Protein 7BSX (pdb70)

InterPro domains:
  IPR002347 Short-chain dehydrogenase/reductase SDR [PF00106] (15-219)
  IPR002347 Short-chain dehydrogenase/reductase SDR [PR00081] (16-33)
  IPR002347 Short-chain dehydrogenase/reductase SDR [PR00081] (100-111)
  IPR002347 Short-chain dehydrogenase/reductase SDR [PR00081] (152-168)
  IPR002347 Short-chain dehydrogenase/reductase SDR [PR00081] (181-200)
  IPR002347 Short-chain dehydrogenase/reductase SDR [PR00081] (202-219)
  IPR036291 NAD(P)-binding domain superfamily [SSF51735] (10-268)

Structure (mmCIF, N/CA/C/O backbone):
data_7BSX
#
_entry.id   7BSX
#
_cell.length_a   116.420
_cell.length_b   116.040
_cell.length_c   134.760
_cell.angle_alpha   90.000
_cell.angle_beta   90.040
_cell.angle_gamma   90.000
#
_symmetry.space_group_name_H-M   'P 1 21 1'
#
loop_
_entity.id
_entity.type
_entity.pdbx_description
1 polymer 'Short chain dehydrogenase'
2 non-polymer 'NADP NICOTINAMIDE-ADENINE-DINUC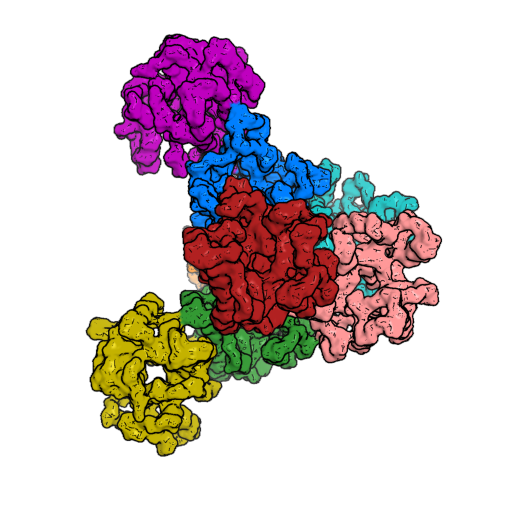LEOTIDE PHOSPHATE'
3 water water
#
loop_
_atom_site.group_PDB
_atom_site.id
_atom_site.type_symbol
_atom_site.label_atom_id
_atom_site.label_alt_id
_atom_site.label_comp_id
_atom_site.label_asym_id
_atom_site.label_entity_id
_atom_site.label_seq_id
_atom_site.pdbx_PDB_ins_code
_atom_site.Cartn_x
_atom_site.Cartn_y
_atom_site.Cartn_z
_atom_site.occupancy
_atom_site.B_iso_or_equiv
_atom_site.auth_seq_id
_atom_site.auth_comp_id
_atom_site.auth_asym_id
_atom_site.auth_atom_id
_atom_site.pdbx_PDB_model_num
ATOM 1 N N . THR A 1 27 ? 19.09926 -122.00971 38.62422 1.000 62.77858 7 THR A N 1
ATOM 2 C CA . THR A 1 27 ? 19.87381 -121.72400 37.42170 1.000 59.29395 7 THR A CA 1
ATOM 3 C C . THR A 1 27 ? 20.42815 -123.02847 36.81847 1.000 52.39312 7 THR A C 1
ATOM 4 O O . THR A 1 27 ? 20.86496 -123.92238 37.55020 1.000 46.98458 7 THR A O 1
ATOM 8 N N . PRO A 1 28 ? 20.38178 -123.15257 35.48885 1.000 56.96736 8 PRO A N 1
ATOM 9 C CA . PRO A 1 28 ? 20.87241 -124.38155 34.84819 1.000 54.35125 8 PRO A CA 1
ATOM 10 C C . PRO A 1 28 ? 22.39390 -124.47877 34.88401 1.000 54.14333 8 PRO A C 1
ATOM 11 O O . PRO A 1 28 ? 23.11425 -123.47662 34.90702 1.000 52.95635 8 PRO A O 1
ATOM 15 N N . ALA A 1 29 ? 22.87148 -125.71595 34.87096 1.000 44.18951 9 ALA A N 1
ATOM 16 C CA . ALA A 1 29 ? 24.29304 -125.98211 35.00734 1.000 45.93972 9 ALA A CA 1
ATOM 17 C C . ALA A 1 29 ? 25.05132 -125.56806 33.74585 1.000 43.83420 9 ALA A C 1
ATOM 18 O O . ALA A 1 29 ? 24.54023 -125.72640 32.64081 1.000 39.37841 9 ALA A O 1
ATOM 20 N N . PRO A 1 30 ? 26.25870 -125.01477 33.88428 1.000 37.49923 10 PRO A N 1
ATOM 21 C CA . PRO A 1 30 ? 27.05492 -124.66345 32.70252 1.000 34.17778 10 PRO A CA 1
ATOM 22 C C . PRO A 1 30 ? 27.34615 -125.90392 31.87138 1.000 28.66396 10 PRO A C 1
ATOM 23 O O . PRO A 1 30 ? 27.45076 -127.02282 32.38441 1.000 27.67437 10 PRO A O 1
ATOM 27 N N . ASP A 1 31 ? 27.43987 -125.70918 30.56634 1.000 30.36154 11 ASP A N 1
ATOM 28 C CA . ASP A 1 31 ? 27.77467 -126.78751 29.64468 1.000 29.07717 11 ASP A CA 1
ATOM 29 C C . ASP A 1 31 ? 29.20519 -126.57935 29.16114 1.000 34.47782 11 ASP A C 1
ATOM 30 O O . ASP A 1 31 ? 29.47040 -125.69191 28.34581 1.000 32.62760 11 ASP A O 1
ATOM 35 N N . LEU A 1 32 ? 30.12211 -127.41155 29.66161 1.000 31.61695 12 LEU A N 1
ATOM 36 C CA . LEU A 1 32 ? 31.53683 -127.30450 29.34463 1.000 31.19321 12 LEU A CA 1
ATOM 37 C C . LEU A 1 32 ? 32.00756 -128.45747 28.46946 1.000 28.80082 12 LEU A C 1
ATOM 38 O O . LEU A 1 32 ? 33.20686 -128.73377 28.39888 1.000 27.97967 12 LEU A O 1
ATOM 43 N N . ARG A 1 33 ? 31.08244 -129.12582 27.78232 1.000 27.09009 13 ARG A N 1
ATOM 44 C CA . ARG A 1 33 ? 31.47319 -130.15365 26.83450 1.000 28.10600 13 ARG A CA 1
ATOM 45 C C . ARG A 1 33 ? 32.43010 -129.53904 25.82732 1.000 25.63728 13 ARG A C 1
ATOM 46 O O . ARG A 1 33 ? 32.20118 -128.43032 25.34507 1.000 27.63226 13 ARG A O 1
ATOM 54 N N . GLY A 1 34 ? 33.50005 -130.26331 25.50586 1.000 26.62688 14 GLY A N 1
ATOM 55 C CA . GLY A 1 34 ? 34.52024 -129.76676 24.59275 1.000 30.70105 14 GLY A CA 1
ATOM 56 C C . GLY A 1 34 ? 35.59247 -128.88476 25.21137 1.000 33.41453 14 GLY A C 1
ATOM 57 O O . GLY A 1 34 ? 36.59481 -128.60352 24.54504 1.000 33.90933 14 GLY A O 1
ATOM 58 N N . LYS A 1 35 ? 35.42975 -128.44425 26.45625 1.000 26.80058 15 LYS A N 1
ATOM 59 C CA . LYS A 1 35 ? 36.44071 -127.61011 27.08967 1.000 27.13746 15 LYS A CA 1
ATOM 60 C C . LYS A 1 35 ? 37.55160 -128.46769 27.68500 1.000 29.84042 15 LYS A C 1
ATOM 61 O O . LYS A 1 35 ? 37.31910 -129.58288 28.16978 1.000 26.90586 15 LYS A O 1
ATOM 67 N N . ILE A 1 36 ? 38.77139 -127.93080 27.65185 1.000 28.60606 16 ILE A N 1
ATOM 68 C CA . ILE A 1 36 ? 39.93107 -128.55637 28.28279 1.000 26.68478 16 ILE A CA 1
ATOM 69 C C . ILE A 1 36 ? 40.30318 -127.71155 29.49182 1.000 26.24525 16 ILE A C 1
ATOM 70 O O . ILE A 1 36 ? 40.54968 -126.50714 29.36451 1.000 26.24525 16 ILE A O 1
ATOM 75 N N . ALA A 1 37 ? 40.32880 -128.32955 30.66099 1.000 26.69531 17 ALA A N 1
ATOM 76 C CA . ALA A 1 37 ? 40.69674 -127.63151 31.87942 1.000 26.43212 17 ALA A CA 1
ATOM 77 C C . ALA A 1 37 ? 41.82963 -128.38662 32.55222 1.000 27.63752 17 ALA A C 1
ATOM 78 O O . ALA A 1 37 ? 42.02671 -129.58201 32.31572 1.000 22.74746 17 ALA A O 1
ATOM 80 N N . LEU A 1 38 ? 42.58987 -127.66269 33.37582 1.000 26.42948 18 LEU A N 1
ATOM 81 C CA . LEU A 1 38 ? 43.62394 -128.24440 34.21994 1.000 23.43965 18 LEU A CA 1
ATOM 82 C C . LEU A 1 38 ? 43.51515 -127.63111 35.60719 1.000 26.26894 18 LEU A C 1
ATOM 83 O O . LEU A 1 38 ? 43.52442 -126.40392 35.74785 1.000 22.47901 18 LEU A O 1
ATOM 88 N N . VAL A 1 39 ? 43.40605 -128.47301 36.62638 1.000 23.82917 19 VAL A N 1
ATOM 89 C CA . VAL A 1 39 ? 43.41927 -128.01800 38.01054 1.000 21.26571 19 VAL A CA 1
ATOM 90 C C . VAL A 1 39 ? 44.75311 -128.46000 38.59795 1.000 24.34502 19 VAL A C 1
ATOM 91 O O . VAL A 1 39 ? 44.98960 -129.65930 38.77666 1.000 24.82403 19 VAL A O 1
ATOM 95 N N . ALA A 1 40 ? 45.64331 -127.49404 38.83027 1.000 25.85310 20 ALA A N 1
ATOM 96 C CA . ALA A 1 40 ? 46.94109 -127.74461 39.44452 1.000 25.15565 20 ALA A CA 1
ATOM 97 C C . ALA A 1 40 ? 46.73874 -127.84943 40.93995 1.000 26.60582 20 ALA A C 1
ATOM 98 O O . ALA A 1 40 ? 46.32120 -126.87342 41.57634 1.000 26.43738 20 ALA A O 1
ATOM 100 N N . GLY A 1 41 ? 47.01934 -129.02831 41.49382 1.000 28.24023 21 GLY A N 1
ATOM 101 C CA . GLY A 1 41 ? 46.78188 -129.30858 42.90262 1.000 30.19046 21 GLY A CA 1
ATOM 102 C C . GLY A 1 41 ? 45.34909 -129.74840 43.15320 1.000 30.67473 21 GLY A C 1
ATOM 103 O O . GLY A 1 41 ? 44.55263 -128.99252 43.72368 1.000 28.89031 21 GLY A O 1
ATOM 104 N N . ALA A 1 42 ? 44.99860 -130.96263 42.72351 1.000 25.25829 22 ALA A N 1
ATOM 105 C CA . ALA A 1 42 ? 43.60239 -131.40341 42.71813 1.000 25.67939 22 ALA A CA 1
ATOM 106 C C . ALA A 1 42 ? 43.39153 -132.71072 43.47593 1.000 25.56886 22 ALA A C 1
ATOM 107 O O . ALA A 1 42 ? 42.39343 -133.39754 43.26111 1.000 26.64793 22 ALA A O 1
ATOM 109 N N . THR A 1 43 ? 44.30996 -133.07045 44.35747 1.000 22.40269 23 THR A N 1
ATOM 110 C CA . THR A 1 43 ? 44.19758 -134.33376 45.08139 1.000 28.48499 23 THR A CA 1
ATOM 111 C C . THR A 1 43 ? 43.01845 -134.34103 46.04845 1.000 27.86650 23 THR A C 1
ATOM 112 O O . THR A 1 43 ? 42.37162 -135.37836 46.25085 1.000 27.00850 23 THR A O 1
ATOM 116 N N . ARG A 1 44 ? 42.73422 -133.20589 46.66600 1.000 23.27911 24 ARG A N 1
ATOM 117 C CA . ARG A 1 44 ? 41.72589 -133.14724 47.71735 1.000 31.86698 24 ARG A CA 1
ATOM 118 C C . ARG A 1 44 ? 41.27243 -131.69949 47.84144 1.000 31.79329 24 ARG A C 1
ATOM 119 O O . ARG A 1 44 ? 41.72060 -130.83149 47.08840 1.000 28.01125 24 ARG A O 1
ATOM 127 N N . GLY A 1 45 ? 40.40339 -131.44331 48.82257 1.000 31.30639 25 GLY A N 1
ATOM 128 C CA . GLY A 1 45 ? 39.98195 -130.08800 49.13800 1.000 27.41381 25 GLY A CA 1
ATOM 129 C C . GLY A 1 45 ? 39.30926 -129.39764 47.96778 1.000 23.94234 25 GLY A C 1
ATOM 130 O O . GLY A 1 45 ? 38.60173 -130.01959 47.16946 1.000 27.41908 25 GLY A O 1
ATOM 131 N N . ALA A 1 46 ? 39.53717 -128.08293 47.86223 1.000 25.29514 26 ALA A N 1
ATOM 132 C CA . ALA A 1 46 ? 38.93805 -127.31356 46.77524 1.000 28.15864 26 ALA A CA 1
ATOM 133 C C . ALA A 1 46 ? 39.41279 -127.82753 45.42742 1.000 23.53966 26 ALA A C 1
ATOM 134 O O . ALA A 1 46 ? 38.62924 -127.90579 44.47362 1.000 25.41621 26 ALA A O 1
ATOM 136 N N . GLY A 1 47 ? 40.69312 -128.19998 45.33654 1.000 27.88229 27 GLY A N 1
ATOM 137 C CA . GLY A 1 47 ? 41.23258 -128.64532 44.06020 1.000 26.47159 27 GLY A CA 1
ATOM 138 C C . GLY A 1 47 ? 40.46489 -129.82495 43.49935 1.000 22.72115 27 GLY A C 1
ATOM 139 O O . GLY A 1 47 ? 40.00720 -129.79711 42.35179 1.000 23.42123 27 GLY A O 1
ATOM 140 N N . ARG A 1 48 ? 40.26870 -130.86272 44.31887 1.000 21.99474 28 ARG A N 1
ATOM 141 C CA . ARG A 1 48 ? 39.47344 -132.00416 43.86742 1.000 22.66324 28 ARG A CA 1
ATOM 142 C C . ARG A 1 48 ? 38.06706 -131.57373 43.47751 1.000 25.36883 28 ARG A C 1
ATOM 143 O O . ARG A 1 48 ? 37.57584 -131.91568 42.39325 1.000 28.89031 28 ARG A O 1
ATOM 151 N N . ALA A 1 49 ? 37.40889 -130.79493 44.34136 1.000 24.32660 29 ALA A N 1
ATOM 152 C CA . ALA A 1 49 ? 36.01208 -130.46508 44.09490 1.000 23.50282 29 ALA A CA 1
ATOM 153 C C . ALA A 1 49 ? 35.86188 -129.57064 42.87188 1.000 25.82415 29 ALA A C 1
ATOM 154 O O . ALA A 1 49 ? 34.87366 -129.68784 42.14210 1.000 25.48727 29 ALA A O 1
ATOM 156 N N . ILE A 1 50 ? 36.82853 -128.67901 42.63179 1.000 22.43427 30 ILE A N 1
ATOM 157 C CA . ILE A 1 50 ? 36.80452 -127.87228 41.41308 1.000 25.02142 30 ILE A CA 1
ATOM 158 C C . ILE A 1 50 ? 36.89915 -128.77086 40.18893 1.000 24.15026 30 ILE A C 1
ATOM 159 O O . ILE A 1 50 ? 36.13179 -128.62862 39.23396 1.000 24.26870 30 ILE A O 1
ATOM 164 N N . ALA A 1 51 ? 37.81421 -129.73704 40.22012 1.000 23.64757 31 ALA A N 1
ATOM 165 C CA . ALA A 1 51 ? 37.96129 -130.66409 39.10664 1.000 25.33988 31 ALA A CA 1
ATOM 166 C C . ALA A 1 51 ? 36.67339 -131.44568 38.86731 1.000 27.24800 31 ALA A C 1
ATOM 167 O O . ALA A 1 51 ? 36.20740 -131.56349 37.72620 1.000 22.96854 31 ALA A O 1
ATOM 169 N N . VAL A 1 52 ? 36.05845 -131.95009 39.94068 1.000 23.93182 32 VAL A N 1
ATOM 170 C CA . VAL A 1 52 ? 34.84808 -132.75751 39.79173 1.000 26.28210 32 VAL A CA 1
ATOM 171 C C . VAL A 1 52 ? 33.68936 -131.91614 39.25846 1.000 28.49815 32 VAL A C 1
ATOM 172 O O . VAL A 1 52 ? 32.92228 -132.37405 38.39546 1.000 28.00336 32 VAL A O 1
ATOM 176 N N . GLN A 1 53 ? 33.53289 -130.67826 39.75284 1.000 25.99522 33 GLN A N 1
ATOM 177 C CA . GLN A 1 53 ? 32.43781 -129.84100 39.25592 1.000 22.33162 33 GLN A CA 1
ATOM 178 C C . GLN A 1 53 ? 32.64729 -129.43411 37.80200 1.000 24.44504 33 GLN A C 1
ATOM 179 O O . GLN A 1 53 ? 31.66124 -129.28345 37.06209 1.000 26.29789 33 GLN A O 1
ATOM 185 N N . LEU A 1 54 ? 33.90384 -129.24570 37.37352 1.000 23.87918 34 LEU A N 1
ATOM 186 C CA . LEU A 1 54 ? 34.17829 -129.05627 35.94996 1.000 24.11079 34 LEU A CA 1
ATOM 187 C C . LEU A 1 54 ? 33.84142 -130.31976 35.16276 1.000 28.15601 34 LEU A C 1
ATOM 188 O O . LEU A 1 54 ? 33.25274 -130.25007 34.07281 1.000 28.52974 34 LEU A O 1
ATOM 193 N N . GLY A 1 55 ? 34.17639 -131.48630 35.71305 1.000 24.84508 35 GLY A N 1
ATOM 194 C CA . GLY A 1 55 ? 33.76991 -132.72903 35.07790 1.000 24.73981 35 GLY A CA 1
ATOM 195 C C . GLY A 1 55 ? 32.26287 -132.90171 35.01448 1.000 29.76409 35 GLY A C 1
ATOM 196 O O . GLY A 1 55 ? 31.72917 -133.41944 34.02472 1.000 27.14273 35 GLY A O 1
ATOM 197 N N . ALA A 1 56 ? 31.55316 -132.49778 36.07919 1.000 28.77977 36 ALA A N 1
ATOM 198 C CA . ALA A 1 56 ? 30.09821 -132.61751 36.06611 1.000 30.13519 36 ALA A CA 1
ATOM 199 C C . ALA A 1 56 ? 29.47975 -131.75288 34.97462 1.000 34.96209 36 ALA A C 1
ATOM 200 O O . ALA A 1 56 ? 28.42209 -132.09558 34.43845 1.000 31.44851 36 ALA A O 1
ATOM 202 N N . ALA A 1 57 ? 30.13598 -130.65163 34.60898 1.000 29.36142 37 ALA A N 1
ATOM 203 C CA . ALA A 1 57 ? 29.68025 -129.82078 33.50210 1.000 26.25052 37 ALA A CA 1
ATOM 204 C C . ALA A 1 57 ? 30.13914 -130.34686 32.14034 1.000 29.22456 37 ALA A C 1
ATOM 205 O O . ALA A 1 57 ? 29.81295 -129.73841 31.10823 1.000 32.08279 37 ALA A O 1
ATOM 207 N N . GLY A 1 58 ? 30.86959 -131.45972 32.11424 1.000 28.01652 38 GLY A N 1
ATOM 208 C CA . GLY A 1 58 ? 31.24291 -132.12742 30.88430 1.000 25.11354 38 GLY A CA 1
ATOM 209 C C . GLY A 1 58 ? 32.65976 -131.90530 30.41336 1.000 31.05372 38 GLY A C 1
ATOM 210 O O . GLY A 1 58 ? 33.00950 -132.38545 29.33296 1.000 24.73981 38 GLY A O 1
ATOM 211 N N . ALA A 1 59 ? 33.49821 -131.22629 31.19155 1.000 28.98505 39 ALA A N 1
ATOM 212 C CA . ALA A 1 59 ? 34.81682 -130.86972 30.68649 1.000 23.99235 39 ALA A CA 1
ATOM 213 C C . ALA A 1 59 ? 35.77035 -132.06287 30.76380 1.000 25.01616 39 ALA A C 1
ATOM 214 O O . ALA A 1 59 ? 35.56588 -133.01537 31.51464 1.000 28.11916 39 ALA A O 1
ATOM 216 N N . THR A 1 60 ? 36.80826 -132.01824 29.94007 1.000 24.96089 40 THR A N 1
ATOM 217 C CA . THR A 1 60 ? 37.99221 -132.83269 30.17579 1.000 26.44264 40 THR A CA 1
ATOM 218 C C . THR A 1 60 ? 38.89794 -132.09130 31.15879 1.000 28.47710 40 THR A C 1
ATOM 219 O O . THR A 1 60 ? 39.17821 -130.91267 30.95646 1.000 24.68980 40 THR A O 1
ATOM 223 N N . VAL A 1 61 ? 39.33013 -132.75199 32.23684 1.000 24.22659 41 VAL A N 1
ATOM 224 C CA . VAL A 1 61 ? 40.07413 -132.07124 33.30674 1.000 27.84018 41 VAL A CA 1
ATOM 225 C C . VAL A 1 61 ? 41.36386 -132.82589 33.59151 1.000 29.90359 41 VAL A C 1
ATOM 226 O O . VAL A 1 61 ? 41.33092 -133.95724 34.09897 1.000 23.57914 41 VAL A O 1
ATOM 230 N N . TYR A 1 62 ? 42.49683 -132.18831 33.29880 1.000 24.75823 42 TYR A N 1
ATOM 231 C CA . TYR A 1 62 ? 43.77611 -132.64990 33.80688 1.000 24.14237 42 TYR A CA 1
ATOM 232 C C . TYR A 1 62 ? 43.87657 -132.28338 35.28058 1.000 25.74782 42 TYR A C 1
ATOM 233 O O . TYR A 1 62 ? 43.65413 -131.12757 35.65690 1.000 26.40317 42 TYR A O 1
ATOM 242 N N . VAL A 1 63 ? 44.22589 -133.25315 36.11553 1.000 23.75285 43 VAL A N 1
ATOM 243 C CA . VAL A 1 63 ? 44.29752 -133.04248 37.55603 1.000 23.98709 43 VAL A CA 1
ATOM 244 C C . VAL A 1 63 ? 45.68595 -133.45310 38.02861 1.000 23.68705 43 VAL A C 1
ATOM 245 O O . VAL A 1 63 ? 46.16886 -134.54083 37.68850 1.000 27.21379 43 VAL A O 1
ATOM 249 N N . THR A 1 64 ? 46.35276 -132.56934 38.77191 1.000 22.60534 44 THR A N 1
ATOM 250 C CA . THR A 1 64 ? 47.72649 -132.82473 39.17904 1.000 22.85274 44 THR A CA 1
ATOM 251 C C . THR A 1 64 ? 47.85684 -132.77303 40.69510 1.000 28.27181 44 THR A C 1
ATOM 252 O O . THR A 1 64 ? 47.06198 -132.12999 41.38856 1.000 25.52674 44 THR A O 1
ATOM 256 N N . GLY A 1 65 ? 48.86040 -133.48214 41.19626 1.000 27.08483 45 GLY A N 1
ATOM 257 C CA . GLY A 1 65 ? 49.12342 -133.54678 42.62042 1.000 27.90335 45 GLY A CA 1
ATOM 258 C C . GLY A 1 65 ? 50.25160 -134.53103 42.83174 1.000 28.09547 45 GLY A C 1
ATOM 259 O O . GLY A 1 65 ? 50.64051 -135.26979 41.92011 1.000 30.17204 45 GLY A O 1
ATOM 260 N N . ARG A 1 66 ? 50.76279 -134.55010 44.05856 1.000 25.99259 46 ARG A N 1
ATOM 261 C CA . ARG A 1 66 ? 51.88299 -135.42696 44.36792 1.000 29.44564 46 ARG A CA 1
ATOM 262 C C . ARG A 1 66 ? 51.44069 -136.79407 44.88711 1.000 32.36704 46 ARG A C 1
ATOM 263 O O . ARG A 1 66 ? 52.14224 -137.78612 44.66552 1.000 31.71959 46 ARG A O 1
ATOM 271 N N . THR A 1 67 ? 50.29836 -136.88256 45.56560 1.000 33.75142 47 THR A N 1
ATOM 272 C CA . THR A 1 67 ? 49.88885 -138.13986 46.18812 1.000 35.87009 47 THR A CA 1
ATOM 273 C C . THR A 1 67 ? 49.35724 -139.09277 45.12993 1.000 38.20195 47 THR A C 1
ATOM 274 O O . THR A 1 67 ? 48.35716 -138.78744 44.47389 1.000 32.06963 47 THR A O 1
ATOM 278 N N . THR A 1 68 ? 50.02712 -140.23405 44.95716 1.000 42.67091 48 THR A N 1
ATOM 279 C CA . THR A 1 68 ? 49.57475 -141.31863 44.09058 1.000 48.31106 48 THR A CA 1
ATOM 280 C C . THR A 1 68 ? 49.23192 -142.54930 44.92563 1.000 51.97202 48 THR A C 1
ATOM 281 O O . THR A 1 68 ? 49.45589 -142.60015 46.14421 1.000 42.89988 48 THR A O 1
ATOM 285 N N . ARG A 1 69 ? 48.74551 -143.58384 44.23623 1.000 54.65129 49 ARG A N 1
ATOM 286 C CA . ARG A 1 69 ? 48.39801 -144.81929 44.92777 1.000 61.52843 49 ARG A CA 1
ATOM 287 C C . ARG A 1 69 ? 49.62091 -145.54588 45.48404 1.000 64.07874 49 ARG A C 1
ATOM 288 O O . ARG A 1 69 ? 49.48163 -146.34947 46.40862 1.000 62.28642 49 ARG A O 1
ATOM 296 N N . GLU A 1 70 ? 50.81863 -145.25622 44.98081 1.000 67.04488 50 GLU A N 1
ATOM 297 C CA . GLU A 1 70 ? 52.04495 -145.87291 45.49443 1.000 68.64770 50 GLU A CA 1
ATOM 298 C C . GLU A 1 70 ? 52.76828 -145.03386 46.54912 1.000 63.31812 50 GLU A C 1
ATOM 299 O O . GLU A 1 70 ? 53.36550 -145.59679 47.47409 1.000 63.70501 50 GLU A O 1
ATOM 305 N N . ARG A 1 71 ? 52.74669 -143.70363 46.44931 1.000 54.36704 51 ARG A N 1
ATOM 306 C CA . ARG A 1 71 ? 53.52928 -142.88719 47.36731 1.000 53.81698 51 ARG A CA 1
ATOM 307 C C . ARG A 1 71 ? 52.68761 -141.74873 47.92377 1.000 51.28246 51 ARG A C 1
ATOM 308 O O . ARG A 1 71 ? 52.02087 -141.02390 47.17312 1.000 44.36058 51 ARG A O 1
ATOM 316 N N . ARG A 1 72 ? 52.74783 -141.57950 49.24042 1.000 48.39791 52 ARG A N 1
ATOM 317 C CA . ARG A 1 72 ? 52.11865 -140.43371 49.87538 1.000 57.06737 52 ARG A CA 1
ATOM 318 C C . ARG A 1 72 ? 52.98261 -139.18791 49.71707 1.000 54.59076 52 ARG A C 1
ATOM 319 O O . ARG A 1 72 ? 54.18528 -139.25587 49.45090 1.000 51.14297 52 ARG A O 1
ATOM 327 N N . SER A 1 73 ? 52.33920 -138.03778 49.86636 1.000 48.85849 53 SER A N 1
ATOM 328 C CA . SER A 1 73 ? 53.00345 -136.76044 49.70975 1.000 45.08698 53 SER A CA 1
ATOM 329 C C . SER A 1 73 ? 53.36055 -136.18395 51.07431 1.000 45.95025 53 SER A C 1
ATOM 330 O O . SER A 1 73 ? 53.03153 -136.73984 52.12875 1.000 42.95252 53 SER A O 1
ATOM 333 N N . GLU A 1 74 ? 54.01830 -135.01949 51.02546 1.000 47.67940 54 GLU A N 1
ATOM 334 C CA . GLU A 1 74 ? 54.32896 -134.21874 52.21150 1.000 51.06139 54 GLU A CA 1
ATOM 335 C C . GLU A 1 74 ? 53.11802 -134.03051 53.12762 1.000 50.05863 54 GLU A C 1
ATOM 336 O O . GLU A 1 74 ? 53.27399 -133.90193 54.34703 1.000 55.60140 54 GLU A O 1
ATOM 342 N N . TYR A 1 75 ? 51.90678 -134.01418 52.56541 1.000 44.38953 55 TYR A N 1
ATOM 343 C CA . TYR A 1 75 ? 50.70490 -133.88630 53.38396 1.000 47.37673 55 TYR A CA 1
ATOM 344 C C . TYR A 1 75 ? 50.43369 -135.13035 54.22405 1.000 47.70046 55 TYR A C 1
ATOM 345 O O . TYR A 1 75 ? 49.76165 -135.03497 55.25703 1.000 49.63227 55 TYR A O 1
ATOM 354 N N . ASN A 1 76 ? 50.90554 -136.29918 53.78158 1.000 50.52448 56 ASN A N 1
ATOM 355 C CA . ASN A 1 76 ? 50.67880 -137.57966 54.46215 1.000 53.91962 56 ASN A CA 1
ATOM 356 C C . ASN A 1 76 ? 49.18360 -137.85802 54.67219 1.000 50.91137 56 ASN A C 1
ATOM 357 O O . ASN A 1 76 ? 48.71679 -138.09918 55.78789 1.000 51.42985 56 ASN A O 1
ATOM 362 N N . ARG A 1 77 ? 48.43289 -137.82716 53.56954 1.000 49.53489 57 ARG A N 1
ATOM 363 C CA . ARG A 1 77 ? 47.00462 -138.12690 53.56676 1.000 42.87619 57 ARG A CA 1
ATOM 364 C C . ARG A 1 77 ? 46.71768 -139.19204 52.51878 1.000 44.08160 57 ARG A C 1
ATOM 365 O O . ARG A 1 77 ? 47.55286 -139.48430 51.65846 1.000 41.87081 57 ARG A O 1
ATOM 373 N N . SER A 1 78 ? 45.50877 -139.76318 52.58940 1.000 45.48177 58 SER A N 1
ATOM 374 C CA . SER A 1 78 ? 45.15854 -140.93628 51.79636 1.000 46.66086 58 SER A CA 1
ATOM 375 C C . SER A 1 78 ? 44.44144 -140.62859 50.48119 1.000 47.49254 58 SER A C 1
ATOM 376 O O . SER A 1 78 ? 44.39747 -141.50828 49.61355 1.000 46.15817 58 SER A O 1
ATOM 379 N N . GLU A 1 79 ? 43.87336 -139.43176 50.29665 1.000 38.81781 59 GLU A N 1
ATOM 380 C CA . GLU A 1 79 ? 43.31763 -139.09096 48.98419 1.000 34.10672 59 GLU A CA 1
ATOM 381 C C . GLU A 1 79 ? 44.42506 -139.07087 47.92811 1.000 30.52734 59 GLU A C 1
ATOM 382 O O . GLU A 1 79 ? 45.51928 -138.55322 48.16840 1.000 32.12754 59 GLU A O 1
ATOM 388 N N . THR A 1 80 ? 44.13471 -139.61833 46.74243 1.000 29.85621 60 THR A N 1
ATOM 389 C CA . THR A 1 80 ? 45.12157 -139.71749 45.67616 1.000 28.66396 60 THR A CA 1
ATOM 390 C C . THR A 1 80 ? 44.65282 -138.95837 44.43843 1.000 26.91639 60 THR A C 1
ATOM 391 O O . THR A 1 80 ? 43.45561 -138.75900 44.21896 1.000 29.45880 60 THR A O 1
ATOM 395 N N . ILE A 1 81 ? 45.62033 -138.56671 43.60201 1.000 28.35603 61 ILE A N 1
ATOM 396 C CA . ILE A 1 81 ? 45.28159 -137.82337 42.39290 1.000 29.79305 61 ILE A CA 1
ATOM 397 C C . ILE A 1 81 ? 44.57933 -138.72818 41.38552 1.000 30.98003 61 ILE A C 1
ATOM 398 O O . ILE A 1 81 ? 43.73187 -138.26056 40.61292 1.000 27.68753 61 ILE A O 1
ATOM 403 N N . GLU A 1 82 ? 44.87442 -140.03531 41.39256 1.000 28.56658 62 GLU A N 1
ATOM 404 C CA . GLU A 1 82 ? 44.14175 -140.94292 40.50839 1.000 26.82690 62 GLU A CA 1
ATOM 405 C C . GLU A 1 82 ? 42.67483 -141.00034 40.90013 1.000 33.10923 62 GLU A C 1
ATOM 406 O O . GLU A 1 82 ? 41.79027 -141.08556 40.03765 1.000 31.47219 62 GLU A O 1
ATOM 412 N N . GLU A 1 83 ? 42.40224 -140.97044 42.20688 1.000 34.48571 63 GLU A N 1
ATOM 413 C CA . GLU A 1 83 ? 41.02582 -140.99114 42.68236 1.000 32.49600 63 GLU A CA 1
ATOM 414 C C . GLU A 1 83 ? 40.27317 -139.75448 42.20815 1.000 33.17240 63 GLU A C 1
ATOM 415 O O . GLU A 1 83 ? 39.13330 -139.85590 41.74549 1.000 31.26164 63 GLU A O 1
ATOM 421 N N . THR A 1 84 ? 40.92562 -138.58578 42.23384 1.000 29.02980 64 THR A N 1
ATOM 422 C CA . THR A 1 84 ? 40.27577 -137.39102 41.70840 1.000 25.71361 64 THR A CA 1
ATOM 423 C C . THR A 1 84 ? 39.90987 -137.57349 40.23735 1.000 23.73706 64 THR A C 1
ATOM 424 O O . THR A 1 84 ? 38.79617 -137.24782 39.82254 1.000 24.68454 64 THR A O 1
ATOM 428 N N . ALA A 1 85 ? 40.84977 -138.07510 39.43178 1.000 24.84245 65 ALA A N 1
ATOM 429 C CA . ALA A 1 85 ? 40.58111 -138.24238 38.00877 1.000 26.49528 65 ALA A CA 1
ATOM 430 C C . ALA A 1 85 ? 39.38979 -139.16242 37.78995 1.000 28.67975 65 ALA A C 1
ATOM 431 O O . ALA A 1 85 ? 38.54317 -138.90458 36.92466 1.000 30.30890 65 ALA A O 1
ATOM 433 N N . GLU A 1 86 ? 39.30942 -140.24385 38.56456 1.000 27.38486 66 GLU A N 1
ATOM 434 C CA . GLU A 1 86 ? 38.16749 -141.14301 38.43385 1.000 34.57783 66 GLU A CA 1
ATOM 435 C C . GLU A 1 86 ? 36.86728 -140.44778 38.81917 1.000 29.02980 66 GLU A C 1
ATOM 436 O O . GLU A 1 86 ? 35.83563 -140.64545 38.16709 1.000 31.09320 66 GLU A O 1
ATOM 442 N N . LEU A 1 87 ? 36.89959 -139.60060 39.85265 1.000 29.61145 67 LEU A N 1
ATOM 443 C CA . LEU A 1 87 ? 35.68992 -138.87319 40.23793 1.000 25.93732 67 LEU A CA 1
ATOM 444 C C . LEU A 1 87 ? 35.27322 -137.87321 39.16640 1.000 29.78252 67 LEU A C 1
ATOM 445 O O . LEU A 1 87 ? 34.07563 -137.64312 38.96496 1.000 30.51418 67 LEU A O 1
ATOM 450 N N . VAL A 1 88 ? 36.24052 -137.27170 38.47260 1.000 27.67700 68 VAL A N 1
ATOM 451 C CA . VAL A 1 88 ? 35.90685 -136.36885 37.38037 1.000 26.91375 68 VAL A CA 1
ATOM 452 C C . VAL A 1 88 ? 35.17363 -137.13128 36.28721 1.000 27.89545 68 VAL A C 1
ATOM 453 O O . VAL A 1 88 ? 34.15235 -136.67018 35.75613 1.000 25.33988 68 VAL A O 1
ATOM 457 N N . THR A 1 89 ? 35.67253 -138.32130 35.95052 1.000 26.58740 69 THR A N 1
ATOM 458 C CA . THR A 1 89 ? 35.02644 -139.13804 34.92594 1.000 28.30603 69 THR A CA 1
ATOM 459 C C . THR A 1 89 ? 33.64250 -139.60267 35.37034 1.000 25.41094 69 THR A C 1
ATOM 460 O O . THR A 1 89 ? 32.67866 -139.52313 34.59902 1.000 31.09320 69 THR A O 1
ATOM 464 N N . GLU A 1 90 ? 33.52356 -140.11215 36.60303 1.000 32.84341 70 GLU A N 1
ATOM 465 C CA . GLU A 1 90 ? 32.20980 -140.50990 37.11709 1.000 30.22468 70 GLU A CA 1
ATOM 466 C C . GLU A 1 90 ? 31.20692 -139.36573 37.05617 1.000 34.50940 70 GLU A C 1
ATOM 467 O O . GLU A 1 90 ? 30.01505 -139.59053 36.81561 1.000 34.31990 70 GLU A O 1
ATOM 473 N N . ALA A 1 91 ? 31.65588 -138.13508 37.32691 1.000 31.85645 71 ALA A N 1
ATOM 474 C CA . ALA A 1 91 ? 30.72979 -137.00870 37.36829 1.000 29.66145 71 ALA A CA 1
ATOM 475 C C . ALA A 1 91 ? 30.19959 -136.63573 35.98989 1.000 26.74794 71 ALA A C 1
ATOM 476 O O . ALA A 1 91 ? 29.24414 -135.85392 35.89654 1.000 30.01412 71 ALA A O 1
ATOM 478 N N . GLY A 1 92 ? 30.80016 -137.15617 34.92218 1.000 28.96400 72 GLY A N 1
ATOM 479 C CA . GLY A 1 92 ? 30.31155 -136.88533 33.58196 1.000 30.43786 72 GLY A CA 1
ATOM 480 C C . GLY A 1 92 ? 31.33435 -136.23202 32.67231 1.000 35.70428 72 GLY A C 1
ATOM 481 O O . GLY A 1 92 ? 31.00622 -135.84361 31.55220 1.000 32.01173 72 GLY A O 1
ATOM 482 N N . GLY A 1 93 ? 32.58222 -136.13325 33.11874 1.000 29.36142 73 GLY A N 1
ATOM 483 C CA . GLY A 1 93 ? 33.60459 -135.54577 32.27534 1.000 27.66911 73 GLY A CA 1
ATOM 484 C C . GLY A 1 93 ? 34.66971 -136.57116 31.96644 1.000 31.12215 73 GLY A C 1
ATOM 485 O O . GLY A 1 93 ? 34.37737 -137.76578 31.94446 1.000 28.58501 73 GLY A O 1
ATOM 486 N N . THR A 1 94 ? 35.89863 -136.12761 31.71378 1.000 28.85872 74 THR A N 1
ATOM 487 C CA . THR A 1 94 ? 37.04036 -137.01905 31.57376 1.000 30.85633 74 THR A CA 1
ATOM 488 C C . THR A 1 94 ? 38.16389 -136.47737 32.44162 1.000 30.84844 74 THR A C 1
ATOM 489 O O . THR A 1 94 ? 38.67742 -135.38874 32.16170 1.000 30.45628 74 THR A O 1
ATOM 493 N N . GLY A 1 95 ? 38.55469 -137.22671 33.45786 1.000 24.19501 75 GLY A N 1
ATOM 494 C CA . GLY A 1 95 ? 39.68757 -136.85778 34.30126 1.000 26.47949 75 GLY A CA 1
ATOM 495 C C . GLY A 1 95 ? 40.94506 -137.57875 33.86556 1.000 28.72713 75 GLY A C 1
ATOM 496 O O . GLY A 1 95 ? 40.93852 -138.79573 33.66700 1.000 29.10349 75 GLY A O 1
ATOM 497 N N . ILE A 1 96 ? 42.02638 -136.81362 33.69981 1.000 29.10612 76 ILE A N 1
ATOM 498 C CA . ILE A 1 96 ? 43.34548 -137.34634 33.34786 1.000 25.82415 76 ILE A CA 1
ATOM 499 C C . ILE A 1 96 ? 44.30639 -136.95468 34.46525 1.000 26.52423 76 ILE A C 1
ATOM 500 O O . ILE A 1 96 ? 44.64018 -135.77178 34.61946 1.000 28.65344 76 ILE A O 1
ATOM 505 N N . ALA A 1 97 ? 44.74029 -137.93559 35.25105 1.000 23.42912 77 ALA A N 1
ATOM 506 C CA . ALA A 1 97 ? 45.65651 -137.68242 36.35865 1.000 25.26356 77 ALA A CA 1
ATOM 507 C C . ALA A 1 97 ? 47.08470 -137.59354 35.85302 1.000 32.04858 77 ALA A C 1
ATOM 508 O O . ALA A 1 97 ? 47.54602 -138.48714 35.13654 1.000 29.10612 77 ALA A O 1
ATOM 510 N N . VAL A 1 98 ? 47.78689 -136.52358 36.22400 1.000 27.83492 78 VAL A N 1
ATOM 511 C CA . VAL A 1 98 ? 49.20943 -136.40957 35.90081 1.000 25.49779 78 VAL A CA 1
ATOM 512 C C . VAL A 1 98 ? 49.95342 -136.11759 37.19662 1.000 27.78228 78 VAL A C 1
ATOM 513 O O . VAL A 1 98 ? 50.04396 -134.94805 37.60624 1.000 29.01927 78 VAL A O 1
ATOM 517 N N . PRO A 1 99 ? 50.47045 -137.13452 37.88501 1.000 31.81434 79 PRO A N 1
ATOM 518 C CA . PRO A 1 99 ? 51.25379 -136.86893 39.09456 1.000 28.88241 79 PRO A CA 1
ATOM 519 C C . PRO A 1 99 ? 52.37296 -135.89009 38.77191 1.000 31.22743 79 PRO A C 1
ATOM 520 O O . PRO A 1 99 ? 53.13416 -136.08097 37.82277 1.000 32.06700 79 PRO A O 1
ATOM 524 N N . THR A 1 100 ? 52.45517 -134.82419 39.56272 1.000 31.71433 80 THR A N 1
ATOM 525 C CA . THR A 1 100 ? 53.32465 -133.68906 39.27110 1.000 34.04619 80 THR A CA 1
ATOM 526 C C . THR A 1 100 ? 53.71359 -133.05220 40.59238 1.000 32.88026 80 THR A C 1
ATOM 527 O O . THR A 1 100 ? 52.85191 -132.84753 41.45185 1.000 34.13304 80 THR A O 1
ATOM 531 N N . ASP A 1 101 ? 54.99441 -132.74584 40.75893 1.000 28.12179 81 ASP A N 1
ATOM 532 C CA . ASP A 1 101 ? 55.43693 -131.83946 41.81335 1.000 30.37996 81 ASP A CA 1
ATOM 533 C C . ASP A 1 101 ? 55.54706 -130.44784 41.20424 1.000 29.22719 81 ASP A C 1
ATOM 534 O O . ASP A 1 101 ? 56.46929 -130.17543 40.42545 1.000 26.84796 81 ASP A O 1
ATOM 539 N N . HIS A 1 102 ? 54.63154 -129.55471 41.58541 1.000 25.21881 82 HIS A N 1
ATOM 540 C CA . HIS A 1 102 ? 54.60716 -128.23130 40.96693 1.000 26.06628 82 HIS A CA 1
ATOM 541 C C . HIS A 1 102 ? 55.74834 -127.31910 41.40028 1.000 25.75309 82 HIS A C 1
ATOM 542 O O . HIS A 1 102 ? 55.87071 -126.21263 40.85336 1.000 26.66899 82 HIS A O 1
ATOM 549 N N . LEU A 1 103 ? 56.62169 -127.76101 42.29410 1.000 24.77402 83 LEU A N 1
ATOM 550 C CA . LEU A 1 103 ? 57.86251 -127.04329 42.54027 1.000 28.12969 83 LEU A CA 1
ATOM 551 C C . LEU A 1 103 ? 58.98188 -127.46225 41.59198 1.000 31.87487 83 LEU A C 1
ATOM 552 O O . LEU A 1 103 ? 60.07101 -126.88840 41.65849 1.000 27.43750 83 LEU A O 1
ATOM 557 N N . VAL A 1 104 ? 58.75028 -128.44026 40.71919 1.000 27.60331 84 VAL A N 1
ATOM 558 C CA . VAL A 1 104 ? 59.81434 -128.94063 39.84850 1.000 29.38510 84 VAL A CA 1
ATOM 559 C C . VAL A 1 104 ? 59.54035 -128.49800 38.41888 1.000 26.58740 84 VAL A C 1
ATOM 560 O O . VAL A 1 104 ? 58.69184 -129.10411 37.73491 1.000 26.90849 84 VAL A O 1
ATOM 564 N N . PRO A 1 105 ? 60.26944 -127.48093 37.91886 1.000 28.97979 85 PRO A N 1
ATOM 565 C CA . PRO A 1 105 ? 59.95243 -126.90948 36.59712 1.000 31.11689 85 PRO A CA 1
ATOM 566 C C . PRO A 1 105 ? 59.89648 -127.93913 35.48457 1.000 33.37242 85 PRO A C 1
ATOM 567 O O . PRO A 1 105 ? 58.97908 -127.89562 34.65298 1.000 26.94534 85 PRO A O 1
ATOM 571 N N . GLU A 1 106 ? 60.83653 -128.89142 35.48061 1.000 30.97213 86 GLU A N 1
ATOM 572 C CA . GLU A 1 106 ? 60.89213 -129.90158 34.42710 1.000 32.84078 86 GLU A CA 1
ATOM 573 C C . GLU A 1 106 ? 59.60038 -130.71561 34.37193 1.000 30.37733 86 GLU A C 1
ATOM 574 O O . GLU A 1 106 ? 59.09628 -131.01545 33.28381 1.000 33.46980 86 GLU A O 1
ATOM 580 N N . GLN A 1 107 ? 59.03007 -131.05568 35.53405 1.000 28.98242 87 GLN A N 1
ATOM 581 C CA . GLN A 1 107 ? 57.75978 -131.78211 35.54705 1.000 27.70069 87 GLN A CA 1
ATOM 582 C C . GLN A 1 107 ? 56.60659 -130.91024 35.07282 1.000 31.25638 87 GLN A C 1
ATOM 583 O O . GLN A 1 107 ? 55.66952 -131.40835 34.43985 1.000 32.16175 87 GLN A O 1
ATOM 589 N N . VAL A 1 108 ? 56.64962 -129.61280 35.36803 1.000 30.47734 88 VAL A N 1
ATOM 590 C CA . VAL A 1 108 ? 55.55835 -128.74712 34.93325 1.000 28.77977 88 VAL A CA 1
ATOM 591 C C . VAL A 1 108 ? 55.68334 -128.44081 33.44452 1.000 27.22432 88 VAL A C 1
ATOM 592 O O . VAL A 1 108 ? 54.67103 -128.31964 32.74604 1.000 28.60080 88 VAL A O 1
ATOM 596 N N . ARG A 1 109 ? 56.91105 -128.34182 32.93007 1.000 31.94067 89 ARG A N 1
ATOM 597 C CA . ARG A 1 109 ? 57.10393 -128.21927 31.48887 1.000 31.99594 89 ARG A CA 1
ATOM 598 C C . ARG A 1 109 ? 56.51729 -129.42675 30.75586 1.000 25.07406 89 ARG A C 1
ATOM 599 O O . ARG A 1 109 ? 55.83987 -129.28180 29.73190 1.000 28.28497 89 ARG A O 1
ATOM 607 N N . ALA A 1 110 ? 56.79365 -130.62944 31.26093 1.000 29.47195 90 ALA A N 1
ATOM 608 C CA . ALA A 1 110 ? 56.28835 -131.84873 30.64199 1.000 31.01161 90 ALA A CA 1
ATOM 609 C C . ALA A 1 110 ? 54.77473 -131.88766 30.68864 1.000 31.86961 90 ALA A C 1
ATOM 610 O O . ALA A 1 110 ? 54.12292 -132.34247 29.74139 1.000 31.34060 90 ALA A O 1
ATOM 612 N N . LEU A 1 111 ? 54.20066 -131.44356 31.80484 1.000 27.59278 91 LEU A N 1
ATOM 613 C CA . LEU A 1 111 ? 52.75310 -131.38215 31.91537 1.000 28.40341 91 LEU A CA 1
ATOM 614 C C . LEU A 1 111 ? 52.16757 -130.50422 30.81562 1.000 26.85322 91 LEU A C 1
ATOM 615 O O . LEU A 1 111 ? 51.22553 -130.90225 30.12870 1.000 25.38989 91 LEU A O 1
ATOM 620 N N . ALA A 1 112 ? 52.74844 -129.32086 30.60581 1.000 25.73466 92 ALA A N 1
ATOM 621 C CA . ALA A 1 112 ? 52.25671 -128.43660 29.55385 1.000 27.42434 92 ALA A CA 1
ATOM 622 C C . ALA A 1 112 ? 52.41470 -129.07307 28.17700 1.000 31.64327 92 ALA A C 1
ATOM 623 O O . ALA A 1 112 ? 51.53719 -128.93090 27.31931 1.000 29.70356 92 ALA A O 1
ATOM 625 N N . ASP A 1 113 ? 53.55249 -129.72687 27.93115 1.000 27.86124 93 ASP A N 1
ATOM 626 C CA . ASP A 1 113 ? 53.74995 -130.41864 26.65776 1.000 32.54074 93 ASP A CA 1
ATOM 627 C C . ASP A 1 113 ? 52.70371 -131.50157 26.46140 1.000 28.87188 93 ASP A C 1
ATOM 628 O O . ASP A 1 113 ? 52.19296 -131.68739 25.35158 1.000 31.77749 93 ASP A O 1
ATOM 633 N N . ARG A 1 114 ? 52.37457 -132.23071 27.52550 1.000 27.51646 94 ARG A N 1
ATOM 634 C CA . ARG A 1 114 ? 51.38631 -133.29559 27.39182 1.000 30.23257 94 ARG A CA 1
ATOM 635 C C . ARG A 1 114 ? 50.02639 -132.74149 26.97300 1.000 37.72558 94 ARG A C 1
ATOM 636 O O . ARG A 1 114 ? 49.37126 -133.28929 26.07135 1.000 31.81697 94 ARG A O 1
ATOM 644 N N . VAL A 1 115 ? 49.57877 -131.65442 27.61609 1.000 29.24561 95 VAL A N 1
ATOM 645 C CA . VAL A 1 115 ? 48.26955 -131.10257 27.26685 1.000 27.43750 95 VAL A CA 1
ATOM 646 C C . VAL A 1 115 ? 48.26740 -130.63091 25.82085 1.000 27.20589 95 VAL A C 1
ATOM 647 O O . VAL A 1 115 ? 47.28967 -130.82807 25.08967 1.000 28.45078 95 VAL A O 1
ATOM 651 N N . ASP A 1 116 ? 49.35487 -129.99701 25.38729 1.000 28.34287 96 ASP A N 1
ATOM 652 C CA . ASP A 1 116 ? 49.45945 -129.59904 23.98404 1.000 30.20099 96 ASP A CA 1
ATOM 653 C C . ASP A 1 116 ? 49.40258 -130.81871 23.07089 1.000 31.47219 96 ASP A C 1
ATOM 654 O O . ASP A 1 116 ? 48.68668 -130.81387 22.06547 1.000 30.05097 96 ASP A O 1
ATOM 659 N N . THR A 1 117 ? 50.13308 -131.87715 23.42320 1.000 30.52998 97 THR A N 1
ATOM 660 C CA . THR A 1 117 ? 50.15661 -133.09131 22.61406 1.000 33.39611 97 THR A CA 1
ATOM 661 C C . THR A 1 117 ? 48.77580 -133.72443 22.50283 1.000 33.51191 97 THR A C 1
ATOM 662 O O . THR A 1 117 ? 48.35632 -134.13390 21.41795 1.000 33.29347 97 THR A O 1
ATOM 666 N N . GLU A 1 118 ? 48.07259 -133.85699 23.62376 1.000 31.57484 98 GLU A N 1
ATOM 667 C CA . GLU A 1 118 ? 46.82610 -134.60837 23.61451 1.000 27.44013 98 GLU A CA 1
ATOM 668 C C . GLU A 1 118 ? 45.64433 -133.77530 23.14973 1.000 35.74376 98 GLU A C 1
ATOM 669 O O . GLU A 1 118 ? 44.70538 -134.32627 22.56236 1.000 31.71696 98 GLU A O 1
ATOM 675 N N . GLN A 1 119 ? 45.65930 -132.46291 23.39008 1.000 26.97692 99 GLN A N 1
ATOM 676 C CA . GLN A 1 119 ? 44.45677 -131.67443 23.14922 1.000 28.72713 99 GLN A CA 1
ATOM 677 C C . GLN A 1 119 ? 44.69490 -130.48602 22.23407 1.000 31.63274 99 GLN A C 1
ATOM 678 O O . GLN A 1 119 ? 43.74842 -129.99828 21.61376 1.000 29.98781 99 GLN A O 1
ATOM 684 N N . GLY A 1 120 ? 45.92605 -129.97234 22.18725 1.000 31.07215 100 GLY A N 1
ATOM 685 C CA . GLY A 1 120 ? 46.20227 -128.79416 21.38259 1.000 30.46418 100 GLY A CA 1
ATOM 686 C C . GLY A 1 120 ? 45.56394 -127.51313 21.86236 1.000 34.20673 100 GLY A C 1
ATOM 687 O O . GLY A 1 120 ? 45.56816 -126.52186 21.12706 1.000 30.08255 100 GLY A O 1
ATOM 688 N N . ARG A 1 121 ? 45.01851 -127.49775 23.07556 1.000 30.49313 101 ARG A N 1
ATOM 689 C CA . ARG A 1 121 ? 44.33162 -126.32972 23.59883 1.000 26.30315 101 ARG A CA 1
ATOM 690 C C . ARG A 1 121 ? 44.23453 -126.45847 25.10920 1.000 24.80034 101 ARG A C 1
ATOM 691 O O . ARG A 1 121 ? 44.28950 -127.55952 25.66387 1.000 26.23736 101 ARG A O 1
ATOM 699 N N . LEU A 1 122 ? 44.02276 -125.31723 25.75481 1.000 25.83204 102 LEU A N 1
ATOM 700 C CA . LEU A 1 122 ? 43.76109 -125.27666 27.18997 1.000 27.84544 102 LEU A CA 1
ATOM 701 C C . LEU A 1 122 ? 42.82235 -124.10401 27.43390 1.000 26.36632 102 LEU A C 1
ATOM 702 O O . LEU A 1 122 ? 43.17594 -122.95471 27.16144 1.000 27.42960 102 LEU A O 1
ATOM 707 N N . ASP A 1 123 ? 41.61229 -124.38464 27.90798 1.000 26.76374 103 ASP A N 1
ATOM 708 C CA . ASP A 1 123 ? 40.61989 -123.32455 28.05275 1.000 24.49241 103 ASP A CA 1
ATOM 709 C C . ASP A 1 123 ? 40.60556 -122.70302 29.43346 1.000 26.90849 103 ASP A C 1
ATOM 710 O O . ASP A 1 123 ? 40.31937 -121.50498 29.55722 1.000 23.69495 103 ASP A O 1
ATOM 715 N N . VAL A 1 124 ? 40.87622 -123.49912 30.46806 1.000 28.42183 104 VAL A N 1
ATOM 716 C CA . VAL A 1 124 ? 40.71196 -123.08792 31.85896 1.000 26.33210 104 VAL A CA 1
ATOM 717 C C . VAL A 1 124 ? 41.89461 -123.62748 32.65445 1.000 23.58967 104 VAL A C 1
ATOM 718 O O . VAL A 1 124 ? 42.15919 -124.83314 32.63239 1.000 23.71863 104 VAL A O 1
ATOM 722 N N . LEU A 1 125 ? 42.60896 -122.74690 33.34917 1.000 23.10014 105 LEU A N 1
ATOM 723 C CA . LEU A 1 125 ? 43.69545 -123.14867 34.23745 1.000 20.57352 105 LEU A CA 1
ATOM 724 C C . LEU A 1 125 ? 43.32462 -122.71878 35.65484 1.000 22.71588 105 LEU A C 1
ATOM 725 O O . LEU A 1 125 ? 43.02862 -121.53764 35.89188 1.000 26.93481 105 LEU A O 1
ATOM 730 N N . VAL A 1 126 ? 43.31066 -123.66810 36.58686 1.000 22.61587 106 VAL A N 1
ATOM 731 C CA . VAL A 1 126 ? 42.98843 -123.36717 37.97846 1.000 24.11079 106 VAL A CA 1
ATOM 732 C C . VAL A 1 126 ? 44.25478 -123.62260 38.78994 1.000 22.88432 106 VAL A C 1
ATOM 733 O O . VAL A 1 126 ? 44.68874 -124.77180 38.91755 1.000 22.45796 106 VAL A O 1
ATOM 737 N N . ASN A 1 127 ? 44.85428 -122.55398 39.32330 1.000 26.61635 107 ASN A N 1
ATOM 738 C CA . ASN A 1 127 ? 46.05512 -122.66625 40.15426 1.000 23.80812 107 ASN A CA 1
ATOM 739 C C . ASN A 1 127 ? 45.57266 -122.80745 41.58566 1.000 27.31117 107 ASN A C 1
ATOM 740 O O . ASN A 1 127 ? 45.33783 -121.82779 42.29610 1.000 24.75034 107 ASN A O 1
ATOM 745 N N . ASP A 1 128 ? 45.39015 -124.04962 41.99830 1.000 24.72665 108 ASP A N 1
ATOM 746 C CA . ASP A 1 128 ? 44.82778 -124.31537 43.30301 1.000 22.67377 108 ASP A CA 1
ATOM 747 C C . ASP A 1 128 ? 45.87231 -124.64840 44.35463 1.000 27.40592 108 ASP A 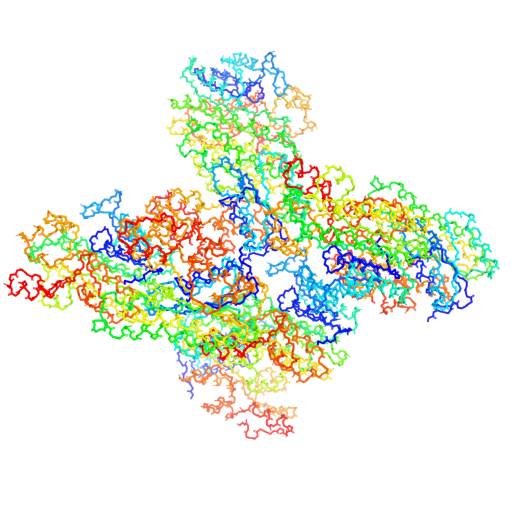C 1
ATOM 748 O O . ASP A 1 128 ? 45.60305 -124.44617 45.54127 1.000 30.98529 108 ASP A O 1
ATOM 753 N N . VAL A 1 129 ? 47.05678 -125.11156 43.94102 1.000 28.63238 109 VAL A N 1
ATOM 754 C CA . VAL A 1 129 ? 48.11470 -125.60263 44.82014 1.000 27.86650 109 VAL A CA 1
ATOM 755 C C . VAL A 1 129 ? 48.30039 -124.73125 46.05532 1.000 31.02477 109 VAL A C 1
ATOM 756 O O . VAL A 1 129 ? 48.57334 -123.53008 45.95072 1.000 28.13232 109 VAL A O 1
ATOM 760 N N . TRP A 1 130 ? 48.14844 -125.33877 47.23138 1.000 32.27229 110 TRP A N 1
ATOM 761 C CA . TRP A 1 130 ? 48.39475 -124.65393 48.49372 1.000 32.21702 110 TRP A CA 1
ATOM 762 C C . TRP A 1 130 ? 49.35393 -125.50242 49.31999 1.000 33.61456 110 TRP A C 1
ATOM 763 O O . TRP A 1 130 ? 50.54806 -125.19698 49.40579 1.000 32.73550 110 TRP A O 1
ATOM 774 N N . GLY A 1 131 ? 48.86423 -126.60990 49.86916 1.000 28.76924 111 GLY A N 1
ATOM 775 C CA . GLY A 1 131 ? 49.74351 -127.50204 50.59044 1.000 32.95132 111 GLY A CA 1
ATOM 776 C C . GLY A 1 131 ? 50.23600 -126.98960 51.92415 1.000 30.92739 111 GLY A C 1
ATOM 777 O O . GLY A 1 131 ? 51.08564 -127.63053 52.53491 1.000 29.29035 111 GLY A O 1
ATOM 778 N N . GLY A 1 132 ? 49.71661 -125.87159 52.41495 1.000 29.52722 112 GLY A N 1
ATOM 779 C CA . GLY A 1 132 ? 50.24817 -125.26141 53.61150 1.000 25.56359 112 GLY A CA 1
ATOM 780 C C . GLY A 1 132 ? 49.42716 -125.45305 54.86982 1.000 33.37769 112 GLY A C 1
ATOM 781 O O . GLY A 1 132 ? 49.79657 -124.89493 55.90866 1.000 30.58261 112 GLY A O 1
ATOM 782 N N . GLU A 1 133 ? 48.36536 -126.27038 54.82903 1.000 36.45700 113 GLU A N 1
ATOM 783 C CA . GLU A 1 133 ? 47.42029 -126.34494 55.94319 1.000 35.85430 113 GLU A CA 1
ATOM 784 C C . GLU A 1 133 ? 48.07790 -126.79176 57.24133 1.000 36.09643 113 GLU A C 1
ATOM 785 O O . GLU A 1 133 ? 47.64893 -126.37850 58.32348 1.000 40.79436 113 GLU A O 1
ATOM 791 N N . ARG A 1 134 ? 49.11506 -127.61749 57.16433 1.000 31.78802 114 ARG A N 1
ATOM 792 C CA . ARG A 1 134 ? 49.76668 -128.14335 58.35410 1.000 36.06485 114 ARG A CA 1
ATOM 793 C C . ARG A 1 134 ? 50.98545 -127.33120 58.75889 1.000 42.49983 114 ARG A C 1
ATOM 794 O O . ARG A 1 134 ? 51.61771 -127.64287 59.77245 1.000 38.96520 114 ARG A O 1
ATOM 802 N N . LEU A 1 135 ? 51.34070 -126.31461 57.97959 1.000 39.02836 115 LEU A N 1
ATOM 803 C CA . LEU A 1 135 ? 52.57165 -125.58245 58.20633 1.000 36.04380 115 LEU A CA 1
ATOM 804 C C . LEU A 1 135 ? 52.34999 -124.22572 58.85758 1.000 32.71182 115 LEU A C 1
ATOM 805 O O . LEU A 1 135 ? 53.22074 -123.77388 59.59937 1.000 36.14907 115 LEU A O 1
ATOM 810 N N . PHE A 1 136 ? 51.21333 -123.56589 58.63970 1.000 32.06963 116 PHE A N 1
ATOM 811 C CA . PHE A 1 136 ? 51.04558 -122.26412 59.26753 1.000 35.34108 116 PHE A CA 1
ATOM 812 C C . PHE A 1 136 ? 50.66048 -122.45597 60.72093 1.000 37.34921 116 PHE A C 1
ATOM 813 O O . PHE A 1 136 ? 50.17460 -123.51803 61.11742 1.000 36.08064 116 PHE A O 1
ATOM 821 N N . GLU A 1 137 ? 50.95725 -121.44587 61.53356 1.000 34.73838 117 GLU A N 1
ATOM 822 C CA . GLU A 1 137 ? 50.65178 -121.49074 62.95601 1.000 38.29143 117 GLU A CA 1
ATOM 823 C C . GLU A 1 137 ? 49.73280 -120.33134 63.28468 1.000 39.06258 117 GLU A C 1
ATOM 824 O O . GLU A 1 137 ? 50.08815 -119.16858 63.06729 1.000 45.59494 117 GLU A O 1
ATOM 830 N N . PHE A 1 138 ? 48.56242 -120.64771 63.81044 1.000 31.13794 118 PHE A N 1
ATOM 831 C CA . PHE A 1 138 ? 47.56727 -119.62549 64.08484 1.000 39.15996 118 PHE A CA 1
ATOM 832 C C . PHE A 1 138 ? 47.99630 -118.80378 65.29836 1.000 43.96053 118 PHE A C 1
ATOM 833 O O . PHE A 1 138 ? 48.42436 -119.36548 66.30997 1.000 42.70249 118 PHE A O 1
ATOM 841 N N . ASP A 1 139 ? 48.11003 -117.49172 65.11362 1.000 52.41155 119 ASP A N 1
ATOM 842 C CA . ASP A 1 139 ? 48.23961 -116.54517 66.22114 1.000 55.98040 119 ASP A CA 1
ATOM 843 C C . ASP A 1 139 ? 49.63732 -116.62212 66.84795 1.000 49.79808 119 ASP A C 1
ATOM 844 O O . ASP A 1 139 ? 49.80262 -116.53959 68.06430 1.000 55.93565 119 ASP A O 1
ATOM 849 N N . LYS A 1 140 ? 50.64468 -116.79464 66.00619 1.000 36.07275 120 LYS A N 1
ATOM 850 C CA . LYS A 1 140 ? 52.04454 -116.67973 66.38212 1.000 36.82284 120 LYS A CA 1
ATOM 851 C C . LYS A 1 140 ? 52.60742 -115.49424 65.62123 1.000 33.11976 120 LYS A C 1
ATOM 852 O O . LYS A 1 140 ? 52.31576 -115.33811 64.43273 1.000 31.25375 120 LYS A O 1
ATOM 858 N N . LYS A 1 141 ? 53.38185 -114.65028 66.30334 1.000 30.64578 121 LYS A N 1
ATOM 859 C CA . LYS A 1 141 ? 54.06597 -113.55701 65.62199 1.000 33.27241 121 LYS A CA 1
ATOM 860 C C . LYS A 1 141 ? 55.16500 -114.12771 64.72934 1.000 26.68215 121 LYS A C 1
ATOM 861 O O . LYS A 1 141 ? 55.52108 -115.30273 64.83146 1.000 29.21929 121 LYS A O 1
ATOM 867 N N . VAL A 1 142 ? 55.71091 -113.28236 63.84098 1.000 26.25315 122 VAL A N 1
ATOM 868 C CA . VAL A 1 142 ? 56.65551 -113.80703 62.85198 1.000 26.27157 122 VAL A CA 1
ATOM 869 C C . VAL A 1 142 ? 57.90011 -114.35864 63.54025 1.000 26.49791 122 VAL A C 1
ATOM 870 O O . VAL A 1 142 ? 58.51864 -115.31201 63.05072 1.000 29.84568 122 VAL A O 1
ATOM 874 N N . TRP A 1 143 ? 58.26832 -113.80543 64.69682 1.000 26.59529 123 TRP A N 1
ATOM 875 C CA . TRP A 1 143 ? 59.43224 -114.30951 65.41942 1.000 26.99008 123 TRP A CA 1
ATOM 876 C C . TRP A 1 143 ? 59.12761 -115.53587 66.28176 1.000 30.17467 123 TRP A C 1
ATOM 877 O O . TRP A 1 143 ? 60.06997 -116.18107 66.75458 1.000 31.95383 123 TRP A O 1
ATOM 888 N N . GLU A 1 144 ? 57.84908 -115.86779 66.50728 1.000 29.11402 124 GLU A N 1
ATOM 889 C CA . GLU A 1 144 ? 57.46911 -117.08558 67.22307 1.000 29.76673 124 GLU A CA 1
ATOM 890 C C . GLU A 1 144 ? 57.19720 -118.24752 66.28095 1.000 32.88552 124 GLU A C 1
ATOM 891 O O . GLU A 1 144 ? 57.48310 -119.40132 66.61605 1.000 32.75130 124 GLU A O 1
ATOM 897 N N . HIS A 1 145 ? 56.65188 -117.94870 65.10954 1.000 31.10110 125 HIS A N 1
ATOM 898 C CA . HIS A 1 145 ? 56.37134 -118.95293 64.09716 1.000 27.29275 125 HIS A CA 1
ATOM 899 C C . HIS A 1 145 ? 57.64155 -119.71831 63.75157 1.000 29.35089 125 HIS A C 1
ATOM 900 O O . HIS A 1 145 ? 58.72863 -119.13777 63.65620 1.000 32.55917 125 HIS A O 1
ATOM 907 N N . ASP A 1 146 ? 57.51253 -121.03192 63.56699 1.000 28.64291 126 ASP A N 1
ATOM 908 C CA . ASP A 1 146 ? 58.64049 -121.79883 63.05131 1.000 29.82463 126 ASP A CA 1
ATOM 909 C C . ASP A 1 146 ? 59.04585 -121.26290 61.68503 1.000 28.97189 126 ASP A C 1
ATOM 910 O O . ASP A 1 146 ? 58.20464 -121.11782 60.78207 1.000 30.42996 126 ASP A O 1
ATOM 915 N N . LEU A 1 147 ? 60.33880 -120.96652 61.53319 1.000 28.34287 127 LEU A N 1
ATOM 916 C CA . LEU A 1 147 ? 60.80248 -120.26914 60.33480 1.000 30.42733 127 LEU A CA 1
ATOM 917 C C . LEU A 1 147 ? 60.83272 -121.19543 59.12642 1.000 30.14572 127 LEU A C 1
ATOM 918 O O . LEU A 1 147 ? 60.37333 -120.82352 58.03944 1.000 32.35388 127 LEU A O 1
ATOM 923 N N . ASP A 1 148 ? 61.39451 -122.39808 59.28834 1.000 28.18496 128 ASP A N 1
ATOM 924 C CA . ASP A 1 148 ? 61.45966 -123.33292 58.16915 1.000 32.29335 128 ASP A CA 1
ATOM 925 C C . ASP A 1 148 ? 60.06656 -123.61597 57.61575 1.000 33.19082 128 ASP A C 1
ATOM 926 O O . ASP A 1 148 ? 59.85775 -123.61011 56.39778 1.000 32.94869 128 ASP A O 1
ATOM 931 N N . ALA A 1 149 ? 59.09665 -123.85519 58.50400 1.000 30.91686 129 ALA A N 1
ATOM 932 C CA . ALA A 1 149 ? 57.72694 -124.09431 58.05840 1.000 31.02214 129 ALA A CA 1
ATOM 933 C C . ALA A 1 149 ? 57.16503 -122.87050 57.34521 1.000 29.91938 129 ALA A C 1
ATOM 934 O O . ALA A 1 149 ? 56.46820 -123.00049 56.33114 1.000 29.31667 129 ALA A O 1
ATOM 936 N N . GLY A 1 150 ? 57.45284 -121.67402 57.86879 1.000 30.36417 130 GLY A N 1
ATOM 937 C CA . GLY A 1 150 ? 56.97597 -120.45854 57.23025 1.000 28.85609 130 GLY A CA 1
ATOM 938 C C . GLY A 1 150 ? 57.55333 -120.27730 55.83935 1.000 30.46418 130 GLY A C 1
ATOM 939 O O . GLY A 1 150 ? 56.82733 -119.99068 54.87780 1.000 29.50617 130 GLY A O 1
ATOM 940 N N . LEU A 1 151 ? 58.86328 -120.49409 55.70032 1.000 28.48499 131 LEU A N 1
ATOM 941 C CA . LEU A 1 151 ? 59.48168 -120.38950 54.38137 1.000 32.59338 131 LEU A CA 1
ATOM 942 C C . LEU A 1 151 ? 58.94649 -121.46565 53.44051 1.000 30.24573 131 LEU A C 1
ATOM 943 O O . LEU A 1 151 ? 58.76321 -121.21910 52.23966 1.000 29.07191 131 LEU A O 1
ATOM 948 N N . ARG A 1 152 ? 58.70525 -122.67042 53.96599 1.000 31.10373 132 ARG A N 1
ATOM 949 C CA . ARG A 1 152 ? 58.20337 -123.76309 53.13562 1.000 30.33258 132 ARG A CA 1
ATOM 950 C C . ARG A 1 152 ? 56.80608 -123.46768 52.59785 1.000 27.94546 132 ARG A C 1
ATOM 951 O O . ARG A 1 152 ? 56.52772 -123.68797 51.41492 1.000 26.44264 132 ARG A O 1
ATOM 959 N N . LEU A 1 153 ? 55.90048 -122.97721 53.45320 1.000 23.95550 133 LEU A N 1
ATOM 960 C CA . LEU A 1 153 ? 54.54856 -122.73578 52.96531 1.000 28.80609 133 LEU A CA 1
ATOM 961 C C . LEU A 1 153 ? 54.51704 -121.59092 51.95810 1.000 31.25901 133 LEU A C 1
ATOM 962 O O . LEU A 1 153 ? 53.68302 -121.59732 51.04317 1.000 27.75333 133 LEU A O 1
ATOM 967 N N . MET A 1 154 ? 55.40811 -120.60513 52.08786 1.000 24.72665 134 MET A N 1
ATOM 968 C CA . MET A 1 154 ? 55.43123 -119.56157 51.06884 1.000 25.39778 134 MET A CA 1
ATOM 969 C C . MET A 1 154 ? 55.93863 -120.11571 49.74623 1.000 27.28222 134 MET A C 1
ATOM 970 O O . MET A 1 154 ? 55.44578 -119.74209 48.67523 1.000 26.98745 134 MET A O 1
ATOM 975 N N . ARG A 1 155 ? 56.91377 -121.01900 49.79705 1.000 27.71385 135 ARG A N 1
ATOM 976 C CA . ARG A 1 155 ? 57.39744 -121.61437 48.56430 1.000 25.63728 135 ARG A CA 1
ATOM 977 C C . ARG A 1 155 ? 56.30194 -122.43898 47.89937 1.000 29.51670 135 ARG A C 1
ATOM 978 O O . ARG A 1 155 ? 56.05705 -122.31187 46.69391 1.000 28.88241 135 ARG A O 1
ATOM 986 N N . LEU A 1 156 ? 55.59489 -123.25627 48.69190 1.000 24.46609 136 LEU A N 1
ATOM 987 C CA . LEU A 1 156 ? 54.50887 -124.08244 48.16519 1.000 24.78192 136 LEU A CA 1
ATOM 988 C C . LEU A 1 156 ? 53.34197 -123.24341 47.66791 1.000 29.04822 136 LEU A C 1
ATOM 989 O O . LEU A 1 156 ? 52.68872 -123.60353 46.67751 1.000 32.54338 136 LEU A O 1
ATOM 994 N N . GLY A 1 157 ? 53.02903 -122.15129 48.37478 1.000 26.94007 137 GLY A N 1
ATOM 995 C CA . GLY A 1 157 ? 51.84556 -121.36749 48.05947 1.000 26.60845 137 GLY A CA 1
ATOM 996 C C . GLY A 1 157 ? 52.01508 -120.36249 46.93899 1.000 24.90825 137 GLY A C 1
ATOM 997 O O . GLY A 1 157 ? 51.01907 -119.98720 46.31634 1.000 28.24023 137 GLY A O 1
ATOM 998 N N . VAL A 1 158 ? 53.24530 -119.92970 46.65415 1.000 23.55282 138 VAL A N 1
ATOM 999 C CA . VAL A 1 158 ? 53.51570 -118.88432 45.66684 1.000 24.95826 138 VAL A CA 1
ATOM 1000 C C . VAL A 1 158 ? 54.25527 -119.43573 44.45459 1.000 28.55606 138 VAL A C 1
ATOM 1001 O O . VAL A 1 158 ? 53.81584 -119.26451 43.31301 1.000 26.68741 138 VAL A O 1
ATOM 1005 N N . ASP A 1 159 ? 55.39561 -120.08796 44.68434 1.000 23.96340 139 ASP A N 1
ATOM 1006 C CA . ASP A 1 159 ? 56.23044 -120.51511 43.56635 1.000 27.42697 139 ASP A CA 1
ATOM 1007 C C . ASP A 1 159 ? 55.52195 -121.51983 42.67536 1.000 27.92966 139 ASP A C 1
ATOM 1008 O O . ASP A 1 159 ? 55.74450 -121.53078 41.46189 1.000 31.10110 139 ASP A O 1
ATOM 1013 N N . THR A 1 160 ? 54.68438 -122.38326 43.25288 1.000 24.90299 140 THR A N 1
ATOM 1014 C CA . THR A 1 160 ? 53.97507 -123.35152 42.42818 1.000 23.47387 140 THR A CA 1
ATOM 1015 C C . THR A 1 160 ? 53.06930 -122.64874 41.42292 1.000 26.76637 140 THR A C 1
ATOM 1016 O O . THR A 1 160 ? 52.92889 -123.10516 40.28507 1.000 26.92691 140 THR A O 1
ATOM 1020 N N . HIS A 1 161 ? 52.44374 -121.53951 41.82595 1.000 25.09511 141 HIS A N 1
ATOM 1021 C CA . HIS A 1 161 ? 51.58182 -120.80903 40.90273 1.000 22.30004 141 HIS A CA 1
ATOM 1022 C C . HIS A 1 161 ? 52.40383 -120.11732 39.82114 1.000 26.07155 141 HIS A C 1
ATOM 1023 O O . HIS A 1 161 ? 52.02076 -120.13131 38.64787 1.000 25.26619 141 HIS A O 1
ATOM 1030 N N . ALA A 1 162 ? 53.55180 -119.53821 40.19540 1.000 23.86865 142 ALA A N 1
ATOM 1031 C CA . ALA A 1 162 ? 54.42190 -118.88585 39.21737 1.000 24.31607 142 ALA A CA 1
ATOM 1032 C C . ALA A 1 162 ? 54.91658 -119.87975 38.17071 1.000 25.28198 142 ALA A C 1
ATOM 1033 O O . ALA A 1 162 ? 54.90776 -119.59697 36.97027 1.000 26.81374 142 ALA A O 1
ATOM 1035 N N . ILE A 1 163 ? 55.37638 -121.04376 38.61984 1.000 24.77929 143 ILE A N 1
ATOM 1036 C CA . ILE A 1 163 ? 55.86965 -122.06867 37.70884 1.000 23.47650 143 ILE A CA 1
ATOM 1037 C C . ILE A 1 163 ? 54.75112 -122.55295 36.78894 1.000 28.07179 143 ILE A C 1
ATOM 1038 O O . ILE A 1 163 ? 54.94572 -122.70731 35.57830 1.000 24.15290 143 ILE A O 1
ATOM 1043 N N . SER A 1 164 ? 53.56126 -122.78104 37.35089 1.000 26.84269 144 SER A N 1
ATOM 1044 C CA . SER A 1 164 ? 52.41802 -123.23975 36.56740 1.000 26.39790 144 SER A CA 1
ATOM 1045 C C . SER A 1 164 ? 52.03675 -122.23551 35.48376 1.000 27.59278 144 SER A C 1
ATOM 1046 O O . SER A 1 164 ? 51.84229 -122.60163 34.31502 1.000 27.67174 144 SER A O 1
ATOM 1049 N N . SER A 1 165 ? 51.90202 -120.95973 35.85226 1.000 27.19010 145 SER A N 1
ATOM 1050 C CA . SER A 1 165 ? 51.57527 -119.94952 34.85691 1.000 26.03733 145 SER A CA 1
ATOM 1051 C C . SER A 1 165 ? 52.67125 -119.84055 33.80580 1.000 31.72749 145 SER A C 1
ATOM 1052 O O . SER A 1 165 ? 52.38332 -119.69739 32.60968 1.000 27.19800 145 SER A O 1
ATOM 1055 N N . HIS A 1 166 ? 53.93634 -119.90077 34.23874 1.000 25.12933 146 HIS A N 1
ATOM 1056 C CA . HIS A 1 166 ? 55.05711 -119.78111 33.30389 1.000 23.60283 146 HIS A CA 1
ATOM 1057 C C . HIS A 1 166 ? 54.97411 -120.81468 32.18232 1.000 30.59314 146 HIS A C 1
ATOM 1058 O O . HIS A 1 166 ? 55.24434 -120.49613 31.01585 1.000 30.10887 146 HIS A O 1
ATOM 1065 N N . PHE A 1 167 ? 54.59613 -122.05247 32.50508 1.000 28.17969 147 PHE A N 1
ATOM 1066 C CA . PHE A 1 167 ? 54.64202 -123.12166 31.51252 1.000 31.55905 147 PHE A CA 1
ATOM 1067 C C . PHE A 1 167 ? 53.32308 -123.37100 30.80794 1.000 29.52722 147 PHE A C 1
ATOM 1068 O O . PHE A 1 167 ? 53.33031 -123.79709 29.64519 1.000 23.75811 147 PHE A O 1
ATOM 1076 N N . LEU A 1 168 ? 52.19243 -123.08719 31.46165 1.000 25.92153 148 LEU A N 1
ATOM 1077 C CA . LEU A 1 168 ? 50.88865 -123.43423 30.91703 1.000 24.73454 148 LEU A CA 1
ATOM 1078 C C . LEU A 1 168 ? 50.18610 -122.28555 30.21793 1.000 26.21893 148 LEU A C 1
ATOM 1079 O O . LEU A 1 168 ? 49.31685 -122.53897 29.37380 1.000 27.24011 148 LEU A O 1
ATOM 1084 N N . LEU A 1 169 ? 50.53967 -121.03914 30.52309 1.000 23.42649 149 LEU A N 1
ATOM 1085 C CA . LEU A 1 169 ? 49.82796 -119.94831 29.87229 1.000 23.13962 149 LEU A CA 1
ATOM 1086 C C . LEU A 1 169 ? 50.06436 -119.84589 28.36007 1.000 25.29777 149 LEU A C 1
ATOM 1087 O O . LEU A 1 169 ? 49.14186 -119.42449 27.65096 1.000 27.49014 149 LEU A O 1
ATOM 1092 N N . PRO A 1 170 ? 51.24003 -120.20242 27.81277 1.000 29.35878 150 PRO A N 1
ATOM 1093 C CA . PRO A 1 170 ? 51.39413 -120.10695 26.34136 1.000 28.44025 150 PRO A CA 1
ATOM 1094 C C . PRO A 1 170 ? 50.31469 -120.85796 25.58397 1.000 27.89808 150 PRO A C 1
ATOM 1095 O O . PRO A 1 170 ? 49.71358 -120.30519 24.65816 1.000 32.83815 150 PRO A O 1
ATOM 1099 N N . LEU A 1 171 ? 50.01369 -122.09338 25.99271 1.000 26.35579 151 LEU A N 1
ATOM 1100 C CA . LEU A 1 171 ? 48.91783 -122.82205 25.36810 1.000 29.80357 151 LEU A CA 1
ATOM 1101 C C . LEU A 1 171 ? 47.59808 -122.08875 25.58260 1.000 33.67246 151 LEU A C 1
ATOM 1102 O O . LEU A 1 171 ? 46.77160 -121.97696 24.67094 1.000 29.05875 151 LEU A O 1
ATOM 1107 N N . LEU A 1 172 ? 47.41130 -121.52002 26.76322 1.000 32.85920 152 LEU A N 1
ATOM 1108 C CA . LEU A 1 172 ? 46.13317 -120.90274 27.06173 1.000 25.69255 152 LEU A CA 1
ATOM 1109 C C . LEU A 1 172 ? 45.90289 -119.63218 26.24320 1.000 26.99271 152 LEU A C 1
ATOM 1110 O O . LEU A 1 172 ? 44.75198 -119.31690 25.92117 1.000 30.63262 152 LEU A O 1
ATOM 1115 N N . VAL A 1 173 ? 46.95631 -118.87932 25.92242 1.000 26.40053 153 VAL A N 1
ATOM 1116 C CA . VAL A 1 173 ? 46.78434 -117.62972 25.18165 1.000 29.09823 153 VAL A CA 1
ATOM 1117 C C . VAL A 1 173 ? 46.87964 -117.85281 23.67356 1.000 35.23580 153 VAL A C 1
ATOM 1118 O O . VAL A 1 173 ? 46.88216 -116.89164 22.89545 1.000 37.74400 153 VAL A O 1
ATOM 1122 N N . ARG A 1 174 ? 46.97652 -119.11437 23.25247 1.000 35.59901 154 ARG A N 1
ATOM 1123 C CA . ARG A 1 174 ? 47.06207 -119.41157 21.82519 1.000 35.07263 154 ARG A CA 1
ATOM 1124 C C . ARG A 1 174 ? 45.83244 -118.91740 21.07404 1.000 35.96484 154 ARG A C 1
ATOM 1125 O O . ARG A 1 174 ? 45.93994 -118.51357 19.91430 1.000 34.68047 154 ARG A O 1
ATOM 1133 N N . ARG A 1 175 ? 44.67437 -118.89231 21.71693 1.000 32.70655 155 ARG A N 1
ATOM 1134 C CA . ARG A 1 175 ? 43.47535 -118.31798 21.12894 1.000 37.16235 155 ARG A CA 1
ATOM 1135 C C . ARG A 1 175 ? 42.73847 -117.54486 22.20745 1.000 34.04619 155 ARG A C 1
ATOM 1136 O O . ARG A 1 175 ? 42.92486 -117.80533 23.40256 1.000 33.90670 155 ARG A O 1
ATOM 1144 N N . PRO A 1 176 ? 41.90419 -116.58178 21.82254 1.000 36.15433 156 PRO A N 1
ATOM 1145 C CA . PRO A 1 176 ? 41.15084 -115.82403 22.82413 1.000 30.14309 156 PRO A CA 1
ATOM 1146 C C . PRO A 1 176 ? 40.15005 -116.69931 23.56386 1.000 32.93816 156 PRO A C 1
ATOM 1147 O O . PRO A 1 176 ? 39.75929 -117.78438 23.11388 1.000 32.39073 156 PRO A O 1
ATOM 1151 N N . GLY A 1 177 ? 39.75210 -116.21128 24.74220 1.000 28.22444 157 GLY A N 1
ATOM 1152 C CA . GLY A 1 177 ? 38.77314 -116.88557 25.56755 1.000 32.46442 157 GLY A CA 1
ATOM 1153 C C . GLY A 1 177 ? 39.32688 -117.72117 26.71027 1.000 33.90407 157 GLY A C 1
ATOM 1154 O O . GLY A 1 177 ? 38.53598 -118.34215 27.43045 1.000 33.27504 157 GLY A O 1
ATOM 1155 N N . GLY A 1 178 ? 40.64647 -117.75830 26.91015 1.000 27.34275 158 GLY A N 1
ATOM 1156 C CA . GLY A 1 178 ? 41.18741 -118.53139 28.01434 1.000 27.59541 158 GLY A CA 1
ATOM 1157 C C . GLY A 1 178 ? 40.81409 -117.93324 29.36273 1.000 27.20063 158 GLY A C 1
ATOM 1158 O O . GLY A 1 178 ? 40.50791 -116.74473 29.48239 1.000 24.79508 158 GLY A O 1
ATOM 1159 N N . LEU A 1 179 ? 40.81514 -118.78168 30.39782 1.000 26.86638 159 LEU A N 1
ATOM 1160 C CA . LEU A 1 179 ? 40.46780 -118.35110 31.74872 1.000 25.61886 159 LEU A CA 1
ATOM 1161 C C . LEU A 1 179 ? 41.46452 -118.93878 32.73853 1.000 26.51107 159 LEU A C 1
ATOM 1162 O O . LEU A 1 179 ? 41.68677 -120.15352 32.74059 1.000 23.67389 159 LEU A O 1
ATOM 1167 N N . VAL A 1 180 ? 42.04474 -118.09486 33.58967 1.000 23.98709 160 VAL A N 1
ATOM 1168 C CA . VAL A 1 180 ? 42.89966 -118.55022 34.68805 1.000 23.13172 160 VAL A CA 1
ATOM 1169 C C . VAL A 1 180 ? 42.22013 -118.19010 35.99729 1.000 21.92631 160 VAL A C 1
ATOM 1170 O O . VAL A 1 180 ? 41.77108 -117.04670 36.16939 1.000 25.76362 160 VAL A O 1
ATOM 1174 N N . VAL A 1 181 ? 42.13234 -119.15605 36.91482 1.000 23.70284 161 VAL A N 1
ATOM 1175 C CA . VAL A 1 181 ? 41.59134 -118.90754 38.24848 1.000 25.54780 161 VAL A CA 1
ATOM 1176 C C . VAL A 1 181 ? 42.68758 -119.14582 39.28878 1.000 24.43977 161 VAL A C 1
ATOM 1177 O O . VAL A 1 181 ? 43.14029 -120.28361 39.47836 1.000 23.35806 161 VAL A O 1
ATOM 1181 N N . GLU A 1 182 ? 43.06949 -118.08328 39.99634 1.000 24.07394 162 GLU A N 1
ATOM 1182 C CA . GLU A 1 182 ? 44.01172 -118.17072 41.10786 1.000 24.55821 162 GLU A CA 1
ATOM 1183 C C . GLU A 1 182 ? 43.23271 -118.37272 42.40313 1.000 25.80309 162 GLU A C 1
ATOM 1184 O O . GLU A 1 182 ? 42.37055 -117.55494 42.73901 1.000 24.26607 162 GLU A O 1
ATOM 1190 N N . MET A 1 183 ? 43.55372 -119.43288 43.14410 1.000 24.41609 163 MET A N 1
ATOM 1191 C CA . MET A 1 183 ? 42.80478 -119.79538 44.34625 1.000 26.03733 163 MET A CA 1
ATOM 1192 C C . MET A 1 183 ? 43.50315 -119.24202 45.58622 1.000 27.39802 163 MET A C 1
ATOM 1193 O O . MET A 1 183 ? 44.67232 -119.54627 45.83565 1.000 24.37924 163 MET A O 1
ATOM 1198 N N . THR A 1 184 ? 42.77757 -118.46751 46.38726 1.000 24.50294 164 THR A N 1
ATOM 1199 C CA . THR A 1 184 ? 43.35949 -117.90431 47.59654 1.000 28.45341 164 THR A CA 1
ATOM 1200 C C . THR A 1 184 ? 42.35028 -118.02573 48.73211 1.000 27.37170 164 THR A C 1
ATOM 1201 O O . THR A 1 184 ? 41.31778 -118.68501 48.61159 1.000 25.21881 164 THR A O 1
ATOM 1205 N N . ASP A 1 185 ? 42.67169 -117.40232 49.85795 1.000 24.88456 165 ASP A N 1
ATOM 1206 C CA . ASP A 1 185 ? 41.79811 -117.34948 51.02021 1.000 26.11103 165 ASP A CA 1
ATOM 1207 C C . ASP A 1 185 ? 41.53372 -115.87972 51.31121 1.000 24.76350 165 ASP A C 1
ATOM 1208 O O . ASP A 1 185 ? 42.46391 -115.13694 51.63567 1.000 26.70583 165 ASP A O 1
ATOM 1213 N N . GLY A 1 186 ? 40.28004 -115.46556 51.17030 1.000 26.92691 166 GLY A N 1
ATOM 1214 C CA . GLY A 1 186 ? 39.85159 -114.10249 51.39910 1.000 24.77139 166 GLY A CA 1
ATOM 1215 C C . GLY A 1 186 ? 39.64513 -113.32063 50.10485 1.000 25.91363 166 GLY A C 1
ATOM 1216 O O . GLY A 1 186 ? 40.14831 -113.66825 49.03667 1.000 27.38223 166 GLY A O 1
ATOM 1217 N N . THR A 1 187 ? 38.85750 -112.26223 50.20622 1.000 26.46107 167 THR A N 1
ATOM 1218 C CA . THR A 1 187 ? 38.71123 -111.31162 49.11971 1.000 27.93493 167 THR A CA 1
ATOM 1219 C C . THR A 1 187 ? 39.69726 -110.17497 49.32764 1.000 26.13734 167 THR A C 1
ATOM 1220 O O . THR A 1 187 ? 40.25707 -109.99897 50.41828 1.000 28.11127 167 THR A O 1
ATOM 1224 N N . ALA A 1 188 ? 39.91690 -109.40674 48.26220 1.000 28.55606 168 ALA A N 1
ATOM 1225 C CA . ALA A 1 188 ? 40.74378 -108.21257 48.39649 1.000 32.69603 168 ALA A CA 1
ATOM 1226 C C . ALA A 1 188 ? 40.15999 -107.27203 49.44431 1.000 29.41668 168 ALA A C 1
ATOM 1227 O O . ALA A 1 188 ? 40.89493 -106.71777 50.26650 1.000 27.96651 168 ALA A O 1
ATOM 1229 N N . ALA A 1 189 ? 38.83188 -107.13218 49.47222 1.000 30.35364 169 ALA A N 1
ATOM 1230 C CA . ALA A 1 189 ? 38.19401 -106.23465 50.43557 1.000 34.17252 169 ALA A CA 1
ATOM 1231 C C . ALA A 1 189 ? 38.40318 -106.71937 51.86470 1.000 32.55390 169 ALA A C 1
ATOM 1232 O O . ALA A 1 189 ? 38.75074 -105.93407 52.75580 1.000 33.13818 169 ALA A O 1
ATOM 1234 N N . TYR A 1 190 ? 38.18709 -108.01031 52.10919 1.000 30.50366 170 TYR A N 1
ATOM 1235 C CA . TYR A 1 190 ? 38.38315 -108.53065 53.45604 1.000 32.05648 170 TYR A CA 1
ATOM 1236 C C . TYR A 1 190 ? 39.85859 -108.48970 53.85342 1.000 29.35352 170 TYR A C 1
ATOM 1237 O O . TYR A 1 190 ? 40.20434 -108.00481 54.93731 1.000 31.04846 170 TYR A O 1
ATOM 1246 N N . ASN A 1 191 ? 40.74613 -109.01912 53.00062 1.000 31.89067 171 ASN A N 1
ATOM 1247 C CA . ASN A 1 191 ? 42.15342 -109.09637 53.38540 1.000 29.19824 171 ASN A CA 1
ATOM 1248 C C . ASN A 1 191 ? 42.76292 -107.70851 53.51388 1.000 25.41621 171 ASN A C 1
ATOM 1249 O O . ASN A 1 191 ? 43.63164 -107.49912 54.36520 1.000 27.30854 171 ASN A O 1
ATOM 1254 N N . GLY A 1 192 ? 42.28396 -106.73835 52.73302 1.000 30.69579 172 GLY A N 1
ATOM 1255 C CA . GLY A 1 192 ? 42.79457 -105.38216 52.85914 1.000 30.76158 172 GLY A CA 1
ATOM 1256 C C . GLY A 1 192 ? 42.60764 -104.78621 54.24468 1.000 34.91998 172 GLY A C 1
ATOM 1257 O O . GLY A 1 192 ? 43.31833 -103.84614 54.60911 1.000 29.46406 172 GLY A O 1
ATOM 1258 N N . SER A 1 193 ? 41.66453 -105.30311 55.02961 1.000 32.26966 173 SER A N 1
ATOM 1259 C CA . SER A 1 193 ? 41.43401 -104.76163 56.36493 1.000 31.64853 173 SER A CA 1
ATOM 1260 C C . SER A 1 193 ? 41.58064 -105.81206 57.45813 1.000 30.71421 173 SER A C 1
ATOM 1261 O O . SER A 1 193 ? 41.19255 -105.55407 58.59927 1.000 32.99343 173 SER A O 1
ATOM 1264 N N . HIS A 1 194 ? 42.11372 -106.99379 57.14827 1.000 26.90849 174 HIS A N 1
ATOM 1265 C CA . HIS A 1 194 ? 42.26724 -108.04311 58.15049 1.000 26.73478 174 HIS A CA 1
ATOM 1266 C C . HIS A 1 194 ? 43.63617 -108.68868 58.03078 1.000 32.49600 174 HIS A C 1
ATOM 1267 O O . HIS A 1 194 ? 44.00530 -109.17352 56.96106 1.000 27.18221 174 HIS A O 1
ATOM 1274 N N . TYR A 1 195 ? 44.36202 -108.72899 59.13762 1.000 30.51418 175 TYR A N 1
ATOM 1275 C CA . TYR A 1 195 ? 45.50131 -109.62280 59.26639 1.000 28.94294 175 TYR A CA 1
ATOM 1276 C C . TYR A 1 195 ? 45.02093 -111.06957 59.19915 1.000 30.29311 175 TYR A C 1
ATOM 1277 O O . TYR A 1 195 ? 44.08084 -111.44803 59.90006 1.000 31.17216 175 TYR A O 1
ATOM 1286 N N . ARG A 1 196 ? 45.63930 -111.88656 58.34501 1.000 29.58776 176 ARG A N 1
ATOM 1287 C CA . ARG A 1 196 ? 45.13591 -113.24139 58.09257 1.000 30.41154 176 ARG A CA 1
ATOM 1288 C C . ARG A 1 196 ? 46.03423 -114.29496 58.75090 1.000 28.88504 176 ARG A C 1
ATOM 1289 O O . ARG A 1 196 ? 47.02619 -114.74153 58.15989 1.000 27.25853 176 ARG A O 1
ATOM 1297 N N . ASN A 1 197 ? 45.64763 -114.71955 59.96405 1.000 27.41645 177 ASN A N 1
ATOM 1298 C CA . ASN A 1 197 ? 46.22778 -115.85875 60.68540 1.000 27.44276 177 ASN A CA 1
ATOM 1299 C C . ASN A 1 197 ? 47.63221 -115.62748 61.22791 1.000 30.48523 177 ASN A C 1
ATOM 1300 O O . ASN A 1 197 ? 47.84643 -115.70455 62.43735 1.000 30.21415 177 ASN A O 1
ATOM 1305 N N . SER A 1 198 ? 48.60361 -115.41161 60.35011 1.000 30.81422 178 SER A N 1
ATOM 1306 C CA . SER A 1 198 ? 49.99308 -115.21050 60.74770 1.000 28.77977 178 SER A CA 1
ATOM 1307 C C . SER A 1 198 ? 50.76183 -114.74601 59.51694 1.000 28.23496 178 SER A C 1
ATOM 1308 O O . SER A 1 198 ? 50.24734 -114.76810 58.39681 1.000 26.65320 178 SER A O 1
ATOM 1311 N N . TYR A 1 199 ? 52.01513 -114.35483 59.74204 1.000 24.40556 179 TYR A N 1
ATOM 1312 C CA . TYR A 1 199 ? 52.77549 -113.60620 58.74233 1.000 20.67880 179 TYR A CA 1
ATOM 1313 C C . TYR A 1 199 ? 52.85705 -114.35065 57.40939 1.000 23.12646 179 TYR A C 1
ATOM 1314 O O . TYR A 1 199 ? 52.54324 -113.79107 56.34816 1.000 26.07418 179 TYR A O 1
ATOM 1323 N N . PHE A 1 200 ? 53.28964 -115.60865 57.44084 1.000 21.53942 180 PHE A N 1
ATOM 1324 C CA . PHE A 1 200 ? 53.57606 -116.32079 56.19864 1.000 25.36620 180 PHE A CA 1
ATOM 1325 C C . PHE A 1 200 ? 52.29803 -116.64423 55.44389 1.000 27.80333 180 PHE A C 1
ATOM 1326 O O . PHE A 1 200 ? 52.21693 -116.44726 54.23117 1.000 26.46633 180 PHE A O 1
ATOM 1334 N N . TYR A 1 201 ? 51.29859 -117.15882 56.15616 1.000 30.76948 181 TYR A N 1
ATOM 1335 C CA . TYR A 1 201 ? 49.98391 -117.39877 55.58020 1.000 26.28210 181 TYR A CA 1
ATOM 1336 C C . TYR A 1 201 ? 49.45984 -116.14195 54.90514 1.000 27.85597 181 TYR A C 1
ATOM 1337 O O . TYR A 1 201 ? 49.01071 -116.16639 53.74924 1.000 24.66612 181 TYR A O 1
ATOM 1346 N N . ASP A 1 202 ? 49.52261 -115.02164 55.62780 1.000 26.34000 182 ASP A N 1
ATOM 1347 C CA . ASP A 1 202 ? 48.97651 -113.77567 55.11653 1.000 29.80357 182 ASP A CA 1
ATOM 1348 C C . ASP A 1 202 ? 49.68137 -113.35441 53.83182 1.000 28.49552 182 ASP A C 1
ATOM 1349 O O . ASP A 1 202 ? 49.02643 -112.94864 52.85743 1.000 25.79520 182 ASP A O 1
ATOM 1354 N N . LEU A 1 203 ? 51.00845 -113.48009 53.79320 1.000 27.07430 183 LEU A N 1
ATOM 1355 C CA . LEU A 1 203 ? 51.72882 -113.06715 52.59611 1.000 28.55079 183 LEU A CA 1
ATOM 1356 C C . LEU A 1 203 ? 51.30975 -113.89552 51.38540 1.000 25.00300 183 LEU A C 1
ATOM 1357 O O . LEU A 1 203 ? 51.12961 -113.34348 50.29483 1.000 23.14751 183 LEU A O 1
ATOM 1362 N N . VAL A 1 204 ? 51.11620 -115.21064 51.55966 1.000 20.33402 184 VAL A N 1
ATOM 1363 C CA . VAL A 1 204 ? 50.70990 -116.04157 50.42959 1.000 23.42123 184 VAL A CA 1
ATOM 1364 C C . VAL A 1 204 ? 49.36131 -115.59275 49.89791 1.000 25.36094 184 VAL A C 1
ATOM 1365 O O . VAL A 1 204 ? 49.19748 -115.34511 48.69453 1.000 27.01640 184 VAL A O 1
ATOM 1369 N N . LYS A 1 205 ? 48.36211 -115.50259 50.78366 1.000 24.67138 185 LYS A N 1
ATOM 1370 C CA . LYS A 1 205 ? 47.01125 -115.22536 50.31362 1.000 26.00838 185 LYS A CA 1
ATOM 1371 C C . LYS A 1 205 ? 46.95707 -113.87789 49.61796 1.000 29.83779 185 LYS A C 1
ATOM 1372 O O . LYS A 1 205 ? 46.22298 -113.69650 48.64099 1.000 28.38761 185 LYS A O 1
ATOM 1378 N N . ASN A 1 206 ? 47.75904 -112.93652 50.07729 1.000 24.60032 186 ASN A N 1
ATOM 1379 C CA . ASN A 1 206 ? 47.72716 -111.62773 49.46624 1.000 26.52423 186 ASN A CA 1
ATOM 1380 C C . ASN A 1 206 ? 48.56316 -111.58005 48.19389 1.000 25.82415 186 ASN A C 1
ATOM 1381 O O . ASN A 1 206 ? 48.24847 -110.79136 47.29603 1.000 26.40317 186 ASN A O 1
ATOM 1386 N N . SER A 1 207 ? 49.60071 -112.42513 48.07839 1.000 24.58453 187 SER A N 1
ATOM 1387 C CA . SER A 1 207 ? 50.30117 -112.54246 46.79646 1.000 25.48200 187 SER A CA 1
ATOM 1388 C C . SER A 1 207 ? 49.41429 -113.15946 45.72817 1.000 24.82666 187 SER A C 1
ATOM 1389 O O . SER A 1 207 ? 49.46549 -112.74896 44.56420 1.000 26.28210 187 SER A O 1
ATOM 1392 N N . VAL A 1 208 ? 48.61631 -114.16621 46.09152 1.000 22.58955 188 VAL A N 1
ATOM 1393 C CA . VAL A 1 208 ? 47.75657 -114.78881 45.09252 1.000 23.53703 188 VAL A CA 1
ATOM 1394 C C . VAL A 1 208 ? 46.68172 -113.80396 44.62952 1.000 23.60809 188 VAL A C 1
ATOM 1395 O O . VAL A 1 208 ? 46.31187 -113.78337 43.44650 1.000 26.28473 188 VAL A O 1
ATOM 1399 N N . LEU A 1 209 ? 46.18292 -112.95019 45.53468 1.000 24.05552 189 LEU A N 1
ATOM 1400 C CA . LEU A 1 209 ? 45.30870 -111.86280 45.09700 1.000 25.22671 189 LEU A CA 1
ATOM 1401 C C . LEU A 1 209 ? 46.00531 -110.99884 44.04434 1.000 25.68466 189 LEU A C 1
ATOM 1402 O O . LEU A 1 209 ? 45.42513 -110.66728 43.00291 1.000 25.04511 189 LEU A O 1
ATOM 1407 N N . ARG A 1 210 ? 47.26422 -110.64291 44.29290 1.000 24.86614 190 ARG A N 1
ATOM 1408 C CA . ARG A 1 210 ? 47.99797 -109.80955 43.33689 1.000 28.00073 190 ARG A CA 1
ATOM 1409 C C . ARG A 1 210 ? 48.24098 -110.54413 42.01798 1.000 24.35292 190 ARG A C 1
ATOM 1410 O O . ARG A 1 210 ? 48.21955 -109.91796 40.94888 1.000 26.44001 190 ARG A O 1
ATOM 1418 N N . MET A 1 211 ? 48.43732 -111.86687 42.06490 1.000 20.64984 191 MET A N 1
ATOM 1419 C CA . MET A 1 211 ? 48.60239 -112.63935 40.83026 1.000 23.57651 191 MET A CA 1
ATOM 1420 C C . MET A 1 211 ? 47.41738 -112.46433 39.89125 1.000 32.19597 191 MET A C 1
ATOM 1421 O O . MET A 1 211 ? 47.59498 -112.35765 38.67478 1.000 29.92727 191 MET A O 1
ATOM 1426 N N . GLY A 1 212 ? 46.19657 -112.44516 40.42719 1.000 27.25064 192 GLY A N 1
ATOM 1427 C CA . GLY A 1 212 ? 45.05140 -112.24969 39.55472 1.000 24.47662 192 GLY A CA 1
ATOM 1428 C C . GLY A 1 212 ? 45.11870 -110.91906 38.83542 1.000 23.89234 192 GLY A C 1
ATOM 1429 O O . GLY A 1 212 ? 44.86724 -110.84283 37.63173 1.000 25.59781 192 GLY A O 1
ATOM 1430 N N . TYR A 1 213 ? 45.51565 -109.86309 39.55591 1.000 25.62676 193 TYR A N 1
ATOM 1431 C CA . TYR A 1 213 ? 45.65325 -108.53821 38.95453 1.000 29.49827 193 TYR A CA 1
ATOM 1432 C C . TYR A 1 213 ? 46.76162 -108.51555 37.90101 1.000 28.80609 193 TYR A C 1
ATOM 1433 O O . TYR A 1 213 ? 46.57672 -107.96629 36.80431 1.000 30.05624 193 TYR A O 1
ATOM 1442 N N . VAL A 1 214 ? 47.90655 -109.11666 38.21294 1.000 23.86602 194 VAL A N 1
ATOM 1443 C CA . VAL A 1 214 ? 49.05401 -109.11531 37.30601 1.000 27.24011 194 VAL A CA 1
ATOM 1444 C C . VAL A 1 214 ? 48.74660 -109.93344 36.05380 1.000 29.66671 194 VAL A C 1
ATOM 1445 O O . VAL A 1 214 ? 49.01007 -109.49984 34.92570 1.000 29.79041 194 VAL A O 1
ATOM 1449 N N . LEU A 1 215 ? 48.17313 -111.12720 36.23133 1.000 24.11605 195 LEU A N 1
ATOM 1450 C CA . LEU A 1 215 ? 47.89619 -111.97943 35.07973 1.000 26.90586 195 LEU A CA 1
ATOM 1451 C C . LEU A 1 215 ? 46.79838 -111.39336 34.20757 1.000 25.05564 195 LEU A C 1
ATOM 1452 O O . LEU A 1 215 ? 46.82204 -111.56820 32.98573 1.000 28.25602 195 LEU A O 1
ATOM 1457 N N . ALA A 1 216 ? 45.83970 -110.68438 34.80352 1.000 23.10540 196 ALA A N 1
ATOM 1458 C CA . ALA A 1 216 ? 44.82186 -110.02247 33.99455 1.000 25.81099 196 ALA A CA 1
ATOM 1459 C C . ALA A 1 216 ? 45.45254 -109.02090 33.03592 1.000 32.52758 196 ALA A C 1
ATOM 1460 O O . ALA A 1 216 ? 45.02409 -108.89087 31.88034 1.000 30.94582 196 ALA A O 1
ATOM 1462 N N . HIS A 1 217 ? 46.46791 -108.29424 33.50725 1.000 29.01401 197 HIS A N 1
ATOM 1463 C CA . HIS A 1 217 ? 47.18469 -107.35987 32.64322 1.000 29.62460 197 HIS A CA 1
ATOM 1464 C C . HIS A 1 217 ? 47.88991 -108.09312 31.50152 1.000 29.19034 197 HIS A C 1
ATOM 1465 O O . HIS A 1 217 ? 47.82407 -107.66436 30.34352 1.000 28.60606 197 HIS A O 1
ATOM 1472 N N . GLU A 1 218 ? 48.52738 -109.22866 31.79821 1.000 28.81924 198 GLU A N 1
ATOM 1473 C CA . GLU A 1 218 ? 49.30762 -109.92888 30.77914 1.000 28.00073 198 GLU A CA 1
ATOM 1474 C C . GLU A 1 218 ? 48.42358 -110.66165 29.77425 1.000 35.68586 198 GLU A C 1
ATOM 1475 O O . GLU A 1 218 ? 48.83252 -110.85751 28.62196 1.000 28.59553 198 GLU A O 1
ATOM 1481 N N . LEU A 1 219 ? 47.22762 -111.09026 30.19544 1.000 27.07956 199 LEU A N 1
ATOM 1482 C CA . LEU A 1 219 ? 46.36411 -111.93101 29.37728 1.000 28.62712 199 LEU A CA 1
ATOM 1483 C C . LEU A 1 219 ? 45.40080 -111.13302 28.51316 1.000 29.56144 199 LEU A C 1
ATOM 1484 O O . LEU A 1 219 ? 44.95340 -111.63170 27.47314 1.000 31.13531 199 LEU A O 1
ATOM 1489 N N . GLU A 1 220 ? 45.04804 -109.92443 28.93312 1.000 30.16677 200 GLU A N 1
ATOM 1490 C CA . GLU A 1 220 ? 44.01913 -109.18020 28.21583 1.000 31.45377 200 GLU A CA 1
ATOM 1491 C C . GLU A 1 220 ? 44.35931 -108.97760 26.74333 1.000 30.12730 200 GLU A C 1
ATOM 1492 O O . GLU A 1 220 ? 43.45419 -109.14610 25.90663 1.000 31.42482 200 GLU A O 1
ATOM 1498 N N . PRO A 1 221 ? 45.60287 -108.67158 26.35098 1.000 31.47746 201 PRO A N 1
ATOM 1499 C CA . PRO A 1 221 ? 45.89460 -108.53956 24.91315 1.000 35.07789 201 PRO A CA 1
ATOM 1500 C C . PRO A 1 221 ? 45.63272 -109.81164 24.12257 1.000 35.71744 201 PRO A C 1
ATOM 1501 O O . PRO A 1 221 ? 45.48087 -109.74068 22.89787 1.000 34.62520 201 PRO A O 1
ATOM 1505 N N . TYR A 1 222 ? 45.55876 -110.96643 24.77931 1.000 31.23532 202 TYR A N 1
ATOM 1506 C CA . TYR A 1 222 ? 45.30267 -112.23446 24.11455 1.000 31.60905 202 TYR A CA 1
ATOM 1507 C C . TYR A 1 222 ? 43.84655 -112.66349 24.20585 1.000 28.95347 202 TYR A C 1
ATOM 1508 O O . TYR A 1 222 ? 43.50984 -113.76395 23.75760 1.000 38.85729 202 TYR A O 1
ATOM 1517 N N . GLY A 1 223 ? 42.97662 -111.82328 24.76554 1.000 29.89569 203 GLY A N 1
ATOM 1518 C CA . GLY A 1 223 ? 41.61570 -112.25482 25.02939 1.000 29.98517 203 GLY A CA 1
ATOM 1519 C C . GLY A 1 223 ? 41.49525 -113.24079 26.17714 1.000 30.25100 203 GLY A C 1
ATOM 1520 O O . GLY A 1 223 ? 40.51126 -113.98390 26.25324 1.000 31.56957 203 GLY A O 1
ATOM 1521 N N . GLY A 1 224 ? 42.49217 -113.30742 27.04873 1.000 28.54290 204 GLY A N 1
ATOM 1522 C CA . GLY A 1 224 ? 42.42892 -114.15991 28.21444 1.000 22.47638 204 GLY A CA 1
ATOM 1523 C C . GLY A 1 224 ? 41.94774 -113.36679 29.41721 1.000 29.26667 204 GLY A C 1
ATOM 1524 O O . GLY A 1 224 ? 42.04140 -112.13808 29.44469 1.000 26.75584 204 GLY A O 1
ATOM 1525 N N . THR A 1 225 ? 41.42867 -114.09083 30.41649 1.000 28.80872 205 THR A N 1
ATOM 1526 C CA . THR A 1 225 ? 40.88962 -113.50940 31.64006 1.000 26.35053 205 THR A CA 1
ATOM 1527 C C . THR A 1 225 ? 41.54509 -114.16580 32.85369 1.000 24.48978 205 THR A C 1
ATOM 1528 O O . THR A 1 225 ? 41.72813 -115.38238 32.88136 1.000 24.82666 205 THR A O 1
ATOM 1532 N N . ALA A 1 226 ? 41.88534 -113.37058 33.86527 1.000 24.56610 206 ALA A N 1
ATOM 1533 C CA . ALA A 1 226 ? 42.35925 -113.92844 35.12918 1.000 23.42386 206 ALA A CA 1
ATOM 1534 C C . ALA A 1 226 ? 41.50524 -113.38296 36.26700 1.000 23.32648 206 ALA A C 1
ATOM 1535 O O . ALA A 1 226 ? 41.16962 -112.19746 36.29088 1.000 26.90586 206 ALA A O 1
ATOM 1537 N N . VAL A 1 227 ? 41.13368 -114.25319 37.19705 1.000 25.90574 207 VAL A N 1
ATOM 1538 C CA . VAL A 1 227 ? 40.46475 -113.82714 38.41760 1.000 23.11856 207 VAL A CA 1
ATOM 1539 C C . VAL A 1 227 ? 41.13182 -114.54297 39.58731 1.000 28.31655 207 VAL A C 1
ATOM 1540 O O . VAL A 1 227 ? 41.71469 -115.62468 39.43911 1.000 27.62963 207 VAL A O 1
ATOM 1544 N N . THR A 1 228 ? 41.04549 -113.93639 40.76036 1.000 21.76314 208 THR A N 1
ATOM 1545 C CA . THR A 1 228 ? 41.41592 -114.61663 41.98608 1.000 23.49755 208 THR A CA 1
ATOM 1546 C C . THR A 1 228 ? 40.13001 -114.93950 42.74307 1.000 22.52112 208 THR A C 1
ATOM 1547 O O . THR A 1 228 ? 39.27140 -114.06893 42.92352 1.000 28.45341 208 THR A O 1
ATOM 1551 N N . LEU A 1 229 ? 39.99391 -116.19168 43.15800 1.000 23.09751 209 LEU A N 1
ATOM 1552 C CA . LEU A 1 229 ? 38.77205 -116.72225 43.75390 1.000 20.24980 209 LEU A CA 1
ATOM 1553 C C . LEU A 1 229 ? 39.06803 -117.30020 45.13174 1.000 23.95550 209 LEU A C 1
ATOM 1554 O O . LEU A 1 229 ? 40.05826 -118.00565 45.30761 1.000 23.86602 209 LEU A O 1
ATOM 1559 N N . THR A 1 230 ? 38.20499 -117.00416 46.11241 1.000 23.91076 210 THR A N 1
ATOM 1560 C CA . THR A 1 230 ? 38.31446 -117.66470 47.40363 1.000 25.28987 210 THR A CA 1
ATOM 1561 C C . THR A 1 230 ? 37.05025 -118.46446 47.69273 1.000 24.37134 210 THR A C 1
ATOM 1562 O O . THR A 1 230 ? 35.94436 -118.01200 47.37888 1.000 25.78204 210 THR A O 1
ATOM 1566 N N . PRO A 1 231 ? 37.17054 -119.63363 48.30303 1.000 24.55821 211 PRO A N 1
ATOM 1567 C CA . PRO A 1 231 ? 35.99797 -120.29391 48.87191 1.000 24.53189 211 PRO A CA 1
ATOM 1568 C C . PRO A 1 231 ? 35.61911 -119.58135 50.16368 1.000 27.46645 211 PRO A C 1
ATOM 1569 O O . PRO A 1 231 ? 36.25490 -118.60591 50.56711 1.000 23.63178 211 PRO A O 1
ATOM 1573 N N . GLY A 1 232 ? 34.53309 -120.04954 50.77761 1.000 27.06114 212 GLY A N 1
ATOM 1574 C CA . GLY A 1 232 ? 34.18694 -119.60970 52.11180 1.000 30.58525 212 GLY A CA 1
ATOM 1575 C C . GLY A 1 232 ? 34.79322 -120.55950 53.12540 1.000 30.64841 212 GLY A C 1
ATOM 1576 O O . GLY A 1 232 ? 35.90959 -121.04869 52.93193 1.000 30.19309 212 GLY A O 1
ATOM 1577 N N . TRP A 1 233 ? 34.06234 -120.88621 54.18172 1.000 25.95838 213 TRP A N 1
ATOM 1578 C CA . TRP A 1 233 ? 34.55985 -121.85172 55.16517 1.000 30.34574 213 TRP A CA 1
ATOM 1579 C C . TRP A 1 233 ? 34.22386 -123.24833 54.65876 1.000 30.60367 213 TRP A C 1
ATOM 1580 O O . TRP A 1 233 ? 33.08012 -123.70061 54.76725 1.000 32.66707 213 TRP A O 1
ATOM 1591 N N . MET A 1 234 ? 35.22850 -123.94718 54.11789 1.000 26.20314 214 MET A N 1
ATOM 1592 C CA . MET A 1 234 ? 35.01162 -125.18630 53.37713 1.000 30.93002 214 MET A CA 1
ATOM 1593 C C . MET A 1 234 ? 34.96740 -126.40828 54.27934 1.000 30.66157 214 MET A C 1
ATOM 1594 O O . MET A 1 234 ? 35.83225 -126.59472 55.13584 1.000 32.86973 214 MET A O 1
ATOM 1599 N N . ARG A 1 235 ? 33.98678 -127.27807 54.03437 1.000 26.45844 215 ARG A N 1
ATOM 1600 C CA . ARG A 1 235 ? 33.94660 -128.57691 54.69451 1.000 29.79041 215 ARG A CA 1
ATOM 1601 C C . ARG A 1 235 ? 34.83322 -129.55841 53.92149 1.000 28.39025 215 ARG A C 1
ATOM 1602 O O . ARG A 1 235 ? 34.38717 -130.56318 53.36577 1.000 26.70057 215 ARG A O 1
ATOM 1610 N N . SER A 1 236 ? 36.12831 -129.25217 53.92464 1.000 32.19070 216 SER A N 1
ATOM 1611 C CA . SER A 1 236 ? 37.11764 -130.12478 53.30548 1.000 36.56228 216 SER A CA 1
ATOM 1612 C C . SER A 1 236 ? 37.24626 -131.40890 54.10895 1.000 38.30196 216 SER A C 1
ATOM 1613 O O . SER A 1 236 ? 36.76721 -131.51379 55.24248 1.000 33.51191 216 SER A O 1
ATOM 1616 N N . GLU A 1 237 ? 37.91014 -132.39644 53.50302 1.000 37.08339 217 GLU A N 1
ATOM 1617 C CA . GLU A 1 237 ? 38.17783 -133.64919 54.20130 1.000 32.89079 217 GLU A CA 1
ATOM 1618 C C . GLU A 1 237 ? 38.94932 -133.39548 55.49377 1.000 29.90885 217 GLU A C 1
ATOM 1619 O O . GLU A 1 237 ? 38.59839 -133.92486 56.55455 1.000 30.17204 217 GLU A O 1
ATOM 1625 N N . MET A 1 238 ? 39.99604 -132.56735 55.42571 1.000 27.40592 218 MET A N 1
ATOM 1626 C CA . MET A 1 238 ? 40.77361 -132.24155 56.62589 1.000 31.86961 218 MET A CA 1
ATOM 1627 C C . MET A 1 238 ? 39.93337 -131.51388 57.66851 1.000 38.52041 218 MET A C 1
ATOM 1628 O O . MET A 1 238 ? 40.07927 -131.75560 58.87299 1.000 31.62221 218 MET A O 1
ATOM 1633 N N . MET A 1 239 ? 39.08596 -130.58103 57.22977 1.000 35.14632 219 MET A N 1
ATOM 1634 C CA . MET A 1 239 ? 38.28014 -129.81476 58.1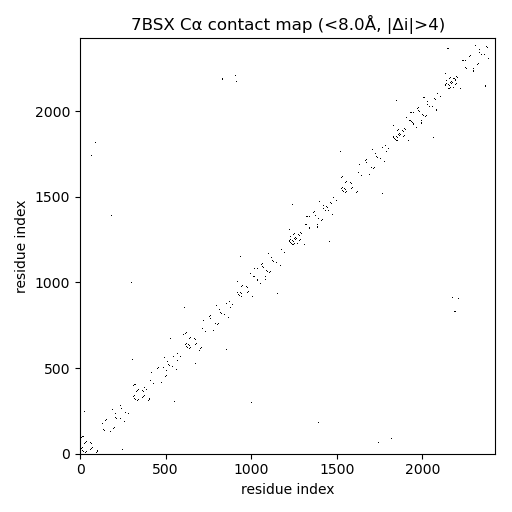7481 1.000 36.36489 219 MET A CA 1
ATOM 1635 C C . MET A 1 239 ? 37.27825 -130.71578 58.88808 1.000 37.08603 219 MET A C 1
ATOM 1636 O O . MET A 1 239 ? 37.12012 -130.63537 60.11201 1.000 39.32840 219 MET A O 1
ATOM 1641 N N . LEU A 1 240 ? 36.57575 -131.56762 58.13293 1.000 34.28832 220 LEU A N 1
ATOM 1642 C CA . LEU A 1 240 ? 35.61299 -132.49094 58.73479 1.000 35.24896 220 LEU A CA 1
ATOM 1643 C C . LEU A 1 240 ? 36.28584 -133.46665 59.70340 1.000 44.58429 220 LEU A C 1
ATOM 1644 O O . LEU A 1 240 ? 35.69023 -133.86116 60.71691 1.000 38.62832 220 LEU A O 1
ATOM 1649 N N . GLU A 1 241 ? 37.50884 -133.90168 59.39321 1.000 43.90790 221 GLU A N 1
ATOM 1650 C CA . GLU A 1 241 ? 38.21814 -134.78094 60.31932 1.000 40.78647 221 GLU A CA 1
ATOM 1651 C C . GLU A 1 241 ? 38.58056 -134.04601 61.60014 1.000 41.73658 221 GLU A C 1
ATOM 1652 O O . GLU A 1 241 ? 38.41258 -134.58702 62.69524 1.000 43.41573 221 GLU A O 1
ATOM 1658 N N . THR A 1 242 ? 39.08399 -132.81280 61.47535 1.000 36.28330 222 THR A N 1
ATOM 1659 C CA . THR A 1 242 ? 39.38293 -131.98785 62.63938 1.000 38.50198 222 THR A CA 1
ATOM 1660 C C . THR A 1 242 ? 38.17355 -131.84602 63.56165 1.000 47.86890 222 THR A C 1
ATOM 1661 O O . THR A 1 242 ? 38.31594 -131.84678 64.78874 1.000 51.47459 222 THR A O 1
ATOM 1665 N N . LEU A 1 243 ? 36.97576 -131.72255 62.99474 1.000 45.68179 223 LEU A N 1
ATOM 1666 C CA . LEU A 1 243 ? 35.76162 -131.55327 63.78625 1.000 45.23174 223 LEU A CA 1
ATOM 1667 C C . LEU A 1 243 ? 35.12220 -132.87211 64.18288 1.000 47.20829 223 LEU A C 1
ATOM 1668 O O . LEU A 1 243 ? 34.12546 -132.86284 64.91011 1.000 50.88768 223 LEU A O 1
ATOM 1673 N N . GLY A 1 244 ? 35.66264 -133.99580 63.72229 1.000 45.35017 224 GLY A N 1
ATOM 1674 C CA . GLY A 1 244 ? 35.13414 -135.29215 64.09517 1.000 42.34981 224 GLY A CA 1
ATOM 1675 C C . GLY A 1 244 ? 33.77578 -135.61836 63.52690 1.000 46.90036 224 GLY A C 1
ATOM 1676 O O . GLY A 1 244 ? 33.02925 -136.39135 64.13646 1.000 47.61624 224 GLY A O 1
ATOM 1677 N N . VAL A 1 245 ? 33.43000 -135.06945 62.36020 1.000 38.16510 225 VAL A N 1
ATOM 1678 C CA . VAL A 1 245 ? 32.13955 -135.34994 61.74797 1.000 39.02310 225 VAL A CA 1
ATOM 1679 C C . VAL A 1 245 ? 32.34727 -135.69639 60.28099 1.000 43.39731 225 VAL A C 1
ATOM 1680 O O . VAL A 1 245 ? 33.39513 -135.42407 59.69491 1.000 41.41023 225 VAL A O 1
ATOM 1684 N N . THR A 1 246 ? 31.33608 -136.32458 59.69766 1.000 41.96819 226 THR A N 1
ATOM 1685 C CA . THR A 1 246 ? 31.27077 -136.53537 58.26157 1.000 42.28665 226 THR A CA 1
ATOM 1686 C C . THR A 1 246 ? 30.40108 -135.45568 57.62845 1.000 44.53166 226 THR A C 1
ATOM 1687 O O . THR A 1 246 ? 29.70364 -134.70197 58.31550 1.000 35.58058 226 THR A O 1
ATOM 1691 N N . GLU A 1 247 ? 30.43662 -135.39663 56.29231 1.000 38.23880 227 GLU A N 1
ATOM 1692 C CA . GLU A 1 247 ? 29.59236 -134.44006 55.58552 1.000 35.80429 227 GLU A CA 1
ATOM 1693 C C . GLU A 1 247 ? 28.11781 -134.67027 55.89055 1.000 39.60738 227 GLU A C 1
ATOM 1694 O O . GLU A 1 247 ? 27.35058 -133.71173 56.02245 1.000 41.97082 227 GLU A O 1
ATOM 1700 N N . GLU A 1 248 ? 27.70738 -135.92995 56.04585 1.000 37.33342 228 GLU A N 1
ATOM 1701 C CA . GLU A 1 248 ? 26.28321 -136.20369 56.21939 1.000 44.38427 228 GLU A CA 1
ATOM 1702 C C . GLU A 1 248 ? 25.76844 -135.70734 57.56794 1.000 41.83923 228 GLU A C 1
ATOM 1703 O O . GLU A 1 248 ? 24.58891 -135.35520 57.68646 1.000 47.68993 228 GLU A O 1
ATOM 1709 N N . ASN A 1 249 ? 26.62193 -135.64676 58.58735 1.000 33.92775 229 ASN A N 1
ATOM 1710 C CA . ASN A 1 249 ? 26.15433 -135.06965 59.84257 1.000 33.23030 229 ASN A CA 1
ATOM 1711 C C . ASN A 1 249 ? 27.02848 -133.90558 60.29358 1.000 35.08842 229 ASN A C 1
ATOM 1712 O O . ASN A 1 249 ? 27.38234 -133.81198 61.47593 1.000 35.00946 229 ASN A O 1
ATOM 1717 N N . TRP A 1 250 ? 27.35021 -132.98181 59.37278 1.000 31.51167 230 TRP A N 1
ATOM 1718 C CA . TRP A 1 250 ? 28.28773 -131.91622 59.72740 1.000 33.15134 230 TRP A CA 1
ATOM 1719 C C . TRP A 1 250 ? 27.71313 -130.95774 60.76034 1.000 30.52471 230 TRP A C 1
ATOM 1720 O O . TRP A 1 250 ? 28.46933 -130.39745 61.56116 1.000 31.50641 230 TRP A O 1
ATOM 1731 N N . ARG A 1 251 ? 26.39466 -130.74676 60.77156 1.000 28.70607 231 ARG A N 1
ATOM 1732 C CA . ARG A 1 251 ? 25.88315 -129.82979 61.78990 1.000 33.83300 231 ARG A CA 1
ATOM 1733 C C . ARG A 1 251 ? 26.01247 -130.39125 63.20866 1.000 34.00408 231 ARG A C 1
ATOM 1734 O O . ARG A 1 251 ? 25.77371 -129.65308 64.17275 1.000 36.38331 231 ARG A O 1
ATOM 1742 N N . ASP A 1 252 ? 26.43168 -131.65159 63.37086 1.000 34.60678 232 ASP A N 1
ATOM 1743 C CA . ASP A 1 252 ? 26.79903 -132.12375 64.70708 1.000 36.63334 232 ASP A CA 1
ATOM 1744 C C . ASP A 1 252 ? 27.94781 -131.32257 65.30311 1.000 38.33354 232 ASP A C 1
ATOM 1745 O O . ASP A 1 252 ? 28.06827 -131.25809 66.53086 1.000 36.92811 232 ASP A O 1
ATOM 1750 N N . ALA A 1 253 ? 28.76924 -130.67070 64.47518 1.000 34.36201 233 ALA A N 1
ATOM 1751 C CA . ALA A 1 253 ? 29.89225 -129.91833 65.02017 1.000 34.49624 233 ALA A CA 1
ATOM 1752 C C . ALA A 1 253 ? 29.49396 -128.55678 65.56967 1.000 35.51215 233 ALA A C 1
ATOM 1753 O O . ALA A 1 253 ? 30.33908 -127.89073 66.17624 1.000 35.67270 233 ALA A O 1
ATOM 1755 N N . LEU A 1 254 ? 28.24407 -128.12223 65.37418 1.000 31.82224 234 LEU A N 1
ATOM 1756 C CA . LEU A 1 254 ? 27.90028 -126.74600 65.71456 1.000 33.04607 234 LEU A CA 1
ATOM 1757 C C . LEU A 1 254 ? 27.97108 -126.49032 67.20971 1.000 36.48332 234 LEU A C 1
ATOM 1758 O O . LEU A 1 254 ? 28.19965 -125.34908 67.62170 1.000 37.66767 234 LEU A O 1
ATOM 1763 N N . THR A 1 255 ? 27.79150 -127.51923 68.04289 1.000 35.42267 235 THR A N 1
ATOM 1764 C CA . THR A 1 255 ? 27.90653 -127.27421 69.47694 1.000 43.16570 235 THR A CA 1
ATOM 1765 C C . THR A 1 255 ? 29.32346 -126.86068 69.84227 1.000 41.24968 235 THR A C 1
ATOM 1766 O O . THR A 1 255 ? 29.52140 -125.97528 70.67875 1.000 43.13938 235 THR A O 1
ATOM 1770 N N . GLU A 1 256 ? 30.32153 -127.44699 69.18181 1.000 36.90442 236 GLU A N 1
ATOM 1771 C CA . GLU A 1 256 ? 31.70920 -127.10212 69.47055 1.000 38.57831 236 GLU A CA 1
ATOM 1772 C C . GLU A 1 256 ? 32.13522 -125.83536 68.74179 1.000 36.14644 236 GLU A C 1
ATOM 1773 O O . GLU A 1 256 ? 32.89027 -125.02552 69.28693 1.000 37.80453 236 GLU A O 1
ATOM 1779 N N . VAL A 1 257 ? 31.67661 -125.65350 67.50626 1.000 34.93314 237 VAL A N 1
ATOM 1780 C CA . VAL A 1 257 ? 32.07491 -124.51430 66.68749 1.000 30.41154 237 VAL A CA 1
ATOM 1781 C C . VAL A 1 257 ? 30.80684 -123.87072 66.13769 1.000 34.97525 237 VAL A C 1
ATOM 1782 O O . VAL A 1 257 ? 30.38321 -124.18942 65.01845 1.000 34.46729 237 VAL A O 1
ATOM 1786 N N . PRO A 1 258 ? 30.15852 -122.98244 66.88931 1.000 36.13328 238 PRO A N 1
ATOM 1787 C CA . PRO A 1 258 ? 28.85256 -122.46699 66.43793 1.000 30.68263 238 PRO A CA 1
ATOM 1788 C C . PRO A 1 258 ? 28.90835 -121.70953 65.12206 1.000 31.48009 238 PRO A C 1
ATOM 1789 O O . PRO A 1 258 ? 27.98290 -121.82669 64.30370 1.000 31.05372 238 PRO A O 1
ATOM 1793 N N . HIS A 1 259 ? 29.96759 -120.93838 64.88572 1.000 30.93002 239 HIS A N 1
ATOM 1794 C CA . HIS A 1 259 ? 30.03407 -120.16057 63.65370 1.000 28.80345 239 HIS A CA 1
ATOM 1795 C C . HIS A 1 259 ? 30.30251 -121.01348 62.42484 1.000 33.31189 239 HIS A C 1
ATOM 1796 O O . HIS A 1 259 ? 30.25900 -120.48087 61.31029 1.000 34.04882 239 HIS A O 1
ATOM 1803 N N . PHE A 1 260 ? 30.54402 -122.31807 62.59324 1.000 30.56945 240 PHE A N 1
ATOM 1804 C CA . PHE A 1 260 ? 30.59342 -123.24441 61.46281 1.000 25.95311 240 PHE A CA 1
ATOM 1805 C C . PHE A 1 260 ? 29.25104 -123.33073 60.74766 1.000 26.73478 240 PHE A C 1
ATOM 1806 O O . PHE A 1 260 ? 29.16021 -123.97293 59.69591 1.000 28.92978 240 PHE A O 1
ATOM 1814 N N . CYS A 1 261 ? 28.20374 -122.68823 61.28763 1.000 29.76409 241 CYS A N 1
ATOM 1815 C CA . CYS A 1 261 ? 26.90424 -122.65857 60.62643 1.000 26.42422 241 CYS A CA 1
ATOM 1816 C C . CYS A 1 261 ? 26.93212 -121.92721 59.28780 1.000 28.31918 241 CYS A C 1
ATOM 1817 O O . CYS A 1 261 ? 25.94282 -122.00483 58.54695 1.000 29.92464 241 CYS A O 1
ATOM 1820 N N . ILE A 1 262 ? 28.01472 -121.19331 58.97914 1.000 27.96388 242 ILE A N 1
ATOM 1821 C CA . ILE A 1 262 ? 28.17207 -120.51302 57.69118 1.000 27.50593 242 ILE A CA 1
ATOM 1822 C C . ILE A 1 262 ? 28.88886 -121.38080 56.64605 1.000 30.54840 242 ILE A C 1
ATOM 1823 O O . ILE A 1 262 ? 29.06414 -120.93776 55.50447 1.000 27.41645 242 ILE A O 1
ATOM 1828 N N . SER A 1 263 ? 29.28441 -122.60516 56.98875 1.000 25.87679 243 SER A N 1
ATOM 1829 C CA . SER A 1 263 ? 30.17997 -123.37905 56.13293 1.000 23.78180 243 SER A CA 1
ATOM 1830 C C . SER A 1 263 ? 29.49264 -123.84692 54.84819 1.000 30.41680 243 SER A C 1
ATOM 1831 O O . SER A 1 263 ? 28.26224 -123.83457 54.71592 1.000 28.53237 243 SER A O 1
ATOM 1834 N N . GLU A 1 264 ? 30.32387 -124.24979 53.88206 1.000 28.14811 244 GLU A N 1
ATOM 1835 C CA . GLU A 1 264 ? 29.89246 -124.70849 52.56733 1.000 24.83192 244 GLU A CA 1
ATOM 1836 C C . GLU A 1 264 ? 30.68838 -125.96165 52.21284 1.000 28.54553 244 GLU A C 1
ATOM 1837 O O . GLU A 1 264 ? 31.77696 -126.19142 52.74426 1.000 26.65583 244 GLU A O 1
ATOM 1843 N N . SER A 1 265 ? 30.14892 -126.78452 51.31833 1.000 27.06640 245 SER A N 1
ATOM 1844 C CA . SER A 1 265 ? 30.95902 -127.90712 50.85540 1.000 26.88480 245 SER A CA 1
ATOM 1845 C C . SER A 1 265 ? 32.00012 -127.42415 49.84025 1.000 28.57974 245 SER A C 1
ATOM 1846 O O . SER A 1 265 ? 31.85711 -126.34709 49.25227 1.000 24.03446 245 SER A O 1
ATOM 1849 N N . PRO A 1 266 ? 33.07878 -128.19049 49.63745 1.000 27.76122 246 PRO A N 1
ATOM 1850 C CA . PRO A 1 266 ? 34.04472 -127.81716 48.58939 1.000 24.35555 246 PRO A CA 1
ATOM 1851 C C . PRO A 1 266 ? 33.42863 -127.71718 47.20605 1.000 25.41621 246 PRO A C 1
ATOM 1852 O O . PRO A 1 266 ? 33.95987 -126.97665 46.36946 1.000 24.85298 246 PRO A O 1
ATOM 1856 N N . SER A 1 267 ? 32.32881 -128.43473 46.93468 1.000 27.58225 247 SER A N 1
ATOM 1857 C CA . SER A 1 267 ? 31.69989 -128.36054 45.61732 1.000 26.47159 247 SER A CA 1
ATOM 1858 C C . SER A 1 267 ? 31.12934 -126.98218 45.31699 1.000 27.24274 247 SER A C 1
ATOM 1859 O O . SER A 1 267 ? 30.94194 -126.64362 44.13933 1.000 25.69519 247 SER A O 1
ATOM 1862 N N . TYR A 1 268 ? 30.85213 -126.18034 46.34831 1.000 23.17383 248 TYR A N 1
ATOM 1863 C CA . TYR A 1 268 ? 30.32876 -124.83778 46.12254 1.000 24.45820 248 TYR A CA 1
ATOM 1864 C C . TYR A 1 268 ? 31.32311 -123.98935 45.33878 1.000 27.16378 248 TYR A C 1
ATOM 1865 O O . TYR A 1 268 ? 30.96209 -123.36739 44.33385 1.000 24.92404 248 TYR A O 1
ATOM 1874 N N . VAL A 1 269 ? 32.58075 -123.93456 45.79880 1.000 25.18986 249 VAL A N 1
ATOM 1875 C CA . VAL A 1 269 ? 33.57425 -123.17113 45.04706 1.000 26.33737 249 VAL A CA 1
ATOM 1876 C C . VAL A 1 269 ? 33.84735 -123.85809 43.70953 1.000 26.15577 249 VAL A C 1
ATOM 1877 O O . VAL A 1 269 ? 34.16037 -123.19172 42.71532 1.000 25.44516 249 VAL A O 1
ATOM 1881 N N . GLY A 1 270 ? 33.67789 -125.18390 43.64023 1.000 25.22145 250 GLY A N 1
ATOM 1882 C CA . GLY A 1 270 ? 33.77138 -125.85382 42.34399 1.000 25.42936 250 GLY A CA 1
ATOM 1883 C C . GLY A 1 270 ? 32.73528 -125.34944 41.35435 1.000 30.44839 250 GLY A C 1
ATOM 1884 O O . GLY A 1 270 ? 33.04279 -125.09157 40.18577 1.000 28.37445 250 GLY A O 1
ATOM 1885 N N . ARG A 1 271 ? 31.49511 -125.17794 41.81150 1.000 27.16115 251 ARG A N 1
ATOM 1886 C CA . ARG A 1 271 ? 30.47076 -124.62362 40.93284 1.000 25.03984 251 ARG A CA 1
ATOM 1887 C C . ARG A 1 271 ? 30.76570 -123.17653 40.57039 1.000 28.46394 251 ARG A C 1
ATOM 1888 O O . ARG A 1 271 ? 30.38123 -122.71935 39.48665 1.000 25.97943 251 ARG A O 1
ATOM 1896 N N . ALA A 1 272 ? 31.43312 -122.43516 41.45822 1.000 21.70787 252 ALA A N 1
ATOM 1897 C CA . ALA A 1 272 ? 31.82496 -121.06681 41.11082 1.000 22.55270 252 ALA A CA 1
ATOM 1898 C C . ALA A 1 272 ? 32.79782 -121.05593 39.93431 1.000 22.77905 252 ALA A C 1
ATOM 1899 O O . ALA A 1 272 ? 32.66122 -120.24070 39.01481 1.000 27.63752 252 ALA A O 1
ATOM 1901 N N . VAL A 1 273 ? 33.78679 -121.95328 39.94264 1.000 19.30758 253 VAL A N 1
ATOM 1902 C CA . VAL A 1 273 ? 34.70575 -122.04390 38.80407 1.000 22.11844 253 VAL A CA 1
ATOM 1903 C C . VAL A 1 273 ? 33.95483 -122.46611 37.54282 1.000 25.36620 253 VAL A C 1
ATOM 1904 O O . VAL A 1 273 ? 34.20783 -121.94834 36.45170 1.000 23.57914 253 VAL A O 1
ATOM 1908 N N . ALA A 1 274 ? 33.06705 -123.45748 37.65676 1.000 24.93457 254 ALA A N 1
ATOM 1909 C CA . ALA A 1 274 ? 32.31172 -123.90177 36.48125 1.000 25.00826 254 ALA A CA 1
ATOM 1910 C C . ALA A 1 274 ? 31.47047 -122.77135 35.89629 1.000 28.02968 254 ALA A C 1
ATOM 1911 O O . ALA A 1 274 ? 31.32286 -122.66720 34.67215 1.000 27.79807 254 ALA A O 1
ATOM 1913 N N . ALA A 1 275 ? 30.90492 -121.91455 36.75517 1.000 22.77905 255 ALA A N 1
ATOM 1914 C CA . ALA A 1 275 ? 30.10230 -120.79671 36.26378 1.000 27.41908 255 ALA A CA 1
ATOM 1915 C C . ALA A 1 275 ? 30.95796 -119.77456 35.52552 1.000 32.44336 255 ALA A C 1
ATOM 1916 O O . ALA A 1 275 ? 30.52648 -119.21349 34.50681 1.000 23.20541 255 ALA A O 1
ATOM 1918 N N . LEU A 1 276 ? 32.15263 -119.48487 36.04995 1.000 22.32110 256 LEU A N 1
ATOM 1919 C CA . LEU A 1 276 ? 33.08422 -118.61133 35.33996 1.000 24.60295 256 LEU A CA 1
ATOM 1920 C C . LEU A 1 276 ? 33.47165 -119.22367 34.00278 1.000 25.36883 256 LEU A C 1
ATOM 1921 O O . LEU A 1 276 ? 33.47333 -118.54493 32.97223 1.000 28.98505 256 LEU A O 1
ATOM 1926 N N . ALA A 1 277 ? 33.80116 -120.51363 34.00611 1.000 25.10038 257 ALA A N 1
ATOM 1927 C CA . ALA A 1 277 ? 34.19356 -121.17774 32.77078 1.000 26.79532 257 ALA A CA 1
ATOM 1928 C C . ALA A 1 277 ? 33.06547 -121.16413 31.73365 1.000 27.55330 257 ALA A C 1
ATOM 1929 O O . ALA A 1 277 ? 33.33411 -121.18960 30.53280 1.000 26.39264 257 ALA A O 1
ATOM 1931 N N . GLY A 1 278 ? 31.80733 -121.13320 32.16639 1.000 27.15589 258 GLY A N 1
ATOM 1932 C CA . GLY A 1 278 ? 30.68567 -121.12488 31.24366 1.000 25.97417 258 GLY A CA 1
ATOM 1933 C C . GLY A 1 278 ? 30.16817 -119.76219 30.83904 1.000 31.39850 258 GLY A C 1
ATOM 1934 O O . GLY A 1 278 ? 29.22179 -119.67317 30.04147 1.000 32.86710 258 GLY A O 1
ATOM 1935 N N . ASP A 1 279 ? 30.75673 -118.69173 31.37702 1.000 29.47722 259 ASP A N 1
ATOM 1936 C CA . ASP A 1 279 ? 30.28352 -117.32619 31.17285 1.000 25.74519 259 ASP A CA 1
ATOM 1937 C C . ASP A 1 279 ? 30.91244 -116.79161 29.88622 1.000 32.59338 259 ASP A C 1
ATOM 1938 O O . ASP A 1 279 ? 32.12661 -116.58187 29.81895 1.000 28.62448 259 ASP A O 1
ATOM 1943 N N . ALA A 1 280 ? 30.08444 -116.58825 28.85428 1.000 34.52519 260 ALA A N 1
ATOM 1944 C CA . ALA A 1 280 ? 30.58587 -116.04091 27.59473 1.000 33.65667 260 ALA A CA 1
ATOM 1945 C C . ALA A 1 280 ? 31.23886 -114.67675 27.79943 1.000 30.46681 260 ALA A C 1
ATOM 1946 O O . ALA A 1 280 ? 32.18367 -114.31965 27.08558 1.000 36.53333 260 ALA A O 1
ATOM 1948 N N . ASP A 1 281 ? 30.78336 -113.92699 28.79694 1.000 28.66133 261 ASP A N 1
ATOM 1949 C CA . ASP A 1 281 ? 31.30974 -112.60840 29.11941 1.000 29.41932 261 ASP A CA 1
ATOM 1950 C C . ASP A 1 281 ? 32.17559 -112.64343 30.38436 1.000 33.57245 261 ASP A C 1
ATOM 1951 O O . ASP A 1 281 ? 32.18550 -111.68851 31.16320 1.000 32.30124 261 ASP A O 1
ATOM 1956 N N . VAL A 1 282 ? 32.93848 -113.72757 30.59562 1.000 29.30878 262 VAL A N 1
ATOM 1957 C CA . VAL A 1 282 ? 33.74271 -113.84360 31.82040 1.000 27.94282 262 VAL A CA 1
ATOM 1958 C C . VAL A 1 282 ? 34.78372 -112.73222 31.91253 1.000 30.50629 262 VAL A C 1
ATOM 1959 O O . VAL A 1 282 ? 35.24423 -112.39618 33.01534 1.000 28.21917 262 VAL A O 1
ATOM 1963 N N . ALA A 1 283 ? 35.13531 -112.11216 30.78038 1.000 27.97177 263 ALA A N 1
ATOM 1964 C CA . ALA A 1 283 ? 36.09537 -111.01380 30.79576 1.000 27.42960 263 ALA A CA 1
ATOM 1965 C C . ALA A 1 283 ? 35.63363 -109.85065 31.66472 1.000 31.99857 263 ALA A C 1
ATOM 1966 O O . ALA A 1 283 ? 36.46772 -109.03421 32.08379 1.000 26.22683 263 ALA A O 1
ATOM 1968 N N . ARG A 1 284 ? 34.33092 -109.76300 31.97186 1.000 27.15589 264 ARG A N 1
ATOM 1969 C CA . ARG A 1 284 ? 33.86070 -108.71075 32.86830 1.000 26.45844 264 ARG A CA 1
ATOM 1970 C C . ARG A 1 284 ? 34.49155 -108.80150 34.25790 1.000 29.06664 264 ARG A C 1
ATOM 1971 O O . ARG A 1 284 ? 34.41060 -107.83412 35.02504 1.000 30.15625 264 ARG A O 1
ATOM 1979 N N . TRP A 1 285 ? 35.06207 -109.95278 34.61980 1.000 27.09799 265 TRP A N 1
ATOM 1980 C CA . TRP A 1 285 ? 35.69250 -110.14197 35.91983 1.000 28.84030 265 TRP A CA 1
ATOM 1981 C C . TRP A 1 285 ? 37.20195 -109.92414 35.90774 1.000 27.82176 265 TRP A C 1
ATOM 1982 O O . TRP A 1 285 ? 37.83729 -110.06799 36.95963 1.000 27.50330 265 TRP A O 1
ATOM 1993 N N . ASN A 1 286 ? 37.78957 -109.60629 34.75379 1.000 23.48966 266 ASN A N 1
ATOM 1994 C CA . ASN A 1 286 ? 39.23930 -109.67144 34.59426 1.000 26.86901 266 ASN A CA 1
ATOM 1995 C C . ASN A 1 286 ? 39.94831 -108.86709 35.67909 1.000 30.33785 266 ASN A C 1
ATOM 1996 O O . ASN A 1 286 ? 39.63738 -107.69524 35.90203 1.000 27.54804 266 ASN A O 1
ATOM 2001 N N . GLY A 1 287 ? 40.89053 -109.50861 36.37520 1.000 27.82702 267 GLY A N 1
ATOM 2002 C CA . GLY A 1 287 ? 41.66493 -108.81138 37.38079 1.000 24.27133 267 GLY A CA 1
ATOM 2003 C C . GLY A 1 287 ? 41.02353 -108.72417 38.74237 1.000 34.55414 267 GLY A C 1
ATOM 2004 O O . GLY A 1 287 ? 41.67671 -108.26311 39.68334 1.000 35.26739 267 GLY A O 1
ATOM 2005 N N . GLN A 1 288 ? 39.78112 -109.16420 38.88980 1.000 27.28748 268 GLN A N 1
ATOM 2006 C CA . GLN A 1 288 ? 39.08599 -108.97350 40.14860 1.000 28.86925 268 GLN A CA 1
ATOM 2007 C C . GLN A 1 288 ? 39.28741 -110.13853 41.11331 1.000 33.06186 268 GLN A C 1
ATOM 2008 O O . GLN A 1 288 ? 39.58684 -111.27782 40.73881 1.000 24.74770 268 GLN A O 1
ATOM 2014 N N . SER A 1 289 ? 39.07146 -109.82258 42.37436 1.000 28.07705 269 SER A N 1
ATOM 2015 C CA . SER A 1 289 ? 38.97525 -110.78898 43.44588 1.000 28.24023 269 SER A CA 1
ATOM 2016 C C . SER A 1 289 ? 37.49987 -111.11224 43.65832 1.000 28.07705 269 SER A C 1
ATOM 2017 O O . SER A 1 289 ? 36.66786 -110.20296 43.77203 1.000 25.57675 269 SER A O 1
ATOM 2020 N N . VAL A 1 290 ? 37.17414 -112.39996 43.69194 1.000 24.93194 270 VAL A N 1
ATOM 2021 C CA . VAL A 1 290 ? 35.79787 -112.84204 43.84986 1.000 29.19824 270 VAL A CA 1
ATOM 2022 C C . VAL A 1 290 ? 35.75979 -113.93422 44.91229 1.000 27.04272 270 VAL A C 1
ATOM 2023 O O . VAL A 1 290 ? 36.78491 -114.52168 45.27009 1.000 26.81637 270 VAL A O 1
ATOM 2027 N N . SER A 1 291 ? 34.55515 -114.20422 45.41698 1.000 27.65068 271 SER A N 1
ATOM 2028 C CA . SER A 1 291 ? 34.32720 -115.26018 46.39808 1.000 23.20541 271 SER A CA 1
ATOM 2029 C C . SER A 1 291 ? 33.27275 -116.22372 45.86741 1.000 22.64219 271 SER A C 1
ATOM 2030 O O . SER A 1 291 ? 32.49239 -115.88408 44.97293 1.000 25.59517 271 SER A O 1
ATOM 2033 N N . SER A 1 292 ? 33.26802 -117.44616 46.40758 1.000 23.39228 272 SER A N 1
ATOM 2034 C CA . SER A 1 292 ? 32.25454 -118.41435 45.99871 1.000 26.11366 272 SER A CA 1
ATOM 2035 C C . SER A 1 292 ? 30.85205 -117.91257 46.32943 1.000 30.05624 272 SER A C 1
ATOM 2036 O O . SER A 1 292 ? 29.90886 -118.12867 45.55766 1.000 25.72151 272 SER A O 1
ATOM 2039 N N . GLY A 1 293 ? 30.70029 -117.23298 47.46847 1.000 26.11629 273 GLY A N 1
ATOM 2040 C CA . GLY A 1 293 ? 29.38670 -116.75027 47.86479 1.000 29.78252 273 GLY A CA 1
ATOM 2041 C C . GLY A 1 293 ? 28.89455 -115.60899 46.99745 1.000 31.99331 273 GLY A C 1
ATOM 2042 O O . GLY A 1 293 ? 27.70004 -115.52153 46.68842 1.000 31.21164 273 GLY A O 1
ATOM 2043 N N . GLN A 1 294 ? 29.80476 -114.70635 46.61588 1.000 21.93684 274 GLN A N 1
ATOM 2044 C CA . GLN A 1 294 ? 29.46620 -113.63206 45.68768 1.000 24.99510 274 GLN A CA 1
ATOM 2045 C C . GLN A 1 294 ? 29.03803 -114.18774 44.33401 1.000 27.40329 274 GLN A C 1
ATOM 2046 O O . GLN A 1 294 ? 28.09629 -113.67791 43.70556 1.000 27.80860 274 GLN A O 1
ATOM 2052 N N . LEU A 1 295 ? 29.74421 -115.21175 43.84560 1.000 26.15577 275 LEU A N 1
ATOM 2053 C CA . LEU A 1 295 ? 29.43371 -115.73552 42.52256 1.000 22.20793 275 LEU A CA 1
ATOM 2054 C C . LEU A 1 295 ? 28.14505 -116.54467 42.52570 1.000 26.49002 275 LEU A C 1
ATOM 2055 O O . LEU A 1 295 ? 27.42172 -116.56753 41.51537 1.000 25.98996 275 LEU A O 1
ATOM 2060 N N . ALA A 1 296 ? 27.81490 -117.18346 43.65011 1.000 24.79245 276 ALA A N 1
ATOM 2061 C CA . ALA A 1 296 ? 26.52916 -117.87053 43.73246 1.000 28.22707 276 ALA A CA 1
ATOM 2062 C C . ALA A 1 296 ? 25.36822 -116.88929 43.56149 1.000 31.15900 276 ALA A C 1
ATOM 2063 O O . ALA A 1 296 ? 24.38115 -117.19619 42.87956 1.000 30.91160 276 ALA A O 1
ATOM 2065 N N . GLN A 1 297 ? 25.46934 -115.70481 44.16757 1.000 30.65894 277 GLN A N 1
ATOM 2066 C CA . GLN A 1 297 ? 24.44912 -114.67809 43.96225 1.000 30.21941 277 GLN A CA 1
ATOM 2067 C C . GLN A 1 297 ? 24.45505 -114.19893 42.52320 1.000 35.05683 277 GLN A C 1
ATOM 2068 O O . GLN A 1 297 ? 23.39515 -113.95340 41.93980 1.000 32.85920 277 GLN A O 1
ATOM 2074 N N . GLU A 1 298 ? 25.64191 -114.10576 41.92183 1.000 34.53309 278 GLU A N 1
ATOM 2075 C CA . GLU A 1 298 ? 25.74889 -113.57802 40.56856 1.000 35.05157 278 GLU A CA 1
ATOM 2076 C C . GLU A 1 298 ? 25.19153 -114.55140 39.53754 1.000 35.30950 278 GLU A C 1
ATOM 2077 O O . GLU A 1 298 ? 24.45085 -114.14647 38.63416 1.000 35.29107 278 GLU A O 1
ATOM 2083 N N . TYR A 1 299 ? 25.52822 -115.83793 39.65444 1.000 29.08770 279 TYR A N 1
ATOM 2084 C CA . TYR A 1 299 ? 25.17914 -116.82311 38.64027 1.000 25.58728 279 TYR A CA 1
ATOM 2085 C C . TYR A 1 299 ? 23.97998 -117.67213 39.01437 1.000 30.97213 279 TYR A C 1
ATOM 2086 O O . TYR A 1 299 ? 23.36331 -118.26108 38.12504 1.000 32.39599 279 TYR A O 1
ATOM 2095 N N . GLY A 1 300 ? 23.66676 -117.78667 40.30118 1.000 36.93338 280 GLY A N 1
ATOM 2096 C CA . GLY A 1 300 ? 22.48240 -118.49904 40.71878 1.000 38.34670 280 GLY A CA 1
ATOM 2097 C C . GLY A 1 300 ? 22.68216 -119.95075 41.06965 1.000 35.24107 280 GLY A C 1
ATOM 2098 O O . GLY A 1 300 ? 21.69871 -120.62059 41.41027 1.000 33.72246 280 GLY A O 1
ATOM 2099 N N . PHE A 1 301 ? 23.90287 -120.47911 40.96882 1.000 33.38295 281 PHE A N 1
ATOM 2100 C CA . PHE A 1 301 ? 24.10638 -121.83997 41.44173 1.000 31.86698 281 PHE A CA 1
ATOM 2101 C C . PHE A 1 301 ? 23.97099 -121.88744 42.96737 1.000 29.98517 281 PHE A C 1
ATOM 2102 O O . PHE A 1 301 ? 23.98742 -120.86335 43.65964 1.000 29.52459 281 PHE A O 1
ATOM 2110 N N . THR A 1 302 ? 23.85436 -123.10300 43.49486 1.000 26.47949 282 THR A N 1
ATOM 2111 C CA . THR A 1 302 ? 23.78962 -123.32748 44.93257 1.000 26.96639 282 THR A CA 1
ATOM 2112 C C . THR A 1 302 ? 24.84145 -124.35533 45.32002 1.000 25.31093 282 THR A C 1
ATOM 2113 O O . THR A 1 302 ? 25.48672 -124.96506 44.46754 1.000 27.79017 282 THR A O 1
ATOM 2117 N N . ASP A 1 303 ? 25.02948 -124.51953 46.62597 1.000 26.57424 283 ASP A N 1
ATOM 2118 C CA . ASP A 1 303 ? 25.75967 -125.66245 47.14521 1.000 25.72151 283 ASP A CA 1
ATOM 2119 C C . ASP A 1 303 ? 24.92732 -126.93702 46.92884 1.000 28.92452 283 ASP A C 1
ATOM 2120 O O . ASP A 1 303 ? 23.76298 -126.88790 46.51456 1.000 32.26176 283 ASP A O 1
ATOM 2125 N N . LEU A 1 304 ? 25.53713 -128.08879 47.21999 1.000 27.85334 284 LEU A N 1
ATOM 2126 C CA . LEU A 1 304 ? 24.86184 -129.36682 47.02461 1.000 31.98805 284 LEU A CA 1
ATOM 2127 C C . LEU A 1 304 ? 23.55258 -129.44206 47.80746 1.000 35.63059 284 LEU A C 1
ATOM 2128 O O . LEU A 1 304 ? 22.58390 -130.04232 47.33264 1.000 35.23054 284 LEU A O 1
ATOM 2133 N N . ASP A 1 305 ? 23.48106 -128.80661 48.97380 1.000 30.71947 285 ASP A N 1
ATOM 2134 C CA . ASP A 1 305 ? 22.27016 -128.83095 49.78888 1.000 30.04308 285 ASP A CA 1
ATOM 2135 C C . ASP A 1 305 ? 21.27647 -127.73921 49.41908 1.000 35.56216 285 ASP A C 1
ATOM 2136 O O . ASP A 1 305 ? 20.29285 -127.55275 50.14185 1.000 34.06198 285 ASP A O 1
ATOM 2141 N N . GLY A 1 306 ? 21.51388 -127.00353 48.32733 1.000 32.15649 286 GLY A N 1
ATOM 2142 C CA . GLY A 1 306 ? 20.59812 -125.96435 47.88827 1.000 28.41393 286 GLY A CA 1
ATOM 2143 C C . GLY A 1 306 ? 20.77640 -124.58684 48.50172 1.000 30.68263 286 GLY A C 1
ATOM 2144 O O . GLY A 1 306 ? 20.01692 -123.67390 48.15582 1.000 29.90622 286 GLY A O 1
ATOM 2145 N N . SER A 1 307 ? 21.72390 -124.40131 49.40988 1.000 26.17156 287 SER A N 1
ATOM 2146 C CA . SER A 1 307 ? 21.91640 -123.10475 50.04614 1.000 28.18233 287 SER A CA 1
ATOM 2147 C C . SER A 1 307 ? 22.97909 -122.28749 49.30226 1.000 29.57197 287 SER A C 1
ATOM 2148 O O . SER A 1 307 ? 23.64709 -122.78059 48.39658 1.000 29.94306 287 SER A O 1
ATOM 2151 N N . ARG A 1 308 ? 23.14085 -121.02158 49.69577 1.000 24.48451 288 ARG A N 1
ATOM 2152 C CA . ARG A 1 308 ? 24.14853 -120.13118 49.09928 1.000 24.73454 288 ARG A CA 1
ATOM 2153 C C . ARG A 1 308 ? 24.89585 -119.37710 50.19778 1.000 23.59757 288 ARG A C 1
ATOM 2154 O O . ARG A 1 308 ? 24.71826 -118.16292 50.36546 1.000 25.59517 288 ARG A O 1
ATOM 2162 N N . PRO A 1 309 ? 25.77265 -120.06253 50.93862 1.000 24.06078 289 PRO A N 1
ATOM 2163 C CA . PRO A 1 309 ? 26.50984 -119.39935 52.02688 1.000 24.08710 289 PRO A CA 1
ATOM 2164 C C . PRO A 1 309 ? 27.29990 -118.18539 51.55057 1.000 28.03494 289 PRO A C 1
ATOM 2165 O O . PRO A 1 309 ? 27.88447 -118.18576 50.46555 1.000 25.83204 289 PRO A O 1
ATOM 2169 N N . ASP A 1 310 ? 27.34766 -117.15668 52.39696 1.000 27.31906 290 ASP A N 1
ATOM 2170 C CA . ASP A 1 310 ? 28.03842 -115.90029 52.09914 1.000 25.18460 290 ASP A CA 1
ATOM 2171 C C . ASP A 1 310 ? 29.02972 -115.65450 53.22799 1.000 32.22492 290 ASP A C 1
ATOM 2172 O O . ASP A 1 310 ? 28.81227 -114.80762 54.09681 1.000 28.07442 290 ASP A O 1
ATOM 2177 N N . CYS A 1 311 ? 30.13901 -116.39608 53.19155 1.000 26.60845 291 CYS A N 1
ATOM 2178 C CA . CYS A 1 311 ? 31.04661 -116.45848 54.33266 1.000 24.45556 291 CYS A CA 1
ATOM 2179 C C . CYS A 1 311 ? 31.62436 -115.09189 54.68589 1.000 27.45592 291 CYS A C 1
ATOM 2180 O O . CYS A 1 311 ? 31.65249 -114.70198 55.86015 1.000 31.25112 291 CYS A O 1
ATOM 2183 N N . TRP A 1 312 ? 32.11154 -114.34810 53.69061 1.000 28.13232 292 TRP A N 1
ATOM 2184 C CA . TRP A 1 312 ? 32.90104 -113.16123 54.01894 1.000 28.50868 292 TRP A CA 1
ATOM 2185 C C . TRP A 1 312 ? 32.01999 -112.00490 54.50639 1.000 30.00097 292 TRP A C 1
ATOM 2186 O O . TRP A 1 312 ? 32.47226 -111.17390 55.30472 1.000 31.29323 292 TRP A O 1
ATOM 2197 N N . ARG A 1 313 ? 30.77355 -111.92866 54.05188 1.000 28.87188 293 ARG A N 1
ATOM 2198 C CA . ARG A 1 313 ? 29.86151 -110.95603 54.64858 1.000 30.79580 293 ARG A CA 1
ATOM 2199 C C . ARG A 1 313 ? 29.46270 -111.38628 56.05744 1.000 30.80896 293 ARG A C 1
ATOM 2200 O O . ARG A 1 313 ? 29.38401 -110.55259 56.96674 1.000 31.31691 293 ARG A O 1
ATOM 2208 N N . TYR A 1 314 ? 29.22531 -112.69229 56.25620 1.000 30.14572 294 TYR A N 1
ATOM 2209 C CA . TYR A 1 314 ? 28.90153 -113.21538 57.58371 1.000 30.91686 294 TYR A CA 1
ATOM 2210 C C . TYR A 1 314 ? 30.01532 -112.93825 58.59378 1.000 34.43571 294 TYR A C 1
ATOM 2211 O O . TYR A 1 314 ? 29.74362 -112.59724 59.75937 1.000 30.51155 294 TYR A O 1
ATOM 2220 N N . LEU A 1 315 ? 31.27178 -113.14128 58.19216 1.000 28.65080 295 LEU A N 1
ATOM 2221 C CA . LEU A 1 315 ? 32.37084 -112.95070 59.13568 1.000 30.03255 295 LEU A CA 1
ATOM 2222 C C . LEU A 1 315 ? 32.39754 -111.52424 59.66281 1.000 31.96699 295 LEU A C 1
ATOM 2223 O O . LEU A 1 315 ? 32.65133 -111.29843 60.85199 1.000 36.43858 295 LEU A O 1
ATOM 2228 N N . VAL A 1 316 ? 32.12533 -110.54928 58.79669 1.000 29.70883 296 VAL A N 1
ATOM 2229 C CA . VAL A 1 316 ? 32.18685 -109.15305 59.20511 1.000 30.35364 296 VAL A CA 1
ATOM 2230 C C . VAL A 1 316 ? 30.93157 -108.76677 59.97917 1.000 35.25686 296 VAL A C 1
ATOM 2231 O O . VAL A 1 316 ? 31.00701 -108.15228 61.04866 1.000 38.68095 296 VAL A O 1
ATOM 2235 N N . GLU A 1 317 ? 29.76011 -109.13888 59.46065 1.000 30.67210 297 GLU A N 1
ATOM 2236 C CA . GLU A 1 317 ? 28.50824 -108.61771 59.99866 1.000 37.34132 297 GLU A CA 1
ATOM 2237 C C . GLU A 1 317 ? 27.99103 -109.39940 61.19983 1.000 39.02047 297 GLU A C 1
ATOM 2238 O O . GLU A 1 317 ? 27.19617 -108.85357 61.97222 1.000 37.94402 297 GLU A O 1
ATOM 2244 N N . VAL A 1 318 ? 28.42383 -110.64302 61.39161 1.000 36.11222 298 VAL A N 1
ATOM 2245 C CA . VAL A 1 318 ? 27.92784 -111.43674 62.51051 1.000 35.78061 298 VAL A CA 1
ATOM 2246 C C . VAL A 1 318 ? 29.05984 -111.72016 63.48826 1.000 38.33618 298 VAL A C 1
ATOM 2247 O O . VAL A 1 318 ? 29.05346 -111.22333 64.62413 1.000 36.64387 298 VAL A O 1
ATOM 2251 N N . GLN A 1 319 ? 30.04257 -112.51624 63.05481 1.000 30.75632 299 GLN A N 1
ATOM 2252 C CA . GLN A 1 319 ? 31.02212 -113.04869 63.99615 1.000 36.53333 299 GLN A CA 1
ATOM 2253 C C . GLN A 1 319 ? 31.91938 -111.94708 64.56128 1.000 36.84126 299 GLN A C 1
ATOM 2254 O O . GLN A 1 319 ? 32.11613 -111.85567 65.77608 1.000 39.66265 299 GLN A O 1
ATOM 2260 N N . GLU A 1 320 ? 32.49626 -111.11435 63.69543 1.000 35.38056 300 GLU A N 1
ATOM 2261 C CA . GLU A 1 320 ? 33.40011 -110.07984 64.18150 1.000 35.40951 300 GLU A CA 1
ATOM 2262 C C . GLU A 1 320 ? 32.66928 -108.94398 64.87414 1.000 39.82320 300 GLU A C 1
ATOM 2263 O O . GLU A 1 320 ? 33.28774 -108.21360 65.65373 1.000 40.49433 300 GLU A O 1
ATOM 2269 N N . ALA A 1 321 ? 31.37841 -108.77239 64.60196 1.000 41.52340 301 ALA A N 1
ATOM 2270 C CA . ALA A 1 321 ? 30.56362 -107.79750 65.31019 1.000 41.59183 301 ALA A CA 1
ATOM 2271 C C . ALA A 1 321 ? 30.16895 -108.26895 66.70245 1.000 42.20243 301 ALA A C 1
ATOM 2272 O O . ALA A 1 321 ? 29.50078 -107.52562 67.42464 1.000 47.98996 301 ALA A O 1
ATOM 2274 N N . GLY A 1 322 ? 30.57497 -109.46923 67.09890 1.000 39.42841 302 GLY A N 1
ATOM 2275 C CA . GLY A 1 322 ? 30.23202 -109.99753 68.40156 1.000 45.03435 302 GLY A CA 1
ATOM 2276 C C . GLY A 1 322 ? 28.84495 -110.58931 68.53080 1.000 45.07646 302 GLY A C 1
ATOM 2277 O O . GLY A 1 322 ? 28.43295 -110.90883 69.64861 1.000 48.00576 302 GLY A O 1
ATOM 2278 N N . LYS A 1 323 ? 28.11558 -110.75183 67.43795 1.000 37.79927 303 LYS A N 1
ATOM 2279 C CA . LYS A 1 323 ? 26.78659 -111.33203 67.50386 1.000 35.73850 303 LYS A CA 1
ATOM 2280 C C . LYS A 1 323 ? 26.85551 -112.85356 67.65543 1.000 40.83384 303 LYS A C 1
ATOM 2281 O O . LYS A 1 323 ? 27.85453 -113.48059 67.28327 1.000 41.89450 303 LYS A O 1
ATOM 2287 N N . PRO A 1 324 ? 25.81781 -113.47017 68.22275 1.000 44.26057 304 PRO A N 1
ATOM 2288 C CA . PRO A 1 324 ? 25.81031 -114.93337 68.32761 1.000 40.15481 304 PRO A CA 1
ATOM 2289 C C . PRO A 1 324 ? 25.73956 -115.56131 66.94585 1.000 30.44049 304 PRO A C 1
ATOM 2290 O O . PRO A 1 324 ? 25.20699 -114.98025 65.99203 1.000 30.54050 304 PRO A O 1
ATOM 2294 N N . ALA A 1 325 ? 26.30224 -116.75232 66.84068 1.000 28.51131 305 ALA A N 1
ATOM 2295 C CA . ALA A 1 325 ? 26.26040 -117.46843 65.57741 1.000 34.33306 305 ALA A CA 1
ATOM 2296 C C . ALA A 1 325 ? 24.81526 -117.65119 65.14650 1.000 42.41298 305 ALA A C 1
ATOM 2297 O O . ALA A 1 325 ? 23.97560 -118.12254 65.92534 1.000 42.57879 305 ALA A O 1
ATOM 2299 N N . ASP A 1 326 ? 24.52920 -117.26084 63.91195 1.000 33.29610 306 ASP A N 1
ATOM 2300 C CA . ASP A 1 326 ? 23.18713 -117.29114 63.35090 1.000 34.53309 306 ASP A CA 1
ATOM 2301 C C . ASP A 1 326 ? 23.31293 -117.11341 61.84491 1.000 30.77737 306 ASP A C 1
ATOM 2302 O O . ASP A 1 326 ? 23.66787 -116.02695 61.37965 1.000 35.43583 306 ASP A O 1
ATOM 2307 N N . PRO A 1 327 ? 23.01889 -118.14780 61.05523 1.000 28.07179 307 PRO A N 1
ATOM 2308 C CA . PRO A 1 327 ? 23.22996 -118.06506 59.60415 1.000 31.89330 307 PRO A CA 1
ATOM 2309 C C . PRO A 1 327 ? 22.11993 -117.35643 58.85411 1.000 36.47279 307 PRO A C 1
ATOM 2310 O O . PRO A 1 327 ? 22.23923 -117.18737 57.63387 1.000 35.43583 307 PRO A O 1
ATOM 2314 N N . SER A 1 328 ? 21.07290 -116.91008 59.55225 1.000 29.56670 308 SER A N 1
ATOM 2315 C CA . SER A 1 328 ? 19.91657 -116.30316 58.89664 1.000 29.39300 308 SER A CA 1
ATOM 2316 C C . SER A 1 328 ? 20.33444 -115.12304 58.03468 1.000 29.65092 308 SER A C 1
ATOM 2317 O O . SER A 1 328 ? 20.99923 -114.19635 58.51175 1.000 32.07753 308 SER A O 1
ATOM 2320 N N . GLY A 1 329 ? 19.92001 -115.14699 56.76782 1.000 30.70895 309 GLY A N 1
ATOM 2321 C CA . GLY A 1 329 ? 20.26855 -114.09941 55.83499 1.000 33.51454 309 GLY A CA 1
ATOM 2322 C C . GLY A 1 329 ? 21.61784 -114.25340 55.16345 1.000 34.93840 309 GLY A C 1
ATOM 2323 O O . GLY A 1 329 ? 21.96267 -113.43290 54.30429 1.000 32.36177 309 GLY A O 1
ATOM 2324 N N . TYR A 1 330 ? 22.38331 -115.28387 55.50445 1.000 31.90909 310 TYR A N 1
ATOM 2325 C CA . TYR A 1 330 ? 23.73594 -115.45466 54.98095 1.000 33.36716 310 TYR A CA 1
ATOM 2326 C C . TYR A 1 330 ? 23.92968 -116.78170 54.26644 1.000 34.46466 310 TYR A C 1
ATOM 2327 O O . TYR A 1 330 ? 25.06354 -117.10849 53.88945 1.000 32.98027 310 TYR A O 1
ATOM 2336 N N . ARG A 1 331 ? 22.87184 -117.56702 54.09613 1.000 29.94570 311 ARG A N 1
ATOM 2337 C CA . ARG A 1 331 ? 22.97299 -118.79420 53.32478 1.000 30.83264 311 ARG A CA 1
ATOM 2338 C C . ARG A 1 331 ? 21.59311 -119.19756 52.82655 1.000 35.03052 311 ARG A C 1
ATOM 2339 O O . ARG A 1 331 ? 21.46346 -119.97571 51.87421 1.000 30.32995 311 ARG A O 1
ATOM 2348 N N . ALA B 1 29 ? 26.09480 -124.51934 -28.09625 1.000 57.94116 9 ALA B N 1
ATOM 2349 C CA . ALA B 1 29 ? 27.34735 -125.20681 -27.79530 1.000 59.02023 9 ALA B CA 1
ATOM 2350 C C . ALA B 1 29 ? 28.33222 -125.07338 -28.95162 1.000 56.78839 9 ALA B C 1
ATOM 2351 O O . ALA B 1 29 ? 27.94653 -125.18274 -30.11342 1.000 57.46742 9 ALA B O 1
ATOM 2353 N N . PRO B 1 30 ? 29.60175 -124.82893 -28.62804 1.000 47.55833 10 PRO B N 1
ATOM 2354 C CA . PRO B 1 30 ? 30.60307 -124.62210 -29.68096 1.000 41.77606 10 PRO B CA 1
ATOM 2355 C C . PRO B 1 30 ? 30.81641 -125.87501 -30.51464 1.000 39.59159 10 PRO B C 1
ATOM 2356 O O . PRO B 1 30 ? 30.86843 -126.99450 -29.99650 1.000 34.08567 10 PRO B O 1
ATOM 2360 N N . ASP B 1 31 ? 30.99024 -125.67016 -31.81376 1.000 39.48631 11 ASP B N 1
ATOM 2361 C CA . ASP B 1 31 ? 31.30028 -126.74296 -32.75188 1.000 42.79724 11 ASP B CA 1
ATOM 2362 C C . ASP B 1 31 ? 32.75403 -126.56359 -33.18146 1.000 38.11510 11 ASP B C 1
ATOM 2363 O O . ASP B 1 31 ? 33.07644 -125.62539 -33.91904 1.000 34.94630 11 ASP B O 1
ATOM 2368 N N . LEU B 1 32 ? 33.63751 -127.43472 -32.68308 1.000 38.23616 12 LEU B N 1
ATOM 2369 C CA . LEU B 1 32 ? 35.06552 -127.34755 -32.97689 1.000 39.76003 12 LEU B CA 1
ATOM 2370 C C . LEU B 1 32 ? 35.54759 -128.50503 -33.84402 1.000 40.54960 12 LEU B C 1
ATOM 2371 O O . LEU B 1 32 ? 36.75435 -128.75858 -33.92409 1.000 33.11186 12 LEU B O 1
ATOM 2376 N N . ARG B 1 33 ? 34.63306 -129.20308 -34.51464 1.000 39.23365 13 ARG B N 1
ATOM 2377 C CA . ARG B 1 33 ? 35.05392 -130.26232 -35.41548 1.000 38.19668 13 ARG B CA 1
ATOM 2378 C C . ARG B 1 33 ? 35.98786 -129.69274 -36.47065 1.000 33.56455 13 ARG B C 1
ATOM 2379 O O . ARG B 1 33 ? 35.77111 -128.59544 -36.99528 1.000 35.89115 13 ARG B O 1
ATOM 2387 N N . GLY B 1 34 ? 37.05231 -130.43150 -36.76355 1.000 33.56455 14 GLY B N 1
ATOM 2388 C CA . GLY B 1 34 ? 38.06765 -129.95355 -37.68680 1.000 42.41824 14 GLY B CA 1
ATOM 2389 C C . GLY B 1 34 ? 39.12203 -129.03866 -37.08596 1.000 39.49947 14 GLY B C 1
ATOM 2390 O O . GLY B 1 34 ? 40.12546 -128.76676 -37.74989 1.000 38.76781 14 GLY B O 1
ATOM 2391 N N . LYS B 1 35 ? 38.93700 -128.56610 -35.85488 1.000 34.93840 15 LYS B N 1
ATOM 2392 C CA . LYS B 1 35 ? 39.91414 -127.71678 -35.18889 1.000 36.24908 15 LYS B CA 1
ATOM 2393 C C . LYS B 1 35 ? 41.01318 -128.56081 -34.55452 1.000 34.35412 15 LYS B C 1
ATOM 2394 O O . LYS B 1 35 ? 40.76497 -129.66108 -34.04665 1.000 29.92727 15 LYS B O 1
ATOM 2400 N N . ILE B 1 36 ? 42.23144 -128.01855 -34.55750 1.000 32.26966 16 ILE B N 1
ATOM 2401 C CA . ILE B 1 36 ? 43.38301 -128.63355 -33.89968 1.000 31.29849 16 ILE B CA 1
ATOM 2402 C C . ILE B 1 36 ? 43.72877 -127.78823 -32.68150 1.000 28.54816 16 ILE B C 1
ATOM 2403 O O . ILE B 1 36 ? 43.98672 -126.58651 -32.80802 1.000 30.42207 16 ILE B O 1
ATOM 2408 N N . ALA B 1 37 ? 43.74108 -128.41170 -31.51057 1.000 27.30591 17 ALA B N 1
ATOM 2409 C CA . ALA B 1 37 ? 44.09201 -127.73768 -30.27541 1.000 30.62472 17 ALA B CA 1
ATOM 2410 C C . ALA B 1 37 ? 45.24382 -128.47159 -29.61276 1.000 29.25614 17 ALA B C 1
ATOM 2411 O O . ALA B 1 37 ? 45.42276 -129.67841 -29.80934 1.000 28.61396 17 ALA B O 1
ATOM 2413 N N . LEU B 1 38 ? 46.00298 -127.73179 -28.80240 1.000 27.35065 18 LEU B N 1
ATOM 2414 C CA . LEU B 1 38 ? 47.05080 -128.29418 -27.96263 1.000 24.37398 18 LEU B CA 1
ATOM 2415 C C . LEU B 1 38 ? 46.90440 -127.67332 -26.58776 1.000 27.60594 18 LEU B C 1
ATOM 2416 O O . LEU B 1 38 ? 46.90417 -126.44514 -26.45843 1.000 29.29825 18 LEU B O 1
ATOM 2421 N N . VAL B 1 39 ? 46.76830 -128.51155 -25.56727 1.000 28.36130 19 VAL B N 1
ATOM 2422 C CA . VAL B 1 39 ? 46.75150 -128.04852 -24.18594 1.000 27.49277 19 VAL B CA 1
ATOM 2423 C C . VAL B 1 39 ? 48.07711 -128.47803 -23.57565 1.000 29.86937 19 VAL B C 1
ATOM 2424 O O . VAL B 1 39 ? 48.33070 -129.67818 -23.40268 1.000 27.95598 19 VAL B O 1
ATOM 2428 N N . ALA B 1 40 ? 48.95309 -127.50230 -23.33110 1.000 30.39838 20 ALA B N 1
ATOM 2429 C CA . ALA B 1 40 ? 50.24500 -127.75580 -22.70504 1.000 30.51945 20 ALA B CA 1
ATOM 2430 C C . ALA B 1 40 ? 50.03832 -127.86189 -21.20626 1.000 31.57221 20 ALA B C 1
ATOM 2431 O O . ALA B 1 40 ? 49.63852 -126.88396 -20.55892 1.000 29.14560 20 ALA B O 1
ATOM 2433 N N . GLY B 1 41 ? 50.31550 -129.04128 -20.66076 1.000 27.27169 21 GLY B N 1
ATOM 2434 C CA . GLY B 1 41 ? 50.06862 -129.32564 -19.26025 1.000 26.72689 21 GLY B CA 1
ATOM 2435 C C . GLY B 1 41 ? 48.64713 -129.78574 -18.99974 1.000 30.43260 21 GLY B C 1
ATOM 2436 O O . GLY B 1 41 ? 47.84475 -129.05892 -18.39390 1.000 31.66169 21 GLY B O 1
ATOM 2437 N N . ALA B 1 42 ? 48.32550 -131.00664 -19.42970 1.000 26.32158 22 ALA B N 1
ATOM 2438 C CA . ALA B 1 42 ? 46.93868 -131.46163 -19.43971 1.000 26.96639 22 ALA B CA 1
ATOM 2439 C C . ALA B 1 42 ? 46.72638 -132.75734 -18.66265 1.000 26.94797 22 ALA B C 1
ATOM 2440 O O . ALA B 1 42 ? 45.73368 -133.44751 -18.88818 1.000 28.53237 22 ALA B O 1
ATOM 2442 N N . THR B 1 43 ? 47.62924 -133.10370 -17.74782 1.000 28.18233 23 THR B N 1
ATOM 2443 C CA . THR B 1 43 ? 47.49538 -134.36675 -17.02512 1.000 31.08004 23 THR B CA 1
ATOM 2444 C C . THR B 1 43 ? 46.29781 -134.36906 -16.07485 1.000 32.84078 23 THR B C 1
ATOM 2445 O O . THR B 1 43 ? 45.61657 -135.39430 -15.91071 1.000 29.49038 23 THR B O 1
ATOM 2449 N N . ARG B 1 44 ? 46.02413 -133.24031 -15.44004 1.000 31.21690 24 ARG B N 1
ATOM 2450 C CA . ARG B 1 44 ? 45.00923 -133.17501 -14.39690 1.000 33.96197 24 ARG B CA 1
ATOM 2451 C C . ARG B 1 44 ? 44.57044 -131.71839 -14.28135 1.000 32.90921 24 ARG B C 1
ATOM 2452 O O . ARG B 1 44 ? 44.97130 -130.87033 -15.08533 1.000 31.44324 24 ARG B O 1
ATOM 2460 N N . GLY B 1 45 ? 43.73337 -131.43165 -13.28581 1.000 29.48248 25 GLY B N 1
ATOM 2461 C CA . GLY B 1 45 ? 43.32622 -130.07409 -13.00349 1.000 27.30591 25 GLY B CA 1
ATOM 2462 C C . GLY B 1 45 ? 42.62618 -129.41842 -14.18047 1.000 26.13471 25 GLY B C 1
ATOM 2463 O O . GLY B 1 45 ? 41.88663 -130.05094 -14.95039 1.000 26.35316 25 GLY B O 1
ATOM 2464 N N . ALA B 1 46 ? 42.85638 -128.10849 -14.30911 1.000 25.95311 26 ALA B N 1
ATOM 2465 C CA . ALA B 1 46 ? 42.24515 -127.34026 -15.39168 1.000 28.51131 26 ALA B CA 1
ATOM 2466 C C . ALA B 1 46 ? 42.72793 -127.83523 -16.74268 1.000 25.01616 26 ALA B C 1
ATOM 2467 O O . ALA B 1 46 ? 41.97394 -127.83255 -17.72330 1.000 27.40329 26 ALA B O 1
ATOM 2469 N N . GLY B 1 47 ? 44.00141 -128.22529 -16.82374 1.000 26.89533 27 GLY B N 1
ATOM 2470 C CA . GLY B 1 47 ? 44.54007 -128.67811 -18.09662 1.000 27.35591 27 GLY B CA 1
ATOM 2471 C C . GLY B 1 47 ? 43.76744 -129.85268 -18.67187 1.000 29.07454 27 GLY B C 1
ATOM 2472 O O . GLY B 1 47 ? 43.36367 -129.83252 -19.83789 1.000 25.96627 27 GLY B O 1
ATOM 2473 N N . ARG B 1 48 ? 43.55303 -130.89473 -17.86044 1.000 28.72186 28 ARG B N 1
ATOM 2474 C CA . ARG B 1 48 ? 42.75922 -132.03925 -18.31487 1.000 24.72139 28 ARG B CA 1
ATOM 2475 C C . ARG B 1 48 ? 41.34851 -131.61126 -18.70252 1.000 26.45580 28 ARG B C 1
ATOM 2476 O O . ARG B 1 48 ? 40.84622 -131.97068 -19.77413 1.000 29.71409 28 ARG B O 1
ATOM 2484 N N . ALA B 1 49 ? 40.68887 -130.83733 -17.83870 1.000 24.05288 29 ALA B N 1
ATOM 2485 C CA . ALA B 1 49 ? 39.29701 -130.50156 -18.10807 1.000 27.53225 29 ALA B CA 1
ATOM 2486 C C . ALA B 1 49 ? 39.17686 -129.60020 -19.32985 1.000 30.34574 29 ALA B C 1
ATOM 2487 O O . ALA B 1 49 ? 38.20589 -129.70671 -20.08354 1.000 30.11940 29 ALA B O 1
ATOM 2489 N N . ILE B 1 50 ? 40.15164 -128.71327 -19.55009 1.000 25.34778 30 ILE B N 1
ATOM 2490 C CA . ILE B 1 50 ? 40.12810 -127.90692 -20.76374 1.000 23.83970 30 ILE B CA 1
ATOM 2491 C C . ILE B 1 50 ? 40.25238 -128.80070 -21.99077 1.000 25.44252 30 ILE B C 1
ATOM 2492 O O . ILE B 1 50 ? 39.52511 -128.63639 -22.97359 1.000 29.04822 30 ILE B O 1
ATOM 2497 N N . ALA B 1 51 ? 41.17281 -129.76113 -21.95103 1.000 23.60283 31 ALA B N 1
ATOM 2498 C CA . ALA B 1 51 ? 41.32118 -130.68130 -23.07035 1.000 28.40077 31 ALA B CA 1
ATOM 2499 C C . ALA B 1 51 ? 40.03547 -131.46391 -23.31297 1.000 27.63489 31 ALA B C 1
ATOM 2500 O O . ALA B 1 51 ? 39.59559 -131.60497 -24.45921 1.000 27.84281 31 ALA B O 1
ATOM 2502 N N . VAL B 1 52 ? 39.40012 -131.95168 -22.24460 1.000 26.23736 32 VAL B N 1
ATOM 2503 C CA . VAL B 1 52 ? 38.19042 -132.76102 -22.40754 1.000 29.60881 32 VAL B CA 1
ATOM 2504 C C . VAL B 1 52 ? 37.05106 -131.92542 -22.98308 1.000 33.33294 32 VAL B C 1
ATOM 2505 O O . VAL B 1 52 ? 36.32039 -132.38021 -23.87778 1.000 30.47471 32 VAL B O 1
ATOM 2509 N N . GLN B 1 53 ? 36.87717 -130.68956 -22.49783 1.000 31.22216 33 GLN B N 1
ATOM 2510 C CA . GLN B 1 53 ? 35.78234 -129.87130 -23.02369 1.000 26.77163 33 GLN B CA 1
ATOM 2511 C C . GLN B 1 53 ? 36.01993 -129.47113 -24.47372 1.000 29.72725 33 GLN B C 1
ATOM 2512 O O . GLN B 1 53 ? 35.05605 -129.30066 -25.23549 1.000 28.53237 33 GLN B O 1
ATOM 2518 N N . LEU B 1 54 ? 37.28029 -129.28938 -24.87090 1.000 33.53034 34 LEU B N 1
ATOM 2519 C CA . LEU B 1 54 ? 37.57258 -129.11026 -26.28928 1.000 33.55139 34 LEU B CA 1
ATOM 2520 C C . LEU B 1 54 ? 37.24457 -130.37844 -27.07192 1.000 34.76469 34 LEU B C 1
ATOM 2521 O O . LEU B 1 54 ? 36.72240 -130.30818 -28.19049 1.000 30.59314 34 LEU B O 1
ATOM 2526 N N . GLY B 1 55 ? 37.54669 -131.54683 -26.50068 1.000 35.12790 35 GLY B N 1
ATOM 2527 C CA . GLY B 1 55 ? 37.14851 -132.79302 -27.13725 1.000 32.21176 35 GLY B CA 1
ATOM 2528 C C . GLY B 1 55 ? 35.64089 -132.95032 -27.23707 1.000 35.51742 35 GLY B C 1
ATOM 2529 O O . GLY B 1 55 ? 35.12377 -133.38188 -28.26631 1.000 34.66205 35 GLY B O 1
ATOM 2530 N N . ALA B 1 56 ? 34.91129 -132.55941 -26.18630 1.000 37.33606 36 ALA B N 1
ATOM 2531 C CA . ALA B 1 56 ? 33.45509 -132.66537 -26.22469 1.000 38.03877 36 ALA B CA 1
ATOM 2532 C C . ALA B 1 56 ? 32.86639 -131.79404 -27.32406 1.000 41.46023 36 ALA B C 1
ATOM 2533 O O . ALA B 1 56 ? 31.79986 -132.11527 -27.86642 1.000 39.13890 36 ALA B O 1
ATOM 2535 N N . ALA B 1 57 ? 33.54978 -130.70471 -27.68403 1.000 29.64040 37 ALA B N 1
ATOM 2536 C CA . ALA B 1 57 ? 33.12558 -129.89570 -28.81955 1.000 29.39563 37 ALA B CA 1
ATOM 2537 C C . ALA B 1 57 ? 33.62044 -130.44628 -30.15333 1.000 32.74603 37 ALA B C 1
ATOM 2538 O O . ALA B 1 57 ? 33.34722 -129.84278 -31.19564 1.000 37.87823 37 ALA B O 1
ATOM 2540 N N . GLY B 1 58 ? 34.34361 -131.56232 -30.14933 1.000 31.90383 38 GLY B N 1
ATOM 2541 C CA . GLY B 1 58 ? 34.71889 -132.23001 -31.37933 1.000 28.76398 38 GLY B CA 1
ATOM 2542 C C . GLY B 1 58 ? 36.13656 -132.00218 -31.84102 1.000 34.67521 38 GLY B C 1
ATOM 2543 O O . GLY B 1 58 ? 36.47817 -132.42771 -32.94360 1.000 34.00934 38 GLY B O 1
ATOM 2544 N N . ALA B 1 59 ? 36.97039 -131.33976 -31.04156 1.000 32.95658 39 ALA B N 1
ATOM 2545 C CA . ALA B 1 59 ? 38.29473 -130.97847 -31.50989 1.000 30.91160 39 ALA B CA 1
ATOM 2546 C C . ALA B 1 59 ? 39.25408 -132.16150 -31.42729 1.000 26.32158 39 ALA B C 1
ATOM 2547 O O . ALA B 1 59 ? 39.07222 -133.10458 -30.65988 1.000 28.47710 39 ALA B O 1
ATOM 2549 N N . THR B 1 60 ? 40.28476 -132.10486 -32.25329 1.000 27.61647 40 THR B N 1
ATOM 2550 C CA . THR B 1 60 ? 41.47940 -132.89455 -32.01165 1.000 29.46932 40 THR B CA 1
ATOM 2551 C C . THR B 1 60 ? 42.36347 -132.12106 -31.04282 1.000 28.92452 40 THR B C 1
ATOM 2552 O O . THR B 1 60 ? 42.63755 -130.93690 -31.26155 1.000 30.79843 40 THR B O 1
ATOM 2556 N N . VAL B 1 61 ? 42.77940 -132.76778 -29.95873 1.000 27.68227 41 VAL B N 1
ATOM 2557 C CA . VAL B 1 61 ? 43.49267 -132.08559 -28.88010 1.000 29.75357 41 VAL B CA 1
ATOM 2558 C C . VAL B 1 61 ? 44.77868 -132.84069 -28.60075 1.000 27.64805 41 VAL B C 1
ATOM 2559 O O . VAL B 1 61 ? 44.74009 -133.97887 -28.12156 1.000 28.27444 41 VAL B O 1
ATOM 2563 N N . TYR B 1 62 ? 45.91160 -132.20473 -28.87260 1.000 27.72701 42 TYR B N 1
ATOM 2564 C CA . TYR B 1 62 ? 47.18299 -132.67434 -28.35540 1.000 29.39563 42 TYR B CA 1
ATOM 2565 C C . TYR B 1 62 ? 47.26425 -132.31011 -26.87617 1.000 30.88791 42 TYR B C 1
ATOM 2566 O O . TYR B 1 62 ? 47.01132 -131.16384 -26.49877 1.000 34.63836 42 TYR B O 1
ATOM 2575 N N . VAL B 1 63 ? 47.60021 -133.28261 -26.03629 1.000 26.17156 43 VAL B N 1
ATOM 2576 C CA . VAL B 1 63 ? 47.66881 -133.08758 -24.59324 1.000 29.72725 43 VAL B CA 1
ATOM 2577 C C . VAL B 1 63 ? 49.05120 -133.50517 -24.11140 1.000 31.39850 43 VAL B C 1
ATOM 2578 O O . VAL B 1 63 ? 49.52615 -134.59750 -24.44031 1.000 32.02489 43 VAL B O 1
ATOM 2582 N N . THR B 1 64 ? 49.70971 -132.62408 -23.35631 1.000 27.94546 44 THR B N 1
ATOM 2583 C CA . THR B 1 64 ? 51.08552 -132.85160 -22.93104 1.000 24.31871 44 THR B CA 1
ATOM 2584 C C . THR B 1 64 ? 51.19168 -132.79697 -21.41533 1.000 27.78491 44 THR B C 1
ATOM 2585 O O . THR B 1 64 ? 50.40601 -132.12155 -20.74056 1.000 31.28796 44 THR B O 1
ATOM 2589 N N . GLY B 1 65 ? 52.18780 -133.50622 -20.90136 1.000 27.27695 45 GLY B N 1
ATOM 2590 C CA . GLY B 1 65 ? 52.42549 -133.60517 -19.47508 1.000 25.56359 45 GLY B CA 1
ATOM 2591 C C . GLY B 1 65 ? 53.55035 -134.58562 -19.25267 1.000 30.20625 45 GLY B C 1
ATOM 2592 O O . GLY B 1 65 ? 54.00414 -135.26055 -20.18219 1.000 32.11701 45 GLY B O 1
ATOM 2593 N N . ARG B 1 66 ? 54.00965 -134.64449 -18.00004 1.000 34.75680 46 ARG B N 1
ATOM 2594 C CA . ARG B 1 66 ? 55.13049 -135.51148 -17.64660 1.000 37.52292 46 ARG B CA 1
ATOM 2595 C C . ARG B 1 66 ? 54.70714 -136.88324 -17.11306 1.000 36.25698 46 ARG B C 1
ATOM 2596 O O . ARG B 1 66 ? 55.42728 -137.86490 -17.32675 1.000 35.15685 46 ARG B O 1
ATOM 2604 N N . THR B 1 67 ? 53.56652 -136.98409 -16.42695 1.000 35.24370 47 THR B N 1
ATOM 2605 C CA . THR B 1 67 ? 53.14354 -138.23866 -15.80391 1.000 35.38845 47 THR B CA 1
ATOM 2606 C C . THR B 1 67 ? 52.61684 -139.19796 -16.86141 1.000 42.27349 47 THR B C 1
ATOM 2607 O O . THR B 1 67 ? 51.62386 -138.89483 -17.52771 1.000 34.71469 47 THR B O 1
ATOM 2611 N N . THR B 1 68 ? 53.27718 -140.34470 -17.02159 1.000 44.92907 48 THR B N 1
ATOM 2612 C CA . THR B 1 68 ? 52.81931 -141.41773 -17.89857 1.000 47.50306 48 THR B CA 1
ATOM 2613 C C . THR B 1 68 ? 52.45407 -142.65517 -17.08200 1.000 48.96377 48 THR B C 1
ATOM 2614 O O . THR B 1 68 ? 52.62214 -142.70837 -15.85771 1.000 46.39504 48 THR B O 1
ATOM 2618 N N . ARG B 1 69 ? 51.96106 -143.67543 -17.78657 1.000 49.84282 49 ARG B N 1
ATOM 2619 C CA . ARG B 1 69 ? 51.65518 -144.94102 -17.13167 1.000 52.55630 49 ARG B CA 1
ATOM 2620 C C . ARG B 1 69 ? 52.92144 -145.64053 -16.65413 1.000 51.68778 49 ARG B C 1
ATOM 2621 O O . ARG B 1 69 ? 52.85098 -146.47932 -15.74961 1.000 55.37506 49 ARG B O 1
ATOM 2629 N N . GLU B 1 70 ? 54.07616 -145.25410 -17.19854 1.000 51.13508 50 GLU B N 1
ATOM 2630 C CA . GLU B 1 70 ? 55.38608 -145.77830 -16.84225 1.000 58.19119 50 GLU B CA 1
ATOM 2631 C C . GLU B 1 70 ? 56.06608 -144.98442 -15.72019 1.000 61.05995 50 GLU B C 1
ATOM 2632 O O . GLU B 1 70 ? 56.73074 -145.57510 -14.86221 1.000 59.04919 50 GLU B O 1
ATOM 2638 N N . ARG B 1 71 ? 55.93495 -143.65708 -15.68957 1.000 55.52245 51 ARG B N 1
ATOM 2639 C CA . ARG B 1 71 ? 56.70556 -142.85532 -14.74382 1.000 51.20614 51 ARG B CA 1
ATOM 2640 C C . ARG B 1 71 ? 55.86284 -141.78263 -14.06767 1.000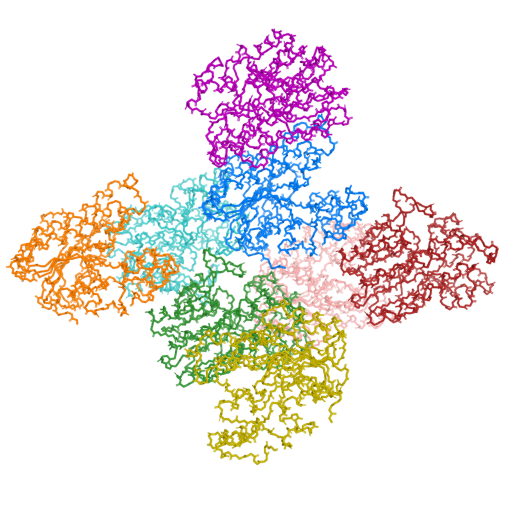 47.61887 51 ARG B C 1
ATOM 2641 O O . ARG B 1 71 ? 55.13120 -141.03750 -14.73163 1.000 46.01604 51 ARG B O 1
ATOM 2649 N N . ARG B 1 72 ? 56.05327 -141.65080 -12.75499 1.000 45.45282 52 ARG B N 1
ATOM 2650 C CA . ARG B 1 72 ? 55.42749 -140.58141 -12.00106 1.000 46.85562 52 ARG B CA 1
ATOM 2651 C C . ARG B 1 72 ? 56.18786 -139.27261 -12.23758 1.000 48.11893 52 ARG B C 1
ATOM 2652 O O . ARG B 1 72 ? 57.35703 -139.26360 -12.63657 1.000 43.59733 52 ARG B O 1
ATOM 2660 N N . SER B 1 73 ? 55.50897 -138.15032 -12.01755 1.000 49.80334 53 SER B N 1
ATOM 2661 C CA . SER B 1 73 ? 56.14096 -136.85564 -12.21740 1.000 47.85837 53 SER B CA 1
ATOM 2662 C C . SER B 1 73 ? 56.50529 -136.24828 -10.86827 1.000 45.06330 53 SER B C 1
ATOM 2663 O O . SER B 1 73 ? 56.18923 -136.78908 -9.80515 1.000 40.54697 53 SER B O 1
ATOM 2666 N N . GLU B 1 74 ? 57.13447 -135.07314 -10.93627 1.000 47.41884 54 GLU B N 1
ATOM 2667 C CA . GLU B 1 74 ? 57.44207 -134.26619 -9.75608 1.000 48.61636 54 GLU B CA 1
ATOM 2668 C C . GLU B 1 74 ? 56.23657 -134.11070 -8.83059 1.000 48.65847 54 GLU B C 1
ATOM 2669 O O . GLU B 1 74 ? 56.40082 -134.02272 -7.60939 1.000 51.76936 54 GLU B O 1
ATOM 2675 N N . TYR B 1 75 ? 55.01728 -134.11521 -9.38304 1.000 46.10816 55 TYR B N 1
ATOM 2676 C CA . TYR B 1 75 ? 53.81126 -134.04018 -8.55596 1.000 46.94247 55 TYR B CA 1
ATOM 2677 C C . TYR B 1 75 ? 53.55138 -135.32403 -7.76804 1.000 49.09010 55 TYR B C 1
ATOM 2678 O O . TYR B 1 75 ? 52.85654 -135.28840 -6.74367 1.000 44.57640 55 TYR B O 1
ATOM 2687 N N . ASN B 1 76 ? 54.03544 -136.46909 -8.25585 1.000 51.97465 56 ASN B N 1
ATOM 2688 C CA . ASN B 1 76 ? 53.80895 -137.77044 -7.60896 1.000 54.51706 56 ASN B CA 1
ATOM 2689 C C . ASN B 1 76 ? 52.31626 -138.05805 -7.39836 1.000 50.10074 56 ASN B C 1
ATOM 2690 O O . ASN B 1 76 ? 51.87403 -138.39468 -6.29765 1.000 52.76159 56 ASN B O 1
ATOM 2695 N N . ARG B 1 77 ? 51.54373 -137.97474 -8.48054 1.000 46.12132 57 ARG B N 1
ATOM 2696 C CA . ARG B 1 77 ? 50.11089 -138.25442 -8.47491 1.000 40.78647 57 ARG B CA 1
ATOM 2697 C C . ARG B 1 77 ? 49.79714 -139.30386 -9.53283 1.000 41.20494 57 ARG B C 1
ATOM 2698 O O . ARG B 1 77 ? 50.61496 -139.59106 -10.40691 1.000 43.51574 57 ARG B O 1
ATOM 2706 N N . SER B 1 78 ? 48.58288 -139.86099 -9.46922 1.000 41.54445 58 SER B N 1
ATOM 2707 C CA . SER B 1 78 ? 48.24385 -141.01834 -10.28910 1.000 43.17886 58 SER B CA 1
ATOM 2708 C C . SER B 1 78 ? 47.55586 -140.68897 -11.61245 1.000 43.15781 58 SER B C 1
ATOM 2709 O O . SER B 1 78 ? 47.51812 -141.55657 -12.48793 1.000 51.12981 58 SER B O 1
ATOM 2712 N N . GLU B 1 79 ? 46.99709 -139.49200 -11.79714 1.000 37.27026 59 GLU B N 1
ATOM 2713 C CA . GLU B 1 79 ? 46.47632 -139.14510 -13.11760 1.000 33.71457 59 GLU B CA 1
ATOM 2714 C C . GLU B 1 79 ? 47.61304 -139.11593 -14.13774 1.000 29.70356 59 GLU B C 1
ATOM 2715 O O . GLU B 1 79 ? 48.70300 -138.61548 -13.85470 1.000 31.59589 59 GLU B O 1
ATOM 2721 N N . THR B 1 80 ? 47.35935 -139.65445 -15.33418 1.000 29.21403 60 THR B N 1
ATOM 2722 C CA . THR B 1 80 ? 48.37334 -139.74004 -16.37619 1.000 30.90634 60 THR B CA 1
ATOM 2723 C C . THR B 1 80 ? 47.92109 -139.00423 -17.62797 1.000 27.39802 60 THR B C 1
ATOM 2724 O O . THR B 1 80 ? 46.72752 -138.81189 -17.86827 1.000 33.06186 60 THR B O 1
ATOM 2728 N N . ILE B 1 81 ? 48.90367 -138.62847 -18.45214 1.000 33.39085 61 ILE B N 1
ATOM 2729 C CA . ILE B 1 81 ? 48.59147 -137.89865 -19.67302 1.000 33.35137 61 ILE B CA 1
ATOM 2730 C C . ILE B 1 81 ? 47.89121 -138.79480 -20.69509 1.000 33.44875 61 ILE B C 1
ATOM 2731 O O . ILE B 1 81 ? 47.06591 -138.30965 -21.48575 1.000 30.99845 61 ILE B O 1
ATOM 2736 N N . GLU B 1 82 ? 48.17180 -140.10487 -20.69180 1.000 35.23580 62 GLU B N 1
ATOM 2737 C CA . GLU B 1 82 ? 47.44881 -141.00298 -21.59333 1.000 37.72558 62 GLU B CA 1
ATOM 2738 C C . GLU B 1 82 ? 45.97160 -141.04729 -21.22923 1.000 36.40700 62 GLU B C 1
ATOM 2739 O O . GLU B 1 82 ? 45.09611 -141.09380 -22.10159 1.000 34.41465 62 GLU B O 1
ATOM 2745 N N . GLU B 1 83 ? 45.68416 -141.04166 -19.93373 1.000 37.43607 63 GLU B N 1
ATOM 2746 C CA . GLU B 1 83 ? 44.30929 -141.04170 -19.46674 1.000 37.07287 63 GLU B CA 1
ATOM 2747 C C . GLU B 1 83 ? 43.58421 -139.77315 -19.91085 1.000 34.49887 63 GLU B C 1
ATOM 2748 O O . GLU B 1 83 ? 42.41142 -139.82752 -20.29314 1.000 33.74352 63 GLU B O 1
ATOM 2754 N N . THR B 1 84 ? 44.27156 -138.62277 -19.91581 1.000 33.94091 64 THR B N 1
ATOM 2755 C CA . THR B 1 84 ? 43.63619 -137.41928 -20.45417 1.000 32.20912 64 THR B CA 1
ATOM 2756 C C . THR B 1 84 ? 43.27097 -137.60369 -21.92354 1.000 27.86650 64 THR B C 1
ATOM 2757 O O . THR B 1 84 ? 42.17237 -137.24200 -22.34981 1.000 31.96436 64 THR B O 1
ATOM 2761 N N . ALA B 1 85 ? 44.19503 -138.13761 -22.72288 1.000 29.61934 65 ALA B N 1
ATOM 2762 C CA . ALA B 1 85 ? 43.90211 -138.30948 -24.14223 1.000 32.97764 65 ALA B CA 1
ATOM 2763 C C . ALA B 1 85 ? 42.68463 -139.20167 -24.34350 1.000 31.25112 65 ALA B C 1
ATOM 2764 O O . ALA B 1 85 ? 41.82320 -138.91504 -25.18500 1.000 32.65918 65 ALA B O 1
ATOM 2766 N N . GLU B 1 86 ? 42.59142 -140.28280 -23.56532 1.000 33.37242 66 GLU B N 1
ATOM 2767 C CA . GLU B 1 86 ? 41.45492 -141.18849 -23.68826 1.000 34.23305 66 GLU B CA 1
ATOM 2768 C C . GLU B 1 86 ? 40.14925 -140.49979 -23.30766 1.000 34.84365 66 GLU B C 1
ATOM 2769 O O . GLU B 1 86 ? 39.12026 -140.70693 -23.96358 1.000 37.42291 66 GLU B O 1
ATOM 2775 N N . LEU B 1 87 ? 40.17512 -139.64147 -22.27672 1.000 34.02513 67 LEU B N 1
ATOM 2776 C CA . LEU B 1 87 ? 38.96587 -138.90437 -21.90699 1.000 31.04846 67 LEU B CA 1
ATOM 2777 C C . LEU B 1 87 ? 38.56184 -137.90729 -22.99231 1.000 32.09332 67 LEU B C 1
ATOM 2778 O O . LEU B 1 87 ? 37.36621 -137.67858 -23.21419 1.000 33.59877 67 LEU B O 1
ATOM 2783 N N . VAL B 1 88 ? 39.53573 -137.31753 -23.68684 1.000 31.79592 68 VAL B N 1
ATOM 2784 C CA . VAL B 1 88 ? 39.21694 -136.41669 -24.78858 1.000 30.71158 68 VAL B CA 1
ATOM 2785 C C . VAL B 1 88 ? 38.50082 -137.17429 -25.89938 1.000 29.23245 68 VAL B C 1
ATOM 2786 O O . VAL B 1 88 ? 37.50591 -136.69800 -26.46522 1.000 28.21391 68 VAL B O 1
ATOM 2790 N N . THR B 1 89 ? 38.99749 -138.36400 -26.23025 1.000 29.52722 69 THR B N 1
ATOM 2791 C CA . THR B 1 89 ? 38.34394 -139.17172 -27.25420 1.000 35.07263 69 THR B CA 1
ATOM 2792 C C . THR B 1 89 ? 36.95676 -139.61838 -26.80246 1.000 34.97261 69 THR B C 1
ATOM 2793 O O . THR B 1 89 ? 35.98650 -139.50510 -27.55756 1.000 35.59901 69 THR B O 1
ATOM 2797 N N . GLU B 1 90 ? 36.84676 -140.14123 -25.57442 1.000 37.38343 70 GLU B N 1
ATOM 2798 C CA . GLU B 1 90 ? 35.53919 -140.56218 -25.06848 1.000 37.79664 70 GLU B CA 1
ATOM 2799 C C . GLU B 1 90 ? 34.53165 -139.42609 -25.13452 1.000 40.53644 70 GLU B C 1
ATOM 2800 O O . GLU B 1 90 ? 33.35806 -139.64973 -25.45139 1.000 39.67055 70 GLU B O 1
ATOM 2806 N N . ALA B 1 91 ? 34.97462 -138.19142 -24.87188 1.000 37.49923 71 ALA B N 1
ATOM 2807 C CA . ALA B 1 91 ? 34.04793 -137.06641 -24.86608 1.000 29.24824 71 ALA B CA 1
ATOM 2808 C C . ALA B 1 91 ? 33.53697 -136.72593 -26.25540 1.000 32.68813 71 ALA B C 1
ATOM 2809 O O . ALA B 1 91 ? 32.57042 -135.96551 -26.37383 1.000 37.13603 71 ALA B O 1
ATOM 2811 N N . GLY B 1 92 ? 34.15256 -137.26138 -27.30296 1.000 36.93601 72 GLY B N 1
ATOM 2812 C CA . GLY B 1 92 ? 33.67983 -136.99739 -28.64439 1.000 37.42291 72 GLY B CA 1
ATOM 2813 C C . GLY B 1 92 ? 34.72135 -136.35072 -29.53111 1.000 38.05719 72 GLY B C 1
ATOM 2814 O O . GLY B 1 92 ? 34.41283 -135.92703 -30.64382 1.000 34.74627 72 GLY B O 1
ATOM 2815 N N . GLY B 1 93 ? 35.96019 -136.27568 -29.06376 1.000 35.13316 73 GLY B N 1
ATOM 2816 C CA . GLY B 1 93 ? 36.99926 -135.69080 -29.88909 1.000 37.72031 73 GLY B CA 1
ATOM 2817 C C . GLY B 1 93 ? 38.06942 -136.71032 -30.20456 1.000 35.17790 73 GLY B C 1
ATOM 2818 O O . GLY B 1 93 ? 37.78271 -137.90725 -30.26163 1.000 34.51730 73 GLY B O 1
ATOM 2819 N N . THR B 1 94 ? 39.29755 -136.25088 -30.43302 1.000 36.45700 74 THR B N 1
ATOM 2820 C CA . THR B 1 94 ? 40.45907 -137.12287 -30.56706 1.000 31.73538 74 THR B CA 1
ATOM 2821 C C . THR B 1 94 ? 41.55967 -136.57622 -29.67972 1.000 33.84616 74 THR B C 1
ATOM 2822 O O . THR B 1 94 ? 42.06388 -135.47898 -29.92850 1.000 34.48045 74 THR B O 1
ATOM 2826 N N . GLY B 1 95 ? 41.94775 -137.34488 -28.65948 1.000 30.58261 75 GLY B N 1
ATOM 2827 C CA . GLY B 1 95 ? 43.05733 -136.97264 -27.80100 1.000 33.29347 75 GLY B CA 1
ATOM 2828 C C . GLY B 1 95 ? 44.33492 -137.68326 -28.24666 1.000 36.90442 75 GLY B C 1
ATOM 2829 O O . GLY B 1 95 ? 44.33242 -138.89374 -28.45206 1.000 32.98553 75 GLY B O 1
ATOM 2830 N N . ILE B 1 96 ? 45.40102 -136.90409 -28.39313 1.000 31.88014 76 ILE B N 1
ATOM 2831 C CA . ILE B 1 96 ? 46.72089 -137.42602 -28.74543 1.000 29.73778 76 ILE B CA 1
ATOM 2832 C C . ILE B 1 96 ? 47.66890 -137.03544 -27.61751 1.000 31.12478 76 ILE B C 1
ATOM 2833 O O . ILE B 1 96 ? 47.98991 -135.85256 -27.45128 1.000 33.23293 76 ILE B O 1
ATOM 2838 N N . ALA B 1 97 ? 48.09990 -138.01939 -26.83166 1.000 32.72234 77 ALA B N 1
ATOM 2839 C CA . ALA B 1 97 ? 49.00915 -137.77918 -25.71788 1.000 28.08231 77 ALA B CA 1
ATOM 2840 C C . ALA B 1 97 ? 50.44621 -137.71336 -26.21346 1.000 34.75417 77 ALA B C 1
ATOM 2841 O O . ALA B 1 97 ? 50.91495 -138.63438 -26.88654 1.000 32.64339 77 ALA B O 1
ATOM 2843 N N . VAL B 1 98 ? 51.15142 -136.64007 -25.86140 1.000 33.49086 78 VAL B N 1
ATOM 2844 C CA . VAL B 1 98 ? 52.56999 -136.50578 -26.18962 1.000 32.52232 78 VAL B CA 1
ATOM 2845 C C . VAL B 1 98 ? 53.31250 -136.19503 -24.89605 1.000 36.42016 78 VAL B C 1
ATOM 2846 O O . VAL B 1 98 ? 53.39179 -135.02212 -24.50245 1.000 37.20446 78 VAL B O 1
ATOM 2850 N N . PRO B 1 99 ? 53.84089 -137.19883 -24.19175 1.000 37.83085 79 PRO B N 1
ATOM 2851 C CA . PRO B 1 99 ? 54.62623 -136.91592 -22.98281 1.000 37.68873 79 PRO B CA 1
ATOM 2852 C C . PRO B 1 99 ? 55.75038 -135.94031 -23.29981 1.000 35.69902 79 PRO B C 1
ATOM 2853 O O . PRO B 1 99 ? 56.51191 -136.13211 -24.24969 1.000 33.45927 79 PRO B O 1
ATOM 2857 N N . THR B 1 100 ? 55.83385 -134.87476 -22.50256 1.000 37.70452 80 THR B N 1
ATOM 2858 C CA . THR B 1 100 ? 56.69737 -133.72758 -22.77734 1.000 37.82032 80 THR B CA 1
ATOM 2859 C C . THR B 1 100 ? 57.06855 -133.07815 -21.45230 1.000 34.98841 80 THR B C 1
ATOM 2860 O O . THR B 1 100 ? 56.19347 -132.85880 -20.60976 1.000 28.07705 80 THR B O 1
ATOM 2864 N N . ASP B 1 101 ? 58.34595 -132.76028 -21.26416 1.000 31.91698 81 ASP B N 1
ATOM 2865 C CA . ASP B 1 101 ? 58.74993 -131.84175 -20.20417 1.000 32.88815 81 ASP B CA 1
ATOM 2866 C C . ASP B 1 101 ? 58.87143 -130.46214 -20.83721 1.000 31.35376 81 ASP B C 1
ATOM 2867 O O . ASP B 1 101 ? 59.78867 -130.21480 -21.62876 1.000 27.67700 81 ASP B O 1
ATOM 2872 N N . HIS B 1 102 ? 57.94348 -129.56449 -20.49211 1.000 30.82738 82 HIS B N 1
ATOM 2873 C CA . HIS B 1 102 ? 57.93497 -128.25443 -21.13521 1.000 28.53500 82 HIS B CA 1
ATOM 2874 C C . HIS B 1 102 ? 59.07736 -127.35461 -20.68521 1.000 28.24286 82 HIS B C 1
ATOM 2875 O O . HIS B 1 102 ? 59.20268 -126.23940 -21.20675 1.000 29.56670 82 HIS B O 1
ATOM 2882 N N . LEU B 1 103 ? 59.93775 -127.81417 -19.78210 1.000 27.24274 83 LEU B N 1
ATOM 2883 C CA . LEU B 1 103 ? 61.17894 -127.10972 -19.49783 1.000 29.54565 83 LEU B CA 1
ATOM 2884 C C . LEU B 1 103 ? 62.31984 -127.50759 -20.43356 1.000 33.99881 83 LEU B C 1
ATOM 2885 O O . LEU B 1 103 ? 63.39861 -126.92161 -20.34643 1.000 32.42757 83 LEU B O 1
ATOM 2890 N N . VAL B 1 104 ? 62.11458 -128.46040 -21.33652 1.000 33.67772 84 VAL B N 1
ATOM 2891 C CA . VAL B 1 104 ? 63.18790 -128.94941 -22.19904 1.000 31.83276 84 VAL B CA 1
ATOM 2892 C C . VAL B 1 104 ? 62.90761 -128.48431 -23.62535 1.000 28.34814 84 VAL B C 1
ATOM 2893 O O . VAL B 1 104 ? 62.04956 -129.06825 -24.30670 1.000 30.69842 84 VAL B O 1
ATOM 2897 N N . PRO B 1 105 ? 63.62821 -127.47373 -24.13946 1.000 30.67736 85 PRO B N 1
ATOM 2898 C CA . PRO B 1 105 ? 63.30512 -126.92627 -25.46837 1.000 33.03291 85 PRO B CA 1
ATOM 2899 C C . PRO B 1 105 ? 63.25804 -127.97668 -26.56458 1.000 40.99439 85 PRO B C 1
ATOM 2900 O O . PRO B 1 105 ? 62.38483 -127.92449 -27.44723 1.000 31.01161 85 PRO B O 1
ATOM 2904 N N . GLU B 1 106 ? 64.18137 -128.94188 -26.51290 1.000 38.73622 86 GLU B N 1
ATOM 2905 C CA . GLU B 1 106 ? 64.25613 -129.98151 -27.53469 1.000 39.03889 86 GLU B CA 1
ATOM 2906 C C . GLU B 1 106 ? 62.96217 -130.77579 -27.61588 1.000 34.27253 86 GLU B C 1
ATOM 2907 O O . GLU B 1 106 ? 62.47109 -131.06293 -28.71270 1.000 33.31978 86 GLU B O 1
ATOM 2913 N N . GLN B 1 107 ? 62.37589 -131.11155 -26.46782 1.000 31.21427 87 GLN B N 1
ATOM 2914 C CA . GLN B 1 107 ? 61.11205 -131.83789 -26.47389 1.000 31.26691 87 GLN B CA 1
ATOM 2915 C C . GLN B 1 107 ? 59.96964 -130.96984 -26.98076 1.000 35.60164 87 GLN B C 1
ATOM 2916 O O . GLN B 1 107 ? 59.05680 -131.47384 -27.64287 1.000 35.29897 87 GLN B O 1
ATOM 2922 N N . VAL B 1 108 ? 59.99869 -129.66895 -26.68990 1.000 38.61516 88 VAL B N 1
ATOM 2923 C CA . VAL B 1 108 ? 58.90544 -128.81513 -27.14405 1.000 29.70883 88 VAL B CA 1
ATOM 2924 C C . VAL B 1 108 ? 59.05122 -128.50757 -28.62497 1.000 28.42709 88 VAL B C 1
ATOM 2925 O O . VAL B 1 108 ? 58.04743 -128.40440 -29.33689 1.000 31.77223 88 VAL B O 1
ATOM 2929 N N . ARG B 1 109 ? 60.28732 -128.37879 -29.12060 1.000 32.41441 89 ARG B N 1
ATOM 2930 C CA . ARG B 1 109 ? 60.48801 -128.28164 -30.56216 1.000 34.68837 89 ARG B CA 1
ATOM 2931 C C . ARG B 1 109 ? 59.92404 -129.50447 -31.28288 1.000 35.83588 89 ARG B C 1
ATOM 2932 O O . ARG B 1 109 ? 59.24489 -129.37144 -32.30703 1.000 32.24597 89 ARG B O 1
ATOM 2940 N N . ALA B 1 110 ? 60.20052 -130.70732 -30.76423 1.000 36.17802 90 ALA B N 1
ATOM 2941 C CA . ALA B 1 110 ? 59.68427 -131.91940 -31.39984 1.000 37.23868 90 ALA B CA 1
ATOM 2942 C C . ALA B 1 110 ? 58.16242 -131.94232 -31.37576 1.000 35.62269 90 ALA B C 1
ATOM 2943 O O . ALA B 1 110 ? 57.51747 -132.33702 -32.35363 1.000 30.86949 90 ALA B O 1
ATOM 2945 N N . LEU B 1 111 ? 57.57099 -131.52143 -30.26107 1.000 33.06186 91 LEU B N 1
ATOM 2946 C CA . LEU B 1 111 ? 56.11886 -131.45871 -30.17372 1.000 29.44564 91 LEU B CA 1
ATOM 2947 C C . LEU B 1 111 ? 55.55386 -130.57957 -31.28219 1.000 30.10361 91 LEU B C 1
ATOM 2948 O O . LEU B 1 111 ? 54.58961 -130.95170 -31.96544 1.000 29.23245 91 LEU B O 1
ATOM 2953 N N . ALA B 1 112 ? 56.16401 -129.41421 -31.49311 1.000 32.15386 92 ALA B N 1
ATOM 2954 C CA . ALA B 1 112 ? 55.70211 -128.52884 -32.55352 1.000 34.55941 92 ALA B CA 1
ATOM 2955 C C . ALA B 1 112 ? 55.86287 -129.17616 -33.92523 1.000 32.21965 92 ALA B C 1
ATOM 2956 O O . ALA B 1 112 ? 54.96846 -129.07561 -34.77330 1.000 31.72749 92 ALA B O 1
ATOM 2958 N N . ASP B 1 113 ? 56.99614 -129.83847 -34.16210 1.000 33.59613 93 ASP B N 1
ATOM 2959 C CA . ASP B 1 113 ? 57.19871 -130.52518 -35.43631 1.000 37.17551 93 ASP B CA 1
ATOM 2960 C C . ASP B 1 113 ? 56.13210 -131.58403 -35.66061 1.000 32.82236 93 ASP B C 1
ATOM 2961 O O . ASP B 1 113 ? 55.62469 -131.74242 -36.77817 1.000 34.29885 93 ASP B O 1
ATOM 2966 N N . ARG B 1 114 ? 55.77701 -132.31472 -34.60298 1.000 31.77223 94 ARG B N 1
ATOM 2967 C CA . ARG B 1 114 ? 54.79311 -133.38068 -34.73583 1.000 32.37757 94 ARG B CA 1
ATOM 2968 C C . ARG B 1 114 ? 53.42784 -132.83778 -35.15162 1.000 38.30722 94 ARG B C 1
ATOM 2969 O O . ARG B 1 114 ? 52.77820 -133.39291 -36.05066 1.000 34.04356 94 ARG B O 1
ATOM 2977 N N . VAL B 1 115 ? 52.97040 -131.75178 -34.50944 1.000 30.99319 95 VAL B N 1
ATOM 2978 C CA . VAL B 1 115 ? 51.66610 -131.19647 -34.86655 1.000 29.36142 95 VAL B CA 1
ATOM 2979 C C . VAL B 1 115 ? 51.66713 -130.74060 -36.31918 1.000 33.53823 95 VAL B C 1
ATOM 2980 O O . VAL B 1 115 ? 50.70390 -130.96928 -37.06219 1.000 33.33031 95 VAL B O 1
ATOM 2984 N N . ASP B 1 116 ? 52.75416 -130.10377 -36.75213 1.000 31.15900 96 ASP B N 1
ATOM 2985 C CA . ASP B 1 116 ? 52.86838 -129.71988 -38.15231 1.000 34.95945 96 ASP B CA 1
ATOM 2986 C C . ASP B 1 116 ? 52.82419 -130.95352 -39.04522 1.000 34.12251 96 ASP B C 1
ATOM 2987 O O . ASP B 1 116 ? 52.08626 -130.99232 -40.03802 1.000 34.04356 96 ASP B O 1
ATOM 2992 N N . THR B 1 117 ? 53.57561 -131.99199 -38.67003 1.000 31.50378 97 THR B N 1
ATOM 2993 C CA . THR B 1 117 ? 53.62149 -133.21143 -39.46944 1.000 36.71493 97 THR B CA 1
ATOM 2994 C C . THR B 1 117 ? 52.24706 -133.85284 -39.57697 1.000 37.23341 97 THR B C 1
ATOM 2995 O O . THR B 1 117 ? 51.82123 -134.24969 -40.66681 1.000 33.95933 97 THR B O 1
ATOM 2999 N N . GLU B 1 118 ? 51.54176 -133.97898 -38.45008 1.000 35.23580 98 GLU B N 1
ATOM 3000 C CA . GLU B 1 118 ? 50.29906 -134.73884 -38.46597 1.000 34.25674 98 GLU B CA 1
ATOM 3001 C C . GLU B 1 118 ? 49.11581 -133.92053 -38.95865 1.000 38.72043 98 GLU B C 1
ATOM 3002 O O . GLU B 1 118 ? 48.22723 -134.47362 -39.61882 1.000 38.11773 98 GLU B O 1
ATOM 3008 N N . GLN B 1 119 ? 49.10627 -132.61221 -38.71408 1.000 34.39623 99 GLN B N 1
ATOM 3009 C CA . GLN B 1 119 ? 47.92532 -131.79981 -38.96923 1.000 33.19609 99 GLN B CA 1
ATOM 3010 C C . GLN B 1 119 ? 48.15980 -130.61836 -39.89696 1.000 33.88301 99 GLN B C 1
ATOM 3011 O O . GLN B 1 119 ? 47.20512 -130.15853 -40.52525 1.000 34.24358 99 GLN B O 1
ATOM 3017 N N . GLY B 1 120 ? 49.38039 -130.09616 -39.98556 1.000 33.44085 100 GLY B N 1
ATOM 3018 C CA . GLY B 1 120 ? 49.62522 -128.92001 -40.80511 1.000 33.97513 100 GLY B CA 1
ATOM 3019 C C . GLY B 1 120 ? 49.00853 -127.62551 -40.31638 1.000 36.07538 100 GLY B C 1
ATOM 3020 O O . GLY B 1 120 ? 49.02467 -126.63479 -41.05210 1.000 33.71194 100 GLY B O 1
ATOM 3021 N N . ARG B 1 121 ? 48.47211 -127.59352 -39.09837 1.000 38.60989 101 ARG B N 1
ATOM 3022 C CA . ARG B 1 121 ? 47.85497 -126.38806 -38.55715 1.000 34.29359 101 ARG B CA 1
ATOM 3023 C C . ARG B 1 121 ? 47.71033 -126.53169 -37.05318 1.000 34.96472 101 ARG B C 1
ATOM 3024 O O . ARG B 1 121 ? 47.72451 -127.63771 -36.50430 1.000 32.45915 101 ARG B O 1
ATOM 3032 N N . LEU B 1 122 ? 47.51490 -125.39262 -36.40350 1.000 34.00934 102 LEU B N 1
ATOM 3033 C CA . LEU B 1 122 ? 47.21315 -125.36565 -34.98340 1.000 32.92237 102 LEU B CA 1
ATOM 3034 C C . LEU B 1 122 ? 46.28090 -124.18570 -34.76182 1.000 34.85681 102 LEU B C 1
ATOM 3035 O O . LEU B 1 122 ? 46.65929 -123.03753 -35.01740 1.000 33.23030 102 LEU B O 1
ATOM 3040 N N . ASP B 1 123 ? 45.06093 -124.47210 -34.31410 1.000 30.20362 103 ASP B N 1
ATOM 3041 C CA . ASP B 1 123 ? 44.03941 -123.44455 -34.16167 1.000 30.29311 103 ASP B CA 1
ATOM 3042 C C . ASP B 1 123 ? 44.00787 -122.84172 -32.77055 1.000 30.33785 103 ASP B C 1
ATOM 3043 O O . ASP B 1 123 ? 43.69369 -121.65347 -32.62984 1.000 27.39276 103 ASP B O 1
ATOM 3048 N N . VAL B 1 124 ? 44.29053 -123.64119 -31.73913 1.000 28.71660 104 VAL B N 1
ATOM 3049 C CA . VAL B 1 124 ? 44.12724 -123.22688 -30.35346 1.000 26.97692 104 VAL B CA 1
ATOM 3050 C C . VAL B 1 124 ? 45.30877 -123.74784 -29.55158 1.000 29.86674 104 VAL B C 1
ATOM 3051 O O . VAL B 1 124 ? 45.60639 -124.94753 -29.58447 1.000 31.22743 104 VAL B O 1
ATOM 3055 N N . LEU B 1 125 ? 45.99674 -122.84524 -28.85495 1.000 26.62951 105 LEU B N 1
ATOM 3056 C CA . LEU B 1 125 ? 47.08452 -123.21363 -27.95668 1.000 25.68992 105 LEU B CA 1
ATOM 3057 C C . LEU B 1 125 ? 46.69895 -122.76846 -26.55502 1.000 25.49253 105 LEU B C 1
ATOM 3058 O O . LEU B 1 125 ? 46.41353 -121.58664 -26.32903 1.000 30.78001 105 LEU B O 1
ATOM 3063 N N . VAL B 1 126 ? 46.67433 -123.70578 -25.62109 1.000 25.06353 106 VAL B N 1
ATOM 3064 C CA . VAL B 1 126 ? 46.36046 -123.39835 -24.23123 1.000 26.32158 106 VAL B CA 1
ATOM 3065 C C . VAL B 1 126 ? 47.61907 -123.66902 -23.42087 1.000 26.74005 106 VAL B C 1
ATOM 3066 O O . VAL B 1 126 ? 48.02462 -124.82982 -23.27428 1.000 28.39814 106 VAL B O 1
ATOM 3070 N N . ASN B 1 127 ? 48.22598 -122.59977 -22.88804 1.000 29.04559 107 ASN B N 1
ATOM 3071 C CA . ASN B 1 127 ? 49.41346 -122.69614 -22.03193 1.000 25.00300 107 ASN B CA 1
ATOM 3072 C C . ASN B 1 127 ? 48.90582 -122.83240 -20.60999 1.000 26.30579 107 ASN B C 1
ATOM 3073 O O . ASN B 1 127 ? 48.67719 -121.85210 -19.89822 1.000 27.17168 107 ASN B O 1
ATOM 3078 N N . ASP B 1 128 ? 48.70362 -124.07161 -20.19764 1.000 24.08447 108 ASP B N 1
ATOM 3079 C CA . ASP B 1 128 ? 48.13657 -124.31634 -18.88954 1.000 27.21905 108 ASP B CA 1
ATOM 3080 C C . ASP B 1 128 ? 49.17695 -124.67451 -17.83486 1.000 29.14297 108 ASP B C 1
ATOM 3081 O O . ASP B 1 128 ? 48.90721 -124.48234 -16.64675 1.000 33.19082 108 ASP B O 1
ATOM 3086 N N . VAL B 1 129 ? 50.35220 -125.16176 -18.24250 1.000 29.06138 109 VAL B N 1
ATOM 3087 C CA . VAL B 1 129 ? 51.39591 -125.64690 -17.33790 1.000 28.36393 109 VAL B CA 1
ATOM 3088 C C . VAL B 1 129 ? 51.56714 -124.75422 -16.11504 1.000 29.76936 109 VAL B C 1
ATOM 3089 O O . VAL B 1 129 ? 51.88707 -123.56716 -16.23524 1.000 28.79029 109 VAL B O 1
ATOM 3093 N N . TRP B 1 130 ? 51.38081 -125.33266 -14.92883 1.000 27.96388 110 TRP B N 1
ATOM 3094 C CA . TRP B 1 130 ? 51.61181 -124.62192 -13.67682 1.000 30.52208 110 TRP B CA 1
ATOM 3095 C C . TRP B 1 130 ? 52.58784 -125.43939 -12.84123 1.000 31.89856 110 TRP B C 1
ATOM 3096 O O . TRP B 1 130 ? 53.76914 -125.09068 -12.76131 1.000 30.47997 110 TRP B O 1
ATOM 3107 N N . GLY B 1 131 ? 52.13238 -126.55710 -12.27741 1.000 29.11928 111 GLY B N 1
ATOM 3108 C CA . GLY B 1 131 ? 53.01904 -127.44474 -11.54696 1.000 29.22192 111 GLY B CA 1
ATOM 3109 C C . GLY B 1 131 ? 53.50361 -126.94221 -10.21081 1.000 30.90107 111 GLY B C 1
ATOM 3110 O O . GLY B 1 131 ? 54.36158 -127.58681 -9.60516 1.000 31.26427 111 GLY B O 1
ATOM 3111 N N . GLY B 1 132 ? 52.97743 -125.82793 -9.70973 1.000 31.75907 112 GLY B N 1
ATOM 3112 C CA . GLY B 1 132 ? 53.50138 -125.24423 -8.49444 1.000 25.30830 112 GLY B CA 1
ATOM 3113 C C . GLY B 1 132 ? 52.66327 -125.44280 -7.24972 1.000 28.85083 112 GLY B C 1
ATOM 3114 O O . GLY B 1 132 ? 53.04208 -124.93044 -6.19301 1.000 33.07502 112 GLY B O 1
ATOM 3115 N N . GLU B 1 133 ? 51.58744 -126.23874 -7.32292 1.000 27.42960 113 GLU B N 1
ATOM 3116 C CA . GLU B 1 133 ? 50.62766 -126.32055 -6.22288 1.000 28.06652 113 GLU B CA 1
ATOM 3117 C C . GLU B 1 133 ? 51.26815 -126.78355 -4.92432 1.000 30.01939 113 GLU B C 1
ATOM 3118 O O . GLU B 1 133 ? 50.77880 -126.44416 -3.83936 1.000 35.87272 113 GLU B O 1
ATOM 3124 N N . ARG B 1 134 ? 52.31367 -127.59569 -4.99716 1.000 30.73790 114 ARG B N 1
ATOM 3125 C CA . ARG B 1 134 ? 52.94471 -128.07289 -3.77816 1.000 38.73096 114 ARG B CA 1
ATOM 3126 C C . ARG B 1 134 ? 54.16152 -127.25398 -3.38125 1.000 42.31560 114 ARG B C 1
ATOM 3127 O O . ARG B 1 134 ? 54.77311 -127.54507 -2.35163 1.000 36.87547 114 ARG B O 1
ATOM 3135 N N . LEU B 1 135 ? 54.53948 -126.25307 -4.17190 1.000 37.66767 115 LEU B N 1
ATOM 3136 C CA . LEU B 1 135 ? 55.77343 -125.52311 -3.92014 1.000 32.41178 115 LEU B CA 1
ATOM 3137 C C . LEU B 1 135 ? 55.55572 -124.16623 -3.26853 1.000 33.76721 115 LEU B C 1
ATOM 3138 O O . LEU B 1 135 ? 56.43228 -123.70630 -2.53423 1.000 34.58836 115 LEU B O 1
ATOM 3143 N N . PHE B 1 136 ? 54.42340 -123.50583 -3.50101 1.000 35.83851 116 PHE B N 1
ATOM 3144 C CA . PHE B 1 136 ? 54.24062 -122.19808 -2.89416 1.000 34.77785 116 PHE B CA 1
ATOM 3145 C C . PHE B 1 136 ? 53.81282 -122.37664 -1.44717 1.000 36.73598 116 PHE B C 1
ATOM 3146 O O . PHE B 1 136 ? 53.23821 -123.40126 -1.07261 1.000 37.34395 116 PHE B O 1
ATOM 3154 N N . GLU B 1 137 ? 54.10388 -121.37320 -0.62555 1.000 34.13567 117 GLU B N 1
ATOM 3155 C CA . GLU B 1 137 ? 53.76881 -121.41707 0.79430 1.000 35.95957 117 GLU B CA 1
ATOM 3156 C C . GLU B 1 137 ? 52.87383 -120.23888 1.12218 1.000 38.48093 117 GLU B C 1
ATOM 3157 O O . GLU B 1 137 ? 53.25734 -119.08646 0.90100 1.000 47.91364 117 GLU B O 1
ATOM 3163 N N . PHE B 1 138 ? 51.69551 -120.52182 1.65259 1.000 32.75656 118 PHE B N 1
ATOM 3164 C CA . PHE B 1 138 ? 50.74881 -119.45865 1.93696 1.000 37.15445 118 PHE B CA 1
ATOM 3165 C C . PHE B 1 138 ? 51.24416 -118.65288 3.14205 1.000 41.48392 118 PHE B C 1
ATOM 3166 O O . PHE B 1 138 ? 51.81655 -119.21440 4.08117 1.000 34.90945 118 PHE B O 1
ATOM 3174 N N . ASP B 1 139 ? 51.08569 -117.32597 3.09013 1.000 49.59805 119 ASP B N 1
ATOM 3175 C CA . ASP B 1 139 ? 51.36716 -116.45240 4.23910 1.000 54.81447 119 ASP B CA 1
ATOM 3176 C C . ASP B 1 139 ? 52.80530 -116.60164 4.76012 1.000 46.35293 119 ASP B C 1
ATOM 3177 O O . ASP B 1 139 ? 53.05409 -116.62222 5.96627 1.000 48.62162 119 ASP B O 1
ATOM 3182 N N . LYS B 1 140 ? 53.76487 -116.73239 3.85108 1.000 35.06473 120 LYS B N 1
ATOM 3183 C CA . LYS B 1 140 ? 55.17774 -116.60562 4.18383 1.000 32.43547 120 LYS B CA 1
ATOM 3184 C C . LYS B 1 140 ? 55.73282 -115.41172 3.42283 1.000 31.59326 120 LYS B C 1
ATOM 3185 O O . LYS B 1 140 ? 55.45752 -115.25693 2.23122 1.000 30.21152 120 LYS B O 1
ATOM 3191 N N . LYS B 1 141 ? 56.50301 -114.57224 4.10862 1.000 31.14058 121 LYS B N 1
ATOM 3192 C CA . LYS B 1 141 ? 57.19911 -113.49111 3.43303 1.000 26.93218 121 LYS B CA 1
ATOM 3193 C C . LYS B 1 141 ? 58.30947 -114.06568 2.55723 1.000 28.06652 121 LYS B C 1
ATOM 3194 O O . LYS B 1 141 ? 58.68120 -115.23442 2.67855 1.000 30.16414 121 LYS B O 1
ATOM 3200 N N . VAL B 1 142 ? 58.86324 -113.22592 1.67254 1.000 29.00611 122 VAL B N 1
ATOM 3201 C CA . VAL B 1 142 ? 59.81966 -113.75768 0.70100 1.000 25.98469 122 VAL B CA 1
ATOM 3202 C C . VAL B 1 142 ? 61.07281 -114.28093 1.40363 1.000 24.22659 122 VAL B C 1
ATOM 3203 O O . VAL B 1 142 ? 61.71277 -115.22603 0.92350 1.000 26.88480 122 VAL B O 1
ATOM 3207 N N . TRP B 1 143 ? 61.43470 -113.70236 2.54956 1.000 26.90323 123 TRP B N 1
ATOM 3208 C CA . TRP B 1 143 ? 62.60101 -114.19881 3.27365 1.000 29.80621 123 TRP B CA 1
ATOM 3209 C C . TRP B 1 143 ? 62.27875 -115.40973 4.14057 1.000 30.01676 123 TRP B C 1
ATOM 3210 O O . TRP B 1 143 ? 63.20698 -116.06747 4.61650 1.000 34.38570 123 TRP B O 1
ATOM 3221 N N . GLU B 1 144 ? 60.99843 -115.71235 4.36416 1.000 28.31918 124 GLU B N 1
ATOM 3222 C CA . GLU B 1 144 ? 60.60192 -116.91709 5.09495 1.000 29.48775 124 GLU B CA 1
ATOM 3223 C C . GLU B 1 144 ? 60.32494 -118.09369 4.17002 1.000 37.23604 124 GLU B C 1
ATOM 3224 O O . GLU B 1 144 ? 60.55616 -119.24757 4.54666 1.000 33.95933 124 GLU B O 1
ATOM 3230 N N . HIS B 1 145 ? 59.80913 -117.81574 2.98075 1.000 34.54625 125 HIS B N 1
ATOM 3231 C CA . HIS B 1 145 ? 59.53049 -118.84266 1.98814 1.000 31.33007 125 HIS B CA 1
ATOM 3232 C C . HIS B 1 145 ? 60.79122 -119.63255 1.65254 1.000 34.91471 125 HIS B C 1
ATOM 3233 O O . HIS B 1 145 ? 61.88498 -119.06744 1.52642 1.000 33.71720 125 HIS B O 1
ATOM 3240 N N . ASP B 1 146 ? 60.64359 -120.94721 1.47933 1.000 29.24298 126 ASP B N 1
ATOM 3241 C CA . ASP B 1 146 ? 61.77372 -121.71941 0.98040 1.000 31.87224 126 ASP B CA 1
ATOM 3242 C C . ASP B 1 146 ? 62.19602 -121.18767 -0.38211 1.000 32.75656 126 ASP B C 1
ATOM 3243 O O . ASP B 1 146 ? 61.37399 -121.05404 -1.29487 1.000 31.10899 126 ASP B O 1
ATOM 3248 N N . LEU B 1 147 ? 63.48673 -120.89474 -0.52169 1.000 30.44049 127 LEU B N 1
ATOM 3249 C CA . LEU B 1 147 ? 63.96212 -120.20339 -1.71485 1.000 29.91938 127 LEU B CA 1
ATOM 3250 C C . LEU B 1 147 ? 63.97969 -121.12709 -2.92407 1.000 31.32744 127 LEU B C 1
ATOM 3251 O O . LEU B 1 147 ? 63.51564 -120.75317 -4.00904 1.000 30.26415 127 LEU B O 1
ATOM 3256 N N . ASP B 1 148 ? 64.52882 -122.33389 -2.76195 1.000 26.84269 128 ASP B N 1
ATOM 3257 C CA . ASP B 1 148 ? 64.59450 -123.27494 -3.87741 1.000 31.50115 128 ASP B CA 1
ATOM 3258 C C . ASP B 1 148 ? 63.20688 -123.56418 -4.42965 1.000 28.34550 128 ASP B C 1
ATOM 3259 O O . ASP B 1 148 ? 63.01982 -123.61841 -5.64641 1.000 30.19309 128 ASP B O 1
ATOM 3264 N N . ALA B 1 149 ? 62.22658 -123.78491 -3.54612 1.000 27.39539 129 ALA B N 1
ATOM 3265 C CA . ALA B 1 149 ? 60.86356 -124.01397 -4.01188 1.000 27.90598 129 ALA B CA 1
ATOM 3266 C C . ALA B 1 149 ? 60.32595 -122.78840 -4.74645 1.000 30.23520 129 ALA B C 1
ATOM 3267 O O . ALA B 1 149 ? 59.62946 -122.92004 -5.75881 1.000 30.74579 129 ALA B O 1
ATOM 3269 N N . GLY B 1 150 ? 60.62191 -121.58806 -4.23297 1.000 30.29311 130 GLY B N 1
ATOM 3270 C CA . GLY B 1 150 ? 60.14785 -120.37881 -4.88375 1.000 26.82953 130 GLY B CA 1
ATOM 3271 C C . GLY B 1 150 ? 60.72710 -120.21275 -6.27258 1.000 27.62700 130 GLY B C 1
ATOM 3272 O O . GLY B 1 150 ? 60.00242 -119.94113 -7.23472 1.000 27.32959 130 GLY B O 1
ATOM 3273 N N . LEU B 1 151 ? 62.03712 -120.42733 -6.40741 1.000 25.82678 131 LEU B N 1
ATOM 3274 C CA . LEU B 1 151 ? 62.66074 -120.32750 -7.72322 1.000 29.98254 131 LEU B CA 1
ATOM 3275 C C . LEU B 1 151 ? 62.13593 -121.40424 -8.66461 1.000 34.09619 131 LEU B C 1
ATOM 3276 O O . LEU B 1 151 ? 61.95870 -121.15658 -9.86978 1.000 27.22168 131 LEU B O 1
ATOM 3281 N N . ARG B 1 152 ? 61.89198 -122.60807 -8.13516 1.000 32.65655 132 ARG B N 1
ATOM 3282 C CA . ARG B 1 152 ? 61.40338 -123.70691 -8.96678 1.000 31.47746 132 ARG B CA 1
ATOM 3283 C C . ARG B 1 152 ? 60.01049 -123.41512 -9.52490 1.000 26.29526 132 ARG B C 1
ATOM 3284 O O . ARG B 1 152 ? 59.75487 -123.61690 -10.71319 1.000 25.87152 132 ARG B O 1
ATOM 3292 N N . LEU B 1 153 ? 59.08968 -122.94356 -8.67980 1.000 25.48727 133 LEU B N 1
ATOM 3293 C CA . LEU B 1 153 ? 57.74011 -122.70508 -9.18411 1.000 30.30100 133 LEU B CA 1
ATOM 3294 C C . LEU B 1 153 ? 57.71644 -121.56339 -10.19351 1.000 29.38247 133 LEU B C 1
ATOM 3295 O O . LEU B 1 153 ? 56.86786 -121.55303 -11.09092 1.000 28.49289 133 LEU B O 1
ATOM 3300 N N . MET B 1 154 ? 58.62254 -120.58989 -10.07002 1.000 25.26356 134 MET B N 1
ATOM 3301 C CA . MET B 1 154 ? 58.65125 -119.53479 -11.07692 1.000 28.10074 134 MET B CA 1
ATOM 3302 C C . MET B 1 154 ? 59.17633 -120.06621 -12.39188 1.000 29.01401 134 MET B C 1
ATOM 3303 O O . MET B 1 154 ? 58.65593 -119.72710 -13.46172 1.000 28.22444 134 MET B O 1
ATOM 3308 N N . ARG B 1 155 ? 60.18576 -120.93069 -12.33313 1.000 27.06114 135 ARG B N 1
ATOM 3309 C CA . ARG B 1 155 ? 60.66031 -121.55043 -13.55344 1.000 24.49241 135 ARG B CA 1
ATOM 3310 C C . ARG B 1 155 ? 59.56284 -122.40398 -14.18735 1.000 24.20027 135 ARG B C 1
ATOM 3311 O O . ARG B 1 155 ? 59.34706 -122.34351 -15.39956 1.000 28.35603 135 ARG B O 1
ATOM 3319 N N . LEU B 1 156 ? 58.84286 -123.19102 -13.37954 1.000 23.47650 136 LEU B N 1
ATOM 3320 C CA . LEU B 1 156 ? 57.76623 -124.01781 -13.93040 1.000 22.81063 136 LEU B CA 1
ATOM 3321 C C . LEU B 1 156 ? 56.60827 -123.16875 -14.45339 1.000 30.17993 136 LEU B C 1
ATOM 3322 O O . LEU B 1 156 ? 56.02580 -123.47457 -15.50298 1.000 31.42482 136 LEU B O 1
ATOM 3327 N N . GLY B 1 157 ? 56.25994 -122.09678 -13.73371 1.000 26.04260 137 GLY B N 1
ATOM 3328 C CA . GLY B 1 157 ? 55.07218 -121.33780 -14.07694 1.000 26.12682 137 GLY B CA 1
ATOM 3329 C C . GLY B 1 157 ? 55.26856 -120.35210 -15.20774 1.000 30.93792 137 GLY B C 1
ATOM 3330 O O . GLY B 1 157 ? 54.29501 -119.98739 -15.87278 1.000 30.70368 137 GLY B O 1
ATOM 3331 N N . VAL B 1 158 ? 56.50369 -119.93735 -15.46431 1.000 30.48260 138 VAL B N 1
ATOM 3332 C CA . VAL B 1 158 ? 56.79329 -118.90120 -16.44709 1.000 25.02932 138 VAL B CA 1
ATOM 3333 C C . VAL B 1 158 ? 57.53457 -119.46652 -17.65069 1.000 31.52483 138 VAL B C 1
ATOM 3334 O O . VAL B 1 158 ? 57.06743 -119.34890 -18.78694 1.000 28.60343 138 VAL B O 1
ATOM 3338 N N . ASP B 1 159 ? 58.68452 -120.11483 -17.42017 1.000 29.11402 139 ASP B N 1
ATOM 3339 C CA . ASP B 1 159 ? 59.52149 -120.52381 -18.54715 1.000 28.95084 139 ASP B CA 1
ATOM 3340 C C . ASP B 1 159 ? 58.81250 -121.51657 -19.45177 1.000 23.32911 139 ASP B C 1
ATOM 3341 O O . ASP B 1 159 ? 59.05449 -121.52502 -20.66210 1.000 27.96125 139 ASP B O 1
ATOM 3346 N N . THR B 1 160 ? 57.96487 -122.38176 -18.88890 1.000 27.68753 140 THR B N 1
ATOM 3347 C CA . THR B 1 160 ? 57.27304 -123.35689 -19.72789 1.000 30.32469 140 THR B CA 1
ATOM 3348 C C . THR B 1 160 ? 56.36792 -122.66113 -20.73766 1.000 33.15398 140 THR B C 1
ATOM 3349 O O . THR B 1 160 ? 56.22488 -123.12636 -21.87181 1.000 31.63011 140 THR B O 1
ATOM 3353 N N . HIS B 1 161 ? 55.73665 -121.55045 -20.33678 1.000 28.06126 141 HIS B N 1
ATOM 3354 C CA . HIS B 1 161 ? 54.87962 -120.82582 -21.27067 1.000 22.90275 141 HIS B CA 1
ATOM 3355 C C . HIS B 1 161 ? 55.71693 -120.13515 -22.33290 1.000 22.19477 141 HIS B C 1
ATOM 3356 O O . HIS B 1 161 ? 55.34386 -120.11794 -23.50910 1.000 25.29251 141 HIS B O 1
ATOM 3363 N N . ALA B 1 162 ? 56.86167 -119.57195 -21.93401 1.000 22.80010 142 ALA B N 1
ATOM 3364 C CA . ALA B 1 162 ? 57.74543 -118.92848 -22.89967 1.000 24.42398 142 ALA B CA 1
ATOM 3365 C C . ALA B 1 162 ? 58.23025 -119.92662 -23.94010 1.000 26.51107 142 ALA B C 1
ATOM 3366 O O . ALA B 1 162 ? 58.24565 -119.63933 -25.14181 1.000 28.27181 142 ALA B O 1
ATOM 3368 N N . ILE B 1 163 ? 58.67121 -121.09574 -23.48301 1.000 30.09308 143 ILE B N 1
ATOM 3369 C CA . ILE B 1 163 ? 59.19635 -122.10830 -24.39212 1.000 29.97728 143 ILE B CA 1
ATOM 3370 C C . ILE B 1 163 ? 58.09988 -122.59526 -25.32911 1.000 26.56108 143 ILE B C 1
ATOM 3371 O O . ILE B 1 163 ? 58.31828 -122.74967 -26.53456 1.000 27.88229 143 ILE B O 1
ATOM 3376 N N . SER B 1 164 ? 56.90131 -122.82497 -24.78276 1.000 27.14273 144 SER B N 1
ATOM 3377 C CA . SER B 1 164 ? 55.77108 -123.28530 -25.58360 1.000 25.03195 144 SER B CA 1
ATOM 3378 C C . SER B 1 164 ? 55.41246 -122.26880 -26.66106 1.000 25.87679 144 SER B C 1
ATOM 3379 O O . SER B 1 164 ? 55.25256 -122.61800 -27.83549 1.000 32.47495 144 SER B O 1
ATOM 3382 N N . SER B 1 165 ? 55.28714 -120.99532 -26.28113 1.000 26.35316 145 SER B N 1
ATOM 3383 C CA . SER B 1 165 ? 54.97488 -119.97019 -27.27298 1.000 29.73251 145 SER B CA 1
ATOM 3384 C C . SER B 1 165 ? 56.08033 -119.86689 -28.31279 1.000 31.71696 145 SER B C 1
ATOM 3385 O O . SER B 1 165 ? 55.80830 -119.73650 -29.51423 1.000 29.79831 145 SER B O 1
ATOM 3388 N N . HIS B 1 166 ? 57.33556 -119.94868 -27.87010 1.000 31.12742 146 HIS B N 1
ATOM 3389 C CA . HIS B 1 166 ? 58.46107 -119.82676 -28.79728 1.000 26.46370 146 HIS B CA 1
ATOM 3390 C C . HIS B 1 166 ? 58.38122 -120.85827 -29.92378 1.000 32.30124 146 HIS B C 1
ATOM 3391 O O . HIS B 1 166 ? 58.68354 -120.54458 -31.08178 1.000 31.64064 146 HIS B O 1
ATOM 3398 N N . PHE B 1 167 ? 57.99670 -122.09860 -29.60597 1.000 29.70619 147 PHE B N 1
ATOM 3399 C CA . PHE B 1 167 ? 58.03447 -123.16518 -30.60363 1.000 32.48021 147 PHE B CA 1
ATOM 3400 C C . PHE B 1 167 ? 56.70536 -123.41133 -31.30145 1.000 26.88480 147 PHE B C 1
ATOM 3401 O O . PHE B 1 167 ? 56.69812 -123.86380 -32.45003 1.000 26.81374 147 PHE B O 1
ATOM 3409 N N . LEU B 1 168 ? 55.58254 -123.11737 -30.65116 1.000 27.14273 148 LEU B N 1
ATOM 3410 C CA . LEU B 1 168 ? 54.28267 -123.47954 -31.20094 1.000 32.74603 148 LEU B CA 1
ATOM 3411 C C . LEU B 1 168 ? 53.58492 -122.33791 -31.93126 1.000 32.31703 148 LEU B C 1
ATOM 3412 O O . LEU B 1 168 ? 52.74872 -122.60623 -32.80166 1.000 34.15146 148 LEU B O 1
ATOM 3417 N N . LEU B 1 169 ? 53.93302 -121.08123 -31.64358 1.000 30.54577 149 LEU B N 1
ATOM 3418 C CA . LEU B 1 169 ? 53.26072 -119.97826 -32.32408 1.000 29.11139 149 LEU B CA 1
ATOM 3419 C C . LEU B 1 169 ? 53.55353 -119.91191 -33.82840 1.000 29.96412 149 LEU B C 1
ATOM 3420 O O . LEU B 1 169 ? 52.68094 -119.46129 -34.57833 1.000 33.37769 149 LEU B O 1
ATOM 3425 N N . PRO B 1 170 ? 54.72971 -120.32193 -34.33130 1.000 34.40412 150 PRO B N 1
ATOM 3426 C CA . PRO B 1 170 ? 54.91386 -120.27325 -35.79317 1.000 30.78527 150 PRO B CA 1
ATOM 3427 C C . PRO B 1 170 ? 53.82475 -121.02572 -36.54154 1.000 32.06174 150 PRO B C 1
ATOM 3428 O O . PRO B 1 170 ? 53.26614 -120.49678 -37.50958 1.000 34.39360 150 PRO B O 1
ATOM 3432 N N . LEU B 1 171 ? 53.47913 -122.23507 -36.09548 1.000 32.51706 151 LEU B N 1
ATOM 3433 C CA . LEU B 1 171 ? 52.39156 -122.96732 -36.74122 1.000 36.48859 151 LEU B CA 1
ATOM 3434 C C . LEU B 1 171 ? 51.06106 -122.23974 -36.58128 1.000 37.54134 151 LEU B C 1
ATOM 3435 O O . LEU B 1 171 ? 50.25242 -122.19210 -37.51353 1.000 39.74687 151 LEU B O 1
ATOM 3440 N N . LEU B 1 172 ? 50.82030 -121.65301 -35.41031 1.000 40.06796 152 LEU B N 1
ATOM 3441 C CA . LEU B 1 172 ? 49.52754 -121.02762 -35.15538 1.000 32.84078 152 LEU B CA 1
ATOM 3442 C C . LEU B 1 172 ? 49.32751 -119.76016 -35.98369 1.000 37.15709 152 LEU B C 1
ATOM 3443 O O . LEU B 1 172 ? 48.19426 -119.46291 -36.37520 1.000 37.30184 152 LEU B O 1
ATOM 3448 N N . VAL B 1 173 ? 50.39579 -119.00649 -36.27153 1.000 31.38797 153 VAL B N 1
ATOM 3449 C CA . VAL B 1 173 ? 50.23771 -117.75497 -37.01192 1.000 32.24860 153 VAL B CA 1
ATOM 3450 C C . VAL B 1 173 ? 50.36649 -117.97864 -38.51497 1.000 40.78384 153 VAL B C 1
ATOM 3451 O O . VAL B 1 173 ? 50.35788 -117.01679 -39.29156 1.000 47.54781 153 VAL B O 1
ATOM 3455 N N . ARG B 1 174 ? 50.48597 -119.24264 -38.93582 1.000 42.45772 154 ARG B N 1
ATOM 3456 C CA . ARG B 1 174 ? 50.62081 -119.53780 -40.36177 1.000 42.98410 154 ARG B CA 1
ATOM 3457 C C . ARG B 1 174 ? 49.41201 -119.04107 -41.15473 1.000 41.34706 154 ARG B C 1
ATOM 3458 O O . ARG B 1 174 ? 49.53957 -118.67891 -42.32850 1.000 40.14955 154 ARG B O 1
ATOM 3466 N N . ARG B 1 175 ? 48.24256 -119.00535 -40.53860 1.000 42.82619 155 ARG B N 1
ATOM 3467 C CA . ARG B 1 175 ? 47.04728 -118.43145 -41.13472 1.000 46.72666 155 ARG B CA 1
ATOM 3468 C C . ARG B 1 175 ? 46.26554 -117.70870 -40.05129 1.000 45.56073 155 ARG B C 1
ATOM 3469 O O . ARG B 1 175 ? 46.43435 -117.99450 -38.85945 1.000 46.05815 155 ARG B O 1
ATOM 3477 N N . PRO B 1 176 ? 45.42327 -116.75279 -40.42727 1.000 43.63944 156 PRO B N 1
ATOM 3478 C CA . PRO B 1 176 ? 44.67310 -116.00039 -39.41814 1.000 43.29203 156 PRO B CA 1
ATOM 3479 C C . PRO B 1 176 ? 43.67729 -116.87053 -38.66983 1.000 37.85717 156 PRO B C 1
ATOM 3480 O O . PRO B 1 176 ? 43.30090 -117.96495 -39.09926 1.000 35.06473 156 PRO B O 1
ATOM 3484 N N . GLY B 1 177 ? 43.28418 -116.37091 -37.50065 1.000 32.77235 157 GLY B N 1
ATOM 3485 C CA . GLY B 1 177 ? 42.26603 -116.99904 -36.68565 1.000 37.44923 157 GLY B CA 1
ATOM 3486 C C . GLY B 1 177 ? 42.76071 -117.84290 -35.53281 1.000 36.56754 157 GLY B C 1
ATOM 3487 O O . GLY B 1 177 ? 41.93242 -118.41602 -34.81572 1.000 34.30148 157 GLY B O 1
ATOM 3488 N N . GLY B 1 178 ? 44.07056 -117.93590 -35.32073 1.000 34.88313 158 GLY B N 1
ATOM 3489 C CA . GLY B 1 178 ? 44.56978 -118.71229 -34.20529 1.000 36.14118 158 GLY B CA 1
ATOM 3490 C C . GLY B 1 178 ? 44.25189 -118.06881 -32.86779 1.000 31.63011 158 GLY B C 1
ATOM 3491 O O . GLY B 1 178 ? 44.07637 -116.85194 -32.74868 1.000 31.40640 158 GLY B O 1
ATOM 3492 N N . LEU B 1 179 ? 44.20997 -118.90641 -31.82979 1.000 29.52722 159 LEU B N 1
ATOM 3493 C CA . LEU B 1 179 ? 43.87374 -118.45376 -30.48629 1.000 24.47925 159 LEU B CA 1
ATOM 3494 C C . LEU B 1 179 ? 44.86095 -119.04182 -29.48535 1.000 27.09535 159 LEU B C 1
ATOM 3495 O O . LEU B 1 179 ? 45.10158 -120.25580 -29.48866 1.000 28.42709 159 LEU B O 1
ATOM 3500 N N . VAL B 1 180 ? 45.42724 -118.18190 -28.63829 1.000 27.72438 160 VAL B N 1
ATOM 3501 C CA . VAL B 1 180 ? 46.27002 -118.59583 -27.52019 1.000 29.50091 160 VAL B CA 1
ATOM 3502 C C . VAL B 1 180 ? 45.56612 -118.22665 -26.22565 1.000 26.15314 160 VAL B C 1
ATOM 3503 O O . VAL B 1 180 ? 45.10705 -117.08811 -26.07060 1.000 30.37469 160 VAL B O 1
ATOM 3507 N N . VAL B 1 181 ? 45.47536 -119.18375 -25.30125 1.000 23.50808 161 VAL B N 1
ATOM 3508 C CA . VAL B 1 181 ? 44.91996 -118.94212 -23.97510 1.000 25.36883 161 VAL B CA 1
ATOM 3509 C C . VAL B 1 181 ? 46.01938 -119.16451 -22.93947 1.000 25.36094 161 VAL B C 1
ATOM 3510 O O . VAL B 1 181 ? 46.48652 -120.29561 -22.75826 1.000 28.77977 161 VAL B O 1
ATOM 3514 N N . GLU B 1 182 ? 46.39352 -118.10012 -22.23771 1.000 25.81889 162 GLU B N 1
ATOM 3515 C CA . GLU B 1 182 ? 47.32841 -118.16952 -21.11753 1.000 22.33426 162 GLU B CA 1
ATOM 3516 C C . GLU B 1 182 ? 46.54629 -118.37837 -19.82621 1.000 27.15326 162 GLU B C 1
ATOM 3517 O O . GLU B 1 182 ? 45.63958 -117.59632 -19.51722 1.000 27.26116 162 GLU B O 1
ATOM 3523 N N . MET B 1 183 ? 46.88682 -119.42598 -19.07077 1.000 27.05061 163 MET B N 1
ATOM 3524 C CA . MET B 1 183 ? 46.13266 -119.77355 -17.85974 1.000 23.50282 163 MET B CA 1
ATOM 3525 C C . MET B 1 183 ? 46.81194 -119.19977 -16.61568 1.000 25.23724 163 MET B C 1
ATOM 3526 O O . MET B 1 183 ? 47.98882 -119.47125 -16.35884 1.000 28.96926 163 MET B O 1
ATOM 3531 N N . THR B 1 184 ? 46.05952 -118.44292 -15.82007 1.000 23.36070 164 THR B N 1
ATOM 3532 C CA . THR B 1 184 ? 46.62847 -117.85068 -14.61813 1.000 26.50318 164 THR B CA 1
ATOM 3533 C C . THR B 1 184 ? 45.62671 -117.99920 -13.47944 1.000 25.96101 164 THR B C 1
ATOM 3534 O O . THR B 1 184 ? 44.60500 -118.67680 -13.60452 1.000 26.75321 164 THR B O 1
ATOM 3538 N N . ASP B 1 185 ? 45.93264 -117.36696 -12.34955 1.000 23.51335 165 ASP B N 1
ATOM 3539 C CA . ASP B 1 185 ? 45.04208 -117.32077 -11.19382 1.000 25.93995 165 ASP B CA 1
ATOM 3540 C C . ASP B 1 185 ? 44.74426 -115.85458 -10.91832 1.000 24.73191 165 ASP B C 1
ATOM 3541 O O . ASP B 1 185 ? 45.65480 -115.08681 -10.60920 1.000 27.52962 165 ASP B O 1
ATOM 3546 N N . GLY B 1 186 ? 43.48693 -115.46265 -11.06424 1.000 27.28748 166 GLY B N 1
ATOM 3547 C CA . GLY B 1 186 ? 43.07158 -114.09328 -10.83396 1.000 25.71887 166 GLY B CA 1
ATOM 3548 C C . GLY B 1 186 ? 42.86307 -113.32704 -12.13393 1.000 28.45078 166 GLY B C 1
ATOM 3549 O O . GLY B 1 186 ? 43.35232 -113.69977 -13.20089 1.000 26.85848 166 GLY B O 1
ATOM 3550 N N . THR B 1 187 ? 42.07133 -112.26036 -12.04685 1.000 29.02190 167 THR B N 1
ATOM 3551 C CA . THR B 1 187 ? 41.93789 -111.30958 -13.14011 1.000 25.18197 167 THR B CA 1
ATOM 3552 C C . THR B 1 187 ? 42.92114 -110.16424 -12.93904 1.000 28.19549 167 THR B C 1
ATOM 3553 O O . THR B 1 187 ? 43.47892 -109.97827 -11.85259 1.000 28.72186 167 THR B O 1
ATOM 3557 N N . ALA B 1 188 ? 43.14156 -109.39804 -14.00928 1.000 28.48763 168 ALA B N 1
ATOM 3558 C CA . ALA B 1 188 ? 43.96150 -108.19589 -13.88691 1.000 30.46418 168 ALA B CA 1
ATOM 3559 C C . ALA B 1 188 ? 43.36805 -107.22812 -12.86665 1.000 32.32493 168 ALA B C 1
ATOM 3560 O O . ALA B 1 188 ? 44.09932 -106.63186 -12.06970 1.000 28.65870 168 ALA B O 1
ATOM 3562 N N . ALA B 1 189 ? 42.03869 -107.09149 -12.84419 1.000 31.94594 169 ALA B N 1
ATOM 3563 C CA . ALA B 1 189 ? 41.40685 -106.18696 -11.88451 1.000 31.58800 169 ALA B CA 1
ATOM 3564 C C . ALA B 1 189 ? 41.63117 -106.65972 -10.45390 1.000 31.06951 169 ALA B C 1
ATOM 3565 O O . ALA B 1 189 ? 42.01242 -105.87461 -9.58065 1.000 33.95670 169 ALA B O 1
ATOM 3567 N N . TYR B 1 190 ? 41.40517 -107.94810 -10.19247 1.000 28.50342 170 TYR B N 1
ATOM 3568 C CA . TYR B 1 190 ? 41.58971 -108.46416 -8.84239 1.000 27.27959 170 TYR B CA 1
ATOM 3569 C C . TYR B 1 190 ? 43.06473 -108.43898 -8.42403 1.000 26.46370 170 TYR B C 1
ATOM 3570 O O . TYR B 1 190 ? 43.40619 -107.93579 -7.34836 1.000 27.94809 170 TYR B O 1
ATOM 3579 N N . ASN B 1 191 ? 43.95331 -108.99440 -9.24985 1.000 29.78778 171 ASN B N 1
ATOM 3580 C CA . ASN B 1 191 ? 45.36170 -109.07576 -8.85698 1.000 27.39013 171 ASN B CA 1
ATOM 3581 C C . ASN B 1 191 ? 45.98058 -107.69103 -8.75316 1.000 25.73203 171 ASN B C 1
ATOM 3582 O O . ASN B 1 191 ? 46.83298 -107.45655 -7.88707 1.000 31.93541 171 ASN B O 1
ATOM 3587 N N . GLY B 1 192 ? 45.51219 -106.74631 -9.57113 1.000 27.11641 172 GLY B N 1
ATOM 3588 C CA . GLY B 1 192 ? 46.00452 -105.38656 -9.46720 1.000 28.54553 172 GLY B CA 1
ATOM 3589 C C . GLY B 1 192 ? 45.78085 -104.77235 -8.10135 1.000 33.15924 172 GLY B C 1
ATOM 3590 O O . GLY B 1 192 ? 46.50639 -103.84875 -7.72060 1.000 28.27707 172 GLY B O 1
ATOM 3591 N N . SER B 1 193 ? 44.81807 -105.28708 -7.32814 1.000 28.14811 173 SER B N 1
ATOM 3592 C CA . SER B 1 193 ? 44.56677 -104.73807 -5.99901 1.000 29.39300 173 SER B CA 1
ATOM 3593 C C . SER B 1 193 ? 44.74015 -105.76346 -4.88826 1.000 30.54840 173 SER B C 1
ATOM 3594 O O . SER B 1 193 ? 44.39709 -105.47046 -3.73831 1.000 30.98529 173 SER B O 1
ATOM 3597 N N . HIS B 1 194 ? 45.27035 -106.95134 -5.18436 1.000 29.49038 174 HIS B N 1
ATOM 3598 C CA . HIS B 1 194 ? 45.44017 -107.97332 -4.15976 1.000 26.84532 174 HIS B CA 1
ATOM 3599 C C . HIS B 1 194 ? 46.81007 -108.62850 -4.27712 1.000 29.56407 174 HIS B C 1
ATOM 3600 O O . HIS B 1 194 ? 47.17725 -109.11929 -5.34521 1.000 27.90598 174 HIS B O 1
ATOM 3607 N N . TYR B 1 195 ? 47.54420 -108.65082 -3.16956 1.000 27.54541 175 TYR B N 1
ATOM 3608 C CA . TYR B 1 195 ? 48.68106 -109.55188 -3.01011 1.000 28.76134 175 TYR B CA 1
ATOM 3609 C C . TYR B 1 195 ? 48.19377 -110.99503 -3.04189 1.000 29.55881 175 TYR B C 1
ATOM 3610 O O . TYR B 1 195 ? 47.24714 -111.35040 -2.33553 1.000 29.25614 175 TYR B O 1
ATOM 3619 N N . ARG B 1 196 ? 48.82090 -111.82852 -3.87264 1.000 27.44013 176 ARG B N 1
ATOM 3620 C CA . ARG B 1 196 ? 48.33478 -113.19026 -4.12644 1.000 27.80333 176 ARG B CA 1
ATOM 3621 C C . ARG B 1 196 ? 49.23811 -114.23366 -3.46131 1.000 28.64291 176 ARG B C 1
ATOM 3622 O O . ARG B 1 196 ? 50.25050 -114.64832 -4.03926 1.000 26.92165 176 ARG B O 1
ATOM 3630 N N . ASN B 1 197 ? 48.83949 -114.67351 -2.25912 1.000 26.25841 177 ASN B N 1
ATOM 3631 C CA . ASN B 1 197 ? 49.41817 -115.80068 -1.51924 1.000 27.64805 177 ASN B CA 1
ATOM 3632 C C . ASN B 1 197 ? 50.80621 -115.54438 -0.94498 1.000 28.03231 177 ASN B C 1
ATOM 3633 O O . ASN B 1 197 ? 50.99547 -115.58827 0.26809 1.000 30.51682 177 ASN B O 1
ATOM 3638 N N . SER B 1 198 ? 51.78742 -115.33028 -1.81094 1.000 26.38474 178 SER B N 1
ATOM 3639 C CA . SER B 1 198 ? 53.17092 -115.14318 -1.40244 1.000 27.07167 178 SER B CA 1
ATOM 3640 C C . SER B 1 198 ? 53.94126 -114.69965 -2.63842 1.000 24.72665 178 SER B C 1
ATOM 3641 O O . SER B 1 198 ? 53.42447 -114.72392 -3.76047 1.000 25.66887 178 SER B O 1
ATOM 3644 N N . TYR B 1 199 ? 55.19796 -114.31898 -2.41702 1.000 23.0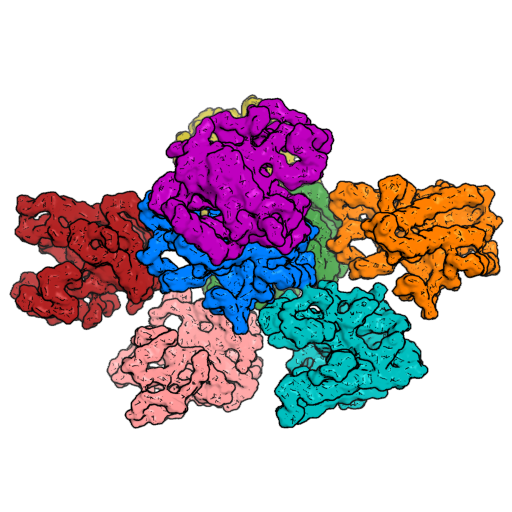3434 179 TYR B N 1
ATOM 3645 C CA . TYR B 1 199 ? 55.95410 -113.57974 -3.42671 1.000 23.07382 179 TYR B CA 1
ATOM 3646 C C . TYR B 1 199 ? 56.04433 -114.33888 -4.74557 1.000 24.35818 179 TYR B C 1
ATOM 3647 O O . TYR B 1 199 ? 55.77452 -113.78226 -5.81829 1.000 29.73778 179 TYR B O 1
ATOM 3656 N N . PHE B 1 200 ? 56.47286 -115.59859 -4.70076 1.000 26.30842 180 PHE B N 1
ATOM 3657 C CA . PHE B 1 200 ? 56.76768 -116.29302 -5.94964 1.000 22.63956 180 PHE B CA 1
ATOM 3658 C C . PHE B 1 200 ? 55.48518 -116.60863 -6.71393 1.000 25.29777 180 PHE B C 1
ATOM 3659 O O . PHE B 1 200 ? 55.40450 -116.40427 -7.92972 1.000 25.95574 180 PHE B O 1
ATOM 3667 N N . TYR B 1 201 ? 54.48240 -117.12831 -6.00817 1.000 25.56622 181 TYR B N 1
ATOM 3668 C CA . TYR B 1 201 ? 53.16718 -117.35908 -6.58933 1.000 29.11402 181 TYR B CA 1
ATOM 3669 C C . TYR B 1 201 ? 52.64540 -116.09189 -7.26178 1.000 25.09775 181 TYR B C 1
ATOM 3670 O O . TYR B 1 201 ? 52.20555 -116.11082 -8.41862 1.000 23.68968 181 TYR B O 1
ATOM 3679 N N . ASP B 1 202 ? 52.69867 -114.97461 -6.53717 1.000 25.97680 182 ASP B N 1
ATOM 3680 C CA . ASP B 1 202 ? 52.16877 -113.72267 -7.05832 1.000 29.39826 182 ASP B CA 1
ATOM 3681 C C . ASP B 1 202 ? 52.89712 -113.30294 -8.32783 1.000 27.69016 182 ASP B C 1
ATOM 3682 O O . ASP B 1 202 ? 52.25876 -112.89673 -9.31563 1.000 25.53727 182 ASP B O 1
ATOM 3687 N N . LEU B 1 203 ? 54.22925 -113.42435 -8.34333 1.000 23.79233 183 LEU B N 1
ATOM 3688 C CA . LEU B 1 203 ? 54.95593 -113.00850 -9.53948 1.000 24.43977 183 LEU B CA 1
ATOM 3689 C C . LEU B 1 203 ? 54.54875 -113.84580 -10.74432 1.000 27.13220 183 LEU B C 1
ATOM 3690 O O . LEU B 1 203 ? 54.38840 -113.30460 -11.84476 1.000 22.88432 183 LEU B O 1
ATOM 3695 N N . VAL B 1 204 ? 54.35252 -115.16086 -10.55776 1.000 23.80812 184 VAL B N 1
ATOM 3696 C CA . VAL B 1 204 ? 53.95105 -116.00116 -11.68607 1.000 24.00551 184 VAL B CA 1
ATOM 3697 C C . VAL B 1 204 ? 52.59827 -115.55621 -12.22757 1.000 22.84748 184 VAL B C 1
ATOM 3698 O O . VAL B 1 204 ? 52.43573 -115.34139 -13.43162 1.000 28.37972 184 VAL B O 1
ATOM 3702 N N . LYS B 1 205 ? 51.59359 -115.43934 -11.35185 1.000 23.38175 185 LYS B N 1
ATOM 3703 C CA . LYS B 1 205 ? 50.25319 -115.15607 -11.85222 1.000 26.00312 185 LYS B CA 1
ATOM 3704 C C . LYS B 1 205 ? 50.20544 -113.81968 -12.58096 1.000 28.17180 185 LYS B C 1
ATOM 3705 O O . LYS B 1 205 ? 49.49564 -113.67524 -13.58379 1.000 25.99259 185 LYS B O 1
ATOM 3711 N N . ASN B 1 206 ? 51.00206 -112.85808 -12.13419 1.000 25.40305 186 ASN B N 1
ATOM 3712 C CA . ASN B 1 206 ? 50.98385 -111.55047 -12.76006 1.000 26.85585 186 ASN B CA 1
ATOM 3713 C C . ASN B 1 206 ? 51.83208 -111.50645 -14.02208 1.000 25.58728 186 ASN B C 1
ATOM 3714 O O . ASN B 1 206 ? 51.50839 -110.73989 -14.93955 1.000 29.41405 186 ASN B O 1
ATOM 3719 N N . SER B 1 207 ? 52.87852 -112.34098 -14.12203 1.000 25.83994 187 SER B N 1
ATOM 3720 C CA . SER B 1 207 ? 53.57508 -112.48158 -15.40531 1.000 25.92942 187 SER B CA 1
ATOM 3721 C C . SER B 1 207 ? 52.69211 -113.14188 -16.45444 1.000 25.26882 187 SER B C 1
ATOM 3722 O O . SER B 1 207 ? 52.74578 -112.77715 -17.63627 1.000 27.07956 187 SER B O 1
ATOM 3725 N N . VAL B 1 208 ? 51.90407 -114.14244 -16.06536 1.000 22.05001 188 VAL B N 1
ATOM 3726 C CA . VAL B 1 208 ? 51.05867 -114.77960 -17.06626 1.000 20.27348 188 VAL B CA 1
ATOM 3727 C C . VAL B 1 208 ? 49.98755 -113.80243 -17.55073 1.000 21.48942 188 VAL B C 1
ATOM 3728 O O . VAL B 1 208 ? 49.63470 -113.79322 -18.73609 1.000 28.17969 188 VAL B O 1
ATOM 3732 N N . LEU B 1 209 ? 49.46019 -112.95542 -16.65861 1.000 22.47638 189 LEU B N 1
ATOM 3733 C CA . LEU B 1 209 ? 48.58426 -111.87845 -17.11915 1.000 26.86375 189 LEU B CA 1
ATOM 3734 C C . LEU B 1 209 ? 49.28628 -111.01272 -18.16496 1.000 27.64279 189 LEU B C 1
ATOM 3735 O O . LEU B 1 209 ? 48.71081 -110.67765 -19.20697 1.000 28.02441 189 LEU B O 1
ATOM 3740 N N . ARG B 1 210 ? 50.53984 -110.64733 -17.90560 1.000 27.79017 190 ARG B N 1
ATOM 3741 C CA . ARG B 1 210 ? 51.27785 -109.82562 -18.86230 1.000 27.78491 190 ARG B CA 1
ATOM 3742 C C . ARG B 1 210 ? 51.53292 -110.56941 -20.17096 1.000 25.95574 190 ARG B C 1
ATOM 3743 O O . ARG B 1 210 ? 51.49486 -109.95369 -21.24308 1.000 27.29538 190 ARG B O 1
ATOM 3751 N N . MET B 1 211 ? 51.75684 -111.89110 -20.11801 1.000 24.15290 191 MET B N 1
ATOM 3752 C CA . MET B 1 211 ? 51.95864 -112.65073 -21.35314 1.000 24.61348 191 MET B CA 1
ATOM 3753 C C . MET B 1 211 ? 50.78053 -112.49467 -22.31146 1.000 27.87176 191 MET B C 1
ATOM 3754 O O . MET B 1 211 ? 50.97227 -112.38612 -23.52736 1.000 28.87978 191 MET B O 1
ATOM 3759 N N . GLY B 1 212 ? 49.55341 -112.50422 -21.79427 1.000 25.47148 192 GLY B N 1
ATOM 3760 C CA . GLY B 1 212 ? 48.40866 -112.32085 -22.68065 1.000 25.94522 192 GLY B CA 1
ATOM 3761 C C . GLY B 1 212 ? 48.45213 -110.98131 -23.39851 1.000 26.71899 192 GLY B C 1
ATOM 3762 O O . GLY B 1 212 ? 48.17979 -110.89990 -24.60238 1.000 30.40628 192 GLY B O 1
ATOM 3763 N N . TYR B 1 213 ? 48.81561 -109.91587 -22.67168 1.000 28.73239 193 TYR B N 1
ATOM 3764 C CA . TYR B 1 213 ? 48.94832 -108.59153 -23.28123 1.000 28.40867 193 TYR B CA 1
ATOM 3765 C C . TYR B 1 213 ? 50.08051 -108.56509 -24.30088 1.000 29.91674 193 TYR B C 1
ATOM 3766 O O . TYR B 1 213 ? 49.92054 -108.02934 -25.40894 1.000 28.57711 193 TYR B O 1
ATOM 3775 N N . VAL B 1 214 ? 51.22475 -109.15857 -23.95567 1.000 28.41656 194 VAL B N 1
ATOM 3776 C CA . VAL B 1 214 ? 52.37920 -109.15208 -24.85323 1.000 30.15888 194 VAL B CA 1
ATOM 3777 C C . VAL B 1 214 ? 52.07869 -109.95839 -26.10746 1.000 29.95622 194 VAL B C 1
ATOM 3778 O O . VAL B 1 214 ? 52.35946 -109.52465 -27.23425 1.000 28.11916 194 VAL B O 1
ATOM 3782 N N . LEU B 1 215 ? 51.50276 -111.15033 -25.93153 1.000 29.32983 195 LEU B N 1
ATOM 3783 C CA . LEU B 1 215 ? 51.22461 -111.99635 -27.08638 1.000 28.04020 195 LEU B CA 1
ATOM 3784 C C . LEU B 1 215 ? 50.13523 -111.39947 -27.96335 1.000 27.89545 195 LEU B C 1
ATOM 3785 O O . LEU B 1 215 ? 50.14492 -111.60788 -29.17974 1.000 29.51407 195 LEU B O 1
ATOM 3790 N N . ALA B 1 216 ? 49.19112 -110.65935 -27.38063 1.000 25.73993 196 ALA B N 1
ATOM 3791 C CA . ALA B 1 216 ? 48.19951 -109.98511 -28.21522 1.000 27.91651 196 ALA B CA 1
ATOM 3792 C C . ALA B 1 216 ? 48.86398 -109.01747 -29.18971 1.000 29.10349 196 ALA B C 1
ATOM 3793 O O . ALA B 1 216 ? 48.46075 -108.91936 -30.35906 1.000 34.18305 196 ALA B O 1
ATOM 3795 N N . HIS B 1 217 ? 49.89036 -108.30125 -28.72772 1.000 25.54254 197 HIS B N 1
ATOM 3796 C CA . HIS B 1 217 ? 50.60747 -107.37528 -29.59419 1.000 23.61073 197 HIS B CA 1
ATOM 3797 C C . HIS B 1 217 ? 51.28934 -108.11935 -30.73707 1.000 30.64052 197 HIS B C 1
ATOM 3798 O O . HIS B 1 217 ? 51.16799 -107.73009 -31.90483 1.000 33.79353 197 HIS B O 1
ATOM 3805 N N . GLU B 1 218 ? 51.93221 -109.24251 -30.43527 1.000 29.20613 198 GLU B N 1
ATOM 3806 C CA . GLU B 1 218 ? 52.70233 -109.95030 -31.45269 1.000 31.81960 198 GLU B CA 1
ATOM 3807 C C . GLU B 1 218 ? 51.82276 -110.70383 -32.43776 1.000 35.58058 198 GLU B C 1
ATOM 3808 O O . GLU B 1 218 ? 52.22579 -110.89793 -33.58905 1.000 39.31787 198 GLU B O 1
ATOM 3814 N N . LEU B 1 219 ? 50.64123 -111.15736 -32.00818 1.000 30.06413 199 LEU B N 1
ATOM 3815 C CA . LEU B 1 219 ? 49.80852 -112.01702 -32.84658 1.000 27.99809 199 LEU B CA 1
ATOM 3816 C C . LEU B 1 219 ? 48.84047 -111.23967 -33.72733 1.000 33.15661 199 LEU B C 1
ATOM 3817 O O . LEU B 1 219 ? 48.39141 -111.76935 -34.75302 1.000 34.56204 199 LEU B O 1
ATOM 3822 N N . GLU B 1 220 ? 48.47276 -110.02490 -33.32404 1.000 34.50414 200 GLU B N 1
ATOM 3823 C CA . GLU B 1 220 ? 47.45693 -109.27529 -34.05817 1.000 36.73335 200 GLU B CA 1
ATOM 3824 C C . GLU B 1 220 ? 47.80986 -109.06345 -35.52932 1.000 34.90418 200 GLU B C 1
ATOM 3825 O O . GLU B 1 220 ? 46.91504 -109.24283 -36.37293 1.000 37.92560 200 GLU B O 1
ATOM 3831 N N . PRO B 1 221 ? 49.05250 -108.73723 -35.91543 1.000 33.95407 201 PRO B N 1
ATOM 3832 C CA . PRO B 1 221 ? 49.35268 -108.62109 -37.35446 1.000 36.99654 201 PRO B CA 1
ATOM 3833 C C . PRO B 1 221 ? 49.10599 -109.90750 -38.13020 1.000 39.47579 201 PRO B C 1
ATOM 3834 O O . PRO B 1 221 ? 49.00244 -109.86024 -39.35940 1.000 40.99702 201 PRO B O 1
ATOM 3838 N N . TYR B 1 222 ? 49.01925 -111.05180 -37.45970 1.000 38.84939 202 TYR B N 1
ATOM 3839 C CA . TYR B 1 222 ? 48.77906 -112.33103 -38.11215 1.000 35.77534 202 TYR B CA 1
ATOM 3840 C C . TYR B 1 222 ? 47.33117 -112.77190 -38.02160 1.000 34.64626 202 TYR B C 1
ATOM 3841 O O . TYR B 1 222 ? 47.00961 -113.89159 -38.43601 1.000 36.75177 202 TYR B O 1
ATOM 3850 N N . GLY B 1 223 ? 46.45398 -111.92848 -37.48501 1.000 36.48332 203 GLY B N 1
ATOM 3851 C CA . GLY B 1 223 ? 45.10272 -112.37861 -37.22234 1.000 39.51526 203 GLY B CA 1
ATOM 3852 C C . GLY B 1 223 ? 44.99829 -113.34408 -36.06232 1.000 37.53608 203 GLY B C 1
ATOM 3853 O O . GLY B 1 223 ? 44.01321 -114.08218 -35.96284 1.000 35.20685 203 GLY B O 1
ATOM 3854 N N . GLY B 1 224 ? 46.00086 -113.37845 -35.18450 1.000 31.83013 204 GLY B N 1
ATOM 3855 C CA . GLY B 1 224 ? 45.92144 -114.21632 -34.01084 1.000 27.57699 204 GLY B CA 1
ATOM 3856 C C . GLY B 1 224 ? 45.40945 -113.43946 -32.81742 1.000 32.72498 204 GLY B C 1
ATOM 3857 O O . GLY B 1 224 ? 45.50379 -112.21071 -32.78100 1.000 31.28270 204 GLY B O 1
ATOM 3858 N N . THR B 1 225 ? 44.86525 -114.17473 -31.84379 1.000 29.60092 205 THR B N 1
ATOM 3859 C CA . THR B 1 225 ? 44.29584 -113.59779 -30.63384 1.000 28.10600 205 THR B CA 1
ATOM 3860 C C . THR B 1 225 ? 44.91810 -114.26581 -29.41877 1.000 26.53213 205 THR B C 1
ATOM 3861 O O . THR B 1 225 ? 45.11165 -115.48102 -29.40631 1.000 30.20625 205 THR B O 1
ATOM 3865 N N . ALA B 1 226 ? 45.23335 -113.47161 -28.40421 1.000 29.45353 206 ALA B N 1
ATOM 3866 C CA . ALA B 1 226 ? 45.68496 -113.99285 -27.12420 1.000 25.83468 206 ALA B CA 1
ATOM 3867 C C . ALA B 1 226 ? 44.83094 -113.40327 -26.01155 1.000 25.22671 206 ALA B C 1
ATOM 3868 O O . ALA B 1 226 ? 44.51706 -112.20927 -26.02419 1.000 29.84568 206 ALA B O 1
ATOM 3870 N N . VAL B 1 227 ? 44.45433 -114.25262 -25.05289 1.000 26.89533 207 VAL B N 1
ATOM 3871 C CA . VAL B 1 227 ? 43.77786 -113.84114 -23.83196 1.000 24.89246 207 VAL B CA 1
ATOM 3872 C C . VAL B 1 227 ? 44.46957 -114.53812 -22.66684 1.000 32.18807 207 VAL B C 1
ATOM 3873 O O . VAL B 1 227 ? 45.12278 -115.57284 -22.82755 1.000 32.96448 207 VAL B O 1
ATOM 3877 N N . THR B 1 228 ? 44.34743 -113.94240 -21.48564 1.000 26.78479 208 THR B N 1
ATOM 3878 C CA . THR B 1 228 ? 44.70951 -114.61032 -20.24832 1.000 24.75560 208 THR B CA 1
ATOM 3879 C C . THR B 1 228 ? 43.42616 -114.96049 -19.50112 1.000 22.84748 208 THR B C 1
ATOM 3880 O O . THR B 1 228 ? 42.54242 -114.11178 -19.33387 1.000 26.92165 208 THR B O 1
ATOM 3884 N N . LEU B 1 229 ? 43.31324 -116.21242 -19.07233 1.000 24.22659 209 LEU B N 1
ATOM 3885 C CA . LEU B 1 229 ? 42.08508 -116.73183 -18.47943 1.000 23.20278 209 LEU B CA 1
ATOM 3886 C C . LEU B 1 229 ? 42.36024 -117.29668 -17.09123 1.000 24.78455 209 LEU B C 1
ATOM 3887 O O . LEU B 1 229 ? 43.34814 -118.00355 -16.88694 1.000 27.25064 209 LEU B O 1
ATOM 3892 N N . THR B 1 230 ? 41.48771 -116.97777 -16.13073 1.000 21.57890 210 THR B N 1
ATOM 3893 C CA . THR B 1 230 ? 41.56885 -117.62845 -14.84054 1.000 22.72115 210 THR B CA 1
ATOM 3894 C C . THR B 1 230 ? 40.30038 -118.43249 -14.58696 1.000 26.47159 210 THR B C 1
ATOM 3895 O O . THR B 1 230 ? 39.20576 -118.00701 -14.97593 1.000 30.21678 210 THR B O 1
ATOM 3899 N N . PRO B 1 231 ? 40.40912 -119.58723 -13.95266 1.000 27.27432 211 PRO B N 1
ATOM 3900 C CA . PRO B 1 231 ? 39.22678 -120.25021 -13.39509 1.000 26.80058 211 PRO B CA 1
ATOM 3901 C C . PRO B 1 231 ? 38.84060 -119.53792 -12.10644 1.000 27.08746 211 PRO B C 1
ATOM 3902 O O . PRO B 1 231 ? 39.48720 -118.58555 -11.68565 1.000 24.96615 211 PRO B O 1
ATOM 3906 N N . GLY B 1 232 ? 37.75844 -120.00812 -11.49422 1.000 26.11629 212 GLY B N 1
ATOM 3907 C CA . GLY B 1 232 ? 37.40264 -119.56382 -10.16408 1.000 25.64255 212 GLY B CA 1
ATOM 3908 C C . GLY B 1 232 ? 38.01536 -120.49872 -9.13832 1.000 34.71995 212 GLY B C 1
ATOM 3909 O O . GLY B 1 232 ? 39.15278 -120.94323 -9.30553 1.000 32.39336 212 GLY B O 1
ATOM 3910 N N . TRP B 1 233 ? 37.28444 -120.83427 -8.08426 1.000 30.77737 213 TRP B N 1
ATOM 3911 C CA . TRP B 1 233 ? 37.78837 -121.78253 -7.08887 1.000 29.82200 213 TRP B CA 1
ATOM 3912 C C . TRP B 1 233 ? 37.46860 -123.18294 -7.59771 1.000 22.75536 213 TRP B C 1
ATOM 3913 O O . TRP B 1 233 ? 36.33862 -123.65478 -7.46194 1.000 28.25076 213 TRP B O 1
ATOM 3924 N N . MET B 1 234 ? 38.46878 -123.86514 -8.16791 1.000 22.43953 214 MET B N 1
ATOM 3925 C CA . MET B 1 234 ? 38.25559 -125.09849 -8.92404 1.000 25.97943 214 MET B CA 1
ATOM 3926 C C . MET B 1 234 ? 38.23461 -126.33338 -8.03830 1.000 29.06138 214 MET B C 1
ATOM 3927 O O . MET B 1 234 ? 39.12114 -126.52973 -7.20512 1.000 32.73287 214 MET B O 1
ATOM 3932 N N . ARG B 1 235 ? 37.26269 -127.21150 -8.28253 1.000 24.71349 215 ARG B N 1
ATOM 3933 C CA . ARG B 1 235 ? 37.23414 -128.51026 -7.60956 1.000 29.70093 215 ARG B CA 1
ATOM 3934 C C . ARG B 1 235 ? 38.11866 -129.51141 -8.36631 1.000 29.45880 215 ARG B C 1
ATOM 3935 O O . ARG B 1 235 ? 37.66770 -130.51944 -8.91471 1.000 27.21379 215 ARG B O 1
ATOM 3943 N N . SER B 1 236 ? 39.41420 -129.21904 -8.36759 1.000 27.70332 216 SER B N 1
ATOM 3944 C CA . SER B 1 236 ? 40.40209 -130.10820 -8.96854 1.000 32.42231 216 SER B CA 1
ATOM 3945 C C . SER B 1 236 ? 40.52642 -131.38086 -8.14337 1.000 34.70942 216 SER B C 1
ATOM 3946 O O . SER B 1 236 ? 40.03904 -131.47516 -7.01626 1.000 30.97740 216 SER B O 1
ATOM 3949 N N . GLU B 1 237 ? 41.19021 -132.37430 -8.72591 1.000 32.80393 217 GLU B N 1
ATOM 3950 C CA . GLU B 1 237 ? 41.46081 -133.60413 -7.99374 1.000 33.12239 217 GLU B CA 1
ATOM 3951 C C . GLU B 1 237 ? 42.22070 -133.30641 -6.70374 1.000 30.32206 217 GLU B C 1
ATOM 3952 O O . GLU B 1 237 ? 41.87805 -133.81664 -5.63073 1.000 28.85083 217 GLU B O 1
ATOM 3958 N N . MET B 1 238 ? 43.23287 -132.44786 -6.78613 1.000 24.84245 218 MET B N 1
ATOM 3959 C CA . MET B 1 238 ? 44.01895 -132.08887 -5.60831 1.000 28.20075 218 MET B CA 1
ATOM 3960 C C . MET B 1 238 ? 43.17614 -131.35103 -4.57239 1.000 33.21977 218 MET B C 1
ATOM 3961 O O . MET B 1 238 ? 43.31356 -131.58134 -3.36303 1.000 30.32206 218 MET B O 1
ATOM 3966 N N . MET B 1 239 ? 42.31487 -130.44180 -5.02635 1.000 28.57448 219 MET B N 1
ATOM 3967 C CA . MET B 1 239 ? 41.51589 -129.65011 -4.09305 1.000 30.98529 219 MET B CA 1
ATOM 3968 C C . MET B 1 239 ? 40.52879 -130.53874 -3.34235 1.000 31.97752 219 MET B C 1
ATOM 3969 O O . MET B 1 239 ? 40.40381 -130.44770 -2.11513 1.000 31.98805 219 MET B O 1
ATOM 3974 N N . LEU B 1 240 ? 39.82294 -131.40735 -4.07324 1.000 28.66923 220 LEU B N 1
ATOM 3975 C CA . LEU B 1 240 ? 38.86640 -132.32752 -3.46054 1.000 31.49062 220 LEU B CA 1
ATOM 3976 C C . LEU B 1 240 ? 39.54167 -133.27463 -2.47267 1.000 37.73874 220 LEU B C 1
ATOM 3977 O O . LEU B 1 240 ? 38.97317 -133.60105 -1.42350 1.000 36.75967 220 LEU B O 1
ATOM 3982 N N . GLU B 1 241 ? 40.74971 -133.73509 -2.79126 1.000 32.30914 221 GLU B N 1
ATOM 3983 C CA . GLU B 1 241 ? 41.47585 -134.58310 -1.85213 1.000 35.59637 221 GLU B CA 1
ATOM 3984 C C . GLU B 1 241 ? 41.89158 -133.80666 -0.61107 1.000 38.28354 221 GLU B C 1
ATOM 3985 O O . GLU B 1 241 ? 41.76577 -134.30909 0.50987 1.000 40.95491 221 GLU B O 1
ATOM 3991 N N . THR B 1 242 ? 42.39478 -132.58393 -0.78507 1.000 35.50952 222 THR B N 1
ATOM 3992 C CA . THR B 1 242 ? 42.71104 -131.74958 0.36842 1.000 35.57532 222 THR B CA 1
ATOM 3993 C C . THR B 1 242 ? 41.51098 -131.59720 1.29921 1.000 41.15493 222 THR B C 1
ATOM 3994 O O . THR B 1 242 ? 41.66866 -131.53508 2.52231 1.000 42.92357 222 THR B O 1
ATOM 3998 N N . LEU B 1 243 ? 40.30882 -131.49543 0.74141 1.000 36.98865 223 LEU B N 1
ATOM 3999 C CA . LEU B 1 243 ? 39.10791 -131.30799 1.54801 1.000 42.33402 223 LEU B CA 1
ATOM 4000 C C . LEU B 1 243 ? 38.45190 -132.62006 1.95591 1.000 47.17408 223 LEU B C 1
ATOM 4001 O O . LEU B 1 243 ? 37.45893 -132.59144 2.68826 1.000 49.20590 223 LEU B O 1
ATOM 4006 N N . GLY B 1 244 ? 38.97066 -133.75759 1.49722 1.000 41.82870 224 GLY B N 1
ATOM 4007 C CA . GLY B 1 244 ? 38.42015 -135.04300 1.88268 1.000 37.34921 224 GLY B CA 1
ATOM 4008 C C . GLY B 1 244 ? 37.06906 -135.37680 1.30343 1.000 43.03674 224 GLY B C 1
ATOM 4009 O O . GLY B 1 244 ? 36.27701 -136.05976 1.96020 1.000 48.79796 224 GLY B O 1
ATOM 4010 N N . VAL B 1 245 ? 36.76075 -134.89273 0.09977 1.000 36.02800 225 VAL B N 1
ATOM 4011 C CA . VAL B 1 245 ? 35.47946 -135.16895 -0.53290 1.000 32.51969 225 VAL B CA 1
ATOM 4012 C C . VAL B 1 245 ? 35.68863 -135.56710 -1.98873 1.000 35.34371 225 VAL B C 1
ATOM 4013 O O . VAL B 1 245 ? 36.72267 -135.28251 -2.59406 1.000 36.00432 225 VAL B O 1
ATOM 4017 N N . THR B 1 246 ? 34.67556 -136.21142 -2.55741 1.000 37.91507 226 THR B N 1
ATOM 4018 C CA . THR B 1 246 ? 34.61808 -136.45605 -3.99103 1.000 38.38881 226 THR B CA 1
ATOM 4019 C C . THR B 1 246 ? 33.74867 -135.39164 -4.64285 1.000 39.19944 226 THR B C 1
ATOM 4020 O O . THR B 1 246 ? 33.03571 -134.63573 -3.97456 1.000 36.52806 226 THR B O 1
ATOM 4024 N N . GLU B 1 247 ? 33.77928 -135.36591 -5.97468 1.000 35.07263 227 GLU B N 1
ATOM 4025 C CA . GLU B 1 247 ? 32.93576 -134.41893 -6.69626 1.000 33.49349 227 GLU B CA 1
ATOM 4026 C C . GLU B 1 247 ? 31.45947 -134.63263 -6.38189 1.000 38.93098 227 GLU B C 1
ATOM 4027 O O . GLU B 1 247 ? 30.69217 -133.66953 -6.28529 1.000 39.05731 227 GLU B O 1
ATOM 4033 N N . GLU B 1 248 ? 31.04722 -135.88478 -6.19774 1.000 40.87859 228 GLU B N 1
ATOM 4034 C CA . GLU B 1 248 ? 29.62931 -136.18026 -6.02030 1.000 46.56611 228 GLU B CA 1
ATOM 4035 C C . GLU B 1 248 ? 29.09885 -135.67030 -4.67907 1.000 42.62616 228 GLU B C 1
ATOM 4036 O O . GLU B 1 248 ? 27.90046 -135.39071 -4.55551 1.000 49.94020 228 GLU B O 1
ATOM 4042 N N A ASN B 1 249 ? 29.96077 -135.52890 -3.68055 0.500 38.06509 229 ASN B N 1
ATOM 4043 N N B ASN B 1 249 ? 29.96280 -135.53415 -3.67707 0.500 38.05719 229 ASN B N 1
ATOM 4044 C CA A ASN B 1 249 ? 29.56800 -135.03907 -2.36411 0.500 36.76493 229 ASN B CA 1
ATOM 4045 C CA B ASN B 1 249 ? 29.58373 -135.04547 -2.35402 0.500 36.74651 229 ASN B CA 1
ATOM 4046 C C A ASN B 1 249 ? 30.37254 -133.80335 -1.96956 0.500 35.29371 229 ASN B C 1
ATOM 4047 C C B ASN B 1 249 ? 30.37486 -133.79959 -1.96745 0.500 35.32529 229 ASN B C 1
ATOM 4048 O O A ASN B 1 249 ? 30.73304 -133.62635 -0.80329 0.500 32.80393 229 ASN B O 1
ATOM 4049 O O B ASN B 1 249 ? 30.73276 -133.61399 -0.80173 0.500 32.73814 229 ASN B O 1
ATOM 4058 N N . TRP B 1 250 ? 30.66176 -132.91832 -2.93105 1.000 33.16450 230 TRP B N 1
ATOM 4059 C CA . TRP B 1 250 ? 31.56083 -131.80510 -2.61984 1.000 33.34084 230 TRP B CA 1
ATOM 4060 C C . TRP B 1 250 ? 30.97358 -130.85926 -1.57856 1.000 31.59326 230 TRP B C 1
ATOM 4061 O O . TRP B 1 250 ? 31.72056 -130.31739 -0.75766 1.000 33.99881 230 TRP B O 1
ATOM 4072 N N . ARG B 1 251 ? 29.65030 -130.68621 -1.54310 1.000 31.64327 231 ARG B N 1
ATOM 4073 C CA . ARG B 1 251 ? 29.11391 -129.76598 -0.53696 1.000 33.91196 231 ARG B CA 1
ATOM 4074 C C . ARG B 1 251 ? 29.23140 -130.30930 0.88455 1.000 32.32756 231 ARG B C 1
ATOM 4075 O O . ARG B 1 251 ? 28.99848 -129.55408 1.83493 1.000 30.87475 231 ARG B O 1
ATOM 4083 N N . ASP B 1 252 ? 29.64109 -131.57205 1.06183 1.000 31.47746 232 ASP B N 1
ATOM 4084 C CA . ASP B 1 252 ? 29.97993 -132.05593 2.39999 1.000 34.50151 232 ASP B CA 1
ATOM 4085 C C . ASP B 1 252 ? 31.12313 -131.26923 3.01619 1.000 35.25423 232 ASP B C 1
ATOM 4086 O O . ASP B 1 252 ? 31.25896 -131.24223 4.24351 1.000 40.33378 232 ASP B O 1
ATOM 4091 N N . ALA B 1 253 ? 31.95043 -130.61933 2.19887 1.000 35.03315 233 ALA B N 1
ATOM 4092 C CA . ALA B 1 253 ? 33.06867 -129.87421 2.75394 1.000 31.06688 233 ALA B CA 1
ATOM 4093 C C . ALA B 1 253 ? 32.67512 -128.49915 3.28438 1.000 31.21953 233 ALA B C 1
ATOM 4094 O O . ALA B 1 253 ? 33.51336 -127.83456 3.90329 1.000 34.71206 233 ALA B O 1
ATOM 4096 N N . LEU B 1 254 ? 31.43479 -128.05783 3.06521 1.000 29.93254 234 LEU B N 1
ATOM 4097 C CA . LEU B 1 254 ? 31.07815 -126.67910 3.39745 1.000 33.75142 234 LEU B CA 1
ATOM 4098 C C . LEU B 1 254 ? 31.11167 -126.41568 4.90023 1.000 31.03267 234 LEU B C 1
ATOM 4099 O O . LEU B 1 254 ? 31.30092 -125.26572 5.30828 1.000 35.22791 234 LEU B O 1
ATOM 4104 N N . THR B 1 255 ? 30.92984 -127.44045 5.74871 1.000 30.84844 235 THR B N 1
ATOM 4105 C CA . THR B 1 255 ? 31.03629 -127.18185 7.18575 1.000 36.25435 235 THR B CA 1
ATOM 4106 C C . THR B 1 255 ? 32.44987 -126.76117 7.54626 1.000 38.75465 235 THR B C 1
ATOM 4107 O O . THR B 1 255 ? 32.65578 -125.90772 8.41691 1.000 46.46083 235 THR B O 1
ATOM 4111 N N . GLU B 1 256 ? 33.43536 -127.33677 6.86249 1.000 32.43547 236 GLU B N 1
ATOM 4112 C CA . GLU B 1 256 ? 34.83364 -127.02698 7.11758 1.000 32.43020 236 GLU B CA 1
ATOM 4113 C C . GLU B 1 256 ? 35.26267 -125.74443 6.41903 1.000 35.97537 236 GLU B C 1
ATOM 4114 O O . GLU B 1 256 ? 36.01744 -124.94826 6.98527 1.000 36.12012 236 GLU B O 1
ATOM 4120 N N . VAL B 1 257 ? 34.79846 -125.53293 5.18969 1.000 31.39850 237 VAL B N 1
ATOM 4121 C CA . VAL B 1 257 ? 35.19688 -124.39037 4.36678 1.000 31.14058 237 VAL B CA 1
ATOM 4122 C C . VAL B 1 257 ? 33.92912 -123.75862 3.79789 1.000 27.58752 237 VAL B C 1
ATOM 4123 O O . VAL B 1 257 ? 33.51724 -124.09050 2.67790 1.000 29.99833 237 VAL B O 1
ATOM 4127 N N . PRO B 1 258 ? 33.25820 -122.88380 4.54368 1.000 30.13519 238 PRO B N 1
ATOM 4128 C CA . PRO B 1 258 ? 31.94992 -122.38971 4.07813 1.000 30.27995 238 PRO B CA 1
ATOM 4129 C C . PRO B 1 258 ? 32.01398 -121.62175 2.76214 1.000 30.26679 238 PRO B C 1
ATOM 4130 O O . PRO B 1 258 ? 31.07167 -121.69527 1.95792 1.000 29.07454 238 PRO B O 1
ATOM 4134 N N . HIS B 1 259 ? 33.07965 -120.85228 2.52678 1.000 28.11916 239 HIS B N 1
ATOM 4135 C CA . HIS B 1 259 ? 33.12455 -120.08788 1.28126 1.000 30.79843 239 HIS B CA 1
ATOM 4136 C C . HIS B 1 259 ? 33.40055 -120.95163 0.06279 1.000 36.24908 239 HIS B C 1
ATOM 4137 O O . HIS B 1 259 ? 33.32223 -120.44253 -1.06145 1.000 35.12000 239 HIS B O 1
ATOM 4144 N N . PHE B 1 260 ? 33.67188 -122.24562 0.25154 1.000 29.04822 240 PHE B N 1
ATOM 4145 C CA . PHE B 1 260 ? 33.74284 -123.18025 -0.86800 1.000 27.51383 240 PHE B CA 1
ATOM 4146 C C . PHE B 1 260 ? 32.40782 -123.28063 -1.59604 1.000 27.98230 240 PHE B C 1
ATOM 4147 O O . PHE B 1 260 ? 32.33843 -123.90240 -2.66009 1.000 26.87427 240 PHE B O 1
ATOM 4155 N N . CYS B 1 261 ? 31.35000 -122.64205 -1.07126 1.000 29.61408 241 CYS B N 1
ATOM 4156 C CA . CYS B 1 261 ? 30.05747 -122.62654 -1.75070 1.000 28.90083 241 CYS B CA 1
ATOM 4157 C C . CYS B 1 261 ? 30.09985 -121.91357 -3.09883 1.000 28.54026 241 CYS B C 1
ATOM 4158 O O . CYS B 1 261 ? 29.14480 -122.03926 -3.87196 1.000 26.92428 241 CYS B O 1
ATOM 4161 N N . ILE B 1 262 ? 31.17097 -121.16614 -3.39815 1.000 28.24286 242 ILE B N 1
ATOM 4162 C CA . ILE B 1 262 ? 31.32289 -120.50226 -4.69151 1.000 26.22946 242 ILE B CA 1
ATOM 4163 C C . ILE B 1 262 ? 32.06508 -121.36476 -5.71473 1.000 28.87978 242 ILE B C 1
ATOM 4164 O O . ILE B 1 262 ? 32.23403 -120.94240 -6.86608 1.000 25.10301 242 ILE B O 1
ATOM 4169 N N . SER B 1 263 ? 32.49174 -122.56711 -5.34080 1.000 24.31607 243 SER B N 1
ATOM 4170 C CA . SER B 1 263 ? 33.41382 -123.33124 -6.17280 1.000 23.77653 243 SER B CA 1
ATOM 4171 C C . SER B 1 263 ? 32.74035 -123.82468 -7.44849 1.000 29.74304 243 SER B C 1
ATOM 4172 O O . SER B 1 263 ? 31.50967 -123.82221 -7.58348 1.000 28.32971 243 SER B O 1
ATOM 4175 N N . GLU B 1 264 ? 33.58344 -124.22225 -8.40603 1.000 25.72940 244 GLU B N 1
ATOM 4176 C CA . GLU B 1 264 ? 33.17965 -124.69309 -9.72200 1.000 25.87415 244 GLU B CA 1
ATOM 4177 C C . GLU B 1 264 ? 33.99680 -125.93627 -10.05776 1.000 30.39049 244 GLU B C 1
ATOM 4178 O O . GLU B 1 264 ? 35.11321 -126.12157 -9.56117 1.000 26.34790 244 GLU B O 1
ATOM 4184 N N . SER B 1 265 ? 33.45699 -126.77629 -10.92995 1.000 26.95323 245 SER B N 1
ATOM 4185 C CA . SER B 1 265 ? 34.25598 -127.90165 -11.38789 1.000 26.10839 245 SER B CA 1
ATOM 4186 C C . SER B 1 265 ? 35.25938 -127.41325 -12.42629 1.000 30.31942 245 SER B C 1
ATOM 4187 O O . SER B 1 265 ? 35.06736 -126.35291 -13.03605 1.000 26.32684 245 SER B O 1
ATOM 4190 N N . PRO B 1 266 ? 36.34454 -128.16183 -12.64251 1.000 28.10863 246 PRO B N 1
ATOM 4191 C CA . PRO B 1 266 ? 37.30231 -127.77541 -13.69399 1.000 25.76362 246 PRO B CA 1
ATOM 4192 C C . PRO B 1 266 ? 36.69635 -127.69750 -15.08581 1.000 27.10325 246 PRO B C 1
ATOM 4193 O O . PRO B 1 266 ? 37.25801 -126.99883 -15.93995 1.000 27.37697 246 PRO B O 1
ATOM 4197 N N . SER B 1 267 ? 35.59127 -128.40256 -15.35721 1.000 23.72916 247 SER B N 1
ATOM 4198 C CA . SER B 1 267 ? 34.97575 -128.34310 -16.68619 1.000 26.28999 247 SER B CA 1
ATOM 4199 C C . SER B 1 267 ? 34.40865 -126.96531 -17.00961 1.000 26.53739 247 SER B C 1
ATOM 4200 O O . SER B 1 267 ? 34.20633 -126.64043 -18.18926 1.000 29.41932 247 SER B O 1
ATOM 4203 N N . TYR B 1 268 ? 34.13966 -126.15620 -15.99139 1.000 23.87128 248 TYR B N 1
ATOM 4204 C CA . TYR B 1 268 ? 33.60607 -124.81653 -16.21589 1.000 25.97680 248 TYR B CA 1
ATOM 4205 C C . TYR B 1 268 ? 34.59934 -123.95278 -16.98416 1.000 30.39049 248 TYR B C 1
ATOM 4206 O O . TYR B 1 268 ? 34.24759 -123.33031 -17.99212 1.000 26.32947 248 TYR B O 1
ATOM 4215 N N . VAL B 1 269 ? 35.84532 -123.88298 -16.50838 1.000 28.18759 249 VAL B N 1
ATOM 4216 C CA . VAL B 1 269 ? 36.83930 -123.13260 -17.26607 1.000 25.32146 249 VAL B CA 1
ATOM 4217 C C . VAL B 1 269 ? 37.13580 -123.83681 -18.58909 1.000 26.24262 249 VAL B C 1
ATOM 4218 O O . VAL B 1 269 ? 37.46704 -123.18314 -19.58659 1.000 24.22133 249 VAL B O 1
ATOM 4222 N N . GLY B 1 270 ? 36.97991 -125.16239 -18.64047 1.000 25.56096 250 GLY B N 1
ATOM 4223 C CA . GLY B 1 270 ? 37.09143 -125.84816 -19.92139 1.000 26.85848 250 GLY B CA 1
ATOM 4224 C C . GLY B 1 270 ? 36.07229 -125.34457 -20.92842 1.000 29.86148 250 GLY B C 1
ATOM 4225 O O . GLY B 1 270 ? 36.39806 -125.10107 -22.09162 1.000 28.07179 250 GLY B O 1
ATOM 4226 N N . ARG B 1 271 ? 34.82561 -125.16299 -20.49266 1.000 28.75608 251 ARG B N 1
ATOM 4227 C CA . ARG B 1 271 ? 33.81530 -124.61541 -21.39418 1.000 26.24525 251 ARG B CA 1
ATOM 4228 C C . ARG B 1 271 ? 34.10310 -123.15871 -21.73708 1.000 26.02944 251 ARG B C 1
ATOM 4229 O O . ARG B 1 271 ? 33.73980 -122.69452 -22.82505 1.000 28.41656 251 ARG B O 1
ATOM 4237 N N . ALA B 1 272 ? 34.75340 -122.42114 -20.83276 1.000 23.92392 252 ALA B N 1
ATOM 4238 C CA . ALA B 1 272 ? 35.16804 -121.06159 -21.17466 1.000 22.99749 252 ALA B CA 1
ATOM 4239 C C . ALA B 1 272 ? 36.14395 -121.07132 -22.34750 1.000 28.38235 252 ALA B C 1
ATOM 4240 O O . ALA B 1 272 ? 35.99752 -120.29079 -23.29716 1.000 29.32983 252 ALA B O 1
ATOM 4242 N N . VAL B 1 273 ? 37.12555 -121.97563 -22.31927 1.000 26.05839 253 VAL B N 1
ATOM 4243 C CA . VAL B 1 273 ? 38.05771 -122.08072 -23.44140 1.000 26.57424 253 VAL B CA 1
ATOM 4244 C C . VAL B 1 273 ? 37.32630 -122.50943 -24.70603 1.000 25.73993 253 VAL B C 1
ATOM 4245 O O . VAL B 1 273 ? 37.57012 -121.97053 -25.79188 1.000 27.78754 253 VAL B O 1
ATOM 4249 N N . ALA B 1 274 ? 36.44801 -123.51205 -24.60062 1.000 24.82403 254 ALA B N 1
ATOM 4250 C CA . ALA B 1 274 ? 35.71383 -123.94775 -25.78751 1.000 25.64518 254 ALA B CA 1
ATOM 4251 C C . ALA B 1 274 ? 34.87395 -122.81333 -26.37569 1.000 25.36620 254 ALA B C 1
ATOM 4252 O O . ALA B 1 274 ? 34.74488 -122.69515 -27.60019 1.000 31.64590 254 ALA B O 1
ATOM 4254 N N . ALA B 1 275 ? 34.29482 -121.96703 -25.52316 1.000 27.92440 255 ALA B N 1
ATOM 4255 C CA . ALA B 1 275 ? 33.48444 -120.86344 -26.03186 1.000 31.93278 255 ALA B CA 1
ATOM 4256 C C . ALA B 1 275 ? 34.34070 -119.85431 -26.78683 1.000 31.45640 255 ALA B C 1
ATOM 4257 O O . ALA B 1 275 ? 33.95317 -119.37644 -27.86338 1.000 29.22982 255 ALA B O 1
ATOM 4259 N N . LEU B 1 276 ? 35.52058 -119.54120 -26.25124 1.000 28.00073 256 LEU B N 1
ATOM 4260 C CA . LEU B 1 276 ? 36.45153 -118.66967 -26.95672 1.000 28.56132 256 LEU B CA 1
ATOM 4261 C C . LEU B 1 276 ? 36.84105 -119.28489 -28.28673 1.000 28.32708 256 LEU B C 1
ATOM 4262 O O . LEU B 1 276 ? 36.81734 -118.61693 -29.32163 1.000 34.30938 256 LEU B O 1
ATOM 4267 N N . ALA B 1 277 ? 37.17984 -120.57404 -28.27709 1.000 31.51694 257 ALA B N 1
ATOM 4268 C CA . ALA B 1 277 ? 37.59410 -121.23760 -29.50691 1.000 29.81673 257 ALA B CA 1
ATOM 4269 C C . ALA B 1 277 ? 36.47487 -121.25112 -30.54512 1.000 35.42530 257 ALA B C 1
ATOM 4270 O O . ALA B 1 277 ? 36.74980 -121.24197 -31.74677 1.000 31.76433 257 ALA B O 1
ATOM 4272 N N . GLY B 1 278 ? 35.21506 -121.26020 -30.10830 1.000 30.06150 258 GLY B N 1
ATOM 4273 C CA . GLY B 1 278 ? 34.11213 -121.28081 -31.04593 1.000 33.03028 258 GLY B CA 1
ATOM 4274 C C . GLY B 1 278 ? 33.61773 -119.92457 -31.48416 1.000 36.82810 258 GLY B C 1
ATOM 4275 O O . GLY B 1 278 ? 32.70514 -119.84552 -32.31093 1.000 37.82296 258 GLY B O 1
ATOM 4276 N N . ASP B 1 279 ? 34.19983 -118.84629 -30.95857 1.000 36.87811 259 ASP B N 1
ATOM 4277 C CA . ASP B 1 279 ? 33.73642 -117.48745 -31.21651 1.000 28.28760 259 ASP B CA 1
ATOM 4278 C C . ASP B 1 279 ? 34.42111 -116.94662 -32.47410 1.000 38.20984 259 ASP B C 1
ATOM 4279 O O . ASP B 1 279 ? 35.61878 -116.64552 -32.45984 1.000 34.51993 259 ASP B O 1
ATOM 4284 N N . ALA B 1 280 ? 33.64673 -116.78388 -33.55370 1.000 38.84676 260 ALA B N 1
ATOM 4285 C CA . ALA B 1 280 ? 34.18876 -116.23194 -34.79455 1.000 37.80453 260 ALA B CA 1
ATOM 4286 C C . ALA B 1 280 ? 34.77172 -114.83551 -34.59236 1.000 38.30459 260 ALA B C 1
ATOM 4287 O O . ALA B 1 280 ? 35.67555 -114.43086 -35.32977 1.000 42.50773 260 ALA B O 1
ATOM 4289 N N . ASP B 1 281 ? 34.27212 -114.08216 -33.61203 1.000 33.88564 261 ASP B N 1
ATOM 4290 C CA . ASP B 1 281 ? 34.77992 -112.75121 -33.30263 1.000 31.98805 261 ASP B CA 1
ATOM 4291 C C . ASP B 1 281 ? 35.61750 -112.75888 -32.01943 1.000 35.26475 261 ASP B C 1
ATOM 4292 O O . ASP B 1 281 ? 35.61120 -111.78909 -31.25460 1.000 34.50151 261 ASP B O 1
ATOM 4297 N N . VAL B 1 282 ? 36.37633 -113.83591 -31.77650 1.000 32.69603 262 VAL B N 1
ATOM 4298 C CA . VAL B 1 282 ? 37.14880 -113.93433 -30.53128 1.000 35.29897 262 VAL B CA 1
ATOM 4299 C C . VAL B 1 282 ? 38.19421 -112.82711 -30.42471 1.000 36.55701 262 VAL B C 1
ATOM 4300 O O . VAL B 1 282 ? 38.63589 -112.48781 -29.31723 1.000 34.59889 262 VAL B O 1
ATOM 4304 N N . ALA B 1 283 ? 38.57280 -112.21818 -31.55143 1.000 32.78025 263 ALA B N 1
ATOM 4305 C CA . ALA B 1 283 ? 39.53653 -111.12296 -31.52399 1.000 32.57759 263 ALA B CA 1
ATOM 4306 C C . ALA B 1 283 ? 39.06952 -109.95278 -30.67340 1.000 32.73287 263 ALA B C 1
ATOM 4307 O O . ALA B 1 283 ? 39.90040 -109.13220 -30.26122 1.000 33.50139 263 ALA B O 1
ATOM 4309 N N . ARG B 1 284 ? 37.76446 -109.85546 -30.38942 1.000 32.15386 264 ARG B N 1
ATOM 4310 C CA . ARG B 1 284 ? 37.28210 -108.79066 -29.51688 1.000 30.43260 264 ARG B CA 1
ATOM 4311 C C . ARG B 1 284 ? 37.89317 -108.85474 -28.12680 1.000 32.50127 264 ARG B C 1
ATOM 4312 O O . ARG B 1 284 ? 37.86788 -107.84844 -27.40942 1.000 31.70643 264 ARG B O 1
ATOM 4320 N N . TRP B 1 285 ? 38.43658 -110.00327 -27.73100 1.000 29.86148 265 TRP B N 1
ATOM 4321 C CA . TRP B 1 285 ? 39.03733 -110.16698 -26.41332 1.000 29.41932 265 TRP B CA 1
ATOM 4322 C C . TRP B 1 285 ? 40.54364 -109.94809 -26.40579 1.000 29.71146 265 TRP B C 1
ATOM 4323 O O . TRP B 1 285 ? 41.16719 -110.11199 -25.35324 1.000 31.39324 265 TRP B O 1
ATOM 4334 N N . ASN B 1 286 ? 41.14393 -109.63388 -27.55263 1.000 32.99343 266 ASN B N 1
ATOM 4335 C CA . ASN B 1 286 ? 42.59413 -109.69925 -27.69481 1.000 31.49062 266 ASN B CA 1
ATOM 4336 C C . ASN B 1 286 ? 43.29406 -108.88969 -26.61035 1.000 33.66193 266 ASN B C 1
ATOM 4337 O O . ASN B 1 286 ? 42.97995 -107.71788 -26.39078 1.000 32.81709 266 ASN B O 1
ATOM 4342 N N . GLY B 1 287 ? 44.23128 -109.53287 -25.90910 1.000 29.48775 267 GLY B N 1
ATOM 4343 C CA . GLY B 1 287 ? 45.00426 -108.86318 -24.88426 1.000 21.88947 267 GLY B CA 1
ATOM 4344 C C . GLY B 1 287 ? 44.35417 -108.78666 -23.52109 1.000 31.42219 267 GLY B C 1
ATOM 4345 O O . GLY B 1 287 ? 45.02764 -108.41062 -22.55550 1.000 35.16737 267 GLY B O 1
ATOM 4346 N N . GLN B 1 288 ? 43.09816 -109.18756 -23.38902 1.000 28.63764 268 GLN B N 1
ATOM 4347 C CA . GLN B 1 288 ? 42.38084 -108.97105 -22.14406 1.000 30.64841 268 GLN B CA 1
ATOM 4348 C C . GLN B 1 288 ? 42.58396 -110.12167 -21.16243 1.000 34.03040 268 GLN B C 1
ATOM 4349 O O . GLN B 1 288 ? 42.92390 -111.25535 -21.52264 1.000 28.92978 268 GLN B O 1
ATOM 4355 N N . SER B 1 289 ? 42.36248 -109.79437 -19.90296 1.000 29.70356 269 SER B N 1
ATOM 4356 C CA . SER B 1 289 ? 42.26574 -110.75906 -18.82490 1.000 29.96938 269 SER B CA 1
ATOM 4357 C C . SER B 1 289 ? 40.79121 -111.10057 -18.62624 1.000 29.29825 269 SER B C 1
ATOM 4358 O O . SER B 1 289 ? 39.95161 -110.19983 -18.52197 1.000 29.71672 269 SER B O 1
ATOM 4361 N N . VAL B 1 290 ? 40.47347 -112.39363 -18.59809 1.000 25.89258 270 VAL B N 1
ATOM 4362 C CA . VAL B 1 290 ? 39.09824 -112.85107 -18.44728 1.000 28.60606 270 VAL B CA 1
ATOM 4363 C C . VAL B 1 290 ? 39.03253 -113.94878 -17.38806 1.000 29.95622 270 VAL B C 1
ATOM 4364 O O . VAL B 1 290 ? 40.04297 -114.55327 -17.01941 1.000 29.05875 270 VAL B O 1
ATOM 4368 N N . SER B 1 291 ? 37.81323 -114.21285 -16.90461 1.000 29.68777 271 SER B N 1
ATOM 4369 C CA . SER B 1 291 ? 37.57601 -115.28312 -15.94280 1.000 22.52112 271 SER B CA 1
ATOM 4370 C C . SER B 1 291 ? 36.50715 -116.22993 -16.47773 1.000 25.01879 271 SER B C 1
ATOM 4371 O O . SER B 1 291 ? 35.71000 -115.87629 -17.35239 1.000 27.04798 271 SER B O 1
ATOM 4374 N N . SER B 1 292 ? 36.50927 -117.45667 -15.94872 1.000 22.94486 272 SER B N 1
ATOM 4375 C CA . SER B 1 292 ? 35.49252 -118.42328 -16.34185 1.000 25.61360 272 SER B CA 1
ATOM 4376 C C . SER B 1 292 ? 34.08859 -117.90479 -16.02086 1.000 28.82188 272 SER B C 1
ATOM 4377 O O . SER B 1 292 ? 33.15824 -118.07287 -16.81805 1.000 27.99020 272 SER B O 1
ATOM 4380 N N . GLY B 1 293 ? 33.92453 -117.23883 -14.87852 1.000 28.85872 273 GLY B N 1
ATOM 4381 C CA . GLY B 1 293 ? 32.60141 -116.74433 -14.50844 1.000 31.85382 273 GLY B CA 1
ATOM 4382 C C . GLY B 1 293 ? 32.13607 -115.58931 -15.37856 1.000 35.31213 273 GLY B C 1
ATOM 4383 O O . GLY B 1 293 ? 30.95613 -115.50647 -15.73871 1.000 33.79616 273 GLY B O 1
ATOM 4384 N N . GLN B 1 294 ? 33.05369 -114.68012 -15.72576 1.000 27.89808 274 GLN B N 1
ATOM 4385 C CA . GLN B 1 294 ? 32.72893 -113.61312 -16.66535 1.000 27.03219 274 GLN B CA 1
ATOM 4386 C C . GLN B 1 294 ? 32.30875 -114.17937 -18.01608 1.000 30.79843 274 GLN B C 1
ATOM 4387 O O . GLN B 1 294 ? 31.33824 -113.70508 -18.63152 1.000 31.05636 274 GLN B O 1
ATOM 4393 N N . LEU B 1 295 ? 33.03011 -115.19202 -18.50247 1.000 26.26894 275 LEU B N 1
ATOM 4394 C CA . LEU B 1 295 ? 32.72282 -115.71585 -19.82680 1.000 27.44803 275 LEU B CA 1
ATOM 4395 C C . LEU B 1 295 ? 31.43786 -116.53694 -19.81675 1.000 30.28784 275 LEU B C 1
ATOM 4396 O O . LEU B 1 295 ? 30.73720 -116.59435 -20.83461 1.000 29.39563 275 LEU B O 1
ATOM 4401 N N . ALA B 1 296 ? 31.09985 -117.15952 -18.68387 1.000 28.29813 276 ALA B N 1
ATOM 4402 C CA . ALA B 1 296 ? 29.81768 -117.85323 -18.59627 1.000 30.39838 276 ALA B CA 1
ATOM 4403 C C . ALA B 1 296 ? 28.66079 -116.87873 -18.79295 1.000 31.01424 276 ALA B C 1
ATOM 4404 O O . ALA B 1 296 ? 27.68602 -117.18812 -19.49180 1.000 30.29311 276 ALA B O 1
ATOM 4406 N N . GLN B 1 297 ? 28.76382 -115.69258 -18.19595 1.000 31.96173 277 GLN B N 1
ATOM 4407 C CA . GLN B 1 297 ? 27.76000 -114.65530 -18.40483 1.000 34.34886 277 GLN B CA 1
ATOM 4408 C C . GLN B 1 297 ? 27.76005 -114.17848 -19.84766 1.000 40.29167 277 GLN B C 1
ATOM 4409 O O . GLN B 1 297 ? 26.70549 -113.85160 -20.39811 1.000 38.48619 277 GLN B O 1
ATOM 4415 N N . GLU B 1 298 ? 28.93686 -114.10921 -20.46850 1.000 37.42291 278 GLU B N 1
ATOM 4416 C CA . GLU B 1 298 ? 29.01882 -113.60131 -21.83071 1.000 34.90418 278 GLU B CA 1
ATOM 4417 C C . GLU B 1 298 ? 28.46498 -114.60100 -22.84244 1.000 35.38319 278 GLU B C 1
ATOM 4418 O O . GLU B 1 298 ? 27.73585 -114.21918 -23.76286 1.000 39.45473 278 GLU B O 1
ATOM 4424 N N . TYR B 1 299 ? 28.81253 -115.87970 -22.70308 1.000 33.22767 279 TYR B N 1
ATOM 4425 C CA . TYR B 1 299 ? 28.49064 -116.88381 -23.71077 1.000 33.20924 279 TYR B CA 1
ATOM 4426 C C . TYR B 1 299 ? 27.30478 -117.76304 -23.34889 1.000 34.55151 279 TYR B C 1
ATOM 4427 O O . TYR B 1 299 ? 26.71914 -118.37840 -24.24400 1.000 37.23868 279 TYR B O 1
ATOM 4436 N N . GLY B 1 300 ? 26.96863 -117.87511 -22.06893 1.000 36.85442 280 GLY B N 1
ATOM 4437 C CA . GLY B 1 300 ? 25.79670 -118.61034 -21.65358 1.000 37.39922 280 GLY B CA 1
ATOM 4438 C C . GLY B 1 300 ? 26.02415 -120.05467 -21.27453 1.000 37.29921 280 GLY B C 1
ATOM 4439 O O . GLY B 1 300 ? 25.06134 -120.72655 -20.87574 1.000 37.73610 280 GLY B O 1
ATOM 4440 N N . PHE B 1 301 ? 27.25226 -120.56058 -21.36966 1.000 31.32744 281 PHE B N 1
ATOM 4441 C CA . PHE B 1 301 ? 27.47727 -121.91434 -20.89391 1.000 32.23544 281 PHE B CA 1
ATOM 4442 C C . PHE B 1 301 ? 27.30659 -121.95608 -19.37777 1.000 30.95371 281 PHE B C 1
ATOM 4443 O O . PHE B 1 301 ? 27.26088 -120.92419 -18.70073 1.000 33.85143 281 PHE B O 1
ATOM 4451 N N . THR B 1 302 ? 27.20380 -123.16990 -18.84431 1.000 29.57460 282 THR B N 1
ATOM 4452 C CA . THR B 1 302 ? 27.10166 -123.38579 -17.40895 1.000 31.40640 282 THR B CA 1
ATOM 4453 C C . THR B 1 302 ? 28.16224 -124.39461 -16.98481 1.000 27.01903 282 THR B C 1
ATOM 4454 O O . THR B 1 302 ? 28.80973 -125.03225 -17.81381 1.000 28.95084 282 THR B O 1
ATOM 4458 N N . ASP B 1 303 ? 28.34091 -124.53730 -15.67924 1.000 30.31942 283 ASP B N 1
ATOM 4459 C CA . ASP B 1 303 ? 29.07796 -125.67507 -15.16855 1.000 30.34574 283 ASP B CA 1
ATOM 4460 C C . ASP B 1 303 ? 28.24998 -126.94375 -15.40639 1.000 35.68323 283 ASP B C 1
ATOM 4461 O O . ASP B 1 303 ? 27.08920 -126.88593 -15.82896 1.000 33.37769 283 ASP B O 1
ATOM 4466 N N . LEU B 1 304 ? 28.85703 -128.10112 -15.13110 1.000 31.75644 284 LEU B N 1
ATOM 4467 C CA . LEU B 1 304 ? 28.16532 -129.36790 -15.34708 1.000 36.15960 284 LEU B CA 1
ATOM 4468 C C . LEU B 1 304 ? 26.85147 -129.44726 -14.56468 1.000 40.01006 284 LEU B C 1
ATOM 4469 O O . LEU B 1 304 ? 25.89173 -130.06689 -15.03473 1.000 37.63346 284 LEU B O 1
ATOM 4474 N N . ASP B 1 305 ? 26.77496 -128.82438 -13.38630 1.000 34.83839 285 ASP B N 1
ATOM 4475 C CA . ASP B 1 305 ? 25.55919 -128.86873 -12.57382 1.000 31.24322 285 ASP B CA 1
ATOM 4476 C C . ASP B 1 305 ? 24.56390 -127.77913 -12.93791 1.000 33.79353 285 ASP B C 1
ATOM 4477 O O . ASP B 1 305 ? 23.58759 -127.57982 -12.20811 1.000 34.13567 285 ASP B O 1
ATOM 4482 N N . GLY B 1 306 ? 24.79126 -127.05569 -14.03229 1.000 31.05372 286 GLY B N 1
ATOM 4483 C CA . GLY B 1 306 ? 23.87711 -126.01713 -14.45591 1.000 30.33785 286 GLY B CA 1
ATOM 4484 C C . GLY B 1 306 ? 24.07183 -124.64047 -13.84574 1.000 31.55115 286 GLY B C 1
ATOM 4485 O O . GLY B 1 306 ? 23.34472 -123.71234 -14.22489 1.000 32.38283 286 GLY B O 1
ATOM 4486 N N . SER B 1 307 ? 25.02803 -124.45970 -12.93862 1.000 29.90622 287 SER B N 1
ATOM 4487 C CA . SER B 1 307 ? 25.21947 -123.15913 -12.30878 1.000 32.20912 287 SER B CA 1
ATOM 4488 C C . SER B 1 307 ? 26.26672 -122.33177 -13.06942 1.000 32.85131 287 SER B C 1
ATOM 4489 O O . SER B 1 307 ? 26.89485 -122.80056 -14.02182 1.000 29.42195 287 SER B O 1
ATOM 4492 N N . ARG B 1 308 ? 26.42422 -121.06851 -12.66566 1.000 28.60343 288 ARG B N 1
ATOM 4493 C CA . ARG B 1 308 ? 27.41997 -120.16393 -13.26242 1.000 29.89043 288 ARG B CA 1
ATOM 4494 C C . ARG B 1 308 ? 28.14935 -119.39813 -12.16718 1.000 26.02680 288 ARG B C 1
ATOM 4495 O O . ARG B 1 308 ? 27.96918 -118.18845 -12.01948 1.000 26.47686 288 ARG B O 1
ATOM 4503 N N . PRO B 1 309 ? 29.02450 -120.06872 -11.41236 1.000 26.55845 289 PRO B N 1
ATOM 4504 C CA . PRO B 1 309 ? 29.75879 -119.37891 -10.34194 1.000 25.38462 289 PRO B CA 1
ATOM 4505 C C . PRO B 1 309 ? 30.54020 -118.17778 -10.85229 1.000 28.32708 289 PRO B C 1
ATOM 4506 O O . PRO B 1 309 ? 31.12220 -118.20114 -11.93871 1.000 27.72438 289 PRO B O 1
ATOM 4510 N N . ASP B 1 310 ? 30.57609 -117.13347 -10.02604 1.000 24.57400 290 ASP B N 1
ATOM 4511 C CA . ASP B 1 310 ? 31.26128 -115.87412 -10.32633 1.000 28.45868 290 ASP B CA 1
ATOM 4512 C C . ASP B 1 310 ? 32.22440 -115.62040 -9.16410 1.000 31.00635 290 ASP B C 1
ATOM 4513 O O . ASP B 1 310 ? 31.95583 -114.81355 -8.27727 1.000 30.47997 290 ASP B O 1
ATOM 4518 N N . CYS B 1 311 ? 33.34497 -116.34482 -9.17210 1.000 26.66109 291 CYS B N 1
ATOM 4519 C CA . CYS B 1 311 ? 34.23524 -116.39743 -8.01749 1.000 23.30016 291 CYS B CA 1
ATOM 4520 C C . CYS B 1 311 ? 34.80654 -115.02846 -7.67651 1.000 28.33761 291 CYS B C 1
ATOM 4521 O O . CYS B 1 311 ? 34.81752 -114.61862 -6.50911 1.000 29.15350 291 CYS B O 1
ATOM 4524 N N . TRP B 1 312 ? 35.29745 -114.30213 -8.68096 1.000 26.20577 292 TRP B N 1
ATOM 4525 C CA . TRP B 1 312 ? 36.07862 -113.10664 -8.37181 1.000 29.22192 292 TRP B CA 1
ATOM 4526 C C . TRP B 1 312 ? 35.19042 -111.96010 -7.87994 1.000 29.65092 292 TRP B C 1
ATOM 4527 O O . TRP B 1 312 ? 35.61720 -111.18129 -7.02397 1.000 30.24573 292 TRP B O 1
ATOM 4538 N N . ARG B 1 313 ? 33.93925 -111.88311 -8.33745 1.000 28.21654 293 ARG B N 1
ATOM 4539 C CA . ARG B 1 313 ? 33.00620 -110.93322 -7.72965 1.000 33.00922 293 ARG B CA 1
ATOM 4540 C C . ARG B 1 313 ? 32.59472 -111.38378 -6.32579 1.000 31.74854 293 ARG B C 1
ATOM 4541 O O . ARG B 1 313 ? 32.51091 -110.56458 -5.40291 1.000 31.17742 293 ARG B O 1
ATOM 4549 N N . TYR B 1 314 ? 32.36323 -112.68693 -6.13872 1.000 28.69818 294 TYR B N 1
ATOM 4550 C CA . TYR B 1 314 ? 32.03267 -113.20487 -4.81122 1.000 30.27205 294 TYR B CA 1
ATOM 4551 C C . TYR B 1 314 ? 33.12926 -112.89246 -3.79695 1.000 34.14620 294 TYR B C 1
ATOM 4552 O O . TYR B 1 314 ? 32.84209 -112.51556 -2.64888 1.000 28.94294 294 TYR B O 1
ATOM 4561 N N . LEU B 1 315 ? 34.39311 -113.07339 -4.18641 1.000 28.21128 295 LEU B N 1
ATOM 4562 C CA . LEU B 1 315 ? 35.48354 -112.87667 -3.23233 1.000 29.33510 295 LEU B CA 1
ATOM 4563 C C . LEU B 1 315 ? 35.50092 -111.44776 -2.70120 1.000 30.12203 295 LEU B C 1
ATOM 4564 O O . LEU B 1 315 ? 35.72766 -111.22029 -1.50648 1.000 32.30124 295 LEU B O 1
ATOM 4569 N N . VAL B 1 316 ? 35.24342 -110.47462 -3.56831 1.000 29.19297 296 VAL B N 1
ATOM 4570 C CA . VAL B 1 316 ? 35.30910 -109.07665 -3.16149 1.000 31.63537 296 VAL B CA 1
ATOM 4571 C C . VAL B 1 316 ? 34.04549 -108.67293 -2.40937 1.000 32.27755 296 VAL B C 1
ATOM 4572 O O . VAL B 1 316 ? 34.11689 -108.04841 -1.34603 1.000 37.14656 296 VAL B O 1
ATOM 4576 N N . GLU B 1 317 ? 32.87270 -109.03530 -2.94381 1.000 29.48248 297 GLU B N 1
ATOM 4577 C CA . GLU B 1 317 ? 31.60497 -108.52120 -2.43415 1.000 31.75118 297 GLU B CA 1
ATOM 4578 C C . GLU B 1 317 ? 31.07302 -109.31042 -1.24575 1.000 35.48057 297 GLU B C 1
ATOM 4579 O O . GLU B 1 317 ? 30.23831 -108.78880 -0.50209 1.000 37.16498 297 GLU B O 1
ATOM 4585 N N . VAL B 1 318 ? 31.51846 -110.54897 -1.04628 1.000 33.88564 298 VAL B N 1
ATOM 4586 C CA . VAL B 1 318 ? 31.01842 -111.33478 0.07551 1.000 29.92464 298 VAL B CA 1
ATOM 4587 C C . VAL B 1 318 ? 32.15124 -111.60028 1.05693 1.000 33.63298 298 VAL B C 1
ATOM 4588 O O . VAL B 1 318 ? 32.14181 -111.09790 2.18682 1.000 34.75943 298 VAL B O 1
ATOM 4592 N N . GLN B 1 319 ? 33.13386 -112.39908 0.63533 1.000 32.07753 299 GLN B N 1
ATOM 4593 C CA . GLN B 1 319 ? 34.09830 -112.93284 1.58740 1.000 33.99618 299 GLN B CA 1
ATOM 4594 C C . GLN B 1 319 ? 34.99263 -111.83106 2.15319 1.000 37.06497 299 GLN B C 1
ATOM 4595 O O . GLN B 1 319 ? 35.14590 -111.70700 3.37016 1.000 34.50940 299 GLN B O 1
ATOM 4601 N N . GLU B 1 320 ? 35.59027 -111.01689 1.28880 1.000 33.68299 300 GLU B N 1
ATOM 4602 C CA . GLU B 1 320 ? 36.48044 -109.97650 1.78781 1.000 35.27265 300 GLU B CA 1
ATOM 4603 C C . GLU B 1 320 ? 35.71696 -108.84485 2.45996 1.000 40.82332 300 GLU B C 1
ATOM 4604 O O . GLU B 1 320 ? 36.30889 -108.10158 3.24593 1.000 38.68359 300 GLU B O 1
ATOM 4610 N N . ALA B 1 321 ? 34.41994 -108.70587 2.17970 1.000 40.02585 301 ALA B N 1
ATOM 4611 C CA . ALA B 1 321 ? 33.59685 -107.73532 2.88526 1.000 36.99654 301 ALA B CA 1
ATOM 4612 C C . ALA B 1 321 ? 33.22723 -108.19424 4.28957 1.000 39.96532 301 ALA B C 1
ATOM 4613 O O . ALA B 1 321 ? 32.55026 -107.45124 5.00348 1.000 43.29466 301 ALA B O 1
ATOM 4615 N N . GLY B 1 322 ? 33.65272 -109.38650 4.69903 1.000 35.89378 302 GLY B N 1
ATOM 4616 C CA . GLY B 1 322 ? 33.32463 -109.90729 6.01008 1.000 39.23102 302 GLY B CA 1
ATOM 4617 C C . GLY B 1 322 ? 31.93556 -110.49536 6.14323 1.000 38.30722 302 GLY B C 1
ATOM 4618 O O . GLY B 1 322 ? 31.51073 -110.79004 7.26485 1.000 40.03901 302 GLY B O 1
ATOM 4619 N N . LYS B 1 323 ? 31.21049 -110.65588 5.05244 1.000 36.04906 303 LYS B N 1
ATOM 4620 C CA . LYS B 1 323 ? 29.87187 -111.22155 5.09886 1.000 33.97776 303 LYS B CA 1
ATOM 4621 C C . LYS B 1 323 ? 29.91011 -112.74619 5.23998 1.000 37.03865 303 LYS B C 1
ATOM 4622 O O . LYS B 1 323 ? 30.88873 -113.39566 4.84731 1.000 36.29383 303 LYS B O 1
ATOM 4628 N N . PRO B 1 324 ? 28.85684 -113.33988 5.80291 1.000 39.57580 304 PRO B N 1
ATOM 4629 C CA . PRO B 1 324 ? 28.82153 -114.80115 5.93084 1.000 37.13603 304 PRO B CA 1
ATOM 4630 C C . PRO B 1 324 ? 28.76745 -115.45429 4.56016 1.000 32.39862 304 PRO B C 1
ATOM 4631 O O . PRO B 1 324 ? 28.23829 -114.88846 3.60033 1.000 29.89306 304 PRO B O 1
ATOM 4635 N N . ALA B 1 325 ? 29.33513 -116.65510 4.47468 1.000 30.61420 305 ALA B N 1
ATOM 4636 C CA . ALA B 1 325 ? 29.31583 -117.38002 3.21437 1.000 32.60917 305 ALA B CA 1
ATOM 4637 C C . ALA B 1 325 ? 27.87903 -117.59297 2.76570 1.000 34.82786 305 ALA B C 1
ATOM 4638 O O . ALA B 1 325 ? 27.04116 -118.09416 3.52475 1.000 37.04918 305 ALA B O 1
ATOM 4640 N N . ASP B 1 326 ? 27.60443 -117.20989 1.53510 1.000 28.77977 306 ASP B N 1
ATOM 4641 C CA . ASP B 1 326 ? 26.26968 -117.24919 0.96033 1.000 31.24848 306 ASP B CA 1
ATOM 4642 C C . ASP B 1 326 ? 26.42989 -117.07684 -0.53891 1.000 30.15625 306 ASP B C 1
ATOM 4643 O O . ASP B 1 326 ? 26.79960 -115.98991 -0.99723 1.000 32.29861 306 ASP B O 1
ATOM 4648 N N . PRO B 1 327 ? 26.15804 -118.11586 -1.33100 1.000 26.45054 307 PRO B N 1
ATOM 4649 C CA . PRO B 1 327 ? 26.38670 -118.03202 -2.77837 1.000 26.84532 307 PRO B CA 1
ATOM 4650 C C . PRO B 1 327 ? 25.26933 -117.34893 -3.54769 1.000 31.55905 307 PRO B C 1
ATOM 4651 O O . PRO B 1 327 ? 25.39116 -117.21579 -4.77177 1.000 33.33294 307 PRO B O 1
ATOM 4655 N N . SER B 1 328 ? 24.20460 -116.90632 -2.87048 1.000 28.58501 308 SER B N 1
ATOM 4656 C CA . SER B 1 328 ? 23.04515 -116.33437 -3.55287 1.000 29.82726 308 SER B CA 1
ATOM 4657 C C . SER B 1 328 ? 23.44364 -115.16120 -4.42550 1.000 29.04822 308 SER B C 1
ATOM 4658 O O . SER B 1 328 ? 24.08422 -114.21650 -3.95867 1.000 32.75130 308 SER B O 1
ATOM 4661 N N . GLY B 1 329 ? 23.04508 -115.21149 -5.69156 1.000 29.70093 309 GLY B N 1
ATOM 4662 C CA . GLY B 1 329 ? 23.39656 -114.15548 -6.61735 1.000 37.84401 309 GLY B CA 1
ATOM 4663 C C . GLY B 1 329 ? 24.76982 -114.27465 -7.24729 1.000 36.24382 309 GLY B C 1
ATOM 4664 O O . GLY B 1 329 ? 25.11709 -113.44401 -8.09482 1.000 33.43032 309 GLY B O 1
ATOM 4665 N N . TYR B 1 330 ? 25.55727 -115.28450 -6.88170 1.000 33.55402 310 TYR B N 1
ATOM 4666 C CA . TYR B 1 330 ? 26.91514 -115.43825 -7.39706 1.000 27.72964 310 TYR B CA 1
ATOM 4667 C C . TYR B 1 330 ? 27.12326 -116.76478 -8.11703 1.000 28.84820 310 TYR B C 1
ATOM 4668 O O . TYR B 1 330 ? 28.25859 -117.07323 -8.51047 1.000 29.94306 310 TYR B O 1
ATOM 4677 N N . ARG B 1 331 ? 26.06698 -117.55032 -8.31083 1.000 27.57962 311 ARG B N 1
ATOM 4678 C CA . ARG B 1 331 ? 26.16375 -118.78063 -9.09862 1.000 30.20625 311 ARG B CA 1
ATOM 4679 C C . ARG B 1 331 ? 24.78163 -119.17759 -9.61470 1.000 36.45174 311 ARG B C 1
ATOM 4680 O O . ARG B 1 331 ? 24.64150 -119.96723 -10.54242 1.000 36.01221 311 ARG B O 1
ATOM 4689 N N . ALA C 1 29 ? 12.01948 -148.49890 5.55532 1.000 52.70106 9 ALA C N 1
ATOM 4690 C CA . ALA C 1 29 ? 12.60954 -147.17907 5.74728 1.000 51.66672 9 ALA C CA 1
ATOM 4691 C C . ALA C 1 29 ? 12.39654 -146.28317 4.52731 1.000 53.27218 9 ALA C C 1
ATOM 4692 O O . ALA C 1 29 ? 12.53767 -146.73930 3.39378 1.000 51.00348 9 ALA C O 1
ATOM 4694 N N . PRO C 1 30 ? 12.06301 -145.01003 4.76948 1.000 47.88469 10 PRO C N 1
ATOM 4695 C CA . PRO C 1 30 ? 11.81388 -144.07834 3.66140 1.000 41.06282 10 PRO C CA 1
ATOM 4696 C C . PRO C 1 30 ? 13.06801 -143.84936 2.83018 1.000 38.27564 10 PRO C C 1
ATOM 4697 O O . PRO C 1 30 ? 14.19137 -143.84130 3.34084 1.000 33.67246 10 PRO C O 1
ATOM 4701 N N . ASP C 1 31 ? 12.86495 -143.65797 1.53490 1.000 40.41800 11 ASP C N 1
ATOM 4702 C CA . ASP C 1 31 ? 13.94596 -143.33425 0.61546 1.000 41.51287 11 ASP C CA 1
ATOM 4703 C C . ASP C 1 31 ? 13.80537 -141.86161 0.24293 1.000 38.46777 11 ASP C C 1
ATOM 4704 O O . ASP C 1 31 ? 12.90487 -141.49301 -0.51670 1.000 35.55426 11 ASP C O 1
ATOM 4709 N N . LEU C 1 32 ? 14.68335 -141.01489 0.78945 1.000 30.00360 12 LEU C N 1
ATOM 4710 C CA . LEU C 1 32 ? 14.61165 -139.57474 0.54851 1.000 35.12526 12 LEU C CA 1
ATOM 4711 C C . LEU C 1 32 ? 15.77367 -139.07061 -0.29916 1.000 33.59087 12 LEU C C 1
ATOM 4712 O O . LEU C 1 32 ? 16.05982 -137.86880 -0.30020 1.000 32.12754 12 LEU C O 1
ATOM 4717 N N . ARG C 1 33 ? 16.45866 -139.96653 -1.00657 1.000 34.44097 13 ARG C N 1
ATOM 4718 C CA . ARG C 1 33 ? 17.52585 -139.53799 -1.89750 1.000 35.87009 13 ARG C CA 1
ATOM 4719 C C . ARG C 1 33 ? 16.96787 -138.56751 -2.92617 1.000 32.64865 13 ARG C C 1
ATOM 4720 O O . ARG C 1 33 ? 15.84406 -138.72863 -3.41280 1.000 33.69088 13 ARG C O 1
ATOM 4728 N N . GLY C 1 34 ? 17.72110 -137.51209 -3.20471 1.000 31.64327 14 GLY C N 1
ATOM 4729 C CA . GLY C 1 34 ? 17.24672 -136.49987 -4.11824 1.000 33.60403 14 GLY C CA 1
ATOM 4730 C C . GLY C 1 34 ? 16.31937 -135.46994 -3.50764 1.000 35.88062 14 GLY C C 1
ATOM 4731 O O . GLY C 1 34 ? 16.06463 -134.44800 -4.14544 1.000 38.81518 14 GLY C O 1
ATOM 4732 N N . LYS C 1 35 ? 15.83123 -135.68286 -2.28456 1.000 36.88600 15 LYS C N 1
ATOM 4733 C CA . LYS C 1 35 ? 14.97438 -134.70486 -1.62328 1.000 35.02788 15 LYS C CA 1
ATOM 4734 C C . LYS C 1 35 ? 15.80860 -133.59721 -0.99412 1.000 30.00097 15 LYS C C 1
ATOM 4735 O O . LYS C 1 35 ? 16.93201 -133.82337 -0.52232 1.000 26.91639 15 LYS C O 1
ATOM 4741 N N . ILE C 1 36 ? 15.24669 -132.38644 -0.99270 1.000 26.32158 16 ILE C N 1
ATOM 4742 C CA . ILE C 1 36 ? 15.84909 -131.22916 -0.33838 1.000 28.42446 16 ILE C CA 1
ATOM 4743 C C . ILE C 1 36 ? 14.98812 -130.89592 0.87366 1.000 27.35854 16 ILE C C 1
ATOM 4744 O O . ILE C 1 36 ? 13.79210 -130.61672 0.72824 1.000 25.98996 16 ILE C O 1
ATOM 4749 N N . ALA C 1 37 ? 15.59233 -130.89786 2.05978 1.000 26.71373 17 ALA C N 1
ATOM 4750 C CA . ALA C 1 37 ? 14.88175 -130.56549 3.28331 1.000 29.10612 17 ALA C CA 1
ATOM 4751 C C . ALA C 1 37 ? 15.59388 -129.41465 3.97357 1.000 29.68251 17 ALA C C 1
ATOM 4752 O O . ALA C 1 37 ? 16.77932 -129.16832 3.75111 1.000 25.70308 17 ALA C O 1
ATOM 4754 N N . LEU C 1 38 ? 14.84204 -128.67597 4.78212 1.000 25.11880 18 LEU C N 1
ATOM 4755 C CA . LEU C 1 38 ? 15.41643 -127.64889 5.63380 1.000 22.41058 18 LEU C CA 1
ATOM 4756 C C . LEU C 1 38 ? 14.78049 -127.79437 7.00698 1.000 28.30866 18 LEU C C 1
ATOM 4757 O O . LEU C 1 38 ? 13.54568 -127.79096 7.12411 1.000 24.18711 18 LEU C O 1
ATOM 4762 N N . VAL C 1 39 ? 15.61360 -127.94750 8.03554 1.000 23.22384 19 VAL C N 1
ATOM 4763 C CA . VAL C 1 39 ? 15.14278 -127.97696 9.41637 1.000 23.21594 19 VAL C CA 1
ATOM 4764 C C . VAL C 1 39 ? 15.57847 -126.66340 10.04697 1.000 24.98721 19 VAL C C 1
ATOM 4765 O O . VAL C 1 39 ? 16.77602 -126.43354 10.26863 1.000 21.93158 19 VAL C O 1
ATOM 4769 N N . ALA C 1 40 ? 14.60548 -125.78794 10.30005 1.000 26.00312 20 ALA C N 1
ATOM 4770 C CA . ALA C 1 40 ? 14.85607 -124.50528 10.94812 1.000 26.16630 20 ALA C CA 1
ATOM 4771 C C . ALA C 1 40 ? 14.95008 -124.71668 12.45373 1.000 25.63728 20 ALA C C 1
ATOM 4772 O O . ALA C 1 40 ? 13.96858 -125.11418 13.09502 1.000 23.77390 20 ALA C O 1
ATOM 4774 N N . GLY C 1 41 ? 16.12220 -124.43848 13.01322 1.000 22.04475 21 GLY C N 1
ATOM 4775 C CA . GLY C 1 41 ? 16.38373 -124.67271 14.42108 1.000 25.53464 21 GLY C CA 1
ATOM 4776 C C . GLY C 1 41 ? 16.80877 -126.11397 14.64247 1.000 27.74017 21 GLY C C 1
ATOM 4777 O O . GLY C 1 41 ? 16.03545 -126.91934 15.17337 1.000 28.54026 21 GLY C O 1
ATOM 4778 N N . ALA C 1 42 ? 18.02848 -126.45650 14.21490 1.000 23.27121 22 ALA C N 1
ATOM 4779 C CA . ALA C 1 42 ? 18.47353 -127.84763 14.16050 1.000 21.72892 22 ALA C CA 1
ATOM 4780 C C . ALA C 1 42 ? 19.75974 -128.09252 14.94777 1.000 24.43451 22 ALA C C 1
ATOM 4781 O O . ALA C 1 42 ? 20.43201 -129.10449 14.72963 1.000 26.27683 22 ALA C O 1
ATOM 4783 N N . THR C 1 43 ? 20.11308 -127.19339 15.86000 1.000 22.70272 23 THR C N 1
ATOM 4784 C CA . THR C 1 43 ? 21.37781 -127.32874 16.58416 1.000 23.91603 23 THR C CA 1
ATOM 4785 C C . THR C 1 43 ? 21.37934 -128.53453 17.53180 1.000 27.35328 23 THR C C 1
ATOM 4786 O O . THR C 1 43 ? 22.39969 -129.21551 17.67686 1.000 27.73227 23 THR C O 1
ATOM 4790 N N . ARG C 1 44 ? 20.25012 -128.81934 18.17585 1.000 24.66348 24 ARG C N 1
ATOM 4791 C CA . ARG C 1 44 ? 20.18376 -129.83922 19.21864 1.000 23.66073 24 ARG C CA 1
ATOM 4792 C C . ARG C 1 44 ? 18.72258 -130.25870 19.34415 1.000 26.45054 24 ARG C C 1
ATOM 4793 O O . ARG C 1 44 ? 17.86305 -129.79128 18.58794 1.000 26.76900 24 ARG C O 1
ATOM 4801 N N . GLY C 1 45 ? 18.44281 -131.12925 20.31702 1.000 22.51849 25 GLY C N 1
ATOM 4802 C CA . GLY C 1 45 ? 17.06803 -131.52646 20.60371 1.000 28.64291 25 GLY C CA 1
ATOM 4803 C C . GLY C 1 45 ? 16.38216 -132.19367 19.42021 1.000 25.49253 25 GLY C C 1
ATOM 4804 O O . GLY C 1 45 ? 16.99676 -132.93168 18.64888 1.000 23.87655 25 GLY C O 1
ATOM 4805 N N . ALA C 1 46 ? 15.07834 -131.94767 19.28386 1.000 24.13710 26 ALA C N 1
ATOM 4806 C CA . ALA C 1 46 ? 14.33047 -132.54123 18.17966 1.000 27.51383 26 ALA C CA 1
ATOM 4807 C C . ALA C 1 46 ? 14.86575 -132.06251 16.83939 1.000 25.12143 26 ALA C C 1
ATOM 4808 O O . ALA C 1 46 ? 14.95333 -132.84036 15.88456 1.000 24.58453 26 ALA C O 1
ATOM 4810 N N . GLY C 1 47 ? 15.22827 -130.78396 16.75148 1.000 26.71373 27 GLY C N 1
ATOM 4811 C CA . GLY C 1 47 ? 15.68062 -130.24450 15.48030 1.000 22.42900 27 GLY C CA 1
ATOM 4812 C C . GLY C 1 47 ? 16.87365 -131.00097 14.92990 1.000 19.98924 27 GLY C C 1
ATOM 4813 O O . GLY C 1 47 ? 16.89511 -131.38658 13.76243 1.000 23.46071 27 GLY C O 1
ATOM 4814 N N . ARG C 1 48 ? 17.89417 -131.21035 15.76230 1.000 20.73670 28 ARG C N 1
ATOM 4815 C CA . ARG C 1 48 ? 19.05038 -131.98223 15.30883 1.000 23.06329 28 ARG C CA 1
ATOM 4816 C C . ARG C 1 48 ? 18.64928 -133.39151 14.89445 1.000 25.67150 28 ARG C C 1
ATOM 4817 O O . ARG C 1 48 ? 19.09821 -133.90072 13.85858 1.000 27.52962 28 ARG C O 1
ATOM 4825 N N . ALA C 1 49 ? 17.85424 -134.07060 15.72783 1.000 21.78156 29 ALA C N 1
ATOM 4826 C CA . ALA C 1 49 ? 17.55826 -135.46992 15.43720 1.000 20.99199 29 ALA C CA 1
ATOM 4827 C C . ALA C 1 49 ? 16.68285 -135.59442 14.19886 1.000 24.79508 29 ALA C C 1
ATOM 4828 O O . ALA C 1 49 ? 16.84026 -136.53608 13.41688 1.000 25.54254 29 ALA C O 1
ATOM 4830 N N . ILE C 1 50 ? 15.76642 -134.64468 13.98908 1.000 23.16067 30 ILE C N 1
ATOM 4831 C CA . ILE C 1 50 ? 14.98441 -134.66172 12.75262 1.000 19.71289 30 ILE C CA 1
ATOM 4832 C C . ILE C 1 50 ? 15.90663 -134.51400 11.54992 1.000 23.55019 30 ILE C C 1
ATOM 4833 O O . ILE C 1 50 ? 15.82888 -135.28687 10.58577 1.000 23.05276 30 ILE C O 1
ATOM 4838 N N . ALA C 1 51 ? 16.83614 -133.56228 11.61692 1.000 20.21032 31 ALA C N 1
ATOM 4839 C CA . ALA C 1 51 ? 17.76763 -133.38077 10.50758 1.000 23.30543 31 ALA C CA 1
ATOM 4840 C C . ALA C 1 51 ? 18.57525 -134.64846 10.25883 1.000 26.60582 31 ALA C C 1
ATOM 4841 O O . ALA C 1 51 ? 18.73338 -135.07436 9.10794 1.000 24.53978 31 ALA C O 1
ATOM 4843 N N . VAL C 1 52 ? 19.06711 -135.28296 11.33151 1.000 23.03960 32 VAL C N 1
ATOM 4844 C CA . VAL C 1 52 ? 19.89156 -136.48109 11.17243 1.000 27.57699 32 VAL C CA 1
ATOM 4845 C C . VAL C 1 52 ? 19.08154 -137.63559 10.58763 1.000 29.24824 32 VAL C C 1
ATOM 4846 O O . VAL C 1 52 ? 19.57055 -138.36025 9.71015 1.000 27.76649 32 VAL C O 1
ATOM 4850 N N . GLN C 1 53 ? 17.83606 -137.84148 11.05652 1.000 24.12921 33 GLN C N 1
ATOM 4851 C CA . GLN C 1 53 ? 17.03907 -138.93832 10.50008 1.000 24.86614 33 GLN C CA 1
ATOM 4852 C C . GLN C 1 53 ? 16.64097 -138.67691 9.04287 1.000 34.94366 33 GLN C C 1
ATOM 4853 O O . GLN C 1 53 ? 16.51688 -139.62700 8.25426 1.000 27.93230 33 GLN C O 1
ATOM 4859 N N . LEU C 1 54 ? 16.42413 -137.41225 8.66246 1.000 28.32182 34 LEU C N 1
ATOM 4860 C CA . LEU C 1 54 ? 16.22961 -137.10429 7.24362 1.000 26.34263 34 LEU C CA 1
ATOM 4861 C C . LEU C 1 54 ? 17.50282 -137.41871 6.45979 1.000 29.81410 34 LEU C C 1
ATOM 4862 O O . LEU C 1 54 ? 17.44382 -137.93078 5.33591 1.000 29.86411 34 LEU C O 1
ATOM 4867 N N . GLY C 1 55 ? 18.66515 -137.12912 7.04987 1.000 30.88528 35 GLY C N 1
ATOM 4868 C CA . GLY C 1 55 ? 19.92257 -137.53068 6.43329 1.000 30.85896 35 GLY C CA 1
ATOM 4869 C C . GLY C 1 55 ? 20.09084 -139.04070 6.34037 1.000 38.91519 35 GLY C C 1
ATOM 4870 O O . GLY C 1 55 ? 20.60210 -139.55649 5.33940 1.000 33.67772 35 GLY C O 1
ATOM 4871 N N . ALA C 1 56 ? 19.66827 -139.77287 7.38234 1.000 32.56969 36 ALA C N 1
ATOM 4872 C CA . ALA C 1 56 ? 19.78569 -141.22779 7.35072 1.000 34.40149 36 ALA C CA 1
ATOM 4873 C C . ALA C 1 56 ? 18.95312 -141.83308 6.23591 1.000 33.99881 36 ALA C C 1
ATOM 4874 O O . ALA C 1 56 ? 19.28851 -142.90975 5.72829 1.000 33.65930 36 ALA C O 1
ATOM 4876 N N . ALA C 1 57 ? 17.86590 -141.17543 5.85375 1.000 32.20386 37 ALA C N 1
ATOM 4877 C CA . ALA C 1 57 ? 17.06411 -141.60510 4.71498 1.000 31.83013 37 ALA C CA 1
ATOM 4878 C C . ALA C 1 57 ? 17.60338 -141.09283 3.38131 1.000 29.46932 37 ALA C C 1
ATOM 4879 O O . ALA C 1 57 ? 16.97142 -141.32410 2.34203 1.000 32.82499 37 ALA C O 1
ATOM 4881 N N . GLY C 1 58 ? 18.71505 -140.36649 3.38953 1.000 30.35627 38 GLY C N 1
ATOM 4882 C CA . GLY C 1 58 ? 19.37407 -139.95689 2.16734 1.000 33.38295 38 GLY C CA 1
ATOM 4883 C C . GLY C 1 58 ? 19.17150 -138.52195 1.74494 1.000 34.43834 38 GLY C C 1
ATOM 4884 O O . GLY C 1 58 ? 19.61859 -138.15205 0.65356 1.000 31.72486 38 GLY C O 1
ATOM 4885 N N . ALA C 1 59 ? 18.52696 -137.69502 2.56395 1.000 33.36453 39 ALA C N 1
ATOM 4886 C CA . ALA C 1 59 ? 18.19064 -136.36233 2.08592 1.000 26.82164 39 ALA C CA 1
ATOM 4887 C C . ALA C 1 59 ? 19.37653 -135.41516 2.18364 1.000 28.81924 39 ALA C C 1
ATOM 4888 O O . ALA C 1 59 ? 20.27750 -135.58184 3.00156 1.000 29.42984 39 ALA C O 1
ATOM 4890 N N . THR C 1 60 ? 19.34600 -134.38320 1.34857 1.000 27.14010 40 THR C N 1
ATOM 4891 C CA . THR C 1 60 ? 20.13837 -133.19459 1.60677 1.000 24.44504 40 THR C CA 1
ATOM 4892 C C . THR C 1 60 ? 19.35660 -132.31641 2.57564 1.000 26.26368 40 THR C C 1
ATOM 4893 O O . THR C 1 60 ? 18.17655 -132.03846 2.34571 1.000 27.67700 40 THR C O 1
ATOM 4897 N N . VAL C 1 61 ? 19.98639 -131.90065 3.67211 1.000 25.63465 41 VAL C N 1
ATOM 4898 C CA . VAL C 1 61 ? 19.25661 -131.17942 4.71375 1.000 27.41645 41 VAL C CA 1
ATOM 4899 C C . VAL C 1 61 ? 20.00029 -129.89612 5.03559 1.000 29.51143 41 VAL C C 1
ATOM 4900 O O . VAL C 1 61 ? 21.12580 -129.94220 5.54357 1.000 22.78168 41 VAL C O 1
ATOM 4904 N N . TYR C 1 62 ? 19.36190 -128.75584 4.76526 1.000 23.85549 42 TYR C N 1
ATOM 4905 C CA . TYR C 1 62 ? 19.82556 -127.49071 5.31586 1.000 22.36584 42 TYR C CA 1
ATOM 4906 C C . TYR C 1 62 ? 19.46641 -127.42900 6.79844 1.000 21.48942 42 TYR C C 1
ATOM 4907 O O . TYR C 1 62 ? 18.31956 -127.68281 7.18125 1.000 25.31093 42 TYR C O 1
ATOM 4916 N N . VAL C 1 63 ? 20.44304 -127.09161 7.63720 1.000 23.23963 43 VAL C N 1
ATOM 4917 C CA . VAL C 1 63 ? 20.24668 -127.03391 9.08001 1.000 23.65020 43 VAL C CA 1
ATOM 4918 C C . VAL C 1 63 ? 20.63674 -125.63990 9.56035 1.000 24.13184 43 VAL C C 1
ATOM 4919 O O . VAL C 1 63 ? 21.70699 -125.12724 9.20976 1.000 22.56323 43 VAL C O 1
ATOM 4923 N N . THR C 1 64 ? 19.74082 -124.99585 10.30889 1.000 23.05540 44 THR C N 1
ATOM 4924 C CA . THR C 1 64 ? 19.95672 -123.62309 10.74275 1.000 23.74495 44 THR C CA 1
ATOM 4925 C C . THR C 1 64 ? 19.89624 -123.52418 12.26221 1.000 24.20290 44 THR C C 1
ATOM 4926 O O . THR C 1 64 ? 19.20228 -124.29433 12.92916 1.000 24.73718 44 THR C O 1
ATOM 4930 N N . GLY C 1 65 ? 20.59805 -122.53379 12.79460 1.000 23.47387 45 GLY C N 1
ATOM 4931 C CA . GLY C 1 65 ? 20.65855 -122.32425 14.23290 1.000 22.69219 45 GLY C CA 1
ATOM 4932 C C . GLY C 1 65 ? 21.59293 -121.16338 14.48340 1.000 23.82128 45 GLY C C 1
ATOM 4933 O O . GLY C 1 65 ? 22.26756 -120.67507 13.57212 1.000 27.00850 45 GLY C O 1
ATOM 4934 N N . ARG C 1 66 ? 21.61099 -120.71211 15.72824 1.000 25.91890 46 ARG C N 1
ATOM 4935 C CA . ARG C 1 66 ? 22.48011 -119.60028 16.08390 1.000 28.14285 46 ARG C CA 1
ATOM 4936 C C . ARG C 1 66 ? 23.84887 -120.05293 16.59509 1.000 31.35376 46 ARG C C 1
ATOM 4937 O O . ARG C 1 66 ? 24.82948 -119.32234 16.42856 1.000 28.59290 46 ARG C O 1
ATOM 4945 N N . THR C 1 67 ? 23.94441 -121.22476 17.22135 1.000 25.13986 47 THR C N 1
ATOM 4946 C CA . THR C 1 67 ? 25.19860 -121.65422 17.84240 1.000 27.08219 47 THR C CA 1
ATOM 4947 C C . THR C 1 67 ? 26.16967 -122.11173 16.76659 1.000 27.99020 47 THR C C 1
ATOM 4948 O O . THR C 1 67 ? 25.86535 -123.04429 16.02369 1.000 27.47435 47 THR C O 1
ATOM 4952 N N . THR C 1 68 ? 27.30194 -121.42352 16.64590 1.000 29.13507 48 THR C N 1
ATOM 4953 C CA . THR C 1 68 ? 28.37692 -121.80481 15.74000 1.000 35.78324 48 THR C CA 1
ATOM 4954 C C . THR C 1 68 ? 29.62163 -122.16713 16.54233 1.000 39.79424 48 THR C C 1
ATOM 4955 O O . THR C 1 68 ? 29.66153 -122.03095 17.77123 1.000 31.91698 48 THR C O 1
ATOM 4959 N N . ARG C 1 69 ? 30.65478 -122.61284 15.82157 1.000 38.26511 49 ARG C N 1
ATOM 4960 C CA . ARG C 1 69 ? 31.92053 -122.92948 16.47355 1.000 42.36561 49 ARG C CA 1
ATOM 4961 C C . ARG C 1 69 ? 32.64758 -121.68604 16.96478 1.000 41.62078 49 ARG C C 1
ATOM 4962 O O . ARG C 1 69 ? 33.52317 -121.80048 17.82458 1.000 52.85107 49 ARG C O 1
ATOM 4970 N N . GLU C 1 70 ? 32.30085 -120.51097 16.45623 1.000 41.42076 50 GLU C N 1
ATOM 4971 C CA . GLU C 1 70 ? 32.87567 -119.24267 16.91006 1.000 48.11103 50 GLU C CA 1
ATOM 4972 C C . GLU C 1 70 ? 32.06922 -118.56668 18.01549 1.000 47.59255 50 GLU C C 1
ATOM 4973 O O . GLU C 1 70 ? 32.63623 -117.80390 18.80342 1.000 48.53477 50 GLU C O 1
ATOM 4979 N N . ARG C 1 71 ? 30.74653 -118.73498 18.04030 1.000 39.90478 51 ARG C N 1
ATOM 4980 C CA . ARG C 1 71 ? 29.91890 -118.01857 19.00503 1.000 40.20482 51 ARG C CA 1
ATOM 4981 C C . ARG C 1 71 ? 28.82465 -118.90957 19.58807 1.000 42.11821 51 ARG C C 1
ATOM 4982 O O . ARG C 1 71 ? 28.08147 -119.55650 18.84532 1.000 31.75907 51 ARG C O 1
ATOM 4990 N N . ARG C 1 72 ? 28.67143 -118.88389 20.90488 1.000 38.45987 52 ARG C N 1
ATOM 4991 C CA . ARG C 1 72 ? 27.52802 -119.56629 21.47937 1.000 37.82559 52 ARG C CA 1
ATOM 4992 C C . ARG C 1 72 ? 26.27959 -118.69078 21.35924 1.000 38.85466 52 ARG C C 1
ATOM 4993 O O . ARG C 1 72 ? 26.35055 -117.48415 21.10645 1.000 34.53046 52 ARG C O 1
ATOM 5001 N N . SER C 1 73 ? 25.12523 -119.32904 21.49549 1.000 33.86195 53 SER C N 1
ATOM 5002 C CA . SER C 1 73 ? 23.83315 -118.68222 21.36184 1.000 33.92512 53 SER C CA 1
ATOM 5003 C C . SER C 1 73 ? 23.25483 -118.35339 22.73802 1.000 35.10947 53 SER C C 1
ATOM 5004 O O . SER C 1 73 ? 23.82884 -118.67760 23.78009 1.000 32.97237 53 SER C O 1
ATOM 5007 N N . GLU C 1 74 ? 22.07591 -117.71908 22.72024 1.000 33.18819 54 GLU C N 1
ATOM 5008 C CA . GLU C 1 74 ? 21.29163 -117.45332 23.92999 1.000 34.43044 54 GLU C CA 1
ATOM 5009 C C . GLU C 1 74 ? 21.15413 -118.69114 24.81812 1.000 34.46729 54 GLU C C 1
ATOM 5010 O O . GLU C 1 74 ? 21.02176 -118.57287 26.04040 1.000 32.87499 54 GLU C O 1
ATOM 5016 N N . TYR C 1 75 ? 21.15891 -119.88702 24.22632 1.000 33.53560 55 TYR C N 1
ATOM 5017 C CA . TYR C 1 75 ? 21.07364 -121.09996 25.02966 1.000 29.39037 55 TYR C CA 1
ATOM 5018 C C . TYR C 1 75 ? 22.35158 -121.36322 25.81934 1.000 33.70930 55 TYR C C 1
ATOM 5019 O O . TYR C 1 75 ? 22.29847 -122.05112 26.84631 1.000 31.36165 55 TYR C O 1
ATOM 5028 N N . ASN C 1 76 ? 23.49052 -120.85106 25.35755 1.000 30.42470 56 ASN C N 1
ATOM 5029 C CA . ASN C 1 76 ? 24.79233 -121.06474 26.00615 1.000 33.08028 56 ASN C CA 1
ATOM 5030 C C . ASN C 1 76 ? 25.07673 -122.55725 26.19393 1.000 29.97465 56 ASN C C 1
ATOM 5031 O O . ASN C 1 76 ? 25.33634 -123.04785 27.30053 1.000 29.32194 56 ASN C O 1
ATOM 5036 N N . ARG C 1 77 ? 25.02540 -123.27935 25.07496 1.000 35.17001 57 ARG C N 1
ATOM 5037 C CA . ARG C 1 77 ? 25.29772 -124.70672 25.03558 1.000 33.85932 57 ARG C CA 1
ATOM 5038 C C . ARG C 1 77 ? 26.33771 -125.02466 23.97393 1.000 28.61922 57 ARG C C 1
ATOM 5039 O O . ARG C 1 77 ? 26.63267 -124.21484 23.09933 1.000 34.77522 57 ARG C O 1
ATOM 5047 N N . SER C 1 78 ? 26.86867 -126.24283 24.04248 1.000 27.94809 58 SER C N 1
ATOM 5048 C CA . SER C 1 78 ? 28.02539 -126.60923 23.23866 1.000 30.12993 58 SER C CA 1
ATOM 5049 C C . SER C 1 78 ? 27.67554 -127.23770 21.90211 1.000 32.20123 58 SER C C 1
ATOM 5050 O O . SER C 1 78 ? 28.50678 -127.18698 20.99034 1.000 32.47495 58 SER C O 1
ATOM 5053 N N . GLU C 1 79 ? 26.47282 -127.78750 21.73449 1.000 22.56850 59 GLU C N 1
ATOM 5054 C CA . GLU C 1 79 ? 26.11375 -128.28090 20.40836 1.000 26.61372 59 GLU C CA 1
ATOM 5055 C C . GLU C 1 79 ? 26.11505 -127.11895 19.42224 1.000 26.66109 59 GLU C C 1
ATOM 5056 O O . GLU C 1 79 ? 25.58116 -126.04474 19.70497 1.000 29.98254 59 GLU C O 1
ATOM 5062 N N . THR C 1 80 ? 26.69860 -127.33952 18.24808 1.000 25.22408 60 THR C N 1
ATOM 5063 C CA . THR C 1 80 ? 26.81820 -126.28831 17.25120 1.000 28.62185 60 THR C CA 1
ATOM 5064 C C . THR C 1 80 ? 26.08142 -126.72087 15.99038 1.000 26.57950 60 THR C C 1
ATOM 5065 O O . THR C 1 80 ? 25.88124 -127.90916 15.75011 1.000 24.28712 60 THR C O 1
ATOM 5069 N N . ILE C 1 81 ? 25.69766 -125.74255 15.16892 1.000 25.70571 61 ILE C N 1
ATOM 5070 C CA . ILE C 1 81 ? 24.97767 -126.08899 13.95238 1.000 24.68454 61 ILE C CA 1
ATOM 5071 C C . ILE C 1 81 ? 25.90134 -126.80330 12.96601 1.000 28.18759 61 ILE C C 1
ATOM 5072 O O . ILE C 1 81 ? 25.44687 -127.65055 12.18642 1.000 24.45820 61 ILE C O 1
ATOM 5077 N N . GLU C 1 82 ? 27.20978 -126.52500 13.00872 1.000 23.87655 62 GLU C N 1
ATOM 5078 C CA . GLU C 1 82 ? 28.11773 -127.25679 12.12961 1.000 25.65571 62 GLU C CA 1
ATOM 5079 C C . GLU C 1 82 ? 28.15211 -128.74260 12.47776 1.000 27.93756 62 GLU C C 1
ATOM 5080 O O . GLU C 1 82 ? 28.19209 -129.58946 11.57735 1.000 28.34287 62 GLU C O 1
ATOM 5086 N N . GLU C 1 83 ? 28.16570 -129.09389 13.77775 1.000 33.99618 63 GLU C N 1
ATOM 5087 C CA . GLU C 1 83 ? 28.18575 -130.52631 14.07033 1.000 30.85370 63 GLU C CA 1
ATOM 5088 C C . GLU C 1 83 ? 26.89529 -131.19564 13.63303 1.000 22.31583 63 GLU C C 1
ATOM 5089 O O . GLU C 1 83 ? 26.93461 -132.35516 13.20553 1.000 26.05049 63 GLU C O 1
ATOM 5095 N N . THR C 1 84 ? 25.74328 -130.50623 13.72045 1.000 24.80824 64 THR C N 1
ATOM 5096 C CA . THR C 1 84 ? 24.53156 -131.11510 13.18243 1.000 28.11390 64 THR C CA 1
ATOM 5097 C C . THR C 1 84 ? 24.72014 -131.45240 11.70994 1.000 25.77677 64 THR C C 1
ATOM 5098 O O . THR C 1 84 ? 24.41101 -132.56715 11.26936 1.000 26.27157 64 THR C O 1
ATOM 5102 N N . ALA C 1 85 ? 25.24307 -130.49889 10.93145 1.000 26.36106 65 ALA C N 1
ATOM 5103 C CA . ALA C 1 85 ? 25.44628 -130.76049 9.51247 1.000 24.23448 65 ALA C CA 1
ATOM 5104 C C . ALA C 1 85 ? 26.35730 -131.96700 9.31437 1.000 23.72390 65 ALA C C 1
ATOM 5105 O O . ALA C 1 85 ? 26.09931 -132.81462 8.45690 1.000 29.39300 65 ALA C O 1
ATOM 5107 N N . GLU C 1 86 ? 27.41991 -132.06275 10.11482 1.000 25.53727 66 GLU C N 1
ATOM 5108 C CA . GLU C 1 86 ? 28.33043 -133.19669 9.99891 1.000 30.77211 66 GLU C CA 1
ATOM 5109 C C . GLU C 1 86 ? 27.63231 -134.49917 10.36606 1.000 31.09583 66 GLU C C 1
ATOM 5110 O O . GLU C 1 86 ? 27.83559 -135.52405 9.70739 1.000 30.39838 66 GLU C O 1
ATOM 5116 N N . LEU C 1 87 ? 26.76472 -134.47167 11.38266 1.000 28.63501 67 LEU C N 1
ATOM 5117 C CA . LEU C 1 87 ? 26.02679 -135.68157 11.74472 1.000 23.78706 67 LEU C CA 1
ATOM 5118 C C . LEU C 1 87 ? 25.04950 -136.09716 10.64811 1.000 27.03219 67 LEU C C 1
ATOM 5119 O O . LEU C 1 87 ? 24.84683 -137.29498 10.40754 1.000 28.90873 67 LEU C O 1
ATOM 5124 N N . VAL C 1 88 ? 24.44080 -135.12395 9.96138 1.000 25.86889 68 VAL C N 1
ATOM 5125 C CA . VAL C 1 88 ? 23.54201 -135.45001 8.85767 1.000 18.51801 68 VAL C CA 1
ATOM 5126 C C . VAL C 1 88 ? 24.31039 -136.15240 7.73813 1.000 23.86339 68 VAL C C 1
ATOM 5127 O O . VAL C 1 88 ? 23.85319 -137.15787 7.18668 1.000 26.35053 68 VAL C O 1
ATOM 5131 N N . THR C 1 89 ? 25.49076 -135.63376 7.39887 1.000 26.11103 69 THR C N 1
ATOM 5132 C CA . THR C 1 89 ? 26.32571 -136.26388 6.37947 1.000 33.68035 69 THR C CA 1
ATOM 5133 C C . THR C 1 89 ? 26.77945 -137.65065 6.82836 1.000 34.67258 69 THR C C 1
ATOM 5134 O O . THR C 1 89 ? 26.64393 -138.62408 6.08371 1.000 34.89366 69 THR C O 1
ATOM 5138 N N . GLU C 1 90 ? 27.27780 -137.76618 8.06515 1.000 31.68538 70 GLU C N 1
ATOM 5139 C CA . GLU C 1 90 ? 27.70225 -139.06922 8.57977 1.000 32.57233 70 GLU C CA 1
ATOM 5140 C C . GLU C 1 90 ? 26.59224 -140.09966 8.48879 1.000 34.96735 70 GLU C C 1
ATOM 5141 O O . GLU C 1 90 ? 26.85081 -141.27827 8.21864 1.000 31.99594 70 GLU C O 1
ATOM 5147 N N . ALA C 1 91 ? 25.34823 -139.68026 8.73319 1.000 28.41130 71 ALA C N 1
ATOM 5148 C CA . ALA C 1 91 ? 24.22873 -140.61101 8.71286 1.000 29.72988 71 ALA C CA 1
ATOM 5149 C C . ALA C 1 91 ? 23.88825 -141.09943 7.31379 1.000 31.66695 71 ALA C C 1
ATOM 5150 O O . ALA C 1 91 ? 23.11933 -142.05960 7.18419 1.000 33.11450 71 ALA C O 1
ATOM 5152 N N . GLY C 1 92 ? 24.41835 -140.46634 6.26963 1.000 36.46490 72 GLY C N 1
ATOM 5153 C CA . GLY C 1 92 ? 24.14167 -140.92587 4.92124 1.000 37.30710 72 GLY C CA 1
ATOM 5154 C C . GLY C 1 92 ? 23.47258 -139.90466 4.02413 1.000 37.87559 72 GLY C C 1
ATOM 5155 O O . GLY C 1 92 ? 23.04044 -140.23896 2.91898 1.000 38.72833 72 GLY C O 1
ATOM 5156 N N . GLY C 1 93 ? 23.37386 -138.66060 4.48459 1.000 33.04607 73 GLY C N 1
ATOM 5157 C CA . GLY C 1 93 ? 22.78356 -137.60561 3.68232 1.000 29.70356 73 GLY C CA 1
ATOM 5158 C C . GLY C 1 93 ? 23.81235 -136.53164 3.40196 1.000 27.49277 73 GLY C C 1
ATOM 5159 O O . GLY C 1 93 ? 25.00003 -136.83538 3.37049 1.000 26.78479 73 GLY C O 1
ATOM 5160 N N . THR C 1 94 ? 23.38159 -135.29113 3.17477 1.000 30.78001 74 THR C N 1
ATOM 5161 C CA . THR C 1 94 ? 24.27587 -134.14169 3.08662 1.000 29.30088 74 THR C CA 1
ATOM 5162 C C . THR C 1 94 ? 23.71632 -133.04640 3.97840 1.000 31.00372 74 THR C C 1
ATOM 5163 O O . THR C 1 94 ? 22.61445 -132.54808 3.72328 1.000 30.02465 74 THR C O 1
ATOM 5167 N N . GLY C 1 95 ? 24.45968 -132.67869 5.01432 1.000 26.69267 75 GLY C N 1
ATOM 5168 C CA . GLY C 1 95 ? 24.08007 -131.57470 5.87636 1.000 26.28736 75 GLY C CA 1
ATOM 5169 C C . GLY C 1 95 ? 24.79269 -130.30703 5.44350 1.000 30.65104 75 GLY C C 1
ATOM 5170 O O . GLY C 1 95 ? 26.00017 -130.31492 5.20869 1.000 25.44779 75 GLY C O 1
ATOM 5171 N N . ILE C 1 96 ? 24.01886 -129.22939 5.29701 1.000 26.64530 76 ILE C N 1
ATOM 5172 C CA . ILE C 1 96 ? 24.54574 -127.90266 4.96403 1.000 22.54744 76 ILE C CA 1
ATOM 5173 C C . ILE C 1 96 ? 24.14057 -126.96002 6.08893 1.000 26.18209 76 ILE C C 1
ATOM 5174 O O . ILE C 1 96 ? 22.95117 -126.66331 6.25484 1.000 27.58752 76 ILE C O 1
ATOM 5179 N N . ALA C 1 97 ? 25.11814 -126.51515 6.87601 1.000 23.58704 77 ALA C N 1
ATOM 5180 C CA . ALA C 1 97 ? 24.87184 -125.61292 7.99265 1.000 25.81889 77 ALA C CA 1
ATOM 5181 C C . ALA C 1 97 ? 24.74919 -124.18626 7.49691 1.000 30.52734 77 ALA C C 1
ATOM 5182 O O . ALA C 1 97 ? 25.61765 -123.70237 6.77081 1.000 27.84544 77 ALA C O 1
ATOM 5184 N N . VAL C 1 98 ? 23.67286 -123.51176 7.88666 1.000 24.87930 78 VAL C N 1
ATOM 5185 C CA . VAL C 1 98 ? 23.52894 -122.08881 7.58587 1.000 25.39252 78 VAL C CA 1
ATOM 5186 C C . VAL C 1 98 ? 23.20548 -121.37361 8.88594 1.000 29.57986 78 VAL C C 1
ATOM 5187 O O . VAL C 1 98 ? 22.02467 -121.31238 9.27265 1.000 27.64805 78 VAL C O 1
ATOM 5191 N N . PRO C 1 99 ? 24.20587 -120.84410 9.59107 1.000 28.59027 79 PRO C N 1
ATOM 5192 C CA . PRO C 1 99 ? 23.92834 -120.07422 10.80356 1.000 27.80070 79 PRO C CA 1
ATOM 5193 C C . PRO C 1 99 ? 22.94552 -118.96185 10.47352 1.000 32.10385 79 PRO C C 1
ATOM 5194 O O . PRO C 1 99 ? 23.10816 -118.24571 9.48995 1.000 26.03470 79 PRO C O 1
ATOM 5198 N N . THR C 1 100 ? 21.88443 -118.87025 11.26823 1.000 31.14584 80 THR C N 1
ATOM 5199 C CA . THR C 1 100 ? 20.75161 -117.99862 10.97902 1.000 30.95898 80 THR C CA 1
ATOM 5200 C C . THR C 1 100 ? 20.09686 -117.67053 12.30858 1.000 30.38259 80 THR C C 1
ATOM 5201 O O . THR C 1 100 ? 19.85563 -118.57882 13.10723 1.000 27.70069 80 THR C O 1
ATOM 5205 N N . ASP C 1 101 ? 19.80683 -116.39949 12.54710 1.000 26.35842 81 ASP C N 1
ATOM 5206 C CA . ASP C 1 101 ? 18.87282 -116.03225 13.60799 1.000 26.25315 81 ASP C CA 1
ATOM 5207 C C . ASP C 1 101 ? 17.50384 -115.88828 12.95884 1.000 24.12395 81 ASP C C 1
ATOM 5208 O O . ASP C 1 101 ? 17.27495 -114.95497 12.18052 1.000 22.79747 81 ASP C O 1
ATOM 5213 N N . HIS C 1 102 ? 16.59759 -116.81474 13.27097 1.000 20.39981 82 HIS C N 1
ATOM 5214 C CA . HIS C 1 102 ? 15.29108 -116.80878 12.62537 1.000 26.25315 82 HIS C CA 1
ATOM 5215 C C . HIS C 1 102 ? 14.39479 -115.67728 13.09623 1.000 27.99283 82 HIS C C 1
ATOM 5216 O O . HIS C 1 102 ? 13.29397 -115.53597 12.56367 1.000 24.46872 82 HIS C O 1
ATOM 5223 N N . LEU C 1 103 ? 14.83380 -114.84125 14.02755 1.000 23.25279 83 LEU C N 1
ATOM 5224 C CA . LEU C 1 103 ? 14.09099 -113.61728 14.31150 1.000 20.82355 83 LEU C CA 1
ATOM 5225 C C . LEU C 1 103 ? 14.49809 -112.46492 13.40189 1.000 28.43762 83 LEU C C 1
ATOM 5226 O O . LEU C 1 103 ? 13.91128 -111.38597 13.50270 1.000 27.97441 83 LEU C O 1
ATOM 5231 N N . VAL C 1 104 ? 15.47415 -112.66921 12.51954 1.000 28.81398 84 VAL C N 1
ATOM 5232 C CA . VAL C 1 104 ? 15.99803 -111.59483 11.67457 1.000 30.24047 84 VAL C CA 1
ATOM 5233 C C . VAL C 1 104 ? 15.55755 -111.81636 10.23219 1.000 26.80848 84 VAL C C 1
ATOM 5234 O O . VAL C 1 104 ? 16.15261 -112.64527 9.52606 1.000 26.22420 84 VAL C O 1
ATOM 5238 N N . PRO C 1 105 ? 14.55404 -111.07361 9.75151 1.000 28.71134 85 PRO C N 1
ATOM 5239 C CA . PRO C 1 105 ? 14.00062 -111.36283 8.41704 1.000 28.11390 85 PRO C CA 1
ATOM 5240 C C . PRO C 1 105 ? 15.04397 -111.36824 7.31334 1.000 31.78013 85 PRO C C 1
ATOM 5241 O O . PRO C 1 105 ? 15.00749 -112.23914 6.43436 1.000 26.40317 85 PRO C O 1
ATOM 5245 N N . GLU C 1 106 ? 15.99640 -110.43611 7.36291 1.000 27.92966 86 GLU C N 1
ATOM 5246 C CA . GLU C 1 106 ? 17.02296 -110.34719 6.33018 1.000 32.35125 86 GLU C CA 1
ATOM 5247 C C . GLU C 1 106 ? 17.83343 -111.63807 6.23353 1.000 29.31141 86 GLU C C 1
ATOM 5248 O O . GLU C 1 106 ? 18.18041 -112.07581 5.13316 1.000 28.83767 86 GLU C O 1
ATOM 5254 N N . GLN C 1 107 ? 18.14990 -112.26747 7.37442 1.000 26.83216 87 GLN C N 1
ATOM 5255 C CA . GLN C 1 107 ? 18.88296 -113.53443 7.33503 1.000 27.61121 87 GLN C CA 1
ATOM 5256 C C . GLN C 1 107 ? 18.03070 -114.67306 6.79798 1.000 27.10325 87 GLN C C 1
ATOM 5257 O O . GLN C 1 107 ? 18.56298 -115.58938 6.16248 1.000 29.13770 87 GLN C O 1
ATOM 5263 N N . VAL C 1 108 ? 16.72512 -114.66011 7.07526 1.000 27.00061 88 VAL C N 1
ATOM 5264 C CA . VAL C 1 108 ? 15.88944 -115.76111 6.61000 1.000 25.21618 88 VAL C CA 1
ATOM 5265 C C . VAL C 1 108 ? 15.59499 -115.60767 5.12652 1.000 25.81889 88 VAL C C 1
ATOM 5266 O O . VAL C 1 108 ? 15.54043 -116.60479 4.40022 1.000 27.86387 88 VAL C O 1
ATOM 5270 N N . ARG C 1 109 ? 15.45776 -114.36494 4.64627 1.000 26.14787 89 ARG C N 1
ATOM 5271 C CA . ARG C 1 109 ? 15.37540 -114.13740 3.20924 1.000 25.97943 89 ARG C CA 1
ATOM 5272 C C . ARG C 1 109 ? 16.61732 -114.68088 2.50332 1.000 24.41082 89 ARG C C 1
ATOM 5273 O O . ARG C 1 109 ? 16.51126 -115.35230 1.47069 1.000 26.80058 89 ARG C O 1
ATOM 5281 N N . ALA C 1 110 ? 17.80256 -114.41290 3.05612 1.000 25.97680 90 ALA C N 1
ATOM 5282 C CA . ALA C 1 110 ? 19.03522 -114.90952 2.44089 1.000 30.69842 90 ALA C CA 1
ATOM 5283 C C . ALA C 1 110 ? 19.06849 -116.43314 2.42104 1.000 30.26679 90 ALA C C 1
ATOM 5284 O O . ALA C 1 110 ? 19.48451 -117.04915 1.42902 1.000 27.26906 90 ALA C O 1
ATOM 5286 N N . LEU C 1 111 ? 18.62806 -117.05871 3.51263 1.000 31.87487 91 LEU C N 1
ATOM 5287 C CA . LEU C 1 111 ? 18.57602 -118.51356 3.57028 1.000 28.60343 91 LEU C CA 1
ATOM 5288 C C . LEU C 1 111 ? 17.71386 -119.06725 2.44260 1.000 27.28748 91 LEU C C 1
ATOM 5289 O O . LEU C 1 111 ? 18.11047 -120.00095 1.73612 1.000 23.15278 91 LEU C O 1
ATOM 5294 N N . ALA C 1 112 ? 16.53201 -118.48300 2.24706 1.000 25.28987 92 ALA C N 1
ATOM 5295 C CA . ALA C 1 112 ? 15.67042 -118.92424 1.15710 1.000 26.51634 92 ALA C CA 1
ATOM 5296 C C . ALA C 1 112 ? 16.35281 -118.73076 -0.18963 1.000 24.40556 92 ALA C C 1
ATOM 5297 O O . ALA C 1 112 ? 16.27584 -119.60248 -1.06210 1.000 26.69267 92 ALA C O 1
ATOM 5299 N N . ASP C 1 113 ? 17.00932 -117.58590 -0.37773 1.000 24.46083 93 ASP C N 1
ATOM 5300 C CA . ASP C 1 113 ? 17.73017 -117.33430 -1.62522 1.000 31.23796 93 ASP C CA 1
ATOM 5301 C C . ASP C 1 113 ? 18.80300 -118.38231 -1.85645 1.000 33.29347 93 ASP C C 1
ATOM 5302 O O . ASP C 1 113 ? 18.99758 -118.85027 -2.98422 1.000 30.30890 93 ASP C O 1
ATOM 5307 N N . ARG C 1 114 ? 19.51491 -118.75958 -0.79468 1.000 28.06126 94 ARG C N 1
ATOM 5308 C CA . ARG C 1 114 ? 20.56483 -119.75574 -0.92991 1.000 25.88205 94 ARG C CA 1
ATOM 5309 C C . ARG C 1 114 ? 20.00729 -121.11234 -1.36290 1.000 31.88277 94 ARG C C 1
ATOM 5310 O O . ARG C 1 114 ? 20.55537 -121.75993 -2.26550 1.000 28.85872 94 ARG C O 1
ATOM 5318 N N . VAL C 1 115 ? 18.91978 -121.56926 -0.73195 1.000 29.41405 95 VAL C N 1
ATOM 5319 C CA . VAL C 1 115 ? 18.36505 -122.86919 -1.11329 1.000 27.01640 95 VAL C CA 1
ATOM 5320 C C . VAL C 1 115 ? 17.94584 -122.85242 -2.57421 1.000 28.48236 95 VAL C C 1
ATOM 5321 O O . VAL C 1 115 ? 18.20173 -123.80377 -3.32802 1.000 25.61623 95 VAL C O 1
ATOM 5325 N N . ASP C 1 116 ? 17.32082 -121.76052 -3.00353 1.000 24.30818 96 ASP C N 1
ATOM 5326 C CA . ASP C 1 116 ? 16.94264 -121.63760 -4.40288 1.000 27.74806 96 ASP C CA 1
ATOM 5327 C C . ASP C 1 116 ? 18.18191 -121.67053 -5.29493 1.000 27.56120 96 ASP C C 1
ATOM 5328 O O . ASP C 1 116 ? 18.23599 -122.41405 -6.27740 1.000 28.02441 96 ASP C O 1
ATOM 5333 N N . THR C 1 117 ? 19.21651 -120.92295 -4.91444 1.000 26.96639 97 THR C N 1
ATOM 5334 C CA . THR C 1 117 ? 20.43138 -120.84559 -5.72376 1.000 30.65894 97 THR C CA 1
ATOM 5335 C C . THR C 1 117 ? 21.11456 -122.19965 -5.84305 1.000 30.98003 97 THR C C 1
ATOM 5336 O O . THR C 1 117 ? 21.59708 -122.57109 -6.91776 1.000 30.25889 97 THR C O 1
ATOM 5340 N N . GLU C 1 118 ? 21.24108 -122.91736 -4.72607 1.000 26.73478 98 GLU C N 1
ATOM 5341 C CA . GLU C 1 118 ? 21.99492 -124.16577 -4.75202 1.000 26.72426 98 GLU C CA 1
ATOM 5342 C C . GLU C 1 118 ? 21.16951 -125.34303 -5.26234 1.000 32.02226 98 GLU C C 1
ATOM 5343 O O . GLU C 1 118 ? 21.73325 -126.24889 -5.88586 1.000 31.01951 98 GLU C O 1
ATOM 5349 N N . GLN C 1 119 ? 19.85120 -125.34761 -5.04251 1.000 27.73490 99 GLN C N 1
ATOM 5350 C CA . GLN C 1 119 ? 19.06263 -126.55141 -5.31335 1.000 27.59805 99 GLN C CA 1
ATOM 5351 C C . GLN C 1 119 ? 17.89521 -126.32992 -6.25816 1.000 29.50354 99 GLN C C 1
ATOM 5352 O O . GLN C 1 119 ? 17.43319 -127.27958 -6.90047 1.000 29.00611 99 GLN C O 1
ATOM 5358 N N . GLY C 1 120 ? 17.37866 -125.10369 -6.32091 1.000 31.45904 100 GLY C N 1
ATOM 5359 C CA . GLY C 1 120 ? 16.21233 -124.84896 -7.13793 1.000 30.15888 100 GLY C CA 1
ATOM 5360 C C . GLY C 1 120 ? 14.93077 -125.48970 -6.65571 1.000 29.41668 100 GLY C C 1
ATOM 5361 O O . GLY C 1 120 ? 13.94539 -125.49100 -7.39358 1.000 28.93768 100 GLY C O 1
ATOM 5362 N N . ARG C 1 121 ? 14.90220 -126.03178 -5.44276 1.000 29.24298 101 ARG C N 1
ATOM 5363 C CA . ARG C 1 121 ? 13.70448 -126.69716 -4.95118 1.000 25.61886 101 ARG C CA 1
ATOM 5364 C C . ARG C 1 121 ? 13.78942 -126.83662 -3.43858 1.000 27.96388 101 ARG C C 1
ATOM 5365 O O . ARG C 1 121 ? 14.86522 -126.73533 -2.84446 1.000 28.62448 101 ARG C O 1
ATOM 5373 N N . LEU C 1 122 ? 12.63642 -127.08341 -2.82401 1.000 30.93002 102 LEU C N 1
ATOM 5374 C CA . LEU C 1 122 ? 12.58483 -127.39486 -1.39834 1.000 25.91100 102 LEU C CA 1
ATOM 5375 C C . LEU C 1 122 ? 11.41699 -128.34454 -1.19786 1.000 25.78730 102 LEU C C 1
ATOM 5376 O O . LEU C 1 122 ? 10.27361 -127.95722 -1.44728 1.000 26.80585 102 LEU C O 1
ATOM 5381 N N . ASP C 1 123 ? 11.69551 -129.56901 -0.74506 1.000 25.97943 103 ASP C N 1
ATOM 5382 C CA . ASP C 1 123 ? 10.64976 -130.57302 -0.61633 1.000 28.39814 103 ASP C CA 1
ATOM 5383 C C . ASP C 1 123 ? 10.02702 -130.59979 0.77006 1.000 28.75345 103 ASP C C 1
ATOM 5384 O O . ASP C 1 123 ? 8.81897 -130.83930 0.90293 1.000 26.51634 103 ASP C O 1
ATOM 5389 N N . VAL C 1 124 ? 10.82815 -130.35286 1.80374 1.000 26.50318 104 VAL C N 1
ATOM 5390 C CA . VAL C 1 124 ? 10.40587 -130.54384 3.18691 1.000 27.64542 104 VAL C CA 1
ATOM 5391 C C . VAL C 1 124 ? 10.91942 -129.37141 4.00979 1.000 27.99020 104 VAL C C 1
ATOM 5392 O O . VAL C 1 124 ? 12.11247 -129.05882 3.97956 1.000 26.12682 104 VAL C O 1
ATOM 5396 N N . LEU C 1 125 ? 10.01169 -128.69230 4.70224 1.000 26.89796 105 LEU C N 1
ATOM 5397 C CA . LEU C 1 125 ? 10.36260 -127.62114 5.62138 1.000 26.64530 105 LEU C CA 1
ATOM 5398 C C . LEU C 1 125 ? 9.89991 -128.04314 7.00755 1.000 26.51897 105 LEU C C 1
ATOM 5399 O O . LEU C 1 125 ? 8.71434 -128.34830 7.19666 1.000 24.03446 105 LEU C O 1
ATOM 5404 N N . VAL C 1 126 ? 10.82544 -128.06024 7.96762 1.000 26.78742 106 VAL C N 1
ATOM 5405 C CA . VAL C 1 126 ? 10.51673 -128.38641 9.35838 1.000 23.58967 106 VAL C CA 1
ATOM 5406 C C . VAL C 1 126 ? 10.76645 -127.13529 10.19061 1.000 22.24214 106 VAL C C 1
ATOM 5407 O O . VAL C 1 126 ? 11.91464 -126.69932 10.34714 1.000 24.44504 106 VAL C O 1
ATOM 5411 N N . ASN C 1 127 ? 9.69550 -126.55378 10.71966 1.000 25.23987 107 ASN C N 1
ATOM 5412 C CA . ASN C 1 127 ? 9.79912 -125.37728 11.57666 1.000 24.70296 107 ASN C CA 1
ATOM 5413 C C . ASN C 1 127 ? 9.92149 -125.89426 12.99397 1.000 30.77211 107 ASN C C 1
ATOM 5414 O O . ASN C 1 127 ? 8.93234 -126.11030 13.69575 1.000 24.31081 107 ASN C O 1
ATOM 5419 N N . ASP C 1 128 ? 11.15484 -126.10514 13.41558 1.000 22.39742 108 ASP C N 1
ATOM 5420 C CA . ASP C 1 128 ? 11.39633 -126.69142 14.71865 1.000 23.11856 108 ASP C CA 1
ATOM 5421 C C . ASP C 1 128 ? 11.71728 -125.65360 15.78870 1.000 24.44767 108 ASP C C 1
ATOM 5422 O O . ASP C 1 128 ? 11.50247 -125.93149 16.97484 1.000 32.77235 108 ASP C O 1
ATOM 5427 N N . VAL C 1 129 ? 12.17804 -124.46407 15.39277 1.000 24.15290 109 VAL C N 1
ATOM 5428 C CA . VAL C 1 129 ? 12.64976 -123.41404 16.29532 1.000 26.68478 109 VAL C CA 1
ATOM 5429 C C . VAL C 1 129 ? 11.76848 -123.26540 17.52704 1.000 28.53237 109 VAL C C 1
ATOM 5430 O O . VAL C 1 129 ? 10.56943 -122.99544 17.42293 1.000 22.68956 109 VAL C O 1
ATOM 5434 N N . TRP C 1 130 ? 12.36339 -123.43431 18.70610 1.000 21.73418 110 TRP C N 1
ATOM 5435 C CA . TRP C 1 130 ? 11.63709 -123.23280 19.95397 1.000 22.36584 110 TRP C CA 1
ATOM 5436 C C . TRP C 1 130 ? 12.43371 -122.25835 20.81270 1.000 28.44025 110 TRP C C 1
ATOM 5437 O O . TRP C 1 130 ? 12.07079 -121.08325 20.92166 1.000 28.80345 110 TRP C O 1
ATOM 5448 N N . GLY C 1 131 ? 13.54556 -122.72059 21.37554 1.000 27.37697 111 GLY C N 1
ATOM 5449 C CA . GLY C 1 131 ? 14.44151 -121.86021 22.12556 1.000 28.11653 111 GLY C CA 1
ATOM 5450 C C . GLY C 1 131 ? 13.94367 -121.39700 23.47548 1.000 26.77163 111 GLY C C 1
ATOM 5451 O O . GLY C 1 131 ? 14.60102 -120.56271 24.10364 1.000 25.02932 111 GLY C O 1
ATOM 5452 N N . GLY C 1 132 ? 12.82827 -121.92960 23.96539 1.000 26.78479 112 GLY C N 1
ATOM 5453 C CA . GLY C 1 132 ? 12.22749 -121.44399 25.19223 1.000 25.67413 112 GLY C CA 1
ATOM 5454 C C . GLY C 1 132 ? 12.42322 -122.31202 26.42216 1.000 29.94570 112 GLY C C 1
ATOM 5455 O O . GLY C 1 132 ? 11.82834 -122.01210 27.46440 1.000 27.24537 112 GLY C O 1
ATOM 5456 N N . GLU C 1 133 ? 13.25249 -123.36049 26.34676 1.000 25.43200 113 GLU C N 1
ATOM 5457 C CA . GLU C 1 133 ? 13.33337 -124.33116 27.43788 1.000 28.73239 113 GLU C CA 1
ATOM 5458 C C . GLU C 1 133 ? 13.76662 -123.69198 28.75277 1.000 34.48308 113 GLU C C 1
ATOM 5459 O O . GLU C 1 133 ? 13.38246 -124.17199 29.82260 1.000 36.49385 113 GLU C O 1
ATOM 5465 N N . ARG C 1 134 ? 14.56988 -122.63252 28.71120 1.000 30.47207 114 ARG C N 1
ATOM 5466 C CA . ARG C 1 134 ? 14.98835 -121.96671 29.94354 1.000 32.19333 114 ARG C CA 1
ATOM 5467 C C . ARG C 1 134 ? 14.10827 -120.78586 30.32095 1.000 37.32816 114 ARG C C 1
ATOM 5468 O O . ARG C 1 134 ? 14.33645 -120.17107 31.36636 1.000 32.52495 114 ARG C O 1
ATOM 5476 N N . LEU C 1 135 ? 13.10900 -120.45060 29.51462 1.000 29.63513 115 LEU C N 1
ATOM 5477 C CA . LEU C 1 135 ? 12.35747 -119.22603 29.76443 1.000 27.29011 115 LEU C CA 1
ATOM 5478 C C . LEU C 1 135 ? 11.00328 -119.46265 30.40469 1.000 28.83767 115 LEU C C 1
ATOM 5479 O O . LEU C 1 135 ? 10.49163 -118.55810 31.07755 1.000 31.18532 115 LEU C O 1
ATOM 5484 N N . PHE C 1 136 ? 10.38315 -120.62631 30.19434 1.000 27.37960 116 PHE C N 1
ATOM 5485 C CA . PHE C 1 136 ? 9.07671 -120.83365 30.79762 1.000 30.09571 116 PHE C CA 1
ATOM 5486 C C . PHE C 1 136 ? 9.22278 -121.25283 32.25879 1.000 36.74914 116 PHE C C 1
ATOM 5487 O O . PHE C 1 136 ? 10.23269 -121.83480 32.66661 1.000 32.87499 116 PHE C O 1
ATOM 5495 N N . GLU C 1 137 ? 8.19449 -120.95631 33.05286 1.000 35.32002 117 GLU C N 1
ATOM 5496 C CA . GLU C 1 137 ? 8.19770 -121.27762 34.47624 1.000 34.98051 117 GLU C CA 1
ATOM 5497 C C . GLU C 1 137 ? 7.03807 -122.20697 34.76360 1.000 40.56276 117 GLU C C 1
ATOM 5498 O O . GLU C 1 137 ? 5.88527 -121.85540 34.50143 1.000 47.58465 117 GLU C O 1
ATOM 5504 N N . PHE C 1 138 ? 7.33643 -123.38215 35.30366 1.000 32.65655 118 PHE C N 1
ATOM 5505 C CA . PHE C 1 138 ? 6.28041 -124.35695 35.50823 1.000 36.96496 118 PHE C CA 1
ATOM 5506 C C . PHE C 1 138 ? 5.39960 -123.92306 36.67016 1.000 37.48081 118 PHE C C 1
ATOM 5507 O O . PHE C 1 138 ? 5.88757 -123.40595 37.67664 1.000 37.32026 118 PHE C O 1
ATOM 5515 N N . ASP C 1 139 ? 4.08981 -124.04429 36.47658 1.000 47.37147 119 ASP C N 1
ATOM 5516 C CA . ASP C 1 139 ? 3.10526 -123.86410 37.53590 1.000 51.93254 119 ASP C CA 1
ATOM 5517 C C . ASP C 1 139 ? 3.22400 -122.48402 38.20510 1.000 50.25339 119 ASP C C 1
ATOM 5518 O O . ASP C 1 139 ? 3.12555 -122.35808 39.42261 1.000 58.50438 119 ASP C O 1
ATOM 5523 N N . LYS C 1 140 ? 3.45022 -121.44674 37.40234 1.000 39.23892 120 LYS C N 1
ATOM 5524 C CA . LYS C 1 140 ? 3.33467 -120.05417 37.81819 1.000 32.68550 120 LYS C CA 1
ATOM 5525 C C . LYS C 1 140 ? 2.17688 -119.45028 37.04145 1.000 33.31978 120 LYS C C 1
ATOM 5526 O O . LYS C 1 140 ? 2.03361 -119.71856 35.84717 1.000 30.63262 120 LYS C O 1
ATOM 5532 N N . LYS C 1 141 ? 1.33407 -118.67297 37.72006 1.000 29.73251 121 LYS C N 1
ATOM 5533 C CA . LYS C 1 141 ? 0.27797 -117.94317 37.03023 1.000 32.70392 121 LYS C CA 1
ATOM 5534 C C . LYS C 1 141 ? 0.88792 -116.83364 36.17632 1.000 27.13746 121 LYS C C 1
ATOM 5535 O O . LYS C 1 141 ? 2.05800 -116.47349 36.33129 1.000 28.45078 121 LYS C O 1
ATOM 5541 N N . VAL C 1 142 ? 0.07330 -116.26877 35.27360 1.000 26.23209 122 VAL C N 1
ATOM 5542 C CA . VAL C 1 142 ? 0.61746 -115.29539 34.32540 1.000 26.84269 122 VAL C CA 1
ATOM 5543 C C . VAL C 1 142 ? 1.11811 -114.04612 35.03815 1.000 26.43212 122 VAL C C 1
ATOM 5544 O O . VAL C 1 142 ? 2.07785 -113.40490 34.58575 1.000 29.67461 122 VAL C O 1
ATOM 5548 N N . TRP C 1 143 ? 0.51216 -113.69319 36.17214 1.000 24.04236 123 TRP C N 1
ATOM 5549 C CA . TRP C 1 143 ? 0.98668 -112.54634 36.93617 1.000 23.55282 123 TRP C CA 1
ATOM 5550 C C . TRP C 1 143 ? 2.17802 -112.88203 37.83286 1.000 30.99582 123 TRP C C 1
ATOM 5551 O O . TRP C 1 143 ? 2.81754 -111.96285 38.35148 1.000 32.89342 123 TRP C O 1
ATOM 5562 N N . GLU C 1 144 ? 2.48361 -114.16329 38.03620 1.000 27.38486 124 GLU C N 1
ATOM 5563 C CA . GLU C 1 144 ? 3.67516 -114.57337 38.78062 1.000 30.80633 124 GLU C CA 1
ATOM 5564 C C . GLU C 1 144 ? 4.85267 -114.83747 37.85865 1.000 36.94127 124 GLU C C 1
ATOM 5565 O O . GLU C 1 144 ? 6.00379 -114.59749 38.23866 1.000 34.06198 124 GLU C O 1
ATOM 5571 N N . HIS C 1 145 ? 4.57013 -115.33093 36.65651 1.000 29.75883 125 HIS C N 1
ATOM 5572 C CA . HIS C 1 145 ? 5.59291 -115.59544 35.65266 1.000 29.67987 125 HIS C CA 1
ATOM 5573 C C . HIS C 1 145 ? 6.40328 -114.33633 35.36926 1.000 30.67210 125 HIS C C 1
ATOM 5574 O O . HIS C 1 145 ? 5.86071 -113.23176 35.31674 1.000 29.44300 125 HIS C O 1
ATOM 5581 N N . ASP C 1 146 ? 7.71386 -114.48791 35.19603 1.000 29.85095 126 ASP C N 1
ATOM 5582 C CA . ASP C 1 146 ? 8.49100 -113.34417 34.72666 1.000 29.14560 126 ASP C CA 1
ATOM 5583 C C . ASP C 1 146 ? 7.95283 -112.89014 33.37393 1.000 30.71947 126 ASP C C 1
ATOM 5584 O O . ASP C 1 146 ? 7.80326 -113.69937 32.44924 1.000 31.79065 126 ASP C O 1
ATOM 5589 N N . LEU C 1 147 ? 7.65922 -111.59337 33.25636 1.000 27.60331 127 LEU C N 1
ATOM 5590 C CA . LEU C 1 147 ? 6.97867 -111.09610 32.05979 1.000 25.98733 127 LEU C CA 1
ATOM 5591 C C . LEU C 1 147 ? 7.91993 -111.04514 30.86160 1.000 28.14285 127 LEU C C 1
ATOM 5592 O O . LEU C 1 147 ? 7.57759 -111.52658 29.77469 1.000 28.22707 127 LEU C O 1
ATOM 5597 N N . ASP C 1 148 ? 9.12103 -110.48023 31.04436 1.000 29.15876 128 ASP C N 1
ATOM 5598 C CA . ASP C 1 148 ? 10.07198 -110.39031 29.93703 1.000 27.21905 128 ASP C CA 1
ATOM 5599 C C . ASP C 1 148 ? 10.37889 -111.76715 29.35932 1.000 28.76661 128 ASP C C 1
ATOM 5600 O O . ASP C 1 148 ? 10.47530 -111.93037 28.13720 1.000 28.57711 128 ASP C O 1
ATOM 5605 N N . ALA C 1 149 ? 10.58896 -112.75423 30.22823 1.000 27.84018 129 ALA C N 1
ATOM 5606 C CA . ALA C 1 149 ? 10.84853 -114.11265 29.76714 1.000 28.38498 129 ALA C CA 1
ATOM 5607 C C . ALA C 1 149 ? 9.65379 -114.67161 29.00815 1.000 28.69028 129 ALA C C 1
ATOM 5608 O O . ALA C 1 149 ? 9.82084 -115.38535 28.01295 1.000 26.82164 129 ALA C O 1
ATOM 5610 N N . GLY C 1 150 ? 8.44131 -114.41299 29.50293 1.000 26.17156 130 GLY C N 1
ATOM 5611 C CA . GLY C 1 150 ? 7.26118 -114.90653 28.81403 1.000 29.01664 130 GLY C CA 1
ATOM 5612 C C . GLY C 1 150 ? 7.09413 -114.28609 27.43972 1.000 25.46884 130 GLY C C 1
ATOM 5613 O O . GLY C 1 150 ? 6.78481 -114.97986 26.46946 1.000 25.93995 130 GLY C O 1
ATOM 5614 N N . LEU C 1 151 ? 7.29020 -112.96694 27.33906 1.000 24.68717 131 LEU C N 1
ATOM 5615 C CA . LEU C 1 151 ? 7.18928 -112.31299 26.03779 1.000 28.69028 131 LEU C CA 1
ATOM 5616 C C . LEU C 1 151 ? 8.27274 -112.79768 25.08979 1.000 27.67963 131 LEU C C 1
ATOM 5617 O O . LEU C 1 151 ? 8.03093 -112.96836 23.88338 1.000 27.12957 131 LEU C O 1
ATOM 5622 N N . ARG C 1 152 ? 9.47889 -113.00434 25.61509 1.000 27.28222 132 ARG C N 1
ATOM 5623 C CA . ARG C 1 152 ? 10.58424 -113.48066 24.78732 1.000 27.55067 132 ARG C CA 1
ATOM 5624 C C . ARG C 1 152 ? 10.30209 -114.87080 24.23765 1.000 24.68191 132 ARG C C 1
ATOM 5625 O O . ARG C 1 152 ? 10.57954 -115.16115 23.07023 1.000 25.45305 132 ARG C O 1
ATOM 5633 N N . LEU C 1 153 ? 9.78166 -115.75581 25.08202 1.000 21.31835 133 LEU C N 1
ATOM 5634 C CA . LEU C 1 153 ? 9.53180 -117.12278 24.64853 1.000 23.70284 133 LEU C CA 1
ATOM 5635 C C . LEU C 1 153 ? 8.44897 -117.17214 23.58003 1.000 22.23424 133 LEU C C 1
ATOM 5636 O O . LEU C 1 153 ? 8.49420 -118.02720 22.68108 1.000 25.35567 133 LEU C O 1
ATOM 5641 N N . MET C 1 154 ? 7.46532 -116.27049 23.65810 1.000 22.26056 134 MET C N 1
ATOM 5642 C CA . MET C 1 154 ? 6.44486 -116.24261 22.61697 1.000 22.25267 134 MET C CA 1
ATOM 5643 C C . MET C 1 154 ? 7.02097 -115.72238 21.31200 1.000 25.68203 134 MET C C 1
ATOM 5644 O O . MET C 1 154 ? 6.69194 -116.22348 20.22853 1.000 24.87403 134 MET C O 1
ATOM 5649 N N . ARG C 1 155 ? 7.90125 -114.73418 21.39191 1.000 23.15014 135 ARG C N 1
ATOM 5650 C CA . ARG C 1 155 ? 8.53909 -114.24457 20.18061 1.000 25.86889 135 ARG C CA 1
ATOM 5651 C C . ARG C 1 155 ? 9.38603 -115.33892 19.52830 1.000 26.57687 135 ARG C C 1
ATOM 5652 O O . ARG C 1 155 ? 9.32286 -115.54524 18.31325 1.000 27.91914 135 ARG C O 1
ATOM 5660 N N . LEU C 1 156 ? 10.17886 -116.06205 20.32477 1.000 21.76577 136 LEU C N 1
ATOM 5661 C CA . LEU C 1 156 ? 11.01947 -117.13282 19.77606 1.000 25.45305 136 LEU C CA 1
ATOM 5662 C C . LEU C 1 156 ? 10.18923 -118.30098 19.24230 1.000 22.93170 136 LEU C C 1
ATOM 5663 O O . LEU C 1 156 ? 10.55520 -118.92234 18.23844 1.000 25.86100 136 LEU C O 1
ATOM 5668 N N . GLY C 1 157 ? 9.10182 -118.65139 19.93245 1.000 23.40807 137 GLY C N 1
ATOM 5669 C CA . GLY C 1 157 ? 8.34862 -119.83571 19.56301 1.000 24.39240 137 GLY C CA 1
ATOM 5670 C C . GLY C 1 157 ? 7.35948 -119.63157 18.43496 1.000 24.53715 137 GLY C C 1
ATOM 5671 O O . GLY C 1 157 ? 7.00251 -120.60421 17.76784 1.000 26.67688 137 GLY C O 1
ATOM 5672 N N . VAL C 1 158 ? 6.91879 -118.39672 18.20029 1.000 23.95814 138 VAL C N 1
ATOM 5673 C CA . VAL C 1 158 ? 5.88357 -118.09226 17.20121 1.000 23.15541 138 VAL C CA 1
ATOM 5674 C C . VAL C 1 158 ? 6.45398 -117.30672 16.02246 1.000 27.06114 138 VAL C C 1
ATOM 5675 O O . VAL C 1 158 ? 6.33959 -117.73241 14.86884 1.000 24.48978 138 VAL C O 1
ATOM 5679 N N . ASP C 1 159 ? 7.07938 -116.15479 16.28938 1.000 22.02106 139 ASP C N 1
ATOM 5680 C CA . ASP C 1 159 ? 7.50252 -115.28891 15.18417 1.000 25.10564 139 ASP C CA 1
ATOM 5681 C C . ASP C 1 159 ? 8.52410 -115.96928 14.28235 1.000 26.20314 139 ASP C C 1
ATOM 5682 O O . ASP C 1 159 ? 8.54492 -115.72139 13.07204 1.000 25.08985 139 ASP C O 1
ATOM 5687 N N . THR C 1 160 ? 9.38532 -116.81086 14.84375 1.000 21.63154 140 THR C N 1
ATOM 5688 C CA . THR C 1 160 ? 10.35427 -117.51044 14.00600 1.000 18.97333 140 THR C CA 1
ATOM 5689 C C . THR C 1 160 ? 9.65808 -118.40246 12.98486 1.000 23.40807 140 THR C C 1
ATOM 5690 O O . THR C 1 160 ? 10.11753 -118.51816 11.84440 1.000 23.62389 140 THR C O 1
ATOM 5694 N N . HIS C 1 161 ? 8.55357 -119.04423 13.37276 1.000 20.66827 141 HIS C N 1
ATOM 5695 C CA . HIS C 1 161 ? 7.85317 -119.91145 12.42533 1.000 20.30243 141 HIS C CA 1
ATOM 5696 C C . HIS C 1 161 ? 7.15828 -119.08233 11.35934 1.000 22.58692 141 HIS C C 1
ATOM 5697 O O . HIS C 1 161 ? 7.13843 -119.46361 10.18444 1.000 26.47159 141 HIS C O 1
ATOM 5704 N N . ALA C 1 162 ? 6.59102 -117.93822 11.75101 1.000 23.68705 142 ALA C N 1
ATOM 5705 C CA . ALA C 1 162 ? 5.94691 -117.05577 10.78073 1.000 22.42637 142 ALA C CA 1
ATOM 5706 C C . ALA C 1 162 ? 6.94723 -116.55720 9.74271 1.000 27.17957 142 ALA C C 1
ATOM 5707 O O . ALA C 1 162 ? 6.67776 -116.57464 8.53585 1.000 25.32146 142 ALA C O 1
ATOM 5709 N N . ILE C 1 163 ? 8.10615 -116.09788 10.20808 1.000 23.96077 143 ILE C N 1
ATOM 5710 C CA . ILE C 1 163 ? 9.13525 -115.55771 9.32399 1.000 24.23448 143 ILE C CA 1
ATOM 5711 C C . ILE C 1 163 ? 9.65484 -116.63734 8.38508 1.000 26.60845 143 ILE C C 1
ATOM 5712 O O . ILE C 1 163 ? 9.89216 -116.39214 7.19480 1.000 23.40807 143 ILE C O 1
ATOM 5717 N N . SER C 1 164 ? 9.86931 -117.83769 8.91629 1.000 24.76876 144 SER C N 1
ATOM 5718 C CA . SER C 1 164 ? 10.34219 -118.94326 8.09634 1.000 21.89210 144 SER C CA 1
ATOM 5719 C C . SER C 1 164 ? 9.35002 -119.27225 6.98344 1.000 24.25817 144 SER C C 1
ATOM 5720 O O . SER C 1 164 ? 9.72181 -119.37705 5.80634 1.000 24.85561 144 SER C O 1
ATOM 5723 N N . SER C 1 165 ? 8.07728 -119.43550 7.33593 1.000 26.50844 145 SER C N 1
ATOM 5724 C CA . SER C 1 165 ? 7.07438 -119.75343 6.32487 1.000 21.99211 145 SER C CA 1
ATOM 5725 C C . SER C 1 165 ? 6.97025 -118.64223 5.29834 1.000 25.68992 145 SER C C 1
ATOM 5726 O O . SER C 1 165 ? 6.87608 -118.90753 4.08980 1.000 26.00575 145 SER C O 1
ATOM 5729 N N . HIS C 1 166 ? 7.01936 -117.39003 5.76332 1.000 22.24214 146 HIS C N 1
ATOM 5730 C CA . HIS C 1 166 ? 6.93205 -116.25379 4.85806 1.000 24.75297 146 HIS C CA 1
ATOM 5731 C C . HIS C 1 166 ? 7.99889 -116.33012 3.76618 1.000 29.64303 146 HIS C C 1
ATOM 5732 O O . HIS C 1 166 ? 7.71026 -116.07349 2.58775 1.000 24.27923 146 HIS C O 1
ATOM 5739 N N . PHE C 1 167 ? 9.22452 -116.71923 4.12307 1.000 23.91866 147 PHE C N 1
ATOM 5740 C CA . PHE C 1 167 ? 10.32525 -116.65422 3.16043 1.000 25.86889 147 PHE C CA 1
ATOM 5741 C C . PHE C 1 167 ? 10.60883 -117.96313 2.44182 1.000 29.28509 147 PHE C C 1
ATOM 5742 O O . PHE C 1 167 ? 11.13041 -117.93287 1.32248 1.000 27.94282 147 PHE C O 1
ATOM 5750 N N . LEU C 1 168 ? 10.29669 -119.11115 3.03983 1.000 27.31117 148 LEU C N 1
ATOM 5751 C CA . LEU C 1 168 ? 10.66895 -120.38658 2.44429 1.000 24.33713 148 LEU C CA 1
ATOM 5752 C C . LEU C 1 168 ? 9.52626 -121.06831 1.70035 1.000 30.31679 148 LEU C C 1
ATOM 5753 O O . LEU C 1 168 ? 9.78508 -121.91162 0.83075 1.000 28.01389 148 LEU C O 1
ATOM 5758 N N . LEU C 1 169 ? 8.27676 -120.72686 2.00276 1.000 25.51095 149 LEU C N 1
ATOM 5759 C CA . LEU C 1 169 ? 7.18469 -121.40508 1.31571 1.000 23.54493 149 LEU C CA 1
ATOM 5760 C C . LEU C 1 169 ? 7.10893 -121.10471 -0.18816 1.000 22.13686 149 LEU C C 1
ATOM 5761 O O . LEU C 1 169 ? 6.70899 -122.00051 -0.93916 1.000 27.06904 149 LEU C O 1
ATOM 5766 N N . PRO C 1 170 ? 7.47783 -119.90783 -0.68520 1.000 28.23496 150 PRO C N 1
ATOM 5767 C CA . PRO C 1 170 ? 7.42051 -119.69933 -2.14736 1.000 29.87200 150 PRO C CA 1
ATOM 5768 C C . PRO C 1 170 ? 8.17987 -120.75613 -2.92670 1.000 31.71696 150 PRO C C 1
ATOM 5769 O O . PRO C 1 170 ? 7.66303 -121.28552 -3.92318 1.000 27.79544 150 PRO C O 1
ATOM 5773 N N . LEU C 1 171 ? 9.39795 -121.08974 -2.48865 1.000 32.51706 151 LEU C N 1
ATOM 5774 C CA . LEU C 1 171 ? 10.14356 -122.17384 -3.12763 1.000 29.15876 151 LEU C CA 1
ATOM 5775 C C . LEU C 1 171 ? 9.43211 -123.50618 -2.95293 1.000 31.85645 151 LEU C C 1
ATOM 5776 O O . LEU C 1 171 ? 9.39692 -124.33239 -3.87396 1.000 32.40125 151 LEU C O 1
ATOM 5781 N N . LEU C 1 172 ? 8.84662 -123.73065 -1.77785 1.000 30.19836 152 LEU C N 1
ATOM 5782 C CA . LEU C 1 172 ? 8.23325 -125.02011 -1.50413 1.000 27.80860 152 LEU C CA 1
ATOM 5783 C C . LEU C 1 172 ? 6.97427 -125.23171 -2.34004 1.000 24.16869 152 LEU C C 1
ATOM 5784 O O . LEU C 1 172 ? 6.68402 -126.36632 -2.73879 1.000 32.34335 152 LEU C O 1
ATOM 5789 N N . VAL C 1 173 ? 6.22281 -124.16350 -2.63592 1.000 24.12131 153 VAL C N 1
ATOM 5790 C CA . VAL C 1 173 ? 5.00459 -124.31878 -3.43149 1.000 25.56359 153 VAL C CA 1
ATOM 5791 C C . VAL C 1 173 ? 5.26641 -124.18212 -4.92988 1.000 30.51155 153 VAL C C 1
ATOM 5792 O O . VAL C 1 173 ? 4.31699 -124.23289 -5.72569 1.000 34.99630 153 VAL C O 1
ATOM 5796 N N . ARG C 1 174 ? 6.52954 -124.04041 -5.34186 1.000 34.63573 154 ARG C N 1
ATOM 5797 C CA . ARG C 1 174 ? 6.83808 -123.90506 -6.76374 1.000 36.95706 154 ARG C CA 1
ATOM 5798 C C . ARG C 1 174 ? 6.38547 -125.12373 -7.55910 1.000 37.39396 154 ARG C C 1
ATOM 5799 O O . ARG C 1 174 ? 6.08742 -125.00423 -8.74595 1.000 39.00731 154 ARG C O 1
ATOM 5807 N N . ARG C 1 175 ? 6.35044 -126.29684 -6.94766 1.000 35.54110 155 ARG C N 1
ATOM 5808 C CA . ARG C 1 175 ? 5.78962 -127.47354 -7.58174 1.000 37.28079 155 ARG C CA 1
ATOM 5809 C C . ARG C 1 175 ? 5.04633 -128.29704 -6.51906 1.000 36.86231 155 ARG C C 1
ATOM 5810 O O . ARG C 1 175 ? 5.32976 -128.16787 -5.33034 1.000 32.85920 155 ARG C O 1
ATOM 5818 N N . PRO C 1 176 ? 4.09705 -129.11811 -6.94645 1.000 37.35711 156 PRO C N 1
ATOM 5819 C CA . PRO C 1 176 ? 3.31720 -129.88956 -5.95918 1.000 34.98577 156 PRO C CA 1
ATOM 5820 C C . PRO C 1 176 ? 4.15279 -130.92819 -5.23466 1.000 35.78324 156 PRO C C 1
ATOM 5821 O O . PRO C 1 176 ? 5.21692 -131.34531 -5.69651 1.000 30.07466 156 PRO C O 1
ATOM 5825 N N . GLY C 1 177 ? 3.63307 -131.34640 -4.07489 1.000 28.52710 157 GLY C N 1
ATOM 5826 C CA . GLY C 1 177 ? 4.26076 -132.36211 -3.25616 1.000 32.83552 157 GLY C CA 1
ATOM 5827 C C . GLY C 1 177 ? 5.06058 -131.85275 -2.06636 1.000 31.55378 157 GLY C C 1
ATOM 5828 O O . GLY C 1 177 ? 5.68235 -132.66575 -1.37237 1.000 31.94330 157 GLY C O 1
ATOM 5829 N N . GLY C 1 178 ? 5.09948 -130.54072 -1.82560 1.000 30.00097 158 GLY C N 1
ATOM 5830 C CA . GLY C 1 178 ? 5.84325 -130.03381 -0.68957 1.000 31.38271 158 GLY C CA 1
ATOM 5831 C C . GLY C 1 178 ? 5.19135 -130.39678 0.63361 1.000 29.54565 158 GLY C C 1
ATOM 5832 O O . GLY C 1 178 ? 3.98949 -130.63049 0.72855 1.000 26.86901 158 GLY C O 1
ATOM 5833 N N . LEU C 1 179 ? 6.01073 -130.43118 1.68103 1.000 26.91639 159 LEU C N 1
ATOM 5834 C CA . LEU C 1 179 ? 5.55816 -130.80202 3.01701 1.000 26.29789 159 LEU C CA 1
ATOM 5835 C C . LEU C 1 179 ? 6.15746 -129.82910 4.01789 1.000 29.95886 159 LEU C C 1
ATOM 5836 O O . LEU C 1 179 ? 7.37111 -129.60948 4.00672 1.000 21.74208 159 LEU C O 1
ATOM 5841 N N . VAL C 1 180 ? 5.31664 -129.25831 4.87552 1.000 24.86351 160 VAL C N 1
ATOM 5842 C CA . VAL C 1 180 ? 5.76483 -128.43077 5.98993 1.000 25.06616 160 VAL C CA 1
ATOM 5843 C C . VAL C 1 180 ? 5.37549 -129.13270 7.27717 1.000 24.00288 160 VAL C C 1
ATOM 5844 O O . VAL C 1 180 ? 4.22043 -129.54849 7.43620 1.000 26.97429 160 VAL C O 1
ATOM 5848 N N . VAL C 1 181 ? 6.32153 -129.24025 8.20302 1.000 25.47411 161 VAL C N 1
ATOM 5849 C CA . VAL C 1 181 ? 6.05919 -129.82113 9.51099 1.000 25.57675 161 VAL C CA 1
ATOM 5850 C C . VAL C 1 181 ? 6.27071 -128.74428 10.56803 1.000 26.29789 161 VAL C C 1
ATOM 5851 O O . VAL C 1 181 ? 7.38623 -128.22605 10.72571 1.000 23.60283 161 VAL C O 1
ATOM 5855 N N . GLU C 1 182 ? 5.20364 -128.41561 11.29166 1.000 26.06628 162 GLU C N 1
ATOM 5856 C CA . GLU C 1 182 ? 5.26754 -127.50091 12.42762 1.000 22.35005 162 GLU C CA 1
ATOM 5857 C C . GLU C 1 182 ? 5.46565 -128.29190 13.71440 1.000 23.47650 162 GLU C C 1
ATOM 5858 O O . GLU C 1 182 ? 4.66309 -129.17495 14.01922 1.000 23.61336 162 GLU C O 1
ATOM 5864 N N . MET C 1 183 ? 6.51019 -127.96633 14.48386 1.000 23.75548 163 MET C N 1
ATOM 5865 C CA . MET C 1 183 ? 6.84581 -128.72323 15.69239 1.000 23.61862 163 MET C CA 1
ATOM 5866 C C . MET C 1 183 ? 6.25903 -128.05219 16.93548 1.000 25.87679 163 MET C C 1
ATOM 5867 O O . MET C 1 183 ? 6.55648 -126.88050 17.21663 1.000 24.38187 163 MET C O 1
ATOM 5872 N N . THR C 1 184 ? 5.48025 -128.80987 17.70861 1.000 22.31057 164 THR C N 1
ATOM 5873 C CA . THR C 1 184 ? 4.85106 -128.27740 18.91454 1.000 22.49743 164 THR C CA 1
ATOM 5874 C C . THR C 1 184 ? 5.00323 -129.30060 20.03480 1.000 22.20003 164 THR C C 1
ATOM 5875 O O . THR C 1 184 ? 5.74598 -130.27771 19.91558 1.000 22.39742 164 THR C O 1
ATOM 5879 N N . ASP C 1 185 ? 4.33269 -129.03373 21.15108 1.000 25.92153 165 ASP C N 1
ATOM 5880 C CA . ASP C 1 185 ? 4.26672 -129.91946 22.31485 1.000 24.92141 165 ASP C CA 1
ATOM 5881 C C . ASP C 1 185 ? 2.79421 -130.22366 22.53402 1.000 21.57890 165 ASP C C 1
ATOM 5882 O O . ASP C 1 185 ? 2.01336 -129.31230 22.81463 1.000 27.17168 165 ASP C O 1
ATOM 5887 N N . GLY C 1 186 ? 2.40878 -131.48233 22.36039 1.000 23.57914 166 GLY C N 1
ATOM 5888 C CA . GLY C 1 186 ? 1.03993 -131.90826 22.56402 1.000 22.32636 166 GLY C CA 1
ATOM 5889 C C . GLY C 1 186 ? 0.28520 -132.06161 21.25089 1.000 25.77677 166 GLY C C 1
ATOM 5890 O O . GLY C 1 186 ? 0.67633 -131.54269 20.20940 1.000 25.93469 166 GLY C O 1
ATOM 5891 N N . THR C 1 187 ? -0.79327 -132.84075 21.29892 1.000 28.87715 167 THR C N 1
ATOM 5892 C CA . THR C 1 187 ? -1.73320 -132.95951 20.19340 1.000 22.40005 167 THR C CA 1
ATOM 5893 C C . THR C 1 187 ? -2.89230 -131.99169 20.39893 1.000 24.71349 167 THR C C 1
ATOM 5894 O O . THR C 1 187 ? -3.12294 -131.49485 21.50256 1.000 29.79568 167 THR C O 1
ATOM 5898 N N . ALA C 1 188 ? -3.64667 -131.74850 19.32522 1.000 24.00814 168 ALA C N 1
ATOM 5899 C CA . ALA C 1 188 ? -4.84773 -130.92868 19.46432 1.000 30.93002 168 ALA C CA 1
ATOM 5900 C C . ALA C 1 188 ? -5.81491 -131.53923 20.47565 1.000 27.44276 168 ALA C C 1
ATOM 5901 O O . ALA C 1 188 ? -6.41359 -130.82103 21.28097 1.000 29.89832 168 ALA C O 1
ATOM 5903 N N . ALA C 1 189 ? -5.94870 -132.86690 20.47204 1.000 32.03016 169 ALA C N 1
ATOM 5904 C CA . ALA C 1 189 ? -6.85076 -133.53341 21.40979 1.000 33.91459 169 ALA C CA 1
ATOM 5905 C C . ALA C 1 189 ? -6.37841 -133.35901 22.84597 1.000 32.19860 169 ALA C C 1
ATOM 5906 O O . ALA C 1 189 ? -7.16824 -133.02828 23.73667 1.000 35.19633 169 ALA C O 1
ATOM 5908 N N . TYR C 1 190 ? -5.09030 -133.57978 23.09504 1.000 27.73227 170 TYR C N 1
ATOM 5909 C CA . TYR C 1 190 ? -4.59131 -133.43192 24.45371 1.000 23.87392 170 TYR C CA 1
ATOM 5910 C C . TYR C 1 190 ? -4.63989 -131.97079 24.89383 1.000 31.21690 170 TYR C C 1
ATOM 5911 O O . TYR C 1 190 ? -5.21959 -131.64860 25.93423 1.000 31.43272 170 TYR C O 1
ATOM 5920 N N . ASN C 1 191 ? -4.06731 -131.06262 24.09157 1.000 29.04296 171 ASN C N 1
ATOM 5921 C CA . ASN C 1 191 ? -3.98218 -129.66519 24.51531 1.000 30.58788 171 ASN C CA 1
ATOM 5922 C C . ASN C 1 191 ? -5.35641 -129.03487 24.65123 1.000 26.95323 171 ASN C C 1
ATOM 5923 O O . ASN C 1 191 ? -5.54454 -128.14883 25.49148 1.000 29.75094 171 ASN C O 1
ATOM 5928 N N . GLY C 1 192 ? -6.32693 -129.48564 23.84933 1.000 27.29011 172 GLY C N 1
ATOM 5929 C CA . GLY C 1 192 ? -7.68501 -128.98348 23.95720 1.000 29.94570 172 GLY C CA 1
ATOM 5930 C C . GLY C 1 192 ? -8.32439 -129.21214 25.31543 1.000 33.71457 172 GLY C C 1
ATOM 5931 O O . GLY C 1 192 ? -9.25841 -128.48744 25.68569 1.000 31.94857 172 GLY C O 1
ATOM 5932 N N . SER C 1 193 ? -7.83877 -130.18693 26.08320 1.000 27.02429 173 SER C N 1
ATOM 5933 C CA . SER C 1 193 ? -8.41820 -130.43861 27.39566 1.000 32.20912 173 SER C CA 1
ATOM 5934 C C . SER C 1 193 ? -7.39836 -130.30917 28.51701 1.000 30.24573 173 SER C C 1
ATOM 5935 O O . SER C 1 193 ? -7.71646 -130.64313 29.66016 1.000 32.13280 173 SER C O 1
ATOM 5938 N N . HIS C 1 194 ? -6.19443 -129.80442 28.23357 1.000 26.48475 174 HIS C N 1
ATOM 5939 C CA . HIS C 1 194 ? -5.15844 -129.67006 29.25392 1.000 23.25542 174 HIS C CA 1
ATOM 5940 C C . HIS C 1 194 ? -4.49830 -128.30649 29.14688 1.000 27.82439 174 HIS C C 1
ATOM 5941 O O . HIS C 1 194 ? -4.00106 -127.93815 28.08268 1.000 30.21152 174 HIS C O 1
ATOM 5948 N N . TYR C 1 195 ? -4.46621 -127.59086 30.26194 1.000 30.07992 175 TYR C N 1
ATOM 5949 C CA . TYR C 1 195 ? -3.58812 -126.44403 30.43850 1.000 27.99020 175 TYR C CA 1
ATOM 5950 C C . TYR C 1 195 ? -2.13156 -126.90135 30.40587 1.000 29.68514 175 TYR C C 1
ATOM 5951 O O . TYR C 1 195 ? -1.75281 -127.82582 31.12920 1.000 27.74543 175 TYR C O 1
ATOM 5960 N N . ARG C 1 196 ? -1.30143 -126.26510 29.57562 1.000 25.16354 176 ARG C N 1
ATOM 5961 C CA . ARG C 1 196 ? 0.05707 -126.76343 29.33109 1.000 27.27695 176 ARG C CA 1
ATOM 5962 C C . ARG C 1 196 ? 1.10188 -125.87037 30.00750 1.000 27.92440 176 ARG C C 1
ATOM 5963 O O . ARG C 1 196 ? 1.51552 -124.84789 29.44980 1.000 26.35053 176 ARG C O 1
ATOM 5971 N N . ASN C 1 197 ? 1.53188 -126.27982 31.20553 1.000 26.29526 177 ASN C N 1
ATOM 5972 C CA . ASN C 1 197 ? 2.66157 -125.70894 31.94924 1.000 28.17180 177 ASN C CA 1
ATOM 5973 C C . ASN C 1 197 ? 2.40435 -124.32583 32.52823 1.000 29.67461 177 ASN C C 1
ATOM 5974 O O . ASN C 1 197 ? 2.41203 -124.16020 33.75133 1.000 30.69052 177 ASN C O 1
ATOM 5979 N N . SER C 1 198 ? 2.20893 -123.32577 31.67029 1.000 22.02106 178 SER C N 1
ATOM 5980 C CA . SER C 1 198 ? 2.01280 -121.95097 32.11613 1.000 25.39252 178 SER C CA 1
ATOM 5981 C C . SER C 1 198 ? 1.56903 -121.12872 30.90631 1.000 26.07418 178 SER C C 1
ATOM 5982 O O . SER C 1 198 ? 1.56904 -121.61334 29.77181 1.000 24.73454 178 SER C O 1
ATOM 5985 N N . TYR C 1 199 ? 1.19458 -119.87431 31.16668 1.000 21.86315 179 TYR C N 1
ATOM 5986 C CA . TYR C 1 199 ? 0.44911 -119.08922 30.17870 1.000 23.81075 179 TYR C CA 1
ATOM 5987 C C . TYR C 1 199 ? 1.20622 -118.97355 28.86185 1.000 23.56598 179 TYR C C 1
ATOM 5988 O O . TYR C 1 199 ? 0.66120 -119.25501 27.78744 1.000 24.99247 179 TYR C O 1
ATOM 5997 N N . PHE C 1 200 ? 2.46073 -118.54021 28.91660 1.000 21.33150 180 PHE C N 1
ATOM 5998 C CA . PHE C 1 200 ? 3.16807 -118.22463 27.67800 1.000 24.39503 180 PHE C CA 1
ATOM 5999 C C . PHE C 1 200 ? 3.48169 -119.49298 26.89585 1.000 25.47937 180 PHE C C 1
ATOM 6000 O O . PHE C 1 200 ? 3.24638 -119.56430 25.67915 1.000 29.96149 180 PHE C O 1
ATOM 6008 N N . TYR C 1 201 ? 4.00620 -120.50413 27.58756 1.000 24.03709 181 TYR C N 1
ATOM 6009 C CA . TYR C 1 201 ? 4.24602 -121.81181 26.98132 1.000 21.42625 181 TYR C CA 1
ATOM 6010 C C . TYR C 1 201 ? 2.98090 -122.32779 26.30684 1.000 25.35567 181 TYR C C 1
ATOM 6011 O O . TYR C 1 201 ? 3.00295 -122.74626 25.14462 1.000 23.08961 181 TYR C O 1
ATOM 6020 N N . ASP C 1 202 ? 1.85735 -122.28686 27.02818 1.000 26.48212 182 ASP C N 1
ATOM 6021 C CA . ASP C 1 202 ? 0.62024 -122.82536 26.48705 1.000 25.63202 182 ASP C CA 1
ATOM 6022 C C . ASP C 1 202 ? 0.20985 -122.09274 25.21416 1.000 26.56371 182 ASP C C 1
ATOM 6023 O O . ASP C 1 202 ? -0.20884 -122.72944 24.23878 1.000 23.78706 182 ASP C O 1
ATOM 6028 N N . LEU C 1 203 ? 0.31639 -120.75630 25.19599 1.000 25.14512 183 LEU C N 1
ATOM 6029 C CA . LEU C 1 203 ? -0.09314 -120.03603 23.99255 1.000 24.93720 183 LEU C CA 1
ATOM 6030 C C . LEU C 1 203 ? 0.77006 -120.42263 22.80359 1.000 23.32911 183 LEU C C 1
ATOM 6031 O O . LEU C 1 203 ? 0.24929 -120.63465 21.70148 1.000 21.04989 183 LEU C O 1
ATOM 6036 N N . VAL C 1 204 ? 2.08243 -120.57901 23.01027 1.000 22.61587 184 VAL C N 1
ATOM 6037 C CA . VAL C 1 204 ? 2.94603 -120.96270 21.89543 1.000 24.61874 184 VAL C CA 1
ATOM 6038 C C . VAL C 1 204 ? 2.51989 -122.31260 21.32840 1.000 26.41896 184 VAL C C 1
ATOM 6039 O O . VAL C 1 204 ? 2.33672 -122.46430 20.11652 1.000 24.93194 184 VAL C O 1
ATOM 6043 N N . LYS C 1 205 ? 2.38609 -123.32724 22.18713 1.000 23.83707 185 LYS C N 1
ATOM 6044 C CA . LYS C 1 205 ? 2.13281 -124.66334 21.65024 1.000 23.16067 185 LYS C CA 1
ATOM 6045 C C . LYS C 1 205 ? 0.81060 -124.70424 20.90051 1.000 28.39814 185 LYS C C 1
ATOM 6046 O O . LYS C 1 205 ? 0.68036 -125.40427 19.88778 1.000 21.94210 185 LYS C O 1
ATOM 6052 N N . ASN C 1 206 ? -0.16332 -123.92890 21.35320 1.000 24.40556 186 ASN C N 1
ATOM 6053 C CA . ASN C 1 206 ? -1.45587 -123.96090 20.69747 1.000 26.94534 186 ASN C CA 1
ATOM 6054 C C . ASN C 1 206 ? -1.47690 -123.10100 19.43869 1.000 23.58177 186 ASN C C 1
ATOM 6055 O O . ASN C 1 206 ? -2.21647 -123.41692 18.49690 1.000 24.21869 186 ASN C O 1
ATOM 6060 N N . SER C 1 207 ? -0.64829 -122.05246 19.37220 1.000 20.17610 187 SER C N 1
ATOM 6061 C CA . SER C 1 207 ? -0.49646 -121.31389 18.11532 1.000 24.84245 187 SER C CA 1
ATOM 6062 C C . SER C 1 207 ? 0.14975 -122.17211 17.03853 1.000 25.61886 187 SER C C 1
ATOM 6063 O O . SER C 1 207 ? -0.25166 -122.11947 15.87126 1.000 22.70009 187 SER C O 1
ATOM 6066 N N . VAL C 1 208 ? 1.15210 -122.96538 17.40474 1.000 21.61312 188 VAL C N 1
ATOM 6067 C CA . VAL C 1 208 ? 1.80866 -123.81497 16.41322 1.000 21.86052 188 VAL C CA 1
ATOM 6068 C C . VAL C 1 208 ? 0.84178 -124.89229 15.91004 1.000 26.40580 188 VAL C C 1
ATOM 6069 O O . VAL C 1 208 ? 0.83218 -125.23746 14.71852 1.000 26.69267 188 VAL C O 1
ATOM 6073 N N . LEU C 1 209 ? -0.01002 -125.42085 16.79224 1.000 22.92906 189 LEU C N 1
ATOM 6074 C CA . LEU C 1 209 ? -1.08416 -126.29273 16.31071 1.000 23.14751 189 LEU C CA 1
ATOM 6075 C C . LEU C 1 209 ? -1.94302 -125.58577 15.26596 1.000 25.30303 189 LEU C C 1
ATOM 6076 O O . LEU C 1 209 ? -2.27724 -126.17151 14.22876 1.000 30.99582 189 LEU C O 1
ATOM 6081 N N . ARG C 1 210 ? -2.31107 -124.32815 15.52619 1.000 24.36871 190 ARG C N 1
ATOM 6082 C CA . ARG C 1 210 ? -3.13849 -123.57442 14.58414 1.000 23.83180 190 ARG C CA 1
ATOM 6083 C C . ARG C 1 210 ? -2.38899 -123.30478 13.28036 1.000 28.13758 190 ARG C C 1
ATOM 6084 O O . ARG C 1 210 ? -2.98860 -123.32167 12.19374 1.000 24.22922 190 ARG C O 1
ATOM 6092 N N . MET C 1 211 ? -1.07329 -123.08256 13.36242 1.000 21.00252 191 MET C N 1
ATOM 6093 C CA . MET C 1 211 ? -0.28897 -122.87015 12.14618 1.000 25.08459 191 MET C CA 1
ATOM 6094 C C . MET C 1 211 ? -0.41762 -124.03670 11.17517 1.000 27.15589 191 MET C C 1
ATOM 6095 O O . MET C 1 211 ? -0.49205 -123.82925 9.95749 1.000 27.12694 191 MET C O 1
ATOM 6100 N N . GLY C 1 212 ? -0.41315 -125.27290 11.68426 1.000 25.61360 192 GLY C N 1
ATOM 6101 C CA . GLY C 1 212 ? -0.59207 -126.40967 10.79155 1.000 25.25566 192 GLY C CA 1
ATOM 6102 C C . GLY C 1 212 ? -1.91911 -126.33863 10.05750 1.000 26.32421 192 GLY C C 1
ATOM 6103 O O . GLY C 1 212 ? -1.99223 -126.59116 8.85112 1.000 26.81111 192 GLY C O 1
ATOM 6104 N N . TYR C 1 213 ? -2.98082 -125.96281 10.77168 1.000 24.44767 193 TYR C N 1
ATOM 6105 C CA . TYR C 1 213 ? -4.29636 -125.81807 10.15059 1.000 26.27420 193 TYR C CA 1
ATOM 6106 C C . TYR C 1 213 ? -4.31109 -124.68763 9.13011 1.000 26.21893 193 TYR C C 1
ATOM 6107 O O . TYR C 1 213 ? -4.86743 -124.83747 8.03052 1.000 27.60594 193 TYR C O 1
ATOM 6116 N N . VAL C 1 214 ? -3.71782 -123.54634 9.48275 1.000 21.69471 194 VAL C N 1
ATOM 6117 C CA . VAL C 1 214 ? -3.72387 -122.38679 8.60096 1.000 22.86327 194 VAL C CA 1
ATOM 6118 C C . VAL C 1 214 ? -2.90924 -122.66909 7.34406 1.000 29.15613 194 VAL C C 1
ATOM 6119 O O . VAL C 1 214 ? -3.34604 -122.38259 6.22103 1.000 27.16905 194 VAL C O 1
ATOM 6123 N N . LEU C 1 215 ? -1.71424 -123.24466 7.50896 1.000 22.66588 195 LEU C N 1
ATOM 6124 C CA . LEU C 1 215 ? -0.86039 -123.47905 6.34658 1.000 22.87380 195 LEU C CA 1
ATOM 6125 C C . LEU C 1 215 ? -1.44130 -124.55099 5.43601 1.000 25.93469 195 LEU C C 1
ATOM 6126 O O . LEU C 1 215 ? -1.25374 -124.49770 4.21665 1.000 26.67951 195 LEU C O 1
ATOM 6131 N N . ALA C 1 216 ? -2.14813 -125.52432 6.00459 1.000 24.28186 196 ALA C N 1
ATOM 6132 C CA . ALA C 1 216 ? -2.79529 -126.53016 5.17393 1.000 23.91866 196 ALA C CA 1
ATOM 6133 C C . ALA C 1 216 ? -3.78704 -125.88244 4.22218 1.000 30.68789 196 ALA C C 1
ATOM 6134 O O . ALA C 1 216 ? -3.89349 -126.28445 3.05664 1.000 30.12730 196 ALA C O 1
ATOM 6136 N N . HIS C 1 217 ? -4.52249 -124.87189 4.70584 1.000 27.70069 197 HIS C N 1
ATOM 6137 C CA . HIS C 1 217 ? -5.43926 -124.14046 3.83769 1.000 28.03494 197 HIS C CA 1
ATOM 6138 C C . HIS C 1 217 ? -4.68035 -123.41421 2.73391 1.000 31.74854 197 HIS C C 1
ATOM 6139 O O . HIS C 1 217 ? -5.08800 -123.43607 1.56615 1.000 27.59015 197 HIS C O 1
ATOM 6146 N N . GLU C 1 218 ? -3.55751 -122.78767 3.07448 1.000 25.32672 198 GLU C N 1
ATOM 6147 C CA . GLU C 1 218 ? -2.83999 -121.99410 2.07992 1.000 30.02465 198 GLU C CA 1
ATOM 6148 C C . GLU C 1 218 ? -2.09351 -122.86388 1.07297 1.000 29.97465 198 GLU C C 1
ATOM 6149 O O . GLU C 1 218 ? -1.92992 -122.45488 -0.08069 1.000 29.30615 198 GLU C O 1
ATOM 6155 N N . LEU C 1 219 ? -1.65121 -124.05961 1.47276 1.000 24.89772 199 LEU C N 1
ATOM 6156 C CA . LEU C 1 219 ? -0.78551 -124.87828 0.62202 1.000 26.02154 199 LEU C CA 1
ATOM 6157 C C . LEU C 1 219 ? -1.54907 -125.82907 -0.27478 1.000 31.81171 199 LEU C C 1
ATOM 6158 O O . LEU C 1 219 ? -1.05182 -126.18875 -1.34924 1.000 29.82989 199 LEU C O 1
ATOM 6163 N N . GLU C 1 220 ? -2.73849 -126.24685 0.14506 1.000 29.14297 200 GLU C N 1
ATOM 6164 C CA . GLU C 1 220 ? -3.46294 -127.26478 -0.60807 1.000 33.22504 200 GLU C CA 1
ATOM 6165 C C . GLU C 1 220 ? -3.67383 -126.88878 -2.07215 1.000 31.17742 200 GLU C C 1
ATOM 6166 O O . GLU C 1 220 ? -3.53385 -127.78198 -2.92445 1.000 36.21750 200 GLU C O 1
ATOM 6172 N N . PRO C 1 221 ? -3.97132 -125.63699 -2.44234 1.000 31.75644 201 PRO C N 1
ATOM 6173 C CA . PRO C 1 221 ? -4.10362 -125.32303 -3.87886 1.000 35.38319 201 PRO C CA 1
ATOM 6174 C C . PRO C 1 221 ? -2.83249 -125.55986 -4.66929 1.000 38.89677 201 PRO C C 1
ATOM 6175 O O . PRO C 1 221 ? -2.89289 -125.65032 -5.89950 1.000 35.13316 201 PRO C O 1
ATOM 6179 N N . TYR C 1 222 ? -1.68531 -125.65511 -4.00564 1.000 31.49851 202 TYR C N 1
ATOM 6180 C CA . TYR C 1 222 ? -0.39771 -125.87208 -4.64929 1.000 27.69279 202 TYR C CA 1
ATOM 6181 C C . TYR C 1 222 ? 0.05500 -127.31455 -4.57254 1.000 28.60869 202 TYR C C 1
ATOM 6182 O O . TYR C 1 222 ? 1.18480 -127.62297 -4.97097 1.000 34.91471 202 TYR C O 1
ATOM 6191 N N . GLY C 1 223 ? -0.78478 -128.19929 -4.04796 1.000 27.64279 203 GLY C N 1
ATOM 6192 C CA . GLY C 1 223 ? -0.36765 -129.56333 -3.80417 1.000 30.43260 203 GLY C CA 1
ATOM 6193 C C . GLY C 1 223 ? 0.59474 -129.70277 -2.64643 1.000 32.70655 203 GLY C C 1
ATOM 6194 O O . GLY C 1 223 ? 1.31046 -130.70716 -2.55368 1.000 29.88779 203 GLY C O 1
ATOM 6195 N N . GLY C 1 224 ? 0.65865 -128.70524 -1.77189 1.000 25.66887 204 GLY C N 1
ATOM 6196 C CA . GLY C 1 224 ? 1.49667 -128.78336 -0.59669 1.000 25.63728 204 GLY C CA 1
ATOM 6197 C C . GLY C 1 224 ? 0.68999 -129.25601 0.59066 1.000 29.07980 204 GLY C C 1
ATOM 6198 O O . GLY C 1 224 ? -0.53345 -129.09829 0.62186 1.000 27.74543 204 GLY C O 1
ATOM 6199 N N . THR C 1 225 ? 1.40183 -129.80399 1.58702 1.000 26.76900 205 THR C N 1
ATOM 6200 C CA . THR C 1 225 ? 0.81033 -130.38395 2.78568 1.000 29.18771 205 THR C CA 1
ATOM 6201 C C . THR C 1 225 ? 1.46413 -129.78906 4.02790 1.000 28.38235 205 THR C C 1
ATOM 6202 O O . THR C 1 225 ? 2.68409 -129.63290 4.07330 1.000 25.62939 205 THR C O 1
ATOM 6206 N N . ALA C 1 226 ? 0.65944 -129.47382 5.04082 1.000 22.62377 206 ALA C N 1
ATOM 6207 C CA . ALA C 1 226 ? 1.19156 -129.01520 6.31667 1.000 25.83731 206 ALA C CA 1
ATOM 6208 C C . ALA C 1 226 ? 0.61315 -129.86778 7.43236 1.000 27.64542 206 ALA C C 1
ATOM 6209 O O . ALA C 1 226 ? -0.57594 -130.20460 7.41503 1.000 25.79257 206 ALA C O 1
ATOM 6211 N N . VAL C 1 227 ? 1.45964 -130.24410 8.39316 1.000 24.27659 207 VAL C N 1
ATOM 6212 C CA . VAL C 1 227 ? 1.00188 -130.94386 9.58521 1.000 26.28210 207 VAL C CA 1
ATOM 6213 C C . VAL C 1 227 ? 1.68468 -130.31058 10.78767 1.000 28.78240 207 VAL C C 1
ATOM 6214 O O . VAL C 1 227 ? 2.75176 -129.70890 10.67814 1.000 26.48739 207 VAL C O 1
ATOM 6218 N N . THR C 1 228 ? 1.05514 -130.44763 11.94753 1.000 23.88181 208 THR C N 1
ATOM 6219 C CA . THR C 1 228 ? 1.70675 -130.10889 13.20278 1.000 26.71636 208 THR C CA 1
ATOM 6220 C C . THR C 1 228 ? 2.03455 -131.40562 13.92063 1.000 25.85836 208 THR C C 1
ATOM 6221 O O . THR C 1 228 ? 1.18086 -132.29378 14.03591 1.000 26.57161 208 THR C O 1
ATOM 6225 N N . LEU C 1 229 ? 3.28118 -131.52366 14.36924 1.000 22.39216 209 LEU C N 1
ATOM 6226 C CA . LEU C 1 229 ? 3.80527 -132.74739 14.94728 1.000 22.78168 209 LEU C CA 1
ATOM 6227 C C . LEU C 1 229 ? 4.35302 -132.47137 16.34209 1.000 25.79520 209 LEU C C 1
ATOM 6228 O O . LEU C 1 229 ? 5.03245 -131.46376 16.55308 1.000 22.93696 209 LEU C O 1
ATOM 6233 N N . THR C 1 230 ? 4.05052 -133.36039 17.29439 1.000 22.50007 210 THR C N 1
ATOM 6234 C CA . THR C 1 230 ? 4.68220 -133.30674 18.60806 1.000 24.78455 210 THR C CA 1
ATOM 6235 C C . THR C 1 230 ? 5.49688 -134.56489 18.88353 1.000 26.87164 210 THR C C 1
ATOM 6236 O O . THR C 1 230 ? 5.10753 -135.66733 18.47641 1.000 26.66372 210 THR C O 1
ATOM 6240 N N . PRO C 1 231 ? 6.62785 -134.44178 19.56042 1.000 25.90837 211 PRO C N 1
ATOM 6241 C CA . PRO C 1 231 ? 7.27983 -135.62198 20.12786 1.000 23.44228 211 PRO C CA 1
ATOM 6242 C C . PRO C 1 231 ? 6.51975 -136.04863 21.38021 1.000 28.66396 211 PRO C C 1
ATOM 6243 O O . PRO C 1 231 ? 5.55975 -135.39647 21.79929 1.000 23.12909 211 PRO C O 1
ATOM 6247 N N . GLY C 1 232 ? 6.97415 -137.15521 21.97675 1.000 27.16115 212 GLY C N 1
ATOM 6248 C CA . GLY C 1 232 ? 6.49845 -137.55412 23.28693 1.000 25.75835 212 GLY C CA 1
ATOM 6249 C C . GLY C 1 232 ? 7.41140 -136.93700 24.32931 1.000 29.73251 212 GLY C C 1
ATOM 6250 O O . GLY C 1 232 ? 7.85615 -135.79911 24.15890 1.000 29.02980 212 GLY C O 1
ATOM 6251 N N . TRP C 1 233 ? 7.73937 -137.66424 25.38733 1.000 26.44264 213 TRP C N 1
ATOM 6252 C CA . TRP C 1 233 ? 8.67403 -137.16282 26.40250 1.000 25.17933 213 TRP C CA 1
ATOM 6253 C C . TRP C 1 233 ? 10.08387 -137.47710 25.91293 1.000 25.28724 213 TRP C C 1
ATOM 6254 O O . TRP C 1 233 ? 10.55619 -138.61204 26.01126 1.000 28.77450 213 TRP C O 1
ATOM 6265 N N . MET C 1 234 ? 10.75582 -136.46039 25.37981 1.000 23.85023 214 MET C N 1
ATOM 6266 C CA . MET C 1 234 ? 11.95603 -136.64042 24.57300 1.000 30.80106 214 MET C CA 1
ATOM 6267 C C . MET C 1 234 ? 13.21103 -136.62961 25.43321 1.000 28.34814 214 MET C C 1
ATOM 6268 O O . MET C 1 234 ? 13.40230 -135.71290 26.23234 1.000 30.81422 214 MET C O 1
ATOM 6273 N N . ARG C 1 235 ? 14.10282 -137.60461 25.21617 1.000 27.05324 215 ARG C N 1
ATOM 6274 C CA . ARG C 1 235 ? 15.39407 -137.62156 25.91415 1.000 29.78515 215 ARG C CA 1
ATOM 6275 C C . ARG C 1 235 ? 16.39335 -136.72090 25.18106 1.000 26.66636 215 ARG C C 1
ATOM 6276 O O . ARG C 1 235 ? 17.39577 -137.16080 24.62088 1.000 25.99522 215 ARG C O 1
ATOM 6284 N N . SER C 1 236 ? 16.08814 -135.42888 25.18485 1.000 26.87164 216 SER C N 1
ATOM 6285 C CA . SER C 1 236 ? 16.98236 -134.43892 24.59998 1.000 27.23221 216 SER C CA 1
ATOM 6286 C C . SER C 1 236 ? 18.24385 -134.31192 25.44768 1.000 32.40652 216 SER C C 1
ATOM 6287 O O . SER C 1 236 ? 18.31777 -134.79377 26.58425 1.000 29.11928 216 SER C O 1
ATOM 6290 N N . GLU C 1 237 ? 19.25066 -133.64963 24.87592 1.000 29.39037 217 GLU C N 1
ATOM 6291 C CA . GLU C 1 237 ? 20.48540 -133.40798 25.61354 1.000 26.03733 217 GLU C CA 1
ATOM 6292 C C . GLU C 1 237 ? 20.20148 -132.67789 26.92075 1.000 27.32959 217 GLU C C 1
ATOM 6293 O O . GLU C 1 237 ? 20.71774 -133.05392 27.98041 1.000 30.86686 217 GLU C O 1
ATOM 6299 N N . MET C 1 238 ? 19.36672 -131.63530 26.86133 1.000 23.62125 218 MET C N 1
ATOM 6300 C CA . MET C 1 238 ? 19.02942 -130.84836 28.04547 1.000 26.97165 218 MET C CA 1
ATOM 6301 C C . MET C 1 238 ? 18.24792 -131.67791 29.06000 1.000 33.76984 218 MET C C 1
ATOM 6302 O O . MET C 1 238 ? 18.46712 -131.56509 30.27483 1.000 31.10110 218 MET C O 1
ATOM 6307 N N . MET C 1 239 ? 17.31642 -132.50314 28.58007 1.000 28.96663 219 MET C N 1
ATOM 6308 C CA . MET C 1 239 ? 16.50842 -133.31266 29.49015 1.000 34.21200 219 MET C CA 1
ATOM 6309 C C . MET C 1 239 ? 17.38138 -134.30406 30.25186 1.000 31.68275 219 MET C C 1
ATOM 6310 O O . MET C 1 239 ? 17.27768 -134.42354 31.48077 1.000 32.73024 219 MET C O 1
ATOM 6315 N N . LEU C 1 240 ? 18.26252 -135.01536 29.53822 1.000 29.12454 220 LEU C N 1
ATOM 6316 C CA . LEU C 1 240 ? 19.14204 -135.98967 30.18902 1.000 32.02752 220 LEU C CA 1
ATOM 6317 C C . LEU C 1 240 ? 20.05799 -135.32660 31.21391 1.000 37.57819 220 LEU C C 1
ATOM 6318 O O . LEU C 1 240 ? 20.37104 -135.91808 32.25614 1.000 33.09871 220 LEU C O 1
ATOM 6323 N N . GLU C 1 241 ? 20.52150 -134.10943 30.92409 1.000 40.27588 221 GLU C N 1
ATOM 6324 C CA . GLU C 1 241 ? 21.37112 -133.39034 31.87149 1.000 41.31285 221 GLU C CA 1
ATOM 6325 C C . GLU C 1 241 ? 20.58987 -133.00623 33.12570 1.000 36.78073 221 GLU C C 1
ATOM 6326 O O . GLU C 1 241 ? 21.07831 -133.18337 34.24189 1.000 40.31536 221 GLU C O 1
ATOM 6332 N N . THR C 1 242 ? 19.36858 -132.50086 32.96106 1.000 36.41752 222 THR C N 1
ATOM 6333 C CA . THR C 1 242 ? 18.51217 -132.21864 34.10714 1.000 38.54410 222 THR C CA 1
ATOM 6334 C C . THR C 1 242 ? 18.35001 -133.44910 35.00229 1.000 50.85347 222 THR C C 1
ATOM 6335 O O . THR C 1 242 ? 18.38182 -133.34007 36.23227 1.000 50.54817 222 THR C O 1
ATOM 6339 N N . LEU C 1 243 ? 18.23023 -134.63599 34.40734 1.000 48.02155 223 LEU C N 1
ATOM 6340 C CA . LEU C 1 243 ? 18.03461 -135.86496 35.16974 1.000 45.88971 223 LEU C CA 1
ATOM 6341 C C . LEU C 1 243 ? 19.33853 -136.51230 35.61019 1.000 53.09847 223 LEU C C 1
ATOM 6342 O O . LEU C 1 243 ? 19.30132 -137.53113 36.30824 1.000 58.03064 223 LEU C O 1
ATOM 6347 N N . GLY C 1 244 ? 20.48050 -135.95320 35.22297 1.000 45.45808 224 GLY C N 1
ATOM 6348 C CA . GLY C 1 244 ? 21.75383 -136.50271 35.63299 1.000 32.74077 224 GLY C CA 1
ATOM 6349 C C . GLY C 1 244 ? 22.09904 -137.83368 35.01114 1.000 41.31022 224 GLY C C 1
ATOM 6350 O O . GLY C 1 244 ? 22.81338 -138.62726 35.63114 1.000 42.55510 224 GLY C O 1
ATOM 6351 N N . VAL C 1 245 ? 21.61478 -138.12053 33.79914 1.000 32.44863 225 VAL C N 1
ATOM 6352 C CA . VAL C 1 245 ? 21.94064 -139.39354 33.16751 1.000 32.90658 225 VAL C CA 1
ATOM 6353 C C . VAL C 1 245 ? 22.34446 -139.17256 31.71473 1.000 35.03578 225 VAL C C 1
ATOM 6354 O O . VAL C 1 245 ? 22.05421 -138.14040 31.11369 1.000 45.39492 225 VAL C O 1
ATOM 6358 N N . THR C 1 246 ? 23.01278 -140.17119 31.15455 1.000 36.62281 226 THR C N 1
ATOM 6359 C CA . THR C 1 246 ? 23.29355 -140.22876 29.72880 1.000 38.75728 226 THR C CA 1
ATOM 6360 C C . THR C 1 246 ? 22.25703 -141.10489 29.03529 1.000 39.73108 226 THR C C 1
ATOM 6361 O O . THR C 1 246 ? 21.52100 -141.86334 29.66937 1.000 34.59625 226 THR C O 1
ATOM 6365 N N . GLU C 1 247 ? 22.24249 -141.03601 27.70425 1.000 35.69639 227 GLU C N 1
ATOM 6366 C CA . GLU C 1 247 ? 21.30886 -141.86686 26.95322 1.000 38.65200 227 GLU C CA 1
ATOM 6367 C C . GLU C 1 247 ? 21.53615 -143.34595 27.23283 1.000 44.23162 227 GLU C C 1
ATOM 6368 O O . GLU C 1 247 ? 20.57944 -144.12483 27.30140 1.000 46.90299 227 GLU C O 1
ATOM 6374 N N . GLU C 1 248 ? 22.79287 -143.74752 27.42662 1.000 45.15805 228 GLU C N 1
ATOM 6375 C CA . GLU C 1 248 ? 23.10963 -145.16724 27.56231 1.000 54.32230 228 GLU C CA 1
ATOM 6376 C C . GLU C 1 248 ? 22.60409 -145.76566 28.87706 1.000 53.86962 228 GLU C C 1
ATOM 6377 O O . GLU C 1 248 ? 22.42731 -146.98557 28.95871 1.000 55.83038 228 GLU C O 1
ATOM 6383 N N . ASN C 1 249 ? 22.35886 -144.95359 29.90047 1.000 48.33474 229 ASN C N 1
ATOM 6384 C CA . ASN C 1 249 ? 21.75129 -145.45461 31.13293 1.000 48.11366 229 ASN C CA 1
ATOM 6385 C C . ASN C 1 249 ? 20.60034 -144.55328 31.55048 1.000 43.11570 229 ASN C C 1
ATOM 6386 O O . ASN C 1 249 ? 20.46433 -144.15580 32.71236 1.000 38.13352 229 ASN C O 1
ATOM 6391 N N . TRP C 1 250 ? 19.73205 -144.22990 30.58691 1.000 34.87260 230 TRP C N 1
ATOM 6392 C CA . TRP C 1 250 ? 18.64050 -143.31727 30.89524 1.000 31.00372 230 TRP C CA 1
ATOM 6393 C C . TRP C 1 250 ? 17.68020 -143.90320 31.92255 1.000 28.67449 230 TRP C C 1
ATOM 6394 O O . TRP C 1 250 ? 17.06657 -143.15062 32.68527 1.000 30.76421 230 TRP C O 1
ATOM 6405 N N . ARG C 1 251 ? 17.52057 -145.22743 31.96249 1.000 28.93768 231 ARG C N 1
ATOM 6406 C CA . ARG C 1 251 ? 16.59226 -145.77740 32.95178 1.000 34.28043 231 ARG C CA 1
ATOM 6407 C C . ARG C 1 251 ? 17.09994 -145.65707 34.38509 1.000 32.74340 231 ARG C C 1
ATOM 6408 O O . ARG C 1 251 ? 16.32013 -145.90188 35.30880 1.000 33.04870 231 ARG C O 1
ATOM 6416 N N . ASP C 1 252 ? 18.35453 -145.24082 34.60069 1.000 34.81207 232 ASP C N 1
ATOM 6417 C CA . ASP C 1 252 ? 18.80184 -144.90477 35.95481 1.000 35.71744 232 ASP C CA 1
ATOM 6418 C C . ASP C 1 252 ? 17.99472 -143.76401 36.55680 1.000 38.19405 232 ASP C C 1
ATOM 6419 O O . ASP C 1 252 ? 17.94179 -143.63240 37.78424 1.000 33.61456 232 ASP C O 1
ATOM 6424 N N . ALA C 1 253 ? 17.35541 -142.93989 35.72619 1.000 34.63310 233 ALA C N 1
ATOM 6425 C CA . ALA C 1 253 ? 16.57689 -141.83265 36.25443 1.000 31.70907 233 ALA C CA 1
ATOM 6426 C C . ALA C 1 253 ? 15.20588 -142.25744 36.75568 1.000 28.08758 233 ALA C C 1
ATOM 6427 O O . ALA C 1 253 ? 14.50440 -141.43071 37.35214 1.000 33.29873 233 ALA C O 1
ATOM 6429 N N . LEU C 1 254 ? 14.80353 -143.51616 36.53208 1.000 35.05947 234 LEU C N 1
ATOM 6430 C CA . LEU C 1 254 ? 13.43539 -143.91577 36.86063 1.000 34.49887 234 LEU C CA 1
ATOM 6431 C C . LEU C 1 254 ? 13.17052 -143.89586 38.36058 1.000 33.48823 234 LEU C C 1
ATOM 6432 O O . LEU C 1 254 ? 12.02669 -143.68894 38.77551 1.000 37.17814 234 LEU C O 1
ATOM 6437 N N . THR C 1 255 ? 14.19776 -144.07799 39.19333 1.000 32.33282 235 THR C N 1
ATOM 6438 C CA . THR C 1 255 ? 13.96259 -143.98539 40.63258 1.000 38.37039 235 THR C CA 1
ATOM 6439 C C . THR C 1 255 ? 13.51649 -142.58447 41.02496 1.000 42.26559 235 THR C C 1
ATOM 6440 O O . THR C 1 255 ? 12.72557 -142.42238 41.96059 1.000 42.72091 235 THR C O 1
ATOM 6444 N N . GLU C 1 256 ? 14.03914 -141.56559 40.34170 1.000 38.27564 236 GLU C N 1
ATOM 6445 C CA . GLU C 1 256 ? 13.68535 -140.18057 40.63037 1.000 38.83887 236 GLU C CA 1
ATOM 6446 C C . GLU C 1 256 ? 12.40787 -139.75536 39.90987 1.000 36.11749 236 GLU C C 1
ATOM 6447 O O . GLU C 1 256 ? 11.58018 -139.03396 40.47543 1.000 35.02525 236 GLU C O 1
ATOM 6453 N N . VAL C 1 257 ? 12.22765 -140.18952 38.66784 1.000 28.22970 237 VAL C N 1
ATOM 6454 C CA . VAL C 1 257 ? 11.09066 -139.77516 37.84908 1.000 31.88803 237 VAL C CA 1
ATOM 6455 C C . VAL C 1 257 ? 10.47478 -141.03607 37.25391 1.000 29.36405 237 VAL C C 1
ATOM 6456 O O . VAL C 1 257 ? 10.75976 -141.37931 36.10002 1.000 29.78778 237 VAL C O 1
ATOM 6460 N N . PRO C 1 258 ? 9.62550 -141.74925 37.99107 1.000 31.50641 238 PRO C N 1
ATOM 6461 C CA . PRO C 1 258 ? 9.16401 -143.06130 37.50212 1.000 29.59829 238 PRO C CA 1
ATOM 6462 C C . PRO C 1 258 ? 8.40258 -142.99332 36.18468 1.000 30.71421 238 PRO C C 1
ATOM 6463 O O . PRO C 1 258 ? 8.51054 -143.92628 35.37818 1.000 29.47722 238 PRO C O 1
ATOM 6467 N N . HIS C 1 259 ? 7.62222 -141.93591 35.94297 1.000 26.66109 239 HIS C N 1
ATOM 6468 C CA . HIS C 1 259 ? 6.86939 -141.87051 34.69329 1.000 27.97704 239 HIS C CA 1
ATOM 6469 C C . HIS C 1 259 ? 7.75250 -141.56468 33.48249 1.000 30.49050 239 HIS C C 1
ATOM 6470 O O . HIS C 1 259 ? 7.25295 -141.56328 32.34975 1.000 28.86925 239 HIS C O 1
ATOM 6477 N N . PHE C 1 260 ? 9.04535 -141.31325 33.69084 1.000 29.73514 240 PHE C N 1
ATOM 6478 C CA . PHE C 1 260 ? 9.99620 -141.22413 32.58536 1.000 28.69291 240 PHE C CA 1
ATOM 6479 C C . PHE C 1 260 ? 10.12426 -142.54794 31.83422 1.000 30.06939 240 PHE C C 1
ATOM 6480 O O . PHE C 1 260 ? 10.75641 -142.58150 30.77347 1.000 29.21666 240 PHE C O 1
ATOM 6488 N N . CYS C 1 261 ? 9.50249 -143.62953 32.33260 1.000 31.43008 241 CYS C N 1
ATOM 6489 C CA . CYS C 1 261 ? 9.50954 -144.92525 31.65461 1.000 28.60606 241 CYS C CA 1
ATOM 6490 C C . CYS C 1 261 ? 8.79082 -144.89457 30.30491 1.000 26.23999 241 CYS C C 1
ATOM 6491 O O . CYS C 1 261 ? 8.88735 -145.86814 29.55049 1.000 29.97465 241 CYS C O 1
ATOM 6494 N N . ILE C 1 262 ? 8.05262 -143.82283 29.99697 1.000 25.52674 242 ILE C N 1
ATOM 6495 C CA . ILE C 1 262 ? 7.41042 -143.67030 28.68929 1.000 23.56862 242 ILE C CA 1
ATOM 6496 C C . ILE C 1 262 ? 8.28896 -142.91825 27.68510 1.000 27.68753 242 ILE C C 1
ATOM 6497 O O . ILE C 1 262 ? 7.89288 -142.76958 26.52343 1.000 28.63238 242 ILE C O 1
ATOM 6502 N N . SER C 1 263 ? 9.48488 -142.47422 28.08310 1.000 29.47459 243 SER C N 1
ATOM 6503 C CA . SER C 1 263 ? 10.25296 -141.53538 27.27134 1.000 24.90825 243 SER C CA 1
ATOM 6504 C C . SER C 1 263 ? 10.78960 -142.18693 25.99936 1.000 30.35364 243 SER C C 1
ATOM 6505 O O . SER C 1 263 ? 10.85370 -143.41565 25.86785 1.000 27.79807 243 SER C O 1
ATOM 6508 N N . GLU C 1 264 ? 11.19340 -141.32692 25.05613 1.000 25.34514 244 GLU C N 1
ATOM 6509 C CA . GLU C 1 264 ? 11.68421 -141.73118 23.74320 1.000 28.32182 244 GLU C CA 1
ATOM 6510 C C . GLU C 1 264 ? 12.93293 -140.92386 23.40816 1.000 25.80573 244 GLU C C 1
ATOM 6511 O O . GLU C 1 264 ? 13.10993 -139.80599 23.89450 1.000 28.06915 244 GLU C O 1
ATOM 6517 N N . SER C 1 265 ? 13.78472 -141.46738 22.53396 1.000 23.59757 245 SER C N 1
ATOM 6518 C CA . SER C 1 265 ? 14.90863 -140.65700 22.07239 1.000 23.65020 245 SER C CA 1
ATOM 6519 C C . SER C 1 265 ? 14.41917 -139.63115 21.05219 1.000 27.72174 245 SER C C 1
ATOM 6520 O O . SER C 1 265 ? 13.35971 -139.81224 20.43712 1.000 25.30830 245 SER C O 1
ATOM 6523 N N . PRO C 1 266 ? 15.16519 -138.53424 20.86618 1.000 24.18185 246 PRO C N 1
ATOM 6524 C CA . PRO C 1 266 ? 14.78810 -137.55314 19.82999 1.000 21.05516 246 PRO C CA 1
ATOM 6525 C C . PRO C 1 266 ? 14.73013 -138.14386 18.43250 1.000 26.22683 246 PRO C C 1
ATOM 6526 O O . PRO C 1 266 ? 14.03365 -137.59062 17.56697 1.000 24.18711 246 PRO C O 1
ATOM 6530 N N . SER C 1 267 ? 15.44220 -139.24805 18.17966 1.000 26.23736 247 SER C N 1
ATOM 6531 C CA . SER C 1 267 ? 15.42184 -139.85846 16.85462 1.000 27.19537 247 SER C CA 1
ATOM 6532 C C . SER C 1 267 ? 14.06248 -140.41911 16.48954 1.000 28.12706 247 SER C C 1
ATOM 6533 O O . SER C 1 267 ? 13.78454 -140.60661 15.29545 1.000 26.06365 247 SER C O 1
ATOM 6536 N N . TYR C 1 268 ? 13.21839 -140.69327 17.48951 1.000 26.25841 248 TYR C N 1
ATOM 6537 C CA . TYR C 1 268 ? 11.87660 -141.21017 17.23264 1.000 25.12670 248 TYR C CA 1
ATOM 6538 C C . TYR C 1 268 ? 11.03981 -140.19796 16.46673 1.000 26.73478 248 TYR C C 1
ATOM 6539 O O . TYR C 1 268 ? 10.42365 -140.53281 15.44931 1.000 27.86650 248 TYR C O 1
ATOM 6548 N N . VAL C 1 269 ? 10.97503 -138.95532 16.96185 1.000 26.72689 249 VAL C N 1
ATOM 6549 C CA . VAL C 1 269 ? 10.22244 -137.94378 16.22287 1.000 22.09739 249 VAL C CA 1
ATOM 6550 C C . VAL C 1 269 ? 10.93606 -137.63286 14.91080 1.000 21.78419 249 VAL C C 1
ATOM 6551 O O . VAL C 1 269 ? 10.28565 -137.29676 13.91308 1.000 26.28736 249 VAL C O 1
ATOM 6555 N N . GLY C 1 270 ? 12.26559 -137.80467 14.86915 1.000 26.60319 250 GLY C N 1
ATOM 6556 C CA . GLY C 1 270 ? 12.97863 -137.68605 13.60380 1.000 25.38199 250 GLY C CA 1
ATOM 6557 C C . GLY C 1 270 ? 12.50790 -138.70177 12.57853 1.000 30.69315 250 GLY C C 1
ATOM 6558 O O . GLY C 1 270 ? 12.30215 -138.37279 11.40271 1.000 26.50581 250 GLY C O 1
ATOM 6559 N N . ARG C 1 271 ? 12.32904 -139.95527 13.00808 1.000 26.04786 251 ARG C N 1
ATOM 6560 C CA . ARG C 1 271 ? 11.80154 -140.96852 12.10478 1.000 29.15350 251 ARG C CA 1
ATOM 6561 C C . ARG C 1 271 ? 10.35280 -140.69289 11.73586 1.000 30.44576 251 ARG C C 1
ATOM 6562 O O . ARG C 1 271 ? 9.91968 -141.04825 10.63157 1.000 27.13483 251 ARG C O 1
ATOM 6570 N N . ALA C 1 272 ? 9.58851 -140.05446 12.63384 1.000 26.44001 252 ALA C N 1
ATOM 6571 C CA . ALA C 1 272 ? 8.23319 -139.64979 12.27157 1.000 23.59493 252 ALA C CA 1
ATOM 6572 C C . ALA C 1 272 ? 8.24464 -138.66203 11.10943 1.000 27.18484 252 ALA C C 1
ATOM 6573 O O . ALA C 1 272 ? 7.43023 -138.76861 10.18479 1.000 26.47159 252 ALA C O 1
ATOM 6575 N N . VAL C 1 273 ? 9.14081 -137.67447 11.15138 1.000 26.42159 253 VAL C N 1
ATOM 6576 C CA . VAL C 1 273 ? 9.22903 -136.71329 10.05287 1.000 29.42984 253 VAL C CA 1
ATOM 6577 C C . VAL C 1 273 ? 9.66031 -137.41103 8.77008 1.000 25.94522 253 VAL C C 1
ATOM 6578 O O . VAL C 1 273 ? 9.09276 -137.17249 7.69761 1.000 25.74256 253 VAL C O 1
ATOM 6582 N N . ALA C 1 274 ? 10.66652 -138.28332 8.85656 1.000 24.37134 254 ALA C N 1
ATOM 6583 C CA . ALA C 1 274 ? 11.11749 -138.99445 7.66016 1.000 28.27181 254 ALA C CA 1
ATOM 6584 C C . ALA C 1 274 ? 9.99305 -139.82549 7.04909 1.000 30.27995 254 ALA C C 1
ATOM 6585 O O . ALA C 1 274 ? 9.86883 -139.91451 5.81985 1.000 30.39575 254 ALA C O 1
ATOM 6587 N N . ALA C 1 275 ? 9.15500 -140.42772 7.89405 1.000 27.25590 255 ALA C N 1
ATOM 6588 C CA . ALA C 1 275 ? 8.04904 -141.23842 7.39733 1.000 25.56096 255 ALA C CA 1
ATOM 6589 C C . ALA C 1 275 ? 7.03546 -140.38462 6.65388 1.000 30.77737 255 ALA C C 1
ATOM 6590 O O . ALA C 1 275 ? 6.53202 -140.79007 5.59614 1.000 29.57460 255 ALA C O 1
ATOM 6592 N N . LEU C 1 276 ? 6.72071 -139.19959 7.18793 1.000 26.51897 256 LEU C N 1
ATOM 6593 C CA . LEU C 1 276 ? 5.84188 -138.28533 6.46769 1.000 27.79281 256 LEU C CA 1
ATOM 6594 C C . LEU C 1 276 ? 6.47988 -137.88039 5.14864 1.000 28.71660 256 LEU C C 1
ATOM 6595 O O . LEU C 1 276 ? 5.83539 -137.91390 4.08962 1.000 29.65092 256 LEU C O 1
ATOM 6600 N N . ALA C 1 277 ? 7.76435 -137.52234 5.19713 1.000 24.96878 257 ALA C N 1
ATOM 6601 C CA . ALA C 1 277 ? 8.46173 -137.06770 4.00145 1.000 25.73203 257 ALA C CA 1
ATOM 6602 C C . ALA C 1 277 ? 8.49767 -138.14811 2.92607 1.000 31.31428 257 ALA C C 1
ATOM 6603 O O . ALA C 1 277 ? 8.52645 -137.83506 1.73184 1.000 29.87463 257 ALA C O 1
ATOM 6605 N N . GLY C 1 278 ? 8.48163 -139.41430 3.32127 1.000 32.42757 258 GLY C N 1
ATOM 6606 C CA . GLY C 1 278 ? 8.52508 -140.50214 2.36998 1.000 33.56981 258 GLY C CA 1
ATOM 6607 C C . GLY C 1 278 ? 7.18878 -141.02512 1.90768 1.000 38.02561 258 GLY C C 1
ATOM 6608 O O . GLY C 1 278 ? 7.15120 -141.95528 1.09658 1.000 37.10971 258 GLY C O 1
ATOM 6609 N N . ASP C 1 279 ? 6.08818 -140.47909 2.42557 1.000 31.93541 259 ASP C N 1
ATOM 6610 C CA . ASP C 1 279 ? 4.74429 -140.97029 2.14008 1.000 33.14608 259 ASP C CA 1
ATOM 6611 C C . ASP C 1 279 ? 4.24740 -140.28079 0.87253 1.000 38.69674 259 ASP C C 1
ATOM 6612 O O . ASP C 1 279 ? 4.00828 -139.06713 0.87351 1.000 35.37266 259 ASP C O 1
ATOM 6617 N N . ALA C 1 280 ? 4.09934 -141.04854 -0.21504 1.000 35.34898 260 ALA C N 1
ATOM 6618 C CA . ALA C 1 280 ? 3.57481 -140.46804 -1.45362 1.000 37.79401 260 ALA C CA 1
ATOM 6619 C C . ALA C 1 280 ? 2.18650 -139.86983 -1.25431 1.000 36.46490 260 ALA C C 1
ATOM 6620 O O . ALA C 1 280 ? 1.80584 -138.93058 -1.96105 1.000 38.98889 260 ALA C O 1
ATOM 6622 N N . ASP C 1 281 ? 1.41697 -140.39389 -0.30571 1.000 32.79077 261 ASP C N 1
ATOM 6623 C CA . ASP C 1 281 ? 0.07849 -139.89677 -0.00953 1.000 36.89127 261 ASP C CA 1
ATOM 6624 C C . ASP C 1 281 ? 0.06229 -139.08478 1.29057 1.000 35.67796 261 ASP C C 1
ATOM 6625 O O . ASP C 1 281 ? -0.90183 -139.12702 2.05638 1.000 32.45652 261 ASP C O 1
ATOM 6630 N N . VAL C 1 282 ? 1.12716 -138.31799 1.55043 1.000 35.41477 262 VAL C N 1
ATOM 6631 C CA . VAL C 1 282 ? 1.20299 -137.55905 2.79971 1.000 34.57520 262 VAL C CA 1
ATOM 6632 C C . VAL C 1 282 ? 0.09947 -136.51914 2.89836 1.000 31.76433 262 VAL C C 1
ATOM 6633 O O . VAL C 1 282 ? -0.24895 -136.10006 4.00641 1.000 29.71146 262 VAL C O 1
ATOM 6637 N N . ALA C 1 283 ? -0.49626 -136.11360 1.77066 1.000 31.75644 263 ALA C N 1
ATOM 6638 C CA . ALA C 1 283 ? -1.58903 -135.14453 1.82619 1.000 32.46968 263 ALA C CA 1
ATOM 6639 C C . ALA C 1 283 ? -2.77297 -135.63699 2.64976 1.000 32.98553 263 ALA C C 1
ATOM 6640 O O . ALA C 1 283 ? -3.59954 -134.81821 3.07193 1.000 32.56706 263 ALA C O 1
ATOM 6642 N N . ARG C 1 284 ? -2.88209 -136.94568 2.89186 1.000 31.45904 264 ARG C N 1
ATOM 6643 C CA . ARG C 1 284 ? -3.96324 -137.44551 3.73942 1.000 29.52722 264 ARG C CA 1
ATOM 6644 C C . ARG C 1 284 ? -3.91673 -136.86823 5.14968 1.000 29.51143 264 ARG C C 1
ATOM 6645 O O . ARG C 1 284 ? -4.91640 -136.95226 5.87187 1.000 30.64841 264 ARG C O 1
ATOM 6653 N N . TRP C 1 285 ? -2.77517 -136.32569 5.57405 1.000 24.76086 265 TRP C N 1
ATOM 6654 C CA . TRP C 1 285 ? -2.63101 -135.72939 6.90110 1.000 26.94797 265 TRP C CA 1
ATOM 6655 C C . TRP C 1 285 ? -2.84100 -134.22177 6.90976 1.000 32.58022 265 TRP C C 1
ATOM 6656 O O . TRP C 1 285 ? -2.71343 -133.60629 7.97422 1.000 31.58537 265 TRP C O 1
ATOM 6667 N N . ASN C 1 286 ? -3.13183 -133.61074 5.75773 1.000 30.52471 266 ASN C N 1
ATOM 6668 C CA . ASN C 1 286 ? -3.06944 -132.15918 5.62912 1.000 27.08483 266 ASN C CA 1
ATOM 6669 C C . ASN C 1 286 ? -3.91309 -131.49700 6.70923 1.000 30.71421 266 ASN C C 1
ATOM 6670 O O . ASN C 1 286 ? -5.07251 -131.85848 6.91730 1.000 28.71397 266 ASN C O 1
ATOM 6675 N N . GLY C 1 287 ? -3.30991 -130.55446 7.43089 1.000 28.61922 267 GLY C N 1
ATOM 6676 C CA . GLY C 1 287 ? -4.03177 -129.82317 8.44851 1.000 25.76362 267 GLY C CA 1
ATOM 6677 C C . GLY C 1 287 ? -4.11560 -130.49985 9.79385 1.000 30.54314 267 GLY C C 1
ATOM 6678 O O . GLY C 1 287 ? -4.56204 -129.86551 10.75213 1.000 31.76170 267 GLY C O 1
ATOM 6679 N N . GLN C 1 288 ? -3.66142 -131.74095 9.92085 1.000 26.66636 268 GLN C N 1
ATOM 6680 C CA . GLN C 1 288 ? -3.88127 -132.45555 11.16591 1.000 32.55127 268 GLN C CA 1
ATOM 6681 C C . GLN C 1 288 ? -2.75318 -132.24372 12.17182 1.000 30.92213 268 GLN C C 1
ATOM 6682 O O . GLN C 1 288 ? -1.61080 -131.90670 11.83243 1.000 27.69279 268 GLN C O 1
ATOM 6688 N N . SER C 1 289 ? -3.10521 -132.48389 13.42689 1.000 23.40281 269 SER C N 1
ATOM 6689 C CA . SER C 1 289 ? -2.16096 -132.59702 14.52357 1.000 26.66636 269 SER C CA 1
ATOM 6690 C C . SER C 1 289 ? -1.82042 -134.07363 14.70957 1.000 30.61157 269 SER C C 1
ATOM 6691 O O . SER C 1 289 ? -2.71691 -134.92698 14.75773 1.000 23.40544 269 SER C O 1
ATOM 6694 N N . VAL C 1 290 ? -0.52603 -134.37915 14.76717 1.000 25.36357 270 VAL C N 1
ATOM 6695 C CA . VAL C 1 290 ? -0.05670 -135.74832 14.90020 1.000 25.07669 270 VAL C CA 1
ATOM 6696 C C . VAL C 1 290 ? 1.02706 -135.80744 15.97411 1.000 27.97177 270 VAL C C 1
ATOM 6697 O O . VAL C 1 290 ? 1.59968 -134.78942 16.37461 1.000 24.37134 270 VAL C O 1
ATOM 6701 N N . SER C 1 291 ? 1.29514 -137.02755 16.45069 1.000 25.46358 271 SER C N 1
ATOM 6702 C CA . SER C 1 291 ? 2.33372 -137.26814 17.44313 1.000 23.80812 271 SER C CA 1
ATOM 6703 C C . SER C 1 291 ? 3.29342 -138.32204 16.91815 1.000 24.30818 271 SER C C 1
ATOM 6704 O O . SER C 1 291 ? 2.95744 -139.11688 16.03549 1.000 25.22671 271 SER C O 1
ATOM 6707 N N . SER C 1 292 ? 4.50503 -138.31994 17.47005 1.000 22.30004 272 SER C N 1
ATOM 6708 C CA . SER C 1 292 ? 5.47575 -139.33727 17.09037 1.000 25.38199 272 SER C CA 1
ATOM 6709 C C . SER C 1 292 ? 4.94737 -140.74354 17.39267 1.000 29.39826 272 SER C C 1
ATOM 6710 O O . SER C 1 292 ? 5.14701 -141.67532 16.59952 1.000 28.84556 272 SER C O 1
ATOM 6713 N N . GLY C 1 293 ? 4.24649 -140.91367 18.51761 1.000 25.89521 273 GLY C N 1
ATOM 6714 C CA . GLY C 1 293 ? 3.74257 -142.23980 18.86273 1.000 25.35041 273 GLY C CA 1
ATOM 6715 C C . GLY C 1 293 ? 2.62150 -142.70079 17.94647 1.000 27.99020 273 GLY C C 1
ATOM 6716 O O . GLY C 1 293 ? 2.55373 -143.87422 17.56770 1.000 35.95694 273 GLY C O 1
ATOM 6717 N N . GLN C 1 294 ? 1.73190 -141.78336 17.57385 1.000 24.77139 274 GLN C N 1
ATOM 6718 C CA . GLN C 1 294 ? 0.69223 -142.10894 16.60885 1.000 30.01412 274 GLN C CA 1
ATOM 6719 C C . GLN C 1 294 ? 1.29637 -142.50300 15.27194 1.000 33.75405 274 GLN C C 1
ATOM 6720 O O . GLN C 1 294 ? 0.88296 -143.50034 14.66460 1.000 31.23269 274 GLN C O 1
ATOM 6726 N N . LEU C 1 295 ? 2.31230 -141.76150 14.81325 1.000 25.35567 275 LEU C N 1
ATOM 6727 C CA . LEU C 1 295 ? 2.85880 -142.05748 13.49608 1.000 24.86877 275 LEU C CA 1
ATOM 6728 C C . LEU C 1 295 ? 3.68507 -143.33801 13.49801 1.000 27.83492 275 LEU C C 1
ATOM 6729 O O . LEU C 1 295 ? 3.74970 -144.01777 12.46892 1.000 29.00085 275 LEU C O 1
ATOM 6734 N N . ALA C 1 296 ? 4.31419 -143.69189 14.63220 1.000 25.06616 276 ALA C N 1
ATOM 6735 C CA . ALA C 1 296 ? 5.01720 -144.96836 14.70342 1.000 27.68490 276 ALA C CA 1
ATOM 6736 C C . ALA C 1 296 ? 4.04595 -146.13280 14.50770 1.000 32.95395 276 ALA C C 1
ATOM 6737 O O . ALA C 1 296 ? 4.37125 -147.11364 13.82762 1.000 30.02202 276 ALA C O 1
ATOM 6739 N N . GLN C 1 297 ? 2.84511 -146.03578 15.08872 1.000 27.71648 277 GLN C N 1
ATOM 6740 C CA . GLN C 1 297 ? 1.82041 -147.05146 14.85715 1.000 30.99845 277 GLN C CA 1
ATOM 6741 C C . GLN C 1 297 ? 1.36521 -147.05224 13.40358 1.000 37.30184 277 GLN C C 1
ATOM 6742 O O . GLN C 1 297 ? 1.12473 -148.11366 12.82149 1.000 35.76745 277 GLN C O 1
ATOM 6748 N N . GLU C 1 298 ? 1.26023 -145.87006 12.79785 1.000 33.53297 278 GLU C N 1
ATOM 6749 C CA . GLU C 1 298 ? 0.75527 -145.77231 11.43569 1.000 32.49074 278 GLU C CA 1
ATOM 6750 C C . GLU C 1 298 ? 1.75981 -146.30573 10.41985 1.000 36.40173 278 GLU C C 1
ATOM 6751 O O . GLU C 1 298 ? 1.38439 -147.03305 9.49323 1.000 34.31464 278 GLU C O 1
ATOM 6757 N N . TYR C 1 299 ? 3.03790 -145.95936 10.57677 1.000 34.10935 279 TYR C N 1
ATOM 6758 C CA . TYR C 1 299 ? 4.06261 -146.27010 9.58787 1.000 33.29083 279 TYR C CA 1
ATOM 6759 C C . TYR C 1 299 ? 4.93679 -147.45832 9.95662 1.000 35.06999 279 TYR C C 1
ATOM 6760 O O . TYR C 1 299 ? 5.59363 -148.01793 9.07262 1.000 37.49660 279 TYR C O 1
ATOM 6769 N N . GLY C 1 300 ? 5.02254 -147.81598 11.23403 1.000 36.44121 280 GLY C N 1
ATOM 6770 C CA . GLY C 1 300 ? 5.76675 -148.99327 11.63013 1.000 34.49098 280 GLY C CA 1
ATOM 6771 C C . GLY C 1 300 ? 7.20676 -148.76406 12.03140 1.000 39.02573 280 GLY C C 1
ATOM 6772 O O . GLY C 1 300 ? 7.88050 -149.72847 12.41494 1.000 40.43116 280 GLY C O 1
ATOM 6773 N N . PHE C 1 301 ? 7.70689 -147.53072 11.97648 1.000 34.42518 281 PHE C N 1
ATOM 6774 C CA . PHE C 1 301 ? 9.05726 -147.30126 12.47350 1.000 31.05372 281 PHE C CA 1
ATOM 6775 C C . PHE C 1 301 ? 9.09843 -147.49104 13.99634 1.000 25.97680 281 PHE C C 1
ATOM 6776 O O . PHE C 1 301 ? 8.07154 -147.59100 14.67274 1.000 30.07203 281 PHE C O 1
ATOM 6784 N N . THR C 1 302 ? 10.30983 -147.57814 14.53391 1.000 27.19800 282 THR C N 1
ATOM 6785 C CA . THR C 1 302 ? 10.50624 -147.68326 15.97088 1.000 32.30387 282 THR C CA 1
ATOM 6786 C C . THR C 1 302 ? 11.51214 -146.63573 16.41645 1.000 29.37194 282 THR C C 1
ATOM 6787 O O . THR C 1 302 ? 12.19346 -146.00313 15.60727 1.000 32.65128 282 THR C O 1
ATOM 6791 N N . ASP C 1 303 ? 11.63569 -146.49185 17.72562 1.000 28.91926 283 ASP C N 1
ATOM 6792 C CA . ASP C 1 303 ? 12.77133 -145.77221 18.25947 1.000 27.19800 283 ASP C CA 1
ATOM 6793 C C . ASP C 1 303 ? 14.04601 -146.58935 18.02527 1.000 30.67736 283 ASP C C 1
ATOM 6794 O O . ASP C 1 303 ? 14.00614 -147.75079 17.61049 1.000 30.65631 283 ASP C O 1
ATOM 6799 N N . LEU C 1 304 ? 15.19405 -145.97541 18.31854 1.000 29.34036 284 LEU C N 1
ATOM 6800 C CA . LEU C 1 304 ? 16.46461 -146.66509 18.10712 1.000 30.95634 284 LEU C CA 1
ATOM 6801 C C . LEU C 1 304 ? 16.53728 -147.98976 18.87083 1.000 34.71469 284 LEU C C 1
ATOM 6802 O O . LEU C 1 304 ? 17.23029 -148.91716 18.43436 1.000 30.74053 284 LEU C O 1
ATOM 6807 N N . ASP C 1 305 ? 15.86576 -148.09097 20.01808 1.000 33.85143 285 ASP C N 1
ATOM 6808 C CA . ASP C 1 305 ? 15.89208 -149.30290 20.83281 1.000 33.42506 285 ASP C CA 1
ATOM 6809 C C . ASP C 1 305 ? 14.81986 -150.31498 20.44472 1.000 33.12502 285 ASP C C 1
ATOM 6810 O O . ASP C 1 305 ? 14.60305 -151.27974 21.18512 1.000 34.75154 285 ASP C O 1
ATOM 6815 N N . GLY C 1 306 ? 14.12961 -150.10911 19.32616 1.000 28.43762 286 GLY C N 1
ATOM 6816 C CA . GLY C 1 306 ? 13.11183 -151.03435 18.87938 1.000 27.58489 286 GLY C CA 1
ATOM 6817 C C . GLY C 1 306 ? 11.72909 -150.83765 19.46860 1.000 32.20912 286 GLY C C 1
ATOM 6818 O O . GLY C 1 306 ? 10.80842 -151.57300 19.09436 1.000 32.70918 286 GLY C O 1
ATOM 6819 N N . SER C 1 307 ? 11.54320 -149.88302 20.37274 1.000 31.94330 287 SER C N 1
ATOM 6820 C CA . SER C 1 307 ? 10.24268 -149.69575 21.00218 1.000 31.46167 287 SER C CA 1
ATOM 6821 C C . SER C 1 307 ? 9.41895 -148.63608 20.26165 1.000 34.75154 287 SER C C 1
ATOM 6822 O O . SER C 1 307 ? 9.90516 -147.95059 19.35928 1.000 31.33797 287 SER C O 1
ATOM 6825 N N . ARG C 1 308 ? 8.15013 -148.49840 20.66074 1.000 30.74842 288 ARG C N 1
ATOM 6826 C CA . ARG C 1 308 ? 7.24149 -147.50559 20.07468 1.000 30.46681 288 ARG C CA 1
ATOM 6827 C C . ARG C 1 308 ? 6.47345 -146.78943 21.17375 1.000 31.28270 288 ARG C C 1
ATOM 6828 O O . ARG C 1 308 ? 5.27064 -147.00960 21.35873 1.000 28.61922 288 ARG C O 1
ATOM 6836 N N . PRO C 1 309 ? 7.13461 -145.89696 21.91254 1.000 26.34790 289 PRO C N 1
ATOM 6837 C CA . PRO C 1 309 ? 6.44017 -145.16319 22.97556 1.000 28.75608 289 PRO C CA 1
ATOM 6838 C C . PRO C 1 309 ? 5.23533 -144.39288 22.45613 1.000 28.76398 289 PRO C C 1
ATOM 6839 O O . PRO C 1 309 ? 5.25863 -143.81343 21.36715 1.000 27.54804 289 PRO C O 1
ATOM 6843 N N . ASP C 1 310 ? 4.17842 -144.37929 23.27641 1.000 26.89270 290 ASP C N 1
ATOM 6844 C CA . ASP C 1 310 ? 2.90722 -143.71085 22.97886 1.000 28.09021 290 ASP C CA 1
ATOM 6845 C C . ASP C 1 310 ? 2.62047 -142.76797 24.14647 1.000 30.46944 290 ASP C C 1
ATOM 6846 O O . ASP C 1 310 ? 1.77696 -143.05352 25.00664 1.000 29.02980 290 ASP C O 1
ATOM 6851 N N . CYS C 1 311 ? 3.34175 -141.64425 24.16467 1.000 26.34263 291 CYS C N 1
ATOM 6852 C CA . CYS C 1 311 ? 3.35775 -140.75170 25.32290 1.000 23.92918 291 CYS C CA 1
ATOM 6853 C C . CYS C 1 311 ? 1.97340 -140.20154 25.64105 1.000 29.01927 291 CYS C C 1
ATOM 6854 O O . CYS C 1 311 ? 1.55917 -140.15986 26.80897 1.000 29.15350 291 CYS C O 1
ATOM 6857 N N . TRP C 1 312 ? 1.25169 -139.73312 24.62011 1.000 25.89784 292 TRP C N 1
ATOM 6858 C CA . TRP C 1 312 ? 0.05273 -138.95571 24.91038 1.000 27.24274 292 TRP C CA 1
ATOM 6859 C C . TRP C 1 312 ? -1.09125 -139.84810 25.37945 1.000 30.14046 292 TRP C C 1
ATOM 6860 O O . TRP C 1 312 ? -1.89847 -139.41713 26.20325 1.000 32.18544 292 TRP C O 1
ATOM 6871 N N . ARG C 1 313 ? -1.14483 -141.09866 24.92497 1.000 34.03566 293 ARG C N 1
ATOM 6872 C CA . ARG C 1 313 ? -2.11314 -142.03272 25.49506 1.000 33.90670 293 ARG C CA 1
ATOM 6873 C C . ARG C 1 313 ? -1.71444 -142.42867 26.91494 1.000 28.92452 293 ARG C C 1
ATOM 6874 O O . ARG C 1 313 ? -2.56313 -142.47550 27.81418 1.000 30.67473 293 ARG C O 1
ATOM 6882 N N . TYR C 1 314 ? -0.41241 -142.65125 27.14407 1.000 30.25626 294 TYR C N 1
ATOM 6883 C CA . TYR C 1 314 ? 0.08644 -142.97893 28.47852 1.000 31.33270 294 TYR C CA 1
ATOM 6884 C C . TYR C 1 314 ? -0.24126 -141.88403 29.48591 1.000 31.68275 294 TYR C C 1
ATOM 6885 O O . TYR C 1 314 ? -0.64879 -142.17564 30.61712 1.000 32.69339 294 TYR C O 1
ATOM 6894 N N . LEU C 1 315 ? -0.05316 -140.61759 29.10351 1.000 30.19573 295 LEU C N 1
ATOM 6895 C CA . LEU C 1 315 ? -0.28608 -139.52290 30.04203 1.000 32.92500 295 LEU C CA 1
ATOM 6896 C C . LEU C 1 315 ? -1.72617 -139.52185 30.54149 1.000 34.90155 295 LEU C C 1
ATOM 6897 O O . LEU C 1 315 ? -1.98038 -139.29093 31.73105 1.000 31.52220 295 LEU C O 1
ATOM 6902 N N . VAL C 1 316 ? -2.67865 -139.79733 29.64933 1.000 31.03530 296 VAL C N 1
ATOM 6903 C CA . VAL C 1 316 ? -4.08365 -139.76569 30.02494 1.000 32.30914 296 VAL C CA 1
ATOM 6904 C C . VAL C 1 316 ? -4.47633 -141.04358 30.75833 1.000 35.73586 296 VAL C C 1
ATOM 6905 O O . VAL C 1 316 ? -5.12186 -140.99977 31.81089 1.000 35.12263 296 VAL C O 1
ATOM 6909 N N . GLU C 1 317 ? -4.08291 -142.19946 30.22252 1.000 35.28844 297 GLU C N 1
ATOM 6910 C CA . GLU C 1 317 ? -4.60267 -143.46025 30.72629 1.000 30.48523 297 GLU C CA 1
ATOM 6911 C C . GLU C 1 317 ? -3.84748 -143.98096 31.94416 1.000 38.20195 297 GLU C C 1
ATOM 6912 O O . GLU C 1 317 ? -4.39957 -144.79619 32.68580 1.000 38.75465 297 GLU C O 1
ATOM 6918 N N . VAL C 1 318 ? -2.61400 -143.53230 32.18064 1.000 31.58273 298 VAL C N 1
ATOM 6919 C CA . VAL C 1 318 ? -1.85368 -144.02905 33.32121 1.000 32.06174 298 VAL C CA 1
ATOM 6920 C C . VAL C 1 318 ? -1.58776 -142.90558 34.30729 1.000 32.94079 298 VAL C C 1
ATOM 6921 O O . VAL C 1 318 ? -2.09921 -142.92203 35.43235 1.000 34.10935 298 VAL C O 1
ATOM 6925 N N . GLN C 1 319 ? -0.77983 -141.92430 33.90728 1.000 31.35639 299 GLN C N 1
ATOM 6926 C CA . GLN C 1 319 ? -0.29668 -140.96176 34.88663 1.000 34.45413 299 GLN C CA 1
ATOM 6927 C C . GLN C 1 319 ? -1.43839 -140.09866 35.41830 1.000 36.25961 299 GLN C C 1
ATOM 6928 O O . GLN C 1 319 ? -1.58580 -139.92760 36.63370 1.000 38.47567 299 GLN C O 1
ATOM 6934 N N . GLU C 1 320 ? -2.25276 -139.53390 34.52643 1.000 33.54613 300 GLU C N 1
ATOM 6935 C CA . GLU C 1 320 ? -3.32407 -138.67173 35.00630 1.000 39.40472 300 GLU C CA 1
ATOM 6936 C C . GLU C 1 320 ? -4.45078 -139.46749 35.64058 1.000 42.13926 300 GLU C C 1
ATOM 6937 O O . GLU C 1 320 ? -5.23530 -138.89982 36.40786 1.000 40.04164 300 GLU C O 1
ATOM 6943 N N . ALA C 1 321 ? -4.55102 -140.75813 35.33674 1.000 39.82846 301 ALA C N 1
ATOM 6944 C CA . ALA C 1 321 ? -5.50448 -141.61105 36.02751 1.000 38.17826 301 ALA C CA 1
ATOM 6945 C C . ALA C 1 321 ? -5.04415 -141.97600 37.43328 1.000 42.97357 301 ALA C C 1
ATOM 6946 O O . ALA C 1 321 ? -5.77505 -142.67200 38.14265 1.000 47.08196 301 ALA C O 1
ATOM 6948 N N . GLY C 1 322 ? -3.86195 -141.52708 37.85314 1.000 35.43320 302 GLY C N 1
ATOM 6949 C CA . GLY C 1 322 ? -3.37468 -141.84979 39.17600 1.000 41.34443 302 GLY C CA 1
ATOM 6950 C C . GLY C 1 322 ? -2.77585 -143.22874 39.32252 1.000 43.59207 302 GLY C C 1
ATOM 6951 O O . GLY C 1 322 ? -2.53450 -143.66230 40.45154 1.000 49.77176 302 GLY C O 1
ATOM 6952 N N . LYS C 1 323 ? -2.55874 -143.93920 38.23183 1.000 41.12072 303 LYS C N 1
ATOM 6953 C CA . LYS C 1 323 ? -1.97165 -145.26617 38.27918 1.000 36.85442 303 LYS C CA 1
ATOM 6954 C C . LYS C 1 323 ? -0.45505 -145.19514 38.45595 1.000 43.11570 303 LYS C C 1
ATOM 6955 O O . LYS C 1 323 ? 0.18163 -144.20811 38.06976 1.000 42.74197 303 LYS C O 1
ATOM 6961 N N . PRO C 1 324 ? 0.15172 -146.23236 39.02901 1.000 43.06043 304 PRO C N 1
ATOM 6962 C CA . PRO C 1 324 ? 1.60971 -146.21641 39.19441 1.000 39.31787 304 PRO C CA 1
ATOM 6963 C C . PRO C 1 324 ? 2.29654 -146.24191 37.83653 1.000 32.98290 304 PRO C C 1
ATOM 6964 O O . PRO C 1 324 ? 1.75820 -146.74975 36.84929 1.000 31.82750 304 PRO C O 1
ATOM 6968 N N . ALA C 1 325 ? 3.48919 -145.66319 37.78448 1.000 33.71720 305 ALA C N 1
ATOM 6969 C CA . ALA C 1 325 ? 4.23416 -145.66464 36.53345 1.000 34.26200 305 ALA C CA 1
ATOM 6970 C C . ALA C 1 325 ? 4.45157 -147.09795 36.05435 1.000 38.82834 305 ALA C C 1
ATOM 6971 O O . ALA C 1 325 ? 4.91622 -147.95934 36.81252 1.000 39.96532 305 ALA C O 1
ATOM 6973 N N . ASP C 1 326 ? 4.09576 -147.35359 34.79824 1.000 38.59936 306 ASP C N 1
ATOM 6974 C CA . ASP C 1 326 ? 4.15160 -148.69112 34.21477 1.000 38.47830 306 ASP C CA 1
ATOM 6975 C C . ASP C 1 326 ? 4.02384 -148.59364 32.69556 1.000 31.17479 306 ASP C C 1
ATOM 6976 O O . ASP C 1 326 ? 2.95588 -148.23972 32.18473 1.000 34.81996 306 ASP C O 1
ATOM 6981 N N . PRO C 1 327 ? 5.07466 -148.91066 31.93622 1.000 28.24812 307 PRO C N 1
ATOM 6982 C CA . PRO C 1 327 ? 5.02304 -148.71384 30.47934 1.000 30.56945 307 PRO C CA 1
ATOM 6983 C C . PRO C 1 327 ? 4.32412 -149.82348 29.70730 1.000 36.77546 307 PRO C C 1
ATOM 6984 O O . PRO C 1 327 ? 4.19733 -149.70399 28.47942 1.000 32.61707 307 PRO C O 1
ATOM 6988 N N . SER C 1 328 ? 3.85181 -150.87738 30.37735 1.000 34.57520 308 SER C N 1
ATOM 6989 C CA . SER C 1 328 ? 3.27525 -152.02295 29.68005 1.000 36.30435 308 SER C CA 1
ATOM 6990 C C . SER C 1 328 ? 2.12401 -151.59239 28.78099 1.000 27.20853 308 SER C C 1
ATOM 6991 O O . SER C 1 328 ? 1.20258 -150.90423 29.22195 1.000 36.27540 308 SER C O 1
ATOM 6994 N N . GLY C 1 329 ? 2.19243 -151.98278 27.51387 1.000 28.37709 309 GLY C N 1
ATOM 6995 C CA . GLY C 1 329 ? 1.17419 -151.61146 26.55116 1.000 33.60929 309 GLY C CA 1
ATOM 6996 C C . GLY C 1 329 ? 1.33163 -150.23176 25.93019 1.000 37.64136 309 GLY C C 1
ATOM 6997 O O . GLY C 1 329 ? 0.51890 -149.85898 25.06806 1.000 37.22025 309 GLY C O 1
ATOM 6998 N N . TYR C 1 330 ? 2.33946 -149.45891 26.33076 1.000 32.58812 310 TYR C N 1
ATOM 6999 C CA . TYR C 1 330 ? 2.49701 -148.09540 25.83640 1.000 29.40353 310 TYR C CA 1
ATOM 7000 C C . TYR C 1 330 ? 3.83730 -147.84835 25.15114 1.000 31.24322 310 TYR C C 1
ATOM 7001 O O . TYR C 1 330 ? 4.13399 -146.69745 24.80757 1.000 32.61707 310 TYR C O 1
ATOM 7010 N N . ARG C 1 331 ? 4.65011 -148.88043 24.94241 1.000 29.69040 311 ARG C N 1
ATOM 7011 C CA . ARG C 1 331 ? 5.90278 -148.73087 24.19948 1.000 30.02202 311 ARG C CA 1
ATOM 7012 C C . ARG C 1 331 ? 6.32307 -150.07845 23.63053 1.000 36.93601 311 ARG C C 1
ATOM 7013 O O . ARG C 1 331 ? 7.17515 -150.19008 22.73115 1.000 32.70655 311 ARG C O 1
ATOM 7022 N N . ALA D 1 29 ? 8.75684 -148.57375 67.74695 1.000 55.64878 9 ALA D N 1
ATOM 7023 C CA . ALA D 1 29 ? 9.35205 -147.27799 68.05727 1.000 57.04895 9 ALA D CA 1
ATOM 7024 C C . ALA D 1 29 ? 9.23229 -146.32231 66.87152 1.000 58.20961 9 ALA D C 1
ATOM 7025 O O . ALA D 1 29 ? 9.40076 -146.73029 65.72773 1.000 57.01736 9 ALA D O 1
ATOM 7027 N N . PRO D 1 30 ? 8.91781 -145.05630 67.14861 1.000 58.91759 10 PRO D N 1
ATOM 7028 C CA . PRO D 1 30 ? 8.74720 -144.08155 66.06338 1.000 54.28019 10 PRO D CA 1
ATOM 7029 C C . PRO D 1 30 ? 10.04747 -143.83184 65.31093 1.000 49.94546 10 PRO D C 1
ATOM 7030 O O . PRO D 1 30 ? 11.13373 -143.81201 65.89451 1.000 46.81351 10 PRO D O 1
ATOM 7034 N N . ASP D 1 31 ? 9.92258 -143.63897 64.00022 1.000 52.46419 11 ASP D N 1
ATOM 7035 C CA . ASP D 1 31 ? 11.03440 -143.27430 63.12488 1.000 54.41179 11 ASP D CA 1
ATOM 7036 C C . ASP D 1 31 ? 10.86099 -141.82233 62.70097 1.000 42.25770 11 ASP D C 1
ATOM 7037 O O . ASP D 1 31 ? 9.99596 -141.51427 61.87801 1.000 42.28665 11 ASP D O 1
ATOM 7042 N N . LEU D 1 32 ? 11.68653 -140.93259 63.24335 1.000 43.60260 12 LEU D N 1
ATOM 7043 C CA . LEU D 1 32 ? 11.56518 -139.50895 62.94520 1.000 48.74005 12 LEU D CA 1
ATOM 7044 C C . LEU D 1 32 ? 12.72682 -138.98134 62.10658 1.000 44.50007 12 LEU D C 1
ATOM 7045 O O . LEU D 1 32 ? 12.96982 -137.77171 62.08139 1.000 44.27373 12 LEU D O 1
ATOM 7050 N N . ARG D 1 33 ? 13.46066 -139.86044 61.43061 1.000 44.82643 13 ARG D N 1
ATOM 7051 C CA . ARG D 1 33 ? 14.50640 -139.39375 60.53121 1.000 45.21858 13 ARG D CA 1
ATOM 7052 C C . ARG D 1 33 ? 13.90538 -138.49502 59.46070 1.000 37.40185 13 ARG D C 1
ATOM 7053 O O . ARG D 1 33 ? 12.81580 -138.75294 58.94420 1.000 43.81052 13 ARG D O 1
ATOM 7061 N N . GLY D 1 34 ? 14.60058 -137.40258 59.16668 1.000 39.16785 14 GLY D N 1
ATOM 7062 C CA . GLY D 1 34 ? 14.08939 -136.40065 58.25484 1.000 43.15254 14 GLY D CA 1
ATOM 7063 C C . GLY D 1 34 ? 13.15487 -135.38535 58.88392 1.000 43.36046 14 GLY D C 1
ATOM 7064 O O . GLY D 1 34 ? 12.87958 -134.35626 58.25691 1.000 43.58944 14 GLY D O 1
ATOM 7065 N N . LYS D 1 35 ? 12.69005 -135.61129 60.11519 1.000 39.98901 15 LYS D N 1
ATOM 7066 C CA . LYS D 1 35 ? 11.83184 -134.64281 60.78469 1.000 37.96508 15 LYS D CA 1
ATOM 7067 C C . LYS D 1 35 ? 12.66685 -133.53584 61.42057 1.000 30.47734 15 LYS D C 1
ATOM 7068 O O . LYS D 1 35 ? 13.75712 -133.77770 61.95446 1.000 29.84042 15 LYS D O 1
ATOM 7074 N N . ILE D 1 36 ? 12.13216 -132.31842 61.38980 1.000 31.40377 16 ILE D N 1
ATOM 7075 C CA . ILE D 1 36 ? 12.74179 -131.16844 62.04888 1.000 27.89545 16 ILE D CA 1
ATOM 7076 C C . ILE D 1 36 ? 11.87012 -130.82297 63.24702 1.000 29.24298 16 ILE D C 1
ATOM 7077 O O . ILE D 1 36 ? 10.66793 -130.56522 63.09419 1.000 31.13794 16 ILE D O 1
ATOM 7082 N N . ALA D 1 37 ? 12.47001 -130.82408 64.43132 1.000 29.73514 17 ALA D N 1
ATOM 7083 C CA . ALA D 1 37 ? 11.76571 -130.48974 65.65105 1.000 32.59601 17 ALA D CA 1
ATOM 7084 C C . ALA D 1 37 ? 12.49619 -129.35916 66.35261 1.000 34.39360 17 ALA D C 1
ATOM 7085 O O . ALA D 1 37 ? 13.69699 -129.15809 66.15434 1.000 32.59865 17 ALA D O 1
ATOM 7087 N N . LEU D 1 38 ? 11.74624 -128.61196 67.15919 1.000 30.01676 18 LEU D N 1
ATOM 7088 C CA . LEU D 1 38 ? 12.29588 -127.59653 68.03885 1.000 26.56371 18 LEU D CA 1
ATOM 7089 C C . LEU D 1 38 ? 11.64289 -127.76885 69.39963 1.000 30.37469 18 LEU D C 1
ATOM 7090 O O . LEU D 1 38 ? 10.41114 -127.78898 69.49918 1.000 28.16917 18 LEU D O 1
ATOM 7095 N N . VAL D 1 39 ? 12.45741 -127.90372 70.43728 1.000 27.20326 19 VAL D N 1
ATOM 7096 C CA . VAL D 1 39 ? 11.96449 -127.92640 71.80870 1.000 26.52423 19 VAL D CA 1
ATOM 7097 C C . VAL D 1 39 ? 12.38567 -126.61083 72.44648 1.000 28.66923 19 VAL D C 1
ATOM 7098 O O . VAL D 1 39 ? 13.57747 -126.36800 72.67445 1.000 27.17694 19 VAL D O 1
ATOM 7102 N N . ALA D 1 40 ? 11.41191 -125.73949 72.68622 1.000 27.21116 20 ALA D N 1
ATOM 7103 C CA . ALA D 1 40 ? 11.66614 -124.45812 73.32614 1.000 27.61910 20 ALA D CA 1
ATOM 7104 C C . ALA D 1 40 ? 11.74908 -124.67930 74.83161 1.000 32.99869 20 ALA D C 1
ATOM 7105 O O . ALA D 1 40 ? 10.75637 -125.07037 75.46210 1.000 28.12179 20 ALA D O 1
ATOM 7107 N N . GLY D 1 41 ? 12.92326 -124.42052 75.40404 1.000 23.75285 21 GLY D N 1
ATOM 7108 C CA . GLY D 1 41 ? 13.18374 -124.68006 76.81016 1.000 27.69806 21 GLY D CA 1
ATOM 7109 C C . GLY D 1 41 ? 13.62304 -126.11704 77.03102 1.000 30.53524 21 GLY D C 1
ATOM 7110 O O . GLY D 1 41 ? 12.84800 -126.93048 77.54533 1.000 31.70643 21 GLY D O 1
ATOM 7111 N N . ALA D 1 42 ? 14.85643 -126.44939 76.62908 1.000 28.43762 22 ALA D N 1
ATOM 7112 C CA . ALA D 1 42 ? 15.31226 -127.83639 76.59009 1.000 21.28939 22 ALA D CA 1
ATOM 7113 C C . ALA D 1 42 ? 16.59256 -128.06790 77.38474 1.000 24.10552 22 ALA D C 1
ATOM 7114 O O . ALA D 1 42 ? 17.27673 -129.06782 77.16496 1.000 29.71409 22 ALA D O 1
ATOM 7116 N N . THR D 1 43 ? 16.92156 -127.17231 78.30905 1.000 25.39515 23 THR D N 1
ATOM 7117 C CA . THR D 1 43 ? 18.15997 -127.30677 79.06389 1.000 32.30914 23 THR D CA 1
ATOM 7118 C C . THR D 1 43 ? 18.13181 -128.52119 79.98362 1.000 35.30423 23 THR D C 1
ATOM 7119 O O . THR D 1 43 ? 19.13798 -129.22036 80.12319 1.000 33.52244 23 THR D O 1
ATOM 7123 N N . ARG D 1 44 ? 16.98652 -128.80816 80.59425 1.000 30.64841 24 ARG D N 1
ATOM 7124 C CA . ARG D 1 44 ? 16.89395 -129.84794 81.61817 1.000 27.99283 24 ARG D CA 1
ATOM 7125 C C . ARG D 1 44 ? 15.42477 -130.25812 81.71158 1.000 32.83552 24 ARG D C 1
ATOM 7126 O O . ARG D 1 44 ? 14.58852 -129.78975 80.93169 1.000 31.19058 24 ARG D O 1
ATOM 7134 N N . GLY D 1 45 ? 15.10735 -131.12267 82.67300 1.000 33.72246 25 GLY D N 1
ATOM 7135 C CA . GLY D 1 45 ? 13.74394 -131.53488 82.94482 1.000 31.26691 25 GLY D CA 1
ATOM 7136 C C . GLY D 1 45 ? 13.10303 -132.21916 81.75434 1.000 34.95419 25 GLY D C 1
ATOM 7137 O O . GLY D 1 45 ? 13.75158 -132.92864 80.97716 1.000 34.03040 25 GLY D O 1
ATOM 7138 N N . ALA D 1 46 ? 11.79509 -132.00518 81.60347 1.000 28.88504 26 ALA D N 1
ATOM 7139 C CA . ALA D 1 46 ? 11.09552 -132.61895 80.47990 1.000 30.47997 26 ALA D CA 1
ATOM 7140 C C . ALA D 1 46 ? 11.65790 -132.12501 79.15672 1.000 27.56646 26 ALA D C 1
ATOM 7141 O O . ALA D 1 46 ? 11.74502 -132.88707 78.18665 1.000 29.08770 26 ALA D O 1
ATOM 7143 N N . GLY D 1 47 ? 12.02396 -130.84358 79.09359 1.000 29.88516 27 GLY D N 1
ATOM 7144 C CA . GLY D 1 47 ? 12.49228 -130.28168 77.83502 1.000 28.94558 27 GLY D CA 1
ATOM 7145 C C . GLY D 1 47 ? 13.68822 -131.02764 77.27654 1.000 25.70045 27 GLY D C 1
ATOM 7146 O O . GLY D 1 47 ? 13.69051 -131.43689 76.11395 1.000 28.44552 27 GLY D O 1
ATOM 7147 N N . ARG D 1 48 ? 14.71949 -131.22295 78.10567 1.000 26.00838 28 ARG D N 1
ATOM 7148 C CA . ARG D 1 48 ? 15.87796 -131.99926 77.67136 1.000 32.24860 28 ARG D CA 1
ATOM 7149 C C . ARG D 1 48 ? 15.46972 -133.40559 77.26118 1.000 33.88038 28 ARG D C 1
ATOM 7150 O O . ARG D 1 48 ? 15.88887 -133.90546 76.21284 1.000 31.93014 28 ARG D O 1
ATOM 7158 N N . ALA D 1 49 ? 14.66923 -134.07687 78.09409 1.000 33.11450 29 ALA D N 1
ATOM 7159 C CA . ALA D 1 49 ? 14.35519 -135.47649 77.81182 1.000 27.69543 29 ALA D CA 1
ATOM 7160 C C . ALA D 1 49 ? 13.47877 -135.60784 76.57312 1.000 30.75106 29 ALA D C 1
ATOM 7161 O O . ALA D 1 49 ? 13.60760 -136.57603 75.81778 1.000 30.99319 29 ALA D O 1
ATOM 7163 N N . ILE D 1 50 ? 12.57838 -134.64663 76.34126 1.000 32.38809 30 ILE D N 1
ATOM 7164 C CA . ILE D 1 50 ? 11.79574 -134.65660 75.10339 1.000 27.67174 30 ILE D CA 1
ATOM 7165 C C . ILE D 1 50 ? 12.71431 -134.49640 73.89273 1.000 30.49839 30 ILE D C 1
ATOM 7166 O O . ILE D 1 50 ? 12.58272 -135.20556 72.88403 1.000 31.90909 30 ILE D O 1
ATOM 7171 N N . ALA D 1 51 ? 13.65642 -133.55668 73.97174 1.000 25.00563 31 ALA D N 1
ATOM 7172 C CA . ALA D 1 51 ? 14.60158 -133.38456 72.87121 1.000 29.29035 31 ALA D CA 1
ATOM 7173 C C . ALA D 1 51 ? 15.39979 -134.66628 72.62914 1.000 31.63011 31 ALA D C 1
ATOM 7174 O O . ALA D 1 51 ? 15.53701 -135.11292 71.48408 1.000 30.53524 31 ALA D O 1
ATOM 7176 N N . VAL D 1 52 ? 15.88584 -135.29905 73.70357 1.000 33.26188 32 VAL D N 1
ATOM 7177 C CA . VAL D 1 52 ? 16.71154 -136.49820 73.55349 1.000 31.62221 32 VAL D CA 1
ATOM 7178 C C . VAL D 1 52 ? 15.90639 -137.64163 72.95522 1.000 37.28342 32 VAL D C 1
ATOM 7179 O O . VAL D 1 52 ? 16.38040 -138.33362 72.04285 1.000 36.38331 32 VAL D O 1
ATOM 7183 N N . GLN D 1 53 ? 14.66550 -137.84505 73.42348 1.000 33.22767 33 GLN D N 1
ATOM 7184 C CA . GLN D 1 53 ? 13.85992 -138.92916 72.86361 1.000 29.97465 33 GLN D CA 1
ATOM 7185 C C . GLN D 1 53 ? 13.48616 -138.66173 71.41459 1.000 38.09930 33 GLN D C 1
ATOM 7186 O O . GLN D 1 53 ? 13.35678 -139.61100 70.62945 1.000 39.07837 33 GLN D O 1
ATOM 7192 N N . LEU D 1 54 ? 13.30057 -137.39068 71.03902 1.000 33.96197 34 LEU D N 1
ATOM 7193 C CA . LEU D 1 54 ? 13.12023 -137.08151 69.62326 1.000 35.80956 34 LEU D CA 1
ATOM 7194 C C . LEU D 1 54 ? 14.39170 -137.40035 68.84362 1.000 34.20673 34 LEU D C 1
ATOM 7195 O O . LEU D 1 54 ? 14.32720 -137.93728 67.73306 1.000 35.23054 34 LEU D O 1
ATOM 7200 N N . GLY D 1 55 ? 15.55239 -137.08784 69.42405 1.000 38.35460 35 GLY D N 1
ATOM 7201 C CA . GLY D 1 55 ? 16.80993 -137.48473 68.81392 1.000 43.36309 35 GLY D CA 1
ATOM 7202 C C . GLY D 1 55 ? 16.97736 -138.99295 68.73266 1.000 47.69256 35 GLY D C 1
ATOM 7203 O O . GLY D 1 55 ? 17.53046 -139.51107 67.76093 1.000 46.12395 35 GLY D O 1
ATOM 7204 N N . ALA D 1 56 ? 16.52902 -139.71840 69.76460 1.000 44.73168 36 ALA D N 1
ATOM 7205 C CA . ALA D 1 56 ? 16.64313 -141.17547 69.73411 1.000 43.90000 36 ALA D CA 1
ATOM 7206 C C . ALA D 1 56 ? 15.81900 -141.77618 68.60421 1.000 42.88672 36 ALA D C 1
ATOM 7207 O O . ALA D 1 56 ? 16.15555 -142.84901 68.09139 1.000 45.67127 36 ALA D O 1
ATOM 7209 N N . ALA D 1 57 ? 14.74206 -141.10820 68.20193 1.000 39.51000 37 ALA D N 1
ATOM 7210 C CA . ALA D 1 57 ? 13.96262 -141.54168 67.05158 1.000 39.98374 37 ALA D CA 1
ATOM 7211 C C . ALA D 1 57 ? 14.52945 -141.03973 65.72853 1.000 34.68047 37 ALA D C 1
ATOM 7212 O O . ALA D 1 57 ? 13.91252 -141.27636 64.68438 1.000 38.85729 37 ALA D O 1
ATOM 7214 N N . GLY D 1 58 ? 15.64709 -140.32000 65.75309 1.000 38.30196 38 GLY D N 1
ATOM 7215 C CA . GLY D 1 58 ? 16.32897 -139.90821 64.54449 1.000 41.77343 38 GLY D CA 1
ATOM 7216 C C . GLY D 1 58 ? 16.11385 -138.47113 64.12220 1.000 45.26069 38 GLY D C 1
ATOM 7217 O O . GLY D 1 58 ? 16.57583 -138.08698 63.04184 1.000 44.13424 38 GLY D O 1
ATOM 7218 N N . ALA D 1 59 ? 15.43962 -137.66193 64.93059 1.000 41.25231 39 ALA D N 1
ATOM 7219 C CA . ALA D 1 59 ? 15.10182 -136.33221 64.45391 1.000 40.34694 39 ALA D CA 1
ATOM 7220 C C . ALA D 1 59 ? 16.27990 -135.37455 64.58096 1.000 28.12179 39 ALA D C 1
ATOM 7221 O O . ALA D 1 59 ? 17.18684 -135.55020 65.39903 1.000 35.64638 39 ALA D O 1
ATOM 7223 N N . THR D 1 60 ? 16.25235 -134.34175 63.74895 1.000 30.88002 40 THR D N 1
ATOM 7224 C CA . THR D 1 60 ? 17.01664 -133.13655 64.01451 1.000 29.51670 40 THR D CA 1
ATOM 7225 C C . THR D 1 60 ? 16.19559 -132.25327 64.95027 1.000 29.49564 40 THR D C 1
ATOM 7226 O O . THR D 1 60 ? 15.03218 -131.95761 64.66071 1.000 33.74352 40 THR D O 1
ATOM 7230 N N . VAL D 1 61 ? 16.79412 -131.83935 66.06584 1.000 29.57986 41 VAL D N 1
ATOM 7231 C CA . VAL D 1 61 ? 16.08595 -131.13096 67.13227 1.000 31.60116 41 VAL D CA 1
ATOM 7232 C C . VAL D 1 61 ? 16.83819 -129.84649 67.45407 1.000 31.64064 41 VAL D C 1
ATOM 7233 O O . VAL D 1 61 ? 17.95345 -129.89503 67.98628 1.000 28.64817 41 VAL D O 1
ATOM 7237 N N . TYR D 1 62 ? 16.21600 -128.69945 67.17633 1.000 26.82164 42 TYR D N 1
ATOM 7238 C CA . TYR D 1 62 ? 16.69673 -127.43705 67.72295 1.000 25.42410 42 TYR D CA 1
ATOM 7239 C C . TYR D 1 62 ? 16.31118 -127.38177 69.19598 1.000 28.87451 42 TYR D C 1
ATOM 7240 O O . TYR D 1 62 ? 15.16423 -127.65457 69.55925 1.000 30.03518 42 TYR D O 1
ATOM 7249 N N . VAL D 1 63 ? 17.27010 -127.05898 70.04701 1.000 28.55079 43 VAL D N 1
ATOM 7250 C CA . VAL D 1 63 ? 17.05179 -127.02677 71.48267 1.000 31.99594 43 VAL D CA 1
ATOM 7251 C C . VAL D 1 63 ? 17.45613 -125.64817 71.97386 1.000 27.99283 43 VAL D C 1
ATOM 7252 O O . VAL D 1 63 ? 18.53191 -125.14929 71.62197 1.000 31.22743 43 VAL D O 1
ATOM 7256 N N . THR D 1 64 ? 16.56498 -125.00119 72.72432 1.000 24.42924 44 THR D N 1
ATOM 7257 C CA . THR D 1 64 ? 16.78123 -123.63453 73.17075 1.000 27.71911 44 THR D CA 1
ATOM 7258 C C . THR D 1 64 ? 16.69419 -123.53607 74.68763 1.000 31.73275 44 THR D C 1
ATOM 7259 O O . THR D 1 64 ? 16.01321 -124.32900 75.34460 1.000 33.21977 44 THR D O 1
ATOM 7263 N N . GLY D 1 65 ? 17.38306 -122.54054 75.22635 1.000 26.81637 45 GLY D N 1
ATOM 7264 C CA . GLY D 1 65 ? 17.42737 -122.31207 76.66120 1.000 25.60833 45 GLY D CA 1
ATOM 7265 C C . GLY D 1 65 ? 18.39319 -121.17754 76.90709 1.000 27.38223 45 GLY D C 1
ATOM 7266 O O . GLY D 1 65 ? 19.09697 -120.73340 75.99521 1.000 30.32469 45 GLY D O 1
ATOM 7267 N N . ARG D 1 66 ? 18.40873 -120.70302 78.15698 1.000 25.88205 46 ARG D N 1
ATOM 7268 C CA . ARG D 1 66 ? 19.27486 -119.59461 78.53728 1.000 33.60403 46 ARG D CA 1
ATOM 7269 C C . ARG D 1 66 ? 20.61756 -120.05390 79.10057 1.000 36.67545 46 ARG D C 1
ATOM 7270 O O . ARG D 1 66 ? 21.61257 -119.34229 78.94218 1.000 33.52244 46 ARG D O 1
ATOM 7278 N N . THR D 1 67 ? 20.67811 -121.21610 79.75265 1.000 37.90191 47 THR D N 1
ATOM 7279 C CA . THR D 1 67 ? 21.90811 -121.65515 80.41238 1.000 32.93553 47 THR D CA 1
ATOM 7280 C C . THR D 1 67 ? 22.89829 -122.14668 79.36230 1.000 34.29622 47 THR D C 1
ATOM 7281 O O . THR D 1 67 ? 22.63224 -123.12977 78.65998 1.000 33.69351 47 THR D O 1
ATOM 7285 N N . THR D 1 68 ? 24.02907 -121.46875 79.24239 1.000 39.58106 48 THR D N 1
ATOM 7286 C CA . THR D 1 68 ? 25.09780 -121.91200 78.35994 1.000 42.77881 48 THR D CA 1
ATOM 7287 C C . THR D 1 68 ? 26.33997 -122.26233 79.16893 1.000 49.04009 48 THR D C 1
ATOM 7288 O O . THR D 1 68 ? 26.40845 -122.06903 80.38655 1.000 44.99224 48 THR D O 1
ATOM 7292 N N . ARG D 1 69 ? 27.35889 -122.74305 78.45937 1.000 51.93517 49 ARG D N 1
ATOM 7293 C CA . ARG D 1 69 ? 28.62185 -123.03780 79.11580 1.000 51.01401 49 ARG D CA 1
ATOM 7294 C C . ARG D 1 69 ? 29.30596 -121.76724 79.60023 1.000 56.09094 49 ARG D C 1
ATOM 7295 O O . ARG D 1 69 ? 30.14091 -121.83532 80.51017 1.000 59.14130 49 ARG D O 1
ATOM 7303 N N . GLU D 1 70 ? 28.91515 -120.60524 79.06224 1.000 56.89630 50 GLU D N 1
ATOM 7304 C CA . GLU D 1 70 ? 29.50299 -119.33155 79.45723 1.000 62.00480 50 GLU D CA 1
ATOM 7305 C C . GLU D 1 70 ? 28.75131 -118.69092 80.61638 1.000 61.97848 50 GLU D C 1
ATOM 7306 O O . GLU D 1 70 ? 29.38010 -118.14673 81.52939 1.000 64.88410 50 GLU D O 1
ATOM 7312 N N . ARG D 1 71 ? 27.41736 -118.72797 80.61681 1.000 58.52017 51 ARG D N 1
ATOM 7313 C CA . ARG D 1 71 ? 26.71076 -118.06626 81.70119 1.000 57.73850 51 ARG D CA 1
ATOM 7314 C C . ARG D 1 71 ? 25.49548 -118.86906 82.15590 1.000 50.88242 51 ARG D C 1
ATOM 7315 O O . ARG D 1 71 ? 24.77463 -119.45901 81.34131 1.000 46.61348 51 ARG D O 1
ATOM 7323 N N . ARG D 1 72 ? 25.27991 -118.88054 83.46814 1.000 50.60080 52 ARG D N 1
ATOM 7324 C CA . ARG D 1 72 ? 24.11492 -119.51737 84.05356 1.000 55.85143 52 ARG D CA 1
ATOM 7325 C C . ARG D 1 72 ? 22.86227 -118.65913 83.89944 1.000 54.47758 52 ARG D C 1
ATOM 7326 O O . ARG D 1 72 ? 22.91956 -117.45526 83.63264 1.000 49.91388 52 ARG D O 1
ATOM 7334 N N . SER D 1 73 ? 21.71633 -119.31389 84.06863 1.000 47.76362 53 SER D N 1
ATOM 7335 C CA . SER D 1 73 ? 20.40718 -118.71207 83.88950 1.000 47.58728 53 SER D CA 1
ATOM 7336 C C . SER D 1 73 ? 19.80933 -118.31013 85.23286 1.000 49.35855 53 SER D C 1
ATOM 7337 O O . SER D 1 73 ? 20.36914 -118.57111 86.30243 1.000 42.21296 53 SER D O 1
ATOM 7340 N N . GLU D 1 74 ? 18.62975 -117.68483 85.15592 1.000 49.92967 54 GLU D N 1
ATOM 7341 C CA . GLU D 1 74 ? 17.82786 -117.37004 86.33684 1.000 48.24263 54 GLU D CA 1
ATOM 7342 C C . GLU D 1 74 ? 17.65780 -118.57695 87.25455 1.000 41.97609 54 GLU D C 1
ATOM 7343 O O . GLU D 1 74 ? 17.52337 -118.41854 88.47077 1.000 39.93900 54 GLU D O 1
ATOM 7349 N N . TYR D 1 75 ? 17.66250 -119.78837 86.69084 1.000 44.79484 55 TYR D N 1
ATOM 7350 C CA . TYR D 1 75 ? 17.53213 -120.99572 87.49630 1.000 52.83002 55 TYR D CA 1
ATOM 7351 C C . TYR D 1 75 ? 18.77315 -121.26325 88.34129 1.000 60.12037 55 TYR D C 1
ATOM 7352 O O . TYR D 1 75 ? 18.67233 -121.92203 89.38098 1.000 63.66816 55 TYR D O 1
ATOM 7361 N N . ASN D 1 76 ? 19.94287 -120.78179 87.90753 1.000 59.01234 56 ASN D N 1
ATOM 7362 C CA . ASN D 1 76 ? 21.21853 -121.00301 88.59814 1.000 57.48321 56 ASN D CA 1
ATOM 7363 C C . ASN D 1 76 ? 21.51355 -122.49629 88.79259 1.000 51.92201 56 ASN D C 1
ATOM 7364 O O . ASN D 1 76 ? 21.71416 -122.98190 89.90591 1.000 49.97968 56 ASN D O 1
ATOM 7369 N N . ARG D 1 77 ? 21.52753 -123.22148 87.67878 1.000 52.81423 57 ARG D N 1
ATOM 7370 C CA . ARG D 1 77 ? 21.82594 -124.64651 87.64560 1.000 52.41681 57 ARG D CA 1
ATOM 7371 C C . ARG D 1 77 ? 22.90384 -124.91983 86.60190 1.000 48.78216 57 ARG D C 1
ATOM 7372 O O . ARG D 1 77 ? 23.17909 -124.09042 85.73345 1.000 44.04212 57 ARG D O 1
ATOM 7380 N N . SER D 1 78 ? 23.49131 -126.11766 86.66325 1.000 49.89282 58 SER D N 1
ATOM 7381 C CA . SER D 1 78 ? 24.67503 -126.42555 85.86905 1.000 47.71888 58 SER D CA 1
ATOM 7382 C C . SER D 1 78 ? 24.38003 -127.10879 84.54039 1.000 43.53154 58 SER D C 1
ATOM 7383 O O . SER D 1 78 ? 25.25244 -127.09902 83.66751 1.000 48.97429 58 SER D O 1
ATOM 7386 N N . GLU D 1 79 ? 23.19850 -127.70483 84.35015 1.000 35.59111 59 GLU D N 1
ATOM 7387 C CA . GLU D 1 79 ? 22.87732 -128.25786 83.03520 1.000 40.24693 59 GLU D CA 1
ATOM 7388 C C . GLU D 1 79 ? 22.86962 -127.14315 81.99264 1.000 40.63382 59 GLU D C 1
ATOM 7389 O O . GLU D 1 79 ? 22.43291 -126.02359 82.26627 1.000 44.11318 59 GLU D O 1
ATOM 7395 N N . THR D 1 80 ? 23.39129 -127.43372 80.80209 1.000 33.80668 60 THR D N 1
ATOM 7396 C CA . THR D 1 80 ? 23.51166 -126.40737 79.77439 1.000 33.45401 60 THR D CA 1
ATOM 7397 C C . THR D 1 80 ? 22.78981 -126.81740 78.49616 1.000 33.52244 60 THR D C 1
ATOM 7398 O O . THR D 1 80 ? 22.58708 -127.99889 78.22406 1.000 33.80932 60 THR D O 1
ATOM 7402 N N . ILE D 1 81 ? 22.42871 -125.81794 77.68422 1.000 31.25638 61 ILE D N 1
ATOM 7403 C CA . ILE D 1 81 ? 21.72183 -126.12742 76.45048 1.000 32.98553 61 ILE D CA 1
ATOM 7404 C C . ILE D 1 81 ? 22.65320 -126.81050 75.44916 1.000 30.95898 61 ILE D C 1
ATOM 7405 O O . ILE D 1 81 ? 22.20480 -127.62501 74.63254 1.000 26.47949 61 ILE D O 1
ATOM 7410 N N . GLU D 1 82 ? 23.95546 -126.52083 75.50647 1.000 32.21965 62 GLU D N 1
ATOM 7411 C CA . GLU D 1 82 ? 24.89613 -127.22750 74.64103 1.000 33.73036 62 GLU D CA 1
ATOM 7412 C C . GLU D 1 82 ? 24.93005 -128.70745 74.99120 1.000 31.32481 62 GLU D C 1
ATOM 7413 O O . GLU D 1 82 ? 25.01520 -129.56821 74.10787 1.000 31.15374 62 GLU D O 1
ATOM 7419 N N . GLU D 1 83 ? 24.87343 -129.02698 76.28350 1.000 35.39109 63 GLU D N 1
ATOM 7420 C CA . GLU D 1 83 ? 24.89217 -130.43035 76.66576 1.000 34.77785 63 GLU D CA 1
ATOM 7421 C C . GLU D 1 83 ? 23.63991 -131.14936 76.16704 1.000 32.82762 63 GLU D C 1
ATOM 7422 O O . GLU D 1 83 ? 23.72631 -132.27228 75.66058 1.000 33.44348 63 GLU D O 1
ATOM 7428 N N . THR D 1 84 ? 22.47539 -130.49191 76.20962 1.000 32.10122 64 THR D N 1
ATOM 7429 C CA . THR D 1 84 ? 21.28153 -131.12602 75.64843 1.000 26.90323 64 THR D CA 1
ATOM 7430 C C . THR D 1 84 ? 21.48140 -131.46521 74.18028 1.000 27.66121 64 THR D C 1
ATOM 7431 O O . THR D 1 84 ? 21.14645 -132.56994 73.73215 1.000 34.08303 64 THR D O 1
ATOM 7435 N N . ALA D 1 85 ? 21.99098 -130.50679 73.40225 1.000 33.08291 65 ALA D N 1
ATOM 7436 C CA . ALA D 1 85 ? 22.19720 -130.75957 71.98254 1.000 27.54014 65 ALA D CA 1
ATOM 7437 C C . ALA D 1 85 ? 23.12965 -131.94812 71.77912 1.000 29.89306 65 ALA D C 1
ATOM 7438 O O . ALA D 1 85 ? 22.88327 -132.80447 70.92308 1.000 32.88289 65 ALA D O 1
ATOM 7440 N N . GLU D 1 86 ? 24.19587 -132.02579 72.57557 1.000 29.77725 66 GLU D N 1
ATOM 7441 C CA . GLU D 1 86 ? 25.11204 -133.15556 72.44516 1.000 38.57831 66 GLU D CA 1
ATOM 7442 C C . GLU D 1 86 ? 24.42205 -134.45819 72.81828 1.000 35.07263 66 GLU D C 1
ATOM 7443 O O . GLU D 1 86 ? 24.66820 -135.49728 72.19656 1.000 35.67796 66 GLU D O 1
ATOM 7449 N N . LEU D 1 87 ? 23.54251 -134.42332 73.82210 1.000 36.82810 67 LEU D N 1
ATOM 7450 C CA . LEU D 1 87 ? 22.80653 -135.63138 74.18520 1.000 35.64638 67 LEU D CA 1
ATOM 7451 C C . LEU D 1 87 ? 21.84291 -136.05096 73.08099 1.000 39.14943 67 LEU D C 1
ATOM 7452 O O . LEU D 1 87 ? 21.63846 -137.25333 72.86053 1.000 39.90742 67 LEU D O 1
ATOM 7457 N N . VAL D 1 88 ? 21.25632 -135.08301 72.36343 1.000 34.27779 68 VAL D N 1
ATOM 7458 C CA . VAL D 1 88 ? 20.40368 -135.42230 71.23085 1.000 32.18807 68 VAL D CA 1
ATOM 7459 C C . VAL D 1 88 ? 21.22539 -136.11376 70.14614 1.000 37.12814 68 VAL D C 1
ATOM 7460 O O . VAL D 1 88 ? 20.78586 -137.09569 69.53310 1.000 34.20936 68 VAL D O 1
ATOM 7464 N N . THR D 1 89 ? 22.42092 -135.59603 69.87282 1.000 38.05456 69 THR D N 1
ATOM 7465 C CA . THR D 1 89 ? 23.26510 -136.21978 68.86019 1.000 42.84198 69 THR D CA 1
ATOM 7466 C C . THR D 1 89 ? 23.69003 -137.61990 69.29516 1.000 35.23317 69 THR D C 1
ATOM 7467 O O . THR D 1 89 ? 23.51533 -138.58490 68.54564 1.000 40.28378 69 THR D O 1
ATOM 7471 N N . GLU D 1 90 ? 24.18627 -137.75735 70.53096 1.000 38.99941 70 GLU D N 1
ATOM 7472 C CA . GLU D 1 90 ? 24.58898 -139.07345 71.03374 1.000 42.63406 70 GLU D CA 1
ATOM 7473 C C . GLU D 1 90 ? 23.45366 -140.08120 70.93675 1.000 44.31058 70 GLU D C 1
ATOM 7474 O O . GLU D 1 90 ? 23.68259 -141.26056 70.64982 1.000 44.26057 70 GLU D O 1
ATOM 7480 N N . ALA D 1 91 ? 22.21911 -139.64271 71.17992 1.000 42.23664 71 ALA D N 1
ATOM 7481 C CA . ALA D 1 91 ? 21.10603 -140.57873 71.13554 1.000 38.30196 71 ALA D CA 1
ATOM 7482 C C . ALA D 1 91 ? 20.78286 -141.03323 69.72529 1.000 41.94450 71 ALA D C 1
ATOM 7483 O O . ALA D 1 91 ? 20.00687 -141.98146 69.56599 1.000 44.27373 71 ALA D O 1
ATOM 7485 N N . GLY D 1 92 ? 21.32679 -140.37812 68.69957 1.000 43.46047 72 GLY D N 1
ATOM 7486 C CA . GLY D 1 92 ? 21.07545 -140.84257 67.35029 1.000 41.21284 72 GLY D CA 1
ATOM 7487 C C . GLY D 1 92 ? 20.40685 -139.83526 66.44430 1.000 42.89988 72 GLY D C 1
ATOM 7488 O O . GLY D 1 92 ? 19.94092 -140.18988 65.35991 1.000 44.08423 72 GLY D O 1
ATOM 7489 N N . GLY D 1 93 ? 20.30550 -138.59083 66.89622 1.000 45.06593 73 GLY D N 1
ATOM 7490 C CA . GLY D 1 93 ? 19.73807 -137.54478 66.07408 1.000 41.69447 73 GLY D CA 1
ATOM 7491 C C . GLY D 1 93 ? 20.76083 -136.45951 65.82328 1.000 38.85992 73 GLY D C 1
ATOM 7492 O O . GLY D 1 93 ? 21.96472 -136.72244 65.86928 1.000 36.94127 73 GLY D O 1
ATOM 7493 N N . THR D 1 94 ? 20.29821 -135.23476 65.57893 1.000 38.88098 74 THR D N 1
ATOM 7494 C CA . THR D 1 94 ? 21.16335 -134.06349 65.50085 1.000 39.02836 74 THR D CA 1
ATOM 7495 C C . THR D 1 94 ? 20.57567 -132.98844 66.39167 1.000 37.39133 74 THR D C 1
ATOM 7496 O O . THR D 1 94 ? 19.47264 -132.50197 66.14497 1.000 39.68107 74 THR D O 1
ATOM 7500 N N . GLY D 1 95 ? 21.32413 -132.61286 67.43933 1.000 31.28270 75 GLY D N 1
ATOM 7501 C CA . GLY D 1 95 ? 20.93633 -131.51214 68.29238 1.000 32.71182 75 GLY D CA 1
ATOM 7502 C C . GLY D 1 95 ? 21.65443 -130.24867 67.88425 1.000 36.54912 75 GLY D C 1
ATOM 7503 O O . GLY D 1 95 ? 22.88395 -130.22090 67.76741 1.000 32.34862 75 GLY D O 1
ATOM 7504 N N . ILE D 1 96 ? 20.88251 -129.17885 67.70098 1.000 30.72210 76 ILE D N 1
ATOM 7505 C CA . ILE D 1 96 ? 21.42390 -127.86667 67.37859 1.000 31.16163 76 ILE D CA 1
ATOM 7506 C C . ILE D 1 96 ? 21.01780 -126.93305 68.50553 1.000 29.49827 76 ILE D C 1
ATOM 7507 O O . ILE D 1 96 ? 19.83301 -126.61723 68.65607 1.000 32.99606 76 ILE D O 1
ATOM 7512 N N . ALA D 1 97 ? 21.98974 -126.51055 69.30861 1.000 27.28485 77 ALA D N 1
ATOM 7513 C CA . ALA D 1 97 ? 21.73115 -125.60978 70.41989 1.000 31.69854 77 ALA D CA 1
ATOM 7514 C C . ALA D 1 97 ? 21.62245 -124.17793 69.91822 1.000 37.24131 77 ALA D C 1
ATOM 7515 O O . ALA D 1 97 ? 22.47946 -123.71355 69.16610 1.000 34.00408 77 ALA D O 1
ATOM 7517 N N . VAL D 1 98 ? 20.55102 -123.48994 70.30512 1.000 28.56132 78 VAL D N 1
ATOM 7518 C CA . VAL D 1 98 ? 20.42032 -122.06414 70.02684 1.000 27.13220 78 VAL D CA 1
ATOM 7519 C C . VAL D 1 98 ? 20.08093 -121.37686 71.34465 1.000 36.00695 78 VAL D C 1
ATOM 7520 O O . VAL D 1 98 ? 18.90313 -121.34221 71.73380 1.000 38.04404 78 VAL D O 1
ATOM 7524 N N . PRO D 1 99 ? 21.06382 -120.85805 72.07846 1.000 34.36728 79 PRO D N 1
ATOM 7525 C CA . PRO D 1 99 ? 20.75158 -120.09513 73.29231 1.000 32.28808 79 PRO D CA 1
ATOM 7526 C C . PRO D 1 99 ? 19.78945 -118.95756 72.96699 1.000 36.44648 79 PRO D C 1
ATOM 7527 O O . PRO D 1 99 ? 19.98041 -118.20779 72.00659 1.000 33.27767 79 PRO D O 1
ATOM 7531 N N . THR D 1 100 ? 18.72273 -118.86396 73.75321 1.000 32.26966 80 THR D N 1
ATOM 7532 C CA . THR D 1 100 ? 17.59159 -117.99292 73.45306 1.000 30.23784 80 THR D CA 1
ATOM 7533 C C . THR D 1 100 ? 16.92498 -117.64988 74.76851 1.000 33.95407 80 THR D C 1
ATOM 7534 O O . THR D 1 100 ? 16.70126 -118.54860 75.58248 1.000 33.27241 80 THR D O 1
ATOM 7538 N N . ASP D 1 101 ? 16.61002 -116.37800 74.98428 1.000 34.59889 81 ASP D N 1
ATOM 7539 C CA . ASP D 1 101 ? 15.66039 -116.01180 76.02892 1.000 31.25901 81 ASP D CA 1
ATOM 7540 C C . ASP D 1 101 ? 14.29357 -115.89607 75.36594 1.000 31.09847 81 ASP D C 1
ATOM 7541 O O . ASP D 1 101 ? 14.06091 -114.98296 74.56604 1.000 26.73742 81 ASP D O 1
ATOM 7546 N N . HIS D 1 102 ? 13.39400 -116.83267 75.67947 1.000 23.49229 82 HIS D N 1
ATOM 7547 C CA . HIS D 1 102 ? 12.09590 -116.84559 75.02155 1.000 27.77965 82 HIS D CA 1
ATOM 7548 C C . HIS D 1 102 ? 11.17836 -115.71984 75.47516 1.000 29.51143 82 HIS D C 1
ATOM 7549 O O . HIS D 1 102 ? 10.07954 -115.58834 74.93044 1.000 27.60068 82 HIS D O 1
ATOM 7556 N N . LEU D 1 103 ? 11.60405 -114.88096 76.41024 1.000 27.65858 83 LEU D N 1
ATOM 7557 C CA . LEU D 1 103 ? 10.88315 -113.64995 76.68850 1.000 28.02968 83 LEU D CA 1
ATOM 7558 C C . LEU D 1 103 ? 11.32234 -112.49186 75.80513 1.000 30.05360 83 LEU D C 1
ATOM 7559 O O . LEU D 1 103 ? 10.74459 -111.40935 75.91475 1.000 30.18783 83 LEU D O 1
ATOM 7564 N N . VAL D 1 104 ? 12.31421 -112.68353 74.94020 1.000 32.70918 84 VAL D N 1
ATOM 7565 C CA . VAL D 1 104 ? 12.81921 -111.58789 74.10719 1.000 31.29323 84 VAL D CA 1
ATOM 7566 C C . VAL D 1 104 ? 12.38096 -111.80905 72.66497 1.000 28.24812 84 VAL D C 1
ATOM 7567 O O . VAL D 1 104 ? 12.97486 -112.63748 71.95530 1.000 31.01951 84 VAL D O 1
ATOM 7571 N N . PRO D 1 105 ? 11.37898 -111.06780 72.18475 1.000 29.22192 85 PRO D N 1
ATOM 7572 C CA . PRO D 1 105 ? 10.81895 -111.37309 70.86055 1.000 28.66396 85 PRO D CA 1
ATOM 7573 C C . PRO D 1 105 ? 11.84699 -111.39574 69.74650 1.000 34.29359 85 PRO D C 1
ATOM 7574 O O . PRO D 1 105 ? 11.79719 -112.26980 68.87477 1.000 34.44624 85 PRO D O 1
ATOM 7578 N N . GLU D 1 106 ? 12.78336 -110.45916 69.74020 1.000 29.36668 86 GLU D N 1
ATOM 7579 C CA . GLU D 1 106 ? 13.73688 -110.42246 68.63804 1.000 33.13029 86 GLU D CA 1
ATOM 7580 C C . GLU D 1 106 ? 14.62722 -111.66281 68.61958 1.000 32.79341 86 GLU D C 1
ATOM 7581 O O . GLU D 1 106 ? 15.05962 -112.10582 67.54630 1.000 31.25901 86 GLU D O 1
ATOM 7587 N N . GLN D 1 107 ? 14.98099 -112.20432 69.78984 1.000 28.75608 87 GLN D N 1
ATOM 7588 C CA . GLN D 1 107 ? 15.75648 -113.44807 69.75468 1.000 30.04571 87 GLN D CA 1
ATOM 7589 C C . GLN D 1 107 ? 14.93072 -114.61982 69.23158 1.000 29.00085 87 GLN D C 1
ATOM 7590 O O . GLN D 1 107 ? 15.47467 -115.53323 68.59966 1.000 31.14847 87 GLN D O 1
ATOM 7596 N N . VAL D 1 108 ? 13.62643 -114.63231 69.50958 1.000 28.91662 88 VAL D N 1
ATOM 7597 C CA . VAL D 1 108 ? 12.79194 -115.72597 69.03411 1.000 30.90371 88 VAL D CA 1
ATOM 7598 C C . VAL D 1 108 ? 12.49090 -115.55263 67.54946 1.000 29.92201 88 VAL D C 1
ATOM 7599 O O . VAL D 1 108 ? 12.39225 -116.53717 66.81741 1.000 29.40879 88 VAL D O 1
ATOM 7603 N N . ARG D 1 109 ? 12.36142 -114.31234 67.07333 1.000 28.21391 89 ARG D N 1
ATOM 7604 C CA . ARG D 1 109 ? 12.26852 -114.09043 65.63267 1.000 25.42936 89 ARG D CA 1
ATOM 7605 C C . ARG D 1 109 ? 13.50280 -114.64364 64.91081 1.000 28.43499 89 ARG D C 1
ATOM 7606 O O . ARG D 1 109 ? 13.38445 -115.31454 63.87841 1.000 30.00360 89 ARG D O 1
ATOM 7614 N N . ALA D 1 110 ? 14.69485 -114.38918 65.44981 1.000 32.04068 90 ALA D N 1
ATOM 7615 C CA . ALA D 1 110 ? 15.91428 -114.89000 64.81460 1.000 33.44612 90 ALA D CA 1
ATOM 7616 C C . ALA D 1 110 ? 15.94501 -116.41153 64.78697 1.000 30.84054 90 ALA D C 1
ATOM 7617 O O . ALA D 1 110 ? 16.36932 -117.01612 63.79371 1.000 30.46944 90 ALA D O 1
ATOM 7619 N N . LEU D 1 111 ? 15.51430 -117.04372 65.88215 1.000 30.11940 91 LEU D N 1
ATOM 7620 C CA . LEU D 1 111 ? 15.45416 -118.50138 65.95277 1.000 29.46143 91 LEU D CA 1
ATOM 7621 C C . LEU D 1 111 ? 14.57078 -119.06345 64.84615 1.000 27.99283 91 LEU D C 1
ATOM 7622 O O . LEU D 1 111 ? 14.92782 -120.04474 64.18460 1.000 25.34251 91 LEU D O 1
ATOM 7627 N N . ALA D 1 112 ? 13.39409 -118.46101 64.64483 1.000 24.22922 92 ALA D N 1
ATOM 7628 C CA . ALA D 1 112 ? 12.52113 -118.90196 63.56112 1.000 27.26643 92 ALA D CA 1
ATOM 7629 C C . ALA D 1 112 ? 13.18727 -118.71053 62.20200 1.000 28.89031 92 ALA D C 1
ATOM 7630 O O . ALA D 1 112 ? 13.09796 -119.57902 61.32929 1.000 29.19561 92 ALA D O 1
ATOM 7632 N N . ASP D 1 113 ? 13.84108 -117.56894 61.99882 1.000 31.50115 93 ASP D N 1
ATOM 7633 C CA . ASP D 1 113 ? 14.55568 -117.33984 60.74589 1.000 30.78264 93 ASP D CA 1
ATOM 7634 C C . ASP D 1 113 ? 15.62772 -118.39642 60.52939 1.000 30.82212 93 ASP D C 1
ATOM 7635 O O . ASP D 1 113 ? 15.82750 -118.87705 59.40713 1.000 30.38522 93 ASP D O 1
ATOM 7640 N N . ARG D 1 114 ? 16.33485 -118.76047 61.59505 1.000 28.86662 94 ARG D N 1
ATOM 7641 C CA . ARG D 1 114 ? 17.39333 -119.75125 61.47423 1.000 30.09308 94 ARG D CA 1
ATOM 7642 C C . ARG D 1 114 ? 16.84524 -121.10378 61.03377 1.000 32.83552 94 ARG D C 1
ATOM 7643 O O . ARG D 1 114 ? 17.39644 -121.74386 60.12819 1.000 31.36955 94 ARG D O 1
ATOM 7651 N N . VAL D 1 115 ? 15.75540 -121.56224 61.65636 1.000 29.76673 95 VAL D N 1
ATOM 7652 C CA . VAL D 1 115 ? 15.20252 -122.85874 61.26498 1.000 30.67210 95 VAL D CA 1
ATOM 7653 C C . VAL D 1 115 ? 14.78203 -122.82467 59.80217 1.000 28.37709 95 VAL D C 1
ATOM 7654 O O . VAL D 1 115 ? 15.03033 -123.76853 59.04290 1.000 30.20889 95 VAL D O 1
ATOM 7658 N N . ASP D 1 116 ? 14.16433 -121.72865 59.37398 1.000 27.59541 96 ASP D N 1
ATOM 7659 C CA . ASP D 1 116 ? 13.81200 -121.60982 57.96360 1.000 29.14297 96 ASP D CA 1
ATOM 7660 C C . ASP D 1 116 ? 15.06938 -121.64284 57.10115 1.000 28.57185 96 ASP D C 1
ATOM 7661 O O . ASP D 1 116 ? 15.14367 -122.37943 56.11131 1.000 31.56168 96 ASP D O 1
ATOM 7666 N N . THR D 1 117 ? 16.09428 -120.89270 57.50548 1.000 27.96651 97 THR D N 1
ATOM 7667 C CA . THR D 1 117 ? 17.32330 -120.82423 56.71948 1.000 32.57233 97 THR D CA 1
ATOM 7668 C C . THR D 1 117 ? 17.98429 -122.19324 56.59267 1.000 34.35938 97 THR D C 1
ATOM 7669 O O . THR D 1 117 ? 18.39557 -122.60622 55.50095 1.000 30.70631 97 THR D O 1
ATOM 7673 N N . GLU D 1 118 ? 18.10674 -122.91051 57.70152 1.000 28.94821 98 GLU D N 1
ATOM 7674 C CA . GLU D 1 118 ? 18.87532 -124.15288 57.68445 1.000 29.26667 98 GLU D CA 1
ATOM 7675 C C . GLU D 1 118 ? 18.07292 -125.33897 57.16760 1.000 32.80920 98 GLU D C 1
ATOM 7676 O O . GLU D 1 118 ? 18.65678 -126.25905 56.58150 1.000 35.71481 98 GLU D O 1
ATOM 7682 N N . GLN D 1 119 ? 16.75127 -125.34909 57.36475 1.000 28.69028 99 GLN D N 1
ATOM 7683 C CA . GLN D 1 119 ? 15.96259 -126.54863 57.07471 1.000 28.26128 99 GLN D CA 1
ATOM 7684 C C . GLN D 1 119 ? 14.80144 -126.28747 56.12864 1.000 30.06676 99 GLN D C 1
ATOM 7685 O O . GLN D 1 119 ? 14.33043 -127.20999 55.45157 1.000 33.06975 99 GLN D O 1
ATOM 7691 N N . GLY D 1 120 ? 14.30089 -125.05424 56.09924 1.000 31.34586 100 GLY D N 1
ATOM 7692 C CA . GLY D 1 120 ? 13.14377 -124.78103 55.27370 1.000 29.35615 100 GLY D CA 1
ATOM 7693 C C . GLY D 1 120 ? 11.86052 -125.43141 55.73208 1.000 36.34910 100 GLY D C 1
ATOM 7694 O O . GLY D 1 120 ? 10.88372 -125.43364 54.97896 1.000 34.25411 100 GLY D O 1
ATOM 7695 N N . ARG D 1 121 ? 11.82306 -125.99092 56.93998 1.000 35.43320 101 ARG D N 1
ATOM 7696 C CA . ARG D 1 121 ? 10.60752 -126.64104 57.40976 1.000 33.90143 101 ARG D CA 1
ATOM 7697 C C . ARG D 1 121 ? 10.68628 -126.78573 58.92083 1.000 31.06425 101 ARG D C 1
ATOM 7698 O O . ARG D 1 121 ? 11.76698 -126.72538 59.51264 1.000 32.93553 101 ARG D O 1
ATOM 7706 N N . LEU D 1 122 ? 9.52621 -127.00344 59.53534 1.000 32.66971 102 LEU D N 1
ATOM 7707 C CA . LEU D 1 122 ? 9.46069 -127.32269 60.95926 1.000 30.16941 102 LEU D CA 1
ATOM 7708 C C . LEU D 1 122 ? 8.28901 -128.27191 61.13923 1.000 33.10660 102 LEU D C 1
ATOM 7709 O O . LEU D 1 122 ? 7.14863 -127.90486 60.83780 1.000 35.44109 102 LEU D O 1
ATOM 7714 N N . ASP D 1 123 ? 8.56789 -129.49378 61.59363 1.000 32.16438 103 ASP D N 1
ATOM 7715 C CA . ASP D 1 123 ? 7.52555 -130.50910 61.70543 1.000 34.16199 103 ASP D CA 1
ATOM 7716 C C . ASP D 1 123 ? 6.87894 -130.54736 63.08680 1.000 36.41489 103 ASP D C 1
ATOM 7717 O O . ASP D 1 123 ? 5.67475 -130.79825 63.19484 1.000 32.84341 103 ASP D O 1
ATOM 7722 N N . VAL D 1 124 ? 7.65593 -130.31094 64.14314 1.000 36.32804 104 VAL D N 1
ATOM 7723 C CA . VAL D 1 124 ? 7.20359 -130.49607 65.51933 1.000 35.46741 104 VAL D CA 1
ATOM 7724 C C . VAL D 1 124 ? 7.72514 -129.33094 66.34635 1.000 34.77522 104 VAL D C 1
ATOM 7725 O O . VAL D 1 124 ? 8.93605 -129.08533 66.38220 1.000 31.95909 104 VAL D O 1
ATOM 7729 N N . LEU D 1 125 ? 6.82310 -128.62437 67.01848 1.000 31.98278 105 LEU D N 1
ATOM 7730 C CA . LEU D 1 125 ? 7.18261 -127.56469 67.95263 1.000 29.50354 105 LEU D CA 1
ATOM 7731 C C . LEU D 1 125 ? 6.71607 -127.98096 69.34349 1.000 27.58225 105 LEU D C 1
ATOM 7732 O O . LEU D 1 125 ? 5.52758 -128.25097 69.54579 1.000 28.82714 105 LEU D O 1
ATOM 7737 N N . VAL D 1 126 ? 7.63935 -128.02025 70.29599 1.000 25.83468 106 VAL D N 1
ATOM 7738 C CA . VAL D 1 126 ? 7.32773 -128.36224 71.68324 1.000 26.86112 106 VAL D CA 1
ATOM 7739 C C . VAL D 1 126 ? 7.57040 -127.11439 72.51876 1.000 27.31117 106 VAL D C 1
ATOM 7740 O O . VAL D 1 126 ? 8.71612 -126.67679 72.67251 1.000 29.79041 106 VAL D O 1
ATOM 7744 N N . ASN D 1 127 ? 6.49420 -126.52533 73.03946 1.000 27.17168 107 ASN D N 1
ATOM 7745 C CA . ASN D 1 127 ? 6.59046 -125.34714 73.90312 1.000 24.72139 107 ASN D CA 1
ATOM 7746 C C . ASN D 1 127 ? 6.71382 -125.87441 75.31729 1.000 29.06138 107 ASN D C 1
ATOM 7747 O O . ASN D 1 127 ? 5.72059 -126.10469 76.01139 1.000 29.92464 107 ASN D O 1
ATOM 7752 N N . ASP D 1 128 ? 7.95067 -126.08154 75.74781 1.000 25.83994 108 ASP D N 1
ATOM 7753 C CA . ASP D 1 128 ? 8.17568 -126.67626 77.05513 1.000 26.08207 108 ASP D CA 1
ATOM 7754 C C . ASP D 1 128 ? 8.49736 -125.65729 78.13963 1.000 30.34311 108 ASP D C 1
ATOM 7755 O O . ASP D 1 128 ? 8.26591 -125.95039 79.31727 1.000 40.52328 108 ASP D O 1
ATOM 7760 N N . VAL D 1 129 ? 8.97983 -124.46636 77.76772 1.000 28.39025 109 VAL D N 1
ATOM 7761 C CA . VAL D 1 129 ? 9.44558 -123.43853 78.69763 1.000 28.75608 109 VAL D CA 1
ATOM 7762 C C . VAL D 1 129 ? 8.53542 -123.29066 79.91074 1.000 31.13005 109 VAL D C 1
ATOM 7763 O O . VAL D 1 129 ? 7.33968 -123.00563 79.78222 1.000 28.07179 109 VAL D O 1
ATOM 7767 N N . TRP D 1 130 ? 9.10531 -123.47416 81.09904 1.000 29.29825 110 TRP D N 1
ATOM 7768 C CA . TRP D 1 130 ? 8.37677 -123.25942 82.33652 1.000 30.69315 110 TRP D CA 1
ATOM 7769 C C . TRP D 1 130 ? 9.17388 -122.28533 83.19698 1.000 30.28521 110 TRP D C 1
ATOM 7770 O O . TRP D 1 130 ? 8.80416 -121.11500 83.30047 1.000 37.21499 110 TRP D O 1
ATOM 7781 N N . GLY D 1 131 ? 10.28815 -122.73703 83.77064 1.000 29.23772 111 GLY D N 1
ATOM 7782 C CA . GLY D 1 131 ? 11.16537 -121.87517 84.53993 1.000 29.89306 111 GLY D CA 1
ATOM 7783 C C . GLY D 1 131 ? 10.65743 -121.43181 85.89354 1.000 34.70679 111 GLY D C 1
ATOM 7784 O O . GLY D 1 131 ? 11.30040 -120.59707 86.53409 1.000 30.86686 111 GLY D O 1
ATOM 7785 N N . GLY D 1 132 ? 9.54360 -121.97194 86.37270 1.000 34.08830 112 GLY D N 1
ATOM 7786 C CA . GLY D 1 132 ? 8.94370 -121.48205 87.59372 1.000 32.05648 112 GLY D CA 1
ATOM 7787 C C . GLY D 1 132 ? 9.12299 -122.34921 88.81761 1.000 35.16474 112 GLY D C 1
ATOM 7788 O O . GLY D 1 132 ? 8.53420 -122.03871 89.86160 1.000 31.49325 112 GLY D O 1
ATOM 7789 N N . GLU D 1 133 ? 9.93573 -123.40753 88.73727 1.000 30.85633 113 GLU D N 1
ATOM 7790 C CA . GLU D 1 133 ? 9.99343 -124.38507 89.81709 1.000 31.12478 113 GLU D CA 1
ATOM 7791 C C . GLU D 1 133 ? 10.41987 -123.76062 91.13201 1.000 37.48344 113 GLU D C 1
ATOM 7792 O O . GLU D 1 133 ? 9.99155 -124.21367 92.19932 1.000 34.78575 113 GLU D O 1
ATOM 7798 N N . ARG D 1 134 ? 11.24400 -122.71764 91.08644 1.000 29.93780 114 ARG D N 1
ATOM 7799 C CA . ARG D 1 134 ? 11.70939 -122.08129 92.30998 1.000 36.29119 114 ARG D CA 1
ATOM 7800 C C . ARG D 1 134 ? 10.85995 -120.87790 92.69826 1.000 38.61516 114 ARG D C 1
ATOM 7801 O O . ARG D 1 134 ? 11.06748 -120.31007 93.76768 1.000 35.04368 114 ARG D O 1
ATOM 7809 N N . LEU D 1 135 ? 9.87805 -120.50306 91.88308 1.000 34.69363 115 LEU D N 1
ATOM 7810 C CA . LEU D 1 135 ? 9.13395 -119.27414 92.14121 1.000 34.53572 115 LEU D CA 1
ATOM 7811 C C . LEU D 1 135 ? 7.76231 -119.50023 92.76708 1.000 35.49110 115 LEU D C 1
ATOM 7812 O O . LEU D 1 135 ? 7.26447 -118.60279 93.45311 1.000 34.79365 115 LEU D O 1
ATOM 7817 N N . PHE D 1 136 ? 7.11410 -120.64207 92.54122 1.000 37.92034 116 PHE D N 1
ATOM 7818 C CA . PHE D 1 136 ? 5.80773 -120.84507 93.15830 1.000 35.84904 116 PHE D CA 1
ATOM 7819 C C . PHE D 1 136 ? 5.97485 -121.28448 94.61106 1.000 37.22552 116 PHE D C 1
ATOM 7820 O O . PHE D 1 136 ? 7.00711 -121.83986 95.00103 1.000 36.34646 116 PHE D O 1
ATOM 7828 N N . GLU D 1 137 ? 4.95141 -121.00122 95.42114 1.000 30.70368 117 GLU D N 1
ATOM 7829 C CA . GLU D 1 137 ? 4.93799 -121.34557 96.83845 1.000 37.55713 117 GLU D CA 1
ATOM 7830 C C . GLU D 1 137 ? 3.73492 -122.23251 97.10931 1.000 40.25219 117 GLU D C 1
ATOM 7831 O O . GLU D 1 137 ? 2.59492 -121.82367 96.87173 1.000 48.82954 117 GLU D O 1
ATOM 7837 N N . PHE D 1 138 ? 3.98512 -123.43342 97.60851 1.000 37.06760 118 PHE D N 1
ATOM 7838 C CA . PHE D 1 138 ? 2.90810 -124.38046 97.81231 1.000 42.52352 118 PHE D CA 1
ATOM 7839 C C . PHE D 1 138 ? 2.10067 -123.92401 99.02331 1.000 45.30543 118 PHE D C 1
ATOM 7840 O O . PHE D 1 138 ? 2.66218 -123.37172 99.97640 1.000 39.22839 118 PHE D O 1
ATOM 7848 N N . ASP D 1 139 ? 0.77614 -124.07238 98.95220 1.000 54.13544 119 ASP D N 1
ATOM 7849 C CA . ASP D 1 139 ? -0.10835 -123.82365 100.10011 1.000 60.35987 119 ASP D CA 1
ATOM 7850 C C . ASP D 1 139 ? 0.01759 -122.39391 100.64588 1.000 51.59829 119 ASP D C 1
ATOM 7851 O O . ASP D 1 139 ? -0.01050 -122.16243 101.85357 1.000 52.50893 119 ASP D O 1
ATOM 7856 N N . LYS D 1 140 ? 0.16246 -121.42061 99.75999 1.000 42.02346 120 LYS D N 1
ATOM 7857 C CA . LYS D 1 140 ? 0.03623 -120.01901 100.12693 1.000 33.35926 120 LYS D CA 1
ATOM 7858 C C . LYS D 1 140 ? -1.12383 -119.43645 99.33784 1.000 34.37781 120 LYS D C 1
ATOM 7859 O O . LYS D 1 140 ? -1.22388 -119.66398 98.13379 1.000 31.18005 120 LYS D O 1
ATOM 7865 N N . LYS D 1 141 ? -1.98499 -118.68151 100.01564 1.000 30.50366 121 LYS D N 1
ATOM 7866 C CA . LYS D 1 141 ? -3.04941 -117.95882 99.33638 1.000 31.60642 121 LYS D CA 1
ATOM 7867 C C . LYS D 1 141 ? -2.44906 -116.83052 98.49888 1.000 29.81936 121 LYS D C 1
ATOM 7868 O O . LYS D 1 141 ? -1.28334 -116.45214 98.66280 1.000 28.55869 121 LYS D O 1
ATOM 7874 N N . VAL D 1 142 ? -3.26016 -116.27303 97.59579 1.000 29.51143 122 VAL D N 1
ATOM 7875 C CA . VAL D 1 142 ? -2.70039 -115.30346 96.65678 1.000 29.59565 122 VAL D CA 1
ATOM 7876 C C . VAL D 1 142 ? -2.19842 -114.06368 97.38549 1.000 24.93457 122 VAL D C 1
ATOM 7877 O O . VAL D 1 142 ? -1.22608 -113.43755 96.95432 1.000 27.82702 122 VAL D O 1
ATOM 7881 N N . TRP D 1 143 ? -2.80966 -113.71507 98.51182 1.000 27.86650 123 TRP D N 1
ATOM 7882 C CA . TRP D 1 143 ? -2.33790 -112.57452 99.28599 1.000 27.58489 123 TRP D CA 1
ATOM 7883 C C . TRP D 1 143 ? -1.14477 -112.91086 100.18350 1.000 36.13065 123 TRP D C 1
ATOM 7884 O O . TRP D 1 143 ? -0.55373 -111.99268 100.76284 1.000 32.60917 123 TRP D O 1
ATOM 7895 N N . GLU D 1 144 ? -0.81774 -114.19207 100.36265 1.000 27.51119 124 GLU D N 1
ATOM 7896 C CA . GLU D 1 144 ? 0.37467 -114.60551 101.10183 1.000 31.08267 124 GLU D CA 1
ATOM 7897 C C . GLU D 1 144 ? 1.56054 -114.87311 100.19573 1.000 37.35185 124 GLU D C 1
ATOM 7898 O O . GLU D 1 144 ? 2.70895 -114.65968 100.59829 1.000 33.73036 124 GLU D O 1
ATOM 7904 N N . HIS D 1 145 ? 1.28910 -115.36475 98.99306 1.000 27.76386 125 HIS D N 1
ATOM 7905 C CA . HIS D 1 145 ? 2.31827 -115.63244 98.00442 1.000 26.41896 125 HIS D CA 1
ATOM 7906 C C . HIS D 1 145 ? 3.11244 -114.36533 97.71297 1.000 32.61707 125 HIS D C 1
ATOM 7907 O O . HIS D 1 145 ? 2.55261 -113.26921 97.64585 1.000 31.91698 125 HIS D O 1
ATOM 7914 N N . ASP D 1 146 ? 4.42605 -114.50580 97.54606 1.000 32.89605 126 ASP D N 1
ATOM 7915 C CA . ASP D 1 146 ? 5.20903 -113.36599 97.08574 1.000 31.17742 126 ASP D CA 1
ATOM 7916 C C . ASP D 1 146 ? 4.67723 -112.90379 95.73527 1.000 31.83803 126 ASP D C 1
ATOM 7917 O O . ASP D 1 146 ? 4.56084 -113.69578 94.78867 1.000 28.05336 126 ASP D O 1
ATOM 7922 N N . LEU D 1 147 ? 4.37828 -111.61142 95.63610 1.000 27.21116 127 LEU D N 1
ATOM 7923 C CA . LEU D 1 147 ? 3.69886 -111.12200 94.44205 1.000 26.56898 127 LEU D CA 1
ATOM 7924 C C . LEU D 1 147 ? 4.64683 -111.07556 93.25260 1.000 27.20589 127 LEU D C 1
ATOM 7925 O O . LEU D 1 147 ? 4.30331 -111.53924 92.15679 1.000 27.17431 127 LEU D O 1
ATOM 7930 N N . ASP D 1 148 ? 5.85193 -110.52109 93.44662 1.000 25.75309 128 ASP D N 1
ATOM 7931 C CA . ASP D 1 148 ? 6.80195 -110.43308 92.33627 1.000 28.44025 128 ASP D CA 1
ATOM 7932 C C . ASP D 1 148 ? 7.11433 -111.80919 91.76835 1.000 24.86877 128 ASP D C 1
ATOM 7933 O O . ASP D 1 148 ? 7.21128 -111.97906 90.54694 1.000 29.44827 128 ASP D O 1
ATOM 7938 N N . ALA D 1 149 ? 7.32247 -112.79410 92.64300 1.000 28.24286 129 ALA D N 1
ATOM 7939 C CA . ALA D 1 149 ? 7.57594 -114.14862 92.17401 1.000 27.30064 129 ALA D CA 1
ATOM 7940 C C . ALA D 1 149 ? 6.38453 -114.68706 91.38720 1.000 31.71433 129 ALA D C 1
ATOM 7941 O O .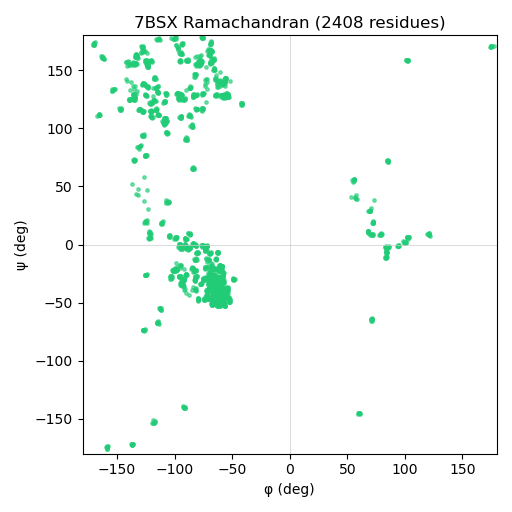 ALA D 1 149 ? 6.55844 -115.34934 90.35713 1.000 27.32433 129 ALA D O 1
ATOM 7943 N N . GLY D 1 150 ? 5.16574 -114.42461 91.87111 1.000 28.29813 130 GLY D N 1
ATOM 7944 C CA . GLY D 1 150 ? 3.98707 -114.90827 91.17342 1.000 29.67724 130 GLY D CA 1
ATOM 7945 C C . GLY D 1 150 ? 3.83294 -114.28822 89.80140 1.000 25.46621 130 GLY D C 1
ATOM 7946 O O . GLY D 1 150 ? 3.57543 -114.98579 88.82079 1.000 26.23999 130 GLY D O 1
ATOM 7947 N N . LEU D 1 151 ? 4.02618 -112.97231 89.70452 1.000 27.68227 131 LEU D N 1
ATOM 7948 C CA . LEU D 1 151 ? 3.93198 -112.32311 88.40159 1.000 26.02417 131 LEU D CA 1
ATOM 7949 C C . LEU D 1 151 ? 5.02048 -112.82046 87.45751 1.000 27.24800 131 LEU D C 1
ATOM 7950 O O . LEU D 1 151 ? 4.78590 -113.00074 86.24915 1.000 24.02656 131 LEU D O 1
ATOM 7955 N N . ARG D 1 152 ? 6.22494 -113.03426 87.98775 1.000 24.50294 132 ARG D N 1
ATOM 7956 C CA . ARG D 1 152 ? 7.32630 -113.50519 87.15163 1.000 27.26906 132 ARG D CA 1
ATOM 7957 C C . ARG D 1 152 ? 7.05264 -114.90040 86.59614 1.000 21.56838 132 ARG D C 1
ATOM 7958 O O . ARG D 1 152 ? 7.29904 -115.17328 85.41716 1.000 26.84796 132 ARG D O 1
ATOM 7966 N N . LEU D 1 153 ? 6.54947 -115.80282 87.43477 1.000 21.89473 133 LEU D N 1
ATOM 7967 C CA . LEU D 1 153 ? 6.32118 -117.16512 86.96536 1.000 23.38438 133 LEU D CA 1
ATOM 7968 C C . LEU D 1 153 ? 5.22112 -117.20833 85.90890 1.000 25.81625 133 LEU D C 1
ATOM 7969 O O . LEU D 1 153 ? 5.26696 -118.03588 84.98846 1.000 24.97405 133 LEU D O 1
ATOM 7974 N N . MET D 1 154 ? 4.23540 -116.31719 86.00656 1.000 24.57400 134 MET D N 1
ATOM 7975 C CA . MET D 1 154 ? 3.21126 -116.28554 84.96918 1.000 24.57926 134 MET D CA 1
ATOM 7976 C C . MET D 1 154 ? 3.78022 -115.74811 83.66894 1.000 27.36644 134 MET D C 1
ATOM 7977 O O . MET D 1 154 ? 3.46808 -116.25601 82.58614 1.000 28.57185 134 MET D O 1
ATOM 7982 N N . ARG D 1 155 ? 4.64969 -114.74680 83.75029 1.000 30.01412 135 ARG D N 1
ATOM 7983 C CA . ARG D 1 155 ? 5.28191 -114.25416 82.53576 1.000 26.81637 135 ARG D CA 1
ATOM 7984 C C . ARG D 1 155 ? 6.14211 -115.34059 81.88278 1.000 27.45856 135 ARG D C 1
ATOM 7985 O O . ARG D 1 155 ? 6.06703 -115.56666 80.66748 1.000 26.57161 135 ARG D O 1
ATOM 7993 N N . LEU D 1 156 ? 6.94418 -116.04894 82.68082 1.000 23.79496 136 LEU D N 1
ATOM 7994 C CA . LEU D 1 156 ? 7.79140 -117.11323 82.13238 1.000 24.79508 136 LEU D CA 1
ATOM 7995 C C . LEU D 1 156 ? 6.96248 -118.27578 81.60326 1.000 25.40568 136 LEU D C 1
ATOM 7996 O O . LEU D 1 156 ? 7.31299 -118.87901 80.58877 1.000 28.50605 136 LEU D O 1
ATOM 8001 N N . GLY D 1 157 ? 5.87476 -118.62521 82.29735 1.000 27.02692 137 GLY D N 1
ATOM 8002 C CA . GLY D 1 157 ? 5.12455 -119.80998 81.92452 1.000 26.27947 137 GLY D CA 1
ATOM 8003 C C . GLY D 1 157 ? 4.15419 -119.60470 80.77834 1.000 28.92452 137 GLY D C 1
ATOM 8004 O O . GLY D 1 157 ? 3.78904 -120.57741 80.11570 1.000 30.14572 137 GLY D O 1
ATOM 8005 N N . VAL D 1 158 ? 3.72932 -118.36913 80.52225 1.000 26.14524 138 VAL D N 1
ATOM 8006 C CA . VAL D 1 158 ? 2.69915 -118.08124 79.51484 1.000 23.92392 138 VAL D CA 1
ATOM 8007 C C . VAL D 1 158 ? 3.27417 -117.31172 78.33349 1.000 26.31631 138 VAL D C 1
ATOM 8008 O O . VAL D 1 158 ? 3.15517 -117.74343 77.18358 1.000 28.09021 138 VAL D O 1
ATOM 8012 N N . ASP D 1 159 ? 3.90237 -116.16306 78.59590 1.000 23.13698 139 ASP D N 1
ATOM 8013 C CA . ASP D 1 159 ? 4.33726 -115.30155 77.49730 1.000 24.92141 139 ASP D CA 1
ATOM 8014 C C . ASP D 1 159 ? 5.36893 -115.98728 76.61637 1.000 24.50557 139 ASP D C 1
ATOM 8015 O O . ASP D 1 159 ? 5.41519 -115.73893 75.40841 1.000 28.18759 139 ASP D O 1
ATOM 8020 N N . THR D 1 160 ? 6.20706 -116.84390 77.19284 1.000 27.04272 140 THR D N 1
ATOM 8021 C CA . THR D 1 160 ? 7.17721 -117.55220 76.36469 1.000 26.31631 140 THR D CA 1
ATOM 8022 C C . THR D 1 160 ? 6.47717 -118.43640 75.33799 1.000 30.02992 140 THR D C 1
ATOM 8023 O O . THR D 1 160 ? 6.93408 -118.54771 74.19467 1.000 27.60068 140 THR D O 1
ATOM 8027 N N . HIS D 1 161 ? 5.36183 -119.06898 75.71706 1.000 23.80285 141 HIS D N 1
ATOM 8028 C CA . HIS D 1 161 ? 4.66867 -119.92048 74.75297 1.000 25.17670 141 HIS D CA 1
ATOM 8029 C C . HIS D 1 161 ? 3.98483 -119.08647 73.68850 1.000 24.70823 141 HIS D C 1
ATOM 8030 O O . HIS D 1 161 ? 3.95276 -119.47645 72.51908 1.000 28.72450 141 HIS D O 1
ATOM 8037 N N . ALA D 1 162 ?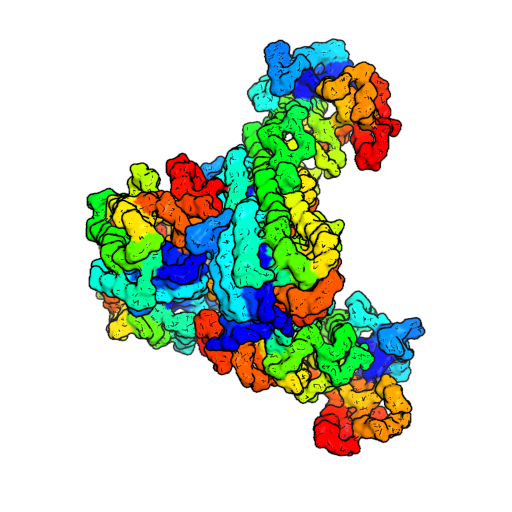 3.40164 -117.95207 74.08727 1.000 26.01101 142 ALA D N 1
ATOM 8038 C CA . ALA D 1 162 ? 2.76258 -117.05594 73.12480 1.000 22.65798 142 ALA D CA 1
ATOM 8039 C C . ALA D 1 162 ? 3.77279 -116.52373 72.11806 1.000 26.02154 142 ALA D C 1
ATOM 8040 O O . ALA D 1 162 ? 3.51900 -116.51397 70.90761 1.000 27.22168 142 ALA D O 1
ATOM 8042 N N . ILE D 1 163 ? 4.92442 -116.06009 72.61031 1.000 26.87691 143 ILE D N 1
ATOM 8043 C CA . ILE D 1 163 ? 5.95816 -115.52461 71.72780 1.000 26.67425 143 ILE D CA 1
ATOM 8044 C C . ILE D 1 163 ? 6.46907 -116.60737 70.78879 1.000 28.12706 143 ILE D C 1
ATOM 8045 O O . ILE D 1 163 ? 6.67414 -116.37064 69.59023 1.000 26.63214 143 ILE D O 1
ATOM 8050 N N . SER D 1 164 ? 6.68967 -117.80809 71.32004 1.000 26.46107 144 SER D N 1
ATOM 8051 C CA . SER D 1 164 ? 7.18374 -118.90900 70.49975 1.000 27.09799 144 SER D CA 1
ATOM 8052 C C . SER D 1 164 ? 6.20209 -119.24960 69.37838 1.000 30.47997 144 SER D C 1
ATOM 8053 O O . SER D 1 164 ? 6.58433 -119.35999 68.20506 1.000 30.63788 144 SER D O 1
ATOM 8056 N N . SER D 1 165 ? 4.92253 -119.40891 69.71423 1.000 26.33737 145 SER D N 1
ATOM 8057 C CA . SER D 1 165 ? 3.94022 -119.70350 68.67581 1.000 23.25279 145 SER D CA 1
ATOM 8058 C C . SER D 1 165 ? 3.85555 -118.56841 67.66542 1.000 24.27133 145 SER D C 1
ATOM 8059 O O . SER D 1 165 ? 3.70376 -118.81270 66.46464 1.000 28.58237 145 SER D O 1
ATOM 8062 N N . HIS D 1 166 ? 3.92253 -117.31923 68.13800 1.000 26.41106 146 HIS D N 1
ATOM 8063 C CA . HIS D 1 166 ? 3.83152 -116.18060 67.22949 1.000 27.71911 146 HIS D CA 1
ATOM 8064 C C . HIS D 1 166 ? 4.89490 -116.25629 66.13277 1.000 31.73275 146 HIS D C 1
ATOM 8065 O O . HIS D 1 166 ? 4.61235 -115.97261 64.96253 1.000 28.52974 146 HIS D O 1
ATOM 8072 N N . PHE D 1 167 ? 6.11833 -116.65086 66.48099 1.000 27.78228 147 PHE D N 1
ATOM 8073 C CA . PHE D 1 167 ? 7.21353 -116.59567 65.51038 1.000 29.99307 147 PHE D CA 1
ATOM 8074 C C . PHE D 1 167 ? 7.48087 -117.90775 64.78727 1.000 28.47973 147 PHE D C 1
ATOM 8075 O O . PHE D 1 167 ? 7.96643 -117.88515 63.65309 1.000 27.49014 147 PHE D O 1
ATOM 8083 N N . LEU D 1 168 ? 7.17295 -119.04779 65.39335 1.000 28.87715 148 LEU D N 1
ATOM 8084 C CA . LEU D 1 168 ? 7.52883 -120.33037 64.80945 1.000 28.32971 148 LEU D CA 1
ATOM 8085 C C . LEU D 1 168 ? 6.37649 -120.99860 64.06785 1.000 33.10397 148 LEU D C 1
ATOM 8086 O O . LEU D 1 168 ? 6.62851 -121.85631 63.21488 1.000 30.26152 148 LEU D O 1
ATOM 8091 N N . LEU D 1 169 ? 5.12198 -120.63853 64.36426 1.000 23.82391 149 LEU D N 1
ATOM 8092 C CA . LEU D 1 169 ? 4.03470 -121.32862 63.67677 1.000 26.87954 149 LEU D CA 1
ATOM 8093 C C . LEU D 1 169 ? 3.96411 -121.04028 62.17135 1.000 32.05384 149 LEU D C 1
ATOM 8094 O O . LEU D 1 169 ? 3.50247 -121.91698 61.43447 1.000 29.26140 149 LEU D O 1
ATOM 8099 N N . PRO D 1 170 ? 4.36519 -119.86043 61.65739 1.000 30.05097 150 PRO D N 1
ATOM 8100 C CA . PRO D 1 170 ? 4.32936 -119.68128 60.19038 1.000 30.07729 150 PRO D CA 1
ATOM 8101 C C . PRO D 1 170 ? 5.08271 -120.75986 59.43221 1.000 34.46729 150 PRO D C 1
ATOM 8102 O O . PRO D 1 170 ? 4.57109 -121.30406 58.44359 1.000 33.11186 150 PRO D O 1
ATOM 8106 N N . LEU D 1 171 ? 6.28827 -121.09639 59.88323 1.000 33.49612 151 LEU D N 1
ATOM 8107 C CA . LEU D 1 171 ? 7.04130 -122.17086 59.24603 1.000 29.17718 151 LEU D CA 1
ATOM 8108 C C . LEU D 1 171 ? 6.33051 -123.50777 59.41851 1.000 35.69112 151 LEU D C 1
ATOM 8109 O O . LEU D 1 171 ? 6.31252 -124.33880 58.50262 1.000 38.04140 151 LEU D O 1
ATOM 8114 N N . LEU D 1 172 ? 5.72211 -123.73020 60.58523 1.000 33.90143 152 LEU D N 1
ATOM 8115 C CA . LEU D 1 172 ? 5.09845 -125.02154 60.83886 1.000 31.09057 152 LEU D CA 1
ATOM 8116 C C . LEU D 1 172 ? 3.84785 -125.22528 59.98909 1.000 28.75345 152 LEU D C 1
ATOM 8117 O O . LEU D 1 172 ? 3.55602 -126.35662 59.59463 1.000 34.91998 152 LEU D O 1
ATOM 8122 N N . VAL D 1 173 ? 3.09758 -124.15687 59.68956 1.000 28.33761 153 VAL D N 1
ATOM 8123 C CA . VAL D 1 173 ? 1.88085 -124.30092 58.88951 1.000 32.16965 153 VAL D CA 1
ATOM 8124 C C . VAL D 1 173 ? 2.15469 -124.15964 57.39736 1.000 37.07813 153 VAL D C 1
ATOM 8125 O O . VAL D 1 173 ? 1.20894 -124.18082 56.59501 1.000 36.52280 153 VAL D O 1
ATOM 8129 N N . ARG D 1 174 ? 3.42148 -124.02551 57.00001 1.000 42.43667 154 ARG D N 1
ATOM 8130 C CA . ARG D 1 174 ? 3.74564 -123.87101 55.58743 1.000 44.43164 154 ARG D CA 1
ATOM 8131 C C . ARG D 1 174 ? 3.28601 -125.08464 54.78626 1.000 44.65799 154 ARG D C 1
ATOM 8132 O O . ARG D 1 174 ? 2.92142 -124.95518 53.61523 1.000 47.69782 154 ARG D O 1
ATOM 8140 N N . ARG D 1 175 ? 3.25830 -126.25706 55.40020 1.000 40.24167 155 ARG D N 1
ATOM 8141 C CA . ARG D 1 175 ? 2.69848 -127.44592 54.77882 1.000 43.86579 155 ARG D CA 1
ATOM 8142 C C . ARG D 1 175 ? 1.92335 -128.22778 55.82453 1.000 44.53429 155 ARG D C 1
ATOM 8143 O O . ARG D 1 175 ? 2.20243 -128.11803 57.02187 1.000 42.09452 155 ARG D O 1
ATOM 8151 N N . PRO D 1 176 ? 0.95504 -129.03726 55.40286 1.000 45.18173 156 PRO D N 1
ATOM 8152 C CA . PRO D 1 176 ? 0.17173 -129.81704 56.36608 1.000 38.08088 156 PRO D CA 1
ATOM 8153 C C . PRO D 1 176 ? 1.01929 -130.86562 57.06340 1.000 38.81255 156 PRO D C 1
ATOM 8154 O O . PRO D 1 176 ? 2.08231 -131.26296 56.58779 1.000 38.65463 156 PRO D O 1
ATOM 8158 N N . GLY D 1 177 ? 0.52464 -131.30498 58.22366 1.000 34.35938 157 GLY D N 1
ATOM 8159 C CA . GLY D 1 177 ? 1.16817 -132.32411 59.03106 1.000 35.57795 157 GLY D CA 1
ATOM 8160 C C . GLY D 1 177 ? 1.97092 -131.82331 60.22260 1.000 35.18317 157 GLY D C 1
ATOM 8161 O O . GLY D 1 177 ? 2.55338 -132.64473 60.93673 1.000 35.55163 157 GLY D O 1
ATOM 8162 N N . GLY D 1 178 ? 2.01864 -130.51329 60.46918 1.000 32.82499 158 GLY D N 1
ATOM 8163 C CA . GLY D 1 178 ? 2.76949 -130.01197 61.60419 1.000 34.75680 158 GLY D CA 1
ATOM 8164 C C . GLY D 1 178 ? 2.12471 -130.37530 62.93198 1.000 31.28533 158 GLY D C 1
ATOM 8165 O O . GLY D 1 178 ? 0.92622 -130.64414 63.02518 1.000 29.12718 158 GLY D O 1
ATOM 8166 N N . LEU D 1 179 ? 2.94261 -130.39617 63.98500 1.000 29.81673 159 LEU D N 1
ATOM 8167 C CA . LEU D 1 179 ? 2.46411 -130.76012 65.31406 1.000 30.76685 159 LEU D CA 1
ATOM 8168 C C . LEU D 1 179 ? 3.02793 -129.78234 66.33079 1.000 31.48272 159 LEU D C 1
ATOM 8169 O O . LEU D 1 179 ? 4.24009 -129.54041 66.34641 1.000 29.70883 159 LEU D O 1
ATOM 8174 N N . VAL D 1 180 ? 2.16037 -129.22682 67.17645 1.000 28.14022 160 VAL D N 1
ATOM 8175 C CA . VAL D 1 180 ? 2.58865 -128.41462 68.31387 1.000 26.69004 160 VAL D CA 1
ATOM 8176 C C . VAL D 1 180 ? 2.19945 -129.13775 69.58969 1.000 26.69531 160 VAL D C 1
ATOM 8177 O O . VAL D 1 180 ? 1.04609 -129.55577 69.74533 1.000 27.73227 160 VAL D O 1
ATOM 8181 N N . VAL D 1 181 ? 3.14688 -129.26065 70.51202 1.000 26.05839 161 VAL D N 1
ATOM 8182 C CA . VAL D 1 181 ? 2.88003 -129.84398 71.81754 1.000 27.73490 161 VAL D CA 1
ATOM 8183 C C . VAL D 1 181 ? 3.08049 -128.76241 72.87017 1.000 28.54553 161 VAL D C 1
ATOM 8184 O O . VAL D 1 181 ? 4.19838 -128.25623 73.04618 1.000 27.17694 161 VAL D O 1
ATOM 8188 N N . GLU D 1 182 ? 2.00327 -128.42225 73.57267 1.000 28.57448 162 GLU D N 1
ATOM 8189 C CA . GLU D 1 182 ? 2.04630 -127.50927 74.70963 1.000 28.27181 162 GLU D CA 1
ATOM 8190 C C . GLU D 1 182 ? 2.23451 -128.30288 76.00234 1.000 26.23209 162 GLU D C 1
ATOM 8191 O O . GLU D 1 182 ? 1.42338 -129.18356 76.31650 1.000 30.29574 162 GLU D O 1
ATOM 8197 N N . MET D 1 183 ? 3.27758 -127.97316 76.77016 1.000 28.39288 163 MET D N 1
ATOM 8198 C CA . MET D 1 183 ? 3.63112 -128.72111 77.98060 1.000 25.86626 163 MET D CA 1
ATOM 8199 C C . MET D 1 183 ? 3.04229 -128.03643 79.21165 1.000 27.57962 163 MET D C 1
ATOM 8200 O O . MET D 1 183 ? 3.30799 -126.85691 79.45398 1.000 26.63477 163 MET D O 1
ATOM 8205 N N . THR D 1 184 ? 2.26885 -128.78074 80.00024 1.000 27.42434 164 THR D N 1
ATOM 8206 C CA . THR D 1 184 ? 1.65125 -128.24125 81.20785 1.000 24.83982 164 THR D CA 1
ATOM 8207 C C . THR D 1 184 ? 1.80105 -129.26510 82.33231 1.000 27.36381 164 THR D C 1
ATOM 8208 O O . THR D 1 184 ? 2.50118 -130.26945 82.19570 1.000 27.07956 164 THR D O 1
ATOM 8212 N N . ASP D 1 185 ? 1.13437 -128.99372 83.45419 1.000 29.72988 165 ASP D N 1
ATOM 8213 C CA . ASP D 1 185 ? 1.05809 -129.89272 84.60584 1.000 29.91674 165 ASP D CA 1
ATOM 8214 C C . ASP D 1 185 ? -0.42023 -130.19529 84.84093 1.000 26.16630 165 ASP D C 1
ATOM 8215 O O . ASP D 1 185 ? -1.19621 -129.29087 85.16222 1.000 27.81649 165 ASP D O 1
ATOM 8220 N N . GLY D 1 186 ? -0.81293 -131.45258 84.66958 1.000 28.52447 166 GLY D N 1
ATOM 8221 C CA . GLY D 1 186 ? -2.18842 -131.86200 84.87549 1.000 26.40317 166 GLY D CA 1
ATOM 8222 C C . GLY D 1 186 ? -2.94737 -132.03746 83.56496 1.000 30.81948 166 GLY D C 1
ATOM 8223 O O . GLY D 1 186 ? -2.56734 -131.52910 82.51109 1.000 30.02202 166 GLY D O 1
ATOM 8224 N N . THR D 1 187 ? -4.01407 -132.81700 83.63075 1.000 29.87463 167 THR D N 1
ATOM 8225 C CA . THR D 1 187 ? -4.93720 -132.94294 82.51579 1.000 29.05085 167 THR D CA 1
ATOM 8226 C C . THR D 1 187 ? -6.09919 -131.98081 82.71443 1.000 28.26655 167 THR D C 1
ATOM 8227 O O . THR D 1 187 ? -6.31986 -131.45860 83.81090 1.000 31.25375 167 THR D O 1
ATOM 8231 N N . ALA D 1 188 ? -6.84441 -131.74682 81.63423 1.000 27.41118 168 ALA D N 1
ATOM 8232 C CA . ALA D 1 188 ? -8.04906 -130.92947 81.74389 1.000 33.95144 168 ALA D CA 1
ATOM 8233 C C . ALA D 1 188 ? -9.04179 -131.54241 82.73017 1.000 32.54864 168 ALA D C 1
ATOM 8234 O O . ALA D 1 188 ? -9.66473 -130.82760 83.52487 1.000 34.08040 168 ALA D O 1
ATOM 8236 N N . ALA D 1 189 ? -9.17874 -132.87019 82.71881 1.000 34.44360 169 ALA D N 1
ATOM 8237 C CA . ALA D 1 189 ? -10.09096 -133.52234 83.65339 1.000 35.32266 169 ALA D CA 1
ATOM 8238 C C . ALA D 1 189 ? -9.62258 -133.33829 85.09078 1.000 32.35125 169 ALA D C 1
ATOM 8239 O O . ALA D 1 189 ? -10.41650 -132.99503 85.97622 1.000 34.66205 169 ALA D O 1
ATOM 8241 N N . TYR D 1 190 ? -8.33410 -133.56784 85.34961 1.000 31.56694 170 TYR D N 1
ATOM 8242 C CA . TYR D 1 190 ? -7.83635 -133.41794 86.71456 1.000 27.25853 170 TYR D CA 1
ATOM 8243 C C . TYR D 1 190 ? -7.86925 -131.95083 87.15358 1.000 29.08243 170 TYR D C 1
ATOM 8244 O O . TYR D 1 190 ? -8.39193 -131.62635 88.22761 1.000 34.32254 170 TYR D O 1
ATOM 8253 N N . ASN D 1 191 ? -7.30699 -131.04714 86.33979 1.000 31.18795 171 ASN D N 1
ATOM 8254 C CA . ASN D 1 191 ? -7.23258 -129.64611 86.75826 1.000 31.59063 171 ASN D CA 1
ATOM 8255 C C . ASN D 1 191 ? -8.61574 -129.01779 86.87196 1.000 27.79807 171 ASN D C 1
ATOM 8256 O O . ASN D 1 191 ? -8.81618 -128.12936 87.70467 1.000 32.56180 171 ASN D O 1
ATOM 8261 N N . GLY D 1 192 ? -9.57891 -129.47362 86.06400 1.000 29.52986 172 GLY D N 1
ATOM 8262 C CA . GLY D 1 192 ? -10.94608 -128.98195 86.16097 1.000 30.80106 172 GLY D CA 1
ATOM 8263 C C . GLY D 1 192 ? -11.58806 -129.21643 87.51536 1.000 34.78049 172 GLY D C 1
ATOM 8264 O O . GLY D 1 192 ? -12.54413 -128.51566 87.86969 1.000 32.00910 172 GLY D O 1
ATOM 8265 N N . SER D 1 193 ? -11.08895 -130.18245 88.29337 1.000 35.06473 173 SER D N 1
ATOM 8266 C CA . SER D 1 193 ? -11.66441 -130.44079 89.60839 1.000 36.62018 173 SER D CA 1
ATOM 8267 C C . SER D 1 193 ? -10.64838 -130.30946 90.73765 1.000 33.59613 173 SER D C 1
ATOM 8268 O O . SER D 1 193 ? -10.97490 -130.63868 91.87839 1.000 30.44312 173 SER D O 1
ATOM 8271 N N . HIS D 1 194 ? -9.45104 -129.79069 90.47293 1.000 29.64303 174 HIS D N 1
ATOM 8272 C CA . HIS D 1 194 ? -8.42024 -129.66195 91.50021 1.000 32.02226 174 HIS D CA 1
ATOM 8273 C C . HIS D 1 194 ? -7.76774 -128.28804 91.43884 1.000 30.30363 174 HIS D C 1
ATOM 8274 O O . HIS D 1 194 ? -7.28257 -127.87046 90.38663 1.000 28.12442 174 HIS D O 1
ATOM 8281 N N . TYR D 1 195 ? -7.73368 -127.61174 92.57256 1.000 31.72486 175 TYR D N 1
ATOM 8282 C CA . TYR D 1 195 ? -6.85559 -126.46326 92.75691 1.000 33.76984 175 TYR D CA 1
ATOM 8283 C C . TYR D 1 195 ? -5.39457 -126.90999 92.69714 1.000 31.66169 175 TYR D C 1
ATOM 8284 O O . TYR D 1 195 ? -4.99769 -127.84956 93.39468 1.000 31.73012 175 TYR D O 1
ATOM 8293 N N . ARG D 1 196 ? -4.57793 -126.24937 91.85499 1.000 28.51131 176 ARG D N 1
ATOM 8294 C CA . ARG D 1 196 ? -3.21061 -126.72185 91.60515 1.000 28.96400 176 ARG D CA 1
ATOM 8295 C C . ARG D 1 196 ? -2.18084 -125.82961 92.31559 1.000 31.89593 176 ARG D C 1
ATOM 8296 O O . ARG D 1 196 ? -1.76328 -124.79595 91.78338 1.000 26.61635 176 ARG D O 1
ATOM 8304 N N . ASN D 1 197 ? -1.76178 -126.26021 93.50844 1.000 27.92440 177 ASN D N 1
ATOM 8305 C CA . ASN D 1 197 ? -0.63318 -125.70757 94.26509 1.000 30.02728 177 ASN D CA 1
ATOM 8306 C C . ASN D 1 197 ? -0.87694 -124.32337 94.84621 1.000 31.08004 177 ASN D C 1
ATOM 8307 O O . ASN D 1 197 ? -0.81541 -124.15616 96.06446 1.000 31.40640 177 ASN D O 1
ATOM 8312 N N . SER D 1 198 ? -1.07070 -123.31804 93.99325 1.000 27.49014 178 SER D N 1
ATOM 8313 C CA . SER D 1 198 ? -1.28749 -121.94546 94.43908 1.000 26.68215 178 SER D CA 1
ATOM 8314 C C . SER D 1 198 ? -1.71606 -121.13271 93.21993 1.000 24.22922 178 SER D C 1
ATOM 8315 O O . SER D 1 198 ? -1.66769 -121.61405 92.08850 1.000 26.05576 178 SER D O 1
ATOM 8318 N N . TYR D 1 199 ? -2.11735 -119.88738 93.47028 1.000 26.04260 179 TYR D N 1
ATOM 8319 C CA . TYR D 1 199 ? -2.84397 -119.09766 92.47339 1.000 24.24501 179 TYR D CA 1
ATOM 8320 C C . TYR D 1 199 ? -2.06353 -118.97983 91.17309 1.000 26.56108 179 TYR D C 1
ATOM 8321 O O . TYR D 1 199 ? -2.59484 -119.25092 90.09075 1.000 27.15589 179 TYR D O 1
ATOM 8330 N N . PHE D 1 200 ? -0.79822 -118.56517 91.25254 1.000 25.04774 180 PHE D N 1
ATOM 8331 C CA . PHE D 1 200 ? -0.05822 -118.24602 90.03620 1.000 23.00276 180 PHE D CA 1
ATOM 8332 C C . PHE D 1 200 ? 0.27202 -119.50356 89.24748 1.000 27.53751 180 PHE D C 1
ATOM 8333 O O . PHE D 1 200 ? 0.08040 -119.55503 88.02427 1.000 26.29789 180 PHE D O 1
ATOM 8341 N N . TYR D 1 201 ? 0.76971 -120.52185 89.93501 1.000 29.75094 181 TYR D N 1
ATOM 8342 C CA . TYR D 1 201 ? 0.99825 -121.82267 89.31749 1.000 31.51957 181 TYR D CA 1
ATOM 8343 C C . TYR D 1 201 ? -0.26698 -122.32932 88.62602 1.000 22.86327 181 TYR D C 1
ATOM 8344 O O . TYR D 1 201 ? -0.23264 -122.76005 87.46994 1.000 21.90526 181 TYR D O 1
ATOM 8353 N N . ASP D 1 202 ? -1.40133 -122.28209 89.33560 1.000 24.54505 182 ASP D N 1
ATOM 8354 C CA . ASP D 1 202 ? -2.63767 -122.82558 88.78574 1.000 25.82415 182 ASP D CA 1
ATOM 8355 C C . ASP D 1 202 ? -3.03884 -122.09429 87.50498 1.000 26.97165 182 ASP D C 1
ATOM 8356 O O . ASP D 1 202 ? -3.40268 -122.72961 86.50855 1.000 25.90047 182 ASP D O 1
ATOM 8361 N N . LEU D 1 203 ? -2.92782 -120.76302 87.48733 1.000 27.27432 183 LEU D N 1
ATOM 8362 C CA . LEU D 1 203 ? -3.30552 -120.02659 86.28227 1.000 24.21606 183 LEU D CA 1
ATOM 8363 C C . LEU D 1 203 ? -2.42613 -120.40119 85.09672 1.000 26.77953 183 LEU D C 1
ATOM 8364 O O . LEU D 1 203 ? -2.92049 -120.54600 83.97021 1.000 27.41118 183 LEU D O 1
ATOM 8369 N N . VAL D 1 204 ? -1.11916 -120.57526 85.31952 1.000 24.48715 184 VAL D N 1
ATOM 8370 C CA . VAL D 1 204 ? -0.24837 -120.94194 84.20385 1.000 22.74483 184 VAL D CA 1
ATOM 8371 C C . VAL D 1 204 ? -0.68620 -122.27191 83.60537 1.000 25.49779 184 VAL D C 1
ATOM 8372 O O . VAL D 1 204 ? -0.90725 -122.38422 82.39147 1.000 26.89533 184 VAL D O 1
ATOM 8376 N N . LYS D 1 205 ? -0.81091 -123.30282 84.45002 1.000 28.37709 185 LYS D N 1
ATOM 8377 C CA . LYS D 1 205 ? -1.07773 -124.64153 83.93016 1.000 23.71600 185 LYS D CA 1
ATOM 8378 C C . LYS D 1 205 ? -2.40399 -124.69526 83.19372 1.000 28.81398 185 LYS D C 1
ATOM 8379 O O . LYS D 1 205 ? -2.53133 -125.40443 82.19042 1.000 29.64566 185 LYS D O 1
ATOM 8385 N N . ASN D 1 206 ? -3.39319 -123.93169 83.65212 1.000 26.88480 186 ASN D N 1
ATOM 8386 C CA . ASN D 1 206 ? -4.68360 -123.96383 82.98922 1.000 27.10062 186 ASN D CA 1
ATOM 8387 C C . ASN D 1 206 ? -4.69588 -123.09087 81.74105 1.000 27.57436 186 ASN D C 1
ATOM 8388 O O . ASN D 1 206 ? -5.42709 -123.39446 80.78906 1.000 29.01927 186 ASN D O 1
ATOM 8393 N N . SER D 1 207 ? -3.86819 -122.04105 81.69179 1.000 24.97405 187 SER D N 1
ATOM 8394 C CA . SER D 1 207 ? -3.70980 -121.30790 80.43550 1.000 27.64805 187 SER D CA 1
ATOM 8395 C C . SER D 1 207 ? -3.04482 -122.16752 79.36685 1.000 26.83216 187 SER D C 1
ATOM 8396 O O . SER D 1 207 ? -3.40618 -122.08816 78.18622 1.000 24.07657 187 SER D O 1
ATOM 8399 N N . VAL D 1 208 ? -2.05607 -122.97662 79.74632 1.000 25.52411 188 VAL D N 1
ATOM 8400 C CA . VAL D 1 208 ? -1.38729 -123.79954 78.74282 1.000 25.27935 188 VAL D CA 1
ATOM 8401 C C . VAL D 1 208 ? -2.34964 -124.85741 78.21011 1.000 25.75835 188 VAL D C 1
ATOM 8402 O O . VAL D 1 208 ? -2.34152 -125.18219 77.01407 1.000 28.14022 188 VAL D O 1
ATOM 8406 N N . LEU D 1 209 ? -3.21349 -125.39405 79.08281 1.000 26.87691 189 LEU D N 1
ATOM 8407 C CA . LEU D 1 209 ? -4.29571 -126.25180 78.60874 1.000 24.17395 189 LEU D CA 1
ATOM 8408 C C . LEU D 1 209 ? -5.16037 -125.52559 77.58723 1.000 24.65032 189 LEU D C 1
ATOM 8409 O O . LEU D 1 209 ? -5.50145 -126.08981 76.54011 1.000 30.48260 189 LEU D O 1
ATOM 8414 N N . ARG D 1 210 ? -5.53264 -124.27416 77.87159 1.000 26.67425 190 ARG D N 1
ATOM 8415 C CA . ARG D 1 210 ? -6.34201 -123.52451 76.90806 1.000 28.73502 190 ARG D CA 1
ATOM 8416 C C . ARG D 1 210 ? -5.56632 -123.26178 75.62048 1.000 29.00348 190 ARG D C 1
ATOM 8417 O O . ARG D 1 210 ? -6.15298 -123.28458 74.53134 1.000 28.33498 190 ARG D O 1
ATOM 8425 N N . MET D 1 211 ? -4.24614 -123.05635 75.71062 1.000 26.22420 191 MET D N 1
ATOM 8426 C CA . MET D 1 211 ? -3.45391 -122.85044 74.49439 1.000 25.65044 191 MET D CA 1
ATOM 8427 C C . MET D 1 211 ? -3.59563 -124.00845 73.51523 1.000 28.01652 191 MET D C 1
ATOM 8428 O O . MET D 1 211 ? -3.65500 -123.78980 72.30073 1.000 27.04798 191 MET D O 1
ATOM 8433 N N . GLY D 1 212 ? -3.62558 -125.24427 74.01887 1.000 26.80585 192 GLY D N 1
ATOM 8434 C CA . GLY D 1 212 ? -3.80829 -126.38179 73.13570 1.000 29.92201 192 GLY D CA 1
ATOM 8435 C C . GLY D 1 212 ? -5.12111 -126.31710 72.38318 1.000 30.08255 192 GLY D C 1
ATOM 8436 O O . GLY D 1 212 ? -5.17426 -126.59423 71.18248 1.000 30.81159 192 GLY D O 1
ATOM 8437 N N . TYR D 1 213 ? -6.19787 -125.93814 73.07821 1.000 27.01113 193 TYR D N 1
ATOM 8438 C CA . TYR D 1 213 ? -7.49374 -125.79071 72.43105 1.000 26.65583 193 TYR D CA 1
ATOM 8439 C C . TYR D 1 213 ? -7.48461 -124.65077 71.41803 1.000 28.87451 193 TYR D C 1
ATOM 8440 O O . TYR D 1 213 ? -8.01589 -124.79630 70.30953 1.000 31.68801 193 TYR D O 1
ATOM 8449 N N . VAL D 1 214 ? -6.89851 -123.50717 71.78590 1.000 24.83982 194 VAL D N 1
ATOM 8450 C CA . VAL D 1 214 ? -6.89385 -122.33986 70.90477 1.000 27.84544 194 VAL D CA 1
ATOM 8451 C C . VAL D 1 214 ? -6.06781 -122.62315 69.65274 1.000 29.62724 194 VAL D C 1
ATOM 8452 O O . VAL D 1 214 ? -6.49814 -122.35236 68.52661 1.000 31.82224 194 VAL D O 1
ATOM 8456 N N . LEU D 1 215 ? -4.87514 -123.19255 69.82689 1.000 28.55606 195 LEU D N 1
ATOM 8457 C CA . LEU D 1 215 ? -4.01128 -123.43396 68.67415 1.000 30.20362 195 LEU D CA 1
ATOM 8458 C C . LEU D 1 215 ? -4.57135 -124.52019 67.76177 1.000 28.74292 195 LEU D C 1
ATOM 8459 O O . LEU D 1 215 ? -4.33968 -124.48562 66.54774 1.000 30.55893 195 LEU D O 1
ATOM 8464 N N . ALA D 1 216 ? -5.29099 -125.49382 68.31676 1.000 28.86925 196 ALA D N 1
ATOM 8465 C CA . ALA D 1 216 ? -5.93625 -126.49576 67.47012 1.000 27.50067 196 ALA D CA 1
ATOM 8466 C C . ALA D 1 216 ? -6.92829 -125.84134 66.52159 1.000 30.62736 196 ALA D C 1
ATOM 8467 O O . ALA D 1 216 ? -7.02324 -126.22023 65.34815 1.000 35.54637 196 ALA D O 1
ATOM 8469 N N . HIS D 1 217 ? -7.67508 -124.84561 67.01380 1.000 30.35627 197 HIS D N 1
ATOM 8470 C CA . HIS D 1 217 ? -8.59042 -124.10391 66.14902 1.000 29.06664 197 HIS D CA 1
ATOM 8471 C C . HIS D 1 217 ? -7.82859 -123.35716 65.04993 1.000 31.96436 197 HIS D C 1
ATOM 8472 O O . HIS D 1 217 ? -8.22920 -123.37145 63.87911 1.000 32.78814 197 HIS D O 1
ATOM 8479 N N . GLU D 1 218 ? -6.70448 -122.72825 65.39465 1.000 28.50079 198 GLU D N 1
ATOM 8480 C CA . GLU D 1 218 ? -5.98460 -121.93300 64.40246 1.000 29.48775 198 GLU D CA 1
ATOM 8481 C C . GLU D 1 218 ? -5.23740 -122.79733 63.38652 1.000 35.43846 198 GLU D C 1
ATOM 8482 O O . GLU D 1 218 ? -5.07199 -122.38305 62.23317 1.000 37.13866 198 GLU D O 1
ATOM 8488 N N . LEU D 1 219 ? -4.79604 -123.99232 63.78331 1.000 30.67999 199 LEU D N 1
ATOM 8489 C CA . LEU D 1 219 ? -3.93762 -124.82351 62.95041 1.000 28.84820 199 LEU D CA 1
ATOM 8490 C C . LEU D 1 219 ? -4.70350 -125.77445 62.05130 1.000 35.08315 199 LEU D C 1
ATOM 8491 O O . LEU D 1 219 ? -4.18228 -126.17223 61.00403 1.000 33.91196 199 LEU D O 1
ATOM 8496 N N . GLU D 1 220 ? -5.91218 -126.15948 62.44813 1.000 34.81470 200 GLU D N 1
ATOM 8497 C CA . GLU D 1 220 ? -6.65260 -127.15831 61.68592 1.000 40.06533 200 GLU D CA 1
ATOM 8498 C C . GLU D 1 220 ? -6.82407 -126.79227 60.21319 1.000 35.80956 200 GLU D C 1
ATOM 8499 O O . GLU D 1 220 ? -6.65455 -127.68926 59.36991 1.000 38.25195 200 GLU D O 1
ATOM 8505 N N . PRO D 1 221 ? -7.11311 -125.54418 59.82677 1.000 36.61755 201 PRO D N 1
ATOM 8506 C CA . PRO D 1 221 ? -7.21251 -125.23939 58.38630 1.000 39.20733 201 PRO D CA 1
ATOM 8507 C C . PRO D 1 221 ? -5.92642 -125.48103 57.62221 1.000 40.19429 201 PRO D C 1
ATOM 8508 O O . PRO D 1 221 ? -5.96351 -125.59947 56.39341 1.000 41.45760 201 PRO D O 1
ATOM 8512 N N . TYR D 1 222 ? -4.78978 -125.55979 58.30382 1.000 34.88839 202 TYR D N 1
ATOM 8513 C CA . TYR D 1 222 ? -3.50183 -125.77055 57.66007 1.000 29.65619 202 TYR D CA 1
ATOM 8514 C C . TYR D 1 222 ? -3.05639 -127.21621 57.73928 1.000 32.29071 202 TYR D C 1
ATOM 8515 O O . TYR D 1 222 ? -1.92926 -127.53236 57.34552 1.000 39.19417 202 TYR D O 1
ATOM 8524 N N . GLY D 1 223 ? -3.91124 -128.09893 58.24543 1.000 34.56993 203 GLY D N 1
ATOM 8525 C CA . GLY D 1 223 ? -3.49226 -129.45999 58.48440 1.000 32.18807 203 GLY D CA 1
ATOM 8526 C C . GLY D 1 223 ? -2.55530 -129.59758 59.65558 1.000 37.57819 203 GLY D C 1
ATOM 8527 O O . GLY D 1 223 ? -1.83445 -130.59666 59.75371 1.000 37.25710 203 GLY D O 1
ATOM 8528 N N . GLY D 1 224 ? -2.52776 -128.60209 60.53984 1.000 33.64351 204 GLY D N 1
ATOM 8529 C CA . GLY D 1 224 ? -1.70543 -128.68753 61.71998 1.000 29.03243 204 GLY D CA 1
ATOM 8530 C C . GLY D 1 224 ? -2.48795 -129.18902 62.90806 1.000 31.83803 204 GLY D C 1
ATOM 8531 O O . GLY D 1 224 ? -3.71468 -129.08225 62.94452 1.000 32.01963 204 GLY D O 1
ATOM 8532 N N . THR D 1 225 ? -1.75529 -129.73489 63.88072 1.000 32.92500 205 THR D N 1
ATOM 8533 C CA . THR D 1 225 ? -2.33796 -130.32629 65.07450 1.000 31.56168 205 THR D CA 1
ATOM 8534 C C . THR D 1 225 ? -1.67871 -129.72619 66.30633 1.000 27.99020 205 THR D C 1
ATOM 8535 O O . THR D 1 225 ? -0.45711 -129.57129 66.34721 1.000 29.77989 205 THR D O 1
ATOM 8539 N N . ALA D 1 226 ? -2.48635 -129.40861 67.31528 1.000 25.90574 206 ALA D N 1
ATOM 8540 C CA . ALA D 1 226 ? -1.97320 -128.96523 68.60351 1.000 27.52172 206 ALA D CA 1
ATOM 8541 C C . ALA D 1 226 ? -2.55617 -129.83319 69.70554 1.000 28.85872 206 ALA D C 1
ATOM 8542 O O . ALA D 1 226 ? -3.74940 -130.15047 69.69049 1.000 27.90335 206 ALA D O 1
ATOM 8544 N N . VAL D 1 227 ? -1.71286 -130.21838 70.66590 1.000 29.26667 207 VAL D N 1
ATOM 8545 C CA . VAL D 1 227 ? -2.17353 -130.90820 71.86326 1.000 25.23724 207 VAL D CA 1
ATOM 8546 C C . VAL D 1 227 ? -1.49467 -130.26878 73.06395 1.000 29.51933 207 VAL D C 1
ATOM 8547 O O . VAL D 1 227 ? -0.44225 -129.63852 72.95038 1.000 31.52746 207 VAL D O 1
ATOM 8551 N N . THR D 1 228 ? -2.12635 -130.41176 74.22244 1.000 28.21128 208 THR D N 1
ATOM 8552 C CA . THR D 1 228 ? -1.48901 -130.08230 75.48824 1.000 29.21140 208 THR D CA 1
ATOM 8553 C C . THR D 1 228 ? -1.18031 -131.37394 76.22723 1.000 29.20613 208 THR D C 1
ATOM 8554 O O . THR D 1 228 ? -2.05257 -132.24063 76.37333 1.000 33.22504 208 THR D O 1
ATOM 8558 N N . LEU D 1 229 ? 0.06283 -131.49830 76.68524 1.000 25.32146 209 LEU D N 1
ATOM 8559 C CA . LEU D 1 229 ? 0.57688 -132.73275 77.25489 1.000 26.40053 209 LEU D CA 1
ATOM 8560 C C . LEU D 1 229 ? 1.11954 -132.47654 78.65083 1.000 28.65870 209 LEU D C 1
ATOM 8561 O O . LEU D 1 229 ? 1.81182 -131.48068 78.87801 1.000 27.02692 209 LEU D O 1
ATOM 8566 N N . THR D 1 230 ? 0.79561 -133.36999 79.58783 1.000 25.12406 210 THR D N 1
ATOM 8567 C CA . THR D 1 230 ? 1.43865 -133.30513 80.88551 1.000 26.47159 210 THR D CA 1
ATOM 8568 C C . THR D 1 230 ? 2.24909 -134.56805 81.15193 1.000 30.21678 210 THR D C 1
ATOM 8569 O O . THR D 1 230 ? 1.82947 -135.66974 80.77768 1.000 29.41405 210 THR D O 1
ATOM 8573 N N . PRO D 1 231 ? 3.39123 -134.45044 81.81080 1.000 32.20123 211 PRO D N 1
ATOM 8574 C CA . PRO D 1 231 ? 4.05194 -135.63298 82.36790 1.000 27.32696 211 PRO D CA 1
ATOM 8575 C C . PRO D 1 231 ? 3.30641 -136.06235 83.62974 1.000 29.73778 211 PRO D C 1
ATOM 8576 O O . PRO D 1 231 ? 2.32445 -135.44162 84.04055 1.000 30.40891 211 PRO D O 1
ATOM 8580 N N . GLY D 1 232 ? 3.77390 -137.15560 84.22696 1.000 31.60116 212 GLY D N 1
ATOM 8581 C CA . GLY D 1 232 ? 3.30616 -137.53282 85.54590 1.000 29.87463 212 GLY D CA 1
ATOM 8582 C C . GLY D 1 232 ? 4.22718 -136.90737 86.57238 1.000 34.83049 212 GLY D C 1
ATOM 8583 O O . GLY D 1 232 ? 4.70736 -135.78569 86.38394 1.000 35.42004 212 GLY D O 1
ATOM 8584 N N . TRP D 1 233 ? 4.53410 -137.63305 87.63364 1.000 26.58477 213 TRP D N 1
ATOM 8585 C CA . TRP D 1 233 ? 5.45642 -137.14439 88.65791 1.000 27.25853 213 TRP D CA 1
ATOM 8586 C C . TRP D 1 233 ? 6.86946 -137.46187 88.18221 1.000 33.25399 213 TRP D C 1
ATOM 8587 O O . TRP D 1 233 ? 7.33581 -138.59765 88.30293 1.000 32.26439 213 TRP D O 1
ATOM 8598 N N . MET D 1 234 ? 7.56633 -136.45203 87.64986 1.000 33.05923 214 MET D N 1
ATOM 8599 C CA . MET D 1 234 ? 8.81076 -136.66617 86.91582 1.000 33.77510 214 MET D CA 1
ATOM 8600 C C . MET D 1 234 ? 10.01247 -136.69963 87.84269 1.000 33.68562 214 MET D C 1
ATOM 8601 O O . MET D 1 234 ? 10.14884 -135.85401 88.72499 1.000 36.24382 214 MET D O 1
ATOM 8606 N N . ARG D 1 235 ? 10.90565 -137.66270 87.60913 1.000 35.85956 215 ARG D N 1
ATOM 8607 C CA . ARG D 1 235 ? 12.19824 -137.69178 88.29316 1.000 32.15912 215 ARG D CA 1
ATOM 8608 C C . ARG D 1 235 ? 13.17693 -136.78494 87.53188 1.000 33.49349 215 ARG D C 1
ATOM 8609 O O . ARG D 1 235 ? 14.14614 -137.22100 86.90883 1.000 30.97213 215 ARG D O 1
ATOM 8617 N N . SER D 1 236 ? 12.87633 -135.48959 87.56008 1.000 33.26188 216 SER D N 1
ATOM 8618 C CA . SER D 1 236 ? 13.75661 -134.49255 86.97050 1.000 33.76194 216 SER D CA 1
ATOM 8619 C C . SER D 1 236 ? 15.03366 -134.37728 87.79382 1.000 38.72833 216 SER D C 1
ATOM 8620 O O . SER D 1 236 ? 15.12772 -134.88420 88.91841 1.000 37.21762 216 SER D O 1
ATOM 8623 N N . GLU D 1 237 ? 16.03284 -133.69994 87.21802 1.000 34.40412 217 GLU D N 1
ATOM 8624 C CA . GLU D 1 237 ? 17.27414 -133.44975 87.94917 1.000 33.22767 217 GLU D CA 1
ATOM 8625 C C . GLU D 1 237 ? 16.99676 -132.70121 89.25326 1.000 32.07227 217 GLU D C 1
ATOM 8626 O O . GLU D 1 237 ? 17.54851 -133.03891 90.30729 1.000 36.21224 217 GLU D O 1
ATOM 8632 N N . MET D 1 238 ? 16.14407 -131.67005 89.19589 1.000 28.92452 218 MET D N 1
ATOM 8633 C CA . MET D 1 238 ? 15.79275 -130.91116 90.39432 1.000 31.69591 218 MET D CA 1
ATOM 8634 C C . MET D 1 238 ? 15.05379 -131.78309 91.40428 1.000 35.81745 218 MET D C 1
ATOM 8635 O O . MET D 1 238 ? 15.30319 -131.69552 92.61447 1.000 34.19357 218 MET D O 1
ATOM 8640 N N . MET D 1 239 ? 14.13059 -132.62286 90.92591 1.000 34.22779 219 MET D N 1
ATOM 8641 C CA . MET D 1 239 ? 13.33848 -133.45411 91.83551 1.000 36.90179 219 MET D CA 1
ATOM 8642 C C . MET D 1 239 ? 14.23139 -134.44314 92.57632 1.000 37.75453 219 MET D C 1
ATOM 8643 O O . MET D 1 239 ? 14.15800 -134.56914 93.80438 1.000 39.78898 219 MET D O 1
ATOM 8648 N N . LEU D 1 240 ? 15.10411 -135.13676 91.84386 1.000 31.18269 220 LEU D N 1
ATOM 8649 C CA . LEU D 1 240 ? 16.00675 -136.08936 92.47464 1.000 35.95168 220 LEU D CA 1
ATOM 8650 C C . LEU D 1 240 ? 16.89803 -135.40455 93.49432 1.000 44.30531 220 LEU D C 1
ATOM 8651 O O . LEU D 1 240 ? 17.13804 -135.94418 94.58259 1.000 44.09739 220 LEU D O 1
ATOM 8656 N N . GLU D 1 241 ? 17.33801 -134.17716 93.18781 1.000 46.30292 221 GLU D N 1
ATOM 8657 C CA . GLU D 1 241 ? 18.19861 -133.43981 94.10611 1.000 46.65823 221 GLU D CA 1
ATOM 8658 C C . GLU D 1 241 ? 17.45763 -133.11958 95.39578 1.000 43.56049 221 GLU D C 1
ATOM 8659 O O . GLU D 1 241 ? 17.98938 -133.32306 96.49129 1.000 46.52400 221 GLU D O 1
ATOM 8665 N N . THR D 1 242 ? 16.22432 -132.62388 95.27767 1.000 38.34670 222 THR D N 1
ATOM 8666 C CA . THR D 1 242 ? 15.40201 -132.36067 96.44934 1.000 44.44743 222 THR D CA 1
ATOM 8667 C C . THR D 1 242 ? 15.28390 -133.60466 97.32636 1.000 50.58501 222 THR D C 1
ATOM 8668 O O . THR D 1 242 ? 15.34497 -133.51652 98.55856 1.000 50.07179 222 THR D O 1
ATOM 8672 N N . LEU D 1 243 ? 15.16910 -134.77868 96.71075 1.000 49.82439 223 LEU D N 1
ATOM 8673 C CA . LEU D 1 243 ? 15.00385 -136.01529 97.46335 1.000 51.46407 223 LEU D CA 1
ATOM 8674 C C . LEU D 1 243 ? 16.32513 -136.65893 97.86382 1.000 55.25136 223 LEU D C 1
ATOM 8675 O O . LEU D 1 243 ? 16.31260 -137.68548 98.55360 1.000 53.42746 223 LEU D O 1
ATOM 8680 N N . GLY D 1 244 ? 17.45608 -136.09387 97.44928 1.000 52.52735 224 GLY D N 1
ATOM 8681 C CA . GLY D 1 244 ? 18.74096 -136.62871 97.85011 1.000 45.75022 224 GLY D CA 1
ATOM 8682 C C . GLY D 1 244 ? 19.06081 -137.98271 97.26753 1.000 47.72677 224 GLY D C 1
ATOM 8683 O O . GLY D 1 244 ? 19.78983 -138.76067 97.89318 1.000 44.94486 224 GLY D O 1
ATOM 8684 N N . VAL D 1 245 ? 18.53511 -138.29554 96.08109 1.000 43.53680 225 VAL D N 1
ATOM 8685 C CA . VAL D 1 245 ? 18.79144 -139.58168 95.45627 1.000 38.61252 225 VAL D CA 1
ATOM 8686 C C . VAL D 1 245 ? 19.19016 -139.35907 94.00661 1.000 40.73120 225 VAL D C 1
ATOM 8687 O O . VAL D 1 245 ? 18.91017 -138.32136 93.40776 1.000 43.69734 225 VAL D O 1
ATOM 8691 N N . THR D 1 246 ? 19.83377 -140.36512 93.44271 1.000 42.39192 226 THR D N 1
ATOM 8692 C CA . THR D 1 246 ? 20.12837 -140.40509 92.02497 1.000 43.66313 226 THR D CA 1
ATOM 8693 C C . THR D 1 246 ? 19.05580 -141.23058 91.33293 1.000 48.11893 226 THR D C 1
ATOM 8694 O O . THR D 1 246 ? 18.26545 -141.91820 91.98101 1.000 44.43427 226 THR D O 1
ATOM 8698 N N . GLU D 1 247 ? 19.04949 -141.17687 89.99630 1.000 41.48129 227 GLU D N 1
ATOM 8699 C CA . GLU D 1 247 ? 18.09817 -141.98389 89.24064 1.000 46.18975 227 GLU D CA 1
ATOM 8700 C C . GLU D 1 247 ? 18.28423 -143.46651 89.52459 1.000 49.90072 227 GLU D C 1
ATOM 8701 O O . GLU D 1 247 ? 17.31126 -144.22333 89.57973 1.000 52.70632 227 GLU D O 1
ATOM 8707 N N . GLU D 1 248 ? 19.52698 -143.89354 89.72957 1.000 50.34288 228 GLU D N 1
ATOM 8708 C CA . GLU D 1 248 ? 19.82109 -145.31152 89.88497 1.000 58.24383 228 GLU D CA 1
ATOM 8709 C C . GLU D 1 248 ? 19.26954 -145.86180 91.19705 1.000 60.16511 228 GLU D C 1
ATOM 8710 O O . GLU D 1 248 ? 19.02013 -147.06704 91.29715 1.000 64.26823 228 GLU D O 1
ATOM 8716 N N . ASN D 1 249 ? 19.05855 -144.99617 92.19115 1.000 50.94295 229 ASN D N 1
ATOM 8717 C CA . ASN D 1 249 ? 18.59035 -145.36738 93.52205 1.000 47.77941 229 ASN D CA 1
ATOM 8718 C C . ASN D 1 249 ? 17.30851 -144.63385 93.89323 1.000 43.12096 229 ASN D C 1
ATOM 8719 O O . ASN D 1 249 ? 17.08601 -144.33004 95.06609 1.000 43.40784 229 ASN D O 1
ATOM 8724 N N . TRP D 1 250 ? 16.46439 -144.30744 92.91432 1.000 37.44396 230 TRP D N 1
ATOM 8725 C CA . TRP D 1 250 ? 15.37094 -143.39178 93.22307 1.000 36.42542 230 TRP D CA 1
ATOM 8726 C C . TRP D 1 250 ? 14.41851 -143.97837 94.25588 1.000 37.48344 230 TRP D C 1
ATOM 8727 O O . TRP D 1 250 ? 13.85045 -143.23432 95.06487 1.000 33.98039 230 TRP D O 1
ATOM 8738 N N . ARG D 1 251 ? 14.25726 -145.30364 94.27995 1.000 38.69938 231 ARG D N 1
ATOM 8739 C CA . ARG D 1 251 ? 13.33943 -145.86834 95.26514 1.000 42.06820 231 ARG D CA 1
ATOM 8740 C C . ARG D 1 251 ? 13.86452 -145.75628 96.68820 1.000 42.28665 231 ARG D C 1
ATOM 8741 O O . ARG D 1 251 ? 13.10576 -146.03375 97.62634 1.000 39.63370 231 ARG D O 1
ATOM 8749 N N . ASP D 1 252 ? 15.11975 -145.32353 96.88161 1.000 39.07311 232 ASP D N 1
ATOM 8750 C CA . ASP D 1 252 ? 15.57360 -144.99116 98.23175 1.000 39.07574 232 ASP D CA 1
ATOM 8751 C C . ASP D 1 252 ? 14.77493 -143.84635 98.83563 1.000 38.03614 232 ASP D C 1
ATOM 8752 O O . ASP D 1 252 ? 14.71006 -143.72941 100.06117 1.000 37.25447 232 ASP D O 1
ATOM 8757 N N . ALA D 1 253 ? 14.15359 -143.00246 98.01064 1.000 33.50928 233 ALA D N 1
ATOM 8758 C CA . ALA D 1 253 ? 13.39852 -141.88423 98.55503 1.000 38.53094 233 ALA D CA 1
ATOM 8759 C C . ALA D 1 253 ? 12.01607 -142.28348 99.04873 1.000 36.26224 233 ALA D C 1
ATOM 8760 O O . ALA D 1 253 ? 11.33332 -141.45256 99.66325 1.000 36.66755 233 ALA D O 1
ATOM 8762 N N . LEU D 1 254 ? 11.59416 -143.52923 98.81441 1.000 37.96245 234 LEU D N 1
ATOM 8763 C CA . LEU D 1 254 ? 10.22273 -143.91110 99.13627 1.000 40.78384 234 LEU D CA 1
ATOM 8764 C C . LEU D 1 254 ? 9.95085 -143.85741 100.63419 1.000 40.47327 234 LEU D C 1
ATOM 8765 O O . LEU D 1 254 ? 8.80301 -143.64546 101.03601 1.000 41.18389 234 LEU D O 1
ATOM 8770 N N . THR D 1 255 ? 10.97695 -144.01954 101.47918 1.000 36.56228 235 THR D N 1
ATOM 8771 C CA . THR D 1 255 ? 10.73121 -143.89454 102.91322 1.000 43.26045 235 THR D CA 1
ATOM 8772 C C . THR D 1 255 ? 10.31997 -142.47238 103.28584 1.000 48.33211 235 THR D C 1
ATOM 8773 O O . THR D 1 255 ? 9.52317 -142.28426 104.21005 1.000 46.78192 235 THR D O 1
ATOM 8777 N N . GLU D 1 256 ? 10.86837 -141.46074 102.60700 1.000 48.68742 236 GLU D N 1
ATOM 8778 C CA . GLU D 1 256 ? 10.48351 -140.08093 102.89471 1.000 47.98207 236 GLU D CA 1
ATOM 8779 C C . GLU D 1 256 ? 9.20770 -139.68503 102.14962 1.000 43.16570 236 GLU D C 1
ATOM 8780 O O . GLU D 1 256 ? 8.38650 -138.92232 102.67282 1.000 43.18676 236 GLU D O 1
ATOM 8786 N N . VAL D 1 257 ? 9.03648 -140.16363 100.92178 1.000 35.03841 237 VAL D N 1
ATOM 8787 C CA . VAL D 1 257 ? 7.89525 -139.77626 100.09606 1.000 36.78073 237 VAL D CA 1
ATOM 8788 C C . VAL D 1 257 ? 7.26261 -141.05104 99.55111 1.000 34.41202 237 VAL D C 1
ATOM 8789 O O . VAL D 1 257 ? 7.58078 -141.46217 98.42389 1.000 32.41178 237 VAL D O 1
ATOM 8793 N N . PRO D 1 258 ? 6.37631 -141.71561 100.30048 1.000 36.12538 238 PRO D N 1
ATOM 8794 C CA . PRO D 1 258 ? 5.88804 -143.02688 99.83113 1.000 36.17276 238 PRO D CA 1
ATOM 8795 C C . PRO D 1 258 ? 5.14675 -142.97025 98.50124 1.000 31.18532 238 PRO D C 1
ATOM 8796 O O . PRO D 1 258 ? 5.28159 -143.90125 97.70113 1.000 30.84844 238 PRO D O 1
ATOM 8800 N N . HIS D 1 259 ? 4.37288 -141.91382 98.22755 1.000 27.99546 239 HIS D N 1
ATOM 8801 C CA . HIS D 1 259 ? 3.64825 -141.87715 96.95664 1.000 32.48811 239 HIS D CA 1
ATOM 8802 C C . HIS D 1 259 ? 4.54643 -141.59580 95.75687 1.000 35.87009 239 HIS D C 1
ATOM 8803 O O . HIS D 1 259 ? 4.07039 -141.65806 94.61978 1.000 35.12263 239 HIS D O 1
ATOM 8810 N N . PHE D 1 260 ? 5.83431 -141.32468 95.96797 1.000 34.04356 240 PHE D N 1
ATOM 8811 C CA . PHE D 1 260 ? 6.78470 -141.24411 94.85944 1.000 31.12478 240 PHE D CA 1
ATOM 8812 C C . PHE D 1 260 ? 6.90141 -142.57173 94.11843 1.000 29.52986 240 PHE D C 1
ATOM 8813 O O . PHE D 1 260 ? 7.56141 -142.62768 93.07756 1.000 30.80633 240 PHE D O 1
ATOM 8821 N N . CYS D 1 261 ? 6.25953 -143.63920 94.61962 1.000 32.52495 241 CYS D N 1
ATOM 8822 C CA . CYS D 1 261 ? 6.25095 -144.93611 93.94189 1.000 33.31978 241 CYS D CA 1
ATOM 8823 C C . CYS D 1 261 ? 5.53697 -144.90052 92.59119 1.000 33.68825 241 CYS D C 1
ATOM 8824 O O . CYS D 1 261 ? 5.65957 -145.86040 91.82105 1.000 34.85418 241 CYS D O 1
ATOM 8827 N N . ILE D 1 262 ? 4.79741 -143.82546 92.28654 1.000 31.47219 242 ILE D N 1
ATOM 8828 C CA . ILE D 1 262 ? 4.14544 -143.65263 90.98544 1.000 28.17706 242 ILE D CA 1
ATOM 8829 C C . ILE D 1 262 ? 5.02785 -142.90294 89.98002 1.000 30.77474 242 ILE D C 1
ATOM 8830 O O . ILE D 1 262 ? 4.61320 -142.69833 88.83068 1.000 29.37194 242 ILE D O 1
ATOM 8835 N N . SER D 1 263 ? 6.24026 -142.51385 90.36738 1.000 30.49313 243 SER D N 1
ATOM 8836 C CA . SER D 1 263 ? 7.03560 -141.58697 89.56666 1.000 32.56443 243 SER D CA 1
ATOM 8837 C C . SER D 1 263 ? 7.54501 -142.22916 88.27672 1.000 35.48057 243 SER D C 1
ATOM 8838 O O . SER D 1 263 ? 7.57524 -143.45623 88.11235 1.000 36.91232 243 SER D O 1
ATOM 8841 N N . GLU D 1 264 ? 7.95512 -141.36111 87.35201 1.000 34.23305 244 GLU D N 1
ATOM 8842 C CA . GLU D 1 264 ? 8.42345 -141.74950 86.02971 1.000 34.70942 244 GLU D CA 1
ATOM 8843 C C . GLU D 1 264 ? 9.67618 -140.94678 85.71695 1.000 32.60654 244 GLU D C 1
ATOM 8844 O O . GLU D 1 264 ? 9.88908 -139.86932 86.27655 1.000 31.89593 244 GLU D O 1
ATOM 8850 N N . SER D 1 265 ? 10.51958 -141.47166 84.82941 1.000 32.70655 245 SER D N 1
ATOM 8851 C CA . SER D 1 265 ? 11.63316 -140.64347 84.38922 1.000 31.64064 245 SER D CA 1
ATOM 8852 C C . SER D 1 265 ? 11.14959 -139.62350 83.35890 1.000 26.42948 245 SER D C 1
ATOM 8853 O O . SER D 1 265 ? 10.12108 -139.82538 82.69749 1.000 29.11928 245 SER D O 1
ATOM 8856 N N . PRO D 1 266 ? 11.89026 -138.52862 83.18541 1.000 28.44815 246 PRO D N 1
ATOM 8857 C CA . PRO D 1 266 ? 11.53317 -137.56425 82.13227 1.000 27.83755 246 PRO D CA 1
ATOM 8858 C C . PRO D 1 266 ? 11.48114 -138.16053 80.74184 1.000 30.59577 246 PRO D C 1
ATOM 8859 O O . PRO D 1 266 ? 10.77532 -137.61311 79.88452 1.000 32.60391 246 PRO D O 1
ATOM 8863 N N . SER D 1 267 ? 12.18840 -139.27012 80.48374 1.000 31.53799 247 SER D N 1
ATOM 8864 C CA . SER D 1 267 ? 12.16973 -139.87731 79.15579 1.000 31.05372 247 SER D CA 1
ATOM 8865 C C . SER D 1 267 ? 10.79912 -140.43995 78.79322 1.000 30.75369 247 SER D C 1
ATOM 8866 O O . SER D 1 267 ? 10.49444 -140.61862 77.60395 1.000 28.32971 247 SER D O 1
ATOM 8869 N N . TYR D 1 268 ? 9.96571 -140.71209 79.79412 1.000 31.47746 248 TYR D N 1
ATOM 8870 C CA . TYR D 1 268 ? 8.61964 -141.21731 79.54004 1.000 32.08279 248 TYR D CA 1
ATOM 8871 C C . TYR D 1 268 ? 7.78330 -140.19569 78.77250 1.000 31.39324 248 TYR D C 1
ATOM 8872 O O . TYR D 1 268 ? 7.18248 -140.52343 77.74049 1.000 32.10385 248 TYR D O 1
ATOM 8881 N N . VAL D 1 269 ? 7.72155 -138.94872 79.26488 1.000 30.26942 249 VAL D N 1
ATOM 8882 C CA . VAL D 1 269 ? 6.97311 -137.93418 78.51959 1.000 24.89246 249 VAL D CA 1
ATOM 8883 C C . VAL D 1 269 ? 7.68910 -137.62849 77.20450 1.000 28.15074 249 VAL D C 1
ATOM 8884 O O . VAL D 1 269 ? 7.04648 -137.28498 76.20105 1.000 29.33510 249 VAL D O 1
ATOM 8888 N N . GLY D 1 270 ? 9.01196 -137.81210 77.16920 1.000 27.59541 250 GLY D N 1
ATOM 8889 C CA . GLY D 1 270 ? 9.73755 -137.69173 75.91180 1.000 29.74830 250 GLY D CA 1
ATOM 8890 C C . GLY D 1 270 ? 9.27637 -138.70057 74.87850 1.000 35.85693 250 GLY D C 1
ATOM 8891 O O . GLY D 1 270 ? 9.07594 -138.36068 73.70751 1.000 33.36189 250 GLY D O 1
ATOM 8892 N N . ARG D 1 271 ? 9.09455 -139.95765 75.29738 1.000 36.39384 251 ARG D N 1
ATOM 8893 C CA . ARG D 1 271 ? 8.57789 -140.96519 74.37946 1.000 33.08555 251 ARG D CA 1
ATOM 8894 C C . ARG D 1 271 ? 7.13746 -140.67736 73.99011 1.000 31.68011 251 ARG D C 1
ATOM 8895 O O . ARG D 1 271 ? 6.73364 -140.97697 72.85515 1.000 33.54086 251 ARG D O 1
ATOM 8903 N N . ALA D 1 272 ? 6.36247 -140.05600 74.89219 1.000 32.91184 252 ALA D N 1
ATOM 8904 C CA . ALA D 1 272 ? 5.00730 -139.62798 74.53403 1.000 30.93266 252 ALA D CA 1
ATOM 8905 C C . ALA D 1 272 ? 5.03391 -138.62273 73.38414 1.000 30.31153 252 ALA D C 1
ATOM 8906 O O . ALA D 1 272 ? 4.25808 -138.73766 72.42350 1.000 34.02776 252 ALA D O 1
ATOM 8908 N N . VAL D 1 273 ? 5.94061 -137.64585 73.44413 1.000 30.81422 253 VAL D N 1
ATOM 8909 C CA . VAL D 1 273 ? 6.05721 -136.69447 72.33961 1.000 30.40101 253 VAL D CA 1
ATOM 8910 C C . VAL D 1 273 ? 6.49920 -137.41025 71.06398 1.000 29.66408 253 VAL D C 1
ATOM 8911 O O . VAL D 1 273 ? 5.95315 -137.17287 69.98212 1.000 29.35615 253 VAL D O 1
ATOM 8915 N N . ALA D 1 274 ? 7.49564 -138.29033 71.16593 1.000 31.85908 254 ALA D N 1
ATOM 8916 C CA . ALA D 1 274 ? 7.95537 -139.00052 69.97322 1.000 31.68538 254 ALA D CA 1
ATOM 8917 C C . ALA D 1 274 ? 6.83516 -139.83197 69.35955 1.000 35.68059 254 ALA D C 1
ATOM 8918 O O . ALA D 1 274 ? 6.69765 -139.89290 68.13058 1.000 31.69854 254 ALA D O 1
ATOM 8920 N N . ALA D 1 275 ? 5.99496 -140.43831 70.20623 1.000 32.60391 255 ALA D N 1
ATOM 8921 C CA . ALA D 1 275 ? 4.88070 -141.24510 69.72014 1.000 32.52232 255 ALA D CA 1
ATOM 8922 C C . ALA D 1 275 ? 3.86038 -140.39510 68.98132 1.000 35.97010 255 ALA D C 1
ATOM 8923 O O . ALA D 1 275 ? 3.30052 -140.83357 67.96702 1.000 35.17264 255 ALA D O 1
ATOM 8925 N N . LEU D 1 276 ? 3.57022 -139.19552 69.49693 1.000 34.87523 256 LEU D N 1
ATOM 8926 C CA . LEU D 1 276 ? 2.70317 -138.27017 68.77495 1.000 30.25100 256 LEU D CA 1
ATOM 8927 C C . LEU D 1 276 ? 3.32672 -137.87049 67.44740 1.000 30.17730 256 LEU D C 1
ATOM 8928 O O . LEU D 1 276 ? 2.66075 -137.88083 66.40139 1.000 35.10158 256 LEU D O 1
ATOM 8933 N N . ALA D 1 277 ? 4.61233 -137.51295 67.47865 1.000 28.42446 257 ALA D N 1
ATOM 8934 C CA . ALA D 1 277 ? 5.29785 -137.04536 66.28008 1.000 34.33833 257 ALA D CA 1
ATOM 8935 C C . ALA D 1 277 ? 5.34773 -138.11545 65.19759 1.000 38.00982 257 ALA D C 1
ATOM 8936 O O . ALA D 1 277 ? 5.43167 -137.78845 64.01053 1.000 38.99678 257 ALA D O 1
ATOM 8938 N N . GLY D 1 278 ? 5.33374 -139.38376 65.57985 1.000 39.02047 258 GLY D N 1
ATOM 8939 C CA . GLY D 1 278 ? 5.35948 -140.45760 64.61043 1.000 38.03877 258 GLY D CA 1
ATOM 8940 C C . GLY D 1 278 ? 4.00707 -140.96085 64.16988 1.000 40.68383 258 GLY D C 1
ATOM 8941 O O . GLY D 1 278 ? 3.93078 -141.84355 63.30835 1.000 39.72055 258 GLY D O 1
ATOM 8942 N N . ASP D 1 279 ? 2.92372 -140.42411 64.72588 1.000 36.88337 259 ASP D N 1
ATOM 8943 C CA . ASP D 1 279 ? 1.57908 -140.91145 64.43702 1.000 34.51993 259 ASP D CA 1
ATOM 8944 C C . ASP D 1 279 ? 1.06898 -140.21410 63.17832 1.000 43.02095 259 ASP D C 1
ATOM 8945 O O . ASP D 1 279 ? 0.73470 -139.02317 63.20889 1.000 40.64698 259 ASP D O 1
ATOM 8950 N N . ALA D 1 280 ? 0.95896 -140.97359 62.07986 1.000 41.78396 260 ALA D N 1
ATOM 8951 C CA . ALA D 1 280 ? 0.45459 -140.40701 60.83156 1.000 40.78384 260 ALA D CA 1
ATOM 8952 C C . ALA D 1 280 ? -0.93816 -139.81638 61.01069 1.000 42.92094 260 ALA D C 1
ATOM 8953 O O . ALA D 1 280 ? -1.30716 -138.86831 60.31165 1.000 44.64746 260 ALA D O 1
ATOM 8955 N N . ASP D 1 281 ? -1.70926 -140.33746 61.96068 1.000 42.26296 261 ASP D N 1
ATOM 8956 C CA . ASP D 1 281 ? -3.04727 -139.84080 62.26781 1.000 45.36070 261 ASP D CA 1
ATOM 8957 C C . ASP D 1 281 ? -3.06552 -139.02441 63.56466 1.000 43.08938 261 ASP D C 1
ATOM 8958 O O . ASP D 1 281 ? -4.03681 -139.05764 64.32059 1.000 43.83683 261 ASP D O 1
ATOM 8963 N N . VAL D 1 282 ? -2.01072 -138.25192 63.83893 1.000 37.04918 262 VAL D N 1
ATOM 8964 C CA . VAL D 1 282 ? -1.94578 -137.51372 65.10050 1.000 36.05169 262 VAL D CA 1
ATOM 8965 C C . VAL D 1 282 ? -3.06315 -136.49049 65.21159 1.000 34.85944 262 VAL D C 1
ATOM 8966 O O . VAL D 1 282 ? -3.45586 -136.12343 66.32504 1.000 36.86495 262 VAL D O 1
ATOM 8970 N N . ALA D 1 283 ? -3.64555 -136.07519 64.08060 1.000 33.61719 263 ALA D N 1
ATOM 8971 C CA . ALA D 1 283 ? -4.75326 -135.12669 64.11140 1.000 33.03291 263 ALA D CA 1
ATOM 8972 C C . ALA D 1 283 ? -5.93783 -135.63061 64.91898 1.000 33.12766 263 ALA D C 1
ATOM 8973 O O . ALA D 1 283 ? -6.78166 -134.81985 65.32231 1.000 39.48105 263 ALA D O 1
ATOM 8975 N N . ARG D 1 284 ? -6.02984 -136.94253 65.16961 1.000 35.66743 264 ARG D N 1
ATOM 8976 C CA . ARG D 1 284 ? -7.11064 -137.44668 66.01067 1.000 34.84365 264 ARG D CA 1
ATOM 8977 C C . ARG D 1 284 ? -7.06660 -136.85275 67.41366 1.000 36.02800 264 ARG D C 1
ATOM 8978 O O . ARG D 1 284 ? -8.06725 -136.91485 68.13357 1.000 37.54398 264 ARG D O 1
ATOM 8986 N N . TRP D 1 285 ? -5.93096 -136.28949 67.82094 1.000 34.91998 265 TRP D N 1
ATOM 8987 C CA . TRP D 1 285 ? -5.77145 -135.69726 69.14244 1.000 33.56718 265 TRP D CA 1
ATOM 8988 C C . TRP D 1 285 ? -5.99196 -134.19073 69.16755 1.000 36.27277 265 TRP D C 1
ATOM 8989 O O . TRP D 1 285 ? -5.85988 -133.58716 70.23823 1.000 33.53560 265 TRP D O 1
ATOM 9000 N N . ASN D 1 286 ? -6.30108 -133.56845 68.02656 1.000 33.95933 266 ASN D N 1
ATOM 9001 C CA . ASN D 1 286 ? -6.26059 -132.11204 67.91030 1.000 34.49098 266 ASN D CA 1
ATOM 9002 C C . ASN D 1 286 ? -7.09679 -131.44997 68.99962 1.000 36.21224 266 ASN D C 1
ATOM 9003 O O . ASN D 1 286 ? -8.26612 -131.79269 69.20532 1.000 32.12227 266 ASN D O 1
ATOM 9008 N N . GLY D 1 287 ? -6.48677 -130.50745 69.71627 1.000 35.68849 267 GLY D N 1
ATOM 9009 C CA . GLY D 1 287 ? -7.20748 -129.77417 70.73465 1.000 28.86925 267 GLY D CA 1
ATOM 9010 C C . GLY D 1 287 ? -7.30099 -130.44955 72.07810 1.000 31.45377 267 GLY D C 1
ATOM 9011 O O . GLY D 1 287 ? -7.78216 -129.82587 73.02844 1.000 35.75692 267 GLY D O 1
ATOM 9012 N N . GLN D 1 288 ? -6.84473 -131.68677 72.20590 1.000 30.41417 268 GLN D N 1
ATOM 9013 C CA . GLN D 1 288 ? -7.07816 -132.40474 73.44607 1.000 34.31727 268 GLN D CA 1
ATOM 9014 C C . GLN D 1 288 ? -5.94910 -132.19806 74.45101 1.000 29.48775 268 GLN D C 1
ATOM 9015 O O . GLN D 1 288 ? -4.80926 -131.86930 74.10724 1.000 30.98529 268 GLN D O 1
ATOM 9021 N N . SER D 1 289 ? -6.29661 -132.43023 75.70794 1.000 24.85561 269 SER D N 1
ATOM 9022 C CA . SER D 1 289 ? -5.34904 -132.55164 76.80420 1.000 28.20338 269 SER D CA 1
ATOM 9023 C C . SER D 1 289 ? -5.02930 -134.02822 76.99102 1.000 33.14871 269 SER D C 1
ATOM 9024 O O . SER D 1 289 ? -5.93945 -134.86202 77.04764 1.000 32.25650 269 SER D O 1
ATOM 9027 N N . VAL D 1 290 ? -3.74088 -134.35398 77.04533 1.000 30.92739 270 VAL D N 1
ATOM 9028 C CA . VAL D 1 290 ? -3.28480 -135.72895 77.17826 1.000 34.63836 270 VAL D CA 1
ATOM 9029 C C . VAL D 1 290 ? -2.20291 -135.79639 78.25164 1.000 31.61168 270 VAL D C 1
ATOM 9030 O O . VAL D 1 290 ? -1.63553 -134.77704 78.65673 1.000 28.83767 270 VAL D O 1
ATOM 9034 N N . SER D 1 291 ? -1.93028 -137.02346 78.72232 1.000 32.93816 271 SER D N 1
ATOM 9035 C CA . SER D 1 291 ? -0.89305 -137.28195 79.72069 1.000 32.30651 271 SER D CA 1
ATOM 9036 C C . SER D 1 291 ? 0.07555 -138.33842 79.20714 1.000 30.35364 271 SER D C 1
ATOM 9037 O O . SER D 1 291 ? -0.25165 -139.13175 78.32536 1.000 29.45353 271 SER D O 1
ATOM 9040 N N . SER D 1 292 ? 1.28749 -138.34753 79.76880 1.000 26.99534 272 SER D N 1
ATOM 9041 C CA . SER D 1 292 ? 2.25781 -139.36160 79.36743 1.000 29.77199 272 SER D CA 1
ATOM 9042 C C . SER D 1 292 ? 1.73164 -140.76747 79.65590 1.000 34.89366 272 SER D C 1
ATOM 9043 O O . SER D 1 292 ? 1.91677 -141.68891 78.84753 1.000 35.43320 272 SER D O 1
ATOM 9046 N N . GLY D 1 293 ? 1.04006 -140.94262 80.78124 1.000 31.37481 273 GLY D N 1
ATOM 9047 C CA . GLY D 1 293 ? 0.52397 -142.26032 81.12210 1.000 28.25339 273 GLY D CA 1
ATOM 9048 C C . GLY D 1 293 ? -0.61556 -142.70077 80.21944 1.000 37.70715 273 GLY D C 1
ATOM 9049 O O . GLY D 1 293 ? -0.72178 -143.87859 79.86126 1.000 39.57580 273 GLY D O 1
ATOM 9050 N N . GLN D 1 294 ? -1.50102 -141.77216 79.86477 1.000 32.34335 274 GLN D N 1
ATOM 9051 C CA . GLN D 1 294 ? -2.54471 -142.08832 78.89952 1.000 36.13854 274 GLN D CA 1
ATOM 9052 C C . GLN D 1 294 ? -1.94994 -142.47516 77.55200 1.000 38.57305 274 GLN D C 1
ATOM 9053 O O . GLN D 1 294 ? -2.41041 -143.43037 76.91066 1.000 38.12036 274 GLN D O 1
ATOM 9059 N N . LEU D 1 295 ? -0.92866 -141.74430 77.09547 1.000 30.75369 275 LEU D N 1
ATOM 9060 C CA . LEU D 1 295 ? -0.37362 -142.04862 75.78094 1.000 30.35890 275 LEU D CA 1
ATOM 9061 C C . LEU D 1 295 ? 0.45798 -143.32813 75.79874 1.000 37.29921 275 LEU D C 1
ATOM 9062 O O . LEU D 1 295 ? 0.58795 -143.98876 74.76092 1.000 36.54386 275 LEU D O 1
ATOM 9067 N N . ALA D 1 296 ? 1.05289 -143.68421 76.94386 1.000 34.19094 276 ALA D N 1
ATOM 9068 C CA . ALA D 1 296 ? 1.74354 -144.96613 77.02191 1.000 32.78551 276 ALA D CA 1
ATOM 9069 C C . ALA D 1 296 ? 0.76516 -146.11835 76.81427 1.000 40.00480 276 ALA D C 1
ATOM 9070 O O . ALA D 1 296 ? 1.08062 -147.09805 76.12827 1.000 40.57855 276 ALA D O 1
ATOM 9072 N N . GLN D 1 297 ? -0.43054 -146.01450 77.39510 1.000 35.35950 277 GLN D N 1
ATOM 9073 C CA . GLN D 1 297 ? -1.45301 -147.02330 77.15045 1.000 39.63633 277 GLN D CA 1
ATOM 9074 C C . GLN D 1 297 ? -1.89023 -147.01157 75.69237 1.000 41.83133 277 GLN D C 1
ATOM 9075 O O . GLN D 1 297 ? -2.12243 -148.06877 75.09997 1.000 42.71828 277 GLN D O 1
ATOM 9081 N N . GLU D 1 298 ? -1.96624 -145.82736 75.08854 1.000 37.82296 278 GLU D N 1
ATOM 9082 C CA . GLU D 1 298 ? -2.44849 -145.71718 73.71754 1.000 38.19668 278 GLU D CA 1
ATOM 9083 C C . GLU D 1 298 ? -1.43394 -146.24962 72.70370 1.000 43.03148 278 GLU D C 1
ATOM 9084 O O . GLU D 1 298 ? -1.80653 -146.95313 71.75911 1.000 43.15254 278 GLU D O 1
ATOM 9090 N N . TYR D 1 299 ? -0.15347 -145.91752 72.86820 1.000 41.55498 279 TYR D N 1
ATOM 9091 C CA . TYR D 1 299 ? 0.86331 -146.24261 71.87443 1.000 42.91567 279 TYR D CA 1
ATOM 9092 C C . TYR D 1 299 ? 1.71164 -147.45256 72.23290 1.000 41.49445 279 TYR D C 1
ATOM 9093 O O . TYR D 1 299 ? 2.30734 -148.05644 71.33531 1.000 40.90490 279 TYR D O 1
ATOM 9102 N N . GLY D 1 300 ? 1.80087 -147.80298 73.50927 1.000 41.63657 280 GLY D N 1
ATOM 9103 C CA . GLY D 1 300 ? 2.52643 -148.97977 73.91967 1.000 42.38929 280 GLY D CA 1
ATOM 9104 C C . GLY D 1 300 ? 3.96176 -148.75224 74.32491 1.000 41.64710 280 GLY D C 1
ATOM 9105 O O . GLY D 1 300 ? 4.62617 -149.71186 74.72743 1.000 41.95503 280 GLY D O 1
ATOM 9106 N N . PHE D 1 301 ? 4.46763 -147.52204 74.25368 1.000 37.88349 281 PHE D N 1
ATOM 9107 C CA . PHE D 1 301 ? 5.81278 -147.30584 74.75792 1.000 33.71194 281 PHE D CA 1
ATOM 9108 C C . PHE D 1 301 ? 5.83011 -147.48469 76.27475 1.000 35.74113 281 PHE D C 1
ATOM 9109 O O . PHE D 1 301 ? 4.79062 -147.54160 76.93643 1.000 40.23640 281 PHE D O 1
ATOM 9117 N N . THR D 1 302 ? 7.03272 -147.60050 76.82302 1.000 38.70464 282 THR D N 1
ATOM 9118 C CA . THR D 1 302 ? 7.23568 -147.71147 78.25909 1.000 37.97034 282 THR D CA 1
ATOM 9119 C C . THR D 1 302 ? 8.26519 -146.68094 78.69014 1.000 32.24597 282 THR D C 1
ATOM 9120 O O . THR D 1 302 ? 8.99077 -146.11975 77.87040 1.000 37.04918 282 THR D O 1
ATOM 9124 N N . ASP D 1 303 ? 8.38377 -146.50164 80.00066 1.000 32.71182 283 ASP D N 1
ATOM 9125 C CA . ASP D 1 303 ? 9.51606 -145.78345 80.55369 1.000 33.15661 283 ASP D CA 1
ATOM 9126 C C . ASP D 1 303 ? 10.79165 -146.61042 80.34334 1.000 40.62329 283 ASP D C 1
ATOM 9127 O O . ASP D 1 303 ? 10.75528 -147.74670 79.85497 1.000 40.89701 283 ASP D O 1
ATOM 9132 N N . LEU D 1 304 ? 11.93730 -146.02169 80.70029 1.000 36.60702 284 LEU D N 1
ATOM 9133 C CA . LEU D 1 304 ? 13.21134 -146.70842 80.48977 1.000 42.95252 284 LEU D CA 1
ATOM 9134 C C . LEU D 1 304 ? 13.26294 -148.05701 81.21056 1.000 43.82631 284 LEU D C 1
ATOM 9135 O O . LEU D 1 304 ? 13.91532 -148.99509 80.73192 1.000 38.19405 284 LEU D O 1
ATOM 9140 N N . ASP D 1 305 ? 12.59541 -148.17358 82.35480 1.000 42.89198 285 ASP D N 1
ATOM 9141 C CA . ASP D 1 305 ? 12.60852 -149.39453 83.15036 1.000 39.40472 285 ASP D CA 1
ATOM 9142 C C . ASP D 1 305 ? 11.52760 -150.38925 82.75325 1.000 37.95192 285 ASP D C 1
ATOM 9143 O O . ASP D 1 305 ? 11.31799 -151.36587 83.47130 1.000 40.01532 285 ASP D O 1
ATOM 9148 N N . GLY D 1 306 ? 10.82844 -150.16409 81.64375 1.000 36.78862 286 GLY D N 1
ATOM 9149 C CA . GLY D 1 306 ? 9.79874 -151.07923 81.20241 1.000 36.28067 286 GLY D CA 1
ATOM 9150 C C . GLY D 1 306 ? 8.41846 -150.87817 81.80300 1.000 38.43356 286 GLY D C 1
ATOM 9151 O O . GLY D 1 306 ? 7.48472 -151.58382 81.40225 1.000 39.97321 286 GLY D O 1
ATOM 9152 N N . SER D 1 307 ? 8.24170 -149.93281 82.72156 1.000 39.37841 287 SER D N 1
ATOM 9153 C CA . SER D 1 307 ? 6.93779 -149.72500 83.33850 1.000 37.97824 287 SER D CA 1
ATOM 9154 C C . SER D 1 307 ? 6.14650 -148.65157 82.58629 1.000 42.38929 287 SER D C 1
ATOM 9155 O O . SER D 1 307 ? 6.66233 -147.96407 81.69989 1.000 45.17384 287 SER D O 1
ATOM 9158 N N . ARG D 1 308 ? 4.87394 -148.49974 82.96204 1.000 38.76254 288 ARG D N 1
ATOM 9159 C CA . ARG D 1 308 ? 3.98036 -147.50215 82.36501 1.000 35.07526 288 ARG D CA 1
ATOM 9160 C C . ARG D 1 308 ? 3.20626 -146.77525 83.46089 1.000 38.55989 288 ARG D C 1
ATOM 9161 O O . ARG D 1 308 ? 1.99118 -146.96825 83.61462 1.000 42.28402 288 ARG D O 1
ATOM 9169 N N . PRO D 1 309 ? 3.87560 -145.90078 84.21809 1.000 30.37996 289 PRO D N 1
ATOM 9170 C CA . PRO D 1 309 ? 3.17956 -145.15674 85.27571 1.000 33.65667 289 PRO D CA 1
ATOM 9171 C C . PRO D 1 309 ? 1.98437 -144.37724 84.74062 1.000 31.16953 289 PRO D C 1
ATOM 9172 O O . PRO D 1 309 ? 2.00814 -143.83452 83.63002 1.000 29.36405 289 PRO D O 1
ATOM 9176 N N . ASP D 1 310 ? 0.92846 -144.34413 85.55184 1.000 34.24095 290 ASP D N 1
ATOM 9177 C CA . ASP D 1 310 ? -0.33481 -143.65977 85.26913 1.000 37.44133 290 ASP D CA 1
ATOM 9178 C C . ASP D 1 310 ? -0.59902 -142.71896 86.44093 1.000 33.68562 290 ASP D C 1
ATOM 9179 O O . ASP D 1 310 ? -1.41448 -142.99753 87.31994 1.000 35.03052 290 ASP D O 1
ATOM 9184 N N . CYS D 1 311 ? 0.11689 -141.59905 86.44675 1.000 31.33007 291 CYS D N 1
ATOM 9185 C CA . CYS D 1 311 ? 0.14016 -140.70795 87.60162 1.000 29.44300 291 CYS D CA 1
ATOM 9186 C C . CYS D 1 311 ? -1.25118 -140.16722 87.94054 1.000 30.44312 291 CYS D C 1
ATOM 9187 O O . CYS D 1 311 ? -1.66713 -140.17098 89.10771 1.000 31.24585 291 CYS D O 1
ATOM 9190 N N . TRP D 1 312 ? -1.99539 -139.69293 86.93569 1.000 28.73502 292 TRP D N 1
ATOM 9191 C CA . TRP D 1 312 ? -3.19814 -138.91575 87.25123 1.000 29.01664 292 TRP D CA 1
ATOM 9192 C C . TRP D 1 312 ? -4.34966 -139.79748 87.72173 1.000 30.84317 292 TRP D C 1
ATOM 9193 O O . TRP D 1 312 ? -5.15823 -139.36130 88.54382 1.000 33.06449 292 TRP D O 1
ATOM 9204 N N . ARG D 1 313 ? -4.41936 -141.04208 87.25516 1.000 33.89354 293 ARG D N 1
ATOM 9205 C CA . ARG D 1 313 ? -5.37910 -141.98198 87.82526 1.000 32.54864 293 ARG D CA 1
ATOM 9206 C C . ARG D 1 313 ? -4.95199 -142.40447 89.22573 1.000 30.08782 293 ARG D C 1
ATOM 9207 O O . ARG D 1 313 ? -5.78374 -142.47500 90.14339 1.000 33.67509 293 ARG D O 1
ATOM 9215 N N . TYR D 1 314 ? -3.64880 -142.62976 89.42607 1.000 30.44839 294 TYR D N 1
ATOM 9216 C CA . TYR D 1 314 ? -3.14561 -142.96146 90.75779 1.000 32.26703 294 TYR D CA 1
ATOM 9217 C C . TYR D 1 314 ? -3.46101 -141.86406 91.77096 1.000 33.61192 294 TYR D C 1
ATOM 9218 O O . TYR D 1 314 ? -3.85642 -142.15868 92.90895 1.000 31.87751 294 TYR D O 1
ATOM 9227 N N . LEU D 1 315 ? -3.26313 -140.59079 91.39452 1.000 34.00671 295 LEU D N 1
ATOM 9228 C CA . LEU D 1 315 ? -3.47461 -139.50136 92.35332 1.000 35.00683 295 LEU D CA 1
ATOM 9229 C C . LEU D 1 315 ? -4.90921 -139.49061 92.86516 1.000 35.33318 295 LEU D C 1
ATOM 9230 O O . LEU D 1 315 ? -5.15503 -139.24165 94.05312 1.000 34.87523 295 LEU D O 1
ATOM 9235 N N . VAL D 1 316 ? -5.86725 -139.76242 91.97913 1.000 31.69591 296 VAL D N 1
ATOM 9236 C CA . VAL D 1 316 ? -7.27404 -139.71316 92.35039 1.000 32.61444 296 VAL D CA 1
ATOM 9237 C C . VAL D 1 316 ? -7.68324 -140.98018 93.09168 1.000 35.24896 296 VAL D C 1
ATOM 9238 O O . VAL D 1 316 ? -8.32283 -140.91894 94.14604 1.000 36.33330 296 VAL D O 1
ATOM 9242 N N . GLU D 1 317 ? -7.31417 -142.14440 92.55322 1.000 36.41226 297 GLU D N 1
ATOM 9243 C CA . GLU D 1 317 ? -7.83654 -143.40788 93.05153 1.000 41.27337 297 GLU D CA 1
ATOM 9244 C C . GLU D 1 317 ? -7.06676 -143.94216 94.25123 1.000 44.35532 297 GLU D C 1
ATOM 9245 O O . GLU D 1 317 ? -7.60754 -144.76805 94.98889 1.000 40.04427 297 GLU D O 1
ATOM 9251 N N . VAL D 1 318 ? -5.83057 -143.49954 94.47531 1.000 38.06246 298 VAL D N 1
ATOM 9252 C CA . VAL D 1 318 ? -5.06809 -144.00064 95.61621 1.000 35.58058 298 VAL D CA 1
ATOM 9253 C C . VAL D 1 318 ? -4.81609 -142.88187 96.61685 1.000 36.80178 298 VAL D C 1
ATOM 9254 O O . VAL D 1 318 ? -5.29314 -142.92848 97.75830 1.000 38.70727 298 VAL D O 1
ATOM 9258 N N . GLN D 1 319 ? -4.03149 -141.88631 96.21735 1.000 38.73359 299 GLN D N 1
ATOM 9259 C CA . GLN D 1 319 ? -3.54894 -140.92010 97.19484 1.000 38.97046 299 GLN D CA 1
ATOM 9260 C C . GLN D 1 319 ? -4.69424 -140.06997 97.73363 1.000 36.71230 299 GLN D C 1
ATOM 9261 O O . GLN D 1 319 ? -4.87335 -139.94338 98.94928 1.000 38.15984 299 GLN D O 1
ATOM 9267 N N . GLU D 1 320 ? -5.49614 -139.49085 96.84470 1.000 37.35711 300 GLU D N 1
ATOM 9268 C CA . GLU D 1 320 ? -6.57236 -138.63131 97.31920 1.000 41.30758 300 GLU D CA 1
ATOM 9269 C C . GLU D 1 320 ? -7.71566 -139.42615 97.93803 1.000 41.42339 300 GLU D C 1
ATOM 9270 O O . GLU D 1 320 ? -8.50853 -138.85791 98.69050 1.000 42.86303 300 GLU D O 1
ATOM 9276 N N . ALA D 1 321 ? -7.82876 -140.71479 97.63258 1.000 42.86303 301 ALA D N 1
ATOM 9277 C CA . ALA D 1 321 ? -8.79424 -141.56505 98.31769 1.000 43.93948 301 ALA D CA 1
ATOM 9278 C C . ALA D 1 321 ? -8.34019 -141.94777 99.71857 1.000 45.21332 301 ALA D C 1
ATOM 9279 O O . ALA D 1 321 ? -9.05833 -142.67630 100.40633 1.000 48.52424 301 ALA D O 1
ATOM 9281 N N . GLY D 1 322 ? -7.16356 -141.50003 100.14717 1.000 43.43416 302 GLY D N 1
ATOM 9282 C CA . GLY D 1 322 ? -6.67887 -141.83044 101.46751 1.000 46.49768 302 GLY D CA 1
ATOM 9283 C C . GLY D 1 322 ? -6.08177 -143.20930 101.60018 1.000 46.22133 302 GLY D C 1
ATOM 9284 O O . GLY D 1 322 ? -5.80734 -143.63806 102.72343 1.000 51.56671 302 GLY D O 1
ATOM 9285 N N . LYS D 1 323 ? -5.88396 -143.91689 100.50485 1.000 42.16558 303 LYS D N 1
ATOM 9286 C CA . LYS D 1 323 ? -5.29290 -145.24279 100.56405 1.000 40.39432 303 LYS D CA 1
ATOM 9287 C C . LYS D 1 323 ? -3.77467 -145.15656 100.73418 1.000 46.52400 303 LYS D C 1
ATOM 9288 O O . LYS D 1 323 ? -3.14928 -144.17148 100.32465 1.000 43.92632 303 LYS D O 1
ATOM 9294 N N . PRO D 1 324 ? -3.15537 -146.17944 101.32509 1.000 49.96915 304 PRO D N 1
ATOM 9295 C CA . PRO D 1 324 ? -1.69599 -146.15926 101.48152 1.000 40.24167 304 PRO D CA 1
ATOM 9296 C C . PRO D 1 324 ? -0.99876 -146.21319 100.13090 1.000 35.23054 304 PRO D C 1
ATOM 9297 O O . PRO D 1 324 ? -1.53145 -146.72974 99.14616 1.000 35.32529 304 PRO D O 1
ATOM 9301 N N . ALA D 1 325 ? 0.19942 -145.64581 100.08119 1.000 40.31536 305 ALA D N 1
ATOM 9302 C CA . ALA D 1 325 ? 0.95516 -145.67132 98.83699 1.000 39.60738 305 ALA D CA 1
ATOM 9303 C C . ALA D 1 325 ? 1.16435 -147.10890 98.36788 1.000 43.31572 305 ALA D C 1
ATOM 9304 O O . ALA D 1 325 ? 1.62528 -147.96551 99.12813 1.000 48.54529 305 ALA D O 1
ATOM 9306 N N . ASP D 1 326 ? 0.81148 -147.37193 97.11719 1.000 39.78109 306 ASP D N 1
ATOM 9307 C CA . ASP D 1 326 ? 0.87131 -148.70729 96.52978 1.000 39.52316 306 ASP D CA 1
ATOM 9308 C C . ASP D 1 326 ? 0.73584 -148.59101 95.01800 1.000 36.68598 306 ASP D C 1
ATOM 9309 O O . ASP D 1 326 ? -0.34404 -148.25224 94.51900 1.000 39.13364 306 ASP D O 1
ATOM 9314 N N . PRO D 1 327 ? 1.79068 -148.88586 94.25508 1.000 33.69615 307 PRO D N 1
ATOM 9315 C CA . PRO D 1 327 ? 1.73868 -148.68594 92.80156 1.000 32.36441 307 PRO D CA 1
ATOM 9316 C C . PRO D 1 327 ? 1.04897 -149.80052 92.03441 1.000 37.73084 307 PRO D C 1
ATOM 9317 O O . PRO D 1 327 ? 0.95792 -149.70359 90.80380 1.000 35.34371 307 PRO D O 1
ATOM 9321 N N . SER D 1 328 ? 0.56512 -150.84485 92.71494 1.000 37.42028 308 SER D N 1
ATOM 9322 C CA . SER D 1 328 ? -0.02351 -151.98590 92.02406 1.000 37.82296 308 SER D CA 1
ATOM 9323 C C . SER D 1 328 ? -1.17744 -151.54599 91.14083 1.000 32.33546 308 SER D C 1
ATOM 9324 O O . SER D 1 328 ? -2.10442 -150.87456 91.60130 1.000 39.83372 308 SER D O 1
ATOM 9327 N N . GLY D 1 329 ? -1.11912 -151.93514 89.87243 1.000 31.59326 309 GLY D N 1
ATOM 9328 C CA . GLY D 1 329 ? -2.13596 -151.57815 88.91269 1.000 37.40712 309 GLY D CA 1
ATOM 9329 C C . GLY D 1 329 ? -1.97780 -150.21214 88.27676 1.000 40.42853 309 GLY D C 1
ATOM 9330 O O . GLY D 1 329 ? -2.77188 -149.86451 87.39154 1.000 36.94917 309 GLY D O 1
ATOM 9331 N N . TYR D 1 330 ? -0.97295 -149.43236 88.67105 1.000 42.02083 310 TYR D N 1
ATOM 9332 C CA . TYR D 1 330 ? -0.81783 -148.07440 88.15999 1.000 39.53369 310 TYR D CA 1
ATOM 9333 C C . TYR D 1 330 ? 0.51862 -147.83736 87.46306 1.000 39.08363 310 TYR D C 1
ATOM 9334 O O . TYR D 1 330 ? 0.80317 -146.70024 87.06411 1.000 36.78336 310 TYR D O 1
ATOM 9343 N N . ARG D 1 331 ? 1.33453 -148.86946 87.28479 1.000 36.23856 311 ARG D N 1
ATOM 9344 C CA . ARG D 1 331 ? 2.59016 -148.72700 86.55316 1.000 38.72833 311 ARG D CA 1
ATOM 9345 C C . ARG D 1 331 ? 3.04305 -150.08096 86.02637 1.000 44.72115 311 ARG D C 1
ATOM 9346 O O . ARG D 1 331 ? 3.88484 -150.14638 85.13427 1.000 41.14177 311 ARG D O 1
ATOM 9355 N N . ALA E 1 29 ? 66.91771 -81.16900 62.01754 1.000 61.57580 9 ALA E N 1
ATOM 9356 C CA . ALA E 1 29 ? 67.52565 -82.45233 61.68925 1.000 61.35736 9 ALA E CA 1
ATOM 9357 C C . ALA E 1 29 ? 67.34607 -83.42550 62.84216 1.000 61.69161 9 ALA E C 1
ATOM 9358 O O . ALA E 1 29 ? 67.44141 -83.03144 64.00277 1.000 64.21823 9 ALA E O 1
ATOM 9360 N N . PRO E 1 30 ? 67.05845 -84.68805 62.52276 1.000 55.21978 10 PRO E N 1
ATOM 9361 C CA . PRO E 1 30 ? 66.83893 -85.68318 63.57991 1.000 47.78731 10 PRO E CA 1
ATOM 9362 C C . PRO E 1 30 ? 68.09583 -85.90098 64.40582 1.000 42.56300 10 PRO E C 1
ATOM 9363 O O . PRO E 1 30 ? 69.21675 -85.87012 63.89231 1.000 40.99439 10 PRO E O 1
ATOM 9367 N N . ASP E 1 31 ? 67.89560 -86.10372 65.69994 1.000 44.98960 11 ASP E N 1
ATOM 9368 C CA . ASP E 1 31 ? 68.96404 -86.43246 66.63474 1.000 44.50270 11 ASP E CA 1
ATOM 9369 C C . ASP E 1 31 ? 68.79221 -87.89415 67.03493 1.000 41.14441 11 ASP E C 1
ATOM 9370 O O . ASP E 1 31 ? 67.92302 -88.22959 67.84379 1.000 40.31010 11 ASP E O 1
ATOM 9375 N N . LEU E 1 32 ? 69.64493 -88.75810 66.48366 1.000 39.22312 12 LEU E N 1
ATOM 9376 C CA . LEU E 1 32 ? 69.58730 -90.19159 66.73950 1.000 40.34431 12 LEU E CA 1
ATOM 9377 C C . LEU E 1 32 ? 70.78272 -90.67751 67.55314 1.000 42.01293 12 LEU E C 1
ATOM 9378 O O . LEU E 1 32 ? 71.07737 -91.87799 67.56037 1.000 40.69172 12 LEU E O 1
ATOM 9383 N N . ARG E 1 33 ? 71.48219 -89.76847 68.22959 1.000 41.18915 13 ARG E N 1
ATOM 9384 C CA . ARG E 1 33 ? 72.57620 -90.18327 69.09870 1.000 45.85287 13 ARG E CA 1
ATOM 9385 C C . ARG E 1 33 ? 72.05483 -91.15109 70.14788 1.000 42.37350 13 ARG E C 1
ATOM 9386 O O . ARG E 1 33 ? 70.97259 -90.96420 70.70634 1.000 45.77128 13 ARG E O 1
ATOM 9394 N N . GLY E 1 34 ? 72.81391 -92.21306 70.39405 1.000 42.28139 14 GLY E N 1
ATOM 9395 C CA . GLY E 1 34 ? 72.36974 -93.24183 71.30924 1.000 44.56850 14 GLY E CA 1
ATOM 9396 C C . GLY E 1 34 ? 71.44240 -94.28444 70.71334 1.000 46.94773 14 GLY E C 1
ATOM 9397 O O . GLY E 1 34 ? 71.17303 -95.29511 71.37069 1.000 44.04212 14 GLY E O 1
ATOM 9398 N N . LYS E 1 35 ? 70.94348 -94.08224 69.49730 1.000 48.33211 15 LYS E N 1
ATOM 9399 C CA . LYS E 1 35 ? 70.07986 -95.07056 68.86830 1.000 37.40185 15 LYS E CA 1
ATOM 9400 C C . LYS E 1 35 ? 70.89124 -96.17787 68.21134 1.000 34.89892 15 LYS E C 1
ATOM 9401 O O . LYS E 1 35 ? 71.98835 -95.95676 67.68639 1.000 32.01436 15 LYS E O 1
ATOM 9407 N N . ILE E 1 36 ? 70.32969 -97.38434 68.23667 1.000 33.22504 16 ILE E N 1
ATOM 9408 C CA . ILE E 1 36 ? 70.91063 -98.53335 67.56356 1.000 27.90861 16 ILE E CA 1
ATOM 9409 C C . ILE E 1 36 ? 70.03095 -98.83769 66.35918 1.000 30.60367 16 ILE E C 1
ATOM 9410 O O . ILE E 1 36 ? 68.82755 -99.07884 66.50360 1.000 27.04272 16 ILE E O 1
ATOM 9415 N N . ALA E 1 37 ? 70.62908 -98.83517 65.17981 1.000 28.44025 17 ALA E N 1
ATOM 9416 C CA . ALA E 1 37 ? 69.91727 -99.12634 63.95419 1.000 31.49851 17 ALA E CA 1
ATOM 9417 C C . ALA E 1 37 ? 70.60590 -100.29276 63.26752 1.000 33.45138 17 ALA E C 1
ATOM 9418 O O . ALA E 1 37 ? 71.78772 -100.55666 63.50020 1.000 29.49301 17 ALA E O 1
ATOM 9420 N N . LEU E 1 38 ? 69.84317 -101.01724 62.45367 1.000 30.20099 18 LEU E N 1
ATOM 9421 C CA . LEU E 1 38 ? 70.40230 -102.05579 61.60644 1.000 27.55857 18 LEU E CA 1
ATOM 9422 C C . LEU E 1 38 ? 69.78697 -101.91795 60.22656 1.000 33.04344 18 LEU E C 1
ATOM 9423 O O . LEU E 1 38 ? 68.55611 -101.92591 60.09595 1.000 27.67963 18 LEU E O 1
ATOM 9428 N N . VAL E 1 39 ? 70.63102 -101.80070 59.20325 1.000 28.74555 19 VAL E N 1
ATOM 9429 C CA . VAL E 1 39 ? 70.16308 -101.78267 57.82150 1.000 25.04511 19 VAL E CA 1
ATOM 9430 C C . VAL E 1 39 ? 70.58733 -103.09907 57.19474 1.000 27.86650 19 VAL E C 1
ATOM 9431 O O . VAL E 1 39 ? 71.77260 -103.31270 56.90924 1.000 27.35854 19 VAL E O 1
ATOM 9435 N N . ALA E 1 40 ? 69.61526 -103.97964 56.97307 1.000 27.94019 20 ALA E N 1
ATOM 9436 C CA . ALA E 1 40 ? 69.87608 -105.26390 56.33932 1.000 24.60295 20 ALA E CA 1
ATOM 9437 C C . ALA E 1 40 ? 69.95605 -105.06161 54.83333 1.000 29.00874 20 ALA E C 1
ATOM 9438 O O . ALA E 1 40 ? 68.96745 -104.66271 54.20411 1.000 32.36967 20 ALA E O 1
ATOM 9440 N N . GLY E 1 41 ? 71.12541 -105.33394 54.25698 1.000 25.62676 21 GLY E N 1
ATOM 9441 C CA . GLY E 1 41 ? 71.36108 -105.07516 52.84745 1.000 27.45856 21 GLY E CA 1
ATOM 9442 C C . GLY E 1 41 ? 71.78693 -103.63812 52.60413 1.000 34.09619 21 GLY E C 1
ATOM 9443 O O . GLY E 1 41 ? 71.00261 -102.82092 52.10167 1.000 32.53022 21 GLY E O 1
ATOM 9444 N N . ALA E 1 42 ? 73.02493 -103.30799 52.98731 1.000 29.80357 22 ALA E N 1
ATOM 9445 C CA . ALA E 1 42 ? 73.48279 -101.92354 52.99562 1.000 27.69543 22 ALA E CA 1
ATOM 9446 C C . ALA E 1 42 ? 74.76902 -101.71175 52.19600 1.000 25.14249 22 ALA E C 1
ATOM 9447 O O . ALA E 1 42 ? 75.46105 -100.71513 52.40822 1.000 31.40377 22 ALA E O 1
ATOM 9449 N N . THR E 1 43 ? 75.10460 -102.61559 51.27561 1.000 27.63489 23 THR E N 1
ATOM 9450 C CA . THR E 1 43 ? 76.35580 -102.47500 50.53261 1.000 31.46430 23 THR E CA 1
ATOM 9451 C C . THR E 1 43 ? 76.33241 -101.25760 49.60961 1.000 32.02226 23 THR E C 1
ATOM 9452 O O . THR E 1 43 ? 77.35313 -100.58644 49.43246 1.000 33.87775 23 THR E O 1
ATOM 9456 N N . ARG E 1 44 ? 75.18513 -100.96277 49.00452 1.000 31.36165 24 ARG E N 1
ATOM 9457 C CA . ARG E 1 44 ? 75.09757 -99.93051 47.97947 1.000 30.97477 24 ARG E CA 1
ATOM 9458 C C . ARG E 1 44 ? 73.64228 -99.48145 47.89012 1.000 32.86973 24 ARG E C 1
ATOM 9459 O O . ARG E 1 44 ? 72.79114 -99.93519 48.66195 1.000 31.48799 24 ARG E O 1
ATOM 9467 N N . GLY E 1 45 ? 73.35623 -98.59836 46.92533 1.000 30.81159 25 GLY E N 1
ATOM 9468 C CA . GLY E 1 45 ? 71.98865 -98.16913 46.65485 1.000 31.54326 25 GLY E CA 1
ATOM 9469 C C . GLY E 1 45 ? 71.34028 -97.50364 47.85720 1.000 29.74041 25 GLY E C 1
ATOM 9470 O O . GLY E 1 45 ? 71.98975 -96.82364 48.65429 1.000 29.55091 25 GLY E O 1
ATOM 9471 N N . ALA E 1 46 ? 70.03078 -97.72345 48.00859 1.000 29.88779 26 ALA E N 1
ATOM 9472 C CA . ALA E 1 46 ? 69.32107 -97.11576 49.13337 1.000 31.05109 26 ALA E CA 1
ATOM 9473 C C . ALA E 1 46 ? 69.85784 -97.61658 50.46583 1.000 26.54266 26 ALA E C 1
ATOM 9474 O O . ALA E 1 46 ? 69.96130 -96.84983 51.42981 1.000 31.82224 26 ALA E O 1
ATOM 9476 N N . GLY E 1 47 ? 70.19272 -98.90405 50.54595 1.000 32.63286 27 GLY E N 1
ATOM 9477 C CA . GLY E 1 47 ? 70.64268 -99.45439 51.81408 1.000 27.08219 27 GLY E CA 1
ATOM 9478 C C . GLY E 1 47 ? 71.84697 -98.71521 52.36285 1.000 25.96101 27 GLY E C 1
ATOM 9479 O O . GLY E 1 47 ? 71.85291 -98.27910 53.51807 1.000 26.23209 27 GLY E O 1
ATOM 9480 N N . ARG E 1 48 ? 72.87598 -98.53846 51.52978 1.000 26.99797 28 ARG E N 1
ATOM 9481 C CA . ARG E 1 48 ? 74.04064 -97.77018 51.95937 1.000 31.91698 28 ARG E CA 1
ATOM 9482 C C . ARG E 1 48 ? 73.64408 -96.35677 52.36844 1.000 30.39838 28 ARG E C 1
ATOM 9483 O O . ARG E 1 48 ? 74.04943 -95.87062 53.42942 1.000 33.06975 28 ARG E O 1
ATOM 9491 N N . ALA E 1 49 ? 72.85085 -95.67387 51.53464 1.000 27.48751 29 ALA E N 1
ATOM 9492 C CA . ALA E 1 49 ? 72.56411 -94.27157 51.82028 1.000 23.82917 29 ALA E CA 1
ATOM 9493 C C . ALA E 1 49 ? 71.69600 -94.12839 53.06074 1.000 26.61372 29 ALA E C 1
ATOM 9494 O O . ALA E 1 49 ? 71.85712 -93.16996 53.82369 1.000 32.89868 29 ALA E O 1
ATOM 9496 N N . ILE E 1 50 ? 70.78398 -95.07554 53.28855 1.000 30.59841 30 ILE E N 1
ATOM 9497 C CA . ILE E 1 50 ? 69.99535 -95.05426 54.51903 1.000 27.01903 30 ILE E CA 1
ATOM 9498 C C . ILE E 1 50 ? 70.91207 -95.21396 55.72973 1.000 24.91351 30 ILE E C 1
ATOM 9499 O O . ILE E 1 50 ? 70.80722 -94.48087 56.71926 1.000 30.34838 30 ILE E O 1
ATOM 9504 N N . ALA E 1 51 ? 71.83812 -96.16808 55.66187 1.000 25.62676 31 ALA E N 1
ATOM 9505 C CA . ALA E 1 51 ? 72.78115 -96.33082 56.76676 1.000 26.11629 31 ALA E CA 1
ATOM 9506 C C . ALA E 1 51 ? 73.57930 -95.04979 57.00177 1.000 27.36907 31 ALA E C 1
ATOM 9507 O O . ALA E 1 51 ? 73.78158 -94.63039 58.14933 1.000 27.08219 31 ALA E O 1
ATOM 9509 N N . VAL E 1 52 ? 74.04092 -94.41140 55.92776 1.000 29.67724 32 VAL E N 1
ATOM 9510 C CA . VAL E 1 52 ? 74.86750 -93.21308 56.09051 1.000 35.23317 32 VAL E CA 1
ATOM 9511 C C . VAL E 1 52 ? 74.06316 -92.07267 56.70690 1.000 38.70201 32 VAL E C 1
ATOM 9512 O O . VAL E 1 52 ? 74.53766 -91.38622 57.62171 1.000 36.75704 32 VAL E O 1
ATOM 9516 N N . GLN E 1 53 ? 72.82656 -91.86321 56.24205 1.000 38.35986 33 GLN E N 1
ATOM 9517 C CA . GLN E 1 53 ? 72.02629 -90.77873 56.80207 1.000 33.08028 33 GLN E CA 1
ATOM 9518 C C . GLN E 1 53 ? 71.64726 -91.05115 58.25300 1.000 37.56766 33 GLN E C 1
ATOM 9519 O O . GLN E 1 53 ? 71.53271 -90.10630 59.04627 1.000 34.36465 33 GLN E O 1
ATOM 9525 N N . LEU E 1 54 ? 71.46659 -92.32345 58.63295 1.000 33.08555 34 LEU E N 1
ATOM 9526 C CA . LEU E 1 54 ? 71.26527 -92.62610 60.04788 1.000 31.73802 34 LEU E CA 1
ATOM 9527 C C . LEU E 1 54 ? 72.50973 -92.28187 60.85324 1.000 35.96221 34 LEU E C 1
ATOM 9528 O O . LEU E 1 54 ? 72.41479 -91.69869 61.94441 1.000 33.62245 34 LEU E O 1
ATOM 9533 N N . GLY E 1 55 ? 73.68849 -92.61012 60.31149 1.000 36.71493 35 GLY E N 1
ATOM 9534 C CA . GLY E 1 55 ? 74.93053 -92.20316 60.94842 1.000 38.08878 35 GLY E CA 1
ATOM 9535 C C . GLY E 1 55 ? 75.09756 -90.69487 60.99684 1.000 42.23664 35 GLY E C 1
ATOM 9536 O O . GLY E 1 55 ? 75.58885 -90.14314 61.98797 1.000 39.12574 35 GLY E O 1
ATOM 9537 N N . ALA E 1 56 ? 74.69292 -90.00215 59.92914 1.000 31.34850 36 ALA E N 1
ATOM 9538 C CA . ALA E 1 56 ? 74.81361 -88.54776 59.94128 1.000 35.76218 36 ALA E CA 1
ATOM 9539 C C . ALA E 1 56 ? 73.98234 -87.93969 61.05823 1.000 39.92847 36 ALA E C 1
ATOM 9540 O O . ALA E 1 56 ? 74.35047 -86.89250 61.60474 1.000 40.65487 36 ALA E O 1
ATOM 9542 N N . ALA E 1 57 ? 72.89172 -88.60096 61.44448 1.000 39.60475 37 ALA E N 1
ATOM 9543 C CA . ALA E 1 57 ? 72.08124 -88.17294 62.57821 1.000 37.62293 37 ALA E CA 1
ATOM 9544 C C . ALA E 1 57 ? 72.61277 -88.66959 63.91792 1.000 37.53871 37 ALA E C 1
ATOM 9545 O O . ALA E 1 57 ? 72.00463 -88.36784 64.95250 1.000 38.73096 37 ALA E O 1
ATOM 9547 N N . GLY E 1 58 ? 73.71705 -89.41399 63.92843 1.000 35.08842 38 GLY E N 1
ATOM 9548 C CA . GLY E 1 58 ? 74.36698 -89.82296 65.15796 1.000 36.07801 38 GLY E CA 1
ATOM 9549 C C . GLY E 1 58 ? 74.15091 -91.25942 65.58626 1.000 39.74950 38 GLY E C 1
ATOM 9550 O O . GLY E 1 58 ? 74.57780 -91.62818 66.68400 1.000 36.10696 38 GLY E O 1
ATOM 9551 N N . ALA E 1 59 ? 73.51297 -92.08174 64.76485 1.000 39.64423 39 ALA E N 1
ATOM 9552 C CA . ALA E 1 59 ? 73.16604 -93.42257 65.20711 1.000 37.34395 39 ALA E CA 1
ATOM 9553 C C . ALA E 1 59 ? 74.35984 -94.37208 65.10189 1.000 31.19321 39 ALA E C 1
ATOM 9554 O O . ALA E 1 59 ? 75.27636 -94.17793 64.30351 1.000 32.18544 39 ALA E O 1
ATOM 9556 N N . THR E 1 60 ? 74.33286 -95.42122 65.92332 1.000 32.24597 40 THR E N 1
ATOM 9557 C CA . THR E 1 60 ? 75.12655 -96.61276 65.64864 1.000 32.02489 40 THR E CA 1
ATOM 9558 C C . THR E 1 60 ? 74.34642 -97.50248 64.68191 1.000 30.71421 40 THR E C 1
ATOM 9559 O O . THR E 1 60 ? 73.18121 -97.82226 64.93679 1.000 38.29407 40 THR E O 1
ATOM 9563 N N . VAL E 1 61 ? 74.97189 -97.89064 63.56994 1.000 28.86136 41 VAL E N 1
ATOM 9564 C CA . VAL E 1 61 ? 74.27341 -98.60633 62.49692 1.000 27.39802 41 VAL E CA 1
ATOM 9565 C C . VAL E 1 61 ? 75.03522 -99.87819 62.16921 1.000 32.67760 41 VAL E C 1
ATOM 9566 O O . VAL E 1 61 ? 76.16825 -99.81867 61.66646 1.000 30.60893 41 VAL E O 1
ATOM 9570 N N . TYR E 1 62 ? 74.40639 -101.02543 62.42943 1.000 26.93481 42 TYR E N 1
ATOM 9571 C CA . TYR E 1 62 ? 74.86100 -102.29553 61.89075 1.000 24.10552 42 TYR E CA 1
ATOM 9572 C C . TYR E 1 62 ? 74.46626 -102.36067 60.42504 1.000 25.53727 42 TYR E C 1
ATOM 9573 O O . TYR E 1 62 ? 73.30728 -102.10991 60.08300 1.000 29.20877 42 TYR E O 1
ATOM 9582 N N . VAL E 1 63 ? 75.42587 -102.69166 59.55981 1.000 28.44025 43 VAL E N 1
ATOM 9583 C CA . VAL E 1 63 ? 75.20746 -102.73128 58.12006 1.000 26.67951 43 VAL E CA 1
ATOM 9584 C C . VAL E 1 63 ? 75.60901 -104.11346 57.62605 1.000 32.14070 43 VAL E C 1
ATOM 9585 O O . VAL E 1 63 ? 76.68376 -104.61803 57.97529 1.000 30.76421 43 VAL E O 1
ATOM 9589 N N . THR E 1 64 ? 74.71436 -104.76023 56.87873 1.000 26.25841 44 THR E N 1
ATOM 9590 C CA . THR E 1 64 ? 74.93194 -106.13427 56.45077 1.000 27.71911 44 THR E CA 1
ATOM 9591 C C . THR E 1 64 ? 74.85446 -106.23450 54.93295 1.000 31.41956 44 THR E C 1
ATOM 9592 O O . THR E 1 64 ? 74.18325 -105.43750 54.26994 1.000 33.59877 44 THR E O 1
ATOM 9596 N N . GLY E 1 65 ? 75.55004 -107.22566 54.39738 1.000 29.46669 45 GLY E N 1
ATOM 9597 C CA . GLY E 1 65 ? 75.58622 -107.45353 52.96372 1.000 28.29550 45 GLY E CA 1
ATOM 9598 C C . GLY E 1 65 ? 76.57348 -108.56430 52.70965 1.000 33.24872 45 GLY E C 1
ATOM 9599 O O . GLY E 1 65 ? 77.32924 -108.96412 53.60350 1.000 34.70416 45 GLY E O 1
ATOM 9600 N N . ARG E 1 66 ? 76.57758 -109.04283 51.46516 1.000 29.80094 46 ARG E N 1
ATOM 9601 C CA . ARG E 1 66 ? 77.45253 -110.15199 51.10246 1.000 38.17300 46 ARG E CA 1
ATOM 9602 C C . ARG E 1 66 ? 78.80917 -109.70808 50.55361 1.000 36.40963 46 ARG E C 1
ATOM 9603 O O . ARG E 1 66 ? 79.79333 -110.43483 50.71587 1.000 38.51251 46 ARG E O 1
ATOM 9611 N N . THR E 1 67 ? 78.89401 -108.55027 49.89959 1.000 35.04368 47 THR E N 1
ATOM 9612 C CA . THR E 1 67 ? 80.13496 -108.13748 49.24638 1.000 39.21260 47 THR E CA 1
ATOM 9613 C C . THR E 1 67 ? 81.12109 -107.62462 50.28208 1.000 39.52053 47 THR E C 1
ATOM 9614 O O . THR E 1 67 ? 80.86841 -106.60744 50.93332 1.000 38.07562 47 THR E O 1
ATOM 9618 N N . THR E 1 68 ? 82.24249 -108.31759 50.42570 1.000 43.71577 48 THR E N 1
ATOM 9619 C CA . THR E 1 68 ? 83.33160 -107.88037 51.28539 1.000 50.40868 48 THR E CA 1
ATOM 9620 C C . THR E 1 68 ? 84.55378 -107.55516 50.43283 1.000 52.90371 48 THR E C 1
ATOM 9621 O O . THR E 1 68 ? 84.56776 -107.75152 49.21387 1.000 50.78504 48 THR E O 1
ATOM 9625 N N . ARG E 1 69 ? 85.60264 -107.07672 51.10203 1.000 58.59124 49 ARG E N 1
ATOM 9626 C CA . ARG E 1 69 ? 86.85076 -106.77278 50.41698 1.000 60.84414 49 ARG E CA 1
ATOM 9627 C C . ARG E 1 69 ? 87.54333 -108.03373 49.90856 1.000 65.48417 49 ARG E C 1
ATOM 9628 O O . ARG E 1 69 ? 88.39396 -107.94231 49.01559 1.000 68.35030 49 ARG E O 1
ATOM 9636 N N . GLU E 1 70 ? 87.17531 -109.20324 50.44343 1.000 68.85036 50 GLU E N 1
ATOM 9637 C CA . GLU E 1 70 ? 87.71036 -110.50103 50.04638 1.000 72.07706 50 GLU E CA 1
ATOM 9638 C C . GLU E 1 70 ? 86.88431 -111.19911 48.96427 1.000 73.95097 50 GLU E C 1
ATOM 9639 O O . GLU E 1 70 ? 87.45661 -111.88170 48.10610 1.000 74.60368 50 GLU E O 1
ATOM 9645 N N . ARG E 1 71 ? 85.55276 -111.05917 48.98787 1.000 71.07168 51 ARG E N 1
ATOM 9646 C CA . ARG E 1 71 ? 84.65933 -111.81128 48.11225 1.000 71.19011 51 ARG E CA 1
ATOM 9647 C C . ARG E 1 71 ? 83.57637 -110.92971 47.49141 1.000 63.97083 51 ARG E C 1
ATOM 9648 O O . ARG E 1 71 ? 82.90321 -110.16732 48.19578 1.000 48.67689 51 ARG E O 1
ATOM 9656 N N . ARG E 1 72 ? 83.36714 -111.08142 46.18024 1.000 67.14489 52 ARG E N 1
ATOM 9657 C CA . ARG E 1 72 ? 82.23919 -110.41889 45.54109 1.000 67.32123 52 ARG E CA 1
ATOM 9658 C C . ARG E 1 72 ? 80.94626 -111.21251 45.72998 1.000 60.52831 52 ARG E C 1
ATOM 9659 O O . ARG E 1 72 ? 80.94859 -112.40580 46.05126 1.000 52.04571 52 ARG E O 1
ATOM 9667 N N . SER E 1 73 ? 79.82534 -110.52697 45.52671 1.000 58.25962 53 SER E N 1
ATOM 9668 C CA . SER E 1 73 ? 78.51719 -111.12916 45.70871 1.000 54.89342 53 SER E CA 1
ATOM 9669 C C . SER E 1 73 ? 77.91913 -111.53225 44.36557 1.000 53.87225 53 SER E C 1
ATOM 9670 O O . SER E 1 73 ? 78.48038 -111.27497 43.29227 1.000 44.71589 53 SER E O 1
ATOM 9673 N N . GLU E 1 74 ? 76.74343 -112.16329 44.44901 1.000 53.20901 54 GLU E N 1
ATOM 9674 C CA . GLU E 1 74 ? 75.93919 -112.48009 43.27225 1.000 54.34599 54 GLU E CA 1
ATOM 9675 C C . GLU E 1 74 ? 75.76722 -111.27137 42.35681 1.000 50.31130 54 GLU E C 1
ATOM 9676 O O . GLU E 1 74 ? 75.67584 -111.42678 41.13517 1.000 48.80322 54 GLU E O 1
ATOM 9682 N N . TYR E 1 75 ? 75.76218 -110.05987 42.92408 1.000 50.75345 55 TYR E N 1
ATOM 9683 C CA . TYR E 1 75 ? 75.63659 -108.84644 42.12223 1.000 57.09895 55 TYR E CA 1
ATOM 9684 C C . TYR E 1 75 ? 76.87331 -108.58919 41.27256 1.000 63.58920 55 TYR E C 1
ATOM 9685 O O . TYR E 1 75 ? 76.77617 -107.93261 40.22799 1.000 65.85790 55 TYR E O 1
ATOM 9694 N N . ASN E 1 76 ? 78.03657 -109.07723 41.70778 1.000 62.90228 56 ASN E N 1
ATOM 9695 C CA . ASN E 1 76 ? 79.31001 -108.85768 41.01680 1.000 65.98160 56 ASN E CA 1
ATOM 9696 C C . ASN E 1 76 ? 79.59468 -107.36192 40.82361 1.000 65.03938 56 ASN E C 1
ATOM 9697 O O . ASN E 1 76 ? 79.80390 -106.87507 39.71172 1.000 62.99703 56 ASN E O 1
ATOM 9702 N N . ARG E 1 77 ? 79.59762 -106.63554 41.94061 1.000 63.91293 57 ARG E N 1
ATOM 9703 C CA . ARG E 1 77 ? 79.91464 -105.21300 41.96706 1.000 59.48608 57 ARG E CA 1
ATOM 9704 C C . ARG E 1 77 ? 81.01482 -104.96832 42.99337 1.000 55.34348 57 ARG E C 1
ATOM 9705 O O . ARG E 1 77 ? 81.32275 -105.82706 43.82446 1.000 48.72426 57 ARG E O 1
ATOM 9713 N N . SER E 1 78 ? 81.61018 -103.77638 42.92988 1.000 53.95121 58 SER E N 1
ATOM 9714 C CA . SER E 1 78 ? 82.80821 -103.47139 43.70319 1.000 50.97980 58 SER E CA 1
ATOM 9715 C C . SER E 1 78 ? 82.54541 -102.76077 45.02994 1.000 49.21116 58 SER E C 1
ATOM 9716 O O . SER E 1 78 ? 83.44094 -102.74145 45.87734 1.000 56.78049 58 SER E O 1
ATOM 9719 N N . GLU E 1 79 ? 81.36823 -102.16527 45.23865 1.000 42.80776 59 GLU E N 1
ATOM 9720 C CA . GLU E 1 79 ? 81.05314 -101.60522 46.55141 1.000 41.82344 59 GLU E CA 1
ATOM 9721 C C . GLU E 1 79 ? 81.05682 -102.71088 47.60425 1.000 38.63884 59 GLU E C 1
ATOM 9722 O O . GLU E 1 79 ? 80.61317 -103.83262 47.34684 1.000 42.10242 59 GLU E O 1
ATOM 9728 N N . THR E 1 80 ? 81.59661 -102.41145 48.78448 1.000 36.85705 60 THR E N 1
ATOM 9729 C CA . THR E 1 80 ? 81.71836 -103.41263 49.83623 1.000 35.75692 60 THR E CA 1
ATOM 9730 C C . THR E 1 80 ? 80.99612 -102.96284 51.10217 1.000 31.58537 60 THR E C 1
ATOM 9731 O O . THR E 1 80 ? 80.80999 -101.76761 51.34648 1.000 34.54625 60 THR E O 1
ATOM 9735 N N . ILE E 1 81 ? 80.63409 -103.94334 51.93701 1.000 31.44061 61 ILE E N 1
ATOM 9736 C CA . ILE E 1 81 ? 79.92153 -103.63177 53.16930 1.000 34.55151 61 ILE E CA 1
ATOM 9737 C C . ILE E 1 81 ? 80.84370 -102.94692 54.17357 1.000 35.46741 61 ILE E C 1
ATOM 9738 O O . ILE E 1 81 ? 80.38892 -102.11771 54.96976 1.000 31.01951 61 ILE E O 1
ATOM 9743 N N . GLU E 1 82 ? 82.14905 -103.24658 54.14152 1.000 33.89617 62 GLU E N 1
ATOM 9744 C CA . GLU E 1 82 ? 83.08505 -102.53212 55.01112 1.000 38.24932 62 GLU E CA 1
ATOM 9745 C C . GLU E 1 82 ? 83.13861 -101.05679 54.63565 1.000 40.06270 62 GLU E C 1
ATOM 9746 O O . GLU E 1 82 ? 83.23691 -100.18584 55.50527 1.000 36.79125 62 GLU E O 1
ATOM 9752 N N . GLU E 1 83 ? 83.07967 -100.75694 53.33775 1.000 40.02848 63 GLU E N 1
ATOM 9753 C CA . GLU E 1 83 ? 83.09565 -99.36302 52.91494 1.000 37.73347 63 GLU E CA 1
ATOM 9754 C C . GLU E 1 83 ? 81.86176 -98.62242 53.43090 1.000 33.93565 63 GLU E C 1
ATOM 9755 O O . GLU E 1 83 ? 81.96778 -97.48963 53.90872 1.000 32.46442 63 GLU E O 1
ATOM 9761 N N . THR E 1 84 ? 80.69319 -99.27373 53.41745 1.000 33.17766 64 THR E N 1
ATOM 9762 C CA . THR E 1 84 ? 79.50030 -98.64358 53.98620 1.000 30.22204 64 THR E CA 1
ATOM 9763 C C . THR E 1 84 ? 79.69871 -98.31481 55.46151 1.000 28.32182 64 THR E C 1
ATOM 9764 O O . THR E 1 84 ? 79.37896 -97.20564 55.91132 1.000 31.85119 64 THR E O 1
ATOM 9768 N N . ALA E 1 85 ? 80.22399 -99.26978 56.23866 1.000 29.74567 65 ALA E N 1
ATOM 9769 C CA . ALA E 1 85 ? 80.42873 -99.00668 57.66056 1.000 31.39061 65 ALA E CA 1
ATOM 9770 C C . ALA E 1 85 ? 81.32552 -97.79299 57.86757 1.000 30.62999 65 ALA E C 1
ATOM 9771 O O . ALA E 1 85 ? 81.04836 -96.94016 58.71932 1.000 30.85896 65 ALA E O 1
ATOM 9773 N N . GLU E 1 86 ? 82.39769 -97.68829 57.08099 1.000 33.97249 66 GLU E N 1
ATOM 9774 C CA . GLU E 1 86 ? 83.29655 -96.54818 57.21610 1.000 37.98350 66 GLU E CA 1
ATOM 9775 C C . GLU E 1 86 ? 82.59335 -95.24877 56.85249 1.000 34.33570 66 GLU E C 1
ATOM 9776 O O . GLU E 1 86 ? 82.77774 -94.22994 57.52760 1.000 37.03865 66 GLU E O 1
ATOM 9782 N N . LEU E 1 87 ? 81.73489 -95.27830 55.82262 1.000 33.40927 67 LEU E N 1
ATOM 9783 C CA . LEU E 1 87 ? 80.98409 -94.07917 55.45778 1.000 31.54589 67 LEU E CA 1
ATOM 9784 C C . LEU E 1 87 ? 80.00770 -93.66553 56.55347 1.000 35.04631 67 LEU E C 1
ATOM 9785 O O . LEU E 1 87 ? 79.74641 -92.46953 56.72239 1.000 39.75213 67 LEU E O 1
ATOM 9790 N N . VAL E 1 88 ? 79.43179 -94.63127 57.28066 1.000 32.54074 68 VAL E N 1
ATOM 9791 C CA . VAL E 1 88 ? 78.56267 -94.30896 58.41165 1.000 29.41142 68 VAL E CA 1
ATOM 9792 C C . VAL E 1 88 ? 79.35546 -93.62790 59.52668 1.000 33.79616 68 VAL E C 1
ATOM 9793 O O . VAL E 1 88 ? 78.89196 -92.65695 60.14200 1.000 31.53536 68 VAL E O 1
ATOM 9797 N N . THR E 1 89 ? 80.53657 -94.15292 59.83960 1.000 32.03805 69 THR E N 1
ATOM 9798 C CA . THR E 1 89 ? 81.36799 -93.51738 60.85865 1.000 35.05157 69 THR E CA 1
ATOM 9799 C C . THR E 1 89 ? 81.81780 -92.13659 60.40351 1.000 35.80692 69 THR E C 1
ATOM 9800 O O . THR E 1 89 ? 81.66208 -91.14961 61.12920 1.000 40.44432 69 THR E O 1
ATOM 9804 N N . GLU E 1 90 ? 82.33683 -92.04785 59.17933 1.000 37.37553 70 GLU E N 1
ATOM 9805 C CA . GLU E 1 90 ? 82.77601 -90.76781 58.63736 1.000 41.71026 70 GLU E CA 1
ATOM 9806 C C . GLU E 1 90 ? 81.66531 -89.72841 58.70902 1.000 42.38929 70 GLU E C 1
ATOM 9807 O O . GLU E 1 90 ? 81.92323 -88.54794 58.97075 1.000 45.74496 70 GLU E O 1
ATOM 9813 N N . ALA E 1 91 ? 80.41617 -90.15220 58.49674 1.000 34.81996 71 ALA E N 1
ATOM 9814 C CA . ALA E 1 91 ? 79.29444 -89.22166 58.50484 1.000 39.24681 71 ALA E CA 1
ATOM 9815 C C . ALA E 1 91 ? 78.93631 -88.72161 59.89759 1.000 36.68598 71 ALA E C 1
ATOM 9816 O O . ALA E 1 91 ? 78.16051 -87.76780 60.00971 1.000 42.91041 71 ALA E O 1
ATOM 9818 N N . GLY E 1 92 ? 79.46057 -89.33217 60.95544 1.000 40.84963 72 GLY E N 1
ATOM 9819 C CA . GLY E 1 92 ? 79.17476 -88.85082 62.29557 1.000 34.99630 72 GLY E CA 1
ATOM 9820 C C . GLY E 1 92 ? 78.53313 -89.86210 63.22258 1.000 45.60020 72 GLY E C 1
ATOM 9821 O O . GLY E 1 92 ? 78.13085 -89.52915 64.34391 1.000 49.97178 72 GLY E O 1
ATOM 9822 N N . GLY E 1 93 ? 78.44641 -91.10748 62.77258 1.000 40.41274 73 GLY E N 1
ATOM 9823 C CA . GLY E 1 93 ? 77.88854 -92.15885 63.59654 1.000 41.05755 73 GLY E CA 1
ATOM 9824 C C . GLY E 1 93 ? 78.91394 -93.23656 63.85607 1.000 39.87320 73 GLY E C 1
ATOM 9825 O O . GLY E 1 93 ? 80.11373 -92.95420 63.90565 1.000 36.70440 73 GLY E O 1
ATOM 9826 N N . THR E 1 94 ? 78.45358 -94.46876 64.05658 1.000 37.15709 74 THR E N 1
ATOM 9827 C CA . THR E 1 94 ? 79.32552 -95.63328 64.14943 1.000 36.49648 74 THR E CA 1
ATOM 9828 C C . THR E 1 94 ? 78.76386 -96.71608 63.25115 1.000 38.98625 74 THR E C 1
ATOM 9829 O O . THR E 1 94 ? 77.66921 -97.22180 63.49013 1.000 36.34910 74 THR E O 1
ATOM 9833 N N . GLY E 1 95 ? 79.52770 -97.08835 62.20772 1.000 34.63836 75 GLY E N 1
ATOM 9834 C CA . GLY E 1 95 ? 79.14746 -98.18350 61.34859 1.000 34.32517 75 GLY E CA 1
ATOM 9835 C C . GLY E 1 95 ? 79.86913 -99.46851 61.76896 1.000 37.12814 75 GLY E C 1
ATOM 9836 O O . GLY E 1 95 ? 81.08842 -99.47769 61.91815 1.000 35.15158 75 GLY E O 1
ATOM 9837 N N . ILE E 1 96 ? 79.08645 -100.52659 61.93274 1.000 29.19297 76 ILE E N 1
ATOM 9838 C CA . ILE E 1 96 ? 79.60537 -101.85332 62.26455 1.000 29.71672 76 ILE E CA 1
ATOM 9839 C C . ILE E 1 96 ? 79.19060 -102.79380 61.14222 1.000 30.82212 76 ILE E C 1
ATOM 9840 O O . ILE E 1 96 ? 78.00696 -103.14267 61.01918 1.000 30.20362 76 ILE E O 1
ATOM 9845 N N . ALA E 1 97 ? 80.16282 -103.21391 60.33374 1.000 28.98505 77 ALA E N 1
ATOM 9846 C CA . ALA E 1 97 ? 79.90413 -104.11113 59.22034 1.000 32.05121 77 ALA E CA 1
ATOM 9847 C C . ALA E 1 97 ? 79.80302 -105.54706 59.71986 1.000 37.34132 77 ALA E C 1
ATOM 9848 O O . ALA E 1 97 ? 80.67963 -106.01704 60.44479 1.000 33.73826 77 ALA E O 1
ATOM 9850 N N . VAL E 1 98 ? 78.72243 -106.23409 59.35205 1.000 30.77211 78 VAL E N 1
ATOM 9851 C CA . VAL E 1 98 ? 78.57641 -107.65731 59.64624 1.000 30.78527 78 VAL E CA 1
ATOM 9852 C C . VAL E 1 98 ? 78.22898 -108.36638 58.34459 1.000 37.02812 78 VAL E C 1
ATOM 9853 O O . VAL E 1 98 ? 77.04176 -108.45075 57.98333 1.000 37.29658 78 VAL E O 1
ATOM 9857 N N . PRO E 1 99 ? 79.21550 -108.88278 57.61587 1.000 34.48571 79 PRO E N 1
ATOM 9858 C CA . PRO E 1 99 ? 78.91346 -109.65117 56.40582 1.000 30.99845 79 PRO E CA 1
ATOM 9859 C C . PRO E 1 99 ? 77.93683 -110.77693 56.71751 1.000 35.90957 79 PRO E C 1
ATOM 9860 O O . PRO E 1 99 ? 78.10004 -111.52573 57.68453 1.000 28.76661 79 PRO E O 1
ATOM 9864 N N . THR E 1 100 ? 76.87876 -110.85277 55.92174 1.000 35.43320 80 THR E N 1
ATOM 9865 C CA . THR E 1 100 ? 75.74835 -111.71926 56.22412 1.000 34.02250 80 THR E CA 1
ATOM 9866 C C . THR E 1 100 ? 75.09205 -112.05936 54.90455 1.000 31.93278 80 THR E C 1
ATOM 9867 O O . THR E 1 100 ? 74.85111 -111.15719 54.10174 1.000 35.45951 80 THR E O 1
ATOM 9871 N N . ASP E 1 101 ? 74.78908 -113.32861 54.68301 1.000 33.01448 81 ASP E N 1
ATOM 9872 C CA . ASP E 1 101 ? 73.85578 -113.69728 53.62701 1.000 32.26703 81 ASP E CA 1
ATOM 9873 C C . ASP E 1 101 ? 72.48294 -113.82037 54.27499 1.000 27.82702 81 ASP E C 1
ATOM 9874 O O . ASP E 1 101 ? 72.22502 -114.75625 55.04078 1.000 25.24250 81 ASP E O 1
ATOM 9879 N N . HIS E 1 102 ? 71.59305 -112.89120 53.94808 1.000 24.89246 82 HIS E N 1
ATOM 9880 C CA . HIS E 1 102 ? 70.29341 -112.89947 54.60653 1.000 26.95323 82 HIS E CA 1
ATOM 9881 C C . HIS E 1 102 ? 69.38385 -114.04597 54.17052 1.000 27.92703 82 HIS E C 1
ATOM 9882 O O . HIS E 1 102 ? 68.29975 -114.19561 54.74054 1.000 31.49062 82 HIS E O 1
ATOM 9889 N N . LEU E 1 103 ? 69.79877 -114.89867 53.24263 1.000 26.67688 83 LEU E N 1
ATOM 9890 C CA . LEU E 1 103 ? 69.05524 -116.12680 52.98644 1.000 32.39336 83 LEU E CA 1
ATOM 9891 C C . LEU E 1 103 ? 69.46531 -117.27415 53.89053 1.000 32.65918 83 LEU E C 1
ATOM 9892 O O . LEU E 1 103 ? 68.87182 -118.35018 53.79212 1.000 33.58297 83 LEU E O 1
ATOM 9897 N N . VAL E 1 104 ? 70.45389 -117.08175 54.75997 1.000 32.54074 84 VAL E N 1
ATOM 9898 C CA . VAL E 1 104 ? 70.96367 -118.17583 55.58694 1.000 32.53285 84 VAL E CA 1
ATOM 9899 C C . VAL E 1 104 ? 70.54333 -117.94952 57.03123 1.000 31.30375 84 VAL E C 1
ATOM 9900 O O . VAL E 1 104 ? 71.14081 -117.11015 57.72146 1.000 29.64566 84 VAL E O 1
ATOM 9904 N N . PRO E 1 105 ? 69.53799 -118.68002 57.52907 1.000 34.80680 85 PRO E N 1
ATOM 9905 C CA . PRO E 1 105 ? 69.01176 -118.38545 58.87115 1.000 30.71684 85 PRO E CA 1
ATOM 9906 C C . PRO E 1 105 ? 70.07453 -118.37465 59.96601 1.000 39.77319 85 PRO E C 1
ATOM 9907 O O . PRO E 1 105 ? 70.02484 -117.52384 60.86618 1.000 35.58585 85 PRO E O 1
ATOM 9911 N N . GLU E 1 106 ? 71.04222 -119.29382 59.90350 1.000 35.62796 86 GLU E N 1
ATOM 9912 C CA . GLU E 1 106 ? 72.07458 -119.37157 60.93703 1.000 32.98027 86 GLU E CA 1
ATOM 9913 C C . GLU E 1 106 ? 72.87024 -118.07284 61.02463 1.000 33.48823 86 GLU E C 1
ATOM 9914 O O . GLU E 1 106 ? 73.22488 -117.62138 62.12351 1.000 32.89342 86 GLU E O 1
ATOM 9920 N N . GLN E 1 107 ? 73.16291 -117.45528 59.87601 1.000 33.31715 87 GLN E N 1
ATOM 9921 C CA . GLN E 1 107 ? 73.90020 -116.19642 59.88853 1.000 35.36740 87 GLN E CA 1
ATOM 9922 C C . GLN E 1 107 ? 73.06072 -115.04328 60.42192 1.000 33.21977 87 GLN E C 1
ATOM 9923 O O . GLN E 1 107 ? 73.59594 -114.14205 61.07492 1.000 30.41417 87 GLN E O 1
ATOM 9929 N N . VAL E 1 108 ? 71.75831 -115.03956 60.13985 1.000 31.96436 88 VAL E N 1
ATOM 9930 C CA . VAL E 1 108 ? 70.91599 -113.94921 60.61470 1.000 29.20877 88 VAL E CA 1
ATOM 9931 C C . VAL E 1 108 ? 70.62315 -114.10433 62.10709 1.000 29.43774 88 VAL E C 1
ATOM 9932 O O . VAL E 1 108 ? 70.48914 -113.10098 62.81821 1.000 29.95886 88 VAL E O 1
ATOM 9936 N N . ARG E 1 109 ? 70.52154 -115.34860 62.59910 1.000 29.53512 89 ARG E N 1
ATOM 9937 C CA . ARG E 1 109 ? 70.44278 -115.58540 64.04096 1.000 28.41393 89 ARG E CA 1
ATOM 9938 C C . ARG E 1 109 ? 71.68447 -115.05587 64.76465 1.000 28.02704 89 ARG E C 1
ATOM 9939 O O . ARG E 1 109 ? 71.57241 -114.40576 65.81327 1.000 30.46944 89 ARG E O 1
ATOM 9947 N N . ALA E 1 110 ? 72.87731 -115.32424 64.22492 1.000 31.13005 90 ALA E N 1
ATOM 9948 C CA . ALA E 1 110 ? 74.09859 -114.81641 64.85426 1.000 31.64590 90 ALA E CA 1
ATOM 9949 C C . ALA E 1 110 ? 74.11587 -113.29392 64.85136 1.000 30.77474 90 ALA E C 1
ATOM 9950 O O . ALA E 1 110 ? 74.50005 -112.65895 65.84491 1.000 31.56957 90 ALA E O 1
ATOM 9952 N N . LEU E 1 111 ? 73.68774 -112.69198 63.73759 1.000 29.70883 91 LEU E N 1
ATOM 9953 C CA . LEU E 1 111 ? 73.60177 -111.23857 63.65887 1.000 32.81972 91 LEU E CA 1
ATOM 9954 C C . LEU E 1 111 ? 72.70870 -110.68943 64.76824 1.000 31.29849 91 LEU E C 1
ATOM 9955 O O . LEU E 1 111 ? 73.07923 -109.74308 65.46970 1.000 29.06401 91 LEU E O 1
ATOM 9960 N N . ALA E 1 112 ? 71.53872 -111.29872 64.97367 1.000 28.12706 92 ALA E N 1
ATOM 9961 C CA . ALA E 1 112 ? 70.67892 -110.84798 66.06558 1.000 26.03207 92 ALA E CA 1
ATOM 9962 C C . ALA E 1 112 ? 71.36471 -111.01861 67.42001 1.000 29.31930 92 ALA E C 1
ATOM 9963 O O . ALA E 1 112 ? 71.26725 -110.14536 68.29336 1.000 28.77187 92 ALA E O 1
ATOM 9965 N N . ASP E 1 113 ? 72.02773 -112.15862 67.62320 1.000 27.73490 93 ASP E N 1
ATOM 9966 C CA . ASP E 1 113 ? 72.73280 -112.39573 68.87879 1.000 30.02202 93 ASP E CA 1
ATOM 9967 C C . ASP E 1 113 ? 73.81124 -111.34972 69.10303 1.000 34.13041 93 ASP E C 1
ATOM 9968 O O . ASP E 1 113 ? 74.01441 -110.88923 70.23233 1.000 33.96197 93 ASP E O 1
ATOM 9973 N N . ARG E 1 114 ? 74.52039 -110.97424 68.03829 1.000 31.02477 94 ARG E N 1
ATOM 9974 C CA . ARG E 1 114 ? 75.58402 -109.98957 68.16966 1.000 30.01939 94 ARG E CA 1
ATOM 9975 C C . ARG E 1 114 ? 75.03984 -108.64048 68.61453 1.000 31.90119 94 ARG E C 1
ATOM 9976 O O . ARG E 1 114 ? 75.59377 -108.00648 69.51947 1.000 30.54314 94 ARG E O 1
ATOM 9984 N N . VAL E 1 115 ? 73.95178 -108.17657 67.99178 1.000 30.57472 95 VAL E N 1
ATOM 9985 C CA . VAL E 1 115 ? 73.40103 -106.87239 68.36995 1.000 29.71935 95 VAL E CA 1
ATOM 9986 C C . VAL E 1 115 ? 72.95930 -106.88060 69.82625 1.000 28.53763 95 VAL E C 1
ATOM 9987 O O . VAL E 1 115 ? 73.21613 -105.93171 70.57888 1.000 29.70883 95 VAL E O 1
ATOM 9991 N N . ASP E 1 116 ? 72.31344 -107.96191 70.25310 1.000 28.50079 96 ASP E N 1
ATOM 9992 C CA . ASP E 1 116 ? 71.93435 -108.08959 71.65306 1.000 27.25853 96 ASP E CA 1
ATOM 9993 C C . ASP E 1 116 ? 73.17044 -108.07440 72.54543 1.000 30.40101 96 ASP E C 1
ATOM 9994 O O . ASP E 1 116 ? 73.21528 -107.36316 73.55724 1.000 32.98290 96 ASP E O 1
ATOM 9999 N N . THR E 1 117 ? 74.19858 -108.83398 72.15928 1.000 31.24322 97 THR E N 1
ATOM 10000 C CA . THR E 1 117 ? 75.42395 -108.91091 72.95268 1.000 31.16426 97 THR E CA 1
ATOM 10001 C C . THR E 1 117 ? 76.09976 -107.55355 73.08007 1.000 32.95132 97 THR E C 1
ATOM 10002 O O . THR E 1 117 ? 76.53444 -107.15845 74.16999 1.000 33.33821 97 THR E O 1
ATOM 10006 N N . GLU E 1 118 ? 76.23401 -106.84019 71.96812 1.000 29.31141 98 GLU E N 1
ATOM 10007 C CA . GLU E 1 118 ? 77.00993 -105.60593 71.98559 1.000 31.40903 98 GLU E CA 1
ATOM 10008 C C . GLU E 1 118 ? 76.21752 -104.40998 72.50180 1.000 35.13579 98 GLU E C 1
ATOM 10009 O O . GLU E 1 118 ? 76.80055 -103.50092 73.10794 1.000 32.73550 98 GLU E O 1
ATOM 10015 N N . GLN E 1 119 ? 74.91092 -104.39112 72.29673 1.000 33.28294 99 GLN E N 1
ATOM 10016 C CA . GLN E 1 119 ? 74.11764 -103.19960 72.56114 1.000 32.05911 99 GLN E CA 1
ATOM 10017 C C . GLN E 1 119 ? 72.94924 -103.42164 73.49914 1.000 32.19333 99 GLN E C 1
ATOM 10018 O O . GLN E 1 119 ? 72.51733 -102.46728 74.14701 1.000 32.38809 99 GLN E O 1
ATOM 10024 N N . GLY E 1 120 ? 72.41680 -104.63771 73.58292 1.000 33.01712 100 GLY E N 1
ATOM 10025 C CA . GLY E 1 120 ? 71.24541 -104.87980 74.40404 1.000 34.14620 100 GLY E CA 1
ATOM 10026 C C . GLY E 1 120 ? 69.96144 -104.23974 73.92174 1.000 36.24382 100 GLY E C 1
ATOM 10027 O O . GLY E 1 120 ? 68.96975 -104.25341 74.65384 1.000 33.16187 100 GLY E O 1
ATOM 10028 N N . ARG E 1 121 ? 69.93725 -103.69173 72.70989 1.000 34.76206 101 ARG E N 1
ATOM 10029 C CA . ARG E 1 121 ? 68.73848 -103.03758 72.20821 1.000 29.06401 101 ARG E CA 1
ATOM 10030 C C . ARG E 1 121 ? 68.84557 -102.88635 70.69671 1.000 32.53285 101 ARG E C 1
ATOM 10031 O O . ARG E 1 121 ? 69.93771 -102.90609 70.12467 1.000 31.09057 101 ARG E O 1
ATOM 10039 N N . LEU E 1 122 ? 67.69491 -102.68513 70.06440 1.000 33.35663 102 LEU E N 1
ATOM 10040 C CA . LEU E 1 122 ? 67.64494 -102.36870 68.64409 1.000 27.24537 102 LEU E CA 1
ATOM 10041 C C . LEU E 1 122 ? 66.45964 -101.43442 68.45308 1.000 30.35890 102 LEU E C 1
ATOM 10042 O O . LEU E 1 122 ? 65.31753 -101.82512 68.71075 1.000 40.87332 102 LEU E O 1
ATOM 10047 N N . ASP E 1 123 ? 66.73000 -100.19833 68.02837 1.000 27.35065 103 ASP E N 1
ATOM 10048 C CA . ASP E 1 123 ? 65.67972 -99.19561 67.90505 1.000 29.57197 103 ASP E CA 1
ATOM 10049 C C . ASP E 1 123 ? 65.06083 -99.16159 66.51192 1.000 31.13005 103 ASP E C 1
ATOM 10050 O O . ASP E 1 123 ? 63.85600 -98.92485 66.37678 1.000 33.34347 103 ASP E O 1
ATOM 10055 N N . VAL E 1 124 ? 65.86358 -99.39017 65.47295 1.000 34.27253 104 VAL E N 1
ATOM 10056 C CA . VAL E 1 124 ? 65.43689 -99.18231 64.09400 1.000 29.33773 104 VAL E CA 1
ATOM 10057 C C . VAL E 1 124 ? 65.94927 -100.34828 63.26809 1.000 27.85334 104 VAL E C 1
ATOM 10058 O O . VAL E 1 124 ? 67.14609 -100.64850 63.29339 1.000 28.10863 104 VAL E O 1
ATOM 10062 N N . LEU E 1 125 ? 65.04719 -101.02518 62.56397 1.000 25.48727 105 LEU E N 1
ATOM 10063 C CA . LEU E 1 125 ? 65.40648 -102.08558 61.63005 1.000 27.81123 105 LEU E CA 1
ATOM 10064 C C . LEU E 1 125 ? 64.93827 -101.66990 60.23912 1.000 28.13495 105 LEU E C 1
ATOM 10065 O O . LEU E 1 125 ? 63.76268 -101.33672 60.05327 1.000 28.39025 105 LEU E O 1
ATOM 10070 N N . VAL E 1 126 ? 65.85715 -101.64481 59.27553 1.000 29.34826 106 VAL E N 1
ATOM 10071 C CA . VAL E 1 126 ? 65.51769 -101.33270 57.88961 1.000 27.23484 106 VAL E CA 1
ATOM 10072 C C . VAL E 1 126 ? 65.76833 -102.59220 57.07844 1.000 26.72952 106 VAL E C 1
ATOM 10073 O O . VAL E 1 126 ? 66.91530 -103.02728 56.93727 1.000 28.65870 106 VAL E O 1
ATOM 10077 N N . ASN E 1 127 ? 64.69687 -103.19475 56.56606 1.000 29.31404 107 ASN E N 1
ATOM 10078 C CA . ASN E 1 127 ? 64.80971 -104.37141 55.70684 1.000 24.23975 107 ASN E CA 1
ATOM 10079 C C . ASN E 1 127 ? 64.92763 -103.85913 54.28018 1.000 29.80884 107 ASN E C 1
ATOM 10080 O O . ASN E 1 127 ? 63.93506 -103.63328 53.58850 1.000 27.68753 107 ASN E O 1
ATOM 10085 N N . ASP E 1 128 ? 66.16072 -103.66353 53.83479 1.000 28.57974 108 ASP E N 1
ATOM 10086 C CA . ASP E 1 128 ? 66.39061 -103.07720 52.52489 1.000 29.27456 108 ASP E CA 1
ATOM 10087 C C . ASP E 1 128 ? 66.71013 -104.10559 51.44534 1.000 34.63047 108 ASP E C 1
ATOM 10088 O O . ASP E 1 128 ? 66.47870 -103.82052 50.26307 1.000 44.11318 108 ASP E O 1
ATOM 10093 N N . VAL E 1 129 ? 67.19342 -105.29447 51.82787 1.000 32.94342 109 VAL E N 1
ATOM 10094 C CA . VAL E 1 129 ? 67.65593 -106.33610 50.90967 1.000 30.11940 109 VAL E CA 1
ATOM 10095 C C . VAL E 1 129 ? 66.75222 -106.48654 49.69019 1.000 34.81733 109 VAL E C 1
ATOM 10096 O O . VAL E 1 129 ? 65.55921 -106.77593 49.81802 1.000 28.42446 109 VAL E O 1
ATOM 10100 N N . TRP E 1 130 ? 67.32616 -106.31124 48.49893 1.000 31.00372 110 TRP E N 1
ATOM 10101 C CA . TRP E 1 130 ? 66.59630 -106.51839 47.25466 1.000 32.27492 110 TRP E CA 1
ATOM 10102 C C . TRP E 1 130 ? 67.40424 -107.48356 46.39651 1.000 32.40389 110 TRP E C 1
ATOM 10103 O O . TRP E 1 130 ? 67.07470 -108.67163 46.31982 1.000 36.41489 110 TRP E O 1
ATOM 10114 N N . GLY E 1 131 ? 68.50481 -107.01143 45.81657 1.000 29.26667 111 GLY E N 1
ATOM 10115 C CA . GLY E 1 131 ? 69.39092 -107.87816 45.06024 1.000 31.29059 111 GLY E CA 1
ATOM 10116 C C . GLY E 1 131 ? 68.86308 -108.36540 43.72709 1.000 33.41980 111 GLY E C 1
ATOM 10117 O O . GLY E 1 131 ? 69.48691 -109.22997 43.10602 1.000 30.90897 111 GLY E O 1
ATOM 10118 N N . GLY E 1 132 ? 67.73415 -107.84996 43.26156 1.000 33.21714 112 GLY E N 1
ATOM 10119 C CA . GLY E 1 132 ? 67.11923 -108.34738 42.04791 1.000 30.39575 112 GLY E CA 1
ATOM 10120 C C . GLY E 1 132 ? 67.27008 -107.45691 40.83429 1.000 37.47555 112 GLY E C 1
ATOM 10121 O O . GLY E 1 132 ? 66.66607 -107.74665 39.79575 1.000 36.16223 112 GLY E O 1
ATOM 10122 N N . GLU E 1 133 ? 68.06286 -106.38531 40.92372 1.000 36.34383 113 GLU E N 1
ATOM 10123 C CA . GLU E 1 133 ? 68.09627 -105.41278 39.83618 1.000 39.82583 113 GLU E CA 1
ATOM 10124 C C . GLU E 1 133 ? 68.57165 -106.03482 38.52618 1.000 41.22863 113 GLU E C 1
ATOM 10125 O O . GLU E 1 133 ? 68.18411 -105.56252 37.44966 1.000 40.15481 113 GLU E O 1
ATOM 10131 N N . ARG E 1 134 ? 69.39971 -107.08850 38.58297 1.000 35.76745 114 ARG E N 1
ATOM 10132 C CA . ARG E 1 134 ? 69.86989 -107.73678 37.36144 1.000 40.71804 114 ARG E CA 1
ATOM 10133 C C . ARG E 1 134 ? 69.01616 -108.93170 36.93908 1.000 41.21284 114 ARG E C 1
ATOM 10134 O O . ARG E 1 134 ? 69.27831 -109.51537 35.88444 1.000 38.64674 114 ARG E O 1
ATOM 10142 N N . LEU E 1 135 ? 68.01266 -109.31336 37.72300 1.000 35.29634 115 LEU E N 1
ATOM 10143 C CA . LEU E 1 135 ? 67.26881 -110.54085 37.46916 1.000 33.58561 115 LEU E CA 1
ATOM 10144 C C . LEU E 1 135 ? 65.90155 -110.31051 36.85035 1.000 33.24346 115 LEU E C 1
ATOM 10145 O O . LEU E 1 135 ? 65.39674 -111.20136 36.15206 1.000 32.94342 115 LEU E O 1
ATOM 10150 N N . PHE E 1 136 ? 65.27078 -109.16443 37.08785 1.000 30.11677 116 PHE E N 1
ATOM 10151 C CA . PHE E 1 136 ? 63.96604 -109.00536 36.46403 1.000 30.11414 116 PHE E CA 1
ATOM 10152 C C . PHE E 1 136 ? 64.12137 -108.57983 35.00075 1.000 35.89904 116 PHE E C 1
ATOM 10153 O O . PHE E 1 136 ? 65.12493 -107.98613 34.59607 1.000 36.47543 116 PHE E O 1
ATOM 10161 N N . GLU E 1 137 ? 63.09939 -108.87948 34.20358 1.000 32.73024 117 GLU E N 1
ATOM 10162 C CA . GLU E 1 137 ? 63.09845 -108.55143 32.78317 1.000 37.14393 117 GLU E CA 1
ATOM 10163 C C . GLU E 1 137 ? 61.93397 -107.62826 32.49797 1.000 39.76529 117 GLU E C 1
ATOM 10164 O O . GLU E 1 137 ? 60.78335 -107.96795 32.79118 1.000 48.37948 117 GLU E O 1
ATOM 10170 N N . PHE E 1 138 ? 62.23207 -106.46316 31.94411 1.000 29.92201 118 PHE E N 1
ATOM 10171 C CA . PHE E 1 138 ? 61.19138 -105.47701 31.71978 1.000 39.79161 118 PHE E CA 1
ATOM 10172 C C . PHE E 1 138 ? 60.32841 -105.93456 30.54617 1.000 43.24729 118 PHE E C 1
ATOM 10173 O O . PHE E 1 138 ? 60.83942 -106.49396 29.57106 1.000 40.51538 118 PHE E O 1
ATOM 10181 N N . ASP E 1 139 ? 59.01065 -105.78294 30.68220 1.000 48.65847 119 ASP E N 1
ATOM 10182 C CA . ASP E 1 139 ? 58.07235 -106.00589 29.57397 1.000 58.04117 119 ASP E CA 1
ATOM 10183 C C . ASP E 1 139 ? 58.17629 -107.41460 28.97397 1.000 50.52974 119 ASP E C 1
ATOM 10184 O O . ASP E 1 139 ? 58.09426 -107.59675 27.76140 1.000 56.74365 119 ASP E O 1
ATOM 10189 N N . LYS E 1 140 ? 58.35896 -108.41467 29.82348 1.000 35.72534 120 LYS E N 1
ATOM 10190 C CA . LYS E 1 140 ? 58.23388 -109.81587 29.44850 1.000 34.71732 120 LYS E CA 1
ATOM 10191 C C . LYS E 1 140 ? 57.07241 -110.37729 30.24891 1.000 36.32804 120 LYS E C 1
ATOM 10192 O O . LYS E 1 140 ? 56.98774 -110.12999 31.45418 1.000 32.37757 120 LYS E O 1
ATOM 10198 N N . LYS E 1 141 ? 56.18882 -111.12871 29.59165 1.000 28.95610 121 LYS E N 1
ATOM 10199 C CA . LYS E 1 141 ? 55.11357 -111.81957 30.29844 1.000 30.62736 121 LYS E CA 1
ATOM 10200 C C . LYS E 1 141 ? 55.69852 -112.95725 31.13250 1.000 30.22994 121 LYS E C 1
ATOM 10201 O O . LYS E 1 141 ? 56.84699 -113.36204 30.94078 1.000 29.36142 121 LYS E O 1
ATOM 10207 N N . VAL E 1 142 ? 54.88137 -113.51687 32.03769 1.000 28.59553 122 VAL E N 1
ATOM 10208 C CA . VAL E 1 142 ? 55.42966 -114.48754 32.98505 1.000 27.19800 122 VAL E CA 1
ATOM 10209 C C . VAL E 1 142 ? 55.94407 -115.72605 32.26535 1.000 25.59517 122 VAL E C 1
ATOM 10210 O O . VAL E 1 142 ? 56.89465 -116.36651 32.72779 1.000 26.44001 122 VAL E O 1
ATOM 10214 N N . TRP E 1 143 ? 55.35170 -116.07543 31.12059 1.000 26.06365 123 TRP E N 1
ATOM 10215 C CA . TRP E 1 143 ? 55.82696 -117.21540 30.34701 1.000 25.74256 123 TRP E CA 1
ATOM 10216 C C . TRP E 1 143 ? 57.01902 -116.88530 29.45852 1.000 27.91124 123 TRP E C 1
ATOM 10217 O O . TRP E 1 143 ? 57.64019 -117.81338 28.93529 1.000 28.17443 123 TRP E O 1
ATOM 10228 N N . GLU E 1 144 ? 57.33849 -115.60481 29.25798 1.000 25.43726 124 GLU E N 1
ATOM 10229 C CA . GLU E 1 144 ? 58.53969 -115.21535 28.52197 1.000 27.22695 124 GLU E CA 1
ATOM 10230 C C . GLU E 1 144 ? 59.71328 -114.96044 29.44526 1.000 35.88588 124 GLU E C 1
ATOM 10231 O O . GLU E 1 144 ? 60.86694 -115.19490 29.06451 1.000 36.89127 124 GLU E O 1
ATOM 10237 N N . HIS E 1 145 ? 59.42982 -114.45891 30.64205 1.000 26.46370 125 HIS E N 1
ATOM 10238 C CA . HIS E 1 145 ? 60.46530 -114.19897 31.62949 1.000 26.71110 125 HIS E CA 1
ATOM 10239 C C . HIS E 1 145 ? 61.25794 -115.46872 31.91793 1.000 27.18221 125 HIS E C 1
ATOM 10240 O O . HIS E 1 145 ? 60.69178 -116.55514 32.05685 1.000 28.34550 125 HIS E O 1
ATOM 10247 N N . ASP E 1 146 ? 62.57636 -115.33198 32.05469 1.000 24.71349 126 ASP E N 1
ATOM 10248 C CA . ASP E 1 146 ? 63.35466 -116.47033 32.51672 1.000 28.85346 126 ASP E CA 1
ATOM 10249 C C . ASP E 1 146 ? 62.82967 -116.90922 33.87441 1.000 31.76697 126 ASP E C 1
ATOM 10250 O O . ASP E 1 146 ? 62.66557 -116.08683 34.78438 1.000 33.48559 126 ASP E O 1
ATOM 10255 N N . LEU E 1 147 ? 62.54061 -118.20402 34.00285 1.000 29.36142 127 LEU E N 1
ATOM 10256 C CA . LEU E 1 147 ? 61.85840 -118.68284 35.20344 1.000 28.89294 127 LEU E CA 1
ATOM 10257 C C . LEU E 1 147 ? 62.80787 -118.72638 36.39503 1.000 31.63274 127 LEU E C 1
ATOM 10258 O O . LEU E 1 147 ? 62.45854 -118.28093 37.49624 1.000 28.71923 127 LEU E O 1
ATOM 10263 N N . ASP E 1 148 ? 64.01097 -119.27792 36.20124 1.000 28.48763 128 ASP E N 1
ATOM 10264 C CA . ASP E 1 148 ? 64.96167 -119.36543 37.31121 1.000 29.45880 128 ASP E CA 1
ATOM 10265 C C . ASP E 1 148 ? 65.27535 -117.98691 37.87995 1.000 30.55893 128 ASP E C 1
ATOM 10266 O O . ASP E 1 148 ? 65.34653 -117.81218 39.10030 1.000 32.15386 128 ASP E O 1
ATOM 10271 N N . ALA E 1 149 ? 65.48428 -117.00278 37.00851 1.000 31.27217 129 ALA E N 1
ATOM 10272 C CA . ALA E 1 149 ? 65.74756 -115.64737 37.47366 1.000 32.27229 129 ALA E CA 1
ATOM 10273 C C . ALA E 1 149 ? 64.55936 -115.09793 38.25700 1.000 34.09883 129 ALA E C 1
ATOM 10274 O O . ALA E 1 149 ? 64.73444 -114.41525 39.27514 1.000 28.20865 129 ALA E O 1
ATOM 10276 N N . GLY E 1 150 ? 63.34138 -115.35900 37.77526 1.000 26.83216 130 GLY E N 1
ATOM 10277 C CA . GLY E 1 150 ? 62.16103 -114.87649 38.47716 1.000 27.44540 130 GLY E CA 1
ATOM 10278 C C . GLY E 1 150 ? 61.99866 -115.50058 39.85332 1.000 24.86351 130 GLY E C 1
ATOM 10279 O O . GLY E 1 150 ? 61.70396 -114.80563 40.82730 1.000 25.04511 130 GLY E O 1
ATOM 10280 N N . LEU E 1 151 ? 62.19447 -116.81971 39.95562 1.000 24.77665 131 LEU E N 1
ATOM 10281 C CA . LEU E 1 151 ? 62.09923 -117.46864 41.26148 1.000 27.40065 131 LEU E CA 1
ATOM 10282 C C . LEU E 1 151 ? 63.19824 -116.98384 42.20411 1.000 28.36393 131 LEU E C 1
ATOM 10283 O O . LEU E 1 151 ? 62.97434 -116.80754 43.40857 1.000 27.11378 131 LEU E O 1
ATOM 10288 N N . ARG E 1 152 ? 64.39962 -116.78879 41.67358 1.000 25.31093 132 ARG E N 1
ATOM 10289 C CA . ARG E 1 152 ? 65.51165 -116.32494 42.49797 1.000 28.01389 132 ARG E CA 1
ATOM 10290 C C . ARG E 1 152 ? 65.24733 -114.92579 43.04202 1.000 25.62939 132 ARG E C 1
ATOM 10291 O O . ARG E 1 152 ? 65.52537 -114.63553 44.20971 1.000 27.15062 132 ARG E O 1
ATOM 10299 N N . LEU E 1 153 ? 64.72740 -114.03854 42.19596 1.000 24.86614 133 LEU E N 1
ATOM 10300 C CA . LEU E 1 153 ? 64.47232 -112.66671 42.61321 1.000 25.47148 133 LEU E CA 1
ATOM 10301 C C . LEU E 1 153 ? 63.38252 -112.60024 43.68218 1.000 23.21068 133 LEU E C 1
ATOM 10302 O O . LEU E 1 153 ? 63.43683 -111.73511 44.56994 1.000 26.19788 133 LEU E O 1
ATOM 10307 N N . MET E 1 154 ? 62.39801 -113.50962 43.63630 1.000 26.39264 134 MET E N 1
ATOM 10308 C CA . MET E 1 154 ? 61.37114 -113.49452 44.67927 1.000 26.75321 134 MET E CA 1
ATOM 10309 C C . MET E 1 154 ? 61.93367 -113.99333 46.00051 1.000 28.22180 134 MET E C 1
ATOM 10310 O O . MET E 1 154 ? 61.63166 -113.43657 47.06247 1.000 32.18807 134 MET E O 1
ATOM 10315 N N . ARG E 1 155 ? 62.78710 -115.01643 45.94817 1.000 26.03470 135 ARG E N 1
ATOM 10316 C CA . ARG E 1 155 ? 63.42459 -115.50714 47.15980 1.000 28.56921 135 ARG E CA 1
ATOM 10317 C C . ARG E 1 155 ? 64.30000 -114.43027 47.79630 1.000 30.69315 135 ARG E C 1
ATOM 10318 O O . ARG E 1 155 ? 64.23811 -114.20301 49.01025 1.000 32.80130 135 ARG E O 1
ATOM 10326 N N . LEU E 1 156 ? 65.11486 -113.74287 46.98787 1.000 28.12179 136 LEU E N 1
ATOM 10327 C CA . LEU E 1 156 ? 65.96813 -112.68236 47.52537 1.000 26.79532 136 LEU E CA 1
ATOM 10328 C C . LEU E 1 156 ? 65.14352 -111.51684 48.04795 1.000 26.10576 136 LEU E C 1
ATOM 10329 O O . LEU E 1 156 ? 65.49248 -110.90767 49.06651 1.000 33.11713 136 LEU E O 1
ATOM 10334 N N . GLY E 1 157 ? 64.06314 -111.17007 47.34182 1.000 26.14261 137 GLY E N 1
ATOM 10335 C CA . GLY E 1 157 ? 63.31916 -109.97215 47.68345 1.000 28.23760 137 GLY E CA 1
ATOM 10336 C C . GLY E 1 157 ? 62.33788 -110.14937 48.82249 1.000 27.67437 137 GLY E C 1
ATOM 10337 O O . GLY E 1 157 ? 61.98684 -109.16210 49.47174 1.000 28.37445 137 GLY E O 1
ATOM 10338 N N . VAL E 1 158 ? 61.89967 -111.37913 49.08629 1.000 27.85860 138 VAL E N 1
ATOM 10339 C CA . VAL E 1 158 ? 60.86866 -111.66148 50.09203 1.000 27.28485 138 VAL E CA 1
ATOM 10340 C C . VAL E 1 158 ? 61.43911 -112.43963 51.28636 1.000 26.57687 138 VAL E C 1
ATOM 10341 O O . VAL E 1 158 ? 61.29954 -112.01731 52.43552 1.000 25.40831 138 VAL E O 1
ATOM 10345 N N . ASP E 1 159 ? 62.07228 -113.58890 51.03000 1.000 24.54242 139 ASP E N 1
ATOM 10346 C CA . ASP E 1 159 ? 62.49964 -114.45382 52.13115 1.000 26.01365 139 ASP E CA 1
ATOM 10347 C C . ASP E 1 159 ? 63.53361 -113.77173 53.01618 1.000 26.52160 139 ASP E C 1
ATOM 10348 O O . ASP E 1 159 ? 63.59445 -114.04082 54.21944 1.000 27.85860 139 ASP E O 1
ATOM 10353 N N . THR E 1 160 ? 64.38006 -112.92075 52.43967 1.000 26.72162 140 THR E N 1
ATOM 10354 C CA . THR E 1 160 ? 65.34916 -112.21060 53.26443 1.000 25.85836 140 THR E CA 1
ATOM 10355 C C . THR E 1 160 ? 64.64576 -111.32228 54.27880 1.000 28.04020 140 THR E C 1
ATOM 10356 O O . THR E 1 160 ? 65.07034 -111.23996 55.43277 1.000 27.90335 140 THR E O 1
ATOM 10360 N N . HIS E 1 161 ? 63.53947 -110.68617 53.88578 1.000 27.25590 141 HIS E N 1
ATOM 10361 C CA . HIS E 1 161 ? 62.83890 -109.82772 54.83779 1.000 24.70033 141 HIS E CA 1
ATOM 10362 C C . HIS E 1 161 ? 62.14522 -110.65665 55.90870 1.000 26.27683 141 HIS E C 1
ATOM 10363 O O . HIS E 1 161 ? 62.12113 -110.26458 57.07845 1.000 27.12694 141 HIS E O 1
ATOM 10370 N N . ALA E 1 162 ? 61.56765 -111.79917 55.52176 1.000 27.15326 142 ALA E N 1
ATOM 10371 C CA . ALA E 1 162 ? 60.93558 -112.68594 56.49597 1.000 26.20577 142 ALA E CA 1
ATOM 10372 C C . ALA E 1 162 ? 61.95028 -113.19794 57.51882 1.000 28.47183 142 ALA E C 1
ATOM 10373 O O . ALA E 1 162 ? 61.68756 -113.20917 58.72857 1.000 26.48212 142 ALA E O 1
ATOM 10375 N N . ILE E 1 163 ? 63.10876 -113.65155 57.04269 1.000 27.94546 143 ILE E N 1
ATOM 10376 C CA . ILE E 1 163 ? 64.14583 -114.17293 57.93597 1.000 25.07669 143 ILE E CA 1
ATOM 10377 C C . ILE E 1 163 ? 64.65684 -113.08062 58.86888 1.000 28.84556 143 ILE E C 1
ATOM 10378 O O . ILE E 1 163 ? 64.84051 -113.30132 60.07285 1.000 28.26392 143 ILE E O 1
ATOM 10383 N N . SER E 1 164 ? 64.89978 -111.88990 58.32546 1.000 27.98757 144 SER E N 1
ATOM 10384 C CA . SER E 1 164 ? 65.37830 -110.77794 59.13535 1.000 27.01377 144 SER E CA 1
ATOM 10385 C C . SER E 1 164 ? 64.38040 -110.42932 60.22841 1.000 30.10887 144 SER E C 1
ATOM 10386 O O . SER E 1 164 ? 64.75021 -110.25203 61.39677 1.000 29.04559 144 SER E O 1
ATOM 10389 N N . SER E 1 165 ? 63.10610 -110.30260 59.86745 1.000 28.34814 145 SER E N 1
ATOM 10390 C CA . SER E 1 165 ? 62.10219 -109.98202 60.87782 1.000 29.91148 145 SER E CA 1
ATOM 10391 C C . SER E 1 165 ? 62.00292 -111.08679 61.92088 1.000 27.88755 145 SER E C 1
ATOM 10392 O O . SER E 1 165 ? 61.86998 -110.81055 63.12087 1.000 26.72689 145 SER E O 1
ATOM 10395 N N . HIS E 1 166 ? 62.06404 -112.34502 61.48106 1.000 26.55582 146 HIS E N 1
ATOM 10396 C CA . HIS E 1 166 ? 61.97610 -113.47088 62.41164 1.000 23.90813 146 HIS E CA 1
ATOM 10397 C C . HIS E 1 166 ? 63.04766 -113.40479 63.50213 1.000 26.11103 146 HIS E C 1
ATOM 10398 O O . HIS E 1 166 ? 62.76377 -113.65150 64.68071 1.000 28.37709 146 HIS E O 1
ATOM 10405 N N . PHE E 1 167 ? 64.27741 -113.06334 63.13950 1.000 25.58201 147 PHE E N 1
ATOM 10406 C CA . PHE E 1 167 ? 65.36247 -113.12916 64.11924 1.000 28.29023 147 PHE E CA 1
ATOM 10407 C C . PHE E 1 167 ? 65.63560 -111.80949 64.82221 1.000 30.55366 147 PHE E C 1
ATOM 10408 O O . PHE E 1 167 ? 66.12068 -111.81549 65.96076 1.000 28.59817 147 PHE E O 1
ATOM 10416 N N . LEU E 1 168 ? 65.33268 -110.67488 64.19225 1.000 31.99331 148 LEU E N 1
ATOM 10417 C CA . LEU E 1 168 ? 65.70436 -109.39317 64.76906 1.000 30.68526 148 LEU E CA 1
ATOM 10418 C C . LEU E 1 168 ? 64.56814 -108.70413 65.51418 1.000 36.72282 148 LEU E C 1
ATOM 10419 O O . LEU E 1 168 ? 64.84210 -107.84430 66.36000 1.000 35.50163 148 LEU E O 1
ATOM 10424 N N . LEU E 1 169 ? 63.30684 -109.04852 65.23470 1.000 28.49026 149 LEU E N 1
ATOM 10425 C CA . LEU E 1 169 ? 62.22064 -108.36513 65.94138 1.000 28.10337 149 LEU E CA 1
ATOM 10426 C C . LEU E 1 169 ? 62.15261 -108.66909 67.44671 1.000 25.19513 149 LEU E C 1
ATOM 10427 O O . LEU E 1 169 ? 61.71866 -107.79343 68.20497 1.000 27.98230 149 LEU E O 1
ATOM 10432 N N . PRO E 1 170 ? 62.53450 -109.85589 67.94252 1.000 29.26930 150 PRO E N 1
ATOM 10433 C CA . PRO E 1 170 ? 62.48583 -110.04722 69.40413 1.000 32.62233 150 PRO E CA 1
ATOM 10434 C C . PRO E 1 170 ? 63.24720 -108.97245 70.16006 1.000 33.43296 150 PRO E C 1
ATOM 10435 O O . PRO E 1 170 ? 62.70648 -108.38767 71.10460 1.000 32.69603 150 PRO E O 1
ATOM 10439 N N . LEU E 1 171 ? 64.46385 -108.64495 69.72108 1.000 32.64865 151 LEU E N 1
ATOM 10440 C CA . LEU E 1 171 ? 65.21223 -107.57060 70.36785 1.000 34.84892 151 LEU E CA 1
ATOM 10441 C C . LEU E 1 171 ? 64.49808 -106.23498 70.22201 1.000 34.43044 151 LEU E C 1
ATOM 10442 O O . LEU E 1 171 ? 64.46588 -105.43125 71.16227 1.000 34.65942 151 LEU E O 1
ATOM 10447 N N . LEU E 1 172 ? 63.88861 -105.98877 69.05864 1.000 33.39611 152 LEU E N 1
ATOM 10448 C CA . LEU E 1 172 ? 63.26958 -104.69371 68.81789 1.000 30.94055 152 LEU E CA 1
ATOM 10449 C C . LEU E 1 172 ? 62.01520 -104.49271 69.66595 1.000 31.83803 152 LEU E C 1
ATOM 10450 O O . LEU E 1 172 ? 61.69036 -103.35500 70.02536 1.000 33.81984 152 LEU E O 1
ATOM 10455 N N . VAL E 1 173 ? 61.27192 -105.56224 69.96956 1.000 28.89294 153 VAL E N 1
ATOM 10456 C CA . VAL E 1 173 ? 60.04769 -105.40449 70.75332 1.000 30.67210 153 VAL E CA 1
ATOM 10457 C C . VAL E 1 173 ? 60.30008 -105.54698 72.25063 1.000 32.04332 153 VAL E C 1
ATOM 10458 O O . VAL E 1 173 ? 59.35273 -105.45602 73.04284 1.000 31.35376 153 VAL E O 1
ATOM 10462 N N . ARG E 1 174 ? 61.55631 -105.71134 72.66641 1.000 34.61994 154 ARG E N 1
ATOM 10463 C CA . ARG E 1 174 ? 61.85660 -105.85015 74.08884 1.000 41.76553 154 ARG E CA 1
ATOM 10464 C C . ARG E 1 174 ? 61.40789 -104.62297 74.87401 1.000 40.68383 154 ARG E C 1
ATOM 10465 O O . ARG E 1 174 ? 61.08060 -104.72709 76.05863 1.000 45.25016 154 ARG E O 1
ATOM 10473 N N . ARG E 1 175 ? 61.39299 -103.45878 74.24305 1.000 35.48847 155 ARG E N 1
ATOM 10474 C CA . ARG E 1 175 ? 60.87244 -102.24409 74.84797 1.000 38.23353 155 ARG E CA 1
ATOM 10475 C C . ARG E 1 175 ? 60.12723 -101.42953 73.80886 1.000 38.67569 155 ARG E C 1
ATOM 10476 O O . ARG E 1 175 ? 60.41385 -101.53292 72.60836 1.000 37.90981 155 ARG E O 1
ATOM 10484 N N . PRO E 1 176 ? 59.16747 -100.60866 74.22427 1.000 41.07071 156 PRO E N 1
ATOM 10485 C CA . PRO E 1 176 ? 58.38713 -99.84140 73.25251 1.000 37.07023 156 PRO E CA 1
ATOM 10486 C C . PRO E 1 176 ? 59.23124 -98.81022 72.52489 1.000 38.73622 156 PRO E C 1
ATOM 10487 O O . PRO E 1 176 ? 60.30742 -98.41003 72.96845 1.000 35.05947 156 PRO E O 1
ATOM 10491 N N . GLY E 1 177 ? 58.72266 -98.39484 71.37002 1.000 36.45963 157 GLY E N 1
ATOM 10492 C CA . GLY E 1 177 ? 59.36370 -97.37977 70.56436 1.000 32.76445 157 GLY E CA 1
ATOM 10493 C C . GLY E 1 177 ? 60.16421 -97.88054 69.37891 1.000 36.45963 157 GLY E C 1
ATOM 10494 O O . GLY E 1 177 ? 60.73209 -97.05762 68.65834 1.000 33.64088 157 GLY E O 1
ATOM 10495 N N . GLY E 1 178 ? 60.21832 -99.18940 69.13671 1.000 30.88002 158 GLY E N 1
ATOM 10496 C CA . GLY E 1 178 ? 60.94870 -99.68203 67.98502 1.000 30.65894 158 GLY E CA 1
ATOM 10497 C C . GLY E 1 178 ? 60.27290 -99.30977 66.67398 1.000 29.46406 158 GLY E C 1
ATOM 10498 O O . GLY E 1 178 ? 59.06999 -99.06385 66.60608 1.000 29.55618 158 GLY E O 1
ATOM 10499 N N . LEU E 1 179 ? 61.07315 -99.27266 65.60869 1.000 29.03769 159 LEU E N 1
ATOM 10500 C CA . LEU E 1 179 ? 60.60848 -98.89970 64.27393 1.000 26.23999 159 LEU E CA 1
ATOM 10501 C C . LEU E 1 179 ? 61.17900 -99.88510 63.26914 1.000 29.46143 159 LEU E C 1
ATOM 10502 O O . LEU E 1 179 ? 62.38679 -100.13878 63.27550 1.000 28.65870 159 LEU E O 1
ATOM 10507 N N . VAL E 1 180 ? 60.32309 -100.44006 62.41001 1.000 24.81613 160 VAL E N 1
ATOM 10508 C CA . VAL E 1 180 ? 60.76657 -101.27287 61.29769 1.000 26.96113 160 VAL E CA 1
ATOM 10509 C C . VAL E 1 180 ? 60.40256 -100.56367 60.00880 1.000 24.99247 160 VAL E C 1
ATOM 10510 O O . VAL E 1 180 ? 59.25748 -100.13575 59.84199 1.000 31.24585 160 VAL E O 1
ATOM 10514 N N . VAL E 1 181 ? 61.35540 -100.45729 59.08962 1.000 26.62161 161 VAL E N 1
ATOM 10515 C CA . VAL E 1 181 ? 61.08428 -99.87068 57.77982 1.000 25.53990 161 VAL E CA 1
ATOM 10516 C C . VAL E 1 181 ? 61.29845 -100.94785 56.72260 1.000 30.05097 161 VAL E C 1
ATOM 10517 O O . VAL E 1 181 ? 62.42334 -101.43619 56.54658 1.000 27.82176 161 VAL E O 1
ATOM 10521 N N . GLU E 1 182 ? 60.22216 -101.31205 56.02221 1.000 25.44252 162 GLU E N 1
ATOM 10522 C CA . GLU E 1 182 ? 60.27530 -102.24415 54.90063 1.000 29.35615 162 GLU E CA 1
ATOM 10523 C C . GLU E 1 182 ? 60.44988 -101.46273 53.60725 1.000 28.29287 162 GLU E C 1
ATOM 10524 O O . GLU E 1 182 ? 59.66199 -100.56117 53.31402 1.000 27.66911 162 GLU E O 1
ATOM 10530 N N . MET E 1 183 ? 61.47849 -101.80137 52.83488 1.000 26.49528 163 MET E N 1
ATOM 10531 C CA . MET E 1 183 ? 61.81578 -101.03801 51.63682 1.000 24.70296 163 MET E CA 1
ATOM 10532 C C . MET E 1 183 ? 61.21932 -101.69442 50.39887 1.000 26.15050 163 MET E C 1
ATOM 10533 O O . MET E 1 183 ? 61.43728 -102.88482 50.15648 1.000 25.56622 163 MET E O 1
ATOM 10538 N N . THR E 1 184 ? 60.47177 -100.92260 49.61358 1.000 28.21917 164 THR E N 1
ATOM 10539 C CA . THR E 1 184 ? 59.86750 -101.46277 48.40334 1.000 29.10086 164 THR E CA 1
ATOM 10540 C C . THR E 1 184 ? 60.02002 -100.43860 47.28223 1.000 25.12406 164 THR E C 1
ATOM 10541 O O . THR E 1 184 ? 60.71181 -99.42509 47.41880 1.000 28.29550 164 THR E O 1
ATOM 10545 N N . ASP E 1 185 ? 59.36449 -100.71543 46.16266 1.000 26.21367 165 ASP E N 1
ATOM 10546 C CA . ASP E 1 185 ? 59.28958 -99.82142 45.01223 1.000 26.37158 165 ASP E CA 1
ATOM 10547 C C . ASP E 1 185 ? 57.80975 -99.53199 44.78744 1.000 29.64040 165 ASP E C 1
ATOM 10548 O O . ASP E 1 185 ? 57.04142 -100.44422 44.47643 1.000 27.92966 165 ASP E O 1
ATOM 10553 N N . GLY E 1 186 ? 57.41028 -98.27821 44.96415 1.000 24.16869 166 GLY E N 1
ATOM 10554 C CA . GLY E 1 186 ? 56.02986 -97.88650 44.76035 1.000 29.01927 166 GLY E CA 1
ATOM 10555 C C . GLY E 1 186 ? 55.26921 -97.71158 46.06902 1.000 30.22468 166 GLY E C 1
ATOM 10556 O O . GLY E 1 186 ? 55.66514 -98.19387 47.12910 1.000 26.77953 166 GLY E O 1
ATOM 10557 N N . THR E 1 187 ? 54.18625 -96.95143 45.99993 1.000 32.17228 167 THR E N 1
ATOM 10558 C CA . THR E 1 187 ? 53.25460 -96.82980 47.10936 1.000 30.47734 167 THR E CA 1
ATOM 10559 C C . THR E 1 187 ? 52.09772 -97.79073 46.90467 1.000 29.25614 167 THR E C 1
ATOM 10560 O O . THR E 1 187 ? 51.88427 -98.31198 45.80540 1.000 28.27971 167 THR E O 1
ATOM 10564 N N . ALA E 1 188 ? 51.34362 -98.01651 47.98227 1.000 28.55606 168 ALA E N 1
ATOM 10565 C CA . ALA E 1 188 ? 50.13064 -98.81745 47.85377 1.000 31.11952 168 ALA E CA 1
ATOM 10566 C C . ALA E 1 188 ? 49.17671 -98.18932 46.84326 1.000 26.42948 168 ALA E C 1
ATOM 10567 O O . ALA E 1 188 ? 48.56547 -98.89852 46.04028 1.000 30.69052 168 ALA E O 1
ATOM 10569 N N . ALA E 1 189 ? 49.07703 -96.85383 46.83902 1.000 29.94833 169 ALA E N 1
ATOM 10570 C CA . ALA E 1 189 ? 48.18926 -96.16601 45.90095 1.000 32.60391 169 ALA E CA 1
ATOM 10571 C C . ALA E 1 189 ? 48.65409 -96.34893 44.46118 1.000 33.58297 169 ALA E C 1
ATOM 10572 O O . ALA E 1 189 ? 47.85205 -96.65267 43.56881 1.000 32.73287 169 ALA E O 1
ATOM 10574 N N . TYR E 1 190 ? 49.94655 -96.14082 44.20652 1.000 32.15912 170 TYR E N 1
ATOM 10575 C CA . TYR E 1 190 ? 50.43975 -96.31206 42.84888 1.000 25.72414 170 TYR E CA 1
ATOM 10576 C C . TYR E 1 190 ? 50.38020 -97.77606 42.42687 1.000 27.51646 170 TYR E C 1
ATOM 10577 O O . TYR E 1 190 ? 49.81613 -98.10807 41.37744 1.000 28.79556 170 TYR E O 1
ATOM 10586 N N . ASN E 1 191 ? 50.94401 -98.67356 43.23794 1.000 29.07191 171 ASN E N 1
ATOM 10587 C CA . ASN E 1 191 ? 51.00229 -100.07405 42.83028 1.000 29.00874 171 ASN E CA 1
ATOM 10588 C C . ASN E 1 191 ? 49.61152 -100.68079 42.72668 1.000 29.36142 171 ASN E C 1
ATOM 10589 O O . ASN E 1 191 ? 49.39716 -101.58952 41.92334 1.000 30.19573 171 ASN E O 1
ATOM 10594 N N . GLY E 1 192 ? 48.65803 -100.19676 43.52640 1.000 31.04056 172 GLY E N 1
ATOM 10595 C CA . GLY E 1 192 ? 47.30283 -100.70780 43.44505 1.000 26.92428 172 GLY E CA 1
ATOM 10596 C C . GLY E 1 192 ? 46.66957 -100.51701 42.08237 1.000 32.75393 172 GLY E C 1
ATOM 10597 O O . GLY E 1 192 ? 45.75701 -101.26738 41.71907 1.000 30.62999 172 GLY E O 1
ATOM 10598 N N . SER E 1 193 ? 47.15475 -99.55742 41.29388 1.000 28.87978 173 SER E N 1
ATOM 10599 C CA . SER E 1 193 ? 46.58176 -99.33571 39.97277 1.000 32.43547 173 SER E CA 1
ATOM 10600 C C . SER E 1 193 ? 47.60937 -99.47232 38.85536 1.000 33.12239 173 SER E C 1
ATOM 10601 O O . SER E 1 193 ? 47.29362 -99.15163 37.70686 1.000 33.30136 173 SER E O 1
ATOM 10604 N N . HIS E 1 194 ? 48.81390 -99.97107 39.14007 1.000 26.38211 174 HIS E N 1
ATOM 10605 C CA . HIS E 1 194 ? 49.83580 -100.10534 38.10741 1.000 27.97441 174 HIS E CA 1
ATOM 10606 C C . HIS E 1 194 ? 50.49391 -101.47135 38.20044 1.000 29.11402 174 HIS E C 1
ATOM 10607 O O . HIS E 1 194 ? 51.02432 -101.83692 39.25017 1.000 28.62448 174 HIS E O 1
ATOM 10614 N N . TYR E 1 195 ? 50.49931 -102.19060 37.08404 1.000 31.63274 175 TYR E N 1
ATOM 10615 C CA . TYR E 1 195 ? 51.38398 -103.33454 36.89868 1.000 29.28246 175 TYR E CA 1
ATOM 10616 C C . TYR E 1 195 ? 52.83872 -102.86270 36.93093 1.000 31.58010 175 TYR E C 1
ATOM 10617 O O . TYR E 1 195 ? 53.20014 -101.91459 36.22807 1.000 30.81159 175 TYR E O 1
ATOM 10626 N N . ARG E 1 196 ? 53.68096 -103.49988 37.76670 1.000 25.35304 176 ARG E N 1
ATOM 10627 C CA . ARG E 1 196 ? 55.04976 -103.01904 38.00079 1.000 27.62436 176 ARG E CA 1
ATOM 10628 C C . ARG E 1 196 ? 56.07189 -103.91882 37.29655 1.000 30.79843 176 ARG E C 1
ATOM 10629 O O . ARG E 1 196 ? 56.46914 -104.95513 37.83403 1.000 26.29526 176 ARG E O 1
ATOM 10637 N N . ASN E 1 197 ? 56.49625 -103.50292 36.09324 1.000 31.61168 177 ASN E N 1
ATOM 10638 C CA . ASN E 1 197 ? 57.61047 -104.07935 35.33241 1.000 32.94869 177 ASN E CA 1
ATOM 10639 C C . ASN E 1 197 ? 57.31830 -105.45353 34.74568 1.000 33.09344 177 ASN E C 1
ATOM 10640 O O . ASN E 1 197 ? 57.29542 -105.61067 33.51740 1.000 30.52734 177 ASN E O 1
ATOM 10645 N N . SER E 1 198 ? 57.12603 -106.45622 35.60052 1.000 28.73502 178 SER E N 1
ATOM 10646 C CA . SER E 1 198 ? 56.86692 -107.82351 35.15639 1.000 29.83252 178 SER E CA 1
ATOM 10647 C C . SER E 1 198 ? 56.45611 -108.63130 36.38109 1.000 23.44492 178 SER E C 1
ATOM 10648 O O . SER E 1 198 ? 56.50954 -108.13706 37.50689 1.000 26.67688 178 SER E O 1
ATOM 10651 N N . TYR E 1 199 ? 56.04139 -109.88285 36.14096 1.000 25.14249 179 TYR E N 1
ATOM 10652 C CA . TYR E 1 199 ? 55.30621 -110.65854 37.15070 1.000 27.06114 179 TYR E CA 1
ATOM 10653 C C . TYR E 1 199 ? 56.08584 -110.78308 38.46002 1.000 25.86889 179 TYR E C 1
ATOM 10654 O O . TYR E 1 199 ? 55.55057 -110.51476 39.54636 1.000 24.31344 179 TYR E O 1
ATOM 10663 N N . PHE E 1 200 ? 57.34251 -111.21386 38.38309 1.000 23.45018 180 PHE E N 1
ATOM 10664 C CA . PHE E 1 200 ? 58.08026 -111.52324 39.60533 1.000 26.00575 180 PHE E CA 1
ATOM 10665 C C . PHE E 1 200 ? 58.42267 -110.25161 40.36760 1.000 25.22934 180 PHE E C 1
ATOM 10666 O O . PHE E 1 200 ? 58.23895 -110.17146 41.58763 1.000 26.19525 180 PHE E O 1
ATOM 10674 N N . TYR E 1 201 ? 58.92450 -109.24674 39.65921 1.000 26.70057 181 TYR E N 1
ATOM 10675 C CA . TYR E 1 201 ? 59.17599 -107.94870 40.27476 1.000 29.05875 181 TYR E CA 1
ATOM 10676 C C . TYR E 1 201 ? 57.92609 -107.44896 40.99743 1.000 25.96364 181 TYR E C 1
ATOM 10677 O O . TYR E 1 201 ? 57.97673 -107.06000 42.16784 1.000 23.22647 181 TYR E O 1
ATOM 10686 N N . ASP E 1 202 ? 56.78225 -107.50025 40.31308 1.000 24.04236 182 ASP E N 1
ATOM 10687 C CA . ASP E 1 202 ? 55.54989 -106.95881 40.86930 1.000 24.32397 182 ASP E CA 1
ATOM 10688 C C . ASP E 1 202 ? 55.14124 -107.69536 42.14295 1.000 24.40293 182 ASP E C 1
ATOM 10689 O O . ASP E 1 202 ? 54.71511 -107.06162 43.11871 1.000 24.88719 182 ASP E O 1
ATOM 10694 N N . LEU E 1 203 ? 55.25942 -109.03186 42.16287 1.000 24.63190 183 LEU E N 1
ATOM 10695 C CA . LEU E 1 203 ? 54.85579 -109.76338 43.36413 1.000 25.47674 183 LEU E CA 1
ATOM 10696 C C . LEU E 1 203 ? 55.72979 -109.38308 44.55440 1.000 22.31057 183 LEU E C 1
ATOM 10697 O O . LEU E 1 203 ? 55.22903 -109.22175 45.67499 1.000 26.54792 183 LEU E O 1
ATOM 10702 N N . VAL E 1 204 ? 57.03616 -109.21758 44.33552 1.000 26.43475 184 VAL E N 1
ATOM 10703 C CA . VAL E 1 204 ? 57.91126 -108.83404 45.44273 1.000 23.62915 184 VAL E CA 1
ATOM 10704 C C . VAL E 1 204 ? 57.50445 -107.47791 45.99394 1.000 25.34778 184 VAL E C 1
ATOM 10705 O O . VAL E 1 204 ? 57.31345 -107.31266 47.20447 1.000 25.88468 184 VAL E O 1
ATOM 10709 N N . LYS E 1 205 ? 57.40519 -106.47188 45.12138 1.000 24.91878 185 LYS E N 1
ATOM 10710 C CA . LYS E 1 205 ? 57.16137 -105.12859 45.63519 1.000 26.24788 185 LYS E CA 1
ATOM 10711 C C . LYS E 1 205 ? 55.82665 -105.05897 46.35932 1.000 29.51933 185 LYS E C 1
ATOM 10712 O O . LYS E 1 205 ? 55.68849 -104.32380 47.33953 1.000 28.55869 185 LYS E O 1
ATOM 10718 N N . ASN E 1 206 ? 54.84438 -105.83476 45.91877 1.000 26.02680 186 ASN E N 1
ATOM 10719 C CA . ASN E 1 206 ? 53.56213 -105.78763 46.59934 1.000 27.74543 186 ASN E CA 1
ATOM 10720 C C . ASN E 1 206 ? 53.54888 -106.64948 47.86254 1.000 25.18197 186 ASN E C 1
ATOM 10721 O O . ASN E 1 206 ? 52.80669 -106.34423 48.80543 1.000 26.92691 186 ASN E O 1
ATOM 10726 N N . SER E 1 207 ? 54.36727 -107.70558 47.92221 1.000 23.08698 187 SER E N 1
ATOM 10727 C CA . SER E 1 207 ? 54.51620 -108.42627 49.18341 1.000 23.79496 187 SER E CA 1
ATOM 10728 C C . SER E 1 207 ? 55.16479 -107.55387 50.24960 1.000 22.65535 187 SER E C 1
ATOM 10729 O O . SER E 1 207 ? 54.78433 -107.62244 51.42168 1.000 24.15290 187 SER E O 1
ATOM 10732 N N . VAL E 1 208 ? 56.15308 -106.74119 49.87837 1.000 20.37086 188 VAL E N 1
ATOM 10733 C CA . VAL E 1 208 ? 56.80741 -105.91167 50.88856 1.000 26.55318 188 VAL E CA 1
ATOM 10734 C C . VAL E 1 208 ? 55.84310 -104.84732 51.42027 1.000 25.73730 188 VAL E C 1
ATOM 10735 O O . VAL E 1 208 ? 55.83810 -104.53438 52.61707 1.000 26.15577 188 VAL E O 1
ATOM 10739 N N . LEU E 1 209 ? 54.98650 -104.30545 50.55525 1.000 24.56347 189 LEU E N 1
ATOM 10740 C CA . LEU E 1 209 ? 53.90435 -103.44536 51.03370 1.000 25.56096 189 LEU E CA 1
ATOM 10741 C C . LEU E 1 209 ? 53.04828 -104.16733 52.07339 1.000 26.51371 189 LEU E C 1
ATOM 10742 O O . LEU E 1 209 ? 52.71500 -103.59779 53.11896 1.000 31.08794 189 LEU E O 1
ATOM 10747 N N . ARG E 1 210 ? 52.69339 -105.42697 51.80433 1.000 26.52686 190 ARG E N 1
ATOM 10748 C CA . ARG E 1 210 ? 51.86631 -106.18421 52.74473 1.000 26.32421 190 ARG E CA 1
ATOM 10749 C C . ARG E 1 210 ? 52.61986 -106.45177 54.04382 1.000 30.31153 190 ARG E C 1
ATOM 10750 O O . ARG E 1 210 ? 52.02584 -106.42103 55.12796 1.000 30.29837 190 ARG E O 1
ATOM 10758 N N . MET E 1 211 ? 53.93749 -106.67178 53.96066 1.000 26.58213 191 MET E N 1
ATOM 10759 C CA . MET E 1 211 ? 54.72659 -106.87169 55.17579 1.000 25.12143 191 MET E CA 1
ATOM 10760 C C . MET E 1 211 ? 54.58806 -105.70001 56.13658 1.000 25.02668 191 MET E C 1
ATOM 10761 O O . MET E 1 211 ? 54.51818 -105.89765 57.35456 1.000 30.65104 191 MET E O 1
ATOM 10766 N N . GLY E 1 212 ? 54.56531 -104.47004 55.61869 1.000 26.95323 192 GLY E N 1
ATOM 10767 C CA . GLY E 1 212 ? 54.38064 -103.33197 56.50467 1.000 27.78754 192 GLY E CA 1
ATOM 10768 C C . GLY E 1 212 ? 53.06418 -103.40162 57.24973 1.000 27.28748 192 GLY E C 1
ATOM 10769 O O . GLY E 1 212 ? 53.00195 -103.14051 58.45538 1.000 25.83994 192 GLY E O 1
ATOM 10770 N N . TYR E 1 213 ? 51.99709 -103.78502 56.54500 1.000 26.83216 193 TYR E N 1
ATOM 10771 C CA . TYR E 1 213 ? 50.68712 -103.92731 57.17224 1.000 27.15326 193 TYR E CA 1
ATOM 10772 C C . TYR E 1 213 ? 50.68648 -105.05708 58.19348 1.000 26.57687 193 TYR E C 1
ATOM 10773 O O . TYR E 1 213 ? 50.15710 -104.90850 59.30532 1.000 29.94570 193 TYR E O 1
ATOM 10782 N N . VAL E 1 214 ? 51.27919 -106.19108 57.83607 1.000 23.20015 194 VAL E N 1
ATOM 10783 C CA . VAL E 1 214 ? 51.27876 -107.34406 58.72815 1.000 25.96890 194 VAL E CA 1
ATOM 10784 C C . VAL E 1 214 ? 52.11647 -107.06216 59.97523 1.000 29.52196 194 VAL E C 1
ATOM 10785 O O . VAL E 1 214 ? 51.68687 -107.34149 61.10198 1.000 29.19824 194 VAL E O 1
ATOM 10789 N N . LEU E 1 215 ? 53.31971 -106.49489 59.79771 1.000 26.01628 195 LEU E N 1
ATOM 10790 C CA . LEU E 1 215 ? 54.18108 -106.22922 60.95228 1.000 24.92667 195 LEU E CA 1
ATOM 10791 C C . LEU E 1 215 ? 53.59655 -105.13666 61.83278 1.000 23.86602 195 LEU E C 1
ATOM 10792 O O . LEU E 1 215 ? 53.79799 -105.14254 63.05471 1.000 28.38761 195 LEU E O 1
ATOM 10797 N N . ALA E 1 216 ? 52.87055 -104.19215 61.24250 1.000 26.22683 196 ALA E N 1
ATOM 10798 C CA . ALA E 1 216 ? 52.21993 -103.17942 62.06367 1.000 25.83468 196 ALA E CA 1
ATOM 10799 C C . ALA E 1 216 ? 51.24835 -103.81951 63.04086 1.000 31.19321 196 ALA E C 1
ATOM 10800 O O . ALA E 1 216 ? 51.12745 -103.37671 64.19001 1.000 31.84066 196 ALA E O 1
ATOM 10802 N N . HIS E 1 217 ? 50.52435 -104.84611 62.58716 1.000 32.33282 197 HIS E N 1
ATOM 10803 C CA . HIS E 1 217 ? 49.62198 -105.57648 63.47216 1.000 33.34610 197 HIS E CA 1
ATOM 10804 C C . HIS E 1 217 ? 50.38936 -106.30837 64.57213 1.000 31.07478 197 HIS E C 1
ATOM 10805 O O . HIS E 1 217 ? 49.96710 -106.32187 65.73372 1.000 28.20601 197 HIS E O 1
ATOM 10812 N N . GLU E 1 218 ? 51.51310 -106.93668 64.22891 1.000 26.82427 198 GLU E N 1
ATOM 10813 C CA . GLU E 1 218 ? 52.23778 -107.71865 65.22813 1.000 32.23281 198 GLU E CA 1
ATOM 10814 C C . GLU E 1 218 ? 52.99808 -106.83737 66.21740 1.000 29.42458 198 GLU E C 1
ATOM 10815 O O . GLU E 1 218 ? 53.19382 -107.23747 67.37102 1.000 29.73778 198 GLU E O 1
ATOM 10821 N N . LEU E 1 219 ? 53.43884 -105.64721 65.80055 1.000 29.17718 199 LEU E N 1
ATOM 10822 C CA . LEU E 1 219 ? 54.29265 -104.82937 66.65965 1.000 30.06150 199 LEU E CA 1
ATOM 10823 C C . LEU E 1 219 ? 53.51258 -103.88789 67.56010 1.000 30.80633 199 LEU E C 1
ATOM 10824 O O . LEU E 1 219 ? 54.02129 -103.48790 68.61379 1.000 29.29562 199 LEU E O 1
ATOM 10829 N N . GLU E 1 220 ? 52.30621 -103.50599 67.15892 1.000 32.12490 200 GLU E N 1
ATOM 10830 C CA . GLU E 1 220 ? 51.56555 -102.50227 67.91870 1.000 37.42817 200 GLU E CA 1
ATOM 10831 C C . GLU E 1 220 ? 51.36807 -102.85702 69.39223 1.000 34.34096 200 GLU E C 1
ATOM 10832 O O . GLU E 1 220 ? 51.51607 -101.95132 70.23041 1.000 34.60941 200 GLU E O 1
ATOM 10838 N N . PRO E 1 221 ? 51.04920 -104.09828 69.78370 1.000 37.66504 201 PRO E N 1
ATOM 10839 C CA . PRO E 1 221 ? 50.93670 -104.39311 71.22682 1.000 40.78910 201 PRO E CA 1
ATOM 10840 C C . PRO E 1 221 ? 52.22844 -104.16332 71.99800 1.000 42.01556 201 PRO E C 1
ATOM 10841 O O . PRO E 1 221 ? 52.18142 -104.00263 73.22149 1.000 37.49660 201 PRO E O 1
ATOM 10845 N N . TYR E 1 222 ? 53.37151 -104.10857 71.32046 1.000 36.63334 202 TYR E N 1
ATOM 10846 C CA . TYR E 1 222 ? 54.66054 -103.89880 71.95774 1.000 32.10648 202 TYR E CA 1
ATOM 10847 C C . TYR E 1 222 ? 55.10741 -102.45175 71.88197 1.000 32.71182 202 TYR E C 1
ATOM 10848 O O . TYR E 1 222 ? 56.24093 -102.14072 72.25819 1.000 38.33618 202 TYR E O 1
ATOM 10857 N N . GLY E 1 223 ? 54.25166 -101.56111 71.39393 1.000 31.90909 203 GLY E N 1
ATOM 10858 C CA . GLY E 1 223 ? 54.69055 -100.20084 71.16640 1.000 33.25925 203 GLY E CA 1
ATOM 10859 C C . GLY E 1 223 ? 55.62508 -100.05001 69.99020 1.000 36.95443 203 GLY E C 1
ATOM 10860 O O . GLY E 1 223 ? 56.32484 -99.03637 69.88725 1.000 34.45939 203 GLY E O 1
ATOM 10861 N N . GLY E 1 224 ? 55.65468 -101.03396 69.08685 1.000 34.03566 204 GLY E N 1
ATOM 10862 C CA . GLY E 1 224 ? 56.46231 -100.94663 67.89540 1.000 30.37469 204 GLY E CA 1
ATOM 10863 C C . GLY E 1 224 ? 55.67157 -100.44110 66.70605 1.000 33.59350 204 GLY E C 1
ATOM 10864 O O . GLY E 1 224 ? 54.44419 -100.55757 66.65601 1.000 32.31966 204 GLY E O 1
ATOM 10865 N N . THR E 1 225 ? 56.40382 -99.90170 65.72710 1.000 30.41680 205 THR E N 1
ATOM 10866 C CA . THR E 1 225 ? 55.83148 -99.30933 64.52237 1.000 31.37481 205 THR E CA 1
ATOM 10867 C C . THR E 1 225 ? 56.47823 -99.92848 63.28780 1.000 32.44073 205 THR E C 1
ATOM 10868 O O . THR E 1 225 ? 57.68636 -100.18087 63.27104 1.000 31.35639 205 THR E O 1
ATOM 10872 N N . ALA E 1 226 ? 55.66446 -100.21465 62.26665 1.000 27.11378 206 ALA E N 1
ATOM 10873 C CA . ALA E 1 226 ? 56.18157 -100.65980 60.97911 1.000 27.37697 206 ALA E CA 1
ATOM 10874 C C . ALA E 1 226 ? 55.60672 -99.79368 59.86456 1.000 28.94821 206 ALA E C 1
ATOM 10875 O O . ALA E 1 226 ? 54.42311 -99.43451 59.88485 1.000 26.83480 206 ALA E O 1
ATOM 10877 N N . VAL E 1 227 ? 56.45790 -99.43132 58.90777 1.000 26.29789 207 VAL E N 1
ATOM 10878 C CA . VAL E 1 227 ? 56.02082 -98.73633 57.70958 1.000 26.89796 207 VAL E CA 1
ATOM 10879 C C . VAL E 1 227 ? 56.68015 -99.40953 56.51933 1.000 33.04344 207 VAL E C 1
ATOM 10880 O O . VAL E 1 227 ? 57.71184 -100.07460 56.64455 1.000 31.34586 207 VAL E O 1
ATOM 10884 N N . THR E 1 228 ? 56.05113 -99.26142 55.35588 1.000 28.75345 208 THR E N 1
ATOM 10885 C CA . THR E 1 228 ? 56.69044 -99.62008 54.10459 1.000 26.78479 208 THR E CA 1
ATOM 10886 C C . THR E 1 228 ? 57.03628 -98.33238 53.37411 1.000 27.57173 208 THR E C 1
ATOM 10887 O O . THR E 1 228 ? 56.17870 -97.45554 53.20111 1.000 28.65870 208 THR E O 1
ATOM 10891 N N . LEU E 1 229 ? 58.28846 -98.22002 52.94821 1.000 24.73191 209 LEU E N 1
ATOM 10892 C CA . LEU E 1 229 ? 58.81638 -96.98532 52.37854 1.000 24.37924 209 LEU E CA 1
ATOM 10893 C C . LEU E 1 229 ? 59.36057 -97.25302 50.98651 1.000 24.66875 209 LEU E C 1
ATOM 10894 O O . LEU E 1 229 ? 60.04270 -98.25891 50.76883 1.000 26.42685 209 LEU E O 1
ATOM 10899 N N . THR E 1 230 ? 59.03674 -96.36585 50.03211 1.000 25.22934 210 THR E N 1
ATOM 10900 C CA . THR E 1 230 ? 59.66787 -96.43757 48.72925 1.000 24.57663 210 THR E CA 1
ATOM 10901 C C . THR E 1 230 ? 60.46328 -95.16828 48.45510 1.000 31.29849 210 THR E C 1
ATOM 10902 O O . THR E 1 230 ? 60.02625 -94.07067 48.82925 1.000 28.43499 210 THR E O 1
ATOM 10906 N N . PRO E 1 231 ? 61.61687 -95.27680 47.80513 1.000 25.86363 211 PRO E N 1
ATOM 10907 C CA . PRO E 1 231 ? 62.27155 -94.09681 47.23136 1.000 24.10552 211 PRO E CA 1
ATOM 10908 C C . PRO E 1 231 ? 61.53837 -93.68815 45.95923 1.000 26.64004 211 PRO E C 1
ATOM 10909 O O . PRO E 1 231 ? 60.59955 -94.35161 45.51841 1.000 25.62149 211 PRO E O 1
ATOM 10913 N N . GLY E 1 232 ? 62.00108 -92.59064 45.36153 1.000 30.88002 212 GLY E N 1
ATOM 10914 C CA . GLY E 1 232 ? 61.53597 -92.22591 44.04117 1.000 30.59577 212 GLY E CA 1
ATOM 10915 C C . GLY E 1 232 ? 62.45108 -92.85938 43.01337 1.000 36.74388 212 GLY E C 1
ATOM 10916 O O . GLY E 1 232 ? 62.87580 -94.00284 43.18911 1.000 37.12814 212 GLY E O 1
ATOM 10917 N N . TRP E 1 233 ? 62.78096 -92.13891 41.94789 1.000 30.78001 213 TRP E N 1
ATOM 10918 C CA . TRP E 1 233 ? 63.71612 -92.63090 40.93101 1.000 23.56072 213 TRP E CA 1
ATOM 10919 C C . TRP E 1 233 ? 65.12028 -92.30548 41.41677 1.000 27.74017 213 TRP E C 1
ATOM 10920 O O . TRP E 1 233 ? 65.56999 -91.16383 41.32071 1.000 30.53787 213 TRP E O 1
ATOM 10931 N N . MET E 1 234 ? 65.82373 -93.31202 41.93537 1.000 30.21941 214 MET E N 1
ATOM 10932 C CA . MET E 1 234 ? 67.07034 -93.10651 42.66563 1.000 30.54840 214 MET E CA 1
ATOM 10933 C C . MET E 1 234 ? 68.27582 -93.06467 41.73544 1.000 29.46932 214 MET E C 1
ATOM 10934 O O . MET E 1 234 ? 68.44622 -93.95016 40.89500 1.000 36.24645 214 MET E O 1
ATOM 10939 N N . ARG E 1 235 ? 69.15511 -92.08343 41.94977 1.000 28.54026 215 ARG E N 1
ATOM 10940 C CA . ARG E 1 235 ? 70.44524 -92.04024 41.25647 1.000 33.81458 215 ARG E CA 1
ATOM 10941 C C . ARG E 1 235 ? 71.45890 -92.91505 42.01084 1.000 34.61468 215 ARG E C 1
ATOM 10942 O O . ARG E 1 235 ? 72.43605 -92.44335 42.59588 1.000 34.30411 215 ARG E O 1
ATOM 10950 N N . SER E 1 236 ? 71.18864 -94.21893 42.01054 1.000 36.19118 216 SER E N 1
ATOM 10951 C CA . SER E 1 236 ? 72.07959 -95.20191 42.61511 1.000 34.29885 216 SER E CA 1
ATOM 10952 C C . SER E 1 236 ? 73.35536 -95.36058 41.78748 1.000 37.38080 216 SER E C 1
ATOM 10953 O O . SER E 1 236 ? 73.45433 -94.89848 40.65070 1.000 34.67521 216 SER E O 1
ATOM 10956 N N . GLU E 1 237 ? 74.34277 -96.04318 42.37564 1.000 37.05181 217 GLU E N 1
ATOM 10957 C CA . GLU E 1 237 ? 75.57886 -96.34394 41.65456 1.000 37.92297 217 GLU E CA 1
ATOM 10958 C C . GLU E 1 237 ? 75.28360 -97.09400 40.35826 1.000 35.21738 217 GLU E C 1
ATOM 10959 O O . GLU E 1 237 ? 75.80669 -96.75599 39.28907 1.000 36.10433 217 GLU E O 1
ATOM 10965 N N . MET E 1 238 ? 74.41671 -98.09942 40.43557 1.000 27.62173 218 MET E N 1
ATOM 10966 C CA . MET E 1 238 ? 74.04554 -98.88533 39.26253 1.000 36.19381 218 MET E CA 1
ATOM 10967 C C . MET E 1 238 ? 73.31027 -98.03231 38.22687 1.000 43.36836 218 MET E C 1
ATOM 10968 O O . MET E 1 238 ? 73.55116 -98.15624 37.01915 1.000 36.10696 218 MET E O 1
ATOM 10973 N N . MET E 1 239 ? 72.40386 -97.16380 38.68295 1.000 38.51251 219 MET E N 1
ATOM 10974 C CA . MET E 1 239 ? 71.62766 -96.33762 37.76212 1.000 38.50725 219 MET E CA 1
ATOM 10975 C C . MET E 1 239 ? 72.51919 -95.34463 37.01957 1.000 38.04404 219 MET E C 1
ATOM 10976 O O . MET E 1 239 ? 72.43230 -95.21678 35.79196 1.000 44.22899 219 MET E O 1
ATOM 10981 N N . LEU E 1 240 ? 73.37592 -94.62227 37.75069 1.000 35.10684 220 LEU E N 1
ATOM 10982 C CA . LEU E 1 240 ? 74.26479 -93.65143 37.11616 1.000 38.73622 220 LEU E CA 1
ATOM 10983 C C . LEU E 1 240 ? 75.20831 -94.31612 36.11912 1.000 48.55319 220 LEU E C 1
ATOM 10984 O O . LEU E 1 240 ? 75.51712 -93.73445 35.07027 1.000 43.92895 220 LEU E O 1
ATOM 10989 N N . GLU E 1 241 ? 75.67717 -95.53450 36.42143 1.000 46.19501 221 GLU E N 1
ATOM 10990 C CA . GLU E 1 241 ? 76.55072 -96.23645 35.48101 1.000 48.72953 221 GLU E CA 1
ATOM 10991 C C . GLU E 1 241 ? 75.81425 -96.56486 34.19330 1.000 48.50845 221 GLU E C 1
ATOM 10992 O O . GLU E 1 241 ? 76.34745 -96.37000 33.09686 1.000 52.42997 221 GLU E O 1
ATOM 10998 N N . THR E 1 242 ? 74.58630 -97.07316 34.31047 1.000 42.12874 222 THR E N 1
ATOM 10999 C CA . THR E 1 242 ? 73.78255 -97.35890 33.12945 1.000 48.22420 222 THR E CA 1
ATOM 11000 C C . THR E 1 242 ? 73.63812 -96.12314 32.24318 1.000 49.26117 222 THR E C 1
ATOM 11001 O O . THR E 1 242 ? 73.67547 -96.22732 31.01344 1.000 49.97178 222 THR E O 1
ATOM 11005 N N . LEU E 1 243 ? 73.50914 -94.94350 32.84492 1.000 49.16905 223 LEU E N 1
ATOM 11006 C CA . LEU E 1 243 ? 73.34193 -93.70512 32.09265 1.000 51.63514 223 LEU E CA 1
ATOM 11007 C C . LEU E 1 243 ? 74.66390 -93.05605 31.70165 1.000 55.51192 223 LEU E C 1
ATOM 11008 O O . LEU E 1 243 ? 74.65200 -92.04008 30.99937 1.000 54.32493 223 LEU E O 1
ATOM 11013 N N . GLY E 1 244 ? 75.79494 -93.61065 32.13083 1.000 51.10613 224 GLY E N 1
ATOM 11014 C CA . GLY E 1 244 ? 77.08174 -93.06561 31.74627 1.000 44.53429 224 GLY E CA 1
ATOM 11015 C C . GLY E 1 244 ? 77.41281 -91.72098 32.34816 1.000 45.95814 224 GLY E C 1
ATOM 11016 O O . GLY E 1 244 ? 78.13782 -90.93734 31.72959 1.000 49.08220 224 GLY E O 1
ATOM 11017 N N . VAL E 1 245 ? 76.90047 -91.41981 33.54093 1.000 39.76003 225 VAL E N 1
ATOM 11018 C CA . VAL E 1 245 ? 77.18370 -90.14805 34.18945 1.000 39.24681 225 VAL E CA 1
ATOM 11019 C C . VAL E 1 245 ? 77.54948 -90.39019 35.64663 1.000 42.49720 225 VAL E C 1
ATOM 11020 O O . VAL E 1 245 ? 77.26726 -91.44332 36.21702 1.000 51.85359 225 VAL E O 1
ATOM 11024 N N . THR E 1 246 ? 78.18160 -89.39033 36.24308 1.000 46.11079 226 THR E N 1
ATOM 11025 C CA . THR E 1 246 ? 78.42454 -89.33424 37.67483 1.000 45.60547 226 THR E CA 1
ATOM 11026 C C . THR E 1 246 ? 77.34376 -88.47998 38.32730 1.000 44.94749 226 THR E C 1
ATOM 11027 O O . THR E 1 246 ? 76.55532 -87.82692 37.64673 1.000 39.57053 226 THR E O 1
ATOM 11031 N N . GLU E 1 247 ? 77.30987 -88.49719 39.66401 1.000 38.90993 227 GLU E N 1
ATOM 11032 C CA . GLU E 1 247 ? 76.36006 -87.66370 40.40237 1.000 43.00779 227 GLU E CA 1
ATOM 11033 C C . GLU E 1 247 ? 76.56838 -86.17550 40.13220 1.000 50.17180 227 GLU E C 1
ATOM 11034 O O . GLU E 1 247 ? 75.59591 -85.40881 40.08440 1.000 48.05839 227 GLU E O 1
ATOM 11040 N N . GLU E 1 248 ? 77.82519 -85.74756 39.94275 1.000 47.68466 228 GLU E N 1
ATOM 11041 C CA . GLU E 1 248 ? 78.11133 -84.32374 39.78349 1.000 53.26691 228 GLU E CA 1
ATOM 11042 C C . GLU E 1 248 ? 77.57007 -83.76165 38.47233 1.000 53.80119 228 GLU E C 1
ATOM 11043 O O . GLU E 1 248 ? 77.32122 -82.55471 38.38246 1.000 54.25914 228 GLU E O 1
ATOM 11049 N N . ASN E 1 249 ? 77.35777 -84.60073 37.46693 1.000 51.51670 229 ASN E N 1
ATOM 11050 C CA . ASN E 1 249 ? 76.81014 -84.14322 36.19633 1.000 52.54051 229 ASN E CA 1
ATOM 11051 C C . ASN E 1 249 ? 75.66189 -85.04048 35.74924 1.000 45.30280 229 ASN E C 1
ATOM 11052 O O . ASN E 1 249 ? 75.54245 -85.39871 34.57233 1.000 45.79233 229 ASN E O 1
ATOM 11057 N N . TRP E 1 250 ? 74.78190 -85.41193 36.68637 1.000 39.19154 230 TRP E N 1
ATOM 11058 C CA . TRP E 1 250 ? 73.70637 -86.33728 36.34161 1.000 36.33857 230 TRP E CA 1
ATOM 11059 C C . TRP E 1 250 ? 72.75407 -85.74400 35.31103 1.000 31.59063 230 TRP E C 1
ATOM 11060 O O . TRP E 1 250 ? 72.16701 -86.48658 34.51874 1.000 39.73371 230 TRP E O 1
ATOM 11071 N N . ARG E 1 251 ? 72.58577 -84.41756 35.29110 1.000 34.18041 231 ARG E N 1
ATOM 11072 C CA . ARG E 1 251 ? 71.65724 -83.87867 34.29968 1.000 39.09416 231 ARG E CA 1
ATOM 11073 C C . ARG E 1 251 ? 72.17158 -84.00964 32.87240 1.000 39.22312 231 ARG E C 1
ATOM 11074 O O . ARG E 1 251 ? 71.39741 -83.77691 31.93885 1.000 39.12838 231 ARG E O 1
ATOM 11082 N N . ASP E 1 252 ? 73.42353 -84.43907 32.67301 1.000 37.48344 232 ASP E N 1
ATOM 11083 C CA . ASP E 1 252 ? 73.89156 -84.76663 31.32445 1.000 38.21511 232 ASP E CA 1
ATOM 11084 C C . ASP E 1 252 ? 73.09714 -85.90296 30.69792 1.000 41.64973 232 ASP E C 1
ATOM 11085 O O . ASP E 1 252 ? 73.06282 -86.02480 29.46842 1.000 43.97633 232 ASP E O 1
ATOM 11090 N N . ALA E 1 253 ? 72.45379 -86.74013 31.50916 1.000 43.64207 233 ALA E N 1
ATOM 11091 C CA . ALA E 1 253 ? 71.69676 -87.86042 30.97289 1.000 36.02274 233 ALA E CA 1
ATOM 11092 C C . ALA E 1 253 ? 70.31719 -87.46449 30.47320 1.000 32.97237 233 ALA E C 1
ATOM 11093 O O . ALA E 1 253 ? 69.61766 -88.31040 29.89968 1.000 36.39910 233 ALA E O 1
ATOM 11095 N N . LEU E 1 254 ? 69.89616 -86.21681 30.68768 1.000 39.08627 234 LEU E N 1
ATOM 11096 C CA . LEU E 1 254 ? 68.51379 -85.85167 30.37737 1.000 39.17312 234 LEU E CA 1
ATOM 11097 C C . LEU E 1 254 ? 68.21170 -85.89479 28.87830 1.000 40.96544 234 LEU E C 1
ATOM 11098 O O . LEU E 1 254 ? 67.05553 -86.10393 28.49781 1.000 42.56563 234 LEU E O 1
ATOM 11103 N N . THR E 1 255 ? 69.21050 -85.70620 28.00474 1.000 34.87787 235 THR E N 1
ATOM 11104 C CA . THR E 1 255 ? 68.92181 -85.85246 26.57857 1.000 45.23437 235 THR E CA 1
ATOM 11105 C C . THR E 1 255 ? 68.55096 -87.29044 26.23662 1.000 46.27397 235 THR E C 1
ATOM 11106 O O . THR E 1 255 ? 67.72277 -87.52473 25.35288 1.000 53.24059 235 THR E O 1
ATOM 11110 N N . GLU E 1 256 ? 69.15679 -88.26099 26.91378 1.000 42.28665 236 GLU E N 1
ATOM 11111 C CA . GLU E 1 256 ? 68.84311 -89.66186 26.66267 1.000 45.36597 236 GLU E CA 1
ATOM 11112 C C . GLU E 1 256 ? 67.57869 -90.09117 27.40867 1.000 43.63681 236 GLU E C 1
ATOM 11113 O O . GLU E 1 256 ? 66.76363 -90.84942 26.87197 1.000 40.71278 236 GLU E O 1
ATOM 11119 N N . VAL E 1 257 ? 67.38909 -89.61149 28.63625 1.000 40.77857 237 VAL E N 1
ATOM 11120 C CA . VAL E 1 257 ? 66.24827 -90.01409 29.46229 1.000 38.25985 237 VAL E CA 1
ATOM 11121 C C . VAL E 1 257 ? 65.59835 -88.75560 30.02272 1.000 35.11210 237 VAL E C 1
ATOM 11122 O O . VAL E 1 257 ? 65.90504 -88.35367 31.15730 1.000 33.69615 237 VAL E O 1
ATOM 11126 N N . PRO E 1 258 ? 64.70802 -88.09789 29.27462 1.000 36.94654 238 PRO E N 1
ATOM 11127 C CA . PRO E 1 258 ? 64.20663 -86.78891 29.73768 1.000 38.07299 238 PRO E CA 1
ATOM 11128 C C . PRO E 1 258 ? 63.45633 -86.84487 31.06307 1.000 30.16414 238 PRO E C 1
ATOM 11129 O O . PRO E 1 258 ? 63.55948 -85.89714 31.85353 1.000 33.74878 238 PRO E O 1
ATOM 11133 N N . HIS E 1 259 ? 62.69039 -87.91353 31.32914 1.000 32.85394 239 HIS E N 1
ATOM 11134 C CA . HIS E 1 259 ? 61.94891 -87.96411 32.58441 1.000 36.59386 239 HIS E CA 1
ATOM 11135 C C . HIS E 1 259 ? 62.83671 -88.23309 33.79428 1.000 35.36740 239 HIS E C 1
ATOM 11136 O O . HIS E 1 259 ? 62.34721 -88.15955 34.92560 1.000 33.69088 239 HIS E O 1
ATOM 11143 N N . PHE E 1 260 ? 64.12698 -88.49920 33.59235 1.000 32.47758 240 PHE E N 1
ATOM 11144 C CA . PHE E 1 260 ? 65.07376 -88.57098 34.70298 1.000 27.20589 240 PHE E CA 1
ATOM 11145 C C . PHE E 1 260 ? 65.19749 -87.23870 35.44148 1.000 28.79029 240 PHE E C 1
ATOM 11146 O O . PHE E 1 260 ? 65.85944 -87.18050 36.48579 1.000 32.81446 240 PHE E O 1
ATOM 11154 N N . CYS E 1 261 ? 64.56482 -86.16840 34.93657 1.000 32.41704 241 CYS E N 1
ATOM 11155 C CA . CYS E 1 261 ? 64.54711 -84.87871 35.62143 1.000 30.06413 241 CYS E CA 1
ATOM 11156 C C . CYS E 1 261 ? 63.81555 -84.92432 36.96366 1.000 31.41692 241 CYS E C 1
ATOM 11157 O O . CYS E 1 261 ? 63.90878 -83.96049 37.73112 1.000 33.40927 241 CYS E O 1
ATOM 11160 N N . ILE E 1 262 ? 63.07449 -86.00173 37.25821 1.000 29.10349 242 ILE E N 1
ATOM 11161 C CA . ILE E 1 262 ? 62.41384 -86.15805 38.55472 1.000 29.77462 242 ILE E CA 1
ATOM 11162 C C . ILE E 1 262 ? 63.28825 -86.89120 39.57156 1.000 35.06473 242 ILE E C 1
ATOM 11163 O O . ILE E 1 262 ? 62.87617 -87.04190 40.72916 1.000 32.02752 242 ILE E O 1
ATOM 11168 N N . SER E 1 263 ? 64.49672 -87.31972 39.18546 1.000 34.48045 243 SER E N 1
ATOM 11169 C CA . SER E 1 263 ? 65.29139 -88.24004 39.99891 1.000 31.16689 243 SER E CA 1
ATOM 11170 C C . SER E 1 263 ? 65.81471 -87.57428 41.27148 1.000 34.59889 243 SER E C 1
ATOM 11171 O O . SER E 1 263 ? 65.84078 -86.34260 41.41232 1.000 34.88839 243 SER E O 1
ATOM 11174 N N . GLU E 1 264 ? 66.22610 -88.42702 42.21784 1.000 32.14333 244 GLU E N 1
ATOM 11175 C CA . GLU E 1 264 ? 66.69084 -88.01961 43.53678 1.000 28.28234 244 GLU E CA 1
ATOM 11176 C C . GLU E 1 264 ? 67.94023 -88.81516 43.87127 1.000 28.36130 244 GLU E C 1
ATOM 11177 O O . GLU E 1 264 ? 68.12335 -89.92773 43.36922 1.000 30.57472 244 GLU E O 1
ATOM 11183 N N . SER E 1 265 ? 68.79027 -88.26142 44.74579 1.000 27.33486 245 SER E N 1
ATOM 11184 C CA . SER E 1 265 ? 69.91843 -89.06176 45.18960 1.000 26.79005 245 SER E CA 1
ATOM 11185 C C . SER E 1 265 ? 69.44100 -90.09291 46.20424 1.000 35.26212 245 SER E C 1
ATOM 11186 O O . SER E 1 265 ? 68.41289 -89.89553 46.85949 1.000 30.99056 245 SER E O 1
ATOM 11189 N N . PRO E 1 266 ? 70.18172 -91.19292 46.37609 1.000 31.21427 246 PRO E N 1
ATOM 11190 C CA . PRO E 1 266 ? 69.81582 -92.15832 47.42675 1.000 31.73802 246 PRO E CA 1
ATOM 11191 C C . PRO E 1 266 ? 69.74701 -91.55568 48.82267 1.000 29.70093 246 PRO E C 1
ATOM 11192 O O . PRO E 1 266 ? 69.02766 -92.09666 49.67461 1.000 34.07251 246 PRO E O 1
ATOM 11196 N N . SER E 1 267 ? 70.44697 -90.44838 49.09111 1.000 29.27719 247 SER E N 1
ATOM 11197 C CA . SER E 1 267 ? 70.39733 -89.85031 50.42929 1.000 28.22707 247 SER E CA 1
ATOM 11198 C C . SER E 1 267 ? 69.02195 -89.29887 50.78681 1.000 28.32708 247 SER E C 1
ATOM 11199 O O . SER E 1 267 ? 68.73460 -89.09715 51.97648 1.000 28.86399 247 SER E O 1
ATOM 11202 N N . TYR E 1 268 ? 68.17751 -89.03509 49.78543 1.000 26.41633 248 TYR E N 1
ATOM 11203 C CA . TYR E 1 268 ? 66.83564 -88.51849 50.04097 1.000 32.42757 248 TYR E CA 1
ATOM 11204 C C . TYR E 1 268 ? 66.00151 -89.53004 50.82289 1.000 30.37996 248 TYR E C 1
ATOM 11205 O O . TYR E 1 268 ? 65.41158 -89.19516 51.85774 1.000 32.46968 248 TYR E O 1
ATOM 11214 N N . VAL E 1 269 ? 65.93709 -90.77748 50.33811 1.000 29.48511 249 VAL E N 1
ATOM 11215 C CA . VAL E 1 269 ? 65.19804 -91.79635 51.08256 1.000 26.81901 249 VAL E CA 1
ATOM 11216 C C . VAL E 1 269 ? 65.91351 -92.09469 52.39621 1.000 26.97692 249 VAL E C 1
ATOM 11217 O O . VAL E 1 269 ? 65.27219 -92.44911 53.39375 1.000 29.64566 249 VAL E O 1
ATOM 11221 N N . GLY E 1 270 ? 67.23658 -91.90296 52.43760 1.000 29.27719 250 GLY E N 1
ATOM 11222 C CA . GLY E 1 270 ? 67.95953 -92.01414 53.70562 1.000 24.59242 250 GLY E CA 1
ATOM 11223 C C . GLY E 1 270 ? 67.47916 -91.00724 54.73158 1.000 31.30639 250 GLY E C 1
ATOM 11224 O O . GLY E 1 270 ? 67.27451 -91.34359 55.90422 1.000 31.38271 250 GLY E O 1
ATOM 11225 N N . ARG E 1 271 ? 67.28400 -89.75464 54.30632 1.000 36.19118 251 ARG E N 1
ATOM 11226 C CA . ARG E 1 271 ? 66.75762 -88.74440 55.21879 1.000 30.54840 251 ARG E CA 1
ATOM 11227 C C . ARG E 1 271 ? 65.31353 -89.03734 55.61500 1.000 31.25901 251 ARG E C 1
ATOM 11228 O O . ARG E 1 271 ? 64.90324 -88.71281 56.74218 1.000 31.09847 251 ARG E O 1
ATOM 11236 N N . ALA E 1 272 ? 64.53854 -89.66860 54.72089 1.000 28.34024 252 ALA E N 1
ATOM 11237 C CA . ALA E 1 272 ? 63.18498 -90.08008 55.08446 1.000 26.95060 252 ALA E CA 1
ATOM 11238 C C . ALA E 1 272 ? 63.20832 -91.08452 56.23086 1.000 27.23221 252 ALA E C 1
ATOM 11239 O O . ALA E 1 272 ? 62.41629 -90.97933 57.17559 1.000 31.14584 252 ALA E O 1
ATOM 11241 N N . VAL E 1 273 ? 64.11198 -92.06703 56.16802 1.000 27.26380 253 VAL E N 1
ATOM 11242 C CA . VAL E 1 273 ? 64.23365 -93.02476 57.26488 1.000 30.11940 253 VAL E CA 1
ATOM 11243 C C . VAL E 1 273 ? 64.67094 -92.31393 58.53778 1.000 31.08794 253 VAL E C 1
ATOM 11244 O O . VAL E 1 273 ? 64.12950 -92.55980 59.62679 1.000 29.70883 253 VAL E O 1
ATOM 11248 N N . ALA E 1 274 ? 65.65867 -91.42198 58.42834 1.000 29.05612 254 ALA E N 1
ATOM 11249 C CA . ALA E 1 274 ? 66.12896 -90.72217 59.62207 1.000 32.16175 254 ALA E CA 1
ATOM 11250 C C . ALA E 1 274 ? 65.01259 -89.88631 60.23731 1.000 30.27468 254 ALA E C 1
ATOM 11251 O O . ALA E 1 274 ? 64.86437 -89.84460 61.46184 1.000 31.69854 254 ALA E O 1
ATOM 11253 N N . ALA E 1 275 ? 64.17939 -89.26534 59.39566 1.000 27.73227 255 ALA E N 1
ATOM 11254 C CA . ALA E 1 275 ? 63.06598 -88.46270 59.89516 1.000 33.53560 255 ALA E CA 1
ATOM 11255 C C . ALA E 1 275 ? 62.04159 -89.32636 60.61456 1.000 32.85657 255 ALA E C 1
ATOM 11256 O O . ALA E 1 275 ? 61.46719 -88.90193 61.62610 1.000 32.31703 255 ALA E O 1
ATOM 11258 N N . LEU E 1 276 ? 61.76026 -90.52124 60.08300 1.000 32.31440 256 LEU E N 1
ATOM 11259 C CA . LEU E 1 276 ? 60.88784 -91.44616 60.79881 1.000 30.88265 256 LEU E CA 1
ATOM 11260 C C . LEU E 1 276 ? 61.50412 -91.83931 62.12921 1.000 29.52722 256 LEU E C 1
ATOM 11261 O O . LEU E 1 276 ? 60.84576 -91.78246 63.17620 1.000 35.63322 256 LEU E O 1
ATOM 11266 N N . ALA E 1 277 ? 62.78139 -92.22545 62.10512 1.000 31.30375 257 ALA E N 1
ATOM 11267 C CA . ALA E 1 277 ? 63.45004 -92.67515 63.32003 1.000 28.01652 257 ALA E CA 1
ATOM 11268 C C . ALA E 1 277 ? 63.51445 -91.57189 64.36715 1.000 37.27026 257 ALA E C 1
ATOM 11269 O O . ALA E 1 277 ? 63.54191 -91.86050 65.56710 1.000 33.62245 257 ALA E O 1
ATOM 11271 N N . GLY E 1 278 ? 63.53603 -90.31186 63.94251 1.000 36.89916 258 GLY E N 1
ATOM 11272 C CA . GLY E 1 278 ? 63.59782 -89.22686 64.89716 1.000 42.68933 258 GLY E CA 1
ATOM 11273 C C . GLY E 1 278 ? 62.25835 -88.71804 65.36331 1.000 43.14991 258 GLY E C 1
ATOM 11274 O O . GLY E 1 278 ? 62.20762 -87.84940 66.23823 1.000 35.07526 258 GLY E O 1
ATOM 11275 N N . ASP E 1 279 ? 61.16386 -89.26379 64.83179 1.000 34.47255 259 ASP E N 1
ATOM 11276 C CA . ASP E 1 279 ? 59.81834 -88.77777 65.11936 1.000 36.73072 259 ASP E CA 1
ATOM 11277 C C . ASP E 1 279 ? 59.30697 -89.45316 66.38756 1.000 41.81554 259 ASP E C 1
ATOM 11278 O O . ASP E 1 279 ? 59.01792 -90.65777 66.39021 1.000 36.25698 259 ASP E O 1
ATOM 11283 N N . ALA E 1 280 ? 59.17526 -88.66468 67.46208 1.000 36.22276 260 ALA E N 1
ATOM 11284 C CA . ALA E 1 280 ? 58.64467 -89.18527 68.71841 1.000 37.10708 260 ALA E CA 1
ATOM 11285 C C . ALA E 1 280 ? 57.24976 -89.77523 68.53840 1.000 36.64913 260 ALA E C 1
ATOM 11286 O O . ALA E 1 280 ? 56.84968 -90.66199 69.29935 1.000 41.78133 260 ALA E O 1
ATOM 11288 N N . ASP E 1 281 ? 56.49311 -89.29644 67.55203 1.000 37.14919 261 ASP E N 1
ATOM 11289 C CA . ASP E 1 281 ? 55.15280 -89.79946 67.26555 1.000 39.19680 261 ASP E CA 1
ATOM 11290 C C . ASP E 1 281 ? 55.11354 -90.64064 65.98237 1.000 41.02334 261 ASP E C 1
ATOM 11291 O O . ASP E 1 281 ? 54.12512 -90.63544 65.24704 1.000 39.77582 261 ASP E O 1
ATOM 11296 N N . VAL E 1 282 ? 56.17218 -91.40862 65.70734 1.000 40.45222 262 VAL E N 1
ATOM 11297 C CA . VAL E 1 282 ? 56.21238 -92.16183 64.45206 1.000 38.40460 262 VAL E CA 1
ATOM 11298 C C . VAL E 1 282 ? 55.08470 -93.19106 64.37513 1.000 37.27289 262 VAL E C 1
ATOM 11299 O O . VAL E 1 282 ? 54.70735 -93.61943 63.27710 1.000 35.54110 262 VAL E O 1
ATOM 11303 N N . ALA E 1 283 ? 54.50092 -93.57096 65.51644 1.000 32.36704 263 ALA E N 1
ATOM 11304 C CA . ALA E 1 283 ? 53.38898 -94.52047 65.49513 1.000 31.49325 263 ALA E CA 1
ATOM 11305 C C . ALA E 1 283 ? 52.20964 -94.02752 64.66836 1.000 31.82750 263 ALA E C 1
ATOM 11306 O O . ALA E 1 283 ? 51.36978 -94.84334 64.27344 1.000 34.58046 263 ALA E O 1
ATOM 11308 N N . ARG E 1 284 ? 52.12386 -92.72009 64.38461 1.000 32.88815 264 ARG E N 1
ATOM 11309 C CA . ARG E 1 284 ? 51.05452 -92.22645 63.51952 1.000 34.78575 264 ARG E CA 1
ATOM 11310 C C . ARG E 1 284 ? 51.09794 -92.83788 62.12690 1.000 34.88839 264 ARG E C 1
ATOM 11311 O O . ARG E 1 284 ? 50.09203 -92.78420 61.41054 1.000 36.66755 264 ARG E O 1
ATOM 11319 N N . TRP E 1 285 ? 52.23364 -93.41023 61.72489 1.000 32.18807 265 TRP E N 1
ATOM 11320 C CA . TRP E 1 285 ? 52.39754 -94.01190 60.40709 1.000 33.39611 265 TRP E CA 1
ATOM 11321 C C . TRP E 1 285 ? 52.16822 -95.51940 60.38602 1.000 33.27504 265 TRP E C 1
ATOM 11322 O O . TRP E 1 285 ? 52.32708 -96.13071 59.32521 1.000 33.71983 265 TRP E O 1
ATOM 11333 N N . ASN E 1 286 ? 51.83951 -96.13603 61.52371 1.000 31.67485 266 ASN E N 1
ATOM 11334 C CA . ASN E 1 286 ? 51.87984 -97.59242 61.64417 1.000 29.58513 266 ASN E CA 1
ATOM 11335 C C . ASN E 1 286 ? 51.04945 -98.26589 60.55592 1.000 31.13005 266 ASN E C 1
ATOM 11336 O O . ASN E 1 286 ? 49.87348 -97.94846 60.36132 1.000 29.84568 266 ASN E O 1
ATOM 11341 N N . GLY E 1 287 ? 51.67350 -99.19496 59.83797 1.000 28.21654 267 GLY E N 1
ATOM 11342 C CA . GLY E 1 287 ? 50.98768 -99.94618 58.81032 1.000 26.49791 267 GLY E CA 1
ATOM 11343 C C . GLY E 1 287 ? 50.90632 -99.27337 57.46981 1.000 32.23018 267 GLY E C 1
ATOM 11344 O O . GLY E 1 287 ? 50.50425 -99.92274 56.50116 1.000 33.04344 267 GLY E O 1
ATOM 11345 N N . GLN E 1 288 ? 51.32552 -98.01819 57.35925 1.000 27.96651 268 GLN E N 1
ATOM 11346 C CA . GLN E 1 288 ? 51.10322 -97.29699 56.12199 1.000 32.39073 268 GLN E CA 1
ATOM 11347 C C . GLN E 1 288 ? 52.24213 -97.50607 55.13660 1.000 33.14345 268 GLN E C 1
ATOM 11348 O O . GLN E 1 288 ? 53.37812 -97.82803 55.49672 1.000 28.96400 268 GLN E O 1
ATOM 11354 N N . SER E 1 289 ? 51.90439 -97.28188 53.87555 1.000 27.79544 269 SER E N 1
ATOM 11355 C CA . SER E 1 289 ? 52.84520 -97.16575 52.77942 1.000 27.28222 269 SER E CA 1
ATOM 11356 C C . SER E 1 289 ? 53.16784 -95.68561 52.59633 1.000 33.94618 269 SER E C 1
ATOM 11357 O O . SER E 1 289 ? 52.25604 -94.85322 52.53876 1.000 29.31667 269 SER E O 1
ATOM 11360 N N . VAL E 1 290 ? 54.45979 -95.35467 52.55273 1.000 26.92165 270 VAL E N 1
ATOM 11361 C CA . VAL E 1 290 ? 54.91115 -93.97800 52.40416 1.000 30.60367 270 VAL E CA 1
ATOM 11362 C C . VAL E 1 290 ? 56.00001 -93.92680 51.33507 1.000 30.29311 270 VAL E C 1
ATOM 11363 O O . VAL E 1 290 ? 56.59175 -94.94611 50.96599 1.000 25.17407 270 VAL E O 1
ATOM 11367 N N . SER E 1 291 ? 56.26319 -92.71442 50.83879 1.000 30.27205 271 SER E N 1
ATOM 11368 C CA . SER E 1 291 ? 57.31896 -92.48211 49.86160 1.000 27.73754 271 SER E CA 1
ATOM 11369 C C . SER E 1 291 ? 58.26040 -91.40476 50.37985 1.000 28.91136 271 SER E C 1
ATOM 11370 O O . SER E 1 291 ? 57.90324 -90.60651 51.24903 1.000 30.41417 271 SER E O 1
ATOM 11373 N N . SER E 1 292 ? 59.48233 -91.39885 49.83783 1.000 27.99546 272 SER E N 1
ATOM 11374 C CA . SER E 1 292 ? 60.46545 -90.39033 50.22997 1.000 29.90885 272 SER E CA 1
ATOM 11375 C C . SER E 1 292 ? 59.96022 -88.97997 49.92228 1.000 31.86435 272 SER E C 1
ATOM 11376 O O . SER E 1 292 ? 60.17468 -88.04811 50.70742 1.000 31.43535 272 SER E O 1
ATOM 11379 N N . GLY E 1 293 ? 59.27023 -88.80835 48.79296 1.000 29.18771 273 GLY E N 1
ATOM 11380 C CA . GLY E 1 293 ? 58.77246 -87.48864 48.43609 1.000 30.12993 273 GLY E CA 1
ATOM 11381 C C . GLY E 1 293 ? 57.64059 -87.02952 49.33514 1.000 34.45939 273 GLY E C 1
ATOM 11382 O O . GLY E 1 293 ? 57.55816 -85.85253 49.70440 1.000 36.64650 273 GLY E O 1
ATOM 11383 N N . GLN E 1 294 ? 56.75150 -87.94861 49.69802 1.000 30.92476 274 GLN E N 1
ATOM 11384 C CA . GLN E 1 294 ? 55.70659 -87.62173 50.65428 1.000 30.81422 274 GLN E CA 1
ATOM 11385 C C . GLN E 1 294 ? 56.30304 -87.22023 51.99606 1.000 38.26248 274 GLN E C 1
ATOM 11386 O O . GLN E 1 294 ? 55.85126 -86.25156 52.62335 1.000 40.77068 274 GLN E O 1
ATOM 11392 N N . LEU E 1 295 ? 57.32913 -87.94898 52.45651 1.000 30.95634 275 LEU E N 1
ATOM 11393 C CA . LEU E 1 295 ? 57.88043 -87.65456 53.77306 1.000 27.91651 275 LEU E CA 1
ATOM 11394 C C . LEU E 1 295 ? 58.69965 -86.36883 53.76136 1.000 29.02190 275 LEU E C 1
ATOM 11395 O O . LEU E 1 295 ? 58.80043 -85.69411 54.79225 1.000 31.58273 275 LEU E O 1
ATOM 11400 N N . ALA E 1 296 ? 59.29892 -86.01590 52.62162 1.000 30.16677 276 ALA E N 1
ATOM 11401 C CA . ALA E 1 296 ? 59.98874 -84.73539 52.53984 1.000 34.82786 276 ALA E CA 1
ATOM 11402 C C . ALA E 1 296 ? 59.01574 -83.58013 52.74845 1.000 36.33857 276 ALA E C 1
ATOM 11403 O O . ALA E 1 296 ? 59.33489 -82.60616 53.44112 1.000 33.91459 276 ALA E O 1
ATOM 11405 N N . GLN E 1 297 ? 57.82003 -83.67549 52.16394 1.000 31.15374 277 GLN E N 1
ATOM 11406 C CA . GLN E 1 297 ? 56.80591 -82.65107 52.39553 1.000 37.08603 277 GLN E CA 1
ATOM 11407 C C . GLN E 1 297 ? 56.35646 -82.64760 53.84655 1.000 40.32589 277 GLN E C 1
ATOM 11408 O O . GLN E 1 297 ? 56.16320 -81.58245 54.44219 1.000 39.46263 277 GLN E O 1
ATOM 11414 N N . GLU E 1 298 ? 56.24299 -83.83276 54.44532 1.000 38.64411 278 GLU E N 1
ATOM 11415 C CA . GLU E 1 298 ? 55.74379 -83.94180 55.80878 1.000 39.39420 278 GLU E CA 1
ATOM 11416 C C . GLU E 1 298 ? 56.75560 -83.42509 56.82565 1.000 43.07095 278 GLU E C 1
ATOM 11417 O O . GLU E 1 298 ? 56.38821 -82.70822 57.76112 1.000 39.96795 278 GLU E O 1
ATOM 11423 N N . TYR E 1 299 ? 58.02940 -83.77669 56.66755 1.000 40.13902 279 TYR E N 1
ATOM 11424 C CA . TYR E 1 299 ? 59.03914 -83.46421 57.67321 1.000 38.76517 279 TYR E CA 1
ATOM 11425 C C . TYR E 1 299 ? 59.89648 -82.26063 57.31909 1.000 40.62592 279 TYR E C 1
ATOM 11426 O O . TYR E 1 299 ? 60.50980 -81.67274 58.21596 1.000 39.33103 279 TYR E O 1
ATOM 11435 N N . GLY E 1 300 ? 59.98663 -81.90439 56.04465 1.000 38.39934 280 GLY E N 1
ATOM 11436 C CA . GLY E 1 300 ? 60.72245 -80.72709 55.64980 1.000 40.55749 280 GLY E CA 1
ATOM 11437 C C . GLY E 1 300 ? 62.16204 -80.94932 55.24670 1.000 43.78946 280 GLY E C 1
ATOM 11438 O O . GLY E 1 300 ? 62.83662 -79.97561 54.89268 1.000 42.38140 280 GLY E O 1
ATOM 11439 N N . PHE E 1 301 ? 62.67005 -82.18168 55.29501 1.000 39.92321 281 PHE E N 1
ATOM 11440 C CA . PHE E 1 301 ? 64.01916 -82.39254 54.78600 1.000 37.11761 281 PHE E CA 1
ATOM 11441 C C . PHE E 1 301 ? 64.03023 -82.22270 53.26619 1.000 35.20159 281 PHE E C 1
ATOM 11442 O O . PHE E 1 301 ? 62.98933 -82.18853 52.60725 1.000 33.70141 281 PHE E O 1
ATOM 11450 N N . THR E 1 302 ? 65.22870 -82.09990 52.70837 1.000 33.24609 282 THR E N 1
ATOM 11451 C CA . THR E 1 302 ? 65.40878 -81.99910 51.26768 1.000 32.32493 282 THR E CA 1
ATOM 11452 C C . THR E 1 302 ? 66.43888 -83.03113 50.83755 1.000 30.65104 282 THR E C 1
ATOM 11453 O O . THR E 1 302 ? 67.12159 -83.63882 51.66360 1.000 35.23580 282 THR E O 1
ATOM 11457 N N . ASP E 1 303 ? 66.56513 -83.21449 49.53030 1.000 34.68047 283 ASP E N 1
ATOM 11458 C CA . ASP E 1 303 ? 67.70207 -83.94614 48.99519 1.000 33.59877 283 ASP E CA 1
ATOM 11459 C C . ASP E 1 303 ? 68.98627 -83.13441 49.21197 1.000 33.20661 283 ASP E C 1
ATOM 11460 O O . ASP E 1 303 ? 68.95649 -81.99817 49.68858 1.000 34.62257 283 ASP E O 1
ATOM 11465 N N . LEU E 1 304 ? 70.13341 -83.74108 48.87809 1.000 34.24358 284 LEU E N 1
ATOM 11466 C CA . LEU E 1 304 ? 71.40888 -83.05497 49.07221 1.000 40.02848 284 LEU E CA 1
ATOM 11467 C C . LEU E 1 304 ? 71.45534 -81.72656 48.31965 1.000 38.35460 284 LEU E C 1
ATOM 11468 O O . LEU E 1 304 ? 72.08626 -80.77265 48.78511 1.000 36.71493 284 LEU E O 1
ATOM 11473 N N . ASP E 1 305 ? 70.77895 -81.63121 47.17738 1.000 39.93110 285 ASP E N 1
ATOM 11474 C CA . ASP E 1 305 ? 70.78229 -80.41251 46.36926 1.000 38.30986 285 ASP E CA 1
ATOM 11475 C C . ASP E 1 305 ? 69.70410 -79.40372 46.77541 1.000 41.56814 285 ASP E C 1
ATOM 11476 O O . ASP E 1 305 ? 69.49801 -78.42553 46.05583 1.000 43.08938 285 ASP E O 1
ATOM 11481 N N . GLY E 1 306 ? 69.01229 -79.61592 47.89538 1.000 39.31261 286 GLY E N 1
ATOM 11482 C CA . GLY E 1 306 ? 67.98535 -78.69041 48.33820 1.000 36.35699 286 GLY E CA 1
ATOM 11483 C C . GLY E 1 306 ? 66.60345 -78.89330 47.74098 1.000 34.28306 286 GLY E C 1
ATOM 11484 O O . GLY E 1 306 ? 65.67316 -78.17151 48.11919 1.000 35.79640 286 GLY E O 1
ATOM 11485 N N . SER E 1 307 ? 66.42503 -79.84569 46.83473 1.000 32.96185 287 SER E N 1
ATOM 11486 C CA . SER E 1 307 ? 65.12731 -80.04690 46.20342 1.000 34.66995 287 SER E CA 1
ATOM 11487 C C . SER E 1 307 ? 64.31314 -81.11036 46.94657 1.000 34.08303 287 SER E C 1
ATOM 11488 O O . SER E 1 307 ? 64.78436 -81.74257 47.89551 1.000 35.09895 287 SER E O 1
ATOM 11491 N N . ARG E 1 308 ? 63.05293 -81.27097 46.53363 1.000 34.65679 288 ARG E N 1
ATOM 11492 C CA . ARG E 1 308 ? 62.15132 -82.26949 47.12138 1.000 35.15685 288 ARG E CA 1
ATOM 11493 C C . ARG E 1 308 ? 61.38278 -82.98883 46.02218 1.000 33.83564 288 ARG E C 1
ATOM 11494 O O . ARG E 1 308 ? 60.17294 -82.78641 45.85092 1.000 35.68849 288 ARG E O 1
ATOM 11502 N N . PRO E 1 309 ? 62.05397 -83.86302 45.26940 1.000 28.73766 289 PRO E N 1
ATOM 11503 C CA . PRO E 1 309 ? 61.37419 -84.60504 44.20031 1.000 29.86674 289 PRO E CA 1
ATOM 11504 C C . PRO E 1 309 ? 60.16639 -85.37215 44.72221 1.000 30.73263 289 PRO E C 1
ATOM 11505 O O . PRO E 1 309 ? 60.18250 -85.92998 45.82121 1.000 34.61468 289 PRO E O 1
ATOM 11509 N N . ASP E 1 310 ? 59.11491 -85.40350 43.90518 1.000 36.03327 290 ASP E N 1
ATOM 11510 C CA . ASP E 1 310 ? 57.85149 -86.07309 44.22859 1.000 35.01736 290 ASP E CA 1
ATOM 11511 C C . ASP E 1 310 ? 57.58133 -87.03948 43.07751 1.000 36.39121 290 ASP E C 1
ATOM 11512 O O . ASP E 1 310 ? 56.73342 -86.79470 42.21215 1.000 38.25459 290 ASP E O 1
ATOM 11517 N N . CYS E 1 311 ? 58.31415 -88.15315 43.07928 1.000 34.67784 291 CYS E N 1
ATOM 11518 C CA . CYS E 1 311 ? 58.35237 -89.04208 41.92125 1.000 30.02728 291 CYS E CA 1
ATOM 11519 C C . CYS E 1 311 ? 56.97448 -89.59765 41.57110 1.000 31.44061 291 CYS E C 1
ATOM 11520 O O . CYS E 1 311 ? 56.56940 -89.60132 40.39952 1.000 30.21152 291 CYS E O 1
ATOM 11523 N N . TRP E 1 312 ? 56.23897 -90.08441 42.57059 1.000 31.81697 292 TRP E N 1
ATOM 11524 C CA . TRP E 1 312 ? 55.04375 -90.86694 42.26582 1.000 32.82762 292 TRP E CA 1
ATOM 11525 C C . TRP E 1 312 ? 53.89364 -89.97766 41.79731 1.000 34.54625 292 TRP E C 1
ATOM 11526 O O . TRP E 1 312 ? 53.09384 -90.39800 40.95533 1.000 33.44875 292 TRP E O 1
ATOM 11537 N N . ARG E 1 313 ? 53.83351 -88.73539 42.27151 1.000 33.08555 293 ARG E N 1
ATOM 11538 C CA . ARG E 1 313 ? 52.87621 -87.79468 41.70148 1.000 36.19118 293 ARG E CA 1
ATOM 11539 C C . ARG E 1 313 ? 53.29394 -87.39111 40.29153 1.000 32.05121 293 ARG E C 1
ATOM 11540 O O . ARG E 1 313 ? 52.45065 -87.32256 39.38457 1.000 32.31177 293 ARG E O 1
ATOM 11548 N N . TYR E 1 314 ? 54.59969 -87.17918 40.07753 1.000 33.59877 294 TYR E N 1
ATOM 11549 C CA . TYR E 1 314 ? 55.10887 -86.85886 38.74251 1.000 33.40401 294 TYR E CA 1
ATOM 11550 C C . TYR E 1 314 ? 54.79338 -87.95992 37.74250 1.000 36.15960 294 TYR E C 1
ATOM 11551 O O . TYR E 1 314 ? 54.40360 -87.67964 36.59820 1.000 32.88815 294 TYR E O 1
ATOM 11560 N N . LEU E 1 315 ? 54.99276 -89.21995 38.13431 1.000 35.01209 295 LEU E N 1
ATOM 11561 C CA . LEU E 1 315 ? 54.75945 -90.30758 37.19107 1.000 32.72234 295 LEU E CA 1
ATOM 11562 C C . LEU E 1 315 ? 53.31801 -90.29553 36.69886 1.000 36.81231 295 LEU E C 1
ATOM 11563 O O . LEU E 1 315 ? 53.05859 -90.53722 35.51261 1.000 33.42243 295 LEU E O 1
ATOM 11568 N N . VAL E 1 316 ? 52.37141 -89.98952 37.59277 1.000 33.82774 296 VAL E N 1
ATOM 11569 C CA . VAL E 1 316 ? 50.95907 -90.02340 37.22944 1.000 36.04380 296 VAL E CA 1
ATOM 11570 C C . VAL E 1 316 ? 50.55832 -88.76841 36.46423 1.000 38.19142 296 VAL E C 1
ATOM 11571 O O . VAL E 1 316 ? 49.93203 -88.84654 35.40341 1.000 39.67844 296 VAL E O 1
ATOM 11575 N N . GLU E 1 317 ? 50.92085 -87.59728 36.98461 1.000 34.13830 297 GLU E N 1
ATOM 11576 C CA . GLU E 1 317 ? 50.38890 -86.34630 36.46496 1.000 38.94414 297 GLU E CA 1
ATOM 11577 C C . GLU E 1 317 ? 51.15589 -85.82113 35.25332 1.000 43.31309 297 GLU E C 1
ATOM 11578 O O . GLU E 1 317 ? 50.61595 -85.00075 34.50739 1.000 44.70799 297 GLU E O 1
ATOM 11584 N N . VAL E 1 318 ? 52.39228 -86.26398 35.03308 1.000 41.32601 298 VAL E N 1
ATOM 11585 C CA . VAL E 1 318 ? 53.16907 -85.76419 33.90238 1.000 35.69639 298 VAL E CA 1
ATOM 11586 C C . VAL E 1 318 ? 53.43666 -86.88406 32.91600 1.000 36.24645 298 VAL E C 1
ATOM 11587 O O . VAL E 1 318 ? 52.92239 -86.87238 31.79197 1.000 42.31560 298 VAL E O 1
ATOM 11591 N N . GLN E 1 319 ? 54.24039 -87.86687 33.32629 1.000 34.01197 299 GLN E N 1
ATOM 11592 C CA . GLN E 1 319 ? 54.74580 -88.83555 32.36086 1.000 32.39862 299 GLN E CA 1
ATOM 11593 C C . GLN E 1 319 ? 53.63039 -89.72664 31.82043 1.000 38.27301 299 GLN E C 1
ATOM 11594 O O . GLN E 1 319 ? 53.51200 -89.91146 30.60783 1.000 37.79401 299 GLN E O 1
ATOM 11600 N N . GLU E 1 320 ? 52.81751 -90.31875 32.70074 1.000 36.22540 300 GLU E N 1
ATOM 11601 C CA . GLU E 1 320 ? 51.76241 -91.20627 32.21117 1.000 39.21523 300 GLU E CA 1
ATOM 11602 C C . GLU E 1 320 ? 50.61288 -90.43547 31.57396 1.000 39.92847 300 GLU E C 1
ATOM 11603 O O . GLU E 1 320 ? 49.82194 -91.02459 30.82934 1.000 38.07825 300 GLU E O 1
ATOM 11609 N N . ALA E 1 321 ? 50.48963 -89.14402 31.87102 1.000 41.18389 301 ALA E N 1
ATOM 11610 C CA . ALA E 1 321 ? 49.52079 -88.28510 31.20752 1.000 42.08399 301 ALA E CA 1
ATOM 11611 C C . ALA E 1 321 ? 49.95145 -87.90800 29.79916 1.000 47.67940 301 ALA E C 1
ATOM 11612 O O . ALA E 1 321 ? 49.23279 -87.16681 29.12765 1.000 53.79329 301 ALA E O 1
ATOM 11614 N N . GLY E 1 322 ? 51.11560 -88.36963 29.35485 1.000 48.03471 302 GLY E N 1
ATOM 11615 C CA . GLY E 1 322 ? 51.61834 -88.05043 28.03908 1.000 46.85299 302 GLY E CA 1
ATOM 11616 C C . GLY E 1 322 ? 52.24443 -86.68193 27.89574 1.000 44.88170 302 GLY E C 1
ATOM 11617 O O . GLY E 1 322 ? 52.56847 -86.28991 26.77272 1.000 50.31919 302 GLY E O 1
ATOM 11618 N N . LYS E 1 323 ? 52.44173 -85.94730 28.98877 1.000 40.77857 303 LYS E N 1
ATOM 11619 C CA . LYS E 1 323 ? 53.04314 -84.62452 28.90031 1.000 39.94689 303 LYS E CA 1
ATOM 11620 C C . LYS E 1 323 ? 54.56226 -84.71028 28.72297 1.000 45.18436 303 LYS E C 1
ATOM 11621 O O . LYS E 1 323 ? 55.19077 -85.71130 29.09125 1.000 38.90730 303 LYS E O 1
ATOM 11627 N N . PRO E 1 324 ? 55.17662 -83.68217 28.14207 1.000 47.47675 304 PRO E N 1
ATOM 11628 C CA . PRO E 1 324 ? 56.63193 -83.70172 27.99408 1.000 42.73407 304 PRO E CA 1
ATOM 11629 C C . PRO E 1 324 ? 57.29151 -83.63158 29.35921 1.000 36.23066 304 PRO E C 1
ATOM 11630 O O . PRO E 1 324 ? 56.75950 -83.04157 30.30266 1.000 36.77020 304 PRO E O 1
ATOM 11634 N N . ALA E 1 325 ? 58.46916 -84.23276 29.45958 1.000 37.11234 305 ALA E N 1
ATOM 11635 C CA . ALA E 1 325 ? 59.20436 -84.18565 30.71873 1.000 36.20171 305 ALA E CA 1
ATOM 11636 C C . ALA E 1 325 ? 59.44031 -82.73956 31.14149 1.000 42.95252 305 ALA E C 1
ATOM 11637 O O . ALA E 1 325 ? 59.89488 -81.90900 30.34600 1.000 44.02107 305 ALA E O 1
ATOM 11639 N N . ASP E 1 326 ? 59.09421 -82.43701 32.38868 1.000 38.75728 306 ASP E N 1
ATOM 11640 C CA . ASP E 1 326 ? 59.14622 -81.09293 32.95692 1.000 39.46526 306 ASP E CA 1
ATOM 11641 C C . ASP E 1 326 ? 59.01579 -81.21034 34.47168 1.000 39.21523 306 ASP E C 1
ATOM 11642 O O . ASP E 1 326 ? 57.94969 -81.59132 34.96574 1.000 39.89426 306 ASP E O 1
ATOM 11647 N N . PRO E 1 327 ? 60.05849 -80.89970 35.24462 1.000 37.32026 307 PRO E N 1
ATOM 11648 C CA . PRO E 1 327 ? 59.98873 -81.11134 36.69379 1.000 36.65966 307 PRO E CA 1
ATOM 11649 C C . PRO E 1 327 ? 59.28901 -80.00060 37.45589 1.000 39.88110 307 PRO E C 1
ATOM 11650 O O . PRO E 1 327 ? 59.18915 -80.09614 38.68433 1.000 37.62556 307 PRO E O 1
ATOM 11654 N N . SER E 1 328 ? 58.81768 -78.95344 36.77525 1.000 38.95730 308 SER E N 1
ATOM 11655 C CA . SER E 1 328 ? 58.25011 -77.80004 37.46524 1.000 40.06533 308 SER E CA 1
ATOM 11656 C C . SER E 1 328 ? 57.09611 -78.21751 38.36319 1.000 33.81195 308 SER E C 1
ATOM 11657 O O . SER E 1 328 ? 56.15185 -78.86783 37.91053 1.000 37.15709 308 SER E O 1
ATOM 11660 N N . GLY E 1 329 ? 57.17377 -77.83095 39.63668 1.000 35.67007 309 GLY E N 1
ATOM 11661 C CA . GLY E 1 329 ? 56.15946 -78.18763 40.60654 1.000 41.87871 309 GLY E CA 1
ATOM 11662 C C . GLY E 1 329 ? 56.30957 -79.55579 41.24457 1.000 42.82619 309 GLY E C 1
ATOM 11663 O O . GLY E 1 329 ? 55.51132 -79.89804 42.12656 1.000 43.14728 309 GLY E O 1
ATOM 11664 N N . TYR E 1 330 ? 57.31261 -80.34230 40.85322 1.000 40.08375 310 TYR E N 1
ATOM 11665 C CA . TYR E 1 330 ? 57.47129 -81.70204 41.35762 1.000 34.92261 310 TYR E CA 1
ATOM 11666 C C . TYR E 1 330 ? 58.80352 -81.93102 42.05775 1.000 38.08351 310 TYR E C 1
ATOM 11667 O O . TYR E 1 330 ? 59.11084 -83.07342 42.41682 1.000 38.86519 310 TYR E O 1
ATOM 11676 N N . ARG E 1 331 ? 59.60175 -80.88811 42.25194 1.000 38.11510 311 ARG E N 1
ATOM 11677 C CA . ARG E 1 331 ? 60.84746 -81.00116 42.99779 1.000 35.17001 311 ARG E CA 1
ATOM 11678 C C . ARG E 1 331 ? 61.22449 -79.61653 43.48667 1.000 40.03112 311 ARG E C 1
ATOM 11679 O O . ARG E 1 331 ? 62.02356 -79.45308 44.40566 1.000 41.72079 311 ARG E O 1
ATOM 11688 N N . PRO F 1 28 ? 49.41719 -137.29835 -0.51403 1.000 62.24167 8 PRO F N 1
ATOM 11689 C CA . PRO F 1 28 ? 49.14957 -138.13868 -1.68061 1.000 59.86507 8 PRO F CA 1
ATOM 11690 C C . PRO F 1 28 ? 48.38211 -139.40473 -1.27661 1.000 55.98303 8 PRO F C 1
ATOM 11691 O O . PRO F 1 28 ? 48.96172 -140.49116 -1.29490 1.000 54.20913 8 PRO F O 1
ATOM 11695 N N . ALA F 1 29 ? 47.10988 -139.24203 -0.89937 1.000 53.25639 9 ALA F N 1
ATOM 11696 C CA . ALA F 1 29 ? 46.31192 -140.34621 -0.37818 1.000 51.43248 9 ALA F CA 1
ATOM 11697 C C . ALA F 1 29 ? 46.36274 -141.53734 -1.33415 1.000 53.88804 9 ALA F C 1
ATOM 11698 O O . ALA F 1 29 ? 46.35865 -141.34785 -2.56086 1.000 52.02466 9 ALA F O 1
ATOM 11700 N N . PRO F 1 30 ? 46.43351 -142.76950 -0.82127 1.000 48.85059 10 PRO F N 1
ATOM 11701 C CA . PRO F 1 30 ? 46.56282 -143.92475 -1.71737 1.000 44.25794 10 PRO F CA 1
ATOM 11702 C C . PRO F 1 30 ? 45.34112 -144.06221 -2.61742 1.000 40.95491 10 PRO F C 1
ATOM 11703 O O . PRO F 1 30 ? 44.19767 -143.98024 -2.16705 1.000 39.76003 10 PRO F O 1
ATOM 11707 N N . ASP F 1 31 ? 45.58668 -144.32460 -3.89068 1.000 41.73132 11 ASP F N 1
ATOM 11708 C CA . ASP F 1 31 ? 44.50533 -144.59088 -4.83796 1.000 42.55510 11 ASP F CA 1
ATOM 11709 C C . ASP F 1 31 ? 44.60446 -146.06645 -5.20275 1.000 36.88337 11 ASP F C 1
ATOM 11710 O O . ASP F 1 31 ? 45.49611 -146.46339 -5.96196 1.000 39.59948 11 ASP F O 1
ATOM 11715 N N . LEU F 1 32 ? 43.69898 -146.87720 -4.64887 1.000 35.29634 12 LEU F N 1
ATOM 11716 C CA . LEU F 1 32 ? 43.69927 -148.32319 -4.86264 1.000 38.95993 12 LEU F CA 1
ATOM 11717 C C . LEU F 1 32 ? 42.50126 -148.78677 -5.68376 1.000 41.79185 12 LEU F C 1
ATOM 11718 O O . LEU F 1 32 ? 42.16481 -149.97771 -5.67042 1.000 35.57532 12 LEU F O 1
ATOM 11723 N N . ARG F 1 33 ? 41.84625 -147.87521 -6.39504 1.000 43.52101 13 ARG F N 1
ATOM 11724 C CA . ARG F 1 33 ? 40.73202 -148.27770 -7.23781 1.000 42.44719 13 ARG F CA 1
ATOM 11725 C C . ARG F 1 33 ? 41.23527 -149.26653 -8.27829 1.000 39.55737 13 ARG F C 1
ATOM 11726 O O . ARG F 1 33 ? 42.30721 -149.08609 -8.86006 1.000 39.37051 13 ARG F O 1
ATOM 11734 N N . GLY F 1 34 ? 40.47469 -150.33243 -8.49794 1.000 42.87619 14 GLY F N 1
ATOM 11735 C CA . GLY F 1 34 ? 40.91583 -151.36700 -9.40364 1.000 44.75273 14 GLY F CA 1
ATOM 11736 C C . GLY F 1 34 ? 41.86877 -152.37845 -8.80039 1.000 42.66827 14 GLY F C 1
ATOM 11737 O O . GLY F 1 34 ? 42.15167 -153.39688 -9.44334 1.000 43.44468 14 GLY F O 1
ATOM 11738 N N . LYS F 1 35 ? 42.38632 -152.13435 -7.59936 1.000 38.27827 15 LYS F N 1
ATOM 11739 C CA . LYS F 1 35 ? 43.25190 -153.10436 -6.94880 1.000 37.34132 15 LYS F CA 1
ATOM 11740 C C . LYS F 1 35 ? 42.42225 -154.18528 -6.26177 1.000 32.36967 15 LYS F C 1
ATOM 11741 O O . LYS F 1 35 ? 41.33285 -153.92917 -5.73799 1.000 29.07454 15 LYS F O 1
ATOM 11747 N N . ILE F 1 36 ? 42.95793 -155.40324 -6.26367 1.000 31.28270 16 ILE F N 1
ATOM 11748 C CA . ILE F 1 36 ? 42.35823 -156.53925 -5.57234 1.000 29.85095 16 ILE F CA 1
ATOM 11749 C C . ILE F 1 36 ? 43.22137 -156.85551 -4.35838 1.000 27.66911 16 ILE F C 1
ATOM 11750 O O . ILE F 1 36 ? 44.41839 -157.13254 -4.49809 1.000 30.64315 16 ILE F O 1
ATOM 11755 N N . ALA F 1 37 ? 42.61186 -156.84697 -3.18071 1.000 28.24549 17 ALA F N 1
ATOM 11756 C CA . ALA F 1 37 ? 43.30008 -157.16246 -1.94322 1.000 30.98266 17 ALA F CA 1
ATOM 11757 C C . ALA F 1 37 ? 42.59392 -158.31912 -1.25098 1.000 30.84580 17 ALA F C 1
ATOM 11758 O O . ALA F 1 37 ? 41.40471 -158.57466 -1.48402 1.000 28.30076 17 ALA F O 1
ATOM 11760 N N . LEU F 1 38 ? 43.35487 -159.04666 -0.43068 1.000 27.77175 18 LEU F N 1
ATOM 11761 C CA . LEU F 1 38 ? 42.80027 -160.08115 0.43316 1.000 25.22671 18 LEU F CA 1
ATOM 11762 C C . LEU F 1 38 ? 43.43015 -159.93322 1.80905 1.000 28.71923 18 LEU F C 1
ATOM 11763 O O . LEU F 1 38 ? 44.65950 -159.90938 1.93385 1.000 27.26643 18 LEU F O 1
ATOM 11768 N N . VAL F 1 39 ? 42.59783 -159.81977 2.83434 1.000 25.17670 19 VAL F N 1
ATOM 11769 C CA . VAL F 1 39 ? 43.07568 -159.78841 4.20852 1.000 25.68992 19 VAL F CA 1
ATOM 11770 C C . VAL F 1 39 ? 42.66782 -161.10096 4.85619 1.000 28.35866 19 VAL F C 1
ATOM 11771 O O . VAL F 1 39 ? 41.47874 -161.33320 5.11240 1.000 26.78479 19 VAL F O 1
ATOM 11775 N N . ALA F 1 40 ? 43.65074 -161.97037 5.10455 1.000 28.89820 20 ALA F N 1
ATOM 11776 C CA . ALA F 1 40 ? 43.38744 -163.24816 5.75826 1.000 31.46167 20 ALA F CA 1
ATOM 11777 C C . ALA F 1 40 ? 43.29247 -163.02372 7.25929 1.000 31.31691 20 ALA F C 1
ATOM 11778 O O . ALA F 1 40 ? 44.27294 -162.62002 7.89849 1.000 29.08770 20 ALA F O 1
ATOM 11780 N N . GLY F 1 41 ? 42.12145 -163.29259 7.82117 1.000 27.38749 21 GLY F N 1
ATOM 11781 C CA . GLY F 1 41 ? 41.88179 -163.01425 9.22540 1.000 31.96436 21 GLY F CA 1
ATOM 11782 C C . GLY F 1 41 ? 41.43621 -161.57875 9.42181 1.000 34.23832 21 GLY F C 1
ATOM 11783 O O . GLY F 1 41 ? 42.21021 -160.74874 9.91650 1.000 35.30160 21 GLY F O 1
ATOM 11784 N N . ALA F 1 42 ? 40.19739 -161.26510 9.02048 1.000 27.28222 22 ALA F N 1
ATOM 11785 C CA . ALA F 1 42 ? 39.72421 -159.88159 8.97581 1.000 24.00025 22 ALA F CA 1
ATOM 11786 C C . ALA F 1 42 ? 38.42818 -159.65231 9.75895 1.000 26.44264 22 ALA F C 1
ATOM 11787 O O . ALA F 1 42 ? 37.72998 -158.65820 9.52125 1.000 30.65894 22 ALA F O 1
ATOM 11789 N N . THR F 1 43 ? 38.09399 -160.54649 10.68570 1.000 30.10624 23 THR F N 1
ATOM 11790 C CA . THR F 1 43 ? 36.84651 -160.42990 11.43599 1.000 32.34335 23 THR F CA 1
ATOM 11791 C C . THR F 1 43 ? 36.85360 -159.22634 12.37121 1.000 38.26511 23 THR F C 1
ATOM 11792 O O . THR F 1 43 ? 35.82292 -158.56966 12.55501 1.000 37.18867 23 THR F O 1
ATOM 11796 N N . ARG F 1 44 ? 37.99327 -158.93076 12.98660 1.000 32.41178 24 ARG F N 1
ATOM 11797 C CA . ARG F 1 44 ? 38.06235 -157.89958 14.01914 1.000 36.78862 24 ARG F CA 1
ATOM 11798 C C . ARG F 1 44 ? 39.51651 -157.44289 14.12782 1.000 38.72306 24 ARG F C 1
ATOM 11799 O O . ARG F 1 44 ? 40.36532 -157.84127 13.32285 1.000 32.62496 24 ARG F O 1
ATOM 11807 N N . GLY F 1 45 ? 39.80051 -156.59065 15.11267 1.000 36.79915 25 GLY F N 1
ATOM 11808 C CA . GLY F 1 45 ? 41.17477 -156.18530 15.38368 1.000 33.88301 25 GLY F CA 1
ATOM 11809 C C . GLY F 1 45 ? 41.82364 -155.50172 14.19967 1.000 29.89306 25 GLY F C 1
ATOM 11810 O O . GLY F 1 45 ? 41.18135 -154.76780 13.44099 1.000 29.31141 25 GLY F O 1
ATOM 11811 N N . ALA F 1 46 ? 43.13058 -155.73019 14.03721 1.000 29.08770 26 ALA F N 1
ATOM 11812 C CA . ALA F 1 46 ? 43.83762 -155.09923 12.92663 1.000 30.67736 26 ALA F CA 1
ATOM 11813 C C . ALA F 1 46 ? 43.29404 -155.58571 11.59285 1.000 29.37194 26 ALA F C 1
ATOM 11814 O O . ALA F 1 46 ? 43.18467 -154.80884 10.63566 1.000 29.80884 26 ALA F O 1
ATOM 11816 N N . GLY F 1 47 ? 42.95718 -156.87683 11.51393 1.000 32.39862 27 GLY F N 1
ATOM 11817 C CA . GLY F 1 47 ? 42.51691 -157.44098 10.24912 1.000 26.27683 27 GLY F CA 1
ATOM 11818 C C . GLY F 1 47 ? 41.31976 -156.70737 9.67988 1.000 25.38462 27 GLY F C 1
ATOM 11819 O O . GLY F 1 47 ? 41.32238 -156.29977 8.51526 1.000 32.08016 27 GLY F O 1
ATOM 11820 N N . ARG F 1 48 ? 40.28505 -156.51068 10.50156 1.000 27.02429 28 ARG F N 1
ATOM 11821 C CA . ARG F 1 48 ? 39.12945 -155.73904 10.04257 1.000 26.77953 28 ARG F CA 1
ATOM 11822 C C . ARG F 1 48 ? 39.53876 -154.33280 9.62932 1.000 29.11402 28 ARG F C 1
ATOM 11823 O O . ARG F 1 48 ? 39.15678 -153.84933 8.55557 1.000 30.52734 28 ARG F O 1
ATOM 11831 N N . ALA F 1 49 ? 40.32110 -153.65154 10.47184 1.000 26.23736 29 ALA F N 1
ATOM 11832 C CA . ALA F 1 49 ? 40.62397 -152.25460 10.17150 1.000 28.02178 29 ALA F CA 1
ATOM 11833 C C . ALA F 1 49 ? 41.50791 -152.12707 8.94408 1.000 25.44779 29 ALA F C 1
ATOM 11834 O O . ALA F 1 49 ? 41.40211 -151.14214 8.20880 1.000 30.70105 29 ALA F O 1
ATOM 11836 N N . ILE F 1 50 ? 42.40447 -153.09027 8.70801 1.000 27.19273 30 ILE F N 1
ATOM 11837 C CA . ILE F 1 50 ? 43.20765 -153.03611 7.48689 1.000 23.72653 30 ILE F CA 1
ATOM 11838 C C . ILE F 1 50 ? 42.30991 -153.15933 6.25707 1.000 28.60869 30 ILE F C 1
ATOM 11839 O O . ILE F 1 50 ? 42.45961 -152.42121 5.27297 1.000 26.41896 30 ILE F O 1
ATOM 11844 N N . ALA F 1 51 ? 41.37019 -154.10410 6.29645 1.000 26.52423 31 ALA F N 1
ATOM 11845 C CA . ALA F 1 51 ? 40.43491 -154.27311 5.18248 1.000 30.96424 31 ALA F CA 1
ATOM 11846 C C . ALA F 1 51 ? 39.62438 -153.00315 4.94144 1.000 29.08507 31 ALA F C 1
ATOM 11847 O O . ALA F 1 51 ? 39.44895 -152.57175 3.79487 1.000 32.89079 31 ALA F O 1
ATOM 11849 N N . VAL F 1 52 ? 39.13765 -152.37938 6.01609 1.000 30.92213 32 VAL F N 1
ATOM 11850 C CA . VAL F 1 52 ? 38.31475 -151.17978 5.86508 1.000 29.94833 32 VAL F CA 1
ATOM 11851 C C . VAL F 1 52 ? 39.13041 -150.04115 5.25668 1.000 35.22791 32 VAL F C 1
ATOM 11852 O O . VAL F 1 52 ? 38.68126 -149.38060 4.31324 1.000 34.27253 32 VAL F O 1
ATOM 11856 N N . GLN F 1 53 ? 40.37268 -149.84312 5.72646 1.000 31.51430 33 GLN F N 1
ATOM 11857 C CA . GLN F 1 53 ? 41.19583 -148.76714 5.18106 1.000 31.08794 33 GLN F CA 1
ATOM 11858 C C . GLN F 1 53 ? 41.60323 -149.03429 3.73854 1.000 37.08603 33 GLN F C 1
ATOM 11859 O O . GLN F 1 53 ? 41.76462 -148.08343 2.96402 1.000 30.71158 33 GLN F O 1
ATOM 11865 N N . LEU F 1 54 ? 41.79327 -150.30667 3.36015 1.000 33.01975 34 LEU F N 1
ATOM 11866 C CA . LEU F 1 54 ? 42.00351 -150.62233 1.95161 1.000 30.92739 34 LEU F CA 1
ATOM 11867 C C . LEU F 1 54 ? 40.76109 -150.29078 1.12804 1.000 30.46418 34 LEU F C 1
ATOM 11868 O O . LEU F 1 54 ? 40.86676 -149.76062 0.01814 1.000 29.94043 34 LEU F O 1
ATOM 11873 N N . GLY F 1 55 ? 39.57759 -150.59613 1.66299 1.000 33.04344 35 GLY F N 1
ATOM 11874 C CA . GLY F 1 55 ? 38.34626 -150.19729 1.00078 1.000 36.42805 35 GLY F CA 1
ATOM 11875 C C . GLY F 1 55 ? 38.20237 -148.68802 0.91071 1.000 44.87380 35 GLY F C 1
ATOM 11876 O O . GLY F 1 55 ? 37.70635 -148.16058 -0.09039 1.000 42.69196 35 GLY F O 1
ATOM 11877 N N . ALA F 1 56 ? 38.63580 -147.97081 1.95613 1.000 37.60977 36 ALA F N 1
ATOM 11878 C CA . ALA F 1 56 ? 38.54540 -146.51485 1.93065 1.000 36.96496 36 ALA F CA 1
ATOM 11879 C C . ALA F 1 56 ? 39.36738 -145.92931 0.79862 1.000 41.68395 36 ALA F C 1
ATOM 11880 O O . ALA F 1 56 ? 38.99174 -144.90134 0.22978 1.000 40.87595 36 ALA F O 1
ATOM 11882 N N . ALA F 1 57 ? 40.45300 -146.59525 0.41522 1.000 35.29107 37 ALA F N 1
ATOM 11883 C CA . ALA F 1 57 ? 41.25165 -146.16787 -0.72201 1.000 35.83851 37 ALA F CA 1
ATOM 11884 C C . ALA F 1 57 ? 40.70924 -146.66731 -2.05458 1.000 34.72522 37 ALA F C 1
ATOM 11885 O O . ALA F 1 57 ? 41.35186 -146.42881 -3.08559 1.000 34.89629 37 ALA F O 1
ATOM 11887 N N . GLY F 1 58 ? 39.58771 -147.38520 -2.05486 1.000 40.88122 38 GLY F N 1
ATOM 11888 C CA . GLY F 1 58 ? 38.93090 -147.79440 -3.28257 1.000 42.17348 38 GLY F CA 1
ATOM 11889 C C . GLY F 1 58 ? 39.11782 -149.23894 -3.69864 1.000 43.18413 38 GLY F C 1
ATOM 11890 O O . GLY F 1 58 ? 38.68893 -149.60256 -4.80106 1.000 36.29646 38 GLY F O 1
ATOM 11891 N N . ALA F 1 59 ? 39.74214 -150.07152 -2.86695 1.000 38.23616 39 ALA F N 1
ATOM 11892 C CA . ALA F 1 59 ? 40.06723 -151.42966 -3.28463 1.000 35.31213 39 ALA F CA 1
ATOM 11893 C C . ALA F 1 59 ? 38.87230 -152.37316 -3.15367 1.000 29.37194 39 ALA F C 1
ATOM 11894 O O . ALA F 1 59 ? 37.97057 -152.17267 -2.34133 1.000 31.86961 39 ALA F O 1
ATOM 11896 N N . THR F 1 60 ? 38.89860 -153.43751 -3.95606 1.000 32.39862 40 THR F N 1
ATOM 11897 C CA . THR F 1 60 ? 38.10142 -154.62410 -3.67227 1.000 33.78826 40 THR F CA 1
ATOM 11898 C C . THR F 1 60 ? 38.87763 -155.49569 -2.69438 1.000 25.35830 40 THR F C 1
ATOM 11899 O O . THR F 1 60 ? 40.04241 -155.80845 -2.94353 1.000 31.54062 40 THR F O 1
ATOM 11903 N N . VAL F 1 61 ? 38.24416 -155.89032 -1.59102 1.000 27.78491 41 VAL F N 1
ATOM 11904 C CA . VAL F 1 61 ? 38.94287 -156.58799 -0.51417 1.000 31.23006 41 VAL F CA 1
ATOM 11905 C C . VAL F 1 61 ? 38.21111 -157.87960 -0.18376 1.000 30.58261 41 VAL F C 1
ATOM 11906 O O . VAL F 1 61 ? 37.08072 -157.84369 0.31941 1.000 28.66659 41 VAL F O 1
ATOM 11910 N N . TYR F 1 62 ? 38.87011 -159.01546 -0.42641 1.000 31.45904 42 TYR F N 1
ATOM 11911 C CA . TYR F 1 62 ? 38.42742 -160.28535 0.13830 1.000 29.68251 42 TYR F CA 1
ATOM 11912 C C . TYR F 1 62 ? 38.79490 -160.33919 1.61703 1.000 28.39814 42 TYR F C 1
ATOM 11913 O O . TYR F 1 62 ? 39.93894 -160.06887 1.98868 1.000 31.24848 42 TYR F O 1
ATOM 11922 N N . VAL F 1 63 ? 37.82236 -160.66908 2.46453 1.000 26.36632 43 VAL F N 1
ATOM 11923 C CA . VAL F 1 63 ? 38.01613 -160.71678 3.90288 1.000 30.28258 43 VAL F CA 1
ATOM 11924 C C . VAL F 1 63 ? 37.61065 -162.09997 4.39402 1.000 29.63513 43 VAL F C 1
ATOM 11925 O O . VAL F 1 63 ? 36.52075 -162.59026 4.06965 1.000 31.14847 43 VAL F O 1
ATOM 11929 N N . THR F 1 64 ? 38.50672 -162.74828 5.14026 1.000 25.82678 44 THR F N 1
ATOM 11930 C CA . THR F 1 64 ? 38.28435 -164.11141 5.59637 1.000 27.79807 44 THR F CA 1
ATOM 11931 C C . THR F 1 64 ? 38.37377 -164.19254 7.11177 1.000 33.54086 44 THR F C 1
ATOM 11932 O O . THR F 1 64 ? 39.02839 -163.37020 7.76690 1.000 31.23532 44 THR F O 1
ATOM 11936 N N . GLY F 1 65 ? 37.69396 -165.19145 7.65089 1.000 30.41680 45 GLY F N 1
ATOM 11937 C CA . GLY F 1 65 ? 37.64484 -165.43137 9.07877 1.000 29.37721 45 GLY F CA 1
ATOM 11938 C C . GLY F 1 65 ? 36.67553 -166.56167 9.31437 1.000 34.45939 45 GLY F C 1
ATOM 11939 O O . GLY F 1 65 ? 35.95491 -166.98452 8.40913 1.000 32.38283 45 GLY F O 1
ATOM 11940 N N . ARG F 1 66 ? 36.65478 -167.04278 10.55439 1.000 35.62532 46 ARG F N 1
ATOM 11941 C CA . ARG F 1 66 ? 35.78307 -168.15777 10.91573 1.000 38.19932 46 ARG F CA 1
ATOM 11942 C C . ARG F 1 66 ? 34.42030 -167.70981 11.43950 1.000 42.63932 46 ARG F C 1
ATOM 11943 O O . ARG F 1 66 ? 33.42961 -168.42313 11.24808 1.000 41.07598 46 ARG F O 1
ATOM 11951 N N . THR F 1 67 ? 34.33697 -166.55138 12.09020 1.000 38.39408 47 THR F N 1
ATOM 11952 C CA . THR F 1 67 ? 33.08666 -166.13251 12.71510 1.000 39.62580 47 THR F CA 1
ATOM 11953 C C . THR F 1 67 ? 32.11817 -165.66332 11.64072 1.000 38.11773 47 THR F C 1
ATOM 11954 O O . THR F 1 67 ? 32.38600 -164.67476 10.94865 1.000 35.78324 47 THR F O 1
ATOM 11958 N N . THR F 1 68 ? 30.99556 -166.36052 11.50847 1.000 39.35472 48 THR F N 1
ATOM 11959 C CA . THR F 1 68 ? 29.92855 -165.95838 10.60223 1.000 56.21463 48 THR F CA 1
ATOM 11960 C C . THR F 1 68 ? 28.70662 -165.54327 11.41331 1.000 61.18102 48 THR F C 1
ATOM 11961 O O . THR F 1 68 ? 28.65957 -165.68352 12.64217 1.000 52.95898 48 THR F O 1
ATOM 11965 N N . ARG F 1 69 ? 27.68267 -165.06657 10.70505 1.000 62.73384 49 ARG F N 1
ATOM 11966 C CA . ARG F 1 69 ? 26.45908 -164.70035 11.40019 1.000 59.45976 49 ARG F CA 1
ATOM 11967 C C . ARG F 1 69 ? 25.72538 -165.91273 11.96310 1.000 62.10745 49 ARG F C 1
ATOM 11968 O O . ARG F 1 69 ? 24.89803 -165.74111 12.86639 1.000 63.12599 49 ARG F O 1
ATOM 11976 N N . GLU F 1 70 ? 26.01387 -167.12858 11.46704 1.000 64.36824 50 GLU F N 1
ATOM 11977 C CA . GLU F 1 70 ? 25.39810 -168.34155 12.01066 1.000 67.46862 50 GLU F CA 1
ATOM 11978 C C . GLU F 1 70 ? 26.23814 -169.04561 13.07436 1.000 68.83457 50 GLU F C 1
ATOM 11979 O O . GLU F 1 70 ? 25.66768 -169.64508 13.98761 1.000 67.56073 50 GLU F O 1
ATOM 11985 N N . ARG F 1 71 ? 27.56810 -169.01836 13.00127 1.000 68.46874 51 ARG F N 1
ATOM 11986 C CA . ARG F 1 71 ? 28.37549 -169.80294 13.93427 1.000 68.09501 51 ARG F CA 1
ATOM 11987 C C . ARG F 1 71 ? 29.53232 -168.97460 14.48493 1.000 65.11044 51 ARG F C 1
ATOM 11988 O O . ARG F 1 71 ? 30.21327 -168.25950 13.74046 1.000 59.12025 51 ARG F O 1
ATOM 11996 N N . ARG F 1 72 ? 29.74920 -169.08862 15.79305 1.000 63.02335 52 ARG F N 1
ATOM 11997 C CA . ARG F 1 72 ? 30.85797 -168.45478 16.48682 1.000 67.71338 52 ARG F CA 1
ATOM 11998 C C . ARG F 1 72 ? 32.15287 -169.23178 16.25592 1.000 65.57892 52 ARG F C 1
ATOM 11999 O O . ARG F 1 72 ? 32.14638 -170.42743 15.92802 1.000 63.29180 52 ARG F O 1
ATOM 12007 N N . SER F 1 73 ? 33.27815 -168.53452 16.43904 1.000 59.33343 53 SER F N 1
ATOM 12008 C CA . SER F 1 73 ? 34.58511 -169.14259 16.26132 1.000 58.85969 53 SER F CA 1
ATOM 12009 C C . SER F 1 73 ? 35.18628 -169.50461 17.61940 1.000 59.10709 53 SER F C 1
ATOM 12010 O O . SER F 1 73 ? 34.62515 -169.22083 18.68614 1.000 51.87464 53 SER F O 1
ATOM 12013 N N . GLU F 1 74 ? 36.36667 -170.12986 17.56103 1.000 58.58071 54 GLU F N 1
ATOM 12014 C CA . GLU F 1 74 ? 37.16718 -170.41538 18.75230 1.000 54.61971 54 GLU F CA 1
ATOM 12015 C C . GLU F 1 74 ? 37.34760 -169.18931 19.64283 1.000 53.32745 54 GLU F C 1
ATOM 12016 O O . GLU F 1 74 ? 37.49009 -169.32152 20.86289 1.000 53.49062 54 GLU F O 1
ATOM 12022 N N . TYR F 1 75 ? 37.34920 -167.99011 19.05540 1.000 57.62007 55 TYR F N 1
ATOM 12023 C CA . TYR F 1 75 ? 37.50053 -166.77676 19.85077 1.000 62.16272 55 TYR F CA 1
ATOM 12024 C C . TYR F 1 75 ? 36.27512 -166.49402 20.70827 1.000 69.06354 55 TYR F C 1
ATOM 12025 O O . TYR F 1 75 ? 36.39390 -165.83791 21.75025 1.000 68.13975 55 TYR F O 1
ATOM 12034 N N . ASN F 1 76 ? 35.10028 -166.97058 20.28940 1.000 73.05613 56 ASN F N 1
ATOM 12035 C CA . ASN F 1 76 ? 33.83592 -166.71662 20.98427 1.000 74.73001 56 ASN F CA 1
ATOM 12036 C C . ASN F 1 76 ? 33.59562 -165.21091 21.13401 1.000 69.97418 56 ASN F C 1
ATOM 12037 O O . ASN F 1 76 ? 33.38969 -164.68545 22.22872 1.000 64.97884 56 ASN F O 1
ATOM 12042 N N . ARG F 1 77 ? 33.60390 -164.52660 19.99225 1.000 70.14262 57 ARG F N 1
ATOM 12043 C CA . ARG F 1 77 ? 33.38130 -163.09167 19.91332 1.000 65.04464 57 ARG F CA 1
ATOM 12044 C C . ARG F 1 77 ? 32.21495 -162.84452 18.95945 1.000 62.69173 57 ARG F C 1
ATOM 12045 O O . ARG F 1 77 ? 31.79631 -163.73834 18.21462 1.000 59.24131 57 ARG F O 1
ATOM 12053 N N . SER F 1 78 ? 31.67548 -161.62445 18.99984 1.000 60.27565 58 SER F N 1
ATOM 12054 C CA . SER F 1 78 ? 30.44534 -161.30641 18.28363 1.000 54.05122 58 SER F CA 1
ATOM 12055 C C . SER F 1 78 ? 30.66233 -160.63211 16.93431 1.000 51.22456 58 SER F C 1
ATOM 12056 O O . SER F 1 78 ? 29.74421 -160.64120 16.11143 1.000 53.87751 58 SER F O 1
ATOM 12059 N N . GLU F 1 79 ? 31.83331 -160.04612 16.68446 1.000 46.81614 59 GLU F N 1
ATOM 12060 C CA . GLU F 1 79 ? 32.13136 -159.51267 15.35768 1.000 45.03698 59 GLU F CA 1
ATOM 12061 C C . GLU F 1 79 ? 32.13489 -160.64435 14.33009 1.000 38.02035 59 GLU F C 1
ATOM 12062 O O . GLU F 1 79 ? 32.59905 -161.75034 14.61500 1.000 45.32912 59 GLU F O 1
ATOM 12068 N N . THR F 1 80 ? 31.59184 -160.38010 13.13761 1.000 39.62054 60 THR F N 1
ATOM 12069 C CA . THR F 1 80 ? 31.47236 -161.39932 12.09972 1.000 38.63358 60 THR F CA 1
ATOM 12070 C C . THR F 1 80 ? 32.21196 -160.97846 10.83508 1.000 31.43272 60 THR F C 1
ATOM 12071 O O . THR F 1 80 ? 32.41878 -159.79228 10.57574 1.000 31.78802 60 THR F O 1
ATOM 12075 N N . ILE F 1 81 ? 32.56537 -161.97067 10.01175 1.000 32.63549 61 ILE F N 1
ATOM 12076 C CA . ILE F 1 81 ? 33.28801 -161.65427 8.78689 1.000 31.46956 61 ILE F CA 1
ATOM 12077 C C . ILE F 1 81 ? 32.38596 -160.92437 7.79416 1.000 35.37529 61 ILE F C 1
ATOM 12078 O O . ILE F 1 81 ? 32.87064 -160.11329 6.99619 1.000 32.74077 61 ILE F O 1
ATOM 12083 N N . GLU F 1 82 ? 31.06912 -161.17276 7.83382 1.000 35.85956 62 GLU F N 1
ATOM 12084 C CA . GLU F 1 82 ? 30.14491 -160.44739 6.95815 1.000 34.49361 62 GLU F CA 1
ATOM 12085 C C . GLU F 1 82 ? 30.09891 -158.96305 7.30446 1.000 33.51981 62 GLU F C 1
ATOM 12086 O O . GLU F 1 82 ? 29.99120 -158.11240 6.41502 1.000 34.16989 62 GLU F O 1
ATOM 12092 N N . GLU F 1 83 ? 30.15423 -158.62591 8.59189 1.000 37.71505 63 GLU F N 1
ATOM 12093 C CA . GLU F 1 83 ? 30.14574 -157.21374 8.94344 1.000 34.42518 63 GLU F CA 1
ATOM 12094 C C . GLU F 1 83 ? 31.39696 -156.52103 8.41378 1.000 32.24860 63 GLU F C 1
ATOM 12095 O O . GLU F 1 83 ? 31.32805 -155.39308 7.90900 1.000 33.36979 63 GLU F O 1
ATOM 12101 N N . THR F 1 84 ? 32.54696 -157.20348 8.45694 1.000 35.95694 64 THR F N 1
ATOM 12102 C CA . THR F 1 84 ? 33.75201 -156.59698 7.89747 1.000 30.86949 64 THR F CA 1
ATOM 12103 C C . THR F 1 84 ? 33.55190 -156.25669 6.43262 1.000 26.94270 64 THR F C 1
ATOM 12104 O O . THR F 1 84 ? 33.83998 -155.13589 5.99853 1.000 31.50641 64 THR F O 1
ATOM 12108 N N . ALA F 1 85 ? 33.02425 -157.20660 5.65589 1.000 28.81661 65 ALA F N 1
ATOM 12109 C CA . ALA F 1 85 ? 32.81339 -156.94433 4.23781 1.000 27.19273 65 ALA F CA 1
ATOM 12110 C C . ALA F 1 85 ? 31.89713 -155.74162 4.03161 1.000 21.61838 65 ALA F C 1
ATOM 12111 O O . ALA F 1 85 ? 32.14381 -154.90544 3.15653 1.000 32.01963 65 ALA F O 1
ATOM 12113 N N . GLU F 1 86 ? 30.83413 -155.64445 4.82556 1.000 30.86159 66 GLU F N 1
ATOM 12114 C CA . GLU F 1 86 ? 29.92333 -154.51053 4.70367 1.000 35.98063 66 GLU F CA 1
ATOM 12115 C C . GLU F 1 86 ? 30.62785 -153.20667 5.05398 1.000 31.94330 66 GLU F C 1
ATOM 12116 O O . GLU F 1 86 ? 30.43150 -152.18282 4.38646 1.000 34.21989 66 GLU F O 1
ATOM 12122 N N . LEU F 1 87 ? 31.50243 -153.24113 6.06737 1.000 34.74101 67 LEU F N 1
ATOM 12123 C CA . LEU F 1 87 ? 32.24885 -152.04322 6.44369 1.000 32.04332 67 LEU F CA 1
ATOM 12124 C C . LEU F 1 87 ? 33.22154 -151.63284 5.35184 1.000 36.28330 67 LEU F C 1
ATOM 12125 O O . LEU F 1 87 ? 33.44175 -150.43597 5.13026 1.000 35.39109 67 LEU F O 1
ATOM 12130 N N . VAL F 1 88 ? 33.81665 -152.61022 4.65497 1.000 32.05648 68 VAL F N 1
ATOM 12131 C CA . VAL F 1 88 ? 34.69348 -152.28162 3.53582 1.000 27.62436 68 VAL F CA 1
ATOM 12132 C C . VAL F 1 88 ? 33.89912 -151.59723 2.42789 1.000 31.31691 68 VAL F C 1
ATOM 12133 O O . VAL F 1 88 ? 34.34693 -150.60437 1.83758 1.000 36.08064 68 VAL F O 1
ATOM 12137 N N . THR F 1 89 ? 32.71785 -152.13089 2.11582 1.000 33.93038 69 THR F N 1
ATOM 12138 C CA . THR F 1 89 ? 31.86064 -151.50321 1.11252 1.000 37.19393 69 THR F CA 1
ATOM 12139 C C . THR F 1 89 ? 31.40328 -150.12388 1.57149 1.000 34.08040 69 THR F C 1
ATOM 12140 O O . THR F 1 89 ? 31.55448 -149.13579 0.84563 1.000 37.59135 69 THR F O 1
ATOM 12144 N N . GLU F 1 90 ? 30.90589 -150.03361 2.80576 1.000 39.57843 70 GLU F N 1
ATOM 12145 C CA . GLU F 1 90 ? 30.48531 -148.74845 3.35978 1.000 43.77104 70 GLU F CA 1
ATOM 12146 C C . GLU F 1 90 ? 31.59660 -147.70457 3.27840 1.000 45.10278 70 GLU F C 1
ATOM 12147 O O . GLU F 1 90 ? 31.33467 -146.52916 3.00215 1.000 45.58178 70 GLU F O 1
ATOM 12153 N N . ALA F 1 91 ? 32.84844 -148.11702 3.49845 1.000 39.58369 71 ALA F N 1
ATOM 12154 C CA . ALA F 1 91 ? 33.97274 -147.18803 3.47496 1.000 36.61755 71 ALA F CA 1
ATOM 12155 C C . ALA F 1 91 ? 34.32830 -146.72291 2.07264 1.000 37.98877 71 ALA F C 1
ATOM 12156 O O . ALA F 1 91 ? 35.12393 -145.78955 1.93491 1.000 44.65535 71 ALA F O 1
ATOM 12158 N N . GLY F 1 92 ? 33.78833 -147.35141 1.03152 1.000 41.76027 72 GLY F N 1
ATOM 12159 C CA . GLY F 1 92 ? 34.05580 -146.87879 -0.31279 1.000 39.31261 72 GLY F CA 1
ATOM 12160 C C . GLY F 1 92 ? 34.71395 -147.88858 -1.23020 1.000 42.53142 72 GLY F C 1
ATOM 12161 O O . GLY F 1 92 ? 35.13188 -147.54664 -2.34158 1.000 41.69447 72 GLY F O 1
ATOM 12162 N N . GLY F 1 93 ? 34.82516 -149.13231 -0.77638 1.000 41.78659 73 GLY F N 1
ATOM 12163 C CA . GLY F 1 93 ? 35.38335 -150.17325 -1.61210 1.000 42.32086 73 GLY F CA 1
ATOM 12164 C C . GLY F 1 93 ? 34.34919 -151.25132 -1.85428 1.000 42.30507 73 GLY F C 1
ATOM 12165 O O . GLY F 1 93 ? 33.14486 -150.97759 -1.82383 1.000 39.15733 73 GLY F O 1
ATOM 12166 N N . THR F 1 94 ? 34.80387 -152.47925 -2.08995 1.000 35.04368 74 THR F N 1
ATOM 12167 C CA . THR F 1 94 ? 33.93161 -153.64403 -2.16159 1.000 34.16725 74 THR F CA 1
ATOM 12168 C C . THR F 1 94 ? 34.49970 -154.72535 -1.26511 1.000 34.03829 74 THR F C 1
ATOM 12169 O O . THR F 1 94 ? 35.59768 -155.22773 -1.50933 1.000 39.47579 74 THR F O 1
ATOM 12173 N N . GLY F 1 95 ? 33.74045 -155.09311 -0.22333 1.000 31.39061 75 GLY F N 1
ATOM 12174 C CA . GLY F 1 95 ? 34.11449 -156.18602 0.64236 1.000 31.48272 75 GLY F CA 1
ATOM 12175 C C . GLY F 1 95 ? 33.39190 -157.46315 0.20953 1.000 38.30459 75 GLY F C 1
ATOM 12176 O O . GLY F 1 95 ? 32.18176 -157.45220 -0.00941 1.000 33.09081 75 GLY F O 1
ATOM 12177 N N . ILE F 1 96 ? 34.16668 -158.53199 0.06811 1.000 32.46705 76 ILE F N 1
ATOM 12178 C CA . ILE F 1 96 ? 33.63650 -159.85979 -0.25737 1.000 30.73000 76 ILE F CA 1
ATOM 12179 C C . ILE F 1 96 ? 34.04387 -160.79237 0.87267 1.000 29.89569 76 ILE F C 1
ATOM 12180 O O . ILE F 1 96 ? 35.23424 -161.08882 1.03964 1.000 32.12227 76 ILE F O 1
ATOM 12185 N N . ALA F 1 97 ? 33.06930 -161.23218 1.66720 1.000 28.43236 77 ALA F N 1
ATOM 12186 C CA . ALA F 1 97 ? 33.33929 -162.13275 2.77940 1.000 30.74316 77 ALA F CA 1
ATOM 12187 C C . ALA F 1 97 ? 33.44842 -163.57143 2.29530 1.000 34.50151 77 ALA F C 1
ATOM 12188 O O . ALA F 1 97 ? 32.56450 -164.06130 1.58971 1.000 31.92488 77 ALA F O 1
ATOM 12190 N N . VAL F 1 98 ? 34.53058 -164.24635 2.67441 1.000 29.30878 78 VAL F N 1
ATOM 12191 C CA . VAL F 1 98 ? 34.69296 -165.67297 2.39482 1.000 29.67724 78 VAL F CA 1
ATOM 12192 C C . VAL F 1 98 ? 35.01365 -166.37268 3.70569 1.000 34.31990 78 VAL F C 1
ATOM 12193 O O . VAL F 1 98 ? 36.18929 -166.42531 4.10325 1.000 34.21463 78 VAL F O 1
ATOM 12197 N N . PRO F 1 99 ? 34.01406 -166.89827 4.41010 1.000 35.72797 79 PRO F N 1
ATOM 12198 C CA . PRO F 1 99 ? 34.29637 -167.67577 5.61522 1.000 30.26152 79 PRO F CA 1
ATOM 12199 C C . PRO F 1 99 ? 35.28092 -168.78514 5.28293 1.000 35.72534 79 PRO F C 1
ATOM 12200 O O . PRO F 1 99 ? 35.11602 -169.51611 4.30299 1.000 33.36453 79 PRO F O 1
ATOM 12204 N N . THR F 1 100 ? 36.34018 -168.86930 6.08102 1.000 37.84138 80 THR F N 1
ATOM 12205 C CA . THR F 1 100 ? 37.47996 -169.72662 5.79084 1.000 33.97249 80 THR F CA 1
ATOM 12206 C C . THR F 1 100 ? 38.13364 -170.06657 7.11283 1.000 33.43032 80 THR F C 1
ATOM 12207 O O . THR F 1 100 ? 38.38229 -169.16300 7.91117 1.000 34.20673 80 THR F O 1
ATOM 12211 N N . ASP F 1 101 ? 38.43506 -171.34089 7.33614 1.000 35.25686 81 ASP F N 1
ATOM 12212 C CA . ASP F 1 101 ? 39.35667 -171.71898 8.40095 1.000 30.44049 81 ASP F CA 1
ATOM 12213 C C . ASP F 1 101 ? 40.74228 -171.84510 7.77543 1.000 26.24525 81 ASP F C 1
ATOM 12214 O O . ASP F 1 101 ? 41.01163 -172.79520 7.03175 1.000 25.53727 81 ASP F O 1
ATOM 12219 N N . HIS F 1 102 ? 41.63645 -170.91288 8.10426 1.000 25.62412 82 HIS F N 1
ATOM 12220 C CA . HIS F 1 102 ? 42.94107 -170.91880 7.44794 1.000 30.91423 82 HIS F CA 1
ATOM 12221 C C . HIS F 1 102 ? 43.84881 -172.06811 7.89073 1.000 28.57185 82 HIS F C 1
ATOM 12222 O O . HIS F 1 102 ? 44.94803 -172.20724 7.34256 1.000 30.13519 82 HIS F O 1
ATOM 12229 N N . LEU F 1 103 ? 43.41903 -172.92359 8.80826 1.000 27.33749 83 LEU F N 1
ATOM 12230 C CA . LEU F 1 103 ? 44.15490 -174.15414 9.07251 1.000 27.80597 83 LEU F CA 1
ATOM 12231 C C . LEU F 1 103 ? 43.74985 -175.29629 8.15763 1.000 35.79377 83 LEU F C 1
ATOM 12232 O O . LEU F 1 103 ? 44.36290 -176.36903 8.22752 1.000 32.09069 83 LEU F O 1
ATOM 12237 N N . VAL F 1 104 ? 42.76015 -175.09445 7.29094 1.000 33.31978 84 VAL F N 1
ATOM 12238 C CA . VAL F 1 104 ? 42.26807 -176.18179 6.44950 1.000 35.49636 84 VAL F CA 1
ATOM 12239 C C . VAL F 1 104 ? 42.71433 -175.94418 5.01229 1.000 28.28760 84 VAL F C 1
ATOM 12240 O O . VAL F 1 104 ? 42.12919 -175.10167 4.31342 1.000 33.88301 84 VAL F O 1
ATOM 12244 N N . PRO F 1 105 ? 43.72639 -176.67237 4.52831 1.000 29.81673 85 PRO F N 1
ATOM 12245 C CA . PRO F 1 105 ? 44.26335 -176.38027 3.19067 1.000 28.29023 85 PRO F CA 1
ATOM 12246 C C . PRO F 1 105 ? 43.20861 -176.38711 2.09472 1.000 36.24382 85 PRO F C 1
ATOM 12247 O O . PRO F 1 105 ? 43.24454 -175.53857 1.19337 1.000 33.12239 85 PRO F O 1
ATOM 12251 N N . GLU F 1 106 ? 42.25259 -177.31360 2.15678 1.000 33.55139 86 GLU F N 1
ATOM 12252 C CA . GLU F 1 106 ? 41.23884 -177.39254 1.10597 1.000 34.70416 86 GLU F CA 1
ATOM 12253 C C . GLU F 1 106 ? 40.43577 -176.09683 1.00692 1.000 31.25112 86 GLU F C 1
ATOM 12254 O O . GLU F 1 106 ? 40.08974 -175.65955 -0.09761 1.000 31.26954 86 GLU F O 1
ATOM 12260 N N . GLN F 1 107 ? 40.11950 -175.47113 2.15349 1.000 30.07729 87 GLN F N 1
ATOM 12261 C CA . GLN F 1 107 ? 39.36679 -174.21436 2.14477 1.000 32.01963 87 GLN F CA 1
ATOM 12262 C C . GLN F 1 107 ? 40.19397 -173.04718 1.62207 1.000 31.28796 87 GLN F C 1
ATOM 12263 O O . GLN F 1 107 ? 39.64442 -172.12416 1.01045 1.000 34.08567 87 GLN F O 1
ATOM 12269 N N . VAL F 1 108 ? 41.49687 -173.04826 1.89495 1.000 30.04834 88 VAL F N 1
ATOM 12270 C CA . VAL F 1 108 ? 42.34110 -171.96528 1.42555 1.000 29.62197 88 VAL F CA 1
ATOM 12271 C C . VAL F 1 108 ? 42.64627 -172.14019 -0.05975 1.000 29.27193 88 VAL F C 1
ATOM 12272 O O . VAL F 1 108 ? 42.75034 -171.15060 -0.79156 1.000 30.10887 88 VAL F O 1
ATOM 12276 N N . ARG F 1 109 ? 42.78025 -173.38273 -0.53423 1.000 29.17981 89 ARG F N 1
ATOM 12277 C CA . ARG F 1 109 ? 42.86697 -173.60667 -1.97328 1.000 27.11115 89 ARG F CA 1
ATOM 12278 C C . ARG F 1 109 ? 41.61933 -173.06933 -2.67976 1.000 29.28246 89 ARG F C 1
ATOM 12279 O O . ARG F 1 109 ? 41.71964 -172.38730 -3.70826 1.000 31.89330 89 ARG F O 1
ATOM 12287 N N . ALA F 1 110 ? 40.43580 -173.34641 -2.12902 1.000 30.46681 90 ALA F N 1
ATOM 12288 C CA . ALA F 1 110 ? 39.20060 -172.85266 -2.74336 1.000 33.52507 90 ALA F CA 1
ATOM 12289 C C . ALA F 1 110 ? 39.16752 -171.33179 -2.76317 1.000 30.39049 90 ALA F C 1
ATOM 12290 O O . ALA F 1 110 ? 38.76393 -170.71912 -3.76060 1.000 29.56933 90 ALA F O 1
ATOM 12292 N N . LEU F 1 111 ? 39.60799 -170.70562 -1.67092 1.000 29.55354 91 LEU F N 1
ATOM 12293 C CA . LEU F 1 111 ? 39.67507 -169.24995 -1.61001 1.000 29.03506 91 LEU F CA 1
ATOM 12294 C C . LEU F 1 111 ? 40.54429 -168.69630 -2.73573 1.000 28.76398 91 LEU F C 1
ATOM 12295 O O . LEU F 1 111 ? 40.14822 -167.76156 -3.44288 1.000 31.93804 91 LEU F O 1
ATOM 12300 N N . ALA F 1 112 ? 41.72388 -169.28448 -2.93998 1.000 27.15326 92 ALA F N 1
ATOM 12301 C CA . ALA F 1 112 ? 42.58658 -168.83461 -4.02989 1.000 25.43200 92 ALA F CA 1
ATOM 12302 C C . ALA F 1 112 ? 41.91813 -169.03747 -5.38196 1.000 30.14309 92 ALA F C 1
ATOM 12303 O O . ALA F 1 112 ? 42.03552 -168.18896 -6.27486 1.000 28.79293 92 ALA F O 1
ATOM 12305 N N . ASP F 1 113 ? 41.25534 -170.17949 -5.56590 1.000 29.50354 93 ASP F N 1
ATOM 12306 C CA . ASP F 1 113 ? 40.54099 -170.42945 -6.81625 1.000 30.44576 93 ASP F CA 1
ATOM 12307 C C . ASP F 1 113 ? 39.46720 -169.37782 -7.05063 1.000 29.48248 93 ASP F C 1
ATOM 12308 O O . ASP F 1 113 ? 39.28477 -168.90265 -8.17682 1.000 32.69076 93 ASP F O 1
ATOM 12313 N N . ARG F 1 114 ? 38.75086 -168.99824 -5.99596 1.000 27.60331 94 ARG F N 1
ATOM 12314 C CA . ARG F 1 114 ? 37.68017 -168.02016 -6.14855 1.000 29.54038 94 ARG F CA 1
ATOM 12315 C C . ARG F 1 114 ? 38.21775 -166.66552 -6.60394 1.000 31.78013 94 ARG F C 1
ATOM 12316 O O . ARG F 1 114 ? 37.64884 -166.02686 -7.50200 1.000 28.75608 94 ARG F O 1
ATOM 12324 N N . VAL F 1 115 ? 39.30537 -166.19651 -5.98281 1.000 31.40113 95 VAL F N 1
ATOM 12325 C CA . VAL F 1 115 ? 39.85770 -164.89735 -6.36293 1.000 28.07179 95 VAL F CA 1
ATOM 12326 C C . VAL F 1 115 ? 40.30137 -164.93040 -7.81582 1.000 29.22456 95 VAL F C 1
ATOM 12327 O O . VAL F 1 115 ? 40.05096 -163.99063 -8.58341 1.000 30.87475 95 VAL F O 1
ATOM 12331 N N . ASP F 1 116 ? 40.94235 -166.02624 -8.22709 1.000 24.76876 96 ASP F N 1
ATOM 12332 C CA . ASP F 1 116 ? 41.31104 -166.15630 -9.63062 1.000 26.57424 96 ASP F CA 1
ATOM 12333 C C . ASP F 1 116 ? 40.06598 -166.11480 -10.51549 1.000 29.68777 96 ASP F C 1
ATOM 12334 O O . ASP F 1 116 ? 40.03974 -165.41802 -11.53301 1.000 30.63262 96 ASP F O 1
ATOM 12339 N N . THR F 1 117 ? 39.01280 -166.82437 -10.11312 1.000 32.63812 97 THR F N 1
ATOM 12340 C CA . THR F 1 117 ? 37.78933 -166.88723 -10.91021 1.000 36.82810 97 THR F CA 1
ATOM 12341 C C . THR F 1 117 ? 37.13792 -165.51839 -11.05556 1.000 33.63824 97 THR F C 1
ATOM 12342 O O . THR F 1 117 ? 36.75441 -165.11079 -12.15825 1.000 33.49086 97 THR F O 1
ATOM 12346 N N . GLU F 1 118 ? 36.99534 -164.79710 -9.94960 1.000 29.54038 98 GLU F N 1
ATOM 12347 C CA . GLU F 1 118 ? 36.23934 -163.55029 -9.95984 1.000 29.73778 98 GLU F CA 1
ATOM 12348 C C . GLU F 1 118 ? 37.05979 -162.36418 -10.45512 1.000 35.88062 98 GLU F C 1
ATOM 12349 O O . GLU F 1 118 ? 36.49396 -161.44014 -11.05274 1.000 34.73311 98 GLU F O 1
ATOM 12355 N N . GLN F 1 119 ? 38.37681 -162.36760 -10.24117 1.000 32.20649 99 GLN F N 1
ATOM 12356 C CA . GLN F 1 119 ? 39.17811 -161.17776 -10.52196 1.000 31.93541 99 GLN F CA 1
ATOM 12357 C C . GLN F 1 119 ? 40.34106 -161.45086 -11.46517 1.000 29.73778 99 GLN F C 1
ATOM 12358 O O . GLN F 1 119 ? 40.83184 -160.53225 -12.13008 1.000 28.90610 99 GLN F O 1
ATOM 12364 N N . GLY F 1 120 ? 40.83415 -162.68503 -11.49173 1.000 26.01101 100 GLY F N 1
ATOM 12365 C CA . GLY F 1 120 ? 42.00088 -162.96439 -12.30830 1.000 28.28760 100 GLY F CA 1
ATOM 12366 C C . GLY F 1 120 ? 43.29349 -162.31453 -11.85593 1.000 33.64614 100 GLY F C 1
ATOM 12367 O O . GLY F 1 120 ? 44.27801 -162.33689 -12.60619 1.000 31.59589 100 GLY F O 1
ATOM 12368 N N . ARG F 1 121 ? 43.32929 -161.73783 -10.65581 1.000 34.16989 101 ARG F N 1
ATOM 12369 C CA . ARG F 1 121 ? 44.52384 -161.06331 -10.16528 1.000 30.06150 101 ARG F CA 1
ATOM 12370 C C . ARG F 1 121 ? 44.41342 -160.91773 -8.65223 1.000 27.71385 101 ARG F C 1
ATOM 12371 O O . ARG F 1 121 ? 43.32236 -160.97032 -8.08623 1.000 29.85095 101 ARG F O 1
ATOM 12379 N N . LEU F 1 122 ? 45.55719 -160.69954 -8.01145 1.000 34.72258 102 LEU F N 1
ATOM 12380 C CA . LEU F 1 122 ? 45.61267 -160.39736 -6.58502 1.000 31.39324 102 LEU F CA 1
ATOM 12381 C C . LEU F 1 122 ? 46.78834 -159.45375 -6.38067 1.000 30.24573 102 LEU F C 1
ATOM 12382 O O . LEU F 1 122 ? 47.93149 -159.81594 -6.67032 1.000 31.10636 102 LEU F O 1
ATOM 12387 N N . ASP F 1 123 ? 46.51123 -158.23806 -5.92535 1.000 31.27743 103 ASP F N 1
ATOM 12388 C CA . ASP F 1 123 ? 47.55701 -157.22917 -5.81447 1.000 29.33246 103 ASP F CA 1
ATOM 12389 C C . ASP F 1 123 ? 48.18403 -157.16854 -4.42974 1.000 28.89294 103 ASP F C 1
ATOM 12390 O O . ASP F 1 123 ? 49.37072 -156.85597 -4.30782 1.000 28.98505 103 ASP F O 1
ATOM 12395 N N . VAL F 1 124 ? 47.40302 -157.40414 -3.38516 1.000 30.74579 104 VAL F N 1
ATOM 12396 C CA . VAL F 1 124 ? 47.83982 -157.19289 -2.01201 1.000 29.31404 104 VAL F CA 1
ATOM 12397 C C . VAL F 1 124 ? 47.31711 -158.34677 -1.17626 1.000 31.92488 104 VAL F C 1
ATOM 12398 O O . VAL F 1 124 ? 46.11360 -158.62521 -1.18753 1.000 29.38773 104 VAL F O 1
ATOM 12402 N N . LEU F 1 125 ? 48.21901 -159.02982 -0.47162 1.000 26.01101 105 LEU F N 1
ATOM 12403 C CA . LEU F 1 125 ? 47.85549 -160.08919 0.46159 1.000 25.68992 105 LEU F CA 1
ATOM 12404 C C . LEU F 1 125 ? 48.30733 -159.67535 1.85709 1.000 26.53213 105 LEU F C 1
ATOM 12405 O O . LEU F 1 125 ? 49.48386 -159.35978 2.05969 1.000 28.74818 105 LEU F O 1
ATOM 12410 N N . VAL F 1 126 ? 47.37940 -159.66102 2.81278 1.000 26.48475 106 VAL F N 1
ATOM 12411 C CA . VAL F 1 126 ? 47.70110 -159.34388 4.19981 1.000 25.54254 106 VAL F CA 1
ATOM 12412 C C . VAL F 1 126 ? 47.46221 -160.60947 5.02343 1.000 24.65559 106 VAL F C 1
ATOM 12413 O O . VAL F 1 126 ? 46.31796 -161.04255 5.19925 1.000 27.16115 106 VAL F O 1
ATOM 12417 N N . ASN F 1 127 ? 48.53857 -161.20851 5.53424 1.000 28.51395 107 ASN F N 1
ATOM 12418 C CA . ASN F 1 127 ? 48.42775 -162.38494 6.39303 1.000 25.49516 107 ASN F CA 1
ATOM 12419 C C . ASN F 1 127 ? 48.29934 -161.85964 7.81241 1.000 28.85872 107 ASN F C 1
ATOM 12420 O O . ASN F 1 127 ? 49.28563 -161.66644 8.52988 1.000 27.19273 107 ASN F O 1
ATOM 12425 N N . ASP F 1 128 ? 47.06209 -161.63679 8.22707 1.000 30.14835 108 ASP F N 1
ATOM 12426 C CA . ASP F 1 128 ? 46.81439 -161.04703 9.52760 1.000 26.51897 108 ASP F CA 1
ATOM 12427 C C . ASP F 1 128 ? 46.46598 -162.07055 10.59526 1.000 29.53249 108 ASP F C 1
ATOM 12428 O O . ASP F 1 128 ? 46.64281 -161.77712 11.78131 1.000 43.25782 108 ASP F O 1
ATOM 12433 N N . VAL F 1 129 ? 46.01111 -163.26141 10.20083 1.000 29.59039 109 VAL F N 1
ATOM 12434 C CA . VAL F 1 129 ? 45.56336 -164.31386 11.11066 1.000 29.52986 109 VAL F CA 1
ATOM 12435 C C . VAL F 1 129 ? 46.46683 -164.44927 12.33369 1.000 32.46442 109 VAL F C 1
ATOM 12436 O O . VAL F 1 129 ? 47.66767 -164.71451 12.21503 1.000 28.19812 109 VAL F O 1
ATOM 12440 N N . TRP F 1 130 ? 45.88872 -164.28704 13.51771 1.000 32.85394 110 TRP F N 1
ATOM 12441 C CA . TRP F 1 130 ? 46.61277 -164.49587 14.76785 1.000 32.41178 110 TRP F CA 1
ATOM 12442 C C . TRP F 1 130 ? 45.80116 -165.46410 15.61784 1.000 35.18317 110 TRP F C 1
ATOM 12443 O O . TRP F 1 130 ? 46.15105 -166.64348 15.70427 1.000 35.97010 110 TRP F O 1
ATOM 12454 N N . GLY F 1 131 ? 44.68189 -165.00276 16.18690 1.000 34.81996 111 GLY F N 1
ATOM 12455 C CA . GLY F 1 131 ? 43.79284 -165.87007 16.94559 1.000 36.21224 111 GLY F CA 1
ATOM 12456 C C . GLY F 1 131 ? 44.29538 -166.33930 18.29616 1.000 34.44360 111 GLY F C 1
ATOM 12457 O O . GLY F 1 131 ? 43.66250 -167.20481 18.91038 1.000 36.12012 111 GLY F O 1
ATOM 12458 N N . GLY F 1 132 ? 45.41365 -165.80954 18.78721 1.000 37.58872 112 GLY F N 1
ATOM 12459 C CA . GLY F 1 132 ? 46.00891 -166.31489 20.01106 1.000 35.81745 112 GLY F CA 1
ATOM 12460 C C . GLY F 1 132 ? 45.84447 -165.46659 21.24833 1.000 41.71553 112 GLY F C 1
ATOM 12461 O O . GLY F 1 132 ? 46.41456 -165.82107 22.29717 1.000 35.63322 112 GLY F O 1
ATOM 12462 N N . GLU F 1 133 ? 45.05101 -164.38580 21.20170 1.000 44.19477 113 GLU F N 1
ATOM 12463 C CA . GLU F 1 133 ? 45.00707 -163.42558 22.30255 1.000 45.76338 113 GLU F CA 1
ATOM 12464 C C . GLU F 1 133 ? 44.57565 -164.06230 23.61685 1.000 45.69232 113 GLU F C 1
ATOM 12465 O O . GLU F 1 133 ? 45.01301 -163.61930 24.68454 1.000 48.84007 113 GLU F O 1
ATOM 12471 N N . ARG F 1 134 ? 43.73709 -165.09536 23.56326 1.000 39.52579 114 ARG F N 1
ATOM 12472 C CA . ARG F 1 134 ? 43.24544 -165.76094 24.76120 1.000 42.74197 114 ARG F CA 1
ATOM 12473 C C . ARG F 1 134 ? 44.07775 -166.97464 25.14660 1.000 45.94761 114 ARG F C 1
ATOM 12474 O O . ARG F 1 134 ? 43.79602 -167.60363 26.17195 1.000 43.53417 114 ARG F O 1
ATOM 12482 N N . LEU F 1 135 ? 45.08457 -167.32594 24.35399 1.000 40.46275 115 LEU F N 1
ATOM 12483 C CA . LEU F 1 135 ? 45.81794 -168.56390 24.57474 1.000 40.07059 115 LEU F CA 1
ATOM 12484 C C . LEU F 1 135 ? 47.17187 -168.35745 25.23053 1.000 36.00958 115 LEU F C 1
ATOM 12485 O O . LEU F 1 135 ? 47.67282 -169.28103 25.88480 1.000 33.27767 115 LEU F O 1
ATOM 12490 N N . PHE F 1 136 ? 47.80614 -167.20308 25.04814 1.000 35.17527 116 PHE F N 1
ATOM 12491 C CA . PHE F 1 136 ? 49.09723 -167.01061 25.68663 1.000 36.94917 116 PHE F CA 1
ATOM 12492 C C . PHE F 1 136 ? 48.92486 -166.57973 27.14129 1.000 43.19202 116 PHE F C 1
ATOM 12493 O O . PHE F 1 136 ? 47.90035 -166.01756 27.53181 1.000 44.51060 116 PHE F O 1
ATOM 12501 N N . GLU F 1 137 ? 49.95019 -166.85460 27.94168 1.000 37.51502 117 GLU F N 1
ATOM 12502 C CA . GLU F 1 137 ? 49.99592 -166.51781 29.35988 1.000 35.06473 117 GLU F CA 1
ATOM 12503 C C . GLU F 1 137 ? 51.17569 -165.57574 29.56717 1.000 41.12072 117 GLU F C 1
ATOM 12504 O O . GLU F 1 137 ? 52.29099 -165.88238 29.14019 1.000 47.16881 117 GLU F O 1
ATOM 12510 N N . PHE F 1 138 ? 50.92855 -164.42856 30.21077 1.000 41.03913 118 PHE F N 1
ATOM 12511 C CA . PHE F 1 138 ? 51.88049 -163.31572 30.16142 1.000 46.85562 118 PHE F CA 1
ATOM 12512 C C . PHE F 1 138 ? 53.18223 -163.52725 30.94065 1.000 56.04883 118 PHE F C 1
ATOM 12513 O O . PHE F 1 138 ? 54.24690 -163.14839 30.44606 1.000 63.84187 118 PHE F O 1
ATOM 12521 N N . ASP F 1 139 ? 53.16134 -164.04173 32.16348 1.000 49.32697 119 ASP F N 1
ATOM 12522 C CA . ASP F 1 139 ? 54.44970 -164.26297 32.85817 1.000 59.41765 119 ASP F CA 1
ATOM 12523 C C . ASP F 1 139 ? 54.57298 -165.69846 33.33619 1.000 53.39061 119 ASP F C 1
ATOM 12524 O O . ASP F 1 139 ? 54.72221 -165.98391 34.52241 1.000 62.68646 119 ASP F O 1
ATOM 12529 N N . LYS F 1 140 ? 54.47577 -166.61498 32.39373 1.000 38.59936 120 LYS F N 1
ATOM 12530 C CA . LYS F 1 140 ? 54.72507 -168.01545 32.65652 1.000 38.13615 120 LYS F CA 1
ATOM 12531 C C . LYS F 1 140 ? 55.93383 -168.47045 31.85870 1.000 39.43894 120 LYS F C 1
ATOM 12532 O O . LYS F 1 140 ? 56.06700 -168.13053 30.67844 1.000 35.82798 120 LYS F O 1
ATOM 12538 N N . LYS F 1 141 ? 56.82149 -169.21130 32.51740 1.000 33.87511 121 LYS F N 1
ATOM 12539 C CA . LYS F 1 141 ? 57.91631 -169.87799 31.82893 1.000 35.51215 121 LYS F CA 1
ATOM 12540 C C . LYS F 1 141 ? 57.33787 -171.00766 30.98981 1.000 32.59075 121 LYS F C 1
ATOM 12541 O O . LYS F 1 141 ? 56.18026 -171.39846 31.16448 1.000 28.54026 121 LYS F O 1
ATOM 12547 N N . VAL F 1 142 ? 58.15735 -171.56794 30.09135 1.000 32.00647 122 VAL F N 1
ATOM 12548 C CA . VAL F 1 142 ? 57.61320 -172.54655 29.15155 1.000 29.82989 122 VAL F CA 1
ATOM 12549 C C . VAL F 1 142 ? 57.09069 -173.78674 29.87593 1.000 29.89043 122 VAL F C 1
ATOM 12550 O O . VAL F 1 142 ? 56.10768 -174.39396 29.43836 1.000 30.60893 122 VAL F O 1
ATOM 12554 N N . TRP F 1 143 ? 57.68646 -174.14981 31.01779 1.000 28.16390 123 TRP F N 1
ATOM 12555 C CA . TRP F 1 143 ? 57.19354 -175.29933 31.77370 1.000 30.56682 123 TRP F CA 1
ATOM 12556 C C . TRP F 1 143 ? 55.99004 -174.97695 32.66094 1.000 35.10684 123 TRP F C 1
ATOM 12557 O O . TRP F 1 143 ? 55.35224 -175.90724 33.16642 1.000 34.58309 123 TRP F O 1
ATOM 12568 N N . GLU F 1 144 ? 55.66917 -173.70025 32.86187 1.000 31.60905 124 GLU F N 1
ATOM 12569 C CA . GLU F 1 144 ? 54.47203 -173.28718 33.59157 1.000 34.07514 124 GLU F CA 1
ATOM 12570 C C . GLU F 1 144 ? 53.29162 -173.01405 32.66952 1.000 44.38953 124 GLU F C 1
ATOM 12571 O O . GLU F 1 144 ? 52.13945 -173.22378 33.06563 1.000 44.39743 124 GLU F O 1
ATOM 12577 N N . HIS F 1 145 ? 53.56815 -172.51763 31.46441 1.000 37.99403 125 HIS F N 1
ATOM 12578 C CA . HIS F 1 145 ? 52.54712 -172.26459 30.45648 1.000 33.51981 125 HIS F CA 1
ATOM 12579 C C . HIS F 1 145 ? 51.77635 -173.54069 30.15556 1.000 33.61982 125 HIS F C 1
ATOM 12580 O O . HIS F 1 145 ? 52.35126 -174.62886 30.06680 1.000 33.26978 125 HIS F O 1
ATOM 12587 N N . ASP F 1 146 ? 50.46529 -173.41302 29.99382 1.000 34.99630 126 ASP F N 1
ATOM 12588 C CA . ASP F 1 146 ? 49.69105 -174.54629 29.51122 1.000 33.67772 126 ASP F CA 1
ATOM 12589 C C . ASP F 1 146 ? 50.22062 -174.97364 28.14570 1.000 36.13065 126 ASP F C 1
ATOM 12590 O O . ASP F 1 146 ? 50.33836 -174.15024 27.22791 1.000 37.88875 126 ASP F O 1
ATOM 12595 N N . LEU F 1 147 ? 50.52698 -176.26596 28.00735 1.000 33.21188 127 LEU F N 1
ATOM 12596 C CA . LEU F 1 147 ? 51.22039 -176.74249 26.80898 1.000 33.44085 127 LEU F CA 1
ATOM 12597 C C . LEU F 1 147 ? 50.29242 -176.78259 25.60169 1.000 37.57293 127 LEU F C 1
ATOM 12598 O O . LEU F 1 147 ? 50.67355 -176.35486 24.50487 1.000 32.79867 127 LEU F O 1
ATOM 12603 N N . ASP F 1 148 ? 49.08103 -177.33072 25.77481 1.000 36.64387 128 ASP F N 1
ATOM 12604 C CA . ASP F 1 148 ? 48.13780 -177.41728 24.66202 1.000 33.74878 128 ASP F CA 1
ATOM 12605 C C . ASP F 1 148 ? 47.82214 -176.04500 24.08872 1.000 34.22779 128 ASP F C 1
ATOM 12606 O O . ASP F 1 148 ? 47.73099 -175.88484 22.86711 1.000 34.50414 128 ASP F O 1
ATOM 12611 N N . ALA F 1 149 ? 47.60318 -175.05732 24.95771 1.000 34.37517 129 ALA F N 1
ATOM 12612 C CA . ALA F 1 149 ? 47.33405 -173.70041 24.49665 1.000 35.54110 129 ALA F CA 1
ATOM 12613 C C . ALA F 1 149 ? 48.52565 -173.12673 23.74165 1.000 34.97788 129 ALA F C 1
ATOM 12614 O O . ALA F 1 149 ? 48.35818 -172.45071 22.71933 1.000 31.24585 129 ALA F O 1
ATOM 12616 N N . GLY F 1 150 ? 49.73453 -173.35715 24.25222 1.000 32.03542 130 GLY F N 1
ATOM 12617 C CA . GLY F 1 150 ? 50.91713 -172.85531 23.57474 1.000 33.48823 130 GLY F CA 1
ATOM 12618 C C . GLY F 1 150 ? 51.10307 -173.48063 22.20646 1.000 28.75082 130 GLY F C 1
ATOM 12619 O O . GLY F 1 150 ? 51.45120 -172.79622 21.24443 1.000 30.35101 130 GLY F O 1
ATOM 12620 N N . LEU F 1 151 ? 50.88664 -174.79555 22.10587 1.000 27.22168 131 LEU F N 1
ATOM 12621 C CA . LEU F 1 151 ? 50.99808 -175.45896 20.81019 1.000 29.57197 131 LEU F CA 1
ATOM 12622 C C . LEU F 1 151 ? 49.92057 -174.98682 19.84358 1.000 35.04368 131 LEU F C 1
ATOM 12623 O O . LEU F 1 151 ? 50.17577 -174.84144 18.63998 1.000 29.40089 131 LEU F O 1
ATOM 12628 N N . ARG F 1 152 ? 48.70429 -174.78065 20.34706 1.000 34.24884 132 ARG F N 1
ATOM 12629 C CA . ARG F 1 152 ? 47.60592 -174.30404 19.50799 1.000 34.47519 132 ARG F CA 1
ATOM 12630 C C . ARG F 1 152 ? 47.87684 -172.89562 18.99323 1.000 28.08495 132 ARG F C 1
ATOM 12631 O O . ARG F 1 152 ? 47.62651 -172.58614 17.82333 1.000 27.18747 132 ARG F O 1
ATOM 12639 N N . LEU F 1 153 ? 48.38648 -172.02870 19.86333 1.000 24.70296 133 LEU F N 1
ATOM 12640 C CA . LEU F 1 153 ? 48.65564 -170.65240 19.48268 1.000 30.08782 133 LEU F CA 1
ATOM 12641 C C . LEU F 1 153 ? 49.73466 -170.57722 18.41367 1.000 28.10600 133 LEU F C 1
ATOM 12642 O O . LEU F 1 153 ? 49.68751 -169.69367 17.54476 1.000 27.05851 133 LEU F O 1
ATOM 12647 N N . MET F 1 154 ? 50.70991 -171.49229 18.45363 1.000 26.69531 134 MET F N 1
ATOM 12648 C CA . MET F 1 154 ? 51.73751 -171.51091 17.41593 1.000 29.78515 134 MET F CA 1
ATOM 12649 C C . MET F 1 154 ? 51.17871 -172.03071 16.10123 1.000 30.03781 134 MET F C 1
ATOM 12650 O O . MET F 1 154 ? 51.52647 -171.52435 15.03016 1.000 29.74567 134 MET F O 1
ATOM 12655 N N . ARG F 1 155 ? 50.31131 -173.04227 16.15671 1.000 25.77941 135 ARG F N 1
ATOM 12656 C CA . ARG F 1 155 ? 49.70171 -173.52338 14.92882 1.000 26.75584 135 ARG F CA 1
ATOM 12657 C C . ARG F 1 155 ? 48.85055 -172.42562 14.29150 1.000 28.13232 135 ARG F C 1
ATOM 12658 O O . ARG F 1 155 ? 48.95024 -172.16418 13.08693 1.000 29.74304 135 ARG F O 1
ATOM 12666 N N . LEU F 1 156 ? 48.03802 -171.73826 15.09603 1.000 25.39515 136 LEU F N 1
ATOM 12667 C CA . LEU F 1 156 ? 47.19896 -170.66628 14.55482 1.000 27.61647 136 LEU F CA 1
ATOM 12668 C C . LEU F 1 156 ? 48.03454 -169.50306 14.04451 1.000 27.86913 136 LEU F C 1
ATOM 12669 O O . LEU F 1 156 ? 47.69607 -168.89383 13.02738 1.000 32.23018 136 LEU F O 1
ATOM 12674 N N . GLY F 1 157 ? 49.12344 -169.17035 14.74540 1.000 25.61886 137 GLY F N 1
ATOM 12675 C CA . GLY F 1 157 ? 49.86882 -167.97417 14.40561 1.000 30.17204 137 GLY F CA 1
ATOM 12676 C C . GLY F 1 157 ? 50.85709 -168.14962 13.27268 1.000 31.81697 137 GLY F C 1
ATOM 12677 O O . GLY F 1 157 ? 51.21758 -167.16534 12.62246 1.000 30.29047 137 GLY F O 1
ATOM 12678 N N . VAL F 1 158 ? 51.28828 -169.37732 13.01216 1.000 27.41645 138 VAL F N 1
ATOM 12679 C CA . VAL F 1 158 ? 52.32966 -169.66060 12.02906 1.000 27.92966 138 VAL F CA 1
ATOM 12680 C C . VAL F 1 158 ? 51.77332 -170.41435 10.82197 1.000 28.43499 138 VAL F C 1
ATOM 12681 O O . VAL F 1 158 ? 51.94110 -169.98238 9.67859 1.000 29.97465 138 VAL F O 1
ATOM 12685 N N . ASP F 1 159 ? 51.11270 -171.55333 11.05882 1.000 26.04260 139 ASP F N 1
ATOM 12686 C CA . ASP F 1 159 ? 50.69771 -172.41006 9.95001 1.000 27.25327 139 ASP F CA 1
ATOM 12687 C C . ASP F 1 159 ? 49.68512 -171.71708 9.05867 1.000 28.24812 139 ASP F C 1
ATOM 12688 O O . ASP F 1 159 ? 49.65618 -171.95380 7.84143 1.000 28.77713 139 ASP F O 1
ATOM 12693 N N . THR F 1 160 ? 48.83767 -170.87313 9.63953 1.000 24.31344 140 THR F N 1
ATOM 12694 C CA . THR F 1 160 ? 47.86056 -170.17747 8.82034 1.000 25.81099 140 THR F CA 1
ATOM 12695 C C . THR F 1 160 ? 48.55280 -169.29297 7.79580 1.000 28.57448 140 THR F C 1
ATOM 12696 O O . THR F 1 160 ? 48.07773 -169.15879 6.66709 1.000 26.34000 140 THR F O 1
ATOM 12700 N N . HIS F 1 161 ? 49.68129 -168.68592 8.16242 1.000 26.87691 141 HIS F N 1
ATOM 12701 C CA . HIS F 1 161 ? 50.37655 -167.83137 7.20447 1.000 26.25315 141 HIS F CA 1
ATOM 12702 C C . HIS F 1 161 ? 51.06190 -168.66217 6.12781 1.000 25.98469 141 HIS F C 1
ATOM 12703 O O . HIS F 1 161 ? 51.06559 -168.27968 4.95229 1.000 31.92225 141 HIS F O 1
ATOM 12710 N N . ALA F 1 162 ? 51.65454 -169.79612 6.51492 1.000 25.75309 142 ALA F N 1
ATOM 12711 C CA . ALA F 1 162 ? 52.29651 -170.67844 5.54365 1.000 24.82140 142 ALA F CA 1
ATOM 12712 C C . ALA F 1 162 ? 51.28635 -171.20065 4.52781 1.000 31.61958 142 ALA F C 1
ATOM 12713 O O . ALA F 1 162 ? 51.54287 -171.19508 3.31874 1.000 26.28999 142 ALA F O 1
ATOM 12715 N N . ILE F 1 163 ? 50.13572 -171.67485 5.01352 1.000 26.56634 143 ILE F N 1
ATOM 12716 C CA . ILE F 1 163 ? 49.09453 -172.20118 4.12745 1.000 26.68741 143 ILE F CA 1
ATOM 12717 C C . ILE F 1 163 ? 48.58180 -171.10036 3.20563 1.000 28.66659 143 ILE F C 1
ATOM 12718 O O . ILE F 1 163 ? 48.41104 -171.30583 1.99915 1.000 28.18233 143 ILE F O 1
ATOM 12723 N N . SER F 1 164 ? 48.34606 -169.90997 3.75883 1.000 28.50342 144 SER F N 1
ATOM 12724 C CA . SER F 1 164 ? 47.87035 -168.79204 2.95625 1.000 27.46382 144 SER F CA 1
ATOM 12725 C C . SER F 1 164 ? 48.86928 -168.44062 1.86230 1.000 31.14847 144 SER F C 1
ATOM 12726 O O . SER F 1 164 ? 48.50282 -168.30438 0.68470 1.000 26.65320 144 SER F O 1
ATOM 12729 N N . SER F 1 165 ? 50.14790 -168.30570 2.22398 1.000 26.82690 145 SER F N 1
ATOM 12730 C CA . SER F 1 165 ? 51.14718 -167.97154 1.21148 1.000 27.27432 145 SER F CA 1
ATOM 12731 C C . SER F 1 165 ? 51.24928 -169.06342 0.16052 1.000 30.27205 145 SER F C 1
ATOM 12732 O O . SER F 1 165 ? 51.33425 -168.77259 -1.04063 1.000 28.22707 145 SER F O 1
ATOM 12735 N N . HIS F 1 166 ? 51.21777 -170.32804 0.59498 1.000 25.96890 146 HIS F N 1
ATOM 12736 C CA . HIS F 1 166 ? 51.31540 -171.45158 -0.33278 1.000 27.78754 146 HIS F CA 1
ATOM 12737 C C . HIS F 1 166 ? 50.22867 -171.39847 -1.41278 1.000 30.10887 146 HIS F C 1
ATOM 12738 O O . HIS F 1 166 ? 50.48320 -171.73344 -2.57669 1.000 25.98996 146 HIS F O 1
ATOM 12745 N N . PHE F 1 167 ? 49.00457 -171.02295 -1.04781 1.000 26.23736 147 PHE F N 1
ATOM 12746 C CA . PHE F 1 167 ? 47.91664 -171.08142 -2.02771 1.000 31.31428 147 PHE F CA 1
ATOM 12747 C C . PHE F 1 167 ? 47.65072 -169.76221 -2.74419 1.000 32.66444 147 PHE F C 1
ATOM 12748 O O . PHE F 1 167 ? 47.18774 -169.77574 -3.89064 1.000 31.30375 147 PHE F O 1
ATOM 12756 N N . LEU F 1 168 ? 47.94023 -168.61819 -2.12954 1.000 30.34311 148 LEU F N 1
ATOM 12757 C CA . LEU F 1 168 ? 47.54905 -167.35560 -2.73700 1.000 24.51873 148 LEU F CA 1
ATOM 12758 C C . LEU F 1 168 ? 48.68611 -166.67678 -3.48583 1.000 29.93517 148 LEU F C 1
ATOM 12759 O O . LEU F 1 168 ? 48.42089 -165.85528 -4.36758 1.000 32.69866 148 LEU F O 1
ATOM 12764 N N . LEU F 1 169 ? 49.93609 -167.00409 -3.17905 1.000 27.19537 149 LEU F N 1
ATOM 12765 C CA . LEU F 1 169 ? 51.02539 -166.31938 -3.86345 1.000 25.82941 149 LEU F CA 1
ATOM 12766 C C . LEU F 1 169 ? 51.11310 -166.62369 -5.36186 1.000 30.62999 149 LEU F C 1
ATOM 12767 O O . LEU F 1 169 ? 51.56477 -165.74869 -6.10981 1.000 32.25387 149 LEU F O 1
ATOM 12772 N N . PRO F 1 170 ? 50.72704 -167.81249 -5.85928 1.000 31.47219 150 PRO F N 1
ATOM 12773 C CA . PRO F 1 170 ? 50.77009 -168.00158 -7.32050 1.000 32.33546 150 PRO F CA 1
ATOM 12774 C C . PRO F 1 170 ? 50.03648 -166.91997 -8.07126 1.000 31.22743 150 PRO F C 1
ATOM 12775 O O . PRO F 1 170 ? 50.55835 -166.39655 -9.06130 1.000 34.80154 150 PRO F O 1
ATOM 12779 N N . LEU F 1 171 ? 48.83581 -166.56426 -7.61399 1.000 32.31966 151 LEU F N 1
ATOM 12780 C CA . LEU F 1 171 ? 48.08647 -165.49645 -8.25736 1.000 31.14321 151 LEU F CA 1
ATOM 12781 C C . LEU F 1 171 ? 48.80993 -164.16161 -8.11428 1.000 36.48595 151 LEU F C 1
ATOM 12782 O O . LEU F 1 171 ? 48.83481 -163.35191 -9.04859 1.000 33.98039 151 LEU F O 1
ATOM 12787 N N . LEU F 1 172 ? 49.42700 -163.92348 -6.95706 1.000 33.30662 152 LEU F N 1
ATOM 12788 C CA . LEU F 1 172 ? 50.05540 -162.63340 -6.70978 1.000 31.86698 152 LEU F CA 1
ATOM 12789 C C . LEU F 1 172 ? 51.31558 -162.43537 -7.54613 1.000 31.39850 152 LEU F C 1
ATOM 12790 O O . LEU F 1 172 ? 51.62695 -161.30326 -7.92485 1.000 33.99618 152 LEU F O 1
ATOM 12795 N N . VAL F 1 173 ? 52.07125 -163.50124 -7.83503 1.000 29.55091 153 VAL F N 1
ATOM 12796 C CA . VAL F 1 173 ? 53.29577 -163.33723 -8.62165 1.000 29.97991 153 VAL F CA 1
ATOM 12797 C C . VAL F 1 173 ? 53.04757 -163.47418 -10.11930 1.000 33.35663 153 VAL F C 1
ATOM 12798 O O . VAL F 1 173 ? 54.00313 -163.42985 -10.90463 1.000 32.99343 153 VAL F O 1
ATOM 12802 N N . ARG F 1 174 ? 51.79275 -163.62174 -10.53914 1.000 33.99881 154 ARG F N 1
ATOM 12803 C CA . ARG F 1 174 ? 51.48974 -163.77137 -11.95569 1.000 39.91794 154 ARG F CA 1
ATOM 12804 C C . ARG F 1 174 ? 51.96041 -162.55695 -12.74936 1.000 40.70751 154 ARG F C 1
ATOM 12805 O O . ARG F 1 174 ? 52.38181 -162.69644 -13.90531 1.000 44.38953 154 ARG F O 1
ATOM 12813 N N . ARG F 1 175 ? 51.95712 -161.37635 -12.13639 1.000 36.92548 155 ARG F N 1
ATOM 12814 C CA . ARG F 1 175 ? 52.48290 -160.16161 -12.74879 1.000 40.37063 155 ARG F CA 1
ATOM 12815 C C . ARG F 1 175 ? 53.23454 -159.35911 -11.69173 1.000 38.59936 155 ARG F C 1
ATOM 12816 O O . ARG F 1 175 ? 52.95011 -159.47752 -10.50590 1.000 35.17001 155 ARG F O 1
ATOM 12824 N N . PRO F 1 176 ? 54.18814 -158.53086 -12.10702 1.000 40.47854 156 PRO F N 1
ATOM 12825 C CA . PRO F 1 176 ? 54.95460 -157.74665 -11.12342 1.000 37.71768 156 PRO F CA 1
ATOM 12826 C C . PRO F 1 176 ? 54.10884 -156.71892 -10.38226 1.000 40.42327 156 PRO F C 1
ATOM 12827 O O . PRO F 1 176 ? 53.04094 -156.29027 -10.82311 1.000 36.55438 156 PRO F O 1
ATOM 12831 N N . GLY F 1 177 ? 54.61718 -156.31171 -9.21947 1.000 33.27241 157 GLY F N 1
ATOM 12832 C CA . GLY F 1 177 ? 53.97205 -155.29048 -8.42065 1.000 36.45437 157 GLY F CA 1
ATOM 12833 C C . GLY F 1 177 ? 53.14194 -155.78502 -7.25341 1.000 31.63011 157 GLY F C 1
ATOM 12834 O O . GLY F 1 177 ? 52.54062 -154.96373 -6.55479 1.000 32.61707 157 GLY F O 1
ATOM 12835 N N . GLY F 1 178 ? 53.08183 -157.09046 -7.01657 1.000 32.85657 158 GLY F N 1
ATOM 12836 C CA . GLY F 1 178 ? 52.34235 -157.58066 -5.87477 1.000 36.12012 158 GLY F CA 1
ATOM 12837 C C . GLY F 1 178 ? 53.01580 -157.21894 -4.56113 1.000 33.34347 158 GLY F C 1
ATOM 12838 O O . GLY F 1 178 ? 54.21384 -156.93822 -4.49532 1.000 32.43284 158 GLY F O 1
ATOM 12839 N N . LEU F 1 179 ? 52.21389 -157.19995 -3.49810 1.000 32.56706 159 LEU F N 1
ATOM 12840 C CA . LEU F 1 179 ? 52.68236 -156.85091 -2.15884 1.000 31.55642 159 LEU F CA 1
ATOM 12841 C C . LEU F 1 179 ? 52.09768 -157.83591 -1.15771 1.000 33.49875 159 LEU F C 1
ATOM 12842 O O . LEU F 1 179 ? 50.88489 -158.06129 -1.14906 1.000 30.45892 159 LEU F O 1
ATOM 12847 N N . VAL F 1 180 ? 52.94582 -158.40995 -0.30911 1.000 27.63752 160 VAL F N 1
ATOM 12848 C CA . VAL F 1 180 ? 52.49495 -159.23692 0.80886 1.000 27.83755 160 VAL F CA 1
ATOM 12849 C C . VAL F 1 180 ? 52.85898 -158.52629 2.10597 1.000 25.73203 160 VAL F C 1
ATOM 12850 O O . VAL F 1 180 ? 54.00832 -158.10995 2.28394 1.000 29.64566 160 VAL F O 1
ATOM 12854 N N . VAL F 1 181 ? 51.89898 -158.41691 3.01972 1.000 26.42422 161 VAL F N 1
ATOM 12855 C CA . VAL F 1 181 ? 52.13526 -157.83308 4.33883 1.000 29.70619 161 VAL F CA 1
ATOM 12856 C C . VAL F 1 181 ? 51.91455 -158.90998 5.39385 1.000 27.51119 161 VAL F C 1
ATOM 12857 O O . VAL F 1 181 ? 50.78652 -159.38287 5.57079 1.000 28.25602 161 VAL F O 1
ATOM 12861 N N . GLU F 1 182 ? 52.98019 -159.26314 6.11209 1.000 25.61623 162 GLU F N 1
ATOM 12862 C CA . GLU F 1 182 ? 52.92465 -160.19268 7.24212 1.000 28.32971 162 GLU F CA 1
ATOM 12863 C C . GLU F 1 182 ? 52.75075 -159.40584 8.53900 1.000 26.36369 162 GLU F C 1
ATOM 12864 O O . GLU F 1 182 ? 53.58111 -158.55019 8.86244 1.000 28.79556 162 GLU F O 1
ATOM 12870 N N . MET F 1 183 ? 51.71004 -159.72434 9.30345 1.000 26.68215 163 MET F N 1
ATOM 12871 C CA . MET F 1 183 ? 51.36616 -158.98071 10.51187 1.000 27.26380 163 MET F CA 1
ATOM 12872 C C . MET F 1 183 ? 51.95340 -159.67290 11.73938 1.000 27.47961 163 MET F C 1
ATOM 12873 O O . MET F 1 183 ? 51.70597 -160.86196 11.96646 1.000 27.22432 163 MET F O 1
ATOM 12878 N N . THR F 1 184 ? 52.71867 -158.92566 12.53228 1.000 27.70332 164 THR F N 1
ATOM 12879 C CA . THR F 1 184 ? 53.32456 -159.47070 13.73909 1.000 26.16103 164 THR F CA 1
ATOM 12880 C C . THR F 1 184 ? 53.16739 -158.44569 14.85873 1.000 25.20039 164 THR F C 1
ATOM 12881 O O . THR F 1 184 ? 52.51510 -157.40820 14.70081 1.000 29.91674 164 THR F O 1
ATOM 12885 N N . ASP F 1 185 ? 53.80066 -158.73104 15.98822 1.000 28.73239 165 ASP F N 1
ATOM 12886 C CA . ASP F 1 185 ? 53.85933 -157.83896 17.14146 1.000 24.46872 165 ASP F CA 1
ATOM 12887 C C . ASP F 1 185 ? 55.33429 -157.52883 17.38007 1.000 25.06353 165 ASP F C 1
ATOM 12888 O O . ASP F 1 185 ? 56.11841 -158.42794 17.69594 1.000 26.35053 165 ASP F O 1
ATOM 12893 N N . GLY F 1 186 ? 55.71530 -156.27020 17.20675 1.000 24.50031 166 GLY F N 1
ATOM 12894 C CA . GLY F 1 186 ? 57.07956 -155.83495 17.42903 1.000 28.03494 166 GLY F CA 1
ATOM 12895 C C . GLY F 1 186 ? 57.84318 -155.67113 16.12520 1.000 29.66935 166 GLY F C 1
ATOM 12896 O O . GLY F 1 186 ? 57.46676 -156.19338 15.07943 1.000 27.30327 166 GLY F O 1
ATOM 12897 N N . THR F 1 187 ? 58.90986 -154.88525 16.18201 1.000 30.76421 167 THR F N 1
ATOM 12898 C CA . THR F 1 187 ? 59.84012 -154.76457 15.06737 1.000 30.63262 167 THR F CA 1
ATOM 12899 C C . THR F 1 187 ? 61.00085 -155.73497 15.25778 1.000 28.15601 167 THR F C 1
ATOM 12900 O O . THR F 1 187 ? 61.21836 -156.26546 16.34804 1.000 27.00587 167 THR F O 1
ATOM 12904 N N . ALA F 1 188 ? 61.75723 -155.96526 14.18175 1.000 26.12945 168 ALA F N 1
ATOM 12905 C CA . ALA F 1 188 ? 62.95632 -156.78817 14.32631 1.000 27.38749 168 ALA F CA 1
ATOM 12906 C C . ALA F 1 188 ? 63.91755 -156.17349 15.33616 1.000 29.95359 168 ALA F C 1
ATOM 12907 O O . ALA F 1 188 ? 64.53141 -156.89268 16.13003 1.000 31.76697 168 ALA F O 1
ATOM 12909 N N . ALA F 1 189 ? 64.04399 -154.84008 15.33324 1.000 34.41728 169 ALA F N 1
ATOM 12910 C CA . ALA F 1 189 ? 64.94272 -154.16914 16.27164 1.000 35.32792 169 ALA F CA 1
ATOM 12911 C C . ALA F 1 189 ? 64.46956 -154.34687 17.70639 1.000 35.62006 169 ALA F C 1
ATOM 12912 O O . ALA F 1 189 ? 65.26498 -154.66247 18.59975 1.000 33.95407 169 ALA F O 1
ATOM 12914 N N . TYR F 1 190 ? 63.17656 -154.13015 17.95480 1.000 33.78300 170 TYR F N 1
ATOM 12915 C CA . TYR F 1 190 ? 62.67128 -154.28712 19.31161 1.000 29.58249 170 TYR F CA 1
ATOM 12916 C C . TYR F 1 190 ? 62.72603 -155.74517 19.74931 1.000 34.14620 170 TYR F C 1
ATOM 12917 O O . TYR F 1 190 ? 63.29336 -156.06326 20.80102 1.000 28.96926 170 TYR F O 1
ATOM 12926 N N . ASN F 1 191 ? 62.15976 -156.65260 18.94425 1.000 30.10624 171 ASN F N 1
ATOM 12927 C CA . ASN F 1 191 ? 62.09474 -158.05379 19.35241 1.000 31.06688 171 ASN F CA 1
ATOM 12928 C C . ASN F 1 191 ? 63.47646 -158.67907 19.46579 1.000 27.67963 171 ASN F C 1
ATOM 12929 O O . ASN F 1 191 ? 63.66595 -159.60350 20.25675 1.000 27.44540 171 ASN F O 1
ATOM 12934 N N . GLY F 1 192 ? 64.44537 -158.20624 18.68154 1.000 26.66109 172 GLY F N 1
ATOM 12935 C CA . GLY F 1 192 ? 65.80058 -158.72907 18.78741 1.000 28.70871 172 GLY F CA 1
ATOM 12936 C C . GLY F 1 192 ? 66.42985 -158.52510 20.15068 1.000 30.84580 172 GLY F C 1
ATOM 12937 O O . GLY F 1 192 ? 67.35920 -159.25823 20.51609 1.000 30.41154 172 GLY F O 1
ATOM 12938 N N . SER F 1 193 ? 65.94153 -157.55609 20.92468 1.000 30.21941 173 SER F N 1
ATOM 12939 C CA . SER F 1 193 ? 66.49861 -157.30154 22.24731 1.000 33.98039 173 SER F CA 1
ATOM 12940 C C . SER F 1 193 ? 65.45974 -157.43700 23.35532 1.000 36.67808 173 SER F C 1
ATOM 12941 O O . SER F 1 193 ? 65.75123 -157.08982 24.50078 1.000 34.84365 173 SER F O 1
ATOM 12944 N N . HIS F 1 194 ? 64.26669 -157.95462 23.06675 1.000 30.02992 174 HIS F N 1
ATOM 12945 C CA . HIS F 1 194 ? 63.24942 -158.10310 24.09961 1.000 27.23484 174 HIS F CA 1
ATOM 12946 C C . HIS F 1 194 ? 62.60754 -159.47518 24.00600 1.000 26.97955 174 HIS F C 1
ATOM 12947 O O . HIS F 1 194 ? 62.05050 -159.83083 22.96900 1.000 27.18484 174 HIS F O 1
ATOM 12954 N N . TYR F 1 195 ? 62.61241 -160.19777 25.11585 1.000 26.59529 175 TYR F N 1
ATOM 12955 C CA . TYR F 1 195 ? 61.73745 -161.34851 25.29333 1.000 28.79819 175 TYR F CA 1
ATOM 12956 C C . TYR F 1 195 ? 60.27520 -160.89420 25.26063 1.000 31.59063 175 TYR F C 1
ATOM 12957 O O . TYR F 1 195 ? 59.88679 -159.96166 25.97332 1.000 35.76481 175 TYR F O 1
ATOM 12966 N N . ARG F 1 196 ? 59.45569 -161.53081 24.42382 1.000 27.04798 176 ARG F N 1
ATOM 12967 C CA . ARG F 1 196 ? 58.09345 -161.04142 24.17332 1.000 29.29035 176 ARG F CA 1
ATOM 12968 C C . ARG F 1 196 ? 57.04794 -161.92804 24.85598 1.000 29.89043 176 ARG F C 1
ATOM 12969 O O . ARG F 1 196 ? 56.62048 -162.94291 24.29541 1.000 27.44276 176 ARG F O 1
ATOM 12977 N N . ASN F 1 197 ? 56.61300 -161.50821 26.05438 1.000 30.24310 177 ASN F N 1
ATOM 12978 C CA . ASN F 1 197 ? 55.48706 -162.08671 26.79750 1.000 29.97201 177 ASN F CA 1
ATOM 12979 C C . ASN F 1 197 ? 55.77136 -163.47409 27.35801 1.000 36.12802 177 ASN F C 1
ATOM 12980 O O . ASN F 1 197 ? 55.80801 -163.64280 28.57609 1.000 30.55893 177 ASN F O 1
ATOM 12985 N N . SER F 1 198 ? 55.95795 -164.47108 26.49641 1.000 32.68813 178 SER F N 1
ATOM 12986 C CA . SER F 1 198 ? 56.20893 -165.83865 26.93728 1.000 31.73012 178 SER F CA 1
ATOM 12987 C C . SER F 1 198 ? 56.63557 -166.64577 25.71605 1.000 29.58776 178 SER F C 1
ATOM 12988 O O . SER F 1 198 ? 56.63174 -166.14420 24.58933 1.000 32.44600 178 SER F O 1
ATOM 12991 N N . TYR F 1 199 ? 57.02847 -167.89733 25.96769 1.000 28.51131 179 TYR F N 1
ATOM 12992 C CA . TYR F 1 199 ? 57.76344 -168.69172 24.97753 1.000 25.21881 179 TYR F CA 1
ATOM 12993 C C . TYR F 1 199 ? 56.99415 -168.81755 23.66582 1.000 28.66396 179 TYR F C 1
ATOM 12994 O O . TYR F 1 199 ? 57.51852 -168.49427 22.59355 1.000 28.59817 179 TYR F O 1
ATOM 13003 N N . PHE F 1 200 ? 55.73845 -169.25956 23.73214 1.000 24.66085 180 PHE F N 1
ATOM 13004 C CA . PHE F 1 200 ? 55.00494 -169.56889 22.50802 1.000 28.42972 180 PHE F CA 1
ATOM 13005 C C . PHE F 1 200 ? 54.67296 -168.30327 21.73056 1.000 29.84832 180 PHE F C 1
ATOM 13006 O O . PHE F 1 200 ? 54.87792 -168.23555 20.51212 1.000 31.27217 180 PHE F O 1
ATOM 13014 N N . TYR F 1 201 ? 54.16041 -167.29139 22.42566 1.000 29.99833 181 TYR F N 1
ATOM 13015 C CA . TYR F 1 201 ? 53.93073 -165.98597 21.82312 1.000 30.45365 181 TYR F CA 1
ATOM 13016 C C . TYR F 1 201 ? 55.19537 -165.46714 21.13952 1.000 29.03243 181 TYR F C 1
ATOM 13017 O O . TYR F 1 201 ? 55.15389 -164.99742 19.99567 1.000 24.93457 181 TYR F O 1
ATOM 13026 N N . ASP F 1 202 ? 56.33006 -165.53212 21.84001 1.000 25.40041 182 ASP F N 1
ATOM 13027 C CA . ASP F 1 202 ? 57.56302 -164.97487 21.29775 1.000 28.00336 182 ASP F CA 1
ATOM 13028 C C . ASP F 1 202 ? 57.97250 -165.68795 20.01279 1.000 28.75608 182 ASP F C 1
ATOM 13029 O O . ASP F 1 202 ? 58.37119 -165.03838 19.03711 1.000 27.20326 182 ASP F O 1
ATOM 13034 N N . LEU F 1 203 ? 57.87046 -167.01981 19.98537 1.000 27.08746 183 LEU F N 1
ATOM 13035 C CA . LEU F 1 203 ? 58.26676 -167.75652 18.78523 1.000 27.25590 183 LEU F CA 1
ATOM 13036 C C . LEU F 1 203 ? 57.39921 -167.37414 17.59158 1.000 26.90059 183 LEU F C 1
ATOM 13037 O O . LEU F 1 203 ? 57.91272 -167.20409 16.47668 1.000 27.71911 183 LEU F O 1
ATOM 13042 N N . VAL F 1 204 ? 56.09028 -167.20254 17.80601 1.000 26.61635 184 VAL F N 1
ATOM 13043 C CA . VAL F 1 204 ? 55.20774 -166.82355 16.70293 1.000 27.05588 184 VAL F CA 1
ATOM 13044 C C . VAL F 1 204 ? 55.63682 -165.48225 16.12618 1.000 30.12730 184 VAL F C 1
ATOM 13045 O O . VAL F 1 204 ? 55.84333 -165.34202 14.91416 1.000 29.07191 184 VAL F O 1
ATOM 13049 N N . LYS F 1 205 ? 55.76621 -164.47164 16.98790 1.000 28.29550 185 LYS F N 1
ATOM 13050 C CA . LYS F 1 205 ? 56.02658 -163.12887 16.48555 1.000 26.59529 185 LYS F CA 1
ATOM 13051 C C . LYS F 1 205 ? 57.35784 -163.06473 15.75965 1.000 31.46693 185 LYS F C 1
ATOM 13052 O O . LYS F 1 205 ? 57.48144 -162.36999 14.75058 1.000 27.00587 185 LYS F O 1
ATOM 13058 N N . ASN F 1 206 ? 58.34450 -163.83138 16.21237 1.000 28.03231 186 ASN F N 1
ATOM 13059 C CA . ASN F 1 206 ? 59.63695 -163.76964 15.55848 1.000 26.57161 186 ASN F CA 1
ATOM 13060 C C . ASN F 1 206 ? 59.66942 -164.60560 14.27926 1.000 24.54242 186 ASN F C 1
ATOM 13061 O O . ASN F 1 206 ? 60.42679 -164.28239 13.35703 1.000 29.52459 186 ASN F O 1
ATOM 13066 N N . SER F 1 207 ? 58.85393 -165.65799 14.19047 1.000 25.77941 187 SER F N 1
ATOM 13067 C CA . SER F 1 207 ? 58.71368 -166.37544 12.92286 1.000 28.32445 187 SER F CA 1
ATOM 13068 C C . SER F 1 207 ? 58.04802 -165.51751 11.86121 1.000 27.83228 187 SER F C 1
ATOM 13069 O O . SER F 1 207 ? 58.42159 -165.58288 10.68639 1.000 26.81374 187 SER F O 1
ATOM 13072 N N . VAL F 1 208 ? 57.03888 -164.73392 12.24156 1.000 22.09475 188 VAL F N 1
ATOM 13073 C CA . VAL F 1 208 ? 56.37711 -163.90028 11.24826 1.000 30.41417 188 VAL F CA 1
ATOM 13074 C C . VAL F 1 208 ? 57.34262 -162.82892 10.74285 1.000 30.61683 188 VAL F C 1
ATOM 13075 O O . VAL F 1 208 ? 57.34399 -162.48365 9.55465 1.000 27.11904 188 VAL F O 1
ATOM 13079 N N . LEU F 1 209 ? 58.20410 -162.31327 11.62170 1.000 23.33174 189 LEU F N 1
ATOM 13080 C CA . LEU F 1 209 ? 59.28211 -161.44615 11.15276 1.000 23.73706 189 LEU F CA 1
ATOM 13081 C C . LEU F 1 209 ? 60.13919 -162.15765 10.11456 1.000 24.75034 189 LEU F C 1
ATOM 13082 O O . LEU F 1 209 ? 60.47221 -161.58034 9.07352 1.000 32.37493 189 LEU F O 1
ATOM 13087 N N . ARG F 1 210 ? 60.50625 -163.41430 10.38265 1.000 26.13998 190 ARG F N 1
ATOM 13088 C CA . ARG F 1 210 ? 61.33146 -164.16275 9.43001 1.000 24.24501 190 ARG F CA 1
ATOM 13089 C C . ARG F 1 210 ? 60.57500 -164.42046 8.12468 1.000 26.11103 190 ARG F C 1
ATOM 13090 O O . ARG F 1 210 ? 61.17876 -164.39543 7.04356 1.000 26.96902 190 ARG F O 1
ATOM 13098 N N . MET F 1 211 ? 59.25349 -164.61874 8.19455 1.000 23.60809 191 MET F N 1
ATOM 13099 C CA . MET F 1 211 ? 58.47158 -164.80635 6.96652 1.000 28.84030 191 MET F CA 1
ATOM 13100 C C . MET F 1 211 ? 58.61726 -163.62538 6.00619 1.000 31.80381 191 MET F C 1
ATOM 13101 O O . MET F 1 211 ? 58.67939 -163.81431 4.78569 1.000 31.85908 191 MET F O 1
ATOM 13106 N N . GLY F 1 212 ? 58.63491 -162.39820 6.52519 1.000 26.45844 192 GLY F N 1
ATOM 13107 C CA . GLY F 1 212 ? 58.84138 -161.26451 5.64258 1.000 28.97189 192 GLY F CA 1
ATOM 13108 C C . GLY F 1 212 ? 60.17709 -161.34183 4.92682 1.000 27.26643 192 GLY F C 1
ATOM 13109 O O . GLY F 1 212 ? 60.27004 -161.08298 3.72401 1.000 27.40592 192 GLY F O 1
ATOM 13110 N N . TYR F 1 213 ? 61.22873 -161.71966 5.65143 1.000 25.50832 193 TYR F N 1
ATOM 13111 C CA . TYR F 1 213 ? 62.53625 -161.86579 5.01784 1.000 24.94510 193 TYR F CA 1
ATOM 13112 C C . TYR F 1 213 ? 62.53241 -162.99247 3.99069 1.000 30.69315 193 TYR F C 1
ATOM 13113 O O . TYR F 1 213 ? 63.06061 -162.83671 2.88006 1.000 30.66683 193 TYR F O 1
ATOM 13122 N N . VAL F 1 214 ? 61.95042 -164.13683 4.34456 1.000 24.93720 194 VAL F N 1
ATOM 13123 C CA . VAL F 1 214 ? 61.97446 -165.28951 3.45044 1.000 28.58501 194 VAL F CA 1
ATOM 13124 C C . VAL F 1 214 ? 61.13563 -165.02062 2.20517 1.000 27.66121 194 VAL F C 1
ATOM 13125 O O . VAL F 1 214 ? 61.57835 -165.26255 1.07810 1.000 27.81123 194 VAL F O 1
ATOM 13129 N N . LEU F 1 215 ? 59.92404 -164.49354 2.38541 1.000 25.48463 195 LEU F N 1
ATOM 13130 C CA . LEU F 1 215 ? 59.06549 -164.24614 1.22817 1.000 25.68466 195 LEU F CA 1
ATOM 13131 C C . LEU F 1 215 ? 59.63965 -163.15150 0.33793 1.000 26.27157 195 LEU F C 1
ATOM 13132 O O . LEU F 1 215 ? 59.45136 -163.19024 -0.87698 1.000 28.25339 195 LEU F O 1
ATOM 13137 N N . ALA F 1 216 ? 60.35726 -162.18026 0.91430 1.000 27.60331 196 ALA F N 1
ATOM 13138 C CA . ALA F 1 216 ? 61.00566 -161.15738 0.09247 1.000 27.73227 196 ALA F CA 1
ATOM 13139 C C . ALA F 1 216 ? 62.00000 -161.77655 -0.87689 1.000 32.56969 196 ALA F C 1
ATOM 13140 O O . ALA F 1 216 ? 62.11723 -161.33620 -2.02971 1.000 32.50916 196 ALA F O 1
ATOM 13142 N N . HIS F 1 217 ? 62.74503 -162.78506 -0.41472 1.000 30.73000 197 HIS F N 1
ATOM 13143 C CA . HIS F 1 217 ? 63.67698 -163.49250 -1.28959 1.000 31.43535 197 HIS F CA 1
ATOM 13144 C C . HIS F 1 217 ? 62.93236 -164.20839 -2.41636 1.000 33.03291 197 HIS F C 1
ATOM 13145 O O . HIS F 1 217 ? 63.33725 -164.14705 -3.58359 1.000 27.86387 197 HIS F O 1
ATOM 13152 N N . GLU F 1 218 ? 61.81581 -164.85819 -2.08937 1.000 28.95084 198 GLU F N 1
ATOM 13153 C CA . GLU F 1 218 ? 61.09146 -165.64688 -3.07997 1.000 30.10098 198 GLU F CA 1
ATOM 13154 C C . GLU F 1 218 ? 60.31329 -164.77558 -4.05486 1.000 32.19860 198 GLU F C 1
ATOM 13155 O O . GLU F 1 218 ? 60.11387 -165.16806 -5.21194 1.000 28.86399 198 GLU F O 1
ATOM 13161 N N . LEU F 1 219 ? 59.87142 -163.59859 -3.61996 1.000 25.16618 199 LEU F N 1
ATOM 13162 C CA . LEU F 1 219 ? 59.01048 -162.77123 -4.45793 1.000 27.63752 199 LEU F CA 1
ATOM 13163 C C . LEU F 1 219 ? 59.79073 -161.82545 -5.35841 1.000 32.33282 199 LEU F C 1
ATOM 13164 O O . LEU F 1 219 ? 59.28333 -161.43198 -6.41726 1.000 34.88576 199 LEU F O 1
ATOM 13169 N N . GLU F 1 220 ? 61.00423 -161.44807 -4.96129 1.000 28.98505 200 GLU F N 1
ATOM 13170 C CA . GLU F 1 220 ? 61.74643 -160.44533 -5.72185 1.000 31.83540 200 GLU F CA 1
ATOM 13171 C C . GLU F 1 220 ? 61.93405 -160.80464 -7.19323 1.000 36.23329 200 GLU F C 1
ATOM 13172 O O . GLU F 1 220 ? 61.75972 -159.90677 -8.03494 1.000 34.58309 200 GLU F O 1
ATOM 13178 N N . PRO F 1 221 ? 62.25628 -162.04592 -7.58077 1.000 36.54386 201 PRO F N 1
ATOM 13179 C CA . PRO F 1 221 ? 62.37592 -162.33857 -9.01933 1.000 38.72306 201 PRO F CA 1
ATOM 13180 C C . PRO F 1 221 ? 61.09563 -162.10896 -9.79428 1.000 36.39121 201 PRO F C 1
ATOM 13181 O O . PRO F 1 221 ? 61.15609 -161.95426 -11.01703 1.000 37.87033 201 PRO F O 1
ATOM 13185 N N . TYR F 1 222 ? 59.94838 -162.05614 -9.12621 1.000 32.01436 202 TYR F N 1
ATOM 13186 C CA . TYR F 1 222 ? 58.65891 -161.85710 -9.77044 1.000 30.85107 202 TYR F CA 1
ATOM 13187 C C . TYR F 1 222 ? 58.19075 -160.41886 -9.70971 1.000 32.04858 202 TYR F C 1
ATOM 13188 O O . TYR F 1 222 ? 57.06356 -160.12875 -10.12280 1.000 34.51203 202 TYR F O 1
ATOM 13197 N N . GLY F 1 223 ? 59.02586 -159.51399 -9.20553 1.000 29.59829 203 GLY F N 1
ATOM 13198 C CA . GLY F 1 223 ? 58.58553 -158.15687 -8.96369 1.000 31.92751 203 GLY F CA 1
ATOM 13199 C C . GLY F 1 223 ? 57.63979 -158.01868 -7.79339 1.000 33.42769 203 GLY F C 1
ATOM 13200 O O . GLY F 1 223 ? 56.92430 -157.02010 -7.69568 1.000 29.39037 203 GLY F O 1
ATOM 13201 N N . GLY F 1 224 ? 57.60476 -158.99952 -6.89938 1.000 31.29323 204 GLY F N 1
ATOM 13202 C CA . GLY F 1 224 ? 56.78198 -158.91514 -5.71684 1.000 30.77474 204 GLY F CA 1
ATOM 13203 C C . GLY F 1 224 ? 57.57186 -158.39927 -4.52907 1.000 32.30387 204 GLY F C 1
ATOM 13204 O O . GLY F 1 224 ? 58.79662 -158.52040 -4.46669 1.000 31.62484 204 GLY F O 1
ATOM 13205 N N . THR F 1 225 ? 56.84157 -157.84493 -3.56702 1.000 29.09823 205 THR F N 1
ATOM 13206 C CA . THR F 1 225 ? 57.41543 -157.25370 -2.37019 1.000 31.14321 205 THR F CA 1
ATOM 13207 C C . THR F 1 225 ? 56.76606 -157.87474 -1.14273 1.000 26.81637 205 THR F C 1
ATOM 13208 O O . THR F 1 225 ? 55.55628 -158.09357 -1.12356 1.000 27.83755 205 THR F O 1
ATOM 13212 N N . ALA F 1 226 ? 57.57261 -158.16365 -0.11628 1.000 28.69818 206 ALA F N 1
ATOM 13213 C CA . ALA F 1 226 ? 57.04057 -158.61557 1.16539 1.000 28.43762 206 ALA F CA 1
ATOM 13214 C C . ALA F 1 226 ? 57.60218 -157.74997 2.28471 1.000 25.61360 206 ALA F C 1
ATOM 13215 O O . ALA F 1 226 ? 58.78605 -157.40252 2.27729 1.000 28.11127 206 ALA F O 1
ATOM 13217 N N . VAL F 1 227 ? 56.74767 -157.38362 3.23483 1.000 25.94258 207 VAL F N 1
ATOM 13218 C CA . VAL F 1 227 ? 57.19541 -156.69657 4.43476 1.000 27.62963 207 VAL F CA 1
ATOM 13219 C C . VAL F 1 227 ? 56.51213 -157.35604 5.62389 1.000 33.78300 207 VAL F C 1
ATOM 13220 O O . VAL F 1 227 ? 55.44450 -157.96335 5.50398 1.000 29.18245 207 VAL F O 1
ATOM 13224 N N . THR F 1 228 ? 57.14372 -157.23820 6.78578 1.000 27.62700 208 THR F N 1
ATOM 13225 C CA . THR F 1 228 ? 56.48813 -157.58890 8.03575 1.000 29.27983 208 THR F CA 1
ATOM 13226 C C . THR F 1 228 ? 56.16041 -156.29701 8.77354 1.000 26.31368 208 THR F C 1
ATOM 13227 O O . THR F 1 228 ? 57.02954 -155.43193 8.93813 1.000 27.03219 208 THR F O 1
ATOM 13231 N N . LEU F 1 229 ? 54.90629 -156.16999 9.20417 1.000 26.41369 209 LEU F N 1
ATOM 13232 C CA . LEU F 1 229 ? 54.38156 -154.93755 9.77126 1.000 25.34514 209 LEU F CA 1
ATOM 13233 C C . LEU F 1 229 ? 53.82520 -155.20319 11.16024 1.000 28.10600 209 LEU F C 1
ATOM 13234 O O . LEU F 1 229 ? 53.09106 -156.17590 11.35735 1.000 26.15840 209 LEU F O 1
ATOM 13239 N N . THR F 1 230 ? 54.14836 -154.32342 12.11373 1.000 27.50067 210 THR F N 1
ATOM 13240 C CA . THR F 1 230 ? 53.49602 -154.39233 13.40589 1.000 23.79233 210 THR F CA 1
ATOM 13241 C C . THR F 1 230 ? 52.69404 -153.12396 13.67484 1.000 26.81901 210 THR F C 1
ATOM 13242 O O . THR F 1 230 ? 53.11494 -152.02313 13.29403 1.000 26.35842 210 THR F O 1
ATOM 13246 N N . PRO F 1 231 ? 51.54170 -153.23890 14.31944 1.000 26.47159 211 PRO F N 1
ATOM 13247 C CA . PRO F 1 231 ? 50.88641 -152.06147 14.88983 1.000 25.43726 211 PRO F CA 1
ATOM 13248 C C . PRO F 1 231 ? 51.61040 -151.65828 16.16888 1.000 30.30100 211 PRO F C 1
ATOM 13249 O O . PRO F 1 231 ? 52.57637 -152.29655 16.59109 1.000 27.82439 211 PRO F O 1
ATOM 13253 N N . GLY F 1 232 ? 51.14356 -150.56770 16.76778 1.000 31.45904 212 GLY F N 1
ATOM 13254 C CA . GLY F 1 232 ? 51.58767 -150.20905 18.09778 1.000 27.08483 212 GLY F CA 1
ATOM 13255 C C . GLY F 1 232 ? 50.63107 -150.82647 19.09409 1.000 36.59913 212 GLY F C 1
ATOM 13256 O O . GLY F 1 232 ? 50.14260 -151.93462 18.87701 1.000 37.11498 212 GLY F O 1
ATOM 13257 N N . TRP F 1 233 ? 50.30246 -150.10539 20.15576 1.000 36.80441 213 TRP F N 1
ATOM 13258 C CA . TRP F 1 233 ? 49.34996 -150.58006 21.15969 1.000 33.04607 213 TRP F CA 1
ATOM 13259 C C . TRP F 1 233 ? 47.95354 -150.23301 20.65692 1.000 35.20685 213 TRP F C 1
ATOM 13260 O O . TRP F 1 233 ? 47.52635 -149.07616 20.72957 1.000 30.84054 213 TRP F O 1
ATOM 13271 N N . MET F 1 234 ? 47.24063 -151.23937 20.14552 1.000 30.90371 214 MET F N 1
ATOM 13272 C CA . MET F 1 234 ? 46.00649 -151.03588 19.39509 1.000 33.24346 214 MET F CA 1
ATOM 13273 C C . MET F 1 234 ? 44.78804 -150.96571 20.30391 1.000 31.67748 214 MET F C 1
ATOM 13274 O O . MET F 1 234 ? 44.60031 -151.82484 21.16711 1.000 34.82523 214 MET F O 1
ATOM 13279 N N . ARG F 1 235 ? 43.92250 -149.98479 20.05932 1.000 32.14333 215 ARG F N 1
ATOM 13280 C CA . ARG F 1 235 ? 42.62264 -149.92719 20.73380 1.000 31.70643 215 ARG F CA 1
ATOM 13281 C C . ARG F 1 235 ? 41.62973 -150.81219 19.97048 1.000 32.55654 215 ARG F C 1
ATOM 13282 O O . ARG F 1 235 ? 40.66711 -150.35041 19.34987 1.000 31.11952 215 ARG F O 1
ATOM 13290 N N . SER F 1 236 ? 41.91682 -152.11203 19.98623 1.000 32.63812 216 SER F N 1
ATOM 13291 C CA . SER F 1 236 ? 41.03590 -153.10249 19.38106 1.000 40.51012 216 SER F CA 1
ATOM 13292 C C . SER F 1 236 ? 39.77464 -153.27330 20.21729 1.000 42.63143 216 SER F C 1
ATOM 13293 O O . SER F 1 236 ? 39.69465 -152.84161 21.37074 1.000 37.03865 216 SER F O 1
ATOM 13296 N N . GLU F 1 237 ? 38.78524 -153.94219 19.62006 1.000 42.76565 217 GLU F N 1
ATOM 13297 C CA . GLU F 1 237 ? 37.55022 -154.24973 20.33544 1.000 36.44384 217 GLU F CA 1
ATOM 13298 C C . GLU F 1 237 ? 37.84209 -155.02039 21.62247 1.000 34.69100 217 GLU F C 1
ATOM 13299 O O . GLU F 1 237 ? 37.29415 -154.70382 22.68586 1.000 37.99929 217 GLU F O 1
ATOM 13305 N N . MET F 1 238 ? 38.72259 -156.01971 21.55013 1.000 31.71696 218 MET F N 1
ATOM 13306 C CA . MET F 1 238 ? 39.07695 -156.79236 22.73762 1.000 35.40161 218 MET F CA 1
ATOM 13307 C C . MET F 1 238 ? 39.76851 -155.91865 23.78055 1.000 43.34993 218 MET F C 1
ATOM 13308 O O . MET F 1 238 ? 39.46703 -156.00786 24.97804 1.000 39.19680 218 MET F O 1
ATOM 13313 N N . MET F 1 239 ? 40.68995 -155.05517 23.33846 1.000 39.58106 219 MET F N 1
ATOM 13314 C CA . MET F 1 239 ? 41.44595 -154.22270 24.27235 1.000 37.86770 219 MET F CA 1
ATOM 13315 C C . MET F 1 239 ? 40.54309 -153.22113 24.98426 1.000 36.13065 219 MET F C 1
ATOM 13316 O O . MET F 1 239 ? 40.59770 -153.09482 26.21203 1.000 42.08663 219 MET F O 1
ATOM 13321 N N . LEU F 1 240 ? 39.70880 -152.49160 24.23186 1.000 37.75189 220 LEU F N 1
ATOM 13322 C CA . LEU F 1 240 ? 38.82172 -151.51297 24.85803 1.000 40.20745 220 LEU F CA 1
ATOM 13323 C C . LEU F 1 240 ? 37.87078 -152.17596 25.84307 1.000 49.89809 220 LEU F C 1
ATOM 13324 O O . LEU F 1 240 ? 37.60880 -151.63792 26.92668 1.000 49.76649 220 LEU F O 1
ATOM 13329 N N . GLU F 1 241 ? 37.37462 -153.36313 25.49759 1.000 49.86914 221 GLU F N 1
ATOM 13330 C CA . GLU F 1 241 ? 36.47239 -154.08439 26.38489 1.000 52.21152 221 GLU F CA 1
ATOM 13331 C C . GLU F 1 241 ? 37.19519 -154.51955 27.65341 1.000 48.82954 221 GLU F C 1
ATOM 13332 O O . GLU F 1 241 ? 36.62519 -154.45527 28.74602 1.000 50.07179 221 GLU F O 1
ATOM 13338 N N . THR F 1 242 ? 38.43650 -154.99799 27.52279 1.000 43.88947 222 THR F N 1
ATOM 13339 C CA . THR F 1 242 ? 39.25004 -155.30715 28.69820 1.000 47.03195 222 THR F CA 1
ATOM 13340 C C . THR F 1 242 ? 39.38037 -154.09631 29.62754 1.000 54.13807 222 THR F C 1
ATOM 13341 O O . THR F 1 242 ? 39.34164 -154.23959 30.85510 1.000 55.61983 222 THR F O 1
ATOM 13345 N N . LEU F 1 243 ? 39.50879 -152.89442 29.06466 1.000 53.79066 223 LEU F N 1
ATOM 13346 C CA . LEU F 1 243 ? 39.68082 -151.67378 29.84937 1.000 54.90922 223 LEU F CA 1
ATOM 13347 C C . LEU F 1 243 ? 38.36842 -151.02317 30.25621 1.000 59.18868 223 LEU F C 1
ATOM 13348 O O . LEU F 1 243 ? 38.39423 -149.99845 30.94594 1.000 56.36202 223 LEU F O 1
ATOM 13353 N N . GLY F 1 244 ? 37.23214 -151.56855 29.83172 1.000 54.81710 224 GLY F N 1
ATOM 13354 C CA . GLY F 1 244 ? 35.95616 -151.00891 30.22596 1.000 48.30053 224 GLY F CA 1
ATOM 13355 C C . GLY F 1 244 ? 35.64521 -149.65488 29.62962 1.000 51.99571 224 GLY F C 1
ATOM 13356 O O . GLY F 1 244 ? 34.91511 -148.87367 30.24483 1.000 52.70632 224 GLY F O 1
ATOM 13357 N N . VAL F 1 245 ? 36.17093 -149.34876 28.43924 1.000 47.46359 225 VAL F N 1
ATOM 13358 C CA . VAL F 1 245 ? 35.90935 -148.06920 27.79388 1.000 44.40532 225 VAL F CA 1
ATOM 13359 C C . VAL F 1 245 ? 35.53687 -148.30137 26.33483 1.000 45.38702 225 VAL F C 1
ATOM 13360 O O . VAL F 1 245 ? 35.81078 -149.35237 25.75707 1.000 45.49756 225 VAL F O 1
ATOM 13364 N N . THR F 1 246 ? 34.89776 -147.30439 25.74204 1.000 47.35831 226 THR F N 1
ATOM 13365 C CA . THR F 1 246 ? 34.67359 -147.28491 24.30596 1.000 49.22695 226 THR F CA 1
ATOM 13366 C C . THR F 1 246 ? 35.72893 -146.40497 23.65044 1.000 47.00037 226 THR F C 1
ATOM 13367 O O . THR F 1 246 ? 36.51036 -145.72670 24.32264 1.000 43.62365 226 THR F O 1
ATOM 13371 N N . GLU F 1 247 ? 35.75637 -146.43317 22.31715 1.000 40.59697 227 GLU F N 1
ATOM 13372 C CA . GLU F 1 247 ? 36.69234 -145.58020 21.59669 1.000 44.20267 227 GLU F CA 1
ATOM 13373 C C . GLU F 1 247 ? 36.46261 -144.10267 21.89805 1.000 49.71122 227 GLU F C 1
ATOM 13374 O O . GLU F 1 247 ? 37.42068 -143.32774 21.97386 1.000 50.73766 227 GLU F O 1
ATOM 13380 N N . GLU F 1 248 ? 35.20366 -143.68284 22.05175 1.000 48.84533 228 GLU F N 1
ATOM 13381 C CA . GLU F 1 248 ? 34.92570 -142.25839 22.22930 1.000 44.47375 228 GLU F CA 1
ATOM 13382 C C . GLU F 1 248 ? 35.35610 -141.72259 23.59507 1.000 47.94785 228 GLU F C 1
ATOM 13383 O O . GLU F 1 248 ? 35.44931 -140.50221 23.76010 1.000 51.85359 228 GLU F O 1
ATOM 13389 N N . ASN F 1 249 ? 35.63194 -142.58195 24.56834 1.000 46.40820 229 ASN F N 1
ATOM 13390 C CA . ASN F 1 249 ? 36.17378 -142.11136 25.84047 1.000 49.31644 229 ASN F CA 1
ATOM 13391 C C . ASN F 1 249 ? 37.35172 -142.97447 26.27755 1.000 41.46813 229 ASN F C 1
ATOM 13392 O O . ASN F 1 249 ? 37.48117 -143.33817 27.45113 1.000 45.49230 229 ASN F O 1
ATOM 13397 N N . TRP F 1 250 ? 38.25107 -143.30038 25.34082 1.000 36.48069 230 TRP F N 1
ATOM 13398 C CA . TRP F 1 250 ? 39.33203 -144.22250 25.67879 1.000 35.43583 230 TRP F CA 1
ATOM 13399 C C . TRP F 1 250 ? 40.28500 -143.64298 26.71887 1.000 28.61922 230 TRP F C 1
ATOM 13400 O O . TRP F 1 250 ? 40.84173 -144.39933 27.52420 1.000 30.64052 230 TRP F O 1
ATOM 13411 N N . ARG F 1 251 ? 40.47093 -142.32081 26.74795 1.000 30.92739 231 ARG F N 1
ATOM 13412 C CA . ARG F 1 251 ? 41.40283 -141.79335 27.74468 1.000 38.44408 231 ARG F CA 1
ATOM 13413 C C . ARG F 1 251 ? 40.87642 -141.91822 29.16939 1.000 38.49672 231 ARG F C 1
ATOM 13414 O O . ARG F 1 251 ? 41.64645 -141.70048 30.11231 1.000 36.85968 231 ARG F O 1
ATOM 13422 N N . ASP F 1 252 ? 39.61403 -142.32564 29.35299 1.000 35.79903 232 ASP F N 1
ATOM 13423 C CA . ASP F 1 252 ? 39.12286 -142.65725 30.68936 1.000 35.75429 232 ASP F CA 1
ATOM 13424 C C . ASP F 1 252 ? 39.90290 -143.80085 31.31069 1.000 41.43128 232 ASP F C 1
ATOM 13425 O O . ASP F 1 252 ? 39.88464 -143.95795 32.53374 1.000 46.97405 232 ASP F O 1
ATOM 13430 N N . ALA F 1 253 ? 40.55874 -144.62597 30.49787 1.000 42.52615 233 ALA F N 1
ATOM 13431 C CA . ALA F 1 253 ? 41.31447 -145.75080 31.02885 1.000 41.16546 233 ALA F CA 1
ATOM 13432 C C . ALA F 1 253 ? 42.70415 -145.36628 31.52916 1.000 33.30399 233 ALA F C 1
ATOM 13433 O O . ALA F 1 253 ? 43.38015 -146.21190 32.12258 1.000 34.95419 233 ALA F O 1
ATOM 13435 N N . LEU F 1 254 ? 43.14701 -144.12514 31.31212 1.000 35.58848 234 LEU F N 1
ATOM 13436 C CA . LEU F 1 254 ? 44.53622 -143.77989 31.62016 1.000 34.68574 234 LEU F CA 1
ATOM 13437 C C . LEU F 1 254 ? 44.84350 -143.83770 33.11237 1.000 41.57341 234 LEU F C 1
ATOM 13438 O O . LEU F 1 254 ? 46.00114 -144.04613 33.48636 1.000 43.41047 234 LEU F O 1
ATOM 13443 N N . THR F 1 255 ? 43.85074 -143.65057 33.98826 1.000 38.65463 235 THR F N 1
ATOM 13444 C CA . THR F 1 255 ? 44.15237 -143.79767 35.40989 1.000 41.72079 235 THR F CA 1
ATOM 13445 C C . THR F 1 255 ? 44.51314 -145.23685 35.74912 1.000 41.67868 235 THR F C 1
ATOM 13446 O O . THR F 1 255 ? 45.34720 -145.48105 36.62390 1.000 46.28976 235 THR F O 1
ATOM 13450 N N . GLU F 1 256 ? 43.88901 -146.19795 35.08013 1.000 44.76589 236 GLU F N 1
ATOM 13451 C CA . GLU F 1 256 ? 44.18746 -147.59793 35.33998 1.000 47.34515 236 GLU F CA 1
ATOM 13452 C C . GLU F 1 256 ? 45.44866 -148.03605 34.60283 1.000 41.13125 236 GLU F C 1
ATOM 13453 O O . GLU F 1 256 ? 46.23744 -148.83165 35.12305 1.000 40.90754 236 GLU F O 1
ATOM 13459 N N . VAL F 1 257 ? 45.64467 -147.54371 33.38676 1.000 38.01772 237 VAL F N 1
ATOM 13460 C CA . VAL F 1 257 ? 46.77212 -147.95255 32.55229 1.000 35.79113 237 VAL F CA 1
ATOM 13461 C C . VAL F 1 257 ? 47.40618 -146.68414 32.00009 1.000 32.09859 237 VAL F C 1
ATOM 13462 O O . VAL F 1 257 ? 47.07272 -146.26588 30.88270 1.000 35.70691 237 VAL F O 1
ATOM 13466 N N . PRO F 1 258 ? 48.29516 -146.02581 32.74720 1.000 32.52758 238 PRO F N 1
ATOM 13467 C CA . PRO F 1 258 ? 48.79452 -144.71505 32.29135 1.000 29.11402 238 PRO F CA 1
ATOM 13468 C C . PRO F 1 258 ? 49.54858 -144.77320 30.97411 1.000 27.09535 238 PRO F C 1
ATOM 13469 O O . PRO F 1 258 ? 49.46063 -143.83609 30.17314 1.000 30.96687 238 PRO F O 1
ATOM 13473 N N . HIS F 1 259 ? 50.31766 -145.83398 30.73290 1.000 27.04272 239 HIS F N 1
ATOM 13474 C CA . HIS F 1 259 ? 51.08291 -145.90143 29.49592 1.000 30.10098 239 HIS F CA 1
ATOM 13475 C C . HIS F 1 259 ? 50.21742 -146.18576 28.27084 1.000 31.32744 239 HIS F C 1
ATOM 13476 O O . HIS F 1 259 ? 50.73509 -146.17524 27.15046 1.000 32.14333 239 HIS F O 1
ATOM 13483 N N . PHE F 1 260 ? 48.92304 -146.43103 28.45453 1.000 29.25088 240 PHE F N 1
ATOM 13484 C CA . PHE F 1 260 ? 47.98177 -146.49792 27.33759 1.000 27.84808 240 PHE F CA 1
ATOM 13485 C C . PHE F 1 260 ? 47.87351 -145.15723 26.61203 1.000 32.74077 240 PHE F C 1
ATOM 13486 O O . PHE F 1 260 ? 47.22120 -145.08072 25.56561 1.000 31.84066 240 PHE F O 1
ATOM 13494 N N . CYS F 1 261 ? 48.50942 -144.10044 27.13726 1.000 28.30866 241 CYS F N 1
ATOM 13495 C CA . CYS F 1 261 ? 48.53899 -142.80456 26.47188 1.000 29.25351 241 CYS F CA 1
ATOM 13496 C C . CYS F 1 261 ? 49.26340 -142.84663 25.13056 1.000 28.19549 241 CYS F C 1
ATOM 13497 O O . CYS F 1 261 ? 49.15267 -141.88769 24.35667 1.000 28.85083 241 CYS F O 1
ATOM 13500 N N . ILE F 1 262 ? 49.99620 -143.92934 24.83244 1.000 25.17407 242 ILE F N 1
ATOM 13501 C CA . ILE F 1 262 ? 50.64897 -144.08514 23.53248 1.000 27.20589 242 ILE F CA 1
ATOM 13502 C C . ILE F 1 262 ? 49.76883 -144.81761 22.50886 1.000 27.52172 242 ILE F C 1
ATOM 13503 O O . ILE F 1 262 ? 50.19030 -144.99376 21.35808 1.000 29.77725 242 ILE F O 1
ATOM 13508 N N . SER F 1 263 ? 48.55569 -145.23044 22.88634 1.000 27.93230 243 SER F N 1
ATOM 13509 C CA . SER F 1 263 ? 47.76105 -146.14624 22.07154 1.000 23.85286 243 SER F CA 1
ATOM 13510 C C . SER F 1 263 ? 47.25535 -145.48967 20.78240 1.000 31.01688 243 SER F C 1
ATOM 13511 O O . SER F 1 263 ? 47.19209 -144.26503 20.64756 1.000 29.32457 243 SER F O 1
ATOM 13514 N N . GLU F 1 264 ? 46.86207 -146.34561 19.83445 1.000 29.56144 244 GLU F N 1
ATOM 13515 C CA . GLU F 1 264 ? 46.40860 -145.95992 18.50587 1.000 25.63202 244 GLU F CA 1
ATOM 13516 C C . GLU F 1 264 ? 45.16317 -146.76533 18.17500 1.000 25.36883 244 GLU F C 1
ATOM 13517 O O . GLU F 1 264 ? 44.96590 -147.86079 18.70274 1.000 28.36656 244 GLU F O 1
ATOM 13523 N N . SER F 1 265 ? 44.31918 -146.22614 17.28197 1.000 29.67198 245 SER F N 1
ATOM 13524 C CA . SER F 1 265 ? 43.19241 -147.03197 16.82620 1.000 23.19752 245 SER F CA 1
ATOM 13525 C C . SER F 1 265 ? 43.67351 -148.06246 15.81242 1.000 26.52160 245 SER F C 1
ATOM 13526 O O . SER F 1 265 ? 44.71326 -147.87531 15.16635 1.000 30.30627 245 SER F O 1
ATOM 13529 N N . PRO F 1 266 ? 42.92479 -149.15671 15.64225 1.000 32.22492 246 PRO F N 1
ATOM 13530 C CA . PRO F 1 266 ? 43.28858 -150.13191 14.60361 1.000 28.52184 246 PRO F CA 1
ATOM 13531 C C . PRO F 1 266 ? 43.35074 -149.53057 13.21125 1.000 26.78216 246 PRO F C 1
ATOM 13532 O O . PRO F 1 266 ? 44.08353 -150.05295 12.36280 1.000 30.30363 246 PRO F O 1
ATOM 13536 N N . SER F 1 267 ? 42.65126 -148.42125 12.95175 1.000 27.81123 247 SER F N 1
ATOM 13537 C CA . SER F 1 267 ? 42.71878 -147.82056 11.62057 1.000 29.14034 247 SER F CA 1
ATOM 13538 C C . SER F 1 267 ? 44.10141 -147.27456 11.28537 1.000 29.10875 247 SER F C 1
ATOM 13539 O O . SER F 1 267 ? 44.41474 -147.07943 10.10130 1.000 26.93481 247 SER F O 1
ATOM 13542 N N . TYR F 1 268 ? 44.93621 -147.01755 12.29570 1.000 26.63477 248 TYR F N 1
ATOM 13543 C CA . TYR F 1 268 ? 46.27599 -146.48865 12.04113 1.000 26.33210 248 TYR F CA 1
ATOM 13544 C C . TYR F 1 268 ? 47.12271 -147.49295 11.26326 1.000 26.38737 248 TYR F C 1
ATOM 13545 O O . TYR F 1 268 ? 47.73183 -147.14735 10.24152 1.000 27.40855 248 TYR F O 1
ATOM 13554 N N . VAL F 1 269 ? 47.19551 -148.74151 11.74717 1.000 29.37194 249 VAL F N 1
ATOM 13555 C CA . VAL F 1 269 ? 47.94802 -149.75456 11.00120 1.000 25.30303 249 VAL F CA 1
ATOM 13556 C C . VAL F 1 269 ? 47.23937 -150.06134 9.67566 1.000 25.26092 249 VAL F C 1
ATOM 13557 O O . VAL F 1 269 ? 47.88901 -150.42369 8.68239 1.000 28.44815 249 VAL F O 1
ATOM 13561 N N . GLY F 1 270 ? 45.91491 -149.88470 9.62555 1.000 29.89043 250 GLY F N 1
ATOM 13562 C CA . GLY F 1 270 ? 45.20771 -150.00684 8.35481 1.000 26.69531 250 GLY F CA 1
ATOM 13563 C C . GLY F 1 270 ? 45.68768 -148.99433 7.33514 1.000 31.82224 250 GLY F C 1
ATOM 13564 O O . GLY F 1 270 ? 45.91279 -149.32987 6.16562 1.000 28.67186 250 GLY F O 1
ATOM 13565 N N . ARG F 1 271 ? 45.87303 -147.74000 7.76841 1.000 29.37984 251 ARG F N 1
ATOM 13566 C CA . ARG F 1 271 ? 46.40971 -146.72960 6.86989 1.000 30.16677 251 ARG F CA 1
ATOM 13567 C C . ARG F 1 271 ? 47.85298 -147.02140 6.48166 1.000 31.94067 251 ARG F C 1
ATOM 13568 O O . ARG F 1 271 ? 48.26508 -146.69822 5.35845 1.000 32.70655 251 ARG F O 1
ATOM 13576 N N . ALA F 1 272 ? 48.62517 -147.65432 7.37608 1.000 31.30639 252 ALA F N 1
ATOM 13577 C CA . ALA F 1 272 ? 49.97969 -148.06407 7.01860 1.000 24.94510 252 ALA F CA 1
ATOM 13578 C C . ALA F 1 272 ? 49.96627 -149.04869 5.85207 1.000 24.83719 252 ALA F C 1
ATOM 13579 O O . ALA F 1 272 ? 50.76675 -148.92371 4.91461 1.000 29.05348 252 ALA F O 1
ATOM 13581 N N . VAL F 1 273 ? 49.05857 -150.03251 5.88821 1.000 24.42661 253 VAL F N 1
ATOM 13582 C CA . VAL F 1 273 ? 48.95581 -150.99124 4.78442 1.000 31.51694 253 VAL F CA 1
ATOM 13583 C C . VAL F 1 273 ? 48.52122 -150.28332 3.50714 1.000 27.02692 253 VAL F C 1
ATOM 13584 O O . VAL F 1 273 ? 49.07629 -150.51950 2.42843 1.000 29.47459 253 VAL F O 1
ATOM 13588 N N . ALA F 1 274 ? 47.52479 -149.39683 3.60910 1.000 28.84820 254 ALA F N 1
ATOM 13589 C CA . ALA F 1 274 ? 47.06137 -148.67653 2.42591 1.000 25.28461 254 ALA F CA 1
ATOM 13590 C C . ALA F 1 274 ? 48.17816 -147.84217 1.81960 1.000 30.28784 254 ALA F C 1
ATOM 13591 O O . ALA F 1 274 ? 48.31498 -147.78310 0.59275 1.000 31.55905 254 ALA F O 1
ATOM 13593 N N . ALA F 1 275 ? 49.02010 -147.23063 2.66637 1.000 25.11354 255 ALA F N 1
ATOM 13594 C CA . ALA F 1 275 ? 50.12391 -146.42131 2.15417 1.000 30.69579 255 ALA F CA 1
ATOM 13595 C C . ALA F 1 275 ? 51.14820 -147.27714 1.43069 1.000 31.07478 255 ALA F C 1
ATOM 13596 O O . ALA F 1 275 ? 51.66507 -146.87513 0.38180 1.000 31.17216 255 ALA F O 1
ATOM 13598 N N . LEU F 1 276 ? 51.46411 -148.45420 1.97763 1.000 29.35089 256 LEU F N 1
ATOM 13599 C CA . LEU F 1 276 ? 52.35345 -149.37523 1.27660 1.000 27.93493 256 LEU F CA 1
ATOM 13600 C C . LEU F 1 276 ? 51.74749 -149.79994 -0.05444 1.000 28.24286 256 LEU F C 1
ATOM 13601 O O . LEU F 1 276 ? 52.42320 -149.80847 -1.09267 1.000 31.83803 256 LEU F O 1
ATOM 13606 N N . ALA F 1 277 ? 50.47161 -150.17141 -0.02959 1.000 28.44025 257 ALA F N 1
ATOM 13607 C CA . ALA F 1 277 ? 49.81020 -150.65247 -1.23237 1.000 34.71732 257 ALA F CA 1
ATOM 13608 C C . ALA F 1 277 ? 49.74257 -149.58185 -2.31004 1.000 39.12838 257 ALA F C 1
ATOM 13609 O O . ALA F 1 277 ? 49.77758 -149.90293 -3.50249 1.000 37.29395 257 ALA F O 1
ATOM 13611 N N . GLY F 1 278 ? 49.67501 -148.31572 -1.92046 1.000 42.82356 258 GLY F N 1
ATOM 13612 C CA . GLY F 1 278 ? 49.58320 -147.24436 -2.88742 1.000 41.11809 258 GLY F CA 1
ATOM 13613 C C . GLY F 1 278 ? 50.90446 -146.68811 -3.34288 1.000 41.45234 258 GLY F C 1
ATOM 13614 O O . GLY F 1 278 ? 50.92360 -145.82805 -4.22689 1.000 35.75429 258 GLY F O 1
ATOM 13615 N N . ASP F 1 279 ? 52.01152 -147.18530 -2.78567 1.000 37.52555 259 ASP F N 1
ATOM 13616 C CA . ASP F 1 279 ? 53.35606 -146.68791 -3.06836 1.000 33.22767 259 ASP F CA 1
ATOM 13617 C C . ASP F 1 279 ? 53.90204 -147.40722 -4.30124 1.000 40.27588 259 ASP F C 1
ATOM 13618 O O . ASP F 1 279 ? 54.20846 -148.60339 -4.24768 1.000 36.57544 259 ASP F O 1
ATOM 13623 N N . ALA F 1 280 ? 54.05849 -146.66177 -5.40075 1.000 36.67019 260 ALA F N 1
ATOM 13624 C CA . ALA F 1 280 ? 54.58408 -147.22638 -6.64188 1.000 39.61528 260 ALA F CA 1
ATOM 13625 C C . ALA F 1 280 ? 55.96873 -147.82438 -6.45957 1.000 40.00743 260 ALA F C 1
ATOM 13626 O O . ALA F 1 280 ? 56.35690 -148.72773 -7.20901 1.000 46.76087 260 ALA F O 1
ATOM 13628 N N . ASP F 1 281 ? 56.74045 -147.31696 -5.50852 1.000 39.97058 261 ASP F N 1
ATOM 13629 C CA . ASP F 1 281 ? 58.07063 -147.83606 -5.22339 1.000 41.68395 261 ASP F CA 1
ATOM 13630 C C . ASP F 1 281 ? 58.09440 -148.61694 -3.90703 1.000 39.56001 261 ASP F C 1
ATOM 13631 O O . ASP F 1 281 ? 59.05256 -148.53961 -3.13710 1.000 36.67808 261 ASP F O 1
ATOM 13636 N N . VAL F 1 282 ? 57.03538 -149.38085 -3.62209 1.000 38.88098 262 VAL F N 1
ATOM 13637 C CA . VAL F 1 282 ? 56.98384 -150.12278 -2.36208 1.000 37.41501 262 VAL F CA 1
ATOM 13638 C C . VAL F 1 282 ? 58.11929 -151.13937 -2.26486 1.000 35.76745 262 VAL F C 1
ATOM 13639 O O . VAL F 1 282 ? 58.50243 -151.54092 -1.15855 1.000 38.03614 262 VAL F O 1
ATOM 13643 N N . ALA F 1 283 ? 58.71187 -151.52423 -3.39746 1.000 35.10684 263 ALA F N 1
ATOM 13644 C CA . ALA F 1 283 ? 59.82783 -152.46531 -3.37303 1.000 31.82224 263 ALA F CA 1
ATOM 13645 C C . ALA F 1 283 ? 61.00383 -151.96725 -2.54366 1.000 32.66707 263 ALA F C 1
ATOM 13646 O O . ALA F 1 283 ? 61.83939 -152.78381 -2.13852 1.000 33.60140 263 ALA F O 1
ATOM 13648 N N . ARG F 1 284 ? 61.09082 -150.65718 -2.27073 1.000 31.71696 264 ARG F N 1
ATOM 13649 C CA . ARG F 1 284 ? 62.15702 -150.14799 -1.40502 1.000 34.45676 264 ARG F CA 1
ATOM 13650 C C . ARG F 1 284 ? 62.10397 -150.73922 -0.00689 1.000 29.83779 264 ARG F C 1
ATOM 13651 O O . ARG F 1 284 ? 63.08675 -150.63579 0.73284 1.000 32.19333 264 ARG F O 1
ATOM 13659 N N . TRP F 1 285 ? 60.97212 -151.31362 0.38729 1.000 31.81171 265 TRP F N 1
ATOM 13660 C CA . TRP F 1 285 ? 60.79679 -151.90964 1.70359 1.000 32.40915 265 TRP F CA 1
ATOM 13661 C C . TRP F 1 285 ? 61.03733 -153.41048 1.72559 1.000 32.00647 265 TRP F C 1
ATOM 13662 O O . TRP F 1 285 ? 60.90379 -154.01559 2.79406 1.000 30.22731 265 TRP F O 1
ATOM 13673 N N . ASN F 1 286 ? 61.35533 -154.02726 0.58350 1.000 30.28521 266 ASN F N 1
ATOM 13674 C CA . ASN F 1 286 ? 61.30830 -155.48063 0.47744 1.000 29.02453 266 ASN F CA 1
ATOM 13675 C C . ASN F 1 286 ? 62.12720 -156.14339 1.57599 1.000 31.10373 266 ASN F C 1
ATOM 13676 O O . ASN F 1 286 ? 63.28771 -155.79480 1.79596 1.000 30.50892 266 ASN F O 1
ATOM 13681 N N . GLY F 1 287 ? 61.50815 -157.08337 2.29039 1.000 30.71684 267 GLY F N 1
ATOM 13682 C CA . GLY F 1 287 ? 62.22314 -157.82054 3.30690 1.000 28.63238 267 GLY F CA 1
ATOM 13683 C C . GLY F 1 287 ? 62.31969 -157.13798 4.64595 1.000 33.96460 267 GLY F C 1
ATOM 13684 O O . GLY F 1 287 ? 62.82519 -157.74854 5.59259 1.000 33.16713 267 GLY F O 1
ATOM 13685 N N . GLN F 1 288 ? 61.84717 -155.90231 4.77100 1.000 25.65308 268 GLN F N 1
ATOM 13686 C CA . GLN F 1 288 ? 62.06079 -155.17584 6.01136 1.000 33.43822 268 GLN F CA 1
ATOM 13687 C C . GLN F 1 288 ? 60.94228 -155.41761 7.01707 1.000 31.90646 268 GLN F C 1
ATOM 13688 O O . GLN F 1 288 ? 59.81915 -155.80228 6.67854 1.000 28.03494 268 GLN F O 1
ATOM 13694 N N . SER F 1 289 ? 61.28867 -155.18515 8.27416 1.000 27.38486 269 SER F N 1
ATOM 13695 C CA . SER F 1 289 ? 60.34566 -155.10025 9.37372 1.000 27.74543 269 SER F CA 1
ATOM 13696 C C . SER F 1 289 ? 59.98794 -153.63066 9.58438 1.000 31.77223 269 SER F C 1
ATOM 13697 O O . SER F 1 289 ? 60.87822 -152.77825 9.68255 1.000 30.96687 269 SER F O 1
ATOM 13700 N N . VAL F 1 290 ? 58.69339 -153.32751 9.62814 1.000 28.07442 270 VAL F N 1
ATOM 13701 C CA . VAL F 1 290 ? 58.24299 -151.95056 9.77525 1.000 29.60618 270 VAL F CA 1
ATOM 13702 C C . VAL F 1 290 ? 57.14452 -151.90098 10.82829 1.000 32.21176 270 VAL F C 1
ATOM 13703 O O . VAL F 1 290 ? 56.53775 -152.91750 11.17133 1.000 25.60833 270 VAL F O 1
ATOM 13707 N N . SER F 1 291 ? 56.88040 -150.68627 11.32809 1.000 31.60905 271 SER F N 1
ATOM 13708 C CA . SER F 1 291 ? 55.81609 -150.44842 12.29464 1.000 25.14775 271 SER F CA 1
ATOM 13709 C C . SER F 1 291 ? 54.87934 -149.36637 11.76624 1.000 26.24788 271 SER F C 1
ATOM 13710 O O . SER F 1 291 ? 55.25664 -148.54447 10.92512 1.000 29.79568 271 SER F O 1
ATOM 13713 N N . SER F 1 292 ? 53.65037 -149.36356 12.29102 1.000 25.41357 272 SER F N 1
ATOM 13714 C CA . SER F 1 292 ? 52.68106 -148.34577 11.89225 1.000 30.33258 272 SER F CA 1
ATOM 13715 C C . SER F 1 292 ? 53.19633 -146.93909 12.19231 1.000 30.67473 272 SER F C 1
ATOM 13716 O O . SER F 1 292 ? 52.99757 -146.01491 11.39325 1.000 27.10062 272 SER F O 1
ATOM 13719 N N . GLY F 1 293 ? 53.88254 -146.75883 13.32495 1.000 29.32457 273 GLY F N 1
ATOM 13720 C CA . GLY F 1 293 ? 54.38346 -145.43552 13.66057 1.000 26.64793 273 GLY F CA 1
ATOM 13721 C C . GLY F 1 293 ? 55.51428 -144.99414 12.75064 1.000 31.06162 273 GLY F C 1
ATOM 13722 O O . GLY F 1 293 ? 55.59418 -143.82519 12.35652 1.000 32.67234 273 GLY F O 1
ATOM 13723 N N . GLN F 1 294 ? 56.40006 -145.91757 12.39576 1.000 25.88731 274 GLN F N 1
ATOM 13724 C CA . GLN F 1 294 ? 57.44859 -145.58764 11.43767 1.000 24.49504 274 GLN F CA 1
ATOM 13725 C C . GLN F 1 294 ? 56.86831 -145.18465 10.08457 1.000 31.69854 274 GLN F C 1
ATOM 13726 O O . GLN F 1 294 ? 57.31461 -144.20289 9.47630 1.000 30.41154 274 GLN F O 1
ATOM 13732 N N . LEU F 1 295 ? 55.86159 -145.91561 9.59774 1.000 27.01377 275 LEU F N 1
ATOM 13733 C CA . LEU F 1 295 ? 55.33307 -145.61216 8.27230 1.000 26.71110 275 LEU F CA 1
ATOM 13734 C C . LEU F 1 295 ? 54.51117 -144.32383 8.26829 1.000 30.32206 275 LEU F C 1
ATOM 13735 O O . LEU F 1 295 ? 54.44782 -143.63632 7.24118 1.000 30.37733 275 LEU F O 1
ATOM 13740 N N . ALA F 1 296 ? 53.87447 -143.98416 9.39424 1.000 34.11198 276 ALA F N 1
ATOM 13741 C CA . ALA F 1 296 ? 53.18231 -142.70249 9.48851 1.000 34.54888 276 ALA F CA 1
ATOM 13742 C C . ALA F 1 296 ? 54.15284 -141.54300 9.31494 1.000 33.33294 276 ALA F C 1
ATOM 13743 O O . ALA F 1 296 ? 53.84255 -140.56948 8.62155 1.000 34.80154 276 ALA F O 1
ATOM 13745 N N . GLN F 1 297 ? 55.33911 -141.63834 9.92041 1.000 29.21140 277 GLN F N 1
ATOM 13746 C CA . GLN F 1 297 ? 56.36557 -140.61931 9.70998 1.000 34.96998 277 GLN F CA 1
ATOM 13747 C C . GLN F 1 297 ? 56.84405 -140.60950 8.26552 1.000 35.96484 277 GLN F C 1
ATOM 13748 O O . GLN F 1 297 ? 57.10181 -139.54434 7.69520 1.000 31.54852 277 GLN F O 1
ATOM 13754 N N . GLU F 1 298 ? 56.95651 -141.78778 7.65656 1.000 34.76469 278 GLU F N 1
ATOM 13755 C CA . GLU F 1 298 ? 57.46612 -141.88141 6.29652 1.000 35.78850 278 GLU F CA 1
ATOM 13756 C C . GLU F 1 298 ? 56.45125 -141.35305 5.28281 1.000 40.22588 278 GLU F C 1
ATOM 13757 O O . GLU F 1 298 ? 56.81965 -140.64443 4.33776 1.000 40.97333 278 GLU F O 1
ATOM 13763 N N . TYR F 1 299 ? 55.17360 -141.69831 5.45059 1.000 35.49636 279 TYR F N 1
ATOM 13764 C CA . TYR F 1 299 ? 54.15042 -141.37933 4.46199 1.000 37.22288 279 TYR F CA 1
ATOM 13765 C C . TYR F 1 299 ? 53.29940 -140.17073 4.82689 1.000 41.29442 279 TYR F C 1
ATOM 13766 O O . TYR F 1 299 ? 52.70338 -139.55796 3.93081 1.000 41.79448 279 TYR F O 1
ATOM 13775 N N . GLY F 1 300 ? 53.20975 -139.82260 6.10606 1.000 38.90466 280 GLY F N 1
ATOM 13776 C CA . GLY F 1 300 ? 52.47526 -138.64391 6.50983 1.000 34.68837 280 GLY F CA 1
ATOM 13777 C C . GLY F 1 300 ? 51.02897 -138.87596 6.89134 1.000 35.99642 280 GLY F C 1
ATOM 13778 O O . GLY F 1 300 ? 50.35037 -137.92032 7.28802 1.000 40.27851 280 GLY F O 1
ATOM 13779 N N . PHE F 1 301 ? 50.52660 -140.10172 6.80659 1.000 35.37266 281 PHE F N 1
ATOM 13780 C CA . PHE F 1 301 ? 49.17645 -140.31302 7.30432 1.000 32.98027 281 PHE F CA 1
ATOM 13781 C C . PHE F 1 301 ? 49.14344 -140.16015 8.83000 1.000 35.58321 281 PHE F C 1
ATOM 13782 O O . PHE F 1 301 ? 50.17481 -140.13956 9.50816 1.000 36.17276 281 PHE F O 1
ATOM 13790 N N . THR F 1 302 ? 47.93405 -140.04525 9.37003 1.000 33.88827 282 THR F N 1
ATOM 13791 C CA . THR F 1 302 ? 47.72706 -139.94591 10.80421 1.000 35.10421 282 THR F CA 1
ATOM 13792 C C . THR F 1 302 ? 46.70306 -140.98349 11.21792 1.000 33.23556 282 THR F C 1
ATOM 13793 O O . THR F 1 302 ? 46.02249 -141.58403 10.38620 1.000 33.90407 282 THR F O 1
ATOM 13797 N N . ASP F 1 303 ? 46.56653 -141.15872 12.52369 1.000 31.62221 283 ASP F N 1
ATOM 13798 C CA . ASP F 1 303 ? 45.43047 -141.89137 13.04382 1.000 28.83240 283 ASP F CA 1
ATOM 13799 C C . ASP F 1 303 ? 44.15841 -141.06748 12.80989 1.000 38.76517 283 ASP F C 1
ATOM 13800 O O . ASP F 1 303 ? 44.20834 -139.92171 12.34403 1.000 38.30722 283 ASP F O 1
ATOM 13805 N N . LEU F 1 304 ? 43.00375 -141.66963 13.11996 1.000 35.52005 284 LEU F N 1
ATOM 13806 C CA . LEU F 1 304 ? 41.72739 -140.99101 12.88526 1.000 38.50725 284 LEU F CA 1
ATOM 13807 C C . LEU F 1 304 ? 41.64445 -139.66167 13.62017 1.000 40.17587 284 LEU F C 1
ATOM 13808 O O . LEU F 1 304 ? 41.00176 -138.72121 13.13569 1.000 39.50210 284 LEU F O 1
ATOM 13813 N N . ASP F 1 305 ? 42.27761 -139.56506 14.78282 1.000 43.54206 285 ASP F N 1
ATOM 13814 C CA . ASP F 1 305 ? 42.25322 -138.35611 15.58931 1.000 33.00922 285 ASP F CA 1
ATOM 13815 C C . ASP F 1 305 ? 43.33606 -137.36229 15.19623 1.000 36.20171 285 ASP F C 1
ATOM 13816 O O . ASP F 1 305 ? 43.55391 -136.38879 15.92029 1.000 38.33618 285 ASP F O 1
ATOM 13821 N N . GLY F 1 306 ? 44.03750 -137.59391 14.08724 1.000 34.84365 286 GLY F N 1
ATOM 13822 C CA . GLY F 1 306 ? 45.06365 -136.67690 13.64706 1.000 30.82738 286 GLY F CA 1
ATOM 13823 C C . GLY F 1 306 ? 46.43534 -136.85522 14.27522 1.000 31.71433 286 GLY F C 1
ATOM 13824 O O . GLY F 1 306 ? 47.35631 -136.11263 13.91798 1.000 33.55665 286 GLY F O 1
ATOM 13825 N N . SER F 1 307 ? 46.61240 -137.79156 15.19864 1.000 33.25136 287 SER F N 1
ATOM 13826 C CA . SER F 1 307 ? 47.91759 -137.97643 15.82720 1.000 32.40125 287 SER F CA 1
ATOM 13827 C C . SER F 1 307 ? 48.73071 -139.04987 15.09225 1.000 38.45198 287 SER F C 1
ATOM 13828 O O . SER F 1 307 ? 48.24442 -139.71226 14.17756 1.000 37.75979 287 SER F O 1
ATOM 13831 N N . ARG F 1 308 ? 49.99720 -139.20283 15.48663 1.000 37.70452 288 ARG F N 1
ATOM 13832 C CA . ARG F 1 308 ? 50.89377 -140.20925 14.90323 1.000 34.55677 288 ARG F CA 1
ATOM 13833 C C . ARG F 1 308 ? 51.66798 -140.92148 16.00496 1.000 33.63035 288 ARG F C 1
ATOM 13834 O O . ARG F 1 308 ? 52.87631 -140.70690 16.17493 1.000 30.07729 288 ARG F O 1
ATOM 13842 N N . PRO F 1 309 ? 51.00438 -141.79266 16.76846 1.000 27.62963 289 PRO F N 1
ATOM 13843 C CA . PRO F 1 309 ? 51.70029 -142.51913 17.84073 1.000 31.27217 289 PRO F CA 1
ATOM 13844 C C . PRO F 1 309 ? 52.90219 -143.28899 17.31575 1.000 32.74340 289 PRO F C 1
ATOM 13845 O O . PRO F 1 309 ? 52.87897 -143.83829 16.21118 1.000 31.84592 289 PRO F O 1
ATOM 13849 N N . ASP F 1 310 ? 53.95919 -143.32725 18.13638 1.000 29.29299 290 ASP F N 1
ATOM 13850 C CA . ASP F 1 310 ? 55.22235 -144.01699 17.83377 1.000 30.00360 290 ASP F CA 1
ATOM 13851 C C . ASP F 1 310 ? 55.48402 -144.97227 18.99487 1.000 31.46167 290 ASP F C 1
ATOM 13852 O O . ASP F 1 310 ? 56.31562 -144.70817 19.86368 1.000 32.67760 290 ASP F O 1
ATOM 13857 N N . CYS F 1 311 ? 54.75403 -146.08525 19.00561 1.000 34.87523 291 CYS F N 1
ATOM 13858 C CA . CYS F 1 311 ? 54.72775 -146.96707 20.16903 1.000 28.23760 291 CYS F CA 1
ATOM 13859 C C . CYS F 1 311 ? 56.10589 -147.53839 20.49901 1.000 36.24645 291 CYS F C 1
ATOM 13860 O O . CYS F 1 311 ? 56.50871 -147.57082 21.67199 1.000 33.48296 291 CYS F O 1
ATOM 13863 N N . TRP F 1 312 ? 56.84146 -148.01427 19.49088 1.000 30.85896 292 TRP F N 1
ATOM 13864 C CA . TRP F 1 312 ? 58.03767 -148.79167 19.80287 1.000 34.84628 292 TRP F CA 1
ATOM 13865 C C . TRP F 1 312 ? 59.17750 -147.90004 20.28744 1.000 37.36237 292 TRP F C 1
ATOM 13866 O O . TRP F 1 312 ? 59.96754 -148.32208 21.13506 1.000 34.09356 292 TRP F O 1
ATOM 13877 N N . ARG F 1 313 ? 59.24277 -146.65327 19.82731 1.000 34.00934 293 ARG F N 1
ATOM 13878 C CA . ARG F 1 313 ? 60.20133 -145.72908 20.41965 1.000 35.25949 293 ARG F CA 1
ATOM 13879 C C . ARG F 1 313 ? 59.77474 -145.36179 21.83540 1.000 30.84317 293 ARG F C 1
ATOM 13880 O O . ARG F 1 313 ? 60.61446 -145.29139 22.74585 1.000 31.78802 293 ARG F O 1
ATOM 13888 N N . TYR F 1 314 ? 58.46476 -145.17462 22.04631 1.000 31.51167 294 TYR F N 1
ATOM 13889 C CA . TYR F 1 314 ? 57.94562 -144.85409 23.37614 1.000 30.58525 294 TYR F CA 1
ATOM 13890 C C . TYR F 1 314 ? 58.26467 -145.94725 24.38602 1.000 34.36465 294 TYR F C 1
ATOM 13891 O O . TYR F 1 314 ? 58.70684 -145.66193 25.51072 1.000 34.40939 294 TYR F O 1
ATOM 13900 N N . LEU F 1 315 ? 58.04754 -147.21154 24.00610 1.000 35.58848 295 LEU F N 1
ATOM 13901 C CA . LEU F 1 315 ? 58.26245 -148.30056 24.95425 1.000 33.95407 295 LEU F CA 1
ATOM 13902 C C . LEU F 1 315 ? 59.69471 -148.30205 25.46996 1.000 36.02800 295 LEU F C 1
ATOM 13903 O O . LEU F 1 315 ? 59.92763 -148.50443 26.66872 1.000 34.01197 295 LEU F O 1
ATOM 13908 N N . VAL F 1 316 ? 60.66003 -148.02807 24.58809 1.000 31.96699 296 VAL F N 1
ATOM 13909 C CA . VAL F 1 316 ? 62.06629 -148.06981 24.97248 1.000 34.39360 296 VAL F CA 1
ATOM 13910 C C . VAL F 1 316 ? 62.46225 -146.80094 25.71647 1.000 39.88899 296 VAL F C 1
ATOM 13911 O O . VAL F 1 316 ? 63.10725 -146.85426 26.77059 1.000 34.48045 296 VAL F O 1
ATOM 13915 N N . GLU F 1 317 ? 62.09193 -145.64034 25.17329 1.000 33.40664 297 GLU F N 1
ATOM 13916 C CA . GLU F 1 317 ? 62.62376 -144.38414 25.67747 1.000 39.07047 297 GLU F CA 1
ATOM 13917 C C . GLU F 1 317 ? 61.86047 -143.85271 26.88102 1.000 38.78360 297 GLU F C 1
ATOM 13918 O O . GLU F 1 317 ? 62.41244 -143.04603 27.63749 1.000 37.16498 297 GLU F O 1
ATOM 13924 N N . VAL F 1 318 ? 60.62242 -144.29089 27.09162 1.000 32.41704 298 VAL F N 1
ATOM 13925 C CA . VAL F 1 318 ? 59.85066 -143.79474 28.22395 1.000 31.32481 298 VAL F CA 1
ATOM 13926 C C . VAL F 1 318 ? 59.57028 -144.92076 29.20460 1.000 36.17539 298 VAL F C 1
ATOM 13927 O O . VAL F 1 318 ? 60.06687 -144.90157 30.33557 1.000 39.39157 298 VAL F O 1
ATOM 13931 N N . GLN F 1 319 ? 58.76018 -145.90295 28.80462 1.000 31.03267 299 GLN F N 1
ATOM 13932 C CA . GLN F 1 319 ? 58.26509 -146.84557 29.80149 1.000 31.56957 299 GLN F CA 1
ATOM 13933 C C . GLN F 1 319 ? 59.39422 -147.71764 30.35507 1.000 40.61540 299 GLN F C 1
ATOM 13934 O O . GLN F 1 319 ? 59.50791 -147.89626 31.57141 1.000 40.38116 299 GLN F O 1
ATOM 13940 N N . GLU F 1 320 ? 60.22464 -148.29662 29.48056 1.000 34.61731 300 GLU F N 1
ATOM 13941 C CA . GLU F 1 320 ? 61.28382 -149.17372 29.97348 1.000 38.25195 300 GLU F CA 1
ATOM 13942 C C . GLU F 1 320 ? 62.41823 -148.39286 30.62294 1.000 42.82356 300 GLU F C 1
ATOM 13943 O O . GLU F 1 320 ? 63.17796 -148.96554 31.40849 1.000 39.13101 300 GLU F O 1
ATOM 13949 N N . ALA F 1 321 ? 62.54306 -147.10324 30.32454 1.000 42.61037 301 ALA F N 1
ATOM 13950 C CA . ALA F 1 321 ? 63.49559 -146.25919 31.02733 1.000 43.32888 301 ALA F CA 1
ATOM 13951 C C . ALA F 1 321 ? 63.02133 -145.89724 32.42445 1.000 45.26069 301 ALA F C 1
ATOM 13952 O O . ALA F 1 321 ? 63.74366 -145.20800 33.14565 1.000 49.38750 301 ALA F O 1
ATOM 13954 N N . GLY F 1 322 ? 61.83595 -146.34289 32.82319 1.000 39.97585 302 GLY F N 1
ATOM 13955 C CA . GLY F 1 322 ? 61.31580 -145.99909 34.12608 1.000 44.29742 302 GLY F CA 1
ATOM 13956 C C . GLY F 1 322 ? 60.71998 -144.61181 34.22987 1.000 47.93206 302 GLY F C 1
ATOM 13957 O O . GLY F 1 322 ? 60.39883 -144.18003 35.33902 1.000 49.77176 302 GLY F O 1
ATOM 13958 N N . LYS F 1 323 ? 60.55228 -143.89774 33.11387 1.000 45.18173 303 LYS F N 1
ATOM 13959 C CA . LYS F 1 323 ? 59.97513 -142.56423 33.18809 1.000 36.73862 303 LYS F CA 1
ATOM 13960 C C . LYS F 1 323 ? 58.45686 -142.62655 33.37111 1.000 40.69962 303 LYS F C 1
ATOM 13961 O O . LYS F 1 323 ? 57.81482 -143.62534 33.02125 1.000 36.82547 303 LYS F O 1
ATOM 13967 N N . PRO F 1 324 ? 57.85675 -141.58574 33.94781 1.000 42.14979 304 PRO F N 1
ATOM 13968 C CA . PRO F 1 324 ? 56.39858 -141.58835 34.09457 1.000 35.33582 304 PRO F CA 1
ATOM 13969 C C . PRO F 1 324 ? 55.74226 -141.55851 32.72162 1.000 28.85346 304 PRO F C 1
ATOM 13970 O O . PRO F 1 324 ? 56.29714 -141.03043 31.75462 1.000 32.33282 304 PRO F O 1
ATOM 13974 N N . ALA F 1 325 ? 54.56363 -142.15723 32.63500 1.000 28.30866 305 ALA F N 1
ATOM 13975 C CA . ALA F 1 325 ? 53.82952 -142.14019 31.37373 1.000 32.69339 305 ALA F CA 1
ATOM 13976 C C . ALA F 1 325 ? 53.59991 -140.70313 30.91600 1.000 37.56766 305 ALA F C 1
ATOM 13977 O O . ALA F 1 325 ? 53.10393 -139.86483 31.67916 1.000 42.82619 305 ALA F O 1
ATOM 13979 N N . ASP F 1 326 ? 53.96504 -140.42154 29.66444 1.000 34.51730 306 ASP F N 1
ATOM 13980 C CA . ASP F 1 326 ? 53.91307 -139.08414 29.08364 1.000 34.95945 306 ASP F CA 1
ATOM 13981 C C . ASP F 1 326 ? 54.04105 -139.18710 27.56705 1.000 31.94330 306 ASP F C 1
ATOM 13982 O O . ASP F 1 326 ? 55.11790 -139.52130 27.06347 1.000 33.56718 306 ASP F O 1
ATOM 13987 N N . PRO F 1 327 ? 52.98283 -138.88150 26.80674 1.000 32.04858 307 PRO F N 1
ATOM 13988 C CA . PRO F 1 327 ? 53.02279 -139.07598 25.35117 1.000 28.16917 307 PRO F CA 1
ATOM 13989 C C . PRO F 1 327 ? 53.70718 -137.95884 24.58183 1.000 37.21499 307 PRO F C 1
ATOM 13990 O O . PRO F 1 327 ? 53.80403 -138.05709 23.35116 1.000 35.24633 307 PRO F O 1
ATOM 13994 N N . SER F 1 328 ? 54.18008 -136.91293 25.26443 1.000 32.49074 308 SER F N 1
ATOM 13995 C CA . SER F 1 328 ? 54.75454 -135.75143 24.59116 1.000 31.15110 308 SER F CA 1
ATOM 13996 C C . SER F 1 328 ? 55.92265 -136.15611 23.71369 1.000 27.65332 308 SER F C 1
ATOM 13997 O O . SER F 1 328 ? 56.86890 -136.78498 24.18894 1.000 33.11450 308 SER F O 1
ATOM 14000 N N . GLY F 1 329 ? 55.86648 -135.76936 22.43816 1.000 33.40137 309 GLY F N 1
ATOM 14001 C CA . GLY F 1 329 ? 56.89716 -136.13951 21.49237 1.000 40.21798 309 GLY F CA 1
ATOM 14002 C C . GLY F 1 329 ? 56.75390 -137.52319 20.88499 1.000 39.83109 309 GLY F C 1
ATOM 14003 O O . GLY F 1 329 ? 57.58171 -137.90160 20.04453 1.000 35.58585 309 GLY F O 1
ATOM 14004 N N . TYR F 1 330 ? 55.74754 -138.30028 21.28113 1.000 31.36692 310 TYR F N 1
ATOM 14005 C CA . TYR F 1 330 ? 55.60141 -139.66570 20.78251 1.000 29.97991 310 TYR F CA 1
ATOM 14006 C C . TYR F 1 330 ? 54.27332 -139.88563 20.06870 1.000 32.20649 310 TYR F C 1
ATOM 14007 O O . TYR F 1 330 ? 53.98336 -141.01572 19.65671 1.000 34.95156 310 TYR F O 1
ATOM 14016 N N . ARG F 1 331 ? 53.47762 -138.83775 19.87757 1.000 28.20601 311 ARG F N 1
ATOM 14017 C CA . ARG F 1 331 ? 52.24304 -138.96108 19.11124 1.000 28.18496 311 ARG F CA 1
ATOM 14018 C C . ARG F 1 331 ? 51.85501 -137.59301 18.57068 1.000 36.76493 311 ARG F C 1
ATOM 14019 O O . ARG F 1 331 ? 51.06645 -137.48069 17.62997 1.000 39.03100 311 ARG F O 1
ATOM 14028 N N . ALA G 1 29 ? -32.10425 -105.31683 33.32090 1.000 60.30197 9 ALA G N 1
ATOM 14029 C CA . ALA G 1 29 ? -30.84662 -104.64163 33.02600 1.000 59.13077 9 ALA G CA 1
ATOM 14030 C C . ALA G 1 29 ? -29.89297 -104.74799 34.21503 1.000 56.53573 9 ALA G C 1
ATOM 14031 O O . ALA G 1 29 ? -30.31403 -104.62551 35.36516 1.000 55.63035 9 ALA G O 1
ATOM 14033 N N . PRO G 1 30 ? -28.61339 -104.99254 33.93158 1.000 48.84270 10 PRO G N 1
ATOM 14034 C CA . PRO G 1 30 ? -27.63953 -105.18295 35.01276 1.000 48.25842 10 PRO G CA 1
ATOM 14035 C C . PRO G 1 30 ? -27.45219 -103.92015 35.83618 1.000 49.69806 10 PRO G C 1
ATOM 14036 O O . PRO G 1 30 ? -27.43541 -102.80422 35.30973 1.000 49.85071 10 PRO G O 1
ATOM 14040 N N . ASP G 1 31 ? -27.28252 -104.11364 37.13813 1.000 49.40592 11 ASP G N 1
ATOM 14041 C CA . ASP G 1 31 ? -26.96920 -103.03798 38.06827 1.000 51.43248 11 ASP G CA 1
ATOM 14042 C C . ASP G 1 31 ? -25.51623 -103.20900 38.47899 1.000 42.22875 11 ASP G C 1
ATOM 14043 O O . ASP G 1 31 ? -25.19590 -104.08798 39.28222 1.000 42.30770 11 ASP G O 1
ATOM 14048 N N . LEU G 1 32 ? -24.64106 -102.36383 37.93911 1.000 43.79209 12 LEU G N 1
ATOM 14049 C CA . LEU G 1 32 ? -23.21619 -102.46866 38.22071 1.000 43.77104 12 LEU G CA 1
ATOM 14050 C C . LEU G 1 32 ? -22.71031 -101.29933 39.05541 1.000 45.07646 12 LEU G C 1
ATOM 14051 O O . LEU G 1 32 ? -21.50416 -101.05389 39.09800 1.000 41.77869 12 LEU G O 1
ATOM 14056 N N . ARG G 1 33 ? -23.59662 -100.56064 39.71425 1.000 46.74245 13 ARG G N 1
ATOM 14057 C CA . ARG G 1 33 ? -23.10957 -99.50474 40.58688 1.000 44.12108 13 ARG G CA 1
ATOM 14058 C C . ARG G 1 33 ? -22.23706 -100.09883 41.67745 1.000 39.06258 13 ARG G C 1
ATOM 14059 O O . ARG G 1 33 ? -22.50138 -101.19450 42.19550 1.000 45.30543 13 ARG G O 1
ATOM 14067 N N . GLY G 1 34 ? -21.15716 -99.38527 41.98959 1.000 38.38618 14 GLY G N 1
ATOM 14068 C CA . GLY G 1 34 ? -20.17560 -99.88954 42.92125 1.000 44.32374 14 GLY G CA 1
ATOM 14069 C C . GLY G 1 34 ? -19.14105 -100.82255 42.32079 1.000 44.70799 14 GLY G C 1
ATOM 14070 O O . GLY G 1 34 ? -18.14569 -101.12770 42.99241 1.000 40.43906 14 GLY G O 1
ATOM 14071 N N . LYS G 1 35 ? -19.33753 -101.28613 41.08551 1.000 40.25746 15 LYS G N 1
ATOM 14072 C CA . LYS G 1 35 ? -18.35176 -102.13091 40.42792 1.000 37.07813 15 LYS G CA 1
ATOM 14073 C C . LYS G 1 35 ? -17.25616 -101.28020 39.79366 1.000 36.56228 15 LYS G C 1
ATOM 14074 O O . LYS G 1 35 ? -17.52150 -100.20180 39.24534 1.000 33.79089 15 LYS G O 1
ATOM 14080 N N . ILE G 1 36 ? -16.02722 -101.79815 39.82440 1.000 32.40652 16 ILE G N 1
ATOM 14081 C CA . ILE G 1 36 ? -14.87967 -101.17390 39.17305 1.000 30.31153 16 ILE G CA 1
ATOM 14082 C C . ILE G 1 36 ? -14.51515 -102.03222 37.96548 1.000 33.64877 16 ILE G C 1
ATOM 14083 O O . ILE G 1 36 ? -14.21651 -103.22745 38.10997 1.000 31.88540 16 ILE G O 1
ATOM 14088 N N . ALA G 1 37 ? -14.52166 -101.42106 36.78264 1.000 33.24872 17 ALA G N 1
ATOM 14089 C CA . ALA G 1 37 ? -14.15920 -102.09355 35.54410 1.000 30.79317 17 ALA G CA 1
ATOM 14090 C C . ALA G 1 37 ? -13.03212 -101.33158 34.85605 1.000 32.56180 17 ALA G C 1
ATOM 14091 O O . ALA G 1 37 ? -12.85703 -100.12477 35.05459 1.000 33.19609 17 ALA G O 1
ATOM 14093 N N . LEU G 1 38 ? -12.26738 -102.05684 34.03532 1.000 29.94833 18 LEU G N 1
ATOM 14094 C CA . LEU G 1 38 ? -11.23076 -101.47920 33.19117 1.000 28.19549 18 LEU G CA 1
ATOM 14095 C C . LEU G 1 38 ? -11.35112 -102.09505 31.80564 1.000 31.28796 18 LEU G C 1
ATOM 14096 O O . LEU G 1 38 ? -11.36039 -103.32385 31.67322 1.000 28.77187 18 LEU G O 1
ATOM 14101 N N . VAL G 1 39 ? -11.46513 -101.25589 30.78000 1.000 29.81673 19 VAL G N 1
ATOM 14102 C CA . VAL G 1 39 ? -11.47367 -101.73218 29.40272 1.000 28.80872 19 VAL G CA 1
ATOM 14103 C C . VAL G 1 39 ? -10.14960 -101.31175 28.77566 1.000 26.65583 19 VAL G C 1
ATOM 14104 O O . VAL G 1 39 ? -9.90422 -100.11962 28.54778 1.000 26.63214 19 VAL G O 1
ATOM 14108 N N . ALA G 1 40 ? -9.27818 -102.28873 28.53793 1.000 26.13998 20 ALA G N 1
ATOM 14109 C CA . ALA G 1 40 ? -7.98544 -102.03814 27.91468 1.000 29.71672 20 ALA G CA 1
ATOM 14110 C C . ALA G 1 40 ? -8.18380 -101.94848 26.41231 1.000 31.78013 20 ALA G C 1
ATOM 14111 O O . ALA G 1 40 ? -8.58149 -102.93384 25.77778 1.000 30.19573 20 ALA G O 1
ATOM 14113 N N . GLY G 1 41 ? -7.90550 -100.77323 25.84879 1.000 29.42721 21 GLY G N 1
ATOM 14114 C CA . GLY G 1 41 ? -8.15450 -100.51045 24.43995 1.000 31.98805 21 GLY G CA 1
ATOM 14115 C C . GLY G 1 41 ? -9.58936 -100.06749 24.21842 1.000 34.56730 21 GLY G C 1
ATOM 14116 O O . GLY G 1 41 ? -10.40749 -100.83289 23.69336 1.000 34.46992 21 GLY G O 1
ATOM 14117 N N . ALA G 1 42 ? -9.92055 -98.84467 24.64708 1.000 30.62209 22 ALA G N 1
ATOM 14118 C CA . ALA G 1 42 ? -11.30956 -98.39562 24.67640 1.000 24.73981 22 ALA G CA 1
ATOM 14119 C C . ALA G 1 42 ? -11.52133 -97.08509 23.92497 1.000 27.78491 22 ALA G C 1
ATOM 14120 O O . ALA G 1 42 ? -12.52498 -96.40959 24.14382 1.000 31.86435 22 ALA G O 1
ATOM 14122 N N . THR G 1 43 ? -10.60844 -96.72068 23.03214 1.000 26.35316 23 THR G N 1
ATOM 14123 C CA . THR G 1 43 ? -10.72319 -95.45271 22.31643 1.000 29.28772 23 THR G CA 1
ATOM 14124 C C . THR G 1 43 ? -11.91749 -95.43292 21.35400 1.000 34.86207 23 THR G C 1
ATOM 14125 O O . THR G 1 43 ? -12.55778 -94.38765 21.16099 1.000 34.34886 23 THR G O 1
ATOM 14129 N N . ARG G 1 44 ? -12.21830 -96.56332 20.72820 1.000 28.13495 24 ARG G N 1
ATOM 14130 C CA . ARG G 1 44 ? -13.23253 -96.64257 19.67685 1.000 35.36213 24 ARG G CA 1
ATOM 14131 C C . ARG G 1 44 ? -13.67414 -98.10021 19.56690 1.000 41.36812 24 ARG G C 1
ATOM 14132 O O . ARG G 1 44 ? -13.25385 -98.94902 20.36105 1.000 33.27241 24 ARG G O 1
ATOM 14140 N N . GLY G 1 45 ? -14.51676 -98.39059 18.57204 1.000 36.33857 25 GLY G N 1
ATOM 14141 C CA . GLY G 1 45 ? -14.91226 -99.76280 18.28971 1.000 33.88038 25 GLY G CA 1
ATOM 14142 C C . GLY G 1 45 ? -15.62635 -100.43467 19.44573 1.000 28.51395 25 GLY G C 1
ATOM 14143 O O . GLY G 1 45 ? -16.40213 -99.81586 20.18378 1.000 29.88516 25 GLY G O 1
ATOM 14144 N N . ALA G 1 46 ? -15.39085 -101.73995 19.59321 1.000 29.67461 26 ALA G N 1
ATOM 14145 C CA . ALA G 1 46 ? -16.02801 -102.47642 20.68231 1.000 31.45640 26 ALA G CA 1
ATOM 14146 C C . ALA G 1 46 ? -15.56597 -101.95630 22.03782 1.000 29.86674 26 ALA G C 1
ATOM 14147 O O . ALA G 1 46 ? -16.35903 -101.88058 22.98642 1.000 31.85908 26 ALA G O 1
ATOM 14149 N N . GLY G 1 47 ? -14.28420 -101.59497 22.14555 1.000 31.59853 27 GLY G N 1
ATOM 14150 C CA . GLY G 1 47 ? -13.75130 -101.14272 23.42675 1.000 30.70631 27 GLY G CA 1
ATOM 14151 C C . GLY G 1 47 ? -14.50647 -99.95007 23.98738 1.000 27.69543 27 GLY G C 1
ATOM 14152 O O . GLY G 1 47 ? -14.88643 -99.93846 25.15880 1.000 30.41680 27 GLY G O 1
ATOM 14153 N N . ARG G 1 48 ? -14.71436 -98.91691 23.16349 1.000 29.53775 28 ARG G N 1
ATOM 14154 C CA . ARG G 1 48 ? -15.51396 -97.77377 23.61201 1.000 28.55342 28 ARG G CA 1
ATOM 14155 C C . ARG G 1 48 ? -16.92488 -98.20549 23.98594 1.000 31.55378 28 ARG G C 1
ATOM 14156 O O . ARG G 1 48 ? -17.43336 -97.85687 25.06013 1.000 32.82236 28 ARG G O 1
ATOM 14164 N N . ALA G 1 49 ? -17.57408 -98.98337 23.11586 1.000 29.63250 29 ALA G N 1
ATOM 14165 C CA . ALA G 1 49 ? -18.97066 -99.31812 23.36635 1.000 32.14333 29 ALA G CA 1
ATOM 14166 C C . ALA G 1 49 ? -19.10603 -100.20131 24.59649 1.000 30.80633 29 ALA G C 1
ATOM 14167 O O . ALA G 1 49 ? -20.06210 -100.05549 25.36207 1.000 29.83779 29 ALA G O 1
ATOM 14169 N N . ILE G 1 50 ? -18.14243 -101.09822 24.82614 1.000 28.81135 30 ILE G N 1
ATOM 14170 C CA . ILE G 1 50 ? -18.16708 -101.90356 26.04431 1.000 25.46358 30 ILE G CA 1
ATOM 14171 C C . ILE G 1 50 ? -18.04337 -101.00608 27.27163 1.000 26.74794 30 ILE G C 1
ATOM 14172 O O . ILE G 1 50 ? -18.77559 -101.15730 28.25532 1.000 32.17491 30 ILE G O 1
ATOM 14177 N N . ALA G 1 51 ? -17.11728 -100.05213 27.22591 1.000 27.55594 31 ALA G N 1
ATOM 14178 C CA . ALA G 1 51 ? -16.97073 -99.11771 28.33474 1.000 33.11976 31 ALA G CA 1
ATOM 14179 C C . ALA G 1 51 ? -18.25615 -98.32697 28.56308 1.000 36.07801 31 ALA G C 1
ATOM 14180 O O . ALA G 1 51 ? -18.70376 -98.17082 29.70380 1.000 34.40676 31 ALA G O 1
ATOM 14182 N N . VAL G 1 52 ? -18.88085 -97.84417 27.48725 1.000 38.14931 32 VAL G N 1
ATOM 14183 C CA . VAL G 1 52 ? -20.08213 -97.02994 27.64230 1.000 34.50414 32 VAL G CA 1
ATOM 14184 C C . VAL G 1 52 ? -21.21955 -97.85591 28.22728 1.000 38.94941 32 VAL G C 1
ATOM 14185 O O . VAL G 1 52 ? -21.94920 -97.39325 29.11708 1.000 36.07275 32 VAL G O 1
ATOM 14189 N N . GLN G 1 53 ? -21.38463 -99.09663 27.75562 1.000 34.13041 33 GLN G N 1
ATOM 14190 C CA . GLN G 1 53 ? -22.47444 -99.91507 28.27532 1.000 35.46741 33 GLN G CA 1
ATOM 14191 C C . GLN G 1 53 ? -22.23328 -100.31661 29.72618 1.000 32.26966 33 GLN G C 1
ATOM 14192 O O . GLN G 1 53 ? -23.19625 -100.44818 30.49311 1.000 36.16486 33 GLN G O 1
ATOM 14198 N N . LEU G 1 54 ? -20.97115 -100.50534 30.13227 1.000 30.84317 34 LEU G N 1
ATOM 14199 C CA . LEU G 1 54 ? -20.70062 -100.71801 31.55315 1.000 37.12024 34 LEU G CA 1
ATOM 14200 C C . LEU G 1 54 ? -21.05063 -99.47537 32.36246 1.000 38.64937 34 LEU G C 1
ATOM 14201 O O . LEU G 1 54 ? -21.61318 -99.57517 33.46352 1.000 33.90407 34 LEU G O 1
ATOM 14206 N N . GLY G 1 55 ? -20.72179 -98.29536 31.83268 1.000 38.90730 35 GLY G N 1
ATOM 14207 C CA . GLY G 1 55 ? -21.12087 -97.06404 32.49267 1.000 41.01281 35 GLY G CA 1
ATOM 14208 C C . GLY G 1 55 ? -22.62651 -96.90721 32.55577 1.000 45.13173 35 GLY G C 1
ATOM 14209 O O . GLY G 1 55 ? -23.17452 -96.50640 33.58703 1.000 40.84700 35 GLY G O 1
ATOM 14210 N N . ALA G 1 56 ? -23.32041 -97.28168 31.47312 1.000 44.21056 36 ALA G N 1
ATOM 14211 C CA . ALA G 1 56 ? -24.77434 -97.17825 31.45408 1.000 42.98147 36 ALA G CA 1
ATOM 14212 C C . ALA G 1 56 ? -25.40362 -98.04396 32.53010 1.000 45.20805 36 ALA G C 1
ATOM 14213 O O . ALA G 1 56 ? -26.49429 -97.73376 33.01630 1.000 47.21619 36 ALA G O 1
ATOM 14215 N N . ALA G 1 57 ? -24.74125 -99.13156 32.91001 1.000 39.07574 37 ALA G N 1
ATOM 14216 C CA . ALA G 1 57 ? -25.18332 -99.94512 34.03383 1.000 36.69651 37 ALA G CA 1
ATOM 14217 C C . ALA G 1 57 ? -24.68744 -99.41309 35.37675 1.000 38.91782 37 ALA G C 1
ATOM 14218 O O . ALA G 1 57 ? -24.97929 -100.01828 36.41635 1.000 39.14680 37 ALA G O 1
ATOM 14220 N N . GLY G 1 58 ? -23.94446 -98.30991 35.38236 1.000 40.54170 38 GLY G N 1
ATOM 14221 C CA . GLY G 1 58 ? -23.55314 -97.65382 36.61153 1.000 39.59685 38 GLY G CA 1
ATOM 14222 C C . GLY G 1 58 ? -22.13164 -97.87337 37.07346 1.000 43.94211 38 GLY G C 1
ATOM 14223 O O . GLY G 1 58 ? -21.76500 -97.36090 38.13520 1.000 41.54972 38 GLY G O 1
ATOM 14224 N N . ALA G 1 59 ? -21.30150 -98.56076 36.29398 1.000 41.32864 39 ALA G N 1
ATOM 14225 C CA . ALA G 1 59 ? -19.97549 -98.89914 36.78044 1.000 36.92548 39 ALA G CA 1
ATOM 14226 C C . ALA G 1 59 ? -19.03673 -97.70183 36.66943 1.000 33.46980 39 ALA G C 1
ATOM 14227 O O . ALA G 1 59 ? -19.24837 -96.77790 35.87866 1.000 34.34622 39 ALA G O 1
ATOM 14229 N N . THR G 1 60 ? -17.99612 -97.72040 37.49563 1.000 34.05145 40 THR G N 1
ATOM 14230 C CA . THR G 1 60 ? -16.81811 -96.89824 37.25737 1.000 31.92751 40 THR G CA 1
ATOM 14231 C C . THR G 1 60 ? -15.89962 -97.63869 36.28548 1.000 32.75656 40 THR G C 1
ATOM 14232 O O . THR G 1 60 ? -15.55735 -98.79855 36.52376 1.000 33.30399 40 THR G O 1
ATOM 14236 N N . VAL G 1 61 ? -15.49666 -96.98659 35.19289 1.000 32.39336 41 VAL G N 1
ATOM 14237 C CA . VAL G 1 61 ? -14.77270 -97.67174 34.12013 1.000 34.54625 41 VAL G CA 1
ATOM 14238 C C . VAL G 1 61 ? -13.48085 -96.92726 33.82398 1.000 31.15900 41 VAL G C 1
ATOM 14239 O O . VAL G 1 61 ? -13.50987 -95.79353 33.32883 1.000 30.76158 41 VAL G O 1
ATOM 14243 N N . TYR G 1 62 ? -12.35111 -97.57251 34.09487 1.000 30.58788 42 TYR G N 1
ATOM 14244 C CA . TYR G 1 62 ? -11.07463 -97.10856 33.57840 1.000 27.88755 42 TYR G CA 1
ATOM 14245 C C . TYR G 1 62 ? -10.99178 -97.48029 32.10458 1.000 31.63274 42 TYR G C 1
ATOM 14246 O O . TYR G 1 62 ? -11.27589 -98.62012 31.72616 1.000 33.42243 42 TYR G O 1
ATOM 14255 N N . VAL G 1 63 ? -10.63988 -96.51544 31.26895 1.000 27.68227 43 VAL G N 1
ATOM 14256 C CA . VAL G 1 63 ? -10.56137 -96.72445 29.83236 1.000 33.40401 43 VAL G CA 1
ATOM 14257 C C . VAL G 1 63 ? -9.18072 -96.29954 29.36543 1.000 32.39599 43 VAL G C 1
ATOM 14258 O O . VAL G 1 63 ? -8.71273 -95.20587 29.70661 1.000 32.01700 43 VAL G O 1
ATOM 14262 N N . THR G 1 64 ? -8.51361 -97.17779 28.61540 1.000 31.33797 44 THR G N 1
ATOM 14263 C CA . THR G 1 64 ? -7.13824 -96.95406 28.19866 1.000 26.07681 44 THR G CA 1
ATOM 14264 C C . THR G 1 64 ? -7.01120 -97.00732 26.68334 1.000 31.60905 44 THR G C 1
ATOM 14265 O O . THR G 1 64 ? -7.79506 -97.66629 25.99420 1.000 31.89067 44 THR G O 1
ATOM 14269 N N . GLY G 1 65 ? -6.00809 -96.29860 26.18298 1.000 34.24358 45 GLY G N 1
ATOM 14270 C CA . GLY G 1 65 ? -5.74268 -96.21148 24.75853 1.000 31.84856 45 GLY G CA 1
ATOM 14271 C C . GLY G 1 65 ? -4.63328 -95.21337 24.53702 1.000 33.68299 45 GLY G C 1
ATOM 14272 O O . GLY G 1 65 ? -4.24391 -94.47220 25.44322 1.000 33.53823 45 GLY G O 1
ATOM 14273 N N . ARG G 1 66 ? -4.13988 -95.18583 23.30055 1.000 32.94342 46 ARG G N 1
ATOM 14274 C CA . ARG G 1 66 ? -3.02678 -94.31031 22.96235 1.000 32.01963 46 ARG G CA 1
ATOM 14275 C C . ARG G 1 66 ? -3.46950 -92.95797 22.41359 1.000 37.27815 46 ARG G C 1
ATOM 14276 O O . ARG G 1 66 ? -2.74794 -91.97160 22.58906 1.000 33.55402 46 ARG G O 1
ATOM 14284 N N . THR G 1 67 ? -4.62012 -92.87985 21.73843 1.000 37.95455 47 THR G N 1
ATOM 14285 C CA . THR G 1 67 ? -5.04746 -91.63235 21.10199 1.000 39.20207 47 THR G CA 1
ATOM 14286 C C . THR G 1 67 ? -5.56871 -90.66302 22.15953 1.000 42.53142 47 THR G C 1
ATOM 14287 O O . THR G 1 67 ? -6.55939 -90.94920 22.84356 1.000 33.70667 47 THR G O 1
ATOM 14291 N N . THR G 1 68 ? -4.90009 -89.52577 22.30242 1.000 53.56958 48 THR G N 1
ATOM 14292 C CA . THR G 1 68 ? -5.34411 -88.45009 23.17803 1.000 54.76183 48 THR G CA 1
ATOM 14293 C C . THR G 1 68 ? -5.70914 -87.22320 22.35606 1.000 59.45976 48 THR G C 1
ATOM 14294 O O . THR G 1 68 ? -5.52210 -87.16809 21.13575 1.000 53.00636 48 THR G O 1
ATOM 14298 N N . ARG G 1 69 ? -6.19573 -86.20297 23.05971 1.000 65.72630 49 ARG G N 1
ATOM 14299 C CA . ARG G 1 69 ? -6.49925 -84.93501 22.41484 1.000 66.12109 49 ARG G CA 1
ATOM 14300 C C . ARG G 1 69 ? -5.23243 -84.23548 21.93313 1.000 66.15267 49 ARG G C 1
ATOM 14301 O O . ARG G 1 69 ? -5.31923 -83.33548 21.08984 1.000 65.27888 49 ARG G O 1
ATOM 14309 N N . GLU G 1 70 ? -4.06024 -84.65163 22.43473 1.000 67.35808 50 GLU G N 1
ATOM 14310 C CA . GLU G 1 70 ? -2.77430 -84.07988 22.06244 1.000 67.42651 50 GLU G CA 1
ATOM 14311 C C . GLU G 1 70 ? -2.11047 -84.80126 20.89092 1.000 66.96592 50 GLU G C 1
ATOM 14312 O O . GLU G 1 70 ? -1.51720 -84.15148 20.02178 1.000 64.49984 50 GLU G O 1
ATOM 14318 N N . ARG G 1 71 ? -2.19571 -86.13155 20.83686 1.000 63.94977 51 ARG G N 1
ATOM 14319 C CA . ARG G 1 71 ? -1.42260 -86.89505 19.86666 1.000 65.03148 51 ARG G CA 1
ATOM 14320 C C . ARG G 1 71 ? -2.25800 -88.00388 19.24602 1.000 59.59136 51 ARG G C 1
ATOM 14321 O O . ARG G 1 71 ? -3.02485 -88.68360 19.93838 1.000 54.21966 51 ARG G O 1
ATOM 14329 N N . ARG G 1 72 ? -2.08191 -88.19347 17.94249 1.000 57.12527 52 ARG G N 1
ATOM 14330 C CA . ARG G 1 72 ? -2.69897 -89.29803 17.22724 1.000 59.08340 52 ARG G CA 1
ATOM 14331 C C . ARG G 1 72 ? -1.93142 -90.59101 17.49391 1.000 60.58095 52 ARG G C 1
ATOM 14332 O O . ARG G 1 72 ? -0.74646 -90.57854 17.84037 1.000 61.76793 52 ARG G O 1
ATOM 14340 N N . SER G 1 73 ? -2.61467 -91.72142 17.31307 1.000 58.39121 53 SER G N 1
ATOM 14341 C CA . SER G 1 73 ? -1.99892 -93.01912 17.53706 1.000 55.36980 53 SER G CA 1
ATOM 14342 C C . SER G 1 73 ? -1.61944 -93.64542 16.20103 1.000 55.46191 53 SER G C 1
ATOM 14343 O O . SER G 1 73 ? -1.90352 -93.10877 15.12459 1.000 52.11414 53 SER G O 1
ATOM 14346 N N . GLU G 1 74 ? -0.98392 -94.81826 16.29170 1.000 55.67246 54 GLU G N 1
ATOM 14347 C CA . GLU G 1 74 ? -0.66282 -95.63583 15.12267 1.000 55.66720 54 GLU G CA 1
ATOM 14348 C C . GLU G 1 74 ? -1.86933 -95.83545 14.20647 1.000 54.39073 54 GLU G C 1
ATOM 14349 O O . GLU G 1 74 ? -1.70598 -95.99824 12.99068 1.000 51.32457 54 GLU G O 1
ATOM 14355 N N . TYR G 1 75 ? -3.08552 -95.82413 14.76504 1.000 54.63023 55 TYR G N 1
ATOM 14356 C CA . TYR G 1 75 ? -4.28874 -95.96163 13.94334 1.000 56.01724 55 TYR G CA 1
ATOM 14357 C C . TYR G 1 75 ? -4.55110 -94.73176 13.07967 1.000 59.44923 55 TYR G C 1
ATOM 14358 O O . TYR G 1 75 ? -5.21071 -94.84255 12.03970 1.000 56.61205 55 TYR G O 1
ATOM 14367 N N . ASN G 1 76 ? -4.07461 -93.55915 13.50541 1.000 61.97585 56 ASN G N 1
ATOM 14368 C CA . ASN G 1 76 ? -4.29128 -92.28376 12.81411 1.000 61.23892 56 ASN G CA 1
ATOM 14369 C C . ASN G 1 76 ? -5.78926 -92.00590 12.61003 1.000 57.70692 56 ASN G C 1
ATOM 14370 O O . ASN G 1 76 ? -6.26838 -91.78464 11.49464 1.000 59.20184 56 ASN G O 1
ATOM 14375 N N . ARG G 1 77 ? -6.52623 -92.02669 13.72315 1.000 52.46945 57 ARG G N 1
ATOM 14376 C CA . ARG G 1 77 ? -7.95621 -91.73863 13.76274 1.000 47.98996 57 ARG G CA 1
ATOM 14377 C C . ARG G 1 77 ? -8.24012 -90.67076 14.81223 1.000 50.86399 57 ARG G C 1
ATOM 14378 O O . ARG G 1 77 ? -7.41676 -90.39852 15.69010 1.000 45.81602 57 ARG G O 1
ATOM 14386 N N . SER G 1 78 ? -9.45295 -90.10446 14.74722 1.000 52.25890 58 SER G N 1
ATOM 14387 C CA . SER G 1 78 ? -9.79643 -88.90173 15.50095 1.000 54.71709 58 SER G CA 1
ATOM 14388 C C . SER G 1 78 ? -10.49159 -89.14613 16.83737 1.000 54.09596 58 SER G C 1
ATOM 14389 O O . SER G 1 78 ? -10.48828 -88.23965 17.67671 1.000 57.04368 58 SER G O 1
ATOM 14392 N N . GLU G 1 79 ? -11.09431 -90.31696 17.06173 1.000 42.63932 59 GLU G N 1
ATOM 14393 C CA . GLU G 1 79 ? -11.64374 -90.62766 18.37965 1.000 40.87332 59 GLU G CA 1
ATOM 14394 C C . GLU G 1 79 ? -10.52342 -90.65010 19.42299 1.000 34.56204 59 GLU G C 1
ATOM 14395 O O . GLU G 1 79 ? -9.41463 -91.10927 19.14786 1.000 34.56730 59 GLU G O 1
ATOM 14401 N N . THR G 1 80 ? -10.79992 -90.12694 20.61897 1.000 35.74113 60 THR G N 1
ATOM 14402 C CA . THR G 1 80 ? -9.79192 -90.02840 21.67415 1.000 37.79927 60 THR G CA 1
ATOM 14403 C C . THR G 1 80 ? -10.22925 -90.79151 22.91921 1.000 30.99582 60 THR G C 1
ATOM 14404 O O . THR G 1 80 ? -11.41821 -91.02727 23.13968 1.000 34.41465 60 THR G O 1
ATOM 14408 N N . ILE G 1 81 ? -9.25216 -91.15705 23.75930 1.000 33.73562 61 ILE G N 1
ATOM 14409 C CA . ILE G 1 81 ? -9.59621 -91.90836 24.96273 1.000 34.99893 61 ILE G CA 1
ATOM 14410 C C . ILE G 1 81 ? -10.33359 -91.02524 25.96983 1.000 40.67856 61 ILE G C 1
ATOM 14411 O O . ILE G 1 81 ? -11.18881 -91.51260 26.72108 1.000 36.89127 61 ILE G O 1
ATOM 14416 N N . GLU G 1 82 ? -10.05338 -89.71708 25.98166 1.000 41.03387 62 GLU G N 1
ATOM 14417 C CA . GLU G 1 82 ? -10.77611 -88.81426 26.87354 1.000 40.78121 62 GLU G CA 1
ATOM 14418 C C . GLU G 1 82 ? -12.25719 -88.75610 26.51655 1.000 37.59661 62 GLU G C 1
ATOM 14419 O O . GLU G 1 82 ? -13.11790 -88.73502 27.40217 1.000 40.85227 62 GLU G O 1
ATOM 14425 N N . GLU G 1 83 ? -12.57563 -88.73727 25.21735 1.000 37.83348 63 GLU G N 1
ATOM 14426 C CA . GLU G 1 83 ? -13.97676 -88.71813 24.81153 1.000 39.22576 63 GLU G CA 1
ATOM 14427 C C . GLU G 1 83 ? -14.69421 -89.99256 25.26439 1.000 36.34646 63 GLU G C 1
ATOM 14428 O O . GLU G 1 83 ? -15.82808 -89.91525 25.74570 1.000 38.52041 63 GLU G O 1
ATOM 14434 N N . THR G 1 84 ? -14.03660 -91.16209 25.19602 1.000 35.68323 64 THR G N 1
ATOM 14435 C CA . THR G 1 84 ? -14.66601 -92.36986 25.72605 1.000 32.90395 64 THR G CA 1
ATOM 14436 C C . THR G 1 84 ? -15.01730 -92.19514 27.19893 1.000 29.55881 64 THR G C 1
ATOM 14437 O O . THR G 1 84 ? -16.13445 -92.50928 27.62762 1.000 33.73826 64 THR G O 1
ATOM 14441 N N . ALA G 1 85 ? -14.06649 -91.70419 27.99757 1.000 30.89055 65 ALA G N 1
ATOM 14442 C CA . ALA G 1 85 ? -14.34303 -91.54368 29.42102 1.000 36.58597 65 ALA G CA 1
ATOM 14443 C C . ALA G 1 85 ? -15.54473 -90.62529 29.63880 1.000 31.00372 65 ALA G C 1
ATOM 14444 O O . ALA G 1 85 ? -16.41957 -90.91296 30.46636 1.000 33.71720 65 ALA G O 1
ATOM 14446 N N . GLU G 1 86 ? -15.62260 -89.53557 28.87545 1.000 33.23030 66 GLU G N 1
ATOM 14447 C CA . GLU G 1 86 ? -16.76330 -88.63157 28.99142 1.000 40.76541 66 GLU G CA 1
ATOM 14448 C C . GLU G 1 86 ? -18.05709 -89.32826 28.58873 1.000 38.07562 66 GLU G C 1
ATOM 14449 O O . GLU G 1 86 ? -19.10464 -89.11409 29.20854 1.000 37.81506 66 GLU G O 1
ATOM 14455 N N . LEU G 1 87 ? -18.00381 -90.18623 27.56340 1.000 37.31237 67 LEU G N 1
ATOM 14456 C CA . LEU G 1 87 ? -19.20299 -90.92394 27.17428 1.000 32.47758 67 LEU G CA 1
ATOM 14457 C C . LEU G 1 87 ? -19.62448 -91.91918 28.25192 1.000 32.67760 67 LEU G C 1
ATOM 14458 O O . LEU G 1 87 ? -20.82283 -92.13433 28.46187 1.000 37.84138 67 LEU G O 1
ATOM 14463 N N . VAL G 1 88 ? -18.66536 -92.51918 28.96028 1.000 33.39611 68 VAL G N 1
ATOM 14464 C CA . VAL G 1 88 ? -19.01286 -93.40699 30.06717 1.000 34.33570 68 VAL G CA 1
ATOM 14465 C C . VAL G 1 88 ? -19.73034 -92.62929 31.16956 1.000 36.25435 68 VAL G C 1
ATOM 14466 O O . VAL G 1 88 ? -20.74513 -93.08180 31.71761 1.000 31.60905 68 VAL G O 1
ATOM 14470 N N . THR G 1 89 ? -19.22218 -91.44389 31.50621 1.000 37.03076 69 THR G N 1
ATOM 14471 C CA . THR G 1 89 ? -19.88023 -90.62460 32.52208 1.000 38.11510 69 THR G CA 1
ATOM 14472 C C . THR G 1 89 ? -21.26777 -90.18244 32.05850 1.000 38.05719 69 THR G C 1
ATOM 14473 O O . THR G 1 89 ? -22.25036 -90.29809 32.80146 1.000 43.06306 69 THR G O 1
ATOM 14477 N N . GLU G 1 90 ? -21.37064 -89.69198 30.82012 1.000 39.20470 70 GLU G N 1
ATOM 14478 C CA . GLU G 1 90 ? -22.67182 -89.28738 30.28713 1.000 39.89426 70 GLU G CA 1
ATOM 14479 C C . GLU G 1 90 ? -23.69431 -90.40814 30.38395 1.000 44.12371 70 GLU G C 1
ATOM 14480 O O . GLU G 1 90 ? -24.86782 -90.16184 30.68064 1.000 40.94701 70 GLU G O 1
ATOM 14486 N N . ALA G 1 91 ? -23.26529 -91.65132 30.15568 1.000 39.55737 71 ALA G N 1
ATOM 14487 C CA . ALA G 1 91 ? -24.18329 -92.78522 30.15727 1.000 37.02286 71 ALA G CA 1
ATOM 14488 C C . ALA G 1 91 ? -24.71036 -93.13020 31.53887 1.000 36.76757 71 ALA G C 1
ATOM 14489 O O . ALA G 1 91 ? -25.67098 -93.90458 31.63617 1.000 41.40760 71 ALA G O 1
ATOM 14491 N N . GLY G 1 92 ? -24.11162 -92.59871 32.59931 1.000 39.49947 72 GLY G N 1
ATOM 14492 C CA . GLY G 1 92 ? -24.60328 -92.87894 33.93248 1.000 38.95204 72 GLY G CA 1
ATOM 14493 C C . GLY G 1 92 ? -23.57118 -93.55878 34.80900 1.000 41.42865 72 GLY G C 1
ATOM 14494 O O . GLY G 1 92 ? -23.89928 -94.04088 35.89493 1.000 41.92608 72 GLY G O 1
ATOM 14495 N N . GLY G 1 93 ? -22.32774 -93.63535 34.34029 1.000 42.58932 73 GLY G N 1
ATOM 14496 C CA . GLY G 1 93 ? -21.28055 -94.23269 35.14247 1.000 42.47878 73 GLY G CA 1
ATOM 14497 C C . GLY G 1 93 ? -20.20427 -93.21405 35.45173 1.000 45.62916 73 GLY G C 1
ATOM 14498 O O . GLY G 1 93 ? -20.48268 -92.01110 35.46989 1.000 40.74436 73 GLY G O 1
ATOM 14499 N N . THR G 1 94 ? -18.97531 -93.67094 35.69165 1.000 36.80178 74 THR G N 1
ATOM 14500 C CA . THR G 1 94 ? -17.82627 -92.78441 35.83267 1.000 36.19908 74 THR G CA 1
ATOM 14501 C C . THR G 1 94 ? -16.70758 -93.30952 34.94486 1.000 37.37027 74 THR G C 1
ATOM 14502 O O . THR G 1 94 ? -16.22318 -94.42610 35.15784 1.000 36.68861 74 THR G O 1
ATOM 14506 N N . GLY G 1 95 ? -16.31424 -92.52128 33.94959 1.000 36.15960 75 GLY G N 1
ATOM 14507 C CA . GLY G 1 95 ? -15.19874 -92.86626 33.08612 1.000 35.79113 75 GLY G CA 1
ATOM 14508 C C . GLY G 1 95 ? -13.92585 -92.15033 33.51675 1.000 40.27062 75 GLY G C 1
ATOM 14509 O O . GLY G 1 95 ? -13.92170 -90.93237 33.69823 1.000 38.71254 75 GLY G O 1
ATOM 14510 N N . ILE G 1 96 ? -12.85162 -92.92591 33.65699 1.000 34.07777 76 ILE G N 1
ATOM 14511 C CA . ILE G 1 96 ? -11.53561 -92.40131 34.00356 1.000 30.19309 76 ILE G CA 1
ATOM 14512 C C . ILE G 1 96 ? -10.57364 -92.79666 32.88943 1.000 32.58812 76 ILE G C 1
ATOM 14513 O O . ILE G 1 96 ? -10.25833 -93.98227 32.73179 1.000 32.68813 76 ILE G O 1
ATOM 14518 N N . ALA G 1 97 ? -10.11745 -91.82027 32.10963 1.000 29.63776 77 ALA G N 1
ATOM 14519 C CA . ALA G 1 97 ? -9.18239 -92.08524 31.02317 1.000 32.12227 77 ALA G CA 1
ATOM 14520 C C . ALA G 1 97 ? -7.75493 -92.16137 31.54296 1.000 37.07550 77 ALA G C 1
ATOM 14521 O O . ALA G 1 97 ? -7.29069 -91.24708 32.22630 1.000 35.57795 77 ALA G O 1
ATOM 14523 N N . VAL G 1 98 ? -7.05067 -93.23633 31.19383 1.000 36.41752 78 VAL G N 1
ATOM 14524 C CA . VAL G 1 98 ? -5.62765 -93.35692 31.49807 1.000 32.16438 78 VAL G CA 1
ATOM 14525 C C . VAL G 1 98 ? -4.90988 -93.67942 30.19461 1.000 38.59936 78 VAL G C 1
ATOM 14526 O O . VAL G 1 98 ? -4.82246 -94.85971 29.81270 1.000 36.21224 78 VAL G O 1
ATOM 14530 N N . PRO G 1 99 ? -4.40803 -92.67592 29.47503 1.000 40.28904 79 PRO G N 1
ATOM 14531 C CA . PRO G 1 99 ? -3.65570 -92.95344 28.24770 1.000 36.36489 79 PRO G CA 1
ATOM 14532 C C . PRO G 1 99 ? -2.52539 -93.91888 28.54152 1.000 36.80704 79 PRO G C 1
ATOM 14533 O O . PRO G 1 99 ? -1.75956 -93.73668 29.48731 1.000 32.85920 79 PRO G O 1
ATOM 14537 N N . THR G 1 100 ? -2.44170 -94.96666 27.73199 1.000 34.91998 80 THR G N 1
ATOM 14538 C CA . THR G 1 100 ? -1.56697 -96.09826 28.01120 1.000 35.08579 80 THR G CA 1
ATOM 14539 C C . THR G 1 100 ? -1.18432 -96.73363 26.68291 1.000 32.63286 80 THR G C 1
ATOM 14540 O O . THR G 1 100 ? -2.05612 -96.93370 25.83323 1.000 34.20936 80 THR G O 1
ATOM 14544 N N . ASP G 1 101 ? 0.10097 -97.03016 26.50003 1.000 29.67987 81 ASP G N 1
ATOM 14545 C CA . ASP G 1 101 ? 0.54005 -97.94621 25.45332 1.000 34.35149 81 ASP G CA 1
ATOM 14546 C C . ASP G 1 101 ? 0.65424 -99.32428 26.08739 1.000 32.27492 81 ASP G C 1
ATOM 14547 O O . ASP G 1 101 ? 1.57817 -99.57877 26.86600 1.000 27.82439 81 ASP G O 1
ATOM 14552 N N . HIS G 1 102 ? -0.26319 -100.22113 25.73509 1.000 27.07167 82 HIS G N 1
ATOM 14553 C CA . HIS G 1 102 ? -0.28054 -101.53046 26.37073 1.000 27.67700 82 HIS G CA 1
ATOM 14554 C C . HIS G 1 102 ? 0.86211 -102.43449 25.93697 1.000 26.74268 82 HIS G C 1
ATOM 14555 O O . HIS G 1 102 ? 0.97067 -103.54735 26.46084 1.000 28.02441 82 HIS G O 1
ATOM 14562 N N . LEU G 1 103 ? 1.73306 -101.98410 25.03620 1.000 24.20290 83 LEU G N 1
ATOM 14563 C CA . LEU G 1 103 ? 2.98155 -102.68631 24.76661 1.000 23.55019 83 LEU G CA 1
ATOM 14564 C C . LEU G 1 103 ? 4.11966 -102.26168 25.69452 1.000 31.63274 83 LEU G C 1
ATOM 14565 O O . LEU G 1 103 ? 5.20657 -102.84031 25.60740 1.000 30.05624 83 LEU G O 1
ATOM 14570 N N . VAL G 1 104 ? 3.91008 -101.29243 26.57359 1.000 28.40341 84 VAL G N 1
ATOM 14571 C CA . VAL G 1 104 ? 4.99283 -100.78854 27.43271 1.000 28.38761 84 VAL G CA 1
ATOM 14572 C C . VAL G 1 104 ? 4.72726 -101.26640 28.84709 1.000 26.30579 84 VAL G C 1
ATOM 14573 O O . VAL G 1 104 ? 3.86397 -100.69527 29.54771 1.000 29.04032 84 VAL G O 1
ATOM 14577 N N . PRO G 1 105 ? 5.46520 -102.27228 29.35325 1.000 32.46179 85 PRO G N 1
ATOM 14578 C CA . PRO G 1 105 ? 5.13678 -102.85682 30.66484 1.000 30.36417 85 PRO G CA 1
ATOM 14579 C C . PRO G 1 105 ? 5.05602 -101.84635 31.80394 1.000 31.80118 85 PRO G C 1
ATOM 14580 O O . PRO G 1 105 ? 4.15208 -101.95439 32.64232 1.000 30.54050 85 PRO G O 1
ATOM 14584 N N . GLU G 1 106 ? 5.96608 -100.86858 31.85437 1.000 34.11198 86 GLU G N 1
ATOM 14585 C CA . GLU G 1 106 ? 5.95855 -99.88699 32.93908 1.000 36.43858 86 GLU G CA 1
ATOM 14586 C C . GLU G 1 106 ? 4.66532 -99.07808 32.95401 1.000 31.45640 86 GLU G C 1
ATOM 14587 O O . GLU G 1 106 ? 4.14853 -98.72372 34.02311 1.000 30.92476 86 GLU G O 1
ATOM 14593 N N . GLN G 1 107 ? 4.13191 -98.75435 31.77882 1.000 32.08543 87 GLN G N 1
ATOM 14594 C CA . GLN G 1 107 ? 2.88315 -98.00435 31.77436 1.000 31.90909 87 GLN G CA 1
ATOM 14595 C C . GLN G 1 107 ? 1.73318 -98.85704 32.26806 1.000 32.61180 87 GLN G C 1
ATOM 14596 O O . GLN G 1 107 ? 0.80757 -98.33533 32.89658 1.000 32.25913 87 GLN G O 1
ATOM 14602 N N . VAL G 1 108 ? 1.76536 -100.16170 31.99369 1.000 30.99056 88 VAL G N 1
ATOM 14603 C CA . VAL G 1 108 ? 0.66960 -101.01141 32.44384 1.000 29.28509 88 VAL G CA 1
ATOM 14604 C C . VAL G 1 108 ? 0.80831 -101.31270 33.93137 1.000 23.03697 88 VAL G C 1
ATOM 14605 O O . VAL G 1 108 ? -0.20024 -101.44054 34.63881 1.000 30.50892 88 VAL G O 1
ATOM 14609 N N . ARG G 1 109 ? 2.03877 -101.43805 34.43057 1.000 30.58261 89 ARG G N 1
ATOM 14610 C CA . ARG G 1 109 ? 2.22876 -101.55536 35.87233 1.000 31.68011 89 ARG G CA 1
ATOM 14611 C C . ARG G 1 109 ? 1.67551 -100.33621 36.59929 1.000 31.50115 89 ARG G C 1
ATOM 14612 O O . ARG G 1 109 ? 0.96578 -100.46932 37.60175 1.000 30.18520 89 ARG G O 1
ATOM 14620 N N . ALA G 1 110 ? 1.97037 -99.13889 36.08676 1.000 27.66121 90 ALA G N 1
ATOM 14621 C CA . ALA G 1 110 ? 1.44680 -97.92026 36.69466 1.000 31.50904 90 ALA G CA 1
ATOM 14622 C C . ALA G 1 110 ? -0.07315 -97.89029 36.63373 1.000 34.99893 90 ALA G C 1
ATOM 14623 O O . ALA G 1 110 ? -0.73467 -97.47530 37.59079 1.000 34.62520 90 ALA G O 1
ATOM 14625 N N . LEU G 1 111 ? -0.64749 -98.32472 35.51130 1.000 32.34072 91 LEU G N 1
ATOM 14626 C CA . LEU G 1 111 ? -2.09881 -98.37773 35.40690 1.000 29.32720 91 LEU G CA 1
ATOM 14627 C C . LEU G 1 111 ? -2.69108 -99.25013 36.51239 1.000 27.73227 91 LEU G C 1
ATOM 14628 O O . LEU G 1 111 ? -3.65522 -98.85909 37.18107 1.000 29.01927 91 LEU G O 1
ATOM 14633 N N . ALA G 1 112 ? -2.10585 -100.43178 36.73256 1.000 26.71636 92 ALA G N 1
ATOM 14634 C CA . ALA G 1 112 ? -2.56127 -101.30779 37.80738 1.000 35.53584 92 ALA G CA 1
ATOM 14635 C C . ALA G 1 112 ? -2.36900 -100.66044 39.17580 1.000 34.57783 92 ALA G C 1
ATOM 14636 O O . ALA G 1 112 ? -3.22736 -100.78809 40.05922 1.000 31.62221 92 ALA G O 1
ATOM 14638 N N . ASP G 1 113 ? -1.23515 -99.99352 39.38228 1.000 30.79843 93 ASP G N 1
ATOM 14639 C CA . ASP G 1 113 ? -1.02545 -99.30524 40.65349 1.000 37.18341 93 ASP G CA 1
ATOM 14640 C C . ASP G 1 113 ? -2.10446 -98.26550 40.89318 1.000 33.68035 93 ASP G C 1
ATOM 14641 O O . ASP G 1 113 ? -2.64421 -98.16769 42.00053 1.000 33.28294 93 ASP G O 1
ATOM 14646 N N . ARG G 1 114 ? -2.47079 -97.52319 39.84739 1.000 32.39599 94 ARG G N 1
ATOM 14647 C CA . ARG G 1 114 ? -3.46444 -96.46732 39.98926 1.000 31.79065 94 ARG G CA 1
ATOM 14648 C C . ARG G 1 114 ? -4.82005 -97.01811 40.40704 1.000 37.56766 94 ARG G C 1
ATOM 14649 O O . ARG G 1 114 ? -5.48588 -96.45227 41.28845 1.000 33.53560 94 ARG G O 1
ATOM 14657 N N . VAL G 1 115 ? -5.26781 -98.10301 39.76433 1.000 33.64351 95 VAL G N 1
ATOM 14658 C CA . VAL G 1 115 ? -6.56796 -98.66396 40.11795 1.000 32.35388 95 VAL G CA 1
ATOM 14659 C C . VAL G 1 115 ? -6.55962 -99.13030 41.56875 1.000 29.54565 95 VAL G C 1
ATOM 14660 O O . VAL G 1 115 ? -7.53649 -98.94570 42.30745 1.000 31.93014 95 VAL G O 1
ATOM 14664 N N . ASP G 1 116 ? -5.45944 -99.73870 42.00029 1.000 30.62999 96 ASP G N 1
ATOM 14665 C CA . ASP G 1 116 ? -5.34016 -100.12165 43.40290 1.000 35.18843 96 ASP G CA 1
ATOM 14666 C C . ASP G 1 116 ? -5.40607 -98.89159 44.30540 1.000 33.53823 96 ASP G C 1
ATOM 14667 O O . ASP G 1 116 ? -6.15221 -98.86855 45.29040 1.000 35.96221 96 ASP G O 1
ATOM 14672 N N . THR G 1 117 ? -4.68214 -97.83591 43.94012 1.000 29.75883 97 THR G N 1
ATOM 14673 C CA . THR G 1 117 ? -4.65501 -96.62599 44.75796 1.000 36.02011 97 THR G CA 1
ATOM 14674 C C . THR G 1 117 ? -6.03292 -95.99113 44.87852 1.000 34.46466 97 THR G C 1
ATOM 14675 O O . THR G 1 117 ? -6.45625 -95.60515 45.97286 1.000 35.10947 97 THR G O 1
ATOM 14679 N N . GLU G 1 118 ? -6.73829 -95.84818 43.75768 1.000 31.18532 98 GLU G N 1
ATOM 14680 C CA . GLU G 1 118 ? -7.99347 -95.10261 43.76152 1.000 34.85155 98 GLU G CA 1
ATOM 14681 C C . GLU G 1 118 ? -9.17883 -95.93203 44.23246 1.000 37.30974 98 GLU G C 1
ATOM 14682 O O . GLU G 1 118 ? -10.12533 -95.37213 44.79682 1.000 37.29921 98 GLU G O 1
ATOM 14688 N N . GLN G 1 119 ? -9.16993 -97.24611 44.00907 1.000 33.80932 99 GLN G N 1
ATOM 14689 C CA . GLN G 1 119 ? -10.37884 -98.02404 44.26132 1.000 32.26703 99 GLN G CA 1
ATOM 14690 C C . GLN G 1 119 ? -10.12910 -99.19443 45.19971 1.000 31.47219 99 GLN G C 1
ATOM 14691 O O . GLN G 1 119 ? -11.05452 -99.65402 45.87502 1.000 38.18879 99 GLN G O 1
ATOM 14697 N N . GLY G 1 120 ? -8.89749 -99.70094 45.23404 1.000 33.54350 100 GLY G N 1
ATOM 14698 C CA . GLY G 1 120 ? -8.62190 -100.87899 46.03570 1.000 34.33833 100 GLY G CA 1
ATOM 14699 C C . GLY G 1 120 ? -9.26630 -102.16227 45.55639 1.000 37.56766 100 GLY G C 1
ATOM 14700 O O . GLY G 1 120 ? -9.25755 -103.15357 46.29049 1.000 35.25423 100 GLY G O 1
ATOM 14701 N N . ARG G 1 121 ? -9.82326 -102.18519 44.34715 1.000 38.02298 101 ARG G N 1
ATOM 14702 C CA . ARG G 1 121 ? -10.48824 -103.37594 43.83712 1.000 37.36501 101 ARG G CA 1
ATOM 14703 C C . ARG G 1 121 ? -10.59038 -103.26479 42.32404 1.000 35.83851 101 ARG G C 1
ATOM 14704 O O . ARG G 1 121 ? -10.53357 -102.17134 41.75837 1.000 35.37529 101 ARG G O 1
ATOM 14712 N N . LEU G 1 122 ? -10.77706 -104.41292 41.68197 1.000 30.76421 102 LEU G N 1
ATOM 14713 C CA . LEU G 1 122 ? -11.03558 -104.45122 40.24682 1.000 31.79855 102 LEU G CA 1
ATOM 14714 C C . LEU G 1 122 ? -11.95527 -105.63286 39.99207 1.000 31.03267 102 LEU G C 1
ATOM 14715 O O . LEU G 1 122 ? -11.57768 -106.78014 40.24599 1.000 33.53560 102 LEU G O 1
ATOM 14720 N N . ASP G 1 123 ? -13.16888 -105.35199 39.52019 1.000 29.36142 103 ASP G N 1
ATOM 14721 C CA . ASP G 1 123 ? -14.17123 -106.39853 39.37170 1.000 29.09033 103 ASP G CA 1
ATOM 14722 C C . ASP G 1 123 ? -14.19369 -107.00924 37.97794 1.000 33.50139 103 ASP G C 1
ATOM 14723 O O . ASP G 1 123 ? -14.43729 -108.21421 37.83674 1.000 32.26439 103 ASP G O 1
ATOM 14728 N N . VAL G 1 124 ? -13.94522 -106.20081 36.95014 1.000 33.17503 104 VAL G N 1
ATOM 14729 C CA . VAL G 1 124 ? -14.11141 -106.61921 35.56364 1.000 31.92225 104 VAL G CA 1
ATOM 14730 C C . VAL G 1 124 ? -12.93303 -106.07412 34.76657 1.000 32.86710 104 VAL G C 1
ATOM 14731 O O . VAL G 1 124 ? -12.68257 -104.86428 34.77040 1.000 31.72222 104 VAL G O 1
ATOM 14735 N N . LEU G 1 125 ? -12.21589 -106.96016 34.08364 1.000 26.63214 105 LEU G N 1
ATOM 14736 C CA . LEU G 1 125 ? -11.13379 -106.58651 33.18507 1.000 27.39013 105 LEU G CA 1
ATOM 14737 C C . LEU G 1 125 ? -11.51897 -107.03697 31.78066 1.000 29.83779 105 LEU G C 1
ATOM 14738 O O . LEU G 1 125 ? -11.81187 -108.21910 31.56197 1.000 29.32457 105 LEU G O 1
ATOM 14743 N N . VAL G 1 126 ? -11.54377 -106.10110 30.83879 1.000 25.00300 106 VAL G N 1
ATOM 14744 C CA . VAL G 1 126 ? -11.86538 -106.40722 29.45017 1.000 25.31883 106 VAL G CA 1
ATOM 14745 C C . VAL G 1 126 ? -10.61671 -106.12194 28.62577 1.000 26.78479 106 VAL G C 1
ATOM 14746 O O . VAL G 1 126 ? -10.21735 -104.95920 28.47620 1.000 27.59278 106 VAL G O 1
ATOM 14750 N N . ASN G 1 127 ? -9.99739 -107.17804 28.09812 1.000 27.64542 107 ASN G N 1
ATOM 14751 C CA . ASN G 1 127 ? -8.81421 -107.04575 27.24460 1.000 26.96639 107 ASN G CA 1
ATOM 14752 C C . ASN G 1 127 ? -9.32935 -106.92361 25.81798 1.000 31.15637 107 ASN G C 1
ATOM 14753 O O . ASN G 1 127 ? -9.54853 -107.91216 25.11328 1.000 26.64004 107 ASN G O 1
ATOM 14758 N N . ASP G 1 128 ? -9.54885 -105.69559 25.39285 1.000 26.60056 108 ASP G N 1
ATOM 14759 C CA . ASP G 1 128 ? -10.11418 -105.45646 24.07689 1.000 25.18986 108 ASP G CA 1
ATOM 14760 C C . ASP G 1 128 ? -9.06054 -105.11888 23.02449 1.000 30.54840 108 ASP G C 1
ATOM 14761 O O . ASP G 1 128 ? -9.33150 -105.28880 21.83144 1.000 35.63848 108 ASP G O 1
ATOM 14766 N N . VAL G 1 129 ? -7.87450 -104.66404 23.44360 1.000 27.78491 109 VAL G N 1
ATOM 14767 C CA . VAL G 1 129 ? -6.80783 -104.17707 22.56634 1.000 30.95898 109 VAL G CA 1
ATOM 14768 C C . VAL G 1 129 ? -6.62809 -105.05333 21.32780 1.000 36.94654 109 VAL G C 1
ATOM 14769 O O . VAL G 1 129 ? -6.34728 -106.25457 21.43357 1.000 27.00324 109 VAL G O 1
ATOM 14773 N N . TRP G 1 130 ? -6.79796 -104.45051 20.14512 1.000 30.14046 110 TRP G N 1
ATOM 14774 C CA . TRP G 1 130 ? -6.59095 -105.13618 18.87262 1.000 27.92966 110 TRP G CA 1
ATOM 14775 C C . TRP G 1 130 ? -5.64107 -104.29851 18.02546 1.000 33.09871 110 TRP G C 1
ATOM 14776 O O . TRP G 1 130 ? -4.46611 -104.65135 17.88824 1.000 32.16175 110 TRP G O 1
ATOM 14787 N N . GLY G 1 131 ? -6.11778 -103.17766 17.47929 1.000 32.08279 111 GLY G N 1
ATOM 14788 C CA . GLY G 1 131 ? -5.23505 -102.28279 16.74988 1.000 33.28031 111 GLY G CA 1
ATOM 14789 C C . GLY G 1 131 ? -4.72084 -102.78642 15.41561 1.000 35.49636 111 GLY G C 1
ATOM 14790 O O . GLY G 1 131 ? -3.85624 -102.13815 14.82017 1.000 31.32218 111 GLY G O 1
ATOM 14791 N N . GLY G 1 132 ? -5.22011 -103.91337 14.91530 1.000 31.28796 112 GLY G N 1
ATOM 14792 C CA . GLY G 1 132 ? -4.69052 -104.50490 13.70140 1.000 28.97453 112 GLY G CA 1
ATOM 14793 C C . GLY G 1 132 ? -5.54740 -104.32949 12.46262 1.000 34.46729 112 GLY G C 1
ATOM 14794 O O . GLY G 1 132 ? -5.23212 -104.92441 11.42429 1.000 30.48787 112 GLY G O 1
ATOM 14795 N N . GLU G 1 133 ? -6.61592 -103.53075 12.53297 1.000 34.09883 113 GLU G N 1
ATOM 14796 C CA . GLU G 1 133 ? -7.57332 -103.45183 11.42956 1.000 38.04930 113 GLU G CA 1
ATOM 14797 C C . GLU G 1 133 ? -6.93109 -102.95931 10.13863 1.000 39.63107 113 GLU G C 1
ATOM 14798 O O . GLU G 1 133 ? -7.35731 -103.34754 9.04271 1.000 37.95192 113 GLU G O 1
ATOM 14804 N N . ARG G 1 134 ? -5.91319 -102.11401 10.23553 1.000 30.80369 114 ARG G N 1
ATOM 14805 C CA . ARG G 1 134 ? -5.27294 -101.59504 9.03714 1.000 36.56228 114 ARG G CA 1
ATOM 14806 C C . ARG G 1 134 ? -4.06051 -102.42055 8.63125 1.000 43.38678 114 ARG G C 1
ATOM 14807 O O . ARG G 1 134 ? -3.43933 -102.12401 7.60628 1.000 41.72342 114 ARG G O 1
ATOM 14815 N N . LEU G 1 135 ? -3.70528 -103.44331 9.40826 1.000 37.85717 115 LEU G N 1
ATOM 14816 C CA . LEU G 1 135 ? -2.46518 -104.16930 9.16982 1.000 31.71696 115 LEU G CA 1
ATOM 14817 C C . LEU G 1 135 ? -2.66914 -105.52033 8.49395 1.000 33.27767 115 LEU G C 1
ATOM 14818 O O . LEU G 1 135 ? -1.79661 -105.95457 7.73887 1.000 35.71218 115 LEU G O 1
ATOM 14823 N N . PHE G 1 136 ? -3.79754 -106.19238 8.70057 1.000 36.41752 116 PHE G N 1
ATOM 14824 C CA . PHE G 1 136 ? -3.95140 -107.48632 8.05520 1.000 31.66432 116 PHE G CA 1
ATOM 14825 C C . PHE G 1 136 ? -4.35089 -107.28848 6.60461 1.000 33.93038 116 PHE G C 1
ATOM 14826 O O . PHE G 1 136 ? -4.93889 -106.27158 6.23399 1.000 33.72510 116 PHE G O 1
ATOM 14834 N N . GLU G 1 137 ? -4.03327 -108.27997 5.78404 1.000 32.55127 117 GLU G N 1
ATOM 14835 C CA . GLU G 1 137 ? -4.34644 -108.24806 4.36200 1.000 36.73862 117 GLU G CA 1
ATOM 14836 C C . GLU G 1 137 ? -5.25585 -109.41827 4.04630 1.000 39.17049 117 GLU G C 1
ATOM 14837 O O . GLU G 1 137 ? -4.88539 -110.57404 4.27182 1.000 44.65272 117 GLU G O 1
ATOM 14843 N N . PHE G 1 138 ? -6.43154 -109.11914 3.51457 1.000 36.43332 118 PHE G N 1
ATOM 14844 C CA . PHE G 1 138 ? -7.41564 -110.15705 3.26345 1.000 39.92321 118 PHE G CA 1
ATOM 14845 C C . PHE G 1 138 ? -6.94647 -110.99905 2.08197 1.000 40.89701 118 PHE G C 1
ATOM 14846 O O . PHE G 1 138 ? -6.43125 -110.46643 1.10137 1.000 37.16498 118 PHE G O 1
ATOM 14854 N N . ASP G 1 139 ? -7.01819 -112.32074 2.23019 1.000 47.99523 119 ASP G N 1
ATOM 14855 C CA . ASP G 1 139 ? -6.75617 -113.27123 1.13957 1.000 56.81734 119 ASP G CA 1
ATOM 14856 C C . ASP G 1 139 ? -5.36404 -113.11026 0.52557 1.000 48.80585 119 ASP G C 1
ATOM 14857 O O . ASP G 1 139 ? -5.19065 -113.13789 -0.69192 1.000 53.18532 119 ASP G O 1
ATOM 14862 N N . LYS G 1 140 ? -4.36671 -112.92246 1.36971 1.000 30.36154 120 LYS G N 1
ATOM 14863 C CA . LYS G 1 140 ? -2.97124 -113.04838 0.97723 1.000 32.93026 120 LYS G CA 1
ATOM 14864 C C . LYS G 1 140 ? -2.41328 -114.23523 1.73996 1.000 30.45365 120 LYS G C 1
ATOM 14865 O O . LYS G 1 140 ? -2.72065 -114.40724 2.92136 1.000 30.47471 120 LYS G O 1
ATOM 14871 N N . LYS G 1 141 ? -1.64807 -115.07921 1.05836 1.000 30.58261 121 LYS G N 1
ATOM 14872 C CA . LYS G 1 141 ? -0.95769 -116.16372 1.74027 1.000 27.86913 121 LYS G CA 1
ATOM 14873 C C . LYS G 1 141 ? 0.14671 -115.57785 2.62021 1.000 23.66336 121 LYS G C 1
ATOM 14874 O O . LYS G 1 141 ? 0.52419 -114.41420 2.46997 1.000 26.27157 121 LYS G O 1
ATOM 14880 N N . VAL G 1 142 ? 0.70140 -116.40741 3.52141 1.000 24.31607 122 VAL G N 1
ATOM 14881 C CA . VAL G 1 142 ? 1.66713 -115.87264 4.48553 1.000 21.23149 122 VAL G CA 1
ATOM 14882 C C . VAL G 1 142 ? 2.91539 -115.35784 3.77390 1.000 25.11091 122 VAL G C 1
ATOM 14883 O O . VAL G 1 142 ? 3.54167 -114.38472 4.22474 1.000 25.25040 122 VAL G O 1
ATOM 14887 N N . TRP G 1 143 ? 3.27486 -115.95416 2.63155 1.000 24.37398 123 TRP G N 1
ATOM 14888 C CA . TRP G 1 143 ? 4.42647 -115.45149 1.88187 1.000 26.47949 123 TRP G CA 1
ATOM 14889 C C . TRP G 1 143 ? 4.09132 -114.23002 1.02475 1.000 31.13794 123 TRP G C 1
ATOM 14890 O O . TRP G 1 143 ? 5.01268 -113.55415 0.55300 1.000 27.05061 123 TRP G O 1
ATOM 14901 N N . GLU G 1 144 ? 2.80993 -113.91358 0.82477 1.000 27.75070 124 GLU G N 1
ATOM 14902 C CA . GLU G 1 144 ? 2.43821 -112.69396 0.10516 1.000 26.61635 124 GLU G CA 1
ATOM 14903 C C . GLU G 1 144 ? 2.17784 -111.52888 1.04684 1.000 34.03829 124 GLU G C 1
ATOM 14904 O O . GLU G 1 144 ? 2.43732 -110.37393 0.69167 1.000 30.51155 124 GLU G O 1
ATOM 14910 N N . HIS G 1 145 ? 1.65032 -111.82534 2.23108 1.000 31.33007 125 HIS G N 1
ATOM 14911 C CA . HIS G 1 145 ? 1.36923 -110.81599 3.24047 1.000 33.79353 125 HIS G CA 1
ATOM 14912 C C . HIS G 1 145 ? 2.63295 -110.03076 3.57605 1.000 32.40125 125 HIS G C 1
ATOM 14913 O O . HIS G 1 145 ? 3.72473 -110.59563 3.66667 1.000 36.08327 125 HIS G O 1
ATOM 14920 N N . ASP G 1 146 ? 2.49571 -108.71932 3.75843 1.000 27.64016 126 ASP G N 1
ATOM 14921 C CA . ASP G 1 146 ? 3.63286 -107.95119 4.25857 1.000 29.66145 126 ASP G CA 1
ATOM 14922 C C . ASP G 1 146 ? 4.05834 -108.49805 5.61727 1.000 28.00336 126 ASP G C 1
ATOM 14923 O O . ASP G 1 146 ? 3.23083 -108.66085 6.52405 1.000 28.35866 126 ASP G O 1
ATOM 14928 N N . LEU G 1 147 ? 5.35424 -108.78794 5.75854 1.000 28.15338 127 LEU G N 1
ATOM 14929 C CA . LEU G 1 147 ? 5.81606 -109.50903 6.94542 1.000 28.27444 127 LEU G CA 1
ATOM 14930 C C . LEU G 1 147 ? 5.82707 -108.61442 8.17788 1.000 29.35352 127 LEU G C 1
ATOM 14931 O O . LEU G 1 147 ? 5.34534 -109.00962 9.24493 1.000 26.70583 127 LEU G O 1
ATOM 14936 N N . ASP G 1 148 ? 6.38818 -107.40796 8.04891 1.000 26.06628 128 ASP G N 1
ATOM 14937 C CA . ASP G 1 148 ? 6.45673 -106.48649 9.17783 1.000 31.53010 128 ASP G CA 1
ATOM 14938 C C . ASP G 1 148 ? 5.07005 -106.18243 9.72065 1.000 30.40365 128 ASP G C 1
ATOM 14939 O O . ASP G 1 148 ? 4.88005 -106.10740 10.93916 1.000 30.42733 128 ASP G O 1
ATOM 14944 N N . ALA G 1 149 ? 4.10262 -105.95061 8.82336 1.000 27.34802 129 ALA G N 1
ATOM 14945 C CA . ALA G 1 149 ? 2.72605 -105.70493 9.24506 1.000 26.42159 129 ALA G CA 1
ATOM 14946 C C . ALA G 1 149 ? 2.14988 -106.91517 9.97045 1.000 29.26930 129 ALA G C 1
ATOM 14947 O O . ALA G 1 149 ? 1.44597 -106.77294 10.97785 1.000 30.02992 129 ALA G O 1
ATOM 14949 N N . GLY G 1 150 ? 2.41697 -108.11684 9.45938 1.000 26.70583 130 GLY G N 1
ATOM 14950 C CA . GLY G 1 150 ? 1.90362 -109.30471 10.11977 1.000 22.79484 130 GLY G CA 1
ATOM 14951 C C . GLY G 1 150 ? 2.48262 -109.47466 11.51065 1.000 23.93971 130 GLY G C 1
ATOM 14952 O O . GLY G 1 150 ? 1.75301 -109.73891 12.46858 1.000 24.71086 130 GLY G O 1
ATOM 14953 N N . LEU G 1 151 ? 3.79881 -109.28340 11.64804 1.000 21.59206 131 LEU G N 1
ATOM 14954 C CA . LEU G 1 151 ? 4.43518 -109.39371 12.96604 1.000 24.69243 131 LEU G CA 1
ATOM 14955 C C . LEU G 1 151 ? 3.94765 -108.31351 13.92314 1.000 27.99283 131 LEU G C 1
ATOM 14956 O O . LEU G 1 151 ? 3.82346 -108.55066 15.13276 1.000 24.66085 131 LEU G O 1
ATOM 14961 N N . ARG G 1 152 ? 3.73231 -107.10535 13.41232 1.000 28.51658 132 ARG G N 1
ATOM 14962 C CA . ARG G 1 152 ? 3.24992 -106.01936 14.25589 1.000 25.07406 132 ARG G CA 1
ATOM 14963 C C . ARG G 1 152 ? 1.85897 -106.31783 14.79192 1.000 22.33952 132 ARG G C 1
ATOM 14964 O O . ARG G 1 152 ? 1.56331 -106.07162 15.96210 1.000 26.32684 132 ARG G O 1
ATOM 14972 N N . LEU G 1 153 ? 0.97493 -106.81606 13.92770 1.000 22.01580 133 LEU G N 1
ATOM 14973 C CA . LEU G 1 153 ? -0.39350 -107.08903 14.33387 1.000 26.55055 133 LEU G CA 1
ATOM 14974 C C . LEU G 1 153 ? -0.46217 -108.21955 15.36003 1.000 28.93505 133 LEU G C 1
ATOM 14975 O O . LEU G 1 153 ? -1.32640 -108.20204 16.25143 1.000 25.00563 133 LEU G O 1
ATOM 14980 N N . MET G 1 154 ? 0.43394 -109.21030 15.27037 1.000 22.27109 134 MET G N 1
ATOM 14981 C CA . MET G 1 154 ? 0.44007 -110.24045 16.30817 1.000 25.53990 134 MET G CA 1
ATOM 14982 C C . MET G 1 154 ? 0.95058 -109.67927 17.62697 1.000 26.60056 134 MET G C 1
ATOM 14983 O O . MET G 1 154 ? 0.43765 -110.01769 18.70304 1.000 25.49779 134 MET G O 1
ATOM 14988 N N . ARG G 1 155 ? 1.94801 -108.80623 17.56880 1.000 26.32684 135 ARG G N 1
ATOM 14989 C CA . ARG G 1 155 ? 2.42663 -108.19953 18.80040 1.000 26.12682 135 ARG G CA 1
ATOM 14990 C C . ARG G 1 155 ? 1.33620 -107.35208 19.45630 1.000 26.89796 135 ARG G C 1
ATOM 14991 O O . ARG G 1 155 ? 1.11205 -107.43992 20.67056 1.000 27.34012 135 ARG G O 1
ATOM 14999 N N . LEU G 1 156 ? 0.63618 -106.53943 18.65844 1.000 25.41094 136 LEU G N 1
ATOM 15000 C CA . LEU G 1 156 ? -0.43908 -105.70378 19.18645 1.000 26.02680 136 LEU G CA 1
ATOM 15001 C C . LEU G 1 156 ? -1.60440 -106.53866 19.68856 1.000 30.87212 136 LEU G C 1
ATOM 15002 O O . LEU G 1 156 ? -2.26777 -106.16574 20.66308 1.000 31.27217 136 LEU G O 1
ATOM 15007 N N . GLY G 1 157 ? -1.91104 -107.63653 18.99315 1.000 26.88217 137 GLY G N 1
ATOM 15008 C CA . GLY G 1 157 ? -3.09597 -108.40257 19.30819 1.000 26.74005 137 GLY G CA 1
ATOM 15009 C C . GLY G 1 157 ? -2.92649 -109.39979 20.42965 1.000 26.10576 137 GLY G C 1
ATOM 15010 O O . GLY G 1 157 ? -3.91725 -109.76663 21.06167 1.000 32.29861 137 GLY G O 1
ATOM 15011 N N . VAL G 1 158 ? -1.69976 -109.83898 20.69403 1.000 28.00336 138 VAL G N 1
ATOM 15012 C CA . VAL G 1 158 ? -1.42226 -110.87942 21.67831 1.000 27.33486 138 VAL G CA 1
ATOM 15013 C C . VAL G 1 158 ? -0.65466 -110.31869 22.87908 1.000 25.97680 138 VAL G C 1
ATOM 15014 O O . VAL G 1 158 ? -1.09116 -110.45249 24.02511 1.000 26.59003 138 VAL G O 1
ATOM 15018 N N . ASP G 1 159 ? 0.48759 -109.67205 22.63370 1.000 25.53464 139 ASP G N 1
ATOM 15019 C CA . ASP G 1 159 ? 1.33071 -109.24903 23.75336 1.000 25.33198 139 ASP G CA 1
ATOM 15020 C C . ASP G 1 159 ? 0.62694 -108.23799 24.64831 1.000 27.74017 139 ASP G C 1
ATOM 15021 O O . ASP G 1 159 ? 0.85437 -108.22556 25.86245 1.000 28.19022 139 ASP G O 1
ATOM 15026 N N . THR G 1 160 ? -0.21502 -107.37495 24.07830 1.000 23.77653 140 THR G N 1
ATOM 15027 C CA . THR G 1 160 ? -0.92634 -106.41279 24.91481 1.000 26.56108 140 THR G CA 1
ATOM 15028 C C . THR G 1 160 ? -1.84091 -107.12128 25.91514 1.000 26.69794 140 THR G C 1
ATOM 15029 O O . THR G 1 160 ? -2.01227 -106.65680 27.04624 1.000 27.39276 140 THR G O 1
ATOM 15033 N N . HIS G 1 161 ? -2.46644 -108.22889 25.50774 1.000 24.05025 141 HIS G N 1
ATOM 15034 C CA . HIS G 1 161 ? -3.33315 -108.94991 26.43594 1.000 21.90263 141 HIS G CA 1
ATOM 15035 C C . HIS G 1 161 ? -2.51660 -109.64468 27.51450 1.000 24.61874 141 HIS G C 1
ATOM 15036 O O . HIS G 1 161 ? -2.94033 -109.70383 28.67280 1.000 24.40029 141 HIS G O 1
ATOM 15043 N N . ALA G 1 162 ? -1.36190 -110.20423 27.14261 1.000 21.04200 142 ALA G N 1
ATOM 15044 C CA . ALA G 1 162 ? -0.49726 -110.86403 28.11961 1.000 23.01065 142 ALA G CA 1
ATOM 15045 C C . ALA G 1 162 ? 0.00376 -109.87911 29.16519 1.000 29.84042 142 ALA G C 1
ATOM 15046 O O . ALA G 1 162 ? 0.01677 -110.17670 30.36649 1.000 28.25602 142 ALA G O 1
ATOM 15048 N N . ILE G 1 163 ? 0.47054 -108.71459 28.71217 1.000 25.43463 143 ILE G N 1
ATOM 15049 C CA . ILE G 1 163 ? 0.97960 -107.70143 29.63105 1.000 28.60606 143 ILE G CA 1
ATOM 15050 C C . ILE G 1 163 ? -0.13373 -107.21798 30.54700 1.000 29.20613 143 ILE G C 1
ATOM 15051 O O . ILE G 1 163 ? 0.05043 -107.08641 31.76221 1.000 27.42171 143 ILE G O 1
ATOM 15056 N N . SER G 1 164 ? -1.31677 -106.98700 29.98210 1.000 27.19537 144 SER G N 1
ATOM 15057 C CA . SER G 1 164 ? -2.44583 -106.54042 30.78660 1.000 27.62436 144 SER G CA 1
ATOM 15058 C C . SER G 1 164 ? -2.79949 -107.56544 31.86210 1.000 27.96125 144 SER G C 1
ATOM 15059 O O . SER G 1 164 ? -2.97851 -107.21649 33.03436 1.000 29.08243 144 SER G O 1
ATOM 15062 N N . SER G 1 165 ? -2.93385 -108.83671 31.48010 1.000 27.04798 145 SER G N 1
ATOM 15063 C CA . SER G 1 165 ? -3.27311 -109.85457 32.47099 1.000 30.78790 145 SER G CA 1
ATOM 15064 C C . SER G 1 165 ? -2.18267 -109.96860 33.52563 1.000 29.66671 145 SER G C 1
ATOM 15065 O O . SER G 1 165 ? -2.47437 -110.08621 34.72365 1.000 29.05612 145 SER G O 1
ATOM 15068 N N . HIS G 1 166 ? -0.92014 -109.90839 33.09768 1.000 23.89760 146 HIS G N 1
ATOM 15069 C CA . HIS G 1 166 ? 0.19219 -110.01987 34.03741 1.000 23.17383 146 HIS G CA 1
ATOM 15070 C C . HIS G 1 166 ? 0.10702 -108.98627 35.16357 1.000 32.52495 146 HIS G C 1
ATOM 15071 O O . HIS G 1 166 ? 0.41242 -109.29946 36.32187 1.000 30.51155 146 HIS G O 1
ATOM 15078 N N . PHE G 1 167 ? -0.27129 -107.74515 34.84391 1.000 28.38761 147 PHE G N 1
ATOM 15079 C CA . PHE G 1 167 ? -0.22742 -106.66666 35.83185 1.000 32.29861 147 PHE G CA 1
ATOM 15080 C C . PHE G 1 167 ? -1.55392 -106.40472 36.52792 1.000 31.08794 147 PHE G C 1
ATOM 15081 O O . PHE G 1 167 ? -1.55568 -105.95096 37.67806 1.000 25.76362 147 PHE G O 1
ATOM 15089 N N . LEU G 1 168 ? -2.68464 -106.68165 35.88223 1.000 27.86913 148 LEU G N 1
ATOM 15090 C CA . LEU G 1 168 ? -3.96796 -106.31361 36.46227 1.000 29.48775 148 LEU G CA 1
ATOM 15091 C C . LEU G 1 168 ? -4.66706 -107.47563 37.15686 1.000 28.02704 148 LEU G C 1
ATOM 15092 O O . LEU G 1 168 ? -5.55972 -107.23980 37.97541 1.000 28.82714 148 LEU G O 1
ATOM 15097 N N . LEU G 1 169 ? -4.31203 -108.71517 36.84442 1.000 26.58740 149 LEU G N 1
ATOM 15098 C CA . LEU G 1 169 ? -5.01286 -109.80516 37.50509 1.000 24.93457 149 LEU G CA 1
ATOM 15099 C C . LEU G 1 169 ? -4.72892 -109.88970 39.00737 1.000 27.48751 149 LEU G C 1
ATOM 15100 O O . LEU G 1 169 ? -5.62741 -110.31246 39.75034 1.000 29.25614 149 LEU G O 1
ATOM 15105 N N . PRO G 1 170 ? -3.53638 -109.52299 39.51581 1.000 29.96938 150 PRO G N 1
ATOM 15106 C CA . PRO G 1 170 ? -3.35645 -109.58582 40.98224 1.000 28.09547 150 PRO G CA 1
ATOM 15107 C C . PRO G 1 170 ? -4.45082 -108.85233 41.73074 1.000 27.51646 150 PRO G C 1
ATOM 15108 O O . PRO G 1 170 ? -5.06986 -109.42613 42.63316 1.000 33.48823 150 PRO G O 1
ATOM 15112 N N . LEU G 1 171 ? -4.77460 -107.63031 41.30889 1.000 32.40652 151 LEU G N 1
ATOM 15113 C CA . LEU G 1 171 ? -5.86143 -106.89952 41.95028 1.000 30.85370 151 LEU G CA 1
ATOM 15114 C C . LEU G 1 171 ? -7.18879 -107.61974 41.76576 1.000 35.36477 151 LEU G C 1
ATOM 15115 O O . LEU G 1 171 ? -8.00256 -107.69643 42.69557 1.000 34.97788 151 LEU G O 1
ATOM 15120 N N . LEU G 1 172 ? -7.41074 -108.19695 40.58491 1.000 37.65188 152 LEU G N 1
ATOM 15121 C CA . LEU G 1 172 ? -8.69824 -108.82340 40.31503 1.000 26.57424 152 LEU G CA 1
ATOM 15122 C C . LEU G 1 172 ? -8.89759 -110.07855 41.15414 1.000 30.82475 152 LEU G C 1
ATOM 15123 O O . LEU G 1 172 ? -10.02839 -110.36507 41.56156 1.000 36.34120 152 LEU G O 1
ATOM 15128 N N . VAL G 1 173 ? -7.82621 -110.82907 41.44695 1.000 30.19046 153 VAL G N 1
ATOM 15129 C CA . VAL G 1 173 ? -7.97678 -112.05158 42.23527 1.000 35.29634 153 VAL G CA 1
ATOM 15130 C C . VAL G 1 173 ? -7.85151 -111.80163 43.73467 1.000 36.36225 153 VAL G C 1
ATOM 15131 O O . VAL G 1 173 ? -7.88553 -112.76216 44.51745 1.000 37.02812 153 VAL G O 1
ATOM 15135 N N . ARG G 1 174 ? -7.73159 -110.54233 44.15946 1.000 38.69148 154 ARG G N 1
ATOM 15136 C CA . ARG G 1 174 ? -7.61571 -110.24583 45.58446 1.000 40.04691 154 ARG G CA 1
ATOM 15137 C C . ARG G 1 174 ? -8.83999 -110.72544 46.35390 1.000 42.61564 154 ARG G C 1
ATOM 15138 O O . ARG G 1 174 ? -8.72457 -111.10144 47.52270 1.000 44.68694 154 ARG G O 1
ATOM 15146 N N . ARG G 1 175 ? -10.00566 -110.74708 45.72287 1.000 41.62341 155 ARG G N 1
ATOM 15147 C CA . ARG G 1 175 ? -11.19459 -111.33031 46.32134 1.000 46.19238 155 ARG G CA 1
ATOM 15148 C C . ARG G 1 175 ? -11.96407 -112.08542 45.24851 1.000 46.36345 155 ARG G C 1
ATOM 15149 O O . ARG G 1 175 ? -11.78964 -111.82595 44.05286 1.000 43.44205 155 ARG G O 1
ATOM 15157 N N . PRO G 1 176 ? -12.80522 -113.03946 45.64101 1.000 42.53931 156 PRO G N 1
ATOM 15158 C CA . PRO G 1 176 ? -13.57195 -113.79614 44.64680 1.000 39.59948 156 PRO G CA 1
ATOM 15159 C C . PRO G 1 176 ? -14.57672 -112.92494 43.90964 1.000 38.90466 156 PRO G C 1
ATOM 15160 O O . PRO G 1 176 ? -15.00469 -111.86876 44.38107 1.000 40.03638 156 PRO G O 1
ATOM 15164 N N . GLY G 1 177 ? -14.97721 -113.41206 42.73787 1.000 37.87559 157 GLY G N 1
ATOM 15165 C CA . GLY G 1 177 ? -15.97257 -112.75368 41.92006 1.000 38.75728 157 GLY G CA 1
ATOM 15166 C C . GLY G 1 177 ? -15.44157 -111.95287 40.75117 1.000 39.28366 157 GLY G C 1
ATOM 15167 O O . GLY G 1 177 ? -16.24007 -111.33981 40.03266 1.000 37.61240 157 GLY G O 1
ATOM 15168 N N . GLY G 1 178 ? -14.13489 -111.93801 40.52173 1.000 36.95969 158 GLY G N 1
ATOM 15169 C CA . GLY G 1 178 ? -13.61959 -111.19571 39.39245 1.000 36.72546 158 GLY G CA 1
ATOM 15170 C C . GLY G 1 178 ? -14.02397 -111.82195 38.06947 1.000 31.92488 158 GLY G C 1
ATOM 15171 O O . GLY G 1 178 ? -14.35285 -113.00622 37.98079 1.000 30.09308 158 GLY G O 1
ATOM 15172 N N . LEU G 1 179 ? -14.04312 -110.98892 37.02875 1.000 36.87021 159 LEU G N 1
ATOM 15173 C CA . LEU G 1 179 ? -14.40430 -111.41954 35.68246 1.000 32.43284 159 LEU G CA 1
ATOM 15174 C C . LEU G 1 179 ? -13.42148 -110.81688 34.69105 1.000 31.73538 159 LEU G C 1
ATOM 15175 O O . LEU G 1 179 ? -13.20895 -109.60045 34.69651 1.000 28.77450 159 LEU G O 1
ATOM 15180 N N . VAL G 1 180 ? -12.84195 -111.66161 33.83406 1.000 29.02453 160 VAL G N 1
ATOM 15181 C CA . VAL G 1 180 ? -11.98705 -111.22201 32.73341 1.000 25.22408 160 VAL G CA 1
ATOM 15182 C C . VAL G 1 180 ? -12.68748 -111.58005 31.43463 1.000 26.96639 160 VAL G C 1
ATOM 15183 O O . VAL G 1 180 ? -13.14789 -112.71947 31.27428 1.000 28.00862 160 VAL G O 1
ATOM 15187 N N . VAL G 1 181 ? -12.77829 -110.61847 30.51344 1.000 25.98206 161 VAL G N 1
ATOM 15188 C CA . VAL G 1 181 ? -13.32861 -110.86679 29.18242 1.000 27.31906 161 VAL G CA 1
ATOM 15189 C C . VAL G 1 181 ? -12.24344 -110.61948 28.14583 1.000 29.47195 161 VAL G C 1
ATOM 15190 O O . VAL G 1 181 ? -11.80107 -109.47744 27.96294 1.000 27.19273 161 VAL G O 1
ATOM 15194 N N . GLU G 1 182 ? -11.85480 -111.67909 27.43646 1.000 25.60570 162 GLU G N 1
ATOM 15195 C CA . GLU G 1 182 ? -10.92735 -111.58449 26.31578 1.000 24.71349 162 GLU G CA 1
ATOM 15196 C C . GLU G 1 182 ? -11.71174 -111.37954 25.02559 1.000 28.27971 162 GLU G C 1
ATOM 15197 O O . GLU G 1 182 ? -12.60665 -112.17399 24.71500 1.000 28.17443 162 GLU G O 1
ATOM 15203 N N . MET G 1 183 ? -11.37906 -110.32630 24.27232 1.000 26.92691 163 MET G N 1
ATOM 15204 C CA . MET G 1 183 ? -12.12498 -109.96893 23.06114 1.000 25.19513 163 MET G CA 1
ATOM 15205 C C . MET G 1 183 ? -11.43043 -110.53384 21.82510 1.000 25.65834 163 MET G C 1
ATOM 15206 O O . MET G 1 183 ? -10.26471 -110.22795 21.57503 1.000 25.69782 163 MET G O 1
ATOM 15211 N N . THR G 1 184 ? -12.16288 -111.30634 21.02058 1.000 24.66612 164 THR G N 1
ATOM 15212 C CA . THR G 1 184 ? -11.59585 -111.87116 19.81000 1.000 25.24513 164 THR G CA 1
ATOM 15213 C C . THR G 1 184 ? -12.61818 -111.72285 18.68318 1.000 27.33486 164 THR G C 1
ATOM 15214 O O . THR G 1 184 ? -13.65709 -111.07655 18.84033 1.000 25.80836 164 THR G O 1
ATOM 15218 N N . ASP G 1 185 ? -12.31198 -112.33374 17.54148 1.000 24.61874 165 ASP G N 1
ATOM 15219 C CA . ASP G 1 185 ? -13.20414 -112.38514 16.38398 1.000 23.92129 165 ASP G CA 1
ATOM 15220 C C . ASP G 1 185 ? -13.50140 -113.85023 16.08713 1.000 25.09511 165 ASP G C 1
ATOM 15221 O O . ASP G 1 185 ? -12.59367 -114.60980 15.73299 1.000 28.64028 165 ASP G O 1
ATOM 15226 N N . GLY G 1 186 ? -14.76180 -114.24115 16.23556 1.000 23.58441 166 GLY G N 1
ATOM 15227 C CA . GLY G 1 186 ? -15.18756 -115.60289 16.00540 1.000 23.28963 166 GLY G CA 1
ATOM 15228 C C . GLY G 1 186 ? -15.36346 -116.37296 17.31000 1.000 28.46394 166 GLY G C 1
ATOM 15229 O O . GLY G 1 186 ? -14.84166 -116.00562 18.36111 1.000 30.29047 166 GLY G O 1
ATOM 15230 N N . THR G 1 187 ? -16.14543 -117.44930 17.23937 1.000 29.26404 167 THR G N 1
ATOM 15231 C CA . THR G 1 187 ? -16.27252 -118.40057 18.33017 1.000 28.85346 167 THR G CA 1
ATOM 15232 C C . THR G 1 187 ? -15.30167 -119.56078 18.13194 1.000 26.93744 167 THR G C 1
ATOM 15233 O O . THR G 1 187 ? -14.72836 -119.75192 17.05542 1.000 28.80345 167 THR G O 1
ATOM 15237 N N . ALA G 1 188 ? -15.10701 -120.34004 19.19765 1.000 27.49014 168 ALA G N 1
ATOM 15238 C CA . ALA G 1 188 ? -14.28673 -121.53902 19.06476 1.000 31.41429 168 ALA G CA 1
ATOM 15239 C C . ALA G 1 188 ? -14.85747 -122.47558 18.00502 1.000 29.11139 168 ALA G C 1
ATOM 15240 O O . ALA G 1 188 ? -14.11089 -123.04641 17.20280 1.000 29.99307 168 ALA G O 1
ATOM 15242 N N . ALA G 1 189 ? -16.18430 -122.60320 17.95482 1.000 33.09344 169 ALA G N 1
ATOM 15243 C CA . ALA G 1 189 ? -16.81818 -123.49065 16.98314 1.000 36.31225 169 ALA G CA 1
ATOM 15244 C C . ALA G 1 189 ? -16.59439 -123.00752 15.55703 1.000 31.45114 169 ALA G C 1
ATOM 15245 O O . ALA G 1 189 ? -16.21989 -123.79257 14.68212 1.000 31.10636 169 ALA G O 1
ATOM 15247 N N . TYR G 1 190 ? -16.82526 -121.71946 15.30135 1.000 30.47734 170 TYR G N 1
ATOM 15248 C CA . TYR G 1 190 ? -16.64163 -121.19680 13.95411 1.000 25.40831 170 TYR G CA 1
ATOM 15249 C C . TYR G 1 190 ? -15.16972 -121.22986 13.55356 1.000 29.19034 170 TYR G C 1
ATOM 15250 O O . TYR G 1 190 ? -14.82331 -121.74954 12.48743 1.000 28.06126 170 TYR G O 1
ATOM 15259 N N . ASN G 1 191 ? -14.27994 -120.69026 14.40090 1.000 31.48272 171 ASN G N 1
ATOM 15260 C CA . ASN G 1 191 ? -12.86876 -120.61826 14.02100 1.000 25.72151 171 ASN G CA 1
ATOM 15261 C C . ASN G 1 191 ? -12.25455 -122.00555 13.89995 1.000 26.48475 171 ASN G C 1
ATOM 15262 O O . ASN G 1 191 ? -11.34007 -122.20545 13.09043 1.000 28.40077 171 ASN G O 1
ATOM 15267 N N . GLY G 1 192 ? -12.75144 -122.97413 14.67205 1.000 26.79795 172 GLY G N 1
ATOM 15268 C CA . GLY G 1 192 ? -12.24738 -124.33509 14.57001 1.000 27.15062 172 GLY G CA 1
ATOM 15269 C C . GLY G 1 192 ? -12.42254 -124.94797 13.19541 1.000 34.35149 172 GLY G C 1
ATOM 15270 O O . GLY G 1 192 ? -11.68002 -125.87327 12.83536 1.000 28.42446 172 GLY G O 1
ATOM 15271 N N . SER G 1 193 ? -13.37346 -124.44141 12.40244 1.000 30.66683 173 SER G N 1
ATOM 15272 C CA . SER G 1 193 ? -13.60923 -124.98705 11.07348 1.000 28.55606 173 SER G CA 1
ATOM 15273 C C . SER G 1 193 ? -13.45913 -123.95070 9.96458 1.000 33.51981 173 SER G C 1
ATOM 15274 O O . SER G 1 193 ? -13.78856 -124.25130 8.81413 1.000 30.65631 173 SER G O 1
ATOM 15277 N N . HIS G 1 194 ? -12.94856 -122.75348 10.26422 1.000 27.61910 174 HIS G N 1
ATOM 15278 C CA . HIS G 1 194 ? -12.78916 -121.70760 9.26238 1.000 26.78742 174 HIS G CA 1
ATOM 15279 C C . HIS G 1 194 ? -11.41806 -121.05877 9.39301 1.000 26.54529 174 HIS G C 1
ATOM 15280 O O . HIS G 1 194 ? -11.04857 -120.60940 10.47650 1.000 28.25865 174 HIS G O 1
ATOM 15287 N N . TYR G 1 195 ? -10.68303 -121.00243 8.28652 1.000 28.63501 175 TYR G N 1
ATOM 15288 C CA . TYR G 1 195 ? -9.53332 -120.11179 8.14647 1.000 29.21403 175 TYR G CA 1
ATOM 15289 C C . TYR G 1 195 ? -9.99954 -118.65824 8.19819 1.000 27.37170 175 TYR G C 1
ATOM 15290 O O . TYR G 1 195 ? -10.91017 -118.26612 7.46212 1.000 29.82989 175 TYR G O 1
ATOM 15299 N N . ARG G 1 196 ? -9.38287 -117.84427 9.04771 1.000 27.14273 176 ARG G N 1
ATOM 15300 C CA . ARG G 1 196 ? -9.88197 -116.48780 9.30282 1.000 29.06927 176 ARG G CA 1
ATOM 15301 C C . ARG G 1 196 ? -8.98976 -115.43259 8.63691 1.000 32.68023 176 ARG G C 1
ATOM 15302 O O . ARG G 1 196 ? -7.98281 -115.00105 9.21336 1.000 25.51622 176 ARG G O 1
ATOM 15310 N N . ASN G 1 197 ? -9.39824 -114.99378 7.43587 1.000 26.32158 177 ASN G N 1
ATOM 15311 C CA . ASN G 1 197 ? -8.81870 -113.85275 6.71290 1.000 27.60331 177 ASN G CA 1
ATOM 15312 C C . ASN G 1 197 ? -7.42510 -114.09891 6.15126 1.000 28.35077 177 ASN G C 1
ATOM 15313 O O . ASN G 1 197 ? -7.23358 -114.03992 4.93640 1.000 25.70571 177 ASN G O 1
ATOM 15318 N N . SER G 1 198 ? -6.43877 -114.31925 7.01691 1.000 23.63704 178 SER G N 1
ATOM 15319 C CA . SER G 1 198 ? -5.06047 -114.53673 6.59516 1.000 20.70248 178 SER G CA 1
ATOM 15320 C C . SER G 1 198 ? -4.27877 -114.98772 7.82676 1.000 25.63992 178 SER G C 1
ATOM 15321 O O . SER G 1 198 ? -4.79315 -114.96198 8.94698 1.000 26.26104 178 SER G O 1
ATOM 15324 N N . TYR G 1 199 ? -3.01950 -115.37222 7.59677 1.000 26.16366 179 TYR G N 1
ATOM 15325 C CA . TYR G 1 199 ? -2.23415 -116.12080 8.58328 1.000 23.79496 179 TYR G CA 1
ATOM 15326 C C . TYR G 1 199 ? -2.14858 -115.38863 9.91581 1.000 25.35567 179 TYR G C 1
ATOM 15327 O O . TYR G 1 199 ? -2.44532 -115.96366 10.97333 1.000 27.83755 179 TYR G O 1
ATOM 15336 N N . PHE G 1 200 ? -1.73064 -114.12139 9.88704 1.000 22.01843 180 PHE G N 1
ATOM 15337 C CA . PHE G 1 200 ? -1.43858 -113.41043 11.13038 1.000 24.90825 180 PHE G CA 1
ATOM 15338 C C . PHE G 1 200 ? -2.71560 -113.09103 11.89176 1.000 25.38462 180 PHE G C 1
ATOM 15339 O O . PHE G 1 200 ? -2.78493 -113.25518 13.11276 1.000 25.50306 180 PHE G O 1
ATOM 15347 N N . TYR G 1 201 ? -3.72124 -112.59380 11.18041 1.000 26.46107 181 TYR G N 1
ATOM 15348 C CA . TYR G 1 201 ? -5.03099 -112.35836 11.76713 1.000 23.08698 181 TYR G CA 1
ATOM 15349 C C . TYR G 1 201 ? -5.54395 -113.61182 12.45533 1.000 24.49767 181 TYR G C 1
ATOM 15350 O O . TYR G 1 201 ? -6.00235 -113.57199 13.60575 1.000 24.57926 181 TYR G O 1
ATOM 15359 N N . ASP G 1 202 ? -5.49101 -114.73791 11.73821 1.000 20.80249 182 ASP G N 1
ATOM 15360 C CA . ASP G 1 202 ? -6.02802 -115.98299 12.26313 1.000 26.84796 182 ASP G CA 1
ATOM 15361 C C . ASP G 1 202 ? -5.30523 -116.40027 13.54239 1.000 27.24274 182 ASP G C 1
ATOM 15362 O O . ASP G 1 202 ? -5.94838 -116.80452 14.52115 1.000 25.54517 182 ASP G O 1
ATOM 15367 N N . LEU G 1 203 ? -3.97553 -116.28867 13.57193 1.000 26.08734 183 LEU G N 1
ATOM 15368 C CA . LEU G 1 203 ? -3.26462 -116.71352 14.77624 1.000 26.59793 183 LEU G CA 1
ATOM 15369 C C . LEU G 1 203 ? -3.69297 -115.88461 15.97633 1.000 23.43439 183 LEU G C 1
ATOM 15370 O O . LEU G 1 203 ? -3.91764 -116.42981 17.06386 1.000 23.81338 183 LEU G O 1
ATOM 15375 N N . VAL G 1 204 ? -3.86451 -114.57349 15.78611 1.000 24.08447 184 VAL G N 1
ATOM 15376 C CA . VAL G 1 204 ? -4.26416 -113.72002 16.90007 1.000 26.23209 184 VAL G CA 1
ATOM 15377 C C . VAL G 1 204 ? -5.62624 -114.13096 17.42894 1.000 25.31093 184 VAL G C 1
ATOM 15378 O O . VAL G 1 204 ? -5.80166 -114.33036 18.63636 1.000 25.35041 184 VAL G O 1
ATOM 15382 N N . LYS G 1 205 ? -6.62574 -114.22970 16.54367 1.000 21.81051 185 LYS G N 1
ATOM 15383 C CA . LYS G 1 205 ? -7.97544 -114.49948 17.03131 1.000 26.30842 185 LYS G CA 1
ATOM 15384 C C . LYS G 1 205 ? -8.02878 -115.84735 17.72924 1.000 29.98254 185 LYS G C 1
ATOM 15385 O O . LYS G 1 205 ? -8.73541 -116.00978 18.73198 1.000 28.05073 185 LYS G O 1
ATOM 15391 N N . ASN G 1 206 ? -7.23078 -116.80585 17.26152 1.000 24.40819 186 ASN G N 1
ATOM 15392 C CA . ASN G 1 206 ? -7.26803 -118.10930 17.89239 1.000 24.02656 186 ASN G CA 1
ATOM 15393 C C . ASN G 1 206 ? -6.43531 -118.16446 19.17087 1.000 23.99761 186 ASN G C 1
ATOM 15394 O O . ASN G 1 206 ? -6.81073 -118.88720 20.10297 1.000 24.51083 186 ASN G O 1
ATOM 15399 N N . SER G 1 207 ? -5.37310 -117.35576 19.27850 1.000 24.51610 187 SER G N 1
ATOM 15400 C CA . SER G 1 207 ? -4.67513 -117.23774 20.56045 1.000 25.18197 187 SER G CA 1
ATOM 15401 C C . SER G 1 207 ? -5.54983 -116.59373 21.62746 1.000 23.23963 187 SER G C 1
ATOM 15402 O O . SER G 1 207 ? -5.46758 -116.96525 22.80470 1.000 24.45556 187 SER G O 1
ATOM 15405 N N . VAL G 1 208 ? -6.35020 -115.59323 21.25894 1.000 23.97919 188 VAL G N 1
ATOM 15406 C CA . VAL G 1 208 ? -7.18820 -114.94521 22.26360 1.000 22.56060 188 VAL G CA 1
ATOM 15407 C C . VAL G 1 208 ? -8.27103 -115.91299 22.74887 1.000 27.12167 188 VAL G C 1
ATOM 15408 O O . VAL G 1 208 ? -8.62451 -115.92074 23.93502 1.000 27.28748 188 VAL G O 1
ATOM 15412 N N . LEU G 1 209 ? -8.79745 -116.76328 21.85533 1.000 25.05300 189 LEU G N 1
ATOM 15413 C CA . LEU G 1 209 ? -9.67044 -117.84926 22.30592 1.000 29.77462 189 LEU G CA 1
ATOM 15414 C C . LEU G 1 209 ? -8.96536 -118.72208 23.34318 1.000 28.61133 189 LEU G C 1
ATOM 15415 O O . LEU G 1 209 ? -9.53746 -119.06949 24.38348 1.000 28.66923 189 LEU G O 1
ATOM 15420 N N . ARG G 1 210 ? -7.71577 -119.09280 23.07158 1.000 24.76086 190 ARG G N 1
ATOM 15421 C CA . ARG G 1 210 ? -6.97348 -119.92951 24.01397 1.000 25.26092 190 ARG G CA 1
ATOM 15422 C C . ARG G 1 210 ? -6.70612 -119.20255 25.33004 1.000 27.54541 190 ARG G C 1
ATOM 15423 O O . ARG G 1 210 ? -6.72114 -119.83341 26.39250 1.000 25.90574 190 ARG G O 1
ATOM 15431 N N . MET G 1 211 ? -6.48713 -117.88224 25.28793 1.000 24.00025 191 MET G N 1
ATOM 15432 C CA . MET G 1 211 ? -6.29265 -117.12793 26.52723 1.000 24.08183 191 MET G CA 1
ATOM 15433 C C . MET G 1 211 ? -7.46656 -117.29277 27.49093 1.000 25.43463 191 MET G C 1
ATOM 15434 O O . MET G 1 211 ? -7.26900 -117.42150 28.70467 1.000 27.69279 191 MET G O 1
ATOM 15439 N N . GLY G 1 212 ? -8.69580 -117.28716 26.98160 1.000 24.42398 192 GLY G N 1
ATOM 15440 C CA . GLY G 1 212 ? -9.83545 -117.47481 27.87286 1.000 24.06341 192 GLY G CA 1
ATOM 15441 C C . GLY G 1 212 ? -9.78405 -118.81277 28.58685 1.000 28.12706 192 GLY G C 1
ATOM 15442 O O . GLY G 1 212 ? -10.05082 -118.90277 29.79107 1.000 30.23784 192 GLY G O 1
ATOM 15443 N N . TYR G 1 213 ? -9.41872 -119.86794 27.85621 1.000 28.39551 193 TYR G N 1
ATOM 15444 C CA . TYR G 1 213 ? -9.28910 -121.18753 28.45769 1.000 27.32170 193 TYR G CA 1
ATOM 15445 C C . TYR G 1 213 ? -8.15942 -121.20906 29.48545 1.000 28.01125 193 TYR G C 1
ATOM 15446 O O . TYR G 1 213 ? -8.32250 -121.74976 30.58635 1.000 28.57974 193 TYR G O 1
ATOM 15455 N N . VAL G 1 214 ? -7.01889 -120.59601 29.15235 1.000 23.73179 194 VAL G N 1
ATOM 15456 C CA . VAL G 1 214 ? -5.85965 -120.61082 30.04286 1.000 25.26092 194 VAL G CA 1
ATOM 15457 C C . VAL G 1 214 ? -6.15146 -119.81114 31.30989 1.000 28.69555 194 VAL G C 1
ATOM 15458 O O . VAL G 1 214 ? -5.86274 -120.25183 32.42810 1.000 29.52722 194 VAL G O 1
ATOM 15462 N N . LEU G 1 215 ? -6.72633 -118.62009 31.15316 1.000 27.35328 195 LEU G N 1
ATOM 15463 C CA . LEU G 1 215 ? -7.00492 -117.77803 32.31223 1.000 29.33773 195 LEU G CA 1
ATOM 15464 C C . LEU G 1 215 ? -8.09153 -118.37312 33.19440 1.000 29.90095 195 LEU G C 1
ATOM 15465 O O . LEU G 1 215 ? -8.05789 -118.21282 34.42140 1.000 27.60857 195 LEU G O 1
ATOM 15470 N N . ALA G 1 216 ? -9.04967 -119.07614 32.59595 1.000 28.04547 196 ALA G N 1
ATOM 15471 C CA . ALA G 1 216 ? -10.06444 -119.74477 33.39618 1.000 29.06401 196 ALA G CA 1
ATOM 15472 C C . ALA G 1 216 ? -9.43473 -120.75472 34.34716 1.000 33.20135 196 ALA G C 1
ATOM 15473 O O . ALA G 1 216 ? -9.87622 -120.89856 35.49371 1.000 33.52244 196 ALA G O 1
ATOM 15475 N N . HIS G 1 217 ? -8.41715 -121.47947 33.87725 1.000 28.49815 197 HIS G N 1
ATOM 15476 C CA . HIS G 1 217 ? -7.70863 -122.41867 34.73337 1.000 29.08243 197 HIS G CA 1
ATOM 15477 C C . HIS G 1 217 ? -7.00182 -121.68539 35.86789 1.000 32.18017 197 HIS G C 1
ATOM 15478 O O . HIS G 1 217 ? -7.07680 -122.09928 37.02940 1.000 31.79329 197 HIS G O 1
ATOM 15485 N N . GLU G 1 218 ? -6.35948 -120.55689 35.55872 1.000 28.84030 198 GLU G N 1
ATOM 15486 C CA . GLU G 1 218 ? -5.57942 -119.84604 36.56908 1.000 31.86171 198 GLU G CA 1
ATOM 15487 C C . GLU G 1 218 ? -6.46432 -119.10331 37.56407 1.000 32.03279 198 GLU G C 1
ATOM 15488 O O . GLU G 1 218 ? -6.07631 -118.92796 38.72944 1.000 32.64076 198 GLU G O 1
ATOM 15494 N N . LEU G 1 219 ? -7.64756 -118.66569 37.13628 1.000 27.51383 199 LEU G N 1
ATOM 15495 C CA . LEU G 1 219 ? -8.48338 -117.82011 37.98080 1.000 26.57950 199 LEU G CA 1
ATOM 15496 C C . LEU G 1 219 ? -9.44108 -118.60871 38.85930 1.000 32.93816 199 LEU G C 1
ATOM 15497 O O . LEU G 1 219 ? -9.88223 -118.09112 39.89512 1.000 30.65368 199 LEU G O 1
ATOM 15502 N N . GLU G 1 220 ? -9.80881 -119.82030 38.44890 1.000 29.99044 200 GLU G N 1
ATOM 15503 C CA . GLU G 1 220 ? -10.81429 -120.57347 39.19815 1.000 36.25435 200 GLU G CA 1
ATOM 15504 C C . GLU G 1 220 ? -10.46579 -120.77910 40.67035 1.000 37.14393 200 GLU G C 1
ATOM 15505 O O . GLU G 1 220 ? -11.37819 -120.66605 41.50716 1.000 35.60427 200 GLU G O 1
ATOM 15511 N N . PRO G 1 221 ? -9.22532 -121.07818 41.06297 1.000 40.65751 201 PRO G N 1
ATOM 15512 C CA . PRO G 1 221 ? -8.93944 -121.18450 42.50689 1.000 39.33103 201 PRO G CA 1
ATOM 15513 C C . PRO G 1 221 ? -9.19845 -119.90226 43.28110 1.000 38.42040 201 PRO G C 1
ATOM 15514 O O . PRO G 1 221 ? -9.36422 -119.96665 44.50438 1.000 37.65188 201 PRO G O 1
ATOM 15518 N N . TYR G 1 222 ? -9.26249 -118.74785 42.61890 1.000 37.12814 202 TYR G N 1
ATOM 15519 C CA . TYR G 1 222 ? -9.50227 -117.46951 43.27873 1.000 32.04858 202 TYR G CA 1
ATOM 15520 C C . TYR G 1 222 ? -10.95063 -117.03375 43.18730 1.000 31.50115 202 TYR G C 1
ATOM 15521 O O . TYR G 1 222 ? -11.27468 -115.90500 43.57487 1.000 36.33330 202 TYR G O 1
ATOM 15530 N N . GLY G 1 223 ? -11.82194 -117.88454 42.65815 1.000 36.06748 203 GLY G N 1
ATOM 15531 C CA . GLY G 1 223 ? -13.18347 -117.46358 42.40803 1.000 37.94929 203 GLY G CA 1
ATOM 15532 C C . GLY G 1 223 ? -13.32033 -116.49208 41.25873 1.000 38.87571 203 GLY G C 1
ATOM 15533 O O . GLY G 1 223 ? -14.33244 -115.79374 41.16401 1.000 33.14345 203 GLY G O 1
ATOM 15534 N N . GLY G 1 224 ? -12.32489 -116.41788 40.37887 1.000 31.86171 204 GLY G N 1
ATOM 15535 C CA . GLY G 1 224 ? -12.40379 -115.56956 39.21234 1.000 30.69579 204 GLY G CA 1
ATOM 15536 C C . GLY G 1 224 ? -12.88769 -116.35063 38.00858 1.000 33.33031 204 GLY G C 1
ATOM 15537 O O . GLY G 1 224 ? -12.77808 -117.57330 37.96076 1.000 31.82487 204 GLY G O 1
ATOM 15538 N N . THR G 1 225 ? -13.41369 -115.62328 37.02618 1.000 32.01436 205 THR G N 1
ATOM 15539 C CA . THR G 1 225 ? -13.95760 -116.21017 35.80850 1.000 29.14034 205 THR G CA 1
ATOM 15540 C C . THR G 1 225 ? -13.32902 -115.53984 34.59234 1.000 28.90610 205 THR G C 1
ATOM 15541 O O . THR G 1 225 ? -13.15920 -114.31917 34.57039 1.000 31.60116 205 THR G O 1
ATOM 15545 N N . ALA G 1 226 ? -12.98694 -116.33571 33.57957 1.000 28.40604 206 ALA G N 1
ATOM 15546 C CA . ALA G 1 226 ? -12.52152 -115.80284 32.30665 1.000 29.48248 206 ALA G CA 1
ATOM 15547 C C . ALA G 1 226 ? -13.37086 -116.38174 31.18515 1.000 31.33007 206 ALA G C 1
ATOM 15548 O O . ALA G 1 226 ? -13.70602 -117.57095 31.19773 1.000 29.77989 206 ALA G O 1
ATOM 15550 N N . VAL G 1 227 ? -13.72957 -115.52787 30.22669 1.000 25.10301 207 VAL G N 1
ATOM 15551 C CA . VAL G 1 227 ? -14.41365 -115.93583 29.00887 1.000 26.01101 207 VAL G CA 1
ATOM 15552 C C . VAL G 1 227 ? -13.72963 -115.23514 27.84295 1.000 30.05360 207 VAL G C 1
ATOM 15553 O O . VAL G 1 227 ? -13.10771 -114.17790 28.00362 1.000 28.89820 207 VAL G O 1
ATOM 15557 N N . THR G 1 228 ? -13.83803 -115.83191 26.66311 1.000 25.31883 208 THR G N 1
ATOM 15558 C CA . THR G 1 228 ? -13.48845 -115.15003 25.43007 1.000 27.47698 208 THR G CA 1
ATOM 15559 C C . THR G 1 228 ? -14.77385 -114.81684 24.67543 1.000 27.28222 208 THR G C 1
ATOM 15560 O O . THR G 1 228 ? -15.62051 -115.69116 24.45615 1.000 29.26140 208 THR G O 1
ATOM 15564 N N . LEU G 1 229 ? -14.90638 -113.55565 24.27442 1.000 24.22133 209 LEU G N 1
ATOM 15565 C CA . LEU G 1 229 ? -16.13685 -113.01829 23.69917 1.000 26.15840 209 LEU G CA 1
ATOM 15566 C C . LEU G 1 229 ? -15.83548 -112.43615 22.32812 1.000 26.38211 209 LEU G C 1
ATOM 15567 O O . LEU G 1 229 ? -14.84701 -111.71055 22.17410 1.000 26.21367 209 LEU G O 1
ATOM 15572 N N . THR G 1 230 ? -16.69034 -112.74445 21.33575 1.000 25.78730 210 THR G N 1
ATOM 15573 C CA . THR G 1 230 ? -16.61586 -112.09830 20.03578 1.000 24.36608 210 THR G CA 1
ATOM 15574 C C . THR G 1 230 ? -17.88708 -111.30196 19.77445 1.000 27.82702 210 THR G C 1
ATOM 15575 O O . THR G 1 230 ? -18.98440 -111.73447 20.15193 1.000 26.82164 210 THR G O 1
ATOM 15579 N N . PRO G 1 231 ? -17.77810 -110.14646 19.14284 1.000 27.41645 211 PRO G N 1
ATOM 15580 C CA . PRO G 1 231 ? -18.96314 -109.48479 18.59014 1.000 29.06927 211 PRO G CA 1
ATOM 15581 C C . PRO G 1 231 ? -19.38676 -110.19190 17.30604 1.000 28.19812 211 PRO G C 1
ATOM 15582 O O . PRO G 1 231 ? -18.78160 -111.17891 16.88232 1.000 25.57675 211 PRO G O 1
ATOM 15586 N N . GLY G 1 232 ? -20.48074 -109.70500 16.72003 1.000 28.72186 212 GLY G N 1
ATOM 15587 C CA . GLY G 1 232 ? -20.85467 -110.15042 15.39551 1.000 30.84054 212 GLY G CA 1
ATOM 15588 C C . GLY G 1 232 ? -20.24361 -109.22293 14.36958 1.000 36.84389 212 GLY G C 1
ATOM 15589 O O . GLY G 1 232 ? -19.10960 -108.77497 14.54376 1.000 33.51191 212 GLY G O 1
ATOM 15590 N N . TRP G 1 233 ? -20.97565 -108.89669 13.31466 1.000 30.86423 213 TRP G N 1
ATOM 15591 C CA . TRP G 1 233 ? -20.48520 -107.94604 12.31584 1.000 30.04308 213 TRP G CA 1
ATOM 15592 C C . TRP G 1 233 ? -20.80277 -106.54812 12.82091 1.000 28.09547 213 TRP G C 1
ATOM 15593 O O . TRP G 1 233 ? -21.93531 -106.07524 12.70091 1.000 33.62508 213 TRP G O 1
ATOM 15604 N N . MET G 1 234 ? -19.79699 -105.86577 13.36850 1.000 27.25327 214 MET G N 1
ATOM 15605 C CA . MET G 1 234 ? -20.00805 -104.63445 14.12236 1.000 30.21415 214 MET G CA 1
ATOM 15606 C C . MET G 1 234 ? -20.02443 -103.40772 13.22813 1.000 26.26894 214 MET G C 1
ATOM 15607 O O . MET G 1 234 ? -19.14491 -103.22688 12.38628 1.000 36.50964 214 MET G O 1
ATOM 15612 N N . ARG G 1 235 ? -20.99446 -102.52882 13.46220 1.000 27.50856 215 ARG G N 1
ATOM 15613 C CA . ARG G 1 235 ? -21.02633 -101.23499 12.78052 1.000 34.15673 215 ARG G CA 1
ATOM 15614 C C . ARG G 1 235 ? -20.15207 -100.23689 13.54896 1.000 35.95431 215 ARG G C 1
ATOM 15615 O O . ARG G 1 235 ? -20.61843 -99.27033 14.15089 1.000 30.52734 215 ARG G O 1
ATOM 15623 N N . SER G 1 236 ? -18.85574 -100.51612 13.54845 1.000 36.47543 216 SER G N 1
ATOM 15624 C CA . SER G 1 236 ? -17.87965 -99.62180 14.15320 1.000 40.22851 216 SER G CA 1
ATOM 15625 C C . SER G 1 236 ? -17.75142 -98.34079 13.33544 1.000 41.38391 216 SER G C 1
ATOM 15626 O O . SER G 1 236 ? -18.18820 -98.25457 12.18392 1.000 36.42279 216 SER G O 1
ATOM 15629 N N . GLU G 1 237 ? -17.11126 -97.34032 13.94261 1.000 38.39934 217 GLU G N 1
ATOM 15630 C CA . GLU G 1 237 ? -16.84618 -96.08885 13.23992 1.000 38.01245 217 GLU G CA 1
ATOM 15631 C C . GLU G 1 237 ? -16.07313 -96.35227 11.95463 1.000 36.10959 217 GLU G C 1
ATOM 15632 O O . GLU G 1 237 ? -16.43386 -95.85471 10.88300 1.000 38.16773 217 GLU G O 1
ATOM 15638 N N . MET G 1 238 ? -15.02969 -97.18128 12.04064 1.000 32.46705 218 MET G N 1
ATOM 15639 C CA . MET G 1 238 ? -14.23885 -97.50841 10.86077 1.000 36.20171 218 MET G CA 1
ATOM 15640 C C . MET G 1 238 ? -15.08259 -98.23781 9.82187 1.000 39.58369 218 MET G C 1
ATOM 15641 O O . MET G 1 238 ? -14.99295 -97.94724 8.62359 1.000 36.58070 218 MET G O 1
ATOM 15646 N N . MET G 1 239 ? -15.92481 -99.17605 10.26409 1.000 37.60977 219 MET G N 1
ATOM 15647 C CA . MET G 1 239 ? -16.72340 -99.95385 9.31806 1.000 42.96305 219 MET G CA 1
ATOM 15648 C C . MET G 1 239 ? -17.70383 -99.06136 8.56632 1.000 39.74161 219 MET G C 1
ATOM 15649 O O . MET G 1 239 ? -17.79799 -99.12355 7.33759 1.000 40.64171 219 MET G O 1
ATOM 15654 N N . LEU G 1 240 ? -18.43460 -98.21492 9.29461 1.000 35.65954 220 LEU G N 1
ATOM 15655 C CA . LEU G 1 240 ? -19.39532 -97.31147 8.67078 1.000 38.46777 220 LEU G CA 1
ATOM 15656 C C . LEU G 1 240 ? -18.72714 -96.35745 7.68312 1.000 52.93003 220 LEU G C 1
ATOM 15657 O O . LEU G 1 240 ? -19.32759 -95.99558 6.66186 1.000 51.02191 220 LEU G O 1
ATOM 15662 N N . GLU G 1 241 ? -17.50336 -95.90661 7.98387 1.000 52.97740 221 GLU G N 1
ATOM 15663 C CA . GLU G 1 241 ? -16.78898 -95.04045 7.04537 1.000 47.53728 221 GLU G CA 1
ATOM 15664 C C . GLU G 1 241 ? -16.42444 -95.79007 5.77547 1.000 43.40520 221 GLU G C 1
ATOM 15665 O O . GLU G 1 241 ? -16.58183 -95.26512 4.66981 1.000 48.29790 221 GLU G O 1
ATOM 15671 N N . THR G 1 242 ? -15.90864 -97.01336 5.91897 1.000 38.86255 222 THR G N 1
ATOM 15672 C CA . THR G 1 242 ? -15.60668 -97.83900 4.75641 1.000 44.02107 222 THR G CA 1
ATOM 15673 C C . THR G 1 242 ? -16.82263 -97.99277 3.84841 1.000 49.77965 222 THR G C 1
ATOM 15674 O O . THR G 1 242 ? -16.69028 -98.01774 2.62060 1.000 54.00121 222 THR G O 1
ATOM 15678 N N . LEU G 1 243 ? -18.01471 -98.10343 4.43019 1.000 49.19537 223 LEU G N 1
ATOM 15679 C CA . LEU G 1 243 ? -19.23587 -98.26024 3.64562 1.000 53.88278 223 LEU G CA 1
ATOM 15680 C C . LEU G 1 243 ? -19.85730 -96.92761 3.26189 1.000 52.24837 223 LEU G C 1
ATOM 15681 O O . LEU G 1 243 ? -20.85025 -96.91335 2.53366 1.000 51.80884 223 LEU G O 1
ATOM 15686 N N . GLY G 1 244 ? -19.30149 -95.81589 3.73444 1.000 52.51419 224 GLY G N 1
ATOM 15687 C CA . GLY G 1 244 ? -19.80891 -94.50756 3.37512 1.000 48.54529 224 GLY G CA 1
ATOM 15688 C C . GLY G 1 244 ? -21.16191 -94.15604 3.94578 1.000 49.86651 224 GLY G C 1
ATOM 15689 O O . GLY G 1 244 ? -21.88562 -93.35841 3.34682 1.000 50.75082 224 GLY G O 1
ATOM 15690 N N . VAL G 1 245 ? -21.52050 -94.70075 5.10704 1.000 45.24753 225 VAL G N 1
ATOM 15691 C CA . VAL G 1 245 ? -22.81419 -94.41367 5.71285 1.000 39.77845 225 VAL G CA 1
ATOM 15692 C C . VAL G 1 245 ? -22.62612 -94.07905 7.18202 1.000 42.17611 225 VAL G C 1
ATOM 15693 O O . VAL G 1 245 ? -21.59760 -94.37918 7.78868 1.000 45.62652 225 VAL G O 1
ATOM 15697 N N . THR G 1 246 ? -23.65068 -93.45934 7.74756 1.000 42.57879 226 THR G N 1
ATOM 15698 C CA . THR G 1 246 ? -23.75636 -93.23422 9.17775 1.000 47.22145 226 THR G CA 1
ATOM 15699 C C . THR G 1 246 ? -24.61955 -94.31492 9.82026 1.000 50.99032 226 THR G C 1
ATOM 15700 O O . THR G 1 246 ? -25.30725 -95.08510 9.14471 1.000 48.94271 226 THR G O 1
ATOM 15704 N N . GLU G 1 247 ? -24.59388 -94.34460 11.15640 1.000 49.23485 227 GLU G N 1
ATOM 15705 C CA . GLU G 1 247 ? -25.43018 -95.28883 11.88938 1.000 48.80059 227 GLU G CA 1
ATOM 15706 C C . GLU G 1 247 ? -26.90805 -95.06602 11.61342 1.000 52.18520 227 GLU G C 1
ATOM 15707 O O . GLU G 1 247 ? -27.68298 -96.02401 11.59266 1.000 52.65895 227 GLU G O 1
ATOM 15713 N N . GLU G 1 248 ? -27.32326 -93.81528 11.42108 1.000 48.77953 228 GLU G N 1
ATOM 15714 C CA . GLU G 1 248 ? -28.74610 -93.51415 11.29617 1.000 54.10122 228 GLU G CA 1
ATOM 15715 C C . GLU G 1 248 ? -29.35278 -94.04439 10.00231 1.000 50.55606 228 GLU G C 1
ATOM 15716 O O . GLU G 1 248 ? -30.57125 -94.23454 9.94038 1.000 53.76171 228 GLU G O 1
ATOM 15722 N N . ASN G 1 249 ? -28.54926 -94.29668 8.97636 1.000 48.11893 229 ASN G N 1
ATOM 15723 C CA . ASN G 1 249 ? -29.05707 -94.94584 7.77148 1.000 50.74556 229 ASN G CA 1
ATOM 15724 C C . ASN G 1 249 ? -28.06084 -95.99775 7.29857 1.000 44.88696 229 ASN G C 1
ATOM 15725 O O . ASN G 1 249 ? -27.66139 -96.04473 6.13290 1.000 43.37625 229 ASN G O 1
ATOM 15730 N N . TRP G 1 250 ? -27.66473 -96.87959 8.22113 1.000 34.15146 230 TRP G N 1
ATOM 15731 C CA . TRP G 1 250 ? -26.71906 -97.92597 7.85973 1.000 33.78563 230 TRP G CA 1
ATOM 15732 C C . TRP G 1 250 ? -27.28301 -98.86635 6.80399 1.000 28.49289 230 TRP G C 1
ATOM 15733 O O . TRP G 1 250 ? -26.51957 -99.41405 5.99707 1.000 35.42530 230 TRP G O 1
ATOM 15744 N N . ARG G 1 251 ? -28.60415 -99.06992 6.77795 1.000 27.68753 231 ARG G N 1
ATOM 15745 C CA . ARG G 1 251 ? -29.13927 -99.98477 5.76889 1.000 35.62532 231 ARG G CA 1
ATOM 15746 C C . ARG G 1 251 ? -29.02751 -99.43695 4.34801 1.000 35.57005 231 ARG G C 1
ATOM 15747 O O . ARG G 1 251 ? -29.26877 -100.19216 3.39824 1.000 33.50402 231 ARG G O 1
ATOM 15755 N N . ASP G 1 252 ? -28.62430 -98.16918 4.17020 1.000 37.77558 232 ASP G N 1
ATOM 15756 C CA . ASP G 1 252 ? -28.29216 -97.68170 2.83129 1.000 34.78838 232 ASP G CA 1
ATOM 15757 C C . ASP G 1 252 ? -27.14565 -98.45687 2.21194 1.000 39.25997 232 ASP G C 1
ATOM 15758 O O . ASP G 1 252 ? -27.02502 -98.50032 0.98278 1.000 40.10744 232 ASP G O 1
ATOM 15763 N N . ALA G 1 253 ? -26.30530 -99.08320 3.02886 1.000 36.01221 233 ALA G N 1
ATOM 15764 C CA . ALA G 1 253 ? -25.17878 -99.82134 2.48578 1.000 34.91998 233 ALA G CA 1
ATOM 15765 C C . ALA G 1 253 ? -25.56976 -101.20168 1.97563 1.000 31.42745 233 ALA G C 1
ATOM 15766 O O . ALA G 1 253 ? -24.73237 -101.88268 1.37533 1.000 33.11186 233 ALA G O 1
ATOM 15768 N N . LEU G 1 254 ? -26.81237 -101.63576 2.18942 1.000 32.20123 234 LEU G N 1
ATOM 15769 C CA . LEU G 1 254 ? -27.15708 -103.01224 1.84741 1.000 33.34347 234 LEU G CA 1
ATOM 15770 C C . LEU G 1 254 ? -27.07941 -103.26387 0.35188 1.000 33.39611 234 LEU G C 1
ATOM 15771 O O . LEU G 1 254 ? -26.83959 -104.40233 -0.06717 1.000 35.23054 234 LEU G O 1
ATOM 15776 N N . THR G 1 255 ? -27.25143 -102.22579 -0.47221 1.000 33.58297 235 THR G N 1
ATOM 15777 C CA . THR G 1 255 ? -27.12107 -102.43490 -1.90833 1.000 38.87571 235 THR G CA 1
ATOM 15778 C C . THR G 1 255 ? -25.70416 -102.85772 -2.27087 1.000 39.77056 235 THR G C 1
ATOM 15779 O O . THR G 1 255 ? -25.50679 -103.69453 -3.15640 1.000 47.73467 235 THR G O 1
ATOM 15783 N N . GLU G 1 256 ? -24.70272 -102.29972 -1.58445 1.000 40.19956 236 GLU G N 1
ATOM 15784 C CA . GLU G 1 256 ? -23.31175 -102.65146 -1.85387 1.000 40.37853 236 GLU G CA 1
ATOM 15785 C C . GLU G 1 256 ? -22.90805 -103.93960 -1.14026 1.000 40.30220 236 GLU G C 1
ATOM 15786 O O . GLU G 1 256 ? -22.17040 -104.75765 -1.70125 1.000 41.21810 236 GLU G O 1
ATOM 15792 N N . VAL G 1 257 ? -23.37802 -104.13845 0.08902 1.000 38.87308 237 VAL G N 1
ATOM 15793 C CA . VAL G 1 257 ? -23.00379 -105.29691 0.90112 1.000 37.12287 237 VAL G CA 1
ATOM 15794 C C . VAL G 1 257 ? -24.27934 -105.93831 1.44355 1.000 35.86746 237 VAL G C 1
ATOM 15795 O O . VAL G 1 257 ? -24.70962 -105.60840 2.55789 1.000 33.97249 237 VAL G O 1
ATOM 15799 N N . PRO G 1 258 ? -24.93782 -106.82213 0.68956 1.000 35.90430 238 PRO G N 1
ATOM 15800 C CA . PRO G 1 258 ? -26.25577 -107.31517 1.13777 1.000 36.84126 238 PRO G CA 1
ATOM 15801 C C . PRO G 1 258 ? -26.21594 -108.07641 2.45416 1.000 35.01472 238 PRO G C 1
ATOM 15802 O O . PRO G 1 258 ? -27.15331 -107.96337 3.25565 1.000 33.09081 238 PRO G O 1
ATOM 15806 N N . HIS G 1 259 ? -25.16677 -108.86087 2.70093 1.000 28.94821 239 HIS G N 1
ATOM 15807 C CA . HIS G 1 259 ? -25.10656 -109.62135 3.94373 1.000 33.08818 239 HIS G CA 1
ATOM 15808 C C . HIS G 1 259 ? -24.81059 -108.75673 5.15470 1.000 36.74651 239 HIS G C 1
ATOM 15809 O O . HIS G 1 259 ? -24.83904 -109.27622 6.27583 1.000 36.26487 239 HIS G O 1
ATOM 15816 N N . PHE G 1 260 ? -24.54432 -107.46160 4.96463 1.000 31.26164 240 PHE G N 1
ATOM 15817 C CA . PHE G 1 260 ? -24.47250 -106.53451 6.08562 1.000 29.09559 240 PHE G CA 1
ATOM 15818 C C . PHE G 1 260 ? -25.80370 -106.44126 6.82440 1.000 31.26691 240 PHE G C 1
ATOM 15819 O O . PHE G 1 260 ? -25.85949 -105.83596 7.89842 1.000 31.03267 240 PHE G O 1
ATOM 15827 N N . CYS G 1 261 ? -26.86961 -107.06486 6.29932 1.000 30.98529 241 CYS G N 1
ATOM 15828 C CA . CYS G 1 261 ? -28.16389 -107.07676 6.97935 1.000 26.80321 241 CYS G CA 1
ATOM 15829 C C . CYS G 1 261 ? -28.12892 -107.81142 8.31867 1.000 29.81936 241 CYS G C 1
ATOM 15830 O O . CYS G 1 261 ? -29.08204 -107.67439 9.09940 1.000 32.83815 241 CYS G O 1
ATOM 15833 N N . ILE G 1 262 ? -27.05770 -108.56756 8.60827 1.000 31.06951 242 ILE G N 1
ATOM 15834 C CA . ILE G 1 262 ? -26.89895 -109.24525 9.89635 1.000 26.09260 242 ILE G CA 1
ATOM 15835 C C . ILE G 1 262 ? -26.15573 -108.38378 10.92070 1.000 32.69076 242 ILE G C 1
ATOM 15836 O O . ILE G 1 262 ? -25.96206 -108.82062 12.06261 1.000 29.72988 242 ILE G O 1
ATOM 15841 N N . SER G 1 263 ? -25.75356 -107.16547 10.55685 1.000 28.42446 243 SER G N 1
ATOM 15842 C CA . SER G 1 263 ? -24.84226 -106.38438 11.37807 1.000 31.23532 243 SER G CA 1
ATOM 15843 C C . SER G 1 263 ? -25.50136 -105.92793 12.68046 1.000 33.67509 243 SER G C 1
ATOM 15844 O O . SER G 1 263 ? -26.72702 -105.91997 12.82935 1.000 34.46992 243 SER G O 1
ATOM 15847 N N . GLU G 1 264 ? -24.65383 -105.52728 13.63121 1.000 35.25160 244 GLU G N 1
ATOM 15848 C CA . GLU G 1 264 ? -25.06997 -105.07759 14.95361 1.000 30.36680 244 GLU G CA 1
ATOM 15849 C C . GLU G 1 264 ? -24.27716 -103.82150 15.30931 1.000 31.34060 244 GLU G C 1
ATOM 15850 O O . GLU G 1 264 ? -23.17455 -103.59703 14.80234 1.000 30.70631 244 GLU G O 1
ATOM 15856 N N . SER G 1 265 ? -24.82831 -103.00489 16.19317 1.000 27.55330 245 SER G N 1
ATOM 15857 C CA . SER G 1 265 ? -24.03938 -101.87301 16.65097 1.000 29.33773 245 SER G CA 1
ATOM 15858 C C . SER G 1 265 ? -23.00527 -102.35663 17.65674 1.000 30.46681 245 SER G C 1
ATOM 15859 O O . SER G 1 265 ? -23.17179 -103.42285 18.26258 1.000 29.07980 245 SER G O 1
ATOM 15862 N N . PRO G 1 266 ? -21.92478 -101.59278 17.85359 1.000 28.51921 246 PRO G N 1
ATOM 15863 C CA . PRO G 1 266 ? -20.95802 -101.96271 18.90023 1.000 30.22994 246 PRO G CA 1
ATOM 15864 C C . PRO G 1 266 ? -21.56231 -102.05284 20.29224 1.000 30.37469 246 PRO G C 1
ATOM 15865 O O . PRO G 1 266 ? -21.01377 -102.77950 21.13366 1.000 29.58776 246 PRO G O 1
ATOM 15869 N N . SER G 1 267 ? -22.67074 -101.34726 20.56913 1.000 29.18771 247 SER G N 1
ATOM 15870 C CA . SER G 1 267 ? -23.28244 -101.42074 21.90009 1.000 27.12694 247 SER G CA 1
ATOM 15871 C C . SER G 1 267 ? -23.85458 -102.80146 22.22157 1.000 31.45640 247 SER G C 1
ATOM 15872 O O . SER G 1 267 ? -24.06132 -103.12368 23.40426 1.000 29.11139 247 SER G O 1
ATOM 15875 N N . TYR G 1 268 ? -24.11967 -103.61673 21.20028 1.000 29.61145 248 TYR G N 1
ATOM 15876 C CA . TYR G 1 268 ? -24.64441 -104.96170 21.42469 1.000 33.09344 248 TYR G CA 1
ATOM 15877 C C . TYR G 1 268 ? -23.65378 -105.81553 22.20387 1.000 31.36955 248 TYR G C 1
ATOM 15878 O O . TYR G 1 268 ? -23.99570 -106.39472 23.23950 1.000 31.21953 248 TYR G O 1
ATOM 15887 N N . VAL G 1 269 ? -22.41178 -105.89962 21.72292 1.000 28.64291 249 VAL G N 1
ATOM 15888 C CA . VAL G 1 269 ? -21.41398 -106.65954 22.47577 1.000 25.43463 249 VAL G CA 1
ATOM 15889 C C . VAL G 1 269 ? -21.11328 -105.96140 23.79563 1.000 28.33498 249 VAL G C 1
ATOM 15890 O O . VAL G 1 269 ? -20.75709 -106.61450 24.78154 1.000 31.11689 249 VAL G O 1
ATOM 15894 N N . GLY G 1 270 ? -21.28185 -104.63916 23.85440 1.000 32.50653 250 GLY G N 1
ATOM 15895 C CA . GLY G 1 270 ? -21.17068 -103.95330 25.13461 1.000 33.45927 250 GLY G CA 1
ATOM 15896 C C . GLY G 1 270 ? -22.19116 -104.45229 26.14210 1.000 34.88576 250 GLY G C 1
ATOM 15897 O O . GLY G 1 270 ? -21.87200 -104.66865 27.31294 1.000 33.61719 250 GLY G O 1
ATOM 15898 N N . ARG G 1 271 ? -23.43659 -104.63613 25.70285 1.000 31.04056 251 ARG G N 1
ATOM 15899 C CA . ARG G 1 271 ? -24.45142 -105.19096 26.58862 1.000 32.37493 251 ARG G CA 1
ATOM 15900 C C . ARG G 1 271 ? -24.15124 -106.63796 26.94218 1.000 32.88289 251 ARG G C 1
ATOM 15901 O O . ARG G 1 271 ? -24.50184 -107.08821 28.04119 1.000 30.02465 251 ARG G O 1
ATOM 15909 N N . ALA G 1 272 ? -23.48060 -107.37430 26.04606 1.000 27.11378 252 ALA G N 1
ATOM 15910 C CA . ALA G 1 272 ? -23.06711 -108.72827 26.39431 1.000 29.10875 252 ALA G CA 1
ATOM 15911 C C . ALA G 1 272 ? -22.11885 -108.71252 27.58634 1.000 29.79831 252 ALA G C 1
ATOM 15912 O O . ALA G 1 272 ? -22.28839 -109.48405 28.53837 1.000 28.82451 252 ALA G O 1
ATOM 15914 N N . VAL G 1 273 ? -21.14374 -107.80858 27.57856 1.000 26.26631 253 VAL G N 1
ATOM 15915 C CA . VAL G 1 273 ? -20.22605 -107.72491 28.71104 1.000 24.28975 253 VAL G CA 1
ATOM 15916 C C . VAL G 1 273 ? -20.96678 -107.29563 29.97424 1.000 28.49026 253 VAL G C 1
ATOM 15917 O O . VAL G 1 273 ? -20.75927 -107.86535 31.05183 1.000 30.54314 253 VAL G O 1
ATOM 15921 N N . ALA G 1 274 ? -21.83877 -106.28589 29.86805 1.000 29.90622 254 ALA G N 1
ATOM 15922 C CA . ALA G 1 274 ? -22.57433 -105.84528 31.05261 1.000 29.96675 254 ALA G CA 1
ATOM 15923 C C . ALA G 1 274 ? -23.39950 -106.98511 31.63795 1.000 32.47495 254 ALA G C 1
ATOM 15924 O O . ALA G 1 274 ? -23.47265 -107.13982 32.86318 1.000 32.90921 254 ALA G O 1
ATOM 15926 N N . ALA G 1 275 ? -23.98056 -107.82905 30.77514 1.000 30.93529 255 ALA G N 1
ATOM 15927 C CA . ALA G 1 275 ? -24.77550 -108.95877 31.25219 1.000 33.59877 255 ALA G CA 1
ATOM 15928 C C . ALA G 1 275 ? -23.90991 -109.97087 31.98467 1.000 35.44109 255 ALA G C 1
ATOM 15929 O O . ALA G 1 275 ? -24.30195 -110.48510 33.04279 1.000 30.18520 255 ALA G O 1
ATOM 15931 N N . LEU G 1 276 ? -22.72137 -110.25670 31.44891 1.000 35.14895 256 LEU G N 1
ATOM 15932 C CA . LEU G 1 276 ? -21.78803 -111.12762 32.15402 1.000 33.75668 256 LEU G CA 1
ATOM 15933 C C . LEU G 1 276 ? -21.40989 -110.52595 33.50158 1.000 29.99307 256 LEU G C 1
ATOM 15934 O O . LEU G 1 276 ? -21.46663 -111.20182 34.53353 1.000 33.28031 256 LEU G O 1
ATOM 15939 N N . ALA G 1 277 ? -21.07186 -109.23426 33.50987 1.000 34.54625 257 ALA G N 1
ATOM 15940 C CA . ALA G 1 277 ? -20.65083 -108.56908 34.73887 1.000 33.15134 257 ALA G CA 1
ATOM 15941 C C . ALA G 1 277 ? -21.75230 -108.56481 35.79318 1.000 38.26775 257 ALA G C 1
ATOM 15942 O O . ALA G 1 277 ? -21.45839 -108.53986 36.99186 1.000 33.61719 257 ALA G O 1
ATOM 15944 N N . GLY G 1 278 ? -23.01588 -108.57916 35.37762 1.000 31.67222 258 GLY G N 1
ATOM 15945 C CA . GLY G 1 278 ? -24.12229 -108.57347 36.31347 1.000 37.02286 258 GLY G CA 1
ATOM 15946 C C . GLY G 1 278 ? -24.63234 -109.93439 36.72490 1.000 39.76529 258 GLY G C 1
ATOM 15947 O O . GLY G 1 278 ? -25.56750 -110.02028 37.52242 1.000 34.73574 258 GLY G O 1
ATOM 15948 N N . ASP G 1 279 ? -24.05915 -111.00632 36.18392 1.000 36.70440 259 ASP G N 1
ATOM 15949 C CA . ASP G 1 279 ? -24.54093 -112.36274 36.41399 1.000 36.33857 259 ASP G CA 1
ATOM 15950 C C . ASP G 1 279 ? -23.87362 -112.90542 37.67401 1.000 38.85203 259 ASP G C 1
ATOM 15951 O O . ASP G 1 279 ? -22.67351 -113.19117 37.67927 1.000 37.57556 259 ASP G O 1
ATOM 15956 N N . ALA G 1 280 ? -24.66053 -113.07003 38.73744 1.000 39.29682 260 ALA G N 1
ATOM 15957 C CA . ALA G 1 280 ? -24.12583 -113.61557 39.97969 1.000 39.81793 260 ALA G CA 1
ATOM 15958 C C . ALA G 1 280 ? -23.51079 -114.99566 39.77076 1.000 39.70739 260 ALA G C 1
ATOM 15959 O O . ALA G 1 280 ? -22.60317 -115.38927 40.51197 1.000 42.39982 260 ALA G O 1
ATOM 15961 N N . ASP G 1 281 ? -23.99072 -115.74912 38.77948 1.000 35.47794 261 ASP G N 1
ATOM 15962 C CA . ASP G 1 281 ? -23.46024 -117.07215 38.48071 1.000 39.03889 261 ASP G CA 1
ATOM 15963 C C . ASP G 1 281 ? -22.63136 -117.06791 37.19053 1.000 37.38606 261 ASP G C 1
ATOM 15964 O O . ASP G 1 281 ? -22.63242 -118.04058 36.43647 1.000 39.04942 261 ASP G O 1
ATOM 15969 N N . VAL G 1 282 ? -21.87953 -115.98878 36.94051 1.000 33.51981 262 VAL G N 1
ATOM 15970 C CA . VAL G 1 282 ? -21.10893 -115.89055 35.69931 1.000 35.51215 262 VAL G CA 1
ATOM 15971 C C . VAL G 1 282 ? -20.07255 -117.00767 35.58068 1.000 39.01520 262 VAL G C 1
ATOM 15972 O O . VAL G 1 282 ? -19.64565 -117.34170 34.46778 1.000 32.24860 262 VAL G O 1
ATOM 15976 N N . ALA G 1 283 ? -19.68594 -117.62927 36.70162 1.000 33.30662 263 ALA G N 1
ATOM 15977 C CA . ALA G 1 283 ? -18.72991 -118.73283 36.66257 1.000 30.88528 263 ALA G CA 1
ATOM 15978 C C . ALA G 1 283 ? -19.20899 -119.89912 35.80996 1.000 35.05683 263 ALA G C 1
ATOM 15979 O O . ALA G 1 283 ? -18.39040 -120.74176 35.41764 1.000 34.91471 263 ALA G O 1
ATOM 15981 N N . ARG G 1 284 ? -20.51245 -119.98391 35.52586 1.000 35.68849 264 ARG G N 1
ATOM 15982 C CA . ARG G 1 284 ? -20.99355 -121.03142 34.63538 1.000 35.73323 264 ARG G CA 1
ATOM 15983 C C . ARG G 1 284 ? -20.37747 -120.93496 33.24124 1.000 36.46490 264 ARG G C 1
ATOM 15984 O O . ARG G 1 284 ? -20.41097 -121.91520 32.49068 1.000 39.37841 264 ARG G O 1
ATOM 15992 N N . TRP G 1 285 ? -19.82801 -119.77930 32.87260 1.000 29.83252 265 TRP G N 1
ATOM 15993 C CA . TRP G 1 285 ? -19.20960 -119.59972 31.56285 1.000 28.01389 265 TRP G CA 1
ATOM 15994 C C . TRP G 1 285 ? -17.70344 -119.82138 31.57130 1.000 31.76960 265 TRP G C 1
ATOM 15995 O O . TRP G 1 285 ? -17.07346 -119.68958 30.51530 1.000 31.44851 265 TRP G O 1
ATOM 16006 N N . ASN G 1 286 ? -17.10922 -120.13257 32.72703 1.000 29.66671 266 ASN G N 1
ATOM 16007 C CA . ASN G 1 286 ? -15.65988 -120.05953 32.86684 1.000 26.89796 266 ASN G CA 1
ATOM 16008 C C . ASN G 1 286 ? -14.95843 -120.86214 31.77966 1.000 32.67760 266 ASN G C 1
ATOM 16009 O O . ASN G 1 286 ? -15.25320 -122.03852 31.57526 1.000 35.09631 266 ASN G O 1
ATOM 16014 N N . GLY G 1 287 ? -14.03749 -120.21416 31.06811 1.000 28.66923 267 GLY G N 1
ATOM 16015 C CA . GLY G 1 287 ? -13.26646 -120.89548 30.04236 1.000 22.46585 267 GLY G CA 1
ATOM 16016 C C . GLY G 1 287 ? -13.93437 -120.99636 28.68936 1.000 29.08770 267 GLY G C 1
ATOM 16017 O O . GLY G 1 287 ? -13.28629 -121.41897 27.72460 1.000 36.28330 267 GLY G O 1
ATOM 16018 N N . GLN G 1 288 ? -15.18411 -120.58829 28.56527 1.000 29.10086 268 GLN G N 1
ATOM 16019 C CA . GLN G 1 288 ? -15.87820 -120.80265 27.30896 1.000 31.08267 268 GLN G CA 1
ATOM 16020 C C . GLN G 1 288 ? -15.65831 -119.64909 26.33359 1.000 32.81446 268 GLN G C 1
ATOM 16021 O O . GLN G 1 288 ? -15.28902 -118.52757 26.70394 1.000 27.09535 268 GLN G O 1
ATOM 16027 N N . SER G 1 289 ? -15.88601 -119.96676 25.06667 1.000 29.19034 269 SER G N 1
ATOM 16028 C CA . SER G 1 289 ? -15.97695 -119.00187 23.98719 1.000 29.02190 269 SER G CA 1
ATOM 16029 C C . SER G 1 289 ? -17.44904 -118.65348 23.78589 1.000 30.31416 269 SER G C 1
ATOM 16030 O O . SER G 1 289 ? -18.29862 -119.54980 23.70761 1.000 28.69028 269 SER G O 1
ATOM 16033 N N . VAL G 1 290 ? -17.75683 -117.35724 23.76234 1.000 25.26619 270 VAL G N 1
ATOM 16034 C CA . VAL G 1 290 ? -19.13018 -116.88989 23.63345 1.000 27.25064 270 VAL G CA 1
ATOM 16035 C C . VAL G 1 290 ? -19.20307 -115.78139 22.58610 1.000 32.53022 270 VAL G C 1
ATOM 16036 O O . VAL G 1 290 ? -18.20016 -115.16327 22.22715 1.000 26.42422 270 VAL G O 1
ATOM 16040 N N . SER G 1 291 ? -20.42253 -115.52546 22.10541 1.000 32.61444 271 SER G N 1
ATOM 16041 C CA . SER G 1 291 ? -20.66844 -114.47864 21.13111 1.000 28.00336 271 SER G CA 1
ATOM 16042 C C . SER G 1 291 ? -21.73891 -113.53656 21.66590 1.000 27.25327 271 SER G C 1
ATOM 16043 O O . SER G 1 291 ? -22.54260 -113.90358 22.52653 1.000 29.12191 271 SER G O 1
ATOM 16046 N N . SER G 1 292 ? -21.74577 -112.31053 21.13845 1.000 26.06102 272 SER G N 1
ATOM 16047 C CA . SER G 1 292 ? -22.76305 -111.34494 21.54959 1.000 28.39288 272 SER G CA 1
ATOM 16048 C C . SER G 1 292 ? -24.16648 -111.85544 21.22996 1.000 29.48775 272 SER G C 1
ATOM 16049 O O . SER G 1 292 ? -25.09335 -111.70333 22.03863 1.000 31.18532 272 SER G O 1
ATOM 16052 N N . GLY G 1 293 ? -24.33133 -112.51044 20.08166 1.000 29.23508 273 GLY G N 1
ATOM 16053 C CA . GLY G 1 293 ? -25.64698 -113.00633 19.71175 1.000 32.31440 273 GLY G CA 1
ATOM 16054 C C . GLY G 1 293 ? -26.09413 -114.16526 20.58220 1.000 35.53584 273 GLY G C 1
ATOM 16055 O O . GLY G 1 293 ? -27.27275 -114.26509 20.94658 1.000 34.91471 273 GLY G O 1
ATOM 16056 N N . GLN G 1 294 ? -25.16061 -115.05432 20.92674 1.000 31.62484 274 GLN G N 1
ATOM 16057 C CA . GLN G 1 294 ? -25.47141 -116.13482 21.85471 1.000 31.27480 274 GLN G CA 1
ATOM 16058 C C . GLN G 1 294 ? -25.89698 -115.58880 23.20843 1.000 29.66935 274 GLN G C 1
ATOM 16059 O O . GLN G 1 294 ? -26.88683 -116.05431 23.78794 1.000 30.61420 274 GLN G O 1
ATOM 16065 N N . LEU G 1 295 ? -25.18206 -114.57891 23.71944 1.000 28.46920 275 LEU G N 1
ATOM 16066 C CA . LEU G 1 295 ? -25.50487 -114.08006 25.05288 1.000 28.24812 275 LEU G CA 1
ATOM 16067 C C . LEU G 1 295 ? -26.80326 -113.27968 25.05484 1.000 34.56467 275 LEU G C 1
ATOM 16068 O O . LEU G 1 295 ? -27.49932 -113.24179 26.07437 1.000 33.81984 275 LEU G O 1
ATOM 16073 N N . ALA G 1 296 ? -27.15107 -112.63844 23.93583 1.000 33.56192 276 ALA G N 1
ATOM 16074 C CA . ALA G 1 296 ? -28.44468 -111.96283 23.85877 1.000 32.84868 276 ALA G CA 1
ATOM 16075 C C . ALA G 1 296 ? -29.58892 -112.96068 24.00769 1.000 33.53034 276 ALA G C 1
ATOM 16076 O O . ALA G 1 296 ? -30.60838 -112.65721 24.63924 1.000 35.62006 276 ALA G O 1
ATOM 16078 N N . GLN G 1 297 ? -29.45492 -114.14504 23.40573 1.000 31.21164 277 GLN G N 1
ATOM 16079 C CA . GLN G 1 297 ? -30.47195 -115.17961 23.60542 1.000 35.92799 277 GLN G CA 1
ATOM 16080 C C . GLN G 1 297 ? -30.47027 -115.65835 25.04730 1.000 39.64423 277 GLN G C 1
ATOM 16081 O O . GLN G 1 297 ? -31.52797 -115.95112 25.61401 1.000 39.52053 277 GLN G O 1
ATOM 16087 N N . GLU G 1 298 ? -29.28581 -115.73733 25.65583 1.000 36.36752 278 GLU G N 1
ATOM 16088 C CA . GLU G 1 298 ? -29.17694 -116.25285 27.01141 1.000 38.10983 278 GLU G CA 1
ATOM 16089 C C . GLU G 1 298 ? -29.72316 -115.26598 28.04071 1.000 44.67378 278 GLU G C 1
ATOM 16090 O O . GLU G 1 298 ? -30.46082 -115.65975 28.95078 1.000 45.00540 278 GLU G O 1
ATOM 16096 N N . TYR G 1 299 ? -29.38491 -113.98176 27.91222 1.000 38.79939 279 TYR G N 1
ATOM 16097 C CA . TYR G 1 299 ? -29.72691 -112.99562 28.93016 1.000 39.98901 279 TYR G CA 1
ATOM 16098 C C . TYR G 1 299 ? -30.93598 -112.13759 28.57925 1.000 41.88923 279 TYR G C 1
ATOM 16099 O O . TYR G 1 299 ? -31.57586 -111.59920 29.48864 1.000 39.96269 279 TYR G O 1
ATOM 16108 N N . GLY G 1 300 ? -31.26785 -111.99871 27.30044 1.000 42.03136 280 GLY G N 1
ATOM 16109 C CA . GLY G 1 300 ? -32.43903 -111.25189 26.89543 1.000 39.84425 280 GLY G CA 1
ATOM 16110 C C . GLY G 1 300 ? -32.21377 -109.80269 26.51703 1.000 42.15505 280 GLY G C 1
ATOM 16111 O O . GLY G 1 300 ? -33.18403 -109.12881 26.15055 1.000 43.20255 280 GLY G O 1
ATOM 16112 N N . PHE G 1 301 ? -30.98476 -109.29167 26.58345 1.000 35.73060 281 PHE G N 1
ATOM 16113 C CA . PHE G 1 301 ? -30.78207 -107.92848 26.10592 1.000 35.33582 281 PHE G CA 1
ATOM 16114 C C . PHE G 1 301 ? -30.96329 -107.87143 24.59047 1.000 34.12514 281 PHE G C 1
ATOM 16115 O O . PHE G 1 301 ? -31.02705 -108.89743 23.90566 1.000 34.64889 281 PHE G O 1
ATOM 16123 N N . THR G 1 302 ? -31.07088 -106.64951 24.06748 1.000 31.74328 282 THR G N 1
ATOM 16124 C CA . THR G 1 302 ? -31.16793 -106.41964 22.62729 1.000 37.43870 282 THR G CA 1
ATOM 16125 C C . THR G 1 302 ? -30.11660 -105.40482 22.20302 1.000 31.11426 282 THR G C 1
ATOM 16126 O O . THR G 1 302 ? -29.47595 -104.75224 23.03355 1.000 37.55713 282 THR G O 1
ATOM 16130 N N . ASP G 1 303 ? -29.94633 -105.26396 20.88998 1.000 29.68777 283 ASP G N 1
ATOM 16131 C CA . ASP G 1 303 ? -29.22550 -104.11200 20.37828 1.000 30.14309 283 ASP G CA 1
ATOM 16132 C C . ASP G 1 303 ? -30.06763 -102.85073 20.60327 1.000 37.27815 283 ASP G C 1
ATOM 16133 O O . ASP G 1 303 ? -31.22001 -102.91280 21.04431 1.000 37.35185 283 ASP G O 1
ATOM 16138 N N . LEU G 1 304 ? -29.47148 -101.69126 20.30823 1.000 35.57005 284 LEU G N 1
ATOM 16139 C CA . LEU G 1 304 ? -30.16010 -100.42401 20.52521 1.000 37.28868 284 LEU G CA 1
ATOM 16140 C C . LEU G 1 304 ? -31.47853 -100.35581 19.75869 1.000 40.32326 284 LEU G C 1
ATOM 16141 O O . LEU G 1 304 ? -32.44129 -99.74782 20.23561 1.000 42.21032 284 LEU G O 1
ATOM 16146 N N . ASP G 1 305 ? -31.55782 -100.99416 18.59424 1.000 35.97273 285 ASP G N 1
ATOM 16147 C CA . ASP G 1 305 ? -32.76937 -100.97422 17.77931 1.000 35.30950 285 ASP G CA 1
ATOM 16148 C C . ASP G 1 305 ? -33.76609 -102.06393 18.15607 1.000 39.56790 285 ASP G C 1
ATOM 16149 O O . ASP G 1 305 ? -34.74250 -102.26907 17.42966 1.000 40.64435 285 ASP G O 1
ATOM 16154 N N . GLY G 1 306 ? -33.54235 -102.77153 19.25953 1.000 34.37781 286 GLY G N 1
ATOM 16155 C CA . GLY G 1 306 ? -34.44870 -103.81629 19.69211 1.000 33.29873 286 GLY G CA 1
ATOM 16156 C C . GLY G 1 306 ? -34.22952 -105.18876 19.08198 1.000 36.97549 286 GLY G C 1
ATOM 16157 O O . GLY G 1 306 ? -34.92444 -106.13311 19.47225 1.000 38.13089 286 GLY G O 1
ATOM 16158 N N . SER G 1 307 ? -33.27761 -105.34685 18.16793 1.000 32.63023 287 SER G N 1
ATOM 16159 C CA . SER G 1 307 ? -33.07054 -106.64006 17.53193 1.000 35.29897 287 SER G CA 1
ATOM 16160 C C . SER G 1 307 ? -32.00157 -107.44065 18.27461 1.000 35.10421 287 SER G C 1
ATOM 16161 O O . SER G 1 307 ? -31.33163 -106.93981 19.18238 1.000 34.19884 287 SER G O 1
ATOM 16164 N N . ARG G 1 308 ? -31.83797 -108.70357 17.87046 1.000 28.54290 288 ARG G N 1
ATOM 16165 C CA . ARG G 1 308 ? -30.83959 -109.60091 18.46813 1.000 30.42733 288 ARG G CA 1
ATOM 16166 C C . ARG G 1 308 ? -30.10280 -110.36249 17.37605 1.000 30.58261 288 ARG G C 1
ATOM 16167 O O . ARG G 1 308 ? -30.26510 -111.57775 17.23825 1.000 31.26691 288 ARG G O 1
ATOM 16175 N N . PRO G 1 309 ? -29.23411 -109.68463 16.61650 1.000 30.28258 289 PRO G N 1
ATOM 16176 C CA . PRO G 1 309 ? -28.49799 -110.36651 15.54061 1.000 28.07705 289 PRO G CA 1
ATOM 16177 C C . PRO G 1 309 ? -27.72328 -111.56951 16.05203 1.000 30.67210 289 PRO G C 1
ATOM 16178 O O . PRO G 1 309 ? -27.15385 -111.54517 17.14660 1.000 28.19285 289 PRO G O 1
ATOM 16182 N N . ASP G 1 310 ? -27.67870 -112.61451 15.22764 1.000 31.19848 290 ASP G N 1
ATOM 16183 C CA . ASP G 1 310 ? -26.97873 -113.87167 15.51283 1.000 31.68011 290 ASP G CA 1
ATOM 16184 C C . ASP G 1 310 ? -26.00955 -114.11218 14.36007 1.000 32.78025 290 ASP G C 1
ATOM 16185 O O . ASP G 1 310 ? -26.26562 -114.92682 13.47362 1.000 30.71158 290 ASP G O 1
ATOM 16190 N N . CYS G 1 311 ? -24.89645 -113.37703 14.37596 1.000 30.76685 291 CYS G N 1
ATOM 16191 C CA . CYS G 1 311 ? -23.99111 -113.32114 13.23085 1.000 25.97153 291 CYS G CA 1
ATOM 16192 C C . CYS G 1 311 ? -23.41677 -114.69154 12.88739 1.000 30.21152 291 CYS G C 1
ATOM 16193 O O . CYS G 1 311 ? -23.38142 -115.08375 11.71376 1.000 30.32469 291 CYS G O 1
ATOM 16196 N N . TRP G 1 312 ? -22.92909 -115.43102 13.89418 1.000 27.36118 292 TRP G N 1
ATOM 16197 C CA . TRP G 1 312 ? -22.14588 -116.62650 13.58604 1.000 25.98996 292 TRP G CA 1
ATOM 16198 C C . TRP G 1 312 ? -23.03727 -117.76491 13.09490 1.000 33.43032 292 TRP G C 1
ATOM 16199 O O . TRP G 1 312 ? -22.60408 -118.56928 12.25900 1.000 33.87775 292 TRP G O 1
ATOM 16210 N N . ARG G 1 313 ? -24.28986 -117.82344 13.54795 1.000 30.99582 293 ARG G N 1
ATOM 16211 C CA . ARG G 1 313 ? -25.21527 -118.78260 12.95650 1.000 34.28306 293 ARG G CA 1
ATOM 16212 C C . ARG G 1 313 ? -25.61691 -118.35069 11.54911 1.000 35.05420 293 ARG G C 1
ATOM 16213 O O . ARG G 1 313 ? -25.70048 -119.18469 10.64062 1.000 31.96699 293 ARG G O 1
ATOM 16221 N N . TYR G 1 314 ? -25.84627 -117.04667 11.34587 1.000 29.70619 294 TYR G N 1
ATOM 16222 C CA . TYR G 1 314 ? -26.17969 -116.54169 10.01390 1.000 29.23245 294 TYR G CA 1
ATOM 16223 C C . TYR G 1 314 ? -25.07384 -116.83189 9.00319 1.000 34.85155 294 TYR G C 1
ATOM 16224 O O . TYR G 1 314 ? -25.35223 -117.19403 7.84996 1.000 32.28019 294 TYR G O 1
ATOM 16233 N N . LEU G 1 315 ? -23.81239 -116.63158 9.39626 1.000 32.68023 295 LEU G N 1
ATOM 16234 C CA . LEU G 1 315 ? -22.72181 -116.81147 8.44088 1.000 33.57771 295 LEU G CA 1
ATOM 16235 C C . LEU G 1 315 ? -22.70245 -118.23188 7.89177 1.000 30.03255 295 LEU G C 1
ATOM 16236 O O . LEU G 1 315 ? -22.51400 -118.43800 6.68571 1.000 33.82774 295 LEU G O 1
ATOM 16241 N N . VAL G 1 316 ? -22.94923 -119.21858 8.75207 1.000 33.46717 296 VAL G N 1
ATOM 16242 C CA . VAL G 1 316 ? -22.88468 -120.61969 8.34255 1.000 33.21977 296 VAL G CA 1
ATOM 16243 C C . VAL G 1 316 ? -24.15658 -121.03292 7.60067 1.000 35.67270 296 VAL G C 1
ATOM 16244 O O . VAL G 1 316 ? -24.09942 -121.68982 6.55739 1.000 36.42542 296 VAL G O 1
ATOM 16248 N N . GLU G 1 317 ? -25.32416 -120.67875 8.13407 1.000 32.80393 297 GLU G N 1
ATOM 16249 C CA . GLU G 1 317 ? -26.57493 -121.21014 7.60106 1.000 35.84377 297 GLU G CA 1
ATOM 16250 C C . GLU G 1 317 ? -27.11189 -120.42700 6.40383 1.000 37.78085 297 GLU G C 1
ATOM 16251 O O . GLU G 1 317 ? -27.93125 -120.96508 5.64911 1.000 38.73622 297 GLU G O 1
ATOM 16257 N N . VAL G 1 318 ? -26.68828 -119.17877 6.20584 1.000 33.71457 298 VAL G N 1
ATOM 16258 C CA . VAL G 1 318 ? -27.20181 -118.39254 5.08743 1.000 34.59889 298 VAL G CA 1
ATOM 16259 C C . VAL G 1 318 ? -26.07249 -118.09238 4.11582 1.000 39.36525 298 VAL G C 1
ATOM 16260 O O . VAL G 1 318 ? -26.05077 -118.60732 2.99069 1.000 39.21786 298 VAL G O 1
ATOM 16264 N N . GLN G 1 319 ? -25.11501 -117.26763 4.54393 1.000 33.58824 299 GLN G N 1
ATOM 16265 C CA . GLN G 1 319 ? -24.13632 -116.75849 3.59400 1.000 33.61982 299 GLN G CA 1
ATOM 16266 C C . GLN G 1 319 ? -23.23079 -117.85965 3.04151 1.000 37.40185 299 GLN G C 1
ATOM 16267 O O . GLN G 1 319 ? -23.04378 -117.96713 1.82691 1.000 38.58094 299 GLN G O 1
ATOM 16273 N N . GLU G 1 320 ? -22.63528 -118.67140 3.90678 1.000 30.98266 300 GLU G N 1
ATOM 16274 C CA . GLU G 1 320 ? -21.72702 -119.69141 3.39541 1.000 32.41704 300 GLU G CA 1
ATOM 16275 C C . GLU G 1 320 ? -22.47104 -120.83081 2.72123 1.000 40.47064 300 GLU G C 1
ATOM 16276 O O . GLU G 1 320 ? -21.86433 -121.58412 1.95288 1.000 37.37290 300 GLU G O 1
ATOM 16282 N N . ALA G 1 321 ? -23.75882 -120.98119 3.00812 1.000 42.40772 301 ALA G N 1
ATOM 16283 C CA . ALA G 1 321 ? -24.59402 -121.93487 2.30290 1.000 43.75261 301 ALA G CA 1
ATOM 16284 C C . ALA G 1 321 ? -24.97177 -121.45051 0.90680 1.000 40.78910 301 ALA G C 1
ATOM 16285 O O . ALA G 1 321 ? -25.68179 -122.15985 0.19203 1.000 40.41537 301 ALA G O 1
ATOM 16287 N N . GLY G 1 322 ? -24.53340 -120.26270 0.50492 1.000 38.43882 302 GLY G N 1
ATOM 16288 C CA . GLY G 1 322 ? -24.87198 -119.76767 -0.81268 1.000 44.87643 302 GLY G CA 1
ATOM 16289 C C . GLY G 1 322 ? -26.27589 -119.21968 -0.95193 1.000 45.62389 302 GLY G C 1
ATOM 16290 O O . GLY G 1 322 ? -26.69890 -118.92270 -2.07137 1.000 50.97980 302 GLY G O 1
ATOM 16291 N N . LYS G 1 323 ? -27.00501 -119.07955 0.13495 1.000 39.12048 303 LYS G N 1
ATOM 16292 C CA . LYS G 1 323 ? -28.34772 -118.54010 0.10009 1.000 38.04404 303 LYS G CA 1
ATOM 16293 C C . LYS G 1 323 ? -28.31802 -117.01882 -0.04356 1.000 42.77881 303 LYS G C 1
ATOM 16294 O O . LYS G 1 323 ? -27.32786 -116.37267 0.31798 1.000 39.18628 303 LYS G O 1
ATOM 16300 N N . PRO G 1 324 ? -29.38663 -116.42643 -0.58279 1.000 47.45569 304 PRO G N 1
ATOM 16301 C CA . PRO G 1 324 ? -29.42667 -114.96548 -0.71801 1.000 39.61001 304 PRO G CA 1
ATOM 16302 C C . PRO G 1 324 ? -29.45238 -114.29047 0.64277 1.000 31.10110 304 PRO G C 1
ATOM 16303 O O . PRO G 1 324 ? -29.95165 -114.84137 1.62843 1.000 30.78001 304 PRO G O 1
ATOM 16307 N N . ALA G 1 325 ? -28.90259 -113.08137 0.68896 1.000 31.18795 305 ALA G N 1
ATOM 16308 C CA . ALA G 1 325 ? -28.91324 -112.32090 1.93021 1.000 35.25423 305 ALA G CA 1
ATOM 16309 C C . ALA G 1 325 ? -30.34520 -112.11303 2.40246 1.000 42.24454 305 ALA G C 1
ATOM 16310 O O . ALA G 1 325 ? -31.19659 -111.62488 1.65175 1.000 45.22384 305 ALA G O 1
ATOM 16312 N N . ASP G 1 326 ? -30.60062 -112.48224 3.64845 1.000 35.32266 306 ASP G N 1
ATOM 16313 C CA . ASP G 1 326 ? -31.93505 -112.45017 4.23847 1.000 36.26487 306 ASP G CA 1
ATOM 16314 C C . ASP G 1 326 ? -31.79260 -112.63773 5.74062 1.000 32.78288 306 ASP G C 1
ATOM 16315 O O . ASP G 1 326 ? -31.44625 -113.73349 6.19526 1.000 34.69100 306 ASP G O 1
ATOM 16320 N N . PRO G 1 327 ? -32.06682 -111.60613 6.53862 1.000 31.42219 307 PRO G N 1
ATOM 16321 C CA . PRO G 1 327 ? -31.85407 -111.70114 7.98871 1.000 33.16187 307 PRO G CA 1
ATOM 16322 C C . PRO G 1 327 ? -32.98835 -112.38132 8.74428 1.000 35.20422 307 PRO G C 1
ATOM 16323 O O . PRO G 1 327 ? -32.91290 -112.47997 9.97573 1.000 34.55414 307 PRO G O 1
ATOM 16327 N N . SER G 1 328 ? -34.03777 -112.83423 8.05170 1.000 28.84293 308 SER G N 1
ATOM 16328 C CA . SER G 1 328 ? -35.20547 -113.40631 8.72137 1.000 32.38020 308 SER G CA 1
ATOM 16329 C C . SER G 1 328 ? -34.80716 -114.56771 9.61424 1.000 35.78061 308 SER G C 1
ATOM 16330 O O . SER G 1 328 ? -34.18966 -115.52910 9.15123 1.000 34.49887 308 SER G O 1
ATOM 16333 N N . GLY G 1 329 ? -35.19427 -114.49962 10.88886 1.000 33.14871 309 GLY G N 1
ATOM 16334 C CA . GLY G 1 329 ? -34.82456 -115.55014 11.81452 1.000 35.48057 309 GLY G CA 1
ATOM 16335 C C . GLY G 1 329 ? -33.44585 -115.42101 12.43498 1.000 39.15206 309 GLY G C 1
ATOM 16336 O O . GLY G 1 329 ? -33.05816 -116.28940 13.22884 1.000 36.65439 309 GLY G O 1
ATOM 16337 N N . TYR G 1 330 ? -32.67723 -114.38995 12.08562 1.000 37.06760 310 TYR G N 1
ATOM 16338 C CA . TYR G 1 330 ? -31.32078 -114.23975 12.59826 1.000 28.92715 310 TYR G CA 1
ATOM 16339 C C . TYR G 1 330 ? -31.10683 -112.92128 13.32946 1.000 32.24071 310 TYR G C 1
ATOM 16340 O O . TYR G 1 330 ? -29.97053 -112.62236 13.71976 1.000 35.72797 310 TYR G O 1
ATOM 16349 N N . ARG G 1 331 ? -32.15660 -112.13032 13.52716 1.000 30.80369 311 ARG G N 1
ATOM 16350 C CA . ARG G 1 331 ? -32.04628 -110.89929 14.29701 1.000 30.70631 311 ARG G CA 1
ATOM 16351 C C . ARG G 1 331 ? -33.41297 -110.49911 14.80644 1.000 37.38606 311 ARG G C 1
ATOM 16352 O O . ARG G 1 331 ? -33.54647 -109.68372 15.73111 1.000 34.70153 311 ARG G O 1
ATOM 16361 N N . ALA H 1 29 ? 35.33664 -163.76171 39.10753 1.000 56.05672 9 ALA H N 1
ATOM 16362 C CA . ALA H 1 29 ? 34.14534 -163.03305 39.52246 1.000 56.86734 9 ALA H CA 1
ATOM 16363 C C . ALA H 1 29 ? 33.12319 -163.03213 38.38017 1.000 58.93075 9 ALA H C 1
ATOM 16364 O O . ALA H 1 29 ? 33.48693 -162.83586 37.21964 1.000 60.80729 9 ALA H O 1
ATOM 16366 N N . PRO H 1 30 ? 31.84698 -163.23068 38.71642 1.000 49.20327 10 PRO H N 1
ATOM 16367 C CA . PRO H 1 30 ? 30.81988 -163.37547 37.67552 1.000 45.01329 10 PRO H CA 1
ATOM 16368 C C . PRO H 1 30 ? 30.65936 -162.11543 36.83962 1.000 42.86830 10 PRO H C 1
ATOM 16369 O O . PRO H 1 30 ? 30.70876 -160.99366 37.35119 1.000 42.19980 10 PRO H O 1
ATOM 16373 N N . ASP H 1 31 ? 30.45406 -162.31536 35.53842 1.000 43.48416 11 ASP H N 1
ATOM 16374 C CA . ASP H 1 31 ? 30.15176 -161.23619 34.60273 1.000 43.55522 11 ASP H CA 1
ATOM 16375 C C . ASP H 1 31 ? 28.70335 -161.40884 34.15748 1.000 40.84437 11 ASP H C 1
ATOM 16376 O O . ASP H 1 31 ? 28.39304 -162.33049 33.39557 1.000 40.45485 11 ASP H O 1
ATOM 16381 N N . LEU H 1 32 ? 27.81775 -160.54294 34.65322 1.000 40.19429 12 LEU H N 1
ATOM 16382 C CA . LEU H 1 32 ? 26.39066 -160.61905 34.35495 1.000 42.51826 12 LEU H CA 1
ATOM 16383 C C . LEU H 1 32 ? 25.91348 -159.45071 33.50374 1.000 39.27576 12 LEU H C 1
ATOM 16384 O O . LEU H 1 32 ? 24.71359 -159.15652 33.48341 1.000 35.00683 12 LEU H O 1
ATOM 16389 N N . ARG H 1 33 ? 26.82619 -158.75193 32.82852 1.000 42.66827 13 ARG H N 1
ATOM 16390 C CA . ARG H 1 33 ? 26.39805 -157.66940 31.95578 1.000 44.94486 13 ARG H CA 1
ATOM 16391 C C . ARG H 1 33 ? 25.47120 -158.22132 30.88477 1.000 34.78575 13 ARG H C 1
ATOM 16392 O O . ARG H 1 33 ? 25.69137 -159.30938 30.35102 1.000 40.49959 13 ARG H O 1
ATOM 16400 N N . GLY H 1 34 ? 24.40316 -157.48671 30.60101 1.000 38.49146 14 GLY H N 1
ATOM 16401 C CA . GLY H 1 34 ? 23.40833 -157.95360 29.65668 1.000 42.10505 14 GLY H CA 1
ATOM 16402 C C . GLY H 1 34 ? 22.36318 -158.89205 30.23085 1.000 44.88170 14 GLY H C 1
ATOM 16403 O O . GLY H 1 34 ? 21.37649 -159.19171 29.54253 1.000 40.70488 14 GLY H O 1
ATOM 16404 N N . LYS H 1 35 ? 22.54973 -159.37862 31.45418 1.000 41.76290 15 LYS H N 1
ATOM 16405 C CA . LYS H 1 35 ? 21.56704 -160.23751 32.09627 1.000 36.34383 15 LYS H CA 1
ATOM 16406 C C . LYS H 1 35 ? 20.47041 -159.38552 32.71284 1.000 35.60164 15 LYS H C 1
ATOM 16407 O O . LYS H 1 35 ? 20.71784 -158.27105 33.18112 1.000 28.82714 15 LYS H O 1
ATOM 16413 N N . ILE H 1 36 ? 19.24759 -159.91641 32.70321 1.000 32.19597 16 ILE H N 1
ATOM 16414 C CA . ILE H 1 36 ? 18.10004 -159.28065 33.34610 1.000 31.84592 16 ILE H CA 1
ATOM 16415 C C . ILE H 1 36 ? 17.75661 -160.11193 34.57401 1.000 28.47710 16 ILE H C 1
ATOM 16416 O O . ILE H 1 36 ? 17.52639 -161.32047 34.46233 1.000 32.79604 16 ILE H O 1
ATOM 16421 N N . ALA H 1 37 ? 17.73422 -159.47461 35.73764 1.000 30.17467 17 ALA H N 1
ATOM 16422 C CA . ALA H 1 37 ? 17.39501 -160.14199 36.98366 1.000 31.47483 17 ALA H CA 1
ATOM 16423 C C . ALA H 1 37 ? 16.23333 -159.41920 37.65374 1.000 29.50354 17 ALA H C 1
ATOM 16424 O O . ALA H 1 37 ? 16.02428 -158.22048 37.44566 1.000 28.28234 17 ALA H O 1
ATOM 16426 N N . LEU H 1 38 ? 15.48070 -160.15988 38.46744 1.000 26.63477 18 LEU H N 1
ATOM 16427 C CA . LEU H 1 38 ? 14.42040 -159.59317 39.29592 1.000 22.76852 18 LEU H CA 1
ATOM 16428 C C . LEU H 1 38 ? 14.54071 -160.19226 40.69085 1.000 23.68968 18 LEU H C 1
ATOM 16429 O O . LEU H 1 38 ? 14.52978 -161.41573 40.84702 1.000 28.33234 18 LEU H O 1
ATOM 16434 N N . VAL H 1 39 ? 14.65782 -159.34162 41.69711 1.000 26.86901 19 VAL H N 1
ATOM 16435 C CA . VAL H 1 39 ? 14.66021 -159.77213 43.08617 1.000 25.21092 19 VAL H CA 1
ATOM 16436 C C . VAL H 1 39 ? 13.33399 -159.31774 43.68191 1.000 27.87703 19 VAL H C 1
ATOM 16437 O O . VAL H 1 39 ? 13.08843 -158.11338 43.82909 1.000 28.67712 19 VAL H O 1
ATOM 16441 N N . ALA H 1 40 ? 12.44550 -160.27843 43.93370 1.000 27.79807 20 ALA H N 1
ATOM 16442 C CA . ALA H 1 40 ? 11.15066 -160.00875 44.55236 1.000 28.51395 20 ALA H CA 1
ATOM 16443 C C . ALA H 1 40 ? 11.33253 -159.92916 46.05923 1.000 30.06413 20 ALA H C 1
ATOM 16444 O O . ALA H 1 40 ? 11.72362 -160.91737 46.68921 1.000 32.29335 20 ALA H O 1
ATOM 16446 N N . GLY H 1 41 ? 11.04311 -158.76784 46.63355 1.000 29.22982 21 GLY H N 1
ATOM 16447 C CA . GLY H 1 41 ? 11.29413 -158.51925 48.04474 1.000 32.39599 21 GLY H CA 1
ATOM 16448 C C . GLY H 1 41 ? 12.72420 -158.06665 48.26450 1.000 30.24310 21 GLY H C 1
ATOM 16449 O O . GLY H 1 41 ? 13.55567 -158.82258 48.78564 1.000 31.93804 21 GLY H O 1
ATOM 16450 N N . ALA H 1 42 ? 13.03694 -156.84025 47.83888 1.000 27.30064 22 ALA H N 1
ATOM 16451 C CA . ALA H 1 42 ? 14.42824 -156.40109 47.78840 1.000 27.02429 22 ALA H CA 1
ATOM 16452 C C . ALA H 1 42 ? 14.65707 -155.08735 48.52767 1.000 26.86112 22 ALA H C 1
ATOM 16453 O O . ALA H 1 42 ? 15.67562 -154.43018 48.30266 1.000 30.43260 22 ALA H O 1
ATOM 16455 N N . THR H 1 43 ? 13.74285 -154.70750 49.41742 1.000 26.35316 23 THR H N 1
ATOM 16456 C CA . THR H 1 43 ? 13.86550 -153.43897 50.12855 1.000 32.51442 23 THR H CA 1
ATOM 16457 C C . THR H 1 43 ? 15.05492 -153.43870 51.08562 1.000 36.49385 23 THR H C 1
ATOM 16458 O O . THR H 1 43 ? 15.70759 -152.40424 51.28364 1.000 35.90694 23 THR H O 1
ATOM 16462 N N . ARG H 1 44 ? 15.33592 -154.57417 51.70568 1.000 30.62209 24 ARG H N 1
ATOM 16463 C CA . ARG H 1 44 ? 16.33633 -154.63734 52.76605 1.000 38.84939 24 ARG H CA 1
ATOM 16464 C C . ARG H 1 44 ? 16.79527 -156.08474 52.89257 1.000 41.73921 24 ARG H C 1
ATOM 16465 O O . ARG H 1 44 ? 16.40835 -156.94468 52.09243 1.000 34.35412 24 ARG H O 1
ATOM 16473 N N . GLY H 1 45 ? 17.63158 -156.35247 53.89844 1.000 34.96735 25 GLY H N 1
ATOM 16474 C CA . GLY H 1 45 ? 18.06270 -157.69732 54.19429 1.000 30.59841 25 GLY H CA 1
ATOM 16475 C C . GLY H 1 45 ? 18.79050 -158.36748 53.04210 1.000 29.37721 25 GLY H C 1
ATOM 16476 O O . GLY H 1 45 ? 19.56446 -157.75847 52.29975 1.000 32.54864 25 GLY H O 1
ATOM 16477 N N . ALA H 1 46 ? 18.56863 -159.67561 52.92646 1.000 30.66683 26 ALA H N 1
ATOM 16478 C CA . ALA H 1 46 ? 19.19337 -160.43601 51.85270 1.000 32.09069 26 ALA H CA 1
ATOM 16479 C C . ALA H 1 46 ? 18.70956 -159.94241 50.49325 1.000 27.22432 26 ALA H C 1
ATOM 16480 O O . ALA H 1 46 ? 19.48297 -159.88886 49.53231 1.000 30.66683 26 ALA H O 1
ATOM 16482 N N . GLY H 1 47 ? 17.42543 -159.59153 50.39817 1.000 29.00874 27 GLY H N 1
ATOM 16483 C CA . GLY H 1 47 ? 16.87085 -159.16549 49.12070 1.000 30.94845 27 GLY H CA 1
ATOM 16484 C C . GLY H 1 47 ? 17.61105 -157.97726 48.53711 1.000 31.17479 27 GLY H C 1
ATOM 16485 O O . GLY H 1 47 ? 18.02501 -158.00007 47.37580 1.000 32.69339 27 GLY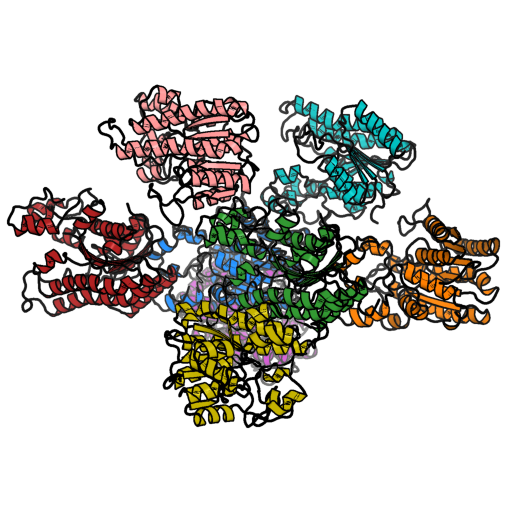 H O 1
ATOM 16486 N N . ARG H 1 48 ? 17.79868 -156.92377 49.34005 1.000 29.86148 28 ARG H N 1
ATOM 16487 C CA . ARG H 1 48 ? 18.59232 -155.78996 48.87186 1.000 28.24286 28 ARG H CA 1
ATOM 16488 C C . ARG H 1 48 ? 20.00130 -156.22982 48.50658 1.000 30.95898 28 ARG H C 1
ATOM 16489 O O . ARG H 1 48 ? 20.51252 -155.89776 47.43072 1.000 29.92990 28 ARG H O 1
ATOM 16497 N N . ALA H 1 49 ? 20.64232 -157.00398 49.38836 1.000 30.55103 29 ALA H N 1
ATOM 16498 C CA . ALA H 1 49 ? 22.04159 -157.33744 49.16896 1.000 30.00623 29 ALA H CA 1
ATOM 16499 C C . ALA H 1 49 ? 22.21317 -158.21961 47.94160 1.000 32.46179 29 ALA H C 1
ATOM 16500 O O . ALA H 1 49 ? 23.21423 -158.10068 47.22409 1.000 31.06425 29 ALA H O 1
ATOM 16502 N N . ILE H 1 50 ? 21.25069 -159.11076 47.68183 1.000 27.04008 30 ILE H N 1
ATOM 16503 C CA . ILE H 1 50 ? 21.30913 -159.91707 46.46593 1.000 29.16929 30 ILE H CA 1
ATOM 16504 C C . ILE H 1 50 ? 21.19248 -159.02415 45.23590 1.000 26.44791 30 ILE H C 1
ATOM 16505 O O . ILE H 1 50 ? 21.92394 -159.19099 44.25239 1.000 31.20374 30 ILE H O 1
ATOM 16510 N N . ALA H 1 51 ? 20.26665 -158.06872 45.26738 1.000 28.78503 31 ALA H N 1
ATOM 16511 C CA . ALA H 1 51 ? 20.13636 -157.14281 44.14911 1.000 30.52998 31 ALA H CA 1
ATOM 16512 C C . ALA H 1 51 ? 21.42920 -156.35495 43.93159 1.000 36.47806 31 ALA H C 1
ATOM 16513 O O . ALA H 1 51 ? 21.88884 -156.19855 42.79369 1.000 32.61970 31 ALA H O 1
ATOM 16515 N N . VAL H 1 52 ? 22.04450 -155.86857 45.01360 1.000 35.99905 32 VAL H N 1
ATOM 16516 C CA . VAL H 1 52 ? 23.25287 -155.06476 44.85892 1.000 33.70930 32 VAL H CA 1
ATOM 16517 C C . VAL H 1 52 ? 24.39003 -155.90687 44.29190 1.000 35.02262 32 VAL H C 1
ATOM 16518 O O . VAL H 1 52 ? 25.09456 -155.48146 43.36412 1.000 35.10947 32 VAL H O 1
ATOM 16522 N N . GLN H 1 53 ? 24.55991 -157.13107 44.79407 1.000 32.08543 33 GLN H N 1
ATOM 16523 C CA . GLN H 1 53 ? 25.64375 -157.95711 44.28625 1.000 29.64040 33 GLN H CA 1
ATOM 16524 C C . GLN H 1 53 ? 25.40054 -158.37147 42.83999 1.000 35.92799 33 GLN H C 1
ATOM 16525 O O . GLN H 1 53 ? 26.36451 -158.52418 42.07804 1.000 34.35412 33 GLN H O 1
ATOM 16531 N N . LEU H 1 54 ? 24.13511 -158.55128 42.43687 1.000 32.03016 34 LEU H N 1
ATOM 16532 C CA . LEU H 1 54 ? 23.86047 -158.77414 41.02098 1.000 34.04882 34 LEU H CA 1
ATOM 16533 C C . LEU H 1 54 ? 24.20856 -157.53251 40.20309 1.000 32.58022 34 LEU H C 1
ATOM 16534 O O . LEU H 1 54 ? 24.77085 -157.64365 39.10887 1.000 34.79101 34 LEU H O 1
ATOM 16539 N N . GLY H 1 55 ? 23.89603 -156.34394 40.72665 1.000 32.83815 35 GLY H N 1
ATOM 16540 C CA . GLY H 1 55 ? 24.30636 -155.11773 40.05952 1.000 33.24872 35 GLY H CA 1
ATOM 16541 C C . GLY H 1 55 ? 25.81459 -154.96293 39.98698 1.000 39.27576 35 GLY H C 1
ATOM 16542 O O . GLY H 1 55 ? 26.35357 -154.52414 38.96650 1.000 37.72031 35 GLY H O 1
ATOM 16543 N N . ALA H 1 56 ? 26.51904 -155.33965 41.06296 1.000 39.68897 36 ALA H N 1
ATOM 16544 C CA . ALA H 1 56 ? 27.97608 -155.24437 41.06128 1.000 40.58645 36 ALA H CA 1
ATOM 16545 C C . ALA H 1 56 ? 28.58826 -156.14135 39.99403 1.000 41.21547 36 ALA H C 1
ATOM 16546 O O . ALA H 1 56 ? 29.65529 -155.82912 39.45532 1.000 38.20195 36 ALA H O 1
ATOM 16548 N N . ALA H 1 57 ? 27.92314 -157.23886 39.65104 1.000 35.76745 37 ALA H N 1
ATOM 16549 C CA . ALA H 1 57 ? 28.37937 -158.05594 38.53682 1.000 32.04068 37 ALA H CA 1
ATOM 16550 C C . ALA H 1 57 ? 27.90468 -157.50703 37.19361 1.000 32.31177 37 ALA H C 1
ATOM 16551 O O . ALA H 1 57 ? 28.19414 -158.10942 36.15239 1.000 40.34957 37 ALA H O 1
ATOM 16553 N N . GLY H 1 58 ? 27.17930 -156.39248 37.19835 1.000 36.29909 38 GLY H N 1
ATOM 16554 C CA . GLY H 1 58 ? 26.81822 -155.69878 35.98019 1.000 35.31476 38 GLY H CA 1
ATOM 16555 C C . GLY H 1 58 ? 25.40691 -155.90812 35.48922 1.000 40.61013 38 GLY H C 1
ATOM 16556 O O . GLY H 1 58 ? 25.08325 -155.43118 34.40232 1.000 38.92572 38 GLY H O 1
ATOM 16557 N N . ALA H 1 59 ? 24.55598 -156.59428 36.24834 1.000 39.51263 39 ALA H N 1
ATOM 16558 C CA . ALA H 1 59 ? 23.23591 -156.94811 35.74778 1.000 38.60726 39 ALA H CA 1
ATOM 16559 C C . ALA H 1 59 ? 22.28577 -155.76495 35.84908 1.000 36.50174 39 ALA H C 1
ATOM 16560 O O . ALA H 1 59 ? 22.50338 -154.82552 36.61808 1.000 33.75668 39 ALA H O 1
ATOM 16562 N N . THR H 1 60 ? 21.23687 -155.80270 35.02152 1.000 29.19034 40 THR H N 1
ATOM 16563 C CA . THR H 1 60 ? 20.05077 -154.99301 35.26369 1.000 29.34826 40 THR H CA 1
ATOM 16564 C C . THR H 1 60 ? 19.14995 -155.74074 36.24422 1.000 31.20374 40 THR H C 1
ATOM 16565 O O . THR H 1 60 ? 18.87174 -156.92853 36.04582 1.000 33.53560 40 THR H O 1
ATOM 16569 N N . VAL H 1 61 ? 18.71759 -155.06892 37.31538 1.000 29.55091 41 VAL H N 1
ATOM 16570 C CA . VAL H 1 61 ? 17.99591 -155.73825 38.40364 1.000 31.62484 41 VAL H CA 1
ATOM 16571 C C . VAL H 1 61 ? 16.69975 -154.99305 38.67635 1.000 28.63501 41 VAL H C 1
ATOM 16572 O O . VAL H 1 61 ? 16.72351 -153.84770 39.14268 1.000 29.22719 41 VAL H O 1
ATOM 16576 N N . TYR H 1 62 ? 15.57230 -155.64481 38.40319 1.000 28.43499 42 TYR H N 1
ATOM 16577 C CA . TYR H 1 62 ? 14.28503 -155.18755 38.90589 1.000 28.58501 42 TYR H CA 1
ATOM 16578 C C . TYR H 1 62 ? 14.17019 -155.55347 40.37544 1.000 29.40089 42 TYR H C 1
ATOM 16579 O O . TYR H 1 62 ? 14.36583 -156.71350 40.74475 1.000 32.74077 42 TYR H O 1
ATOM 16588 N N . VAL H 1 63 ? 13.82267 -154.57861 41.20534 1.000 26.11366 43 VAL H N 1
ATOM 16589 C CA . VAL H 1 63 ? 13.73959 -154.77337 42.64558 1.000 28.67975 43 VAL H CA 1
ATOM 16590 C C . VAL H 1 63 ? 12.35607 -154.34426 43.10915 1.000 28.49815 43 VAL H C 1
ATOM 16591 O O . VAL H 1 63 ? 11.89152 -153.24665 42.77677 1.000 29.29299 43 VAL H O 1
ATOM 16595 N N . THR H 1 64 ? 11.68146 -155.21843 43.84703 1.000 25.15828 44 THR H N 1
ATOM 16596 C CA . THR H 1 64 ? 10.30185 -154.97963 44.22824 1.000 25.73203 44 THR H CA 1
ATOM 16597 C C . THR H 1 64 ? 10.14863 -155.02579 45.74114 1.000 30.25889 44 THR H C 1
ATOM 16598 O O . THR H 1 64 ? 10.92695 -155.67757 46.44894 1.000 30.63525 44 THR H O 1
ATOM 16602 N N . GLY H 1 65 ? 9.13289 -154.32197 46.22198 1.000 30.45892 45 GLY H N 1
ATOM 16603 C CA . GLY H 1 65 ? 8.85294 -154.25981 47.64624 1.000 30.97477 45 GLY H CA 1
ATOM 16604 C C . GLY H 1 65 ? 7.72564 -153.27928 47.84962 1.000 34.95945 45 GLY H C 1
ATOM 16605 O O . GLY H 1 65 ? 7.33477 -152.55749 46.92973 1.000 35.77534 45 GLY H O 1
ATOM 16606 N N . ARG H 1 66 ? 7.21421 -153.25462 49.07662 1.000 32.99869 46 ARG H N 1
ATOM 16607 C CA . ARG H 1 66 ? 6.10838 -152.36669 49.40343 1.000 37.89928 46 ARG H CA 1
ATOM 16608 C C . ARG H 1 66 ? 6.57360 -151.01833 49.93110 1.000 41.31022 46 ARG H C 1
ATOM 16609 O O . ARG H 1 66 ? 5.87894 -150.01772 49.72932 1.000 41.37075 46 ARG H O 1
ATOM 16617 N N . THR H 1 67 ? 7.72404 -150.95475 50.60111 1.000 40.33905 47 THR H N 1
ATOM 16618 C CA . THR H 1 67 ? 8.15014 -149.70588 51.22351 1.000 45.37649 47 THR H CA 1
ATOM 16619 C C . THR H 1 67 ? 8.66301 -148.77420 50.13448 1.000 47.26356 47 THR H C 1
ATOM 16620 O O . THR H 1 67 ? 9.68186 -149.05681 49.49364 1.000 39.92847 47 THR H O 1
ATOM 16624 N N . THR H 1 68 ? 7.97387 -147.66025 49.93601 1.000 54.83026 48 THR H N 1
ATOM 16625 C CA . THR H 1 68 ? 8.40201 -146.60851 49.02583 1.000 60.25459 48 THR H CA 1
ATOM 16626 C C . THR H 1 68 ? 8.74142 -145.35784 49.82371 1.000 64.97884 48 THR H C 1
ATOM 16627 O O . THR H 1 68 ? 8.58404 -145.29792 51.04913 1.000 57.70429 48 THR H O 1
ATOM 16631 N N . ARG H 1 69 ? 9.19140 -144.33351 49.10389 1.000 70.96904 49 ARG H N 1
ATOM 16632 C CA . ARG H 1 69 ? 9.48625 -143.06247 49.75083 1.000 75.58801 49 ARG H CA 1
ATOM 16633 C C . ARG H 1 69 ? 8.22273 -142.35837 50.24807 1.000 75.80119 49 ARG H C 1
ATOM 16634 O O . ARG H 1 69 ? 8.31601 -141.49477 51.12894 1.000 69.87154 49 ARG H O 1
ATOM 16642 N N . GLU H 1 70 ? 7.04018 -142.76301 49.77254 1.000 77.83302 50 GLU H N 1
ATOM 16643 C CA . GLU H 1 70 ? 5.80504 -142.11057 50.19395 1.000 70.87955 50 GLU H CA 1
ATOM 16644 C C . GLU H 1 70 ? 5.21405 -142.71455 51.46336 1.000 71.70070 50 GLU H C 1
ATOM 16645 O O . GLU H 1 70 ? 4.77742 -141.97269 52.34591 1.000 71.49278 50 GLU H O 1
ATOM 16651 N N . ARG H 1 71 ? 5.18678 -144.04212 51.58544 1.000 74.20363 51 ARG H N 1
ATOM 16652 C CA . ARG H 1 71 ? 4.55087 -144.69284 52.72621 1.000 78.10673 51 ARG H CA 1
ATOM 16653 C C . ARG H 1 71 ? 5.34349 -145.92028 53.16299 1.000 74.93530 51 ARG H C 1
ATOM 16654 O O . ARG H 1 71 ? 5.88676 -146.65102 52.32781 1.000 73.95360 51 ARG H O 1
ATOM 16662 N N . ARG H 1 72 ? 5.41266 -146.13576 54.47517 1.000 74.06151 52 ARG H N 1
ATOM 16663 C CA . ARG H 1 72 ? 6.04688 -147.32691 55.02457 1.000 77.01450 52 ARG H CA 1
ATOM 16664 C C . ARG H 1 72 ? 5.13259 -148.54864 54.88679 1.000 74.66685 52 ARG H C 1
ATOM 16665 O O . ARG H 1 72 ? 3.92699 -148.43814 54.64536 1.000 71.14537 52 ARG H O 1
ATOM 16673 N N . SER H 1 73 ? 5.73588 -149.72983 55.02223 1.000 72.44026 53 SER H N 1
ATOM 16674 C CA . SER H 1 73 ? 5.05020 -151.00138 54.84809 1.000 69.17145 53 SER H CA 1
ATOM 16675 C C . SER H 1 73 ? 4.65843 -151.61351 56.19310 1.000 68.71877 53 SER H C 1
ATOM 16676 O O . SER H 1 73 ? 4.91329 -151.06203 57.26770 1.000 69.92944 53 SER H O 1
ATOM 16679 N N . GLU H 1 74 ? 4.00087 -152.77439 56.10816 1.000 67.55810 54 GLU H N 1
ATOM 16680 C CA . GLU H 1 74 ? 3.68264 -153.58370 57.28239 1.000 65.28414 54 GLU H CA 1
ATOM 16681 C C . GLU H 1 74 ? 4.90103 -153.80793 58.17680 1.000 69.52149 54 GLU H C 1
ATOM 16682 O O . GLU H 1 74 ? 4.75865 -153.94852 59.39793 1.000 67.90551 54 GLU H O 1
ATOM 16688 N N . TYR H 1 75 ? 6.10498 -153.83528 57.59071 1.000 73.62988 55 TYR H N 1
ATOM 16689 C CA . TYR H 1 75 ? 7.33289 -154.01433 58.36275 1.000 76.00648 55 TYR H CA 1
ATOM 16690 C C . TYR H 1 75 ? 7.66215 -152.81582 59.24226 1.000 78.57521 55 TYR H C 1
ATOM 16691 O O . TYR H 1 75 ? 8.39156 -152.97792 60.22621 1.000 78.25938 55 TYR H O 1
ATOM 16700 N N . ASN H 1 76 ? 7.17269 -151.62292 58.88973 1.000 79.26477 56 ASN H N 1
ATOM 16701 C CA . ASN H 1 76 ? 7.43249 -150.38505 59.63136 1.000 78.97263 56 ASN H CA 1
ATOM 16702 C C . ASN H 1 76 ? 8.93401 -150.10804 59.77433 1.000 76.57234 56 ASN H C 1
ATOM 16703 O O . ASN H 1 76 ? 9.45982 -149.94213 60.87756 1.000 74.86161 56 ASN H O 1
ATOM 16708 N N . ARG H 1 77 ? 9.63153 -150.08099 58.63848 1.000 73.60619 57 ARG H N 1
ATOM 16709 C CA . ARG H 1 77 ? 11.04219 -149.72198 58.57960 1.000 67.25280 57 ARG H CA 1
ATOM 16710 C C . ARG H 1 77 ? 11.21704 -148.65444 57.50299 1.000 67.13700 57 ARG H C 1
ATOM 16711 O O . ARG H 1 77 ? 10.32759 -148.43844 56.67367 1.000 59.61504 57 ARG H O 1
ATOM 16719 N N . SER H 1 78 ? 12.37231 -147.97568 57.52523 1.000 71.01904 58 SER H N 1
ATOM 16720 C CA . SER H 1 78 ? 12.59618 -146.78799 56.69936 1.000 73.28773 58 SER H CA 1
ATOM 16721 C C . SER H 1 78 ? 13.38066 -147.03545 55.40983 1.000 70.48213 58 SER H C 1
ATOM 16722 O O . SER H 1 78 ? 13.39900 -146.14806 54.54852 1.000 75.25902 58 SER H O 1
ATOM 16725 N N . GLU H 1 79 ? 14.07051 -148.16819 55.26731 1.000 61.91795 59 GLU H N 1
ATOM 16726 C CA . GLU H 1 79 ? 14.69006 -148.48531 53.98321 1.000 56.70417 59 GLU H CA 1
ATOM 16727 C C . GLU H 1 79 ? 13.60791 -148.57667 52.90874 1.000 44.44480 59 GLU H C 1
ATOM 16728 O O . GLU H 1 79 ? 12.51147 -149.07294 53.16472 1.000 46.13711 59 GLU H O 1
ATOM 16734 N N . THR H 1 80 ? 13.90277 -148.08099 51.70724 1.000 40.33642 60 THR H N 1
ATOM 16735 C CA . THR H 1 80 ? 12.91658 -148.03800 50.63152 1.000 39.45210 60 THR H CA 1
ATOM 16736 C C . THR H 1 80 ? 13.37892 -148.82441 49.40825 1.000 37.14656 60 THR H C 1
ATOM 16737 O O . THR H 1 80 ? 14.57313 -149.06035 49.20461 1.000 38.90730 60 THR H O 1
ATOM 16741 N N . ILE H 1 81 ? 12.40827 -149.21296 48.57089 1.000 33.33558 61 ILE H N 1
ATOM 16742 C CA . ILE H 1 81 ? 12.76034 -149.98474 47.38749 1.000 32.25650 61 ILE H CA 1
ATOM 16743 C C . ILE H 1 81 ? 13.49436 -149.11369 46.37224 1.000 32.92763 61 ILE H C 1
ATOM 16744 O O . ILE H 1 81 ? 14.36779 -149.60530 45.65092 1.000 31.39324 61 ILE H O 1
ATOM 16749 N N . GLU H 1 82 ? 13.19959 -147.80734 46.32555 1.000 35.35950 62 GLU H N 1
ATOM 16750 C CA . GLU H 1 82 ? 13.94805 -146.92008 45.43367 1.000 37.55713 62 GLU H CA 1
ATOM 16751 C C . GLU H 1 82 ? 15.40792 -146.82902 45.84665 1.000 35.84904 62 GLU H C 1
ATOM 16752 O O . GLU H 1 82 ? 16.30073 -146.81360 44.99203 1.000 41.14177 62 GLU H O 1
ATOM 16758 N N . GLU H 1 83 ? 15.67283 -146.79898 47.15159 1.000 42.18927 63 GLU H N 1
ATOM 16759 C CA . GLU H 1 83 ? 17.05498 -146.75447 47.61110 1.000 40.30483 63 GLU H CA 1
ATOM 16760 C C . GLU H 1 83 ? 17.80386 -148.01808 47.19268 1.000 36.69387 63 GLU H C 1
ATOM 16761 O O . GLU H 1 83 ? 18.96703 -147.94979 46.77826 1.000 39.63370 63 GLU H O 1
ATOM 16767 N N . THR H 1 84 ? 17.13536 -149.17823 47.22728 1.000 32.79341 64 THR H N 1
ATOM 16768 C CA . THR H 1 84 ? 17.77657 -150.38961 46.71996 1.000 33.71983 64 THR H CA 1
ATOM 16769 C C . THR H 1 84 ? 18.13686 -150.23448 45.24730 1.000 27.73227 64 THR H C 1
ATOM 16770 O O . THR H 1 84 ? 19.24042 -150.59642 44.82118 1.000 28.83767 64 THR H O 1
ATOM 16774 N N . ALA H 1 85 ? 17.20576 -149.71290 44.44296 1.000 32.45915 65 ALA H N 1
ATOM 16775 C CA . ALA H 1 85 ? 17.48661 -149.58019 43.01818 1.000 34.74890 65 ALA H CA 1
ATOM 16776 C C . ALA H 1 85 ? 18.71860 -148.71158 42.77817 1.000 27.95598 65 ALA H C 1
ATOM 16777 O O . ALA H 1 85 ? 19.58493 -149.05079 41.95847 1.000 32.46442 65 ALA H O 1
ATOM 16779 N N . GLU H 1 86 ? 18.82385 -147.60035 43.50620 1.000 31.04056 66 GLU H N 1
ATOM 16780 C CA . GLU H 1 86 ? 19.98384 -146.72112 43.37100 1.000 39.43104 66 GLU H CA 1
ATOM 16781 C C . GLU H 1 86 ? 21.26145 -147.42080 43.81825 1.000 40.02848 66 GLU H C 1
ATOM 16782 O O . GLU H 1 86 ? 22.31999 -147.25064 43.20459 1.000 40.17850 66 GLU H O 1
ATOM 16788 N N . LEU H 1 87 ? 21.18208 -148.23915 44.87074 1.000 38.56515 67 LEU H N 1
ATOM 16789 C CA . LEU H 1 87 ? 22.37409 -148.97641 45.28521 1.000 31.96962 67 LEU H CA 1
ATOM 16790 C C . LEU H 1 87 ? 22.80157 -149.96710 44.21828 1.000 33.39348 67 LEU H C 1
ATOM 16791 O O . LEU H 1 87 ? 24.00104 -150.19818 44.03661 1.000 37.16761 67 LEU H O 1
ATOM 16796 N N . VAL H 1 88 ? 21.83910 -150.54413 43.48909 1.000 32.03542 68 VAL H N 1
ATOM 16797 C CA . VAL H 1 88 ? 22.17636 -151.44433 42.39403 1.000 30.16941 68 VAL H CA 1
ATOM 16798 C C . VAL H 1 88 ? 22.92983 -150.68258 41.31199 1.000 30.33785 68 VAL H C 1
ATOM 16799 O O . VAL H 1 88 ? 23.92486 -151.16827 40.75899 1.000 32.56706 68 VAL H O 1
ATOM 16803 N N . THR H 1 89 ? 22.44808 -149.48385 40.98089 1.000 34.19621 69 THR H N 1
ATOM 16804 C CA . THR H 1 89 ? 23.12008 -148.65972 39.98283 1.000 35.48057 69 THR H CA 1
ATOM 16805 C C . THR H 1 89 ? 24.50185 -148.23662 40.47292 1.000 31.13794 69 THR H C 1
ATOM 16806 O O . THR H 1 89 ? 25.50104 -148.39802 39.76443 1.000 39.16259 69 THR H O 1
ATOM 16810 N N . GLU H 1 90 ? 24.58161 -147.74221 41.71055 1.000 35.18317 70 GLU H N 1
ATOM 16811 C CA . GLU H 1 90 ? 25.87249 -147.34274 42.27148 1.000 40.74962 70 GLU H CA 1
ATOM 16812 C C . GLU H 1 90 ? 26.89312 -148.47470 42.19957 1.000 45.97920 70 GLU H C 1
ATOM 16813 O O . GLU H 1 90 ? 28.07203 -148.24290 41.90008 1.000 38.36776 70 GLU H O 1
ATOM 16819 N N . ALA H 1 91 ? 26.45326 -149.71628 42.42203 1.000 40.27325 71 ALA H N 1
ATOM 16820 C CA . ALA H 1 91 ? 27.38009 -150.84466 42.41479 1.000 34.51203 71 ALA H CA 1
ATOM 16821 C C . ALA H 1 91 ? 27.90115 -151.18805 41.02474 1.000 37.73610 71 ALA H C 1
ATOM 16822 O O . ALA H 1 91 ? 28.85762 -151.96743 40.91830 1.000 37.52029 71 ALA H O 1
ATOM 16824 N N . GLY H 1 92 ? 27.29613 -150.65653 39.96531 1.000 38.70727 72 GLY H N 1
ATOM 16825 C CA . GLY H 1 92 ? 27.78542 -150.93550 38.62897 1.000 35.93589 72 GLY H CA 1
ATOM 16826 C C . GLY H 1 92 ? 26.77083 -151.59180 37.71102 1.000 36.65176 72 GLY H C 1
ATOM 16827 O O . GLY H 1 92 ? 27.13097 -152.08915 36.64113 1.000 38.28617 72 GLY H O 1
ATOM 16828 N N . GLY H 1 93 ? 25.51554 -151.65852 38.13783 1.000 39.32050 73 GLY H N 1
ATOM 16829 C CA . GLY H 1 93 ? 24.48180 -152.23225 37.29630 1.000 37.56766 73 GLY H CA 1
ATOM 16830 C C . GLY H 1 93 ? 23.39408 -151.22070 37.00379 1.000 38.45198 73 GLY H C 1
ATOM 16831 O O . GLY H 1 93 ? 23.63422 -150.00854 37.04271 1.000 33.48823 73 GLY H O 1
ATOM 16832 N N . THR H 1 94 ? 22.18092 -151.70058 36.74217 1.000 33.02238 74 THR H N 1
ATOM 16833 C CA . THR H 1 94 ? 21.02441 -150.82945 36.60981 1.000 33.14345 74 THR H CA 1
ATOM 16834 C C . THR H 1 94 ? 19.90632 -151.37548 37.47723 1.000 28.76134 74 THR H C 1
ATOM 16835 O O . THR H 1 94 ? 19.43049 -152.49017 37.25346 1.000 37.11234 74 THR H O 1
ATOM 16839 N N . GLY H 1 95 ? 19.49854 -150.59302 38.47947 1.000 29.64040 75 GLY H N 1
ATOM 16840 C CA . GLY H 1 95 ? 18.37051 -150.94651 39.32068 1.000 30.15888 75 GLY H CA 1
ATOM 16841 C C . GLY H 1 95 ? 17.11189 -150.23832 38.87257 1.000 35.76218 75 GLY H C 1
ATOM 16842 O O . GLY H 1 95 ? 17.10424 -149.01874 38.67431 1.000 33.17240 75 GLY H O 1
ATOM 16843 N N . ILE H 1 96 ? 16.03140 -151.01118 38.72403 1.000 31.88277 76 ILE H N 1
ATOM 16844 C CA . ILE H 1 96 ? 14.71226 -150.48096 38.38032 1.000 29.78252 76 ILE H CA 1
ATOM 16845 C C . ILE H 1 96 ? 13.75595 -150.87318 39.49932 1.000 30.26679 76 ILE H C 1
ATOM 16846 O O . ILE H 1 96 ? 13.46673 -152.05882 39.68222 1.000 32.73814 76 ILE H O 1
ATOM 16851 N N . ALA H 1 97 ? 13.29285 -149.89476 40.27365 1.000 29.05875 77 ALA H N 1
ATOM 16852 C CA . ALA H 1 97 ? 12.37933 -150.17707 41.37336 1.000 33.07765 77 ALA H CA 1
ATOM 16853 C C . ALA H 1 97 ? 10.95377 -150.28333 40.86405 1.000 38.04404 77 ALA H C 1
ATOM 16854 O O . ALA H 1 97 ? 10.47787 -149.39298 40.15818 1.000 31.71959 77 ALA H O 1
ATOM 16856 N N . VAL H 1 98 ? 10.26361 -151.35682 41.23899 1.000 31.67748 78 VAL H N 1
ATOM 16857 C CA . VAL H 1 98 ? 8.84439 -151.48369 40.91586 1.000 27.56120 78 VAL H CA 1
ATOM 16858 C C . VAL H 1 98 ? 8.09856 -151.77341 42.20885 1.000 31.23532 78 VAL H C 1
ATOM 16859 O O . VAL H 1 98 ? 8.04465 -152.93476 42.64041 1.000 31.53536 78 VAL H O 1
ATOM 16863 N N . PRO H 1 99 ? 7.56015 -150.75374 42.87811 1.000 35.92010 79 PRO H N 1
ATOM 16864 C CA . PRO H 1 99 ? 6.76647 -151.00073 44.08408 1.000 36.82810 79 PRO H CA 1
ATOM 16865 C C . PRO H 1 99 ? 5.64897 -151.98297 43.77690 1.000 36.18065 79 PRO H C 1
ATOM 16866 O O . PRO H 1 99 ? 4.91040 -151.82542 42.80324 1.000 30.46418 79 PRO H O 1
ATOM 16870 N N . THR H 1 100 ? 5.54757 -153.01688 44.60509 1.000 34.02250 80 THR H N 1
ATOM 16871 C CA . THR H 1 100 ? 4.68832 -154.16013 44.32784 1.000 34.52782 80 THR H CA 1
ATOM 16872 C C . THR H 1 100 ? 4.29082 -154.77355 45.66148 1.000 33.01448 80 THR H C 1
ATOM 16873 O O . THR H 1 100 ? 5.15441 -154.99127 46.51973 1.000 33.30399 80 THR H O 1
ATOM 16877 N N . ASP H 1 101 ? 3.00343 -155.06067 45.83231 1.000 29.60355 81 ASP H N 1
ATOM 16878 C CA . ASP H 1 101 ? 2.55823 -155.95850 46.89267 1.000 32.94079 81 ASP H CA 1
ATOM 16879 C C . ASP H 1 101 ? 2.45645 -157.34824 46.27577 1.000 30.51155 81 ASP H C 1
ATOM 16880 O O . ASP H 1 101 ? 1.55400 -157.61114 45.47257 1.000 28.23233 81 ASP H O 1
ATOM 16885 N N . HIS H 1 102 ? 3.37372 -158.23933 46.65026 1.000 26.92954 82 HIS H N 1
ATOM 16886 C CA . HIS H 1 102 ? 3.39672 -159.55945 46.02591 1.000 28.95874 82 HIS H CA 1
ATOM 16887 C C . HIS H 1 102 ? 2.25305 -160.46913 46.45194 1.000 26.80058 82 HIS H C 1
ATOM 16888 O O . HIS H 1 102 ? 2.18368 -161.60211 45.96107 1.000 26.47949 82 HIS H O 1
ATOM 16895 N N . LEU H 1 103 ? 1.36504 -160.02419 47.33670 1.000 23.73969 83 LEU H N 1
ATOM 16896 C CA . LEU H 1 103 ? 0.12324 -160.73796 47.59375 1.000 22.93433 83 LEU H CA 1
ATOM 16897 C C . LEU H 1 103 ? -1.00786 -160.31777 46.65380 1.000 31.35376 83 LEU H C 1
ATOM 16898 O O . LEU H 1 103 ? -2.09786 -160.89452 46.72306 1.000 29.84568 83 LEU H O 1
ATOM 16903 N N . VAL H 1 104 ? -0.78272 -159.34830 45.77094 1.000 29.51143 84 VAL H N 1
ATOM 16904 C CA . VAL H 1 104 ? -1.85066 -158.85532 44.89537 1.000 28.82714 84 VAL H CA 1
ATOM 16905 C C . VAL H 1 104 ? -1.56128 -159.32570 43.47412 1.000 30.27995 84 VAL H C 1
ATOM 16906 O O . VAL H 1 104 ? -0.66475 -158.77494 42.80965 1.000 27.55594 84 VAL H O 1
ATOM 16910 N N . PRO H 1 105 ? -2.28492 -160.33855 42.97356 1.000 29.39037 85 PRO H N 1
ATOM 16911 C CA . PRO H 1 105 ? -1.95116 -160.90423 41.65628 1.000 31.86698 85 PRO H CA 1
ATOM 16912 C C . PRO H 1 105 ? -1.88770 -159.87767 40.53629 1.000 33.28820 85 PRO H C 1
ATOM 16913 O O . PRO H 1 105 ? -0.97991 -159.96002 39.69769 1.000 31.48535 85 PRO H O 1
ATOM 16917 N N . GLU H 1 106 ? -2.80853 -158.90945 40.50078 1.000 32.49863 86 GLU H N 1
ATOM 16918 C CA . GLU H 1 106 ? -2.80622 -157.94380 39.40466 1.000 34.01197 86 GLU H CA 1
ATOM 16919 C C . GLU H 1 106 ? -1.51522 -157.12770 39.38051 1.000 31.68538 86 GLU H C 1
ATOM 16920 O O . GLU H 1 106 ? -1.00495 -156.79534 38.30372 1.000 30.43260 86 GLU H O 1
ATOM 16926 N N . GLN H 1 107 ? -0.97524 -156.77798 40.55511 1.000 30.49839 87 GLN H N 1
ATOM 16927 C CA . GLN H 1 107 ? 0.28599 -156.03860 40.57386 1.000 30.28258 87 GLN H CA 1
ATOM 16928 C C . GLN H 1 107 ? 1.43826 -156.90458 40.09767 1.000 29.62987 87 GLN H C 1
ATOM 16929 O O . GLN H 1 107 ? 2.36336 -156.39829 39.45479 1.000 32.31966 87 GLN H O 1
ATOM 16935 N N . VAL H 1 108 ? 1.40533 -158.20726 40.38988 1.000 27.27432 88 VAL H N 1
ATOM 16936 C CA . VAL H 1 108 ? 2.51005 -159.06296 39.95796 1.000 28.30866 88 VAL H CA 1
ATOM 16937 C C . VAL H 1 108 ? 2.38806 -159.38907 38.47152 1.000 25.32935 88 VAL H C 1
ATOM 16938 O O . VAL H 1 108 ? 3.40460 -159.53361 37.77795 1.000 30.48523 88 VAL H O 1
ATOM 16942 N N . ARG H 1 109 ? 1.15823 -159.51814 37.96293 1.000 31.90119 89 ARG H N 1
ATOM 16943 C CA . ARG H 1 109 ? 0.96865 -159.62099 36.51972 1.000 30.01939 89 ARG H CA 1
ATOM 16944 C C . ARG H 1 109 ? 1.52572 -158.39383 35.80698 1.000 30.13782 89 ARG H C 1
ATOM 16945 O O . ARG H 1 109 ? 2.22442 -158.52186 34.79591 1.000 29.43248 89 ARG H O 1
ATOM 16953 N N . ALA H 1 110 ? 1.24014 -157.19791 36.33017 1.000 31.19848 90 ALA H N 1
ATOM 16954 C CA . ALA H 1 110 ? 1.76063 -155.97476 35.72242 1.000 32.11964 90 ALA H CA 1
ATOM 16955 C C . ALA H 1 110 ? 3.28289 -155.94359 35.76908 1.000 32.77498 90 ALA H C 1
ATOM 16956 O O . ALA H 1 110 ? 3.93605 -155.51772 34.81191 1.000 32.13017 90 ALA H O 1
ATOM 16958 N N . LEU H 1 111 ? 3.86562 -156.39154 36.87980 1.000 27.86387 91 LEU H N 1
ATOM 16959 C CA . LEU H 1 111 ? 5.31511 -156.45413 36.97862 1.000 29.45353 91 LEU H CA 1
ATOM 16960 C C . LEU H 1 111 ? 5.89766 -157.32713 35.87233 1.000 28.41393 91 LEU H C 1
ATOM 16961 O O . LEU H 1 111 ? 6.85629 -156.93643 35.19708 1.000 27.37433 91 LEU H O 1
ATOM 16966 N N . ALA H 1 112 ? 5.31091 -158.50988 35.65939 1.000 23.53966 92 ALA H N 1
ATOM 16967 C CA . ALA H 1 112 ? 5.77138 -159.39447 34.58811 1.000 29.58249 92 ALA H CA 1
ATOM 16968 C C . ALA H 1 112 ? 5.59982 -158.74206 33.22294 1.000 33.19609 92 ALA H C 1
ATOM 16969 O O . ALA H 1 112 ? 6.47787 -158.84882 32.35548 1.000 29.18245 92 ALA H O 1
ATOM 16971 N N . ASP H 1 113 ? 4.46557 -158.07465 33.01551 1.000 26.44791 93 ASP H N 1
ATOM 16972 C CA . ASP H 1 113 ? 4.24156 -157.36186 31.76323 1.000 32.50653 93 ASP H CA 1
ATOM 16973 C C . ASP H 1 113 ? 5.31959 -156.31307 31.53556 1.000 32.37230 93 ASP H C 1
ATOM 16974 O O . ASP H 1 113 ? 5.85071 -156.19374 30.42849 1.000 32.60391 93 ASP H O 1
ATOM 16979 N N . ARG H 1 114 ? 5.68864 -155.57923 32.58929 1.000 32.02489 94 ARG H N 1
ATOM 16980 C CA . ARG H 1 114 ? 6.68233 -154.52001 32.45591 1.000 30.30100 94 ARG H CA 1
ATOM 16981 C C . ARG H 1 114 ? 8.04339 -155.07209 32.04726 1.000 34.71995 94 ARG H C 1
ATOM 16982 O O . ARG H 1 114 ? 8.70304 -154.51975 31.15559 1.000 31.60379 94 ARG H O 1
ATOM 16990 N N . VAL H 1 115 ? 8.49055 -156.15664 32.69239 1.000 30.76685 95 VAL H N 1
ATOM 16991 C CA . VAL H 1 115 ? 9.80039 -156.70013 32.35092 1.000 31.01424 95 VAL H CA 1
ATOM 16992 C C . VAL H 1 115 ? 9.80950 -157.14036 30.89950 1.000 34.43834 95 VAL H C 1
ATOM 16993 O O . VAL H 1 115 ? 10.78946 -156.92672 30.17102 1.000 30.78527 95 VAL H O 1
ATOM 16997 N N . ASP H 1 116 ? 8.71399 -157.75475 30.45710 1.000 33.92249 96 ASP H N 1
ATOM 16998 C CA . ASP H 1 116 ? 8.59972 -158.14225 29.05976 1.000 33.74878 96 ASP H CA 1
ATOM 16999 C C . ASP H 1 116 ? 8.66798 -156.91133 28.16510 1.000 31.31691 96 ASP H C 1
ATOM 17000 O O . ASP H 1 116 ? 9.44019 -156.87371 27.20501 1.000 35.31476 96 ASP H O 1
ATOM 17005 N N . THR H 1 117 ? 7.92449 -155.86400 28.52542 1.000 31.93804 97 THR H N 1
ATOM 17006 C CA . THR H 1 117 ? 7.88653 -154.64544 27.72207 1.000 36.58597 97 THR H CA 1
ATOM 17007 C C . THR H 1 117 ? 9.25959 -153.99911 27.60741 1.000 38.48093 97 THR H C 1
ATOM 17008 O O . THR H 1 117 ? 9.69155 -153.62778 26.51062 1.000 32.58285 97 THR H O 1
ATOM 17012 N N . GLU H 1 118 ? 9.96584 -153.85999 28.72997 1.000 32.23018 98 GLU H N 1
ATOM 17013 C CA . GLU H 1 118 ? 11.21714 -153.11311 28.71861 1.000 29.31404 98 GLU H CA 1
ATOM 17014 C C . GLU H 1 118 ? 12.40141 -153.93566 28.24340 1.000 33.55929 98 GLU H C 1
ATOM 17015 O O . GLU H 1 118 ? 13.33134 -153.37290 27.64799 1.000 29.53249 98 GLU H O 1
ATOM 17021 N N . GLN H 1 119 ? 12.39842 -155.24927 28.48825 1.000 29.14560 99 GLN H N 1
ATOM 17022 C CA . GLN H 1 119 ? 13.59509 -156.05103 28.25317 1.000 27.77438 99 GLN H CA 1
ATOM 17023 C C . GLN H 1 119 ? 13.34419 -157.23498 27.33390 1.000 31.01424 99 GLN H C 1
ATOM 17024 O O . GLN H 1 119 ? 14.28045 -157.72209 26.69198 1.000 33.64088 99 GLN H O 1
ATOM 17030 N N . GLY H 1 120 ? 12.10710 -157.73512 27.29344 1.000 34.35149 100 GLY H N 1
ATOM 17031 C CA . GLY H 1 120 ? 11.83897 -158.91574 26.50066 1.000 31.64064 100 GLY H CA 1
ATOM 17032 C C . GLY H 1 120 ? 12.47598 -160.19771 26.99086 1.000 33.61192 100 GLY H C 1
ATOM 17033 O O . GLY H 1 120 ? 12.50557 -161.17833 26.24639 1.000 32.24597 100 GLY H O 1
ATOM 17034 N N . ARG H 1 121 ? 13.02044 -160.22246 28.20358 1.000 32.65655 101 ARG H N 1
ATOM 17035 C CA . ARG H 1 121 ? 13.66210 -161.43250 28.69546 1.000 35.46741 101 ARG H CA 1
ATOM 17036 C C . ARG H 1 121 ? 13.80287 -161.32179 30.20578 1.000 27.69279 101 ARG H C 1
ATOM 17037 O O . ARG H 1 121 ? 13.75055 -160.23185 30.77032 1.000 29.91938 101 ARG H O 1
ATOM 17045 N N . LEU H 1 122 ? 13.99605 -162.46995 30.84470 1.000 30.87739 102 LEU H N 1
ATOM 17046 C CA . LEU H 1 122 ? 14.26289 -162.52547 32.27341 1.000 29.18771 102 LEU H CA 1
ATOM 17047 C C . LEU H 1 122 ? 15.17570 -163.71585 32.49898 1.000 27.51383 102 LEU H C 1
ATOM 17048 O O . LEU H 1 122 ? 14.79057 -164.85222 32.22212 1.000 30.35890 102 LEU H O 1
ATOM 17053 N N . ASP H 1 123 ? 16.39303 -163.44843 32.96472 1.000 28.02968 103 ASP H N 1
ATOM 17054 C CA . ASP H 1 123 ? 17.39966 -164.48709 33.11509 1.000 29.57197 103 ASP H CA 1
ATOM 17055 C C . ASP H 1 123 ? 17.43060 -165.08007 34.51337 1.000 28.35077 103 ASP H C 1
ATOM 17056 O O . ASP H 1 123 ? 17.73125 -166.26805 34.66048 1.000 29.90359 103 ASP H O 1
ATOM 17061 N N . VAL H 1 124 ? 17.16227 -164.26646 35.53370 1.000 30.13519 104 VAL H N 1
ATOM 17062 C CA . VAL H 1 124 ? 17.32815 -164.65231 36.93037 1.000 28.56395 104 VAL H CA 1
ATOM 17063 C C . VAL H 1 124 ? 16.15003 -164.10844 37.72708 1.000 29.36142 104 VAL H C 1
ATOM 17064 O O . VAL H 1 124 ? 15.89524 -162.89976 37.71780 1.000 28.82188 104 VAL H O 1
ATOM 17068 N N . LEU H 1 125 ? 15.44713 -164.99194 38.42624 1.000 26.79005 105 LEU H N 1
ATOM 17069 C CA . LEU H 1 125 ? 14.36807 -164.62142 39.33304 1.000 26.36369 105 LEU H CA 1
ATOM 17070 C C . LEU H 1 125 ? 14.74706 -165.05562 40.74442 1.000 24.47399 105 LEU H C 1
ATOM 17071 O O . LEU H 1 125 ? 15.00820 -166.23997 40.97718 1.000 28.49026 105 LEU H O 1
ATOM 17076 N N . VAL H 1 126 ? 14.75147 -164.11558 41.68054 1.000 24.71875 106 VAL H N 1
ATOM 17077 C CA . VAL H 1 126 ? 15.06487 -164.39990 43.07783 1.000 27.11641 106 VAL H CA 1
ATOM 17078 C C . VAL H 1 126 ? 13.79586 -164.15030 43.88486 1.000 26.75584 106 VAL H C 1
ATOM 17079 O O . VAL H 1 126 ? 13.35979 -163.00097 44.02470 1.000 29.17981 106 VAL H O 1
ATOM 17083 N N . ASN H 1 127 ? 13.19842 -165.21826 44.41653 1.000 27.20853 107 ASN H N 1
ATOM 17084 C CA . ASN H 1 127 ? 12.00235 -165.08952 45.25896 1.000 28.10074 107 ASN H CA 1
ATOM 17085 C C . ASN H 1 127 ? 12.47477 -164.92944 46.69417 1.000 31.45904 107 ASN H C 1
ATOM 17086 O O . ASN H 1 127 ? 12.71701 -165.90088 47.41563 1.000 26.43738 107 ASN H O 1
ATOM 17091 N N . ASP H 1 128 ? 12.63749 -163.68262 47.10743 1.000 26.98481 108 ASP H N 1
ATOM 17092 C CA . ASP H 1 128 ? 13.20107 -163.43160 48.42449 1.000 26.22946 108 ASP H CA 1
ATOM 17093 C C . ASP H 1 128 ? 12.15109 -163.09472 49.48012 1.000 28.80345 108 ASP H C 1
ATOM 17094 O O . ASP H 1 128 ? 12.42530 -163.27117 50.67091 1.000 38.87045 108 ASP H O 1
ATOM 17099 N N . VAL H 1 129 ? 10.96266 -162.64617 49.06702 1.000 24.96089 109 VAL H N 1
ATOM 17100 C CA . VAL H 1 129 ? 9.88819 -162.17558 49.94181 1.000 31.00372 109 VAL H CA 1
ATOM 17101 C C . VAL H 1 129 ? 9.71417 -163.05341 51.17639 1.000 34.94630 109 VAL H C 1
ATOM 17102 O O . VAL H 1 129 ? 9.44115 -164.25479 51.07819 1.000 32.26703 109 VAL H O 1
ATOM 17106 N N . TRP H 1 130 ? 9.87414 -162.44605 52.34790 1.000 32.51706 110 TRP H N 1
ATOM 17107 C CA . TRP H 1 130 ? 9.66364 -163.13031 53.61606 1.000 35.03578 110 TRP H CA 1
ATOM 17108 C C . TRP H 1 130 ? 8.70434 -162.29022 54.44358 1.000 37.41238 110 TRP H C 1
ATOM 17109 O O . TRP H 1 130 ? 7.52667 -162.63735 54.56721 1.000 35.47267 110 TRP H O 1
ATOM 17120 N N . GLY H 1 131 ? 9.18143 -161.16329 54.97404 1.000 35.28844 111 GLY H N 1
ATOM 17121 C CA . GLY H 1 131 ? 8.30084 -160.25613 55.68581 1.000 35.43583 111 GLY H CA 1
ATOM 17122 C C . GLY H 1 131 ? 7.80188 -160.74507 57.02641 1.000 35.62796 111 GLY H C 1
ATOM 17123 O O . GLY H 1 131 ? 6.92631 -160.10315 57.61202 1.000 34.30674 111 GLY H O 1
ATOM 17124 N N . GLY H 1 132 ? 8.32705 -161.85865 57.53842 1.000 34.47255 112 GLY H N 1
ATOM 17125 C CA . GLY H 1 132 ? 7.80647 -162.45377 58.75422 1.000 32.40389 112 GLY H CA 1
ATOM 17126 C C . GLY H 1 132 ? 8.63204 -162.26178 60.00450 1.000 42.28402 112 GLY H C 1
ATOM 17127 O O . GLY H 1 132 ? 8.28920 -162.85109 61.04530 1.000 39.27050 112 GLY H O 1
ATOM 17128 N N . GLU H 1 133 ? 9.69277 -161.44478 59.97083 1.000 44.78958 113 GLU H N 1
ATOM 17129 C CA . GLU H 1 133 ? 10.62445 -161.37723 61.09496 1.000 47.45306 113 GLU H CA 1
ATOM 17130 C C . GLU H 1 133 ? 9.94542 -160.92359 62.38367 1.000 44.44217 113 GLU H C 1
ATOM 17131 O O . GLU H 1 133 ? 10.34185 -161.34763 63.47475 1.000 45.94498 113 GLU H O 1
ATOM 17137 N N . ARG H 1 134 ? 8.91207 -160.09915 62.28395 1.000 38.28091 114 ARG H N 1
ATOM 17138 C CA . ARG H 1 134 ? 8.21204 -159.58576 63.45568 1.000 44.86591 114 ARG H CA 1
ATOM 17139 C C . ARG H 1 134 ? 6.99564 -160.42149 63.84003 1.000 49.67964 114 ARG H C 1
ATOM 17140 O O . ARG H 1 134 ? 6.35492 -160.13133 64.85394 1.000 47.05564 114 ARG H O 1
ATOM 17148 N N . LEU H 1 135 ? 6.66193 -161.44877 63.06296 1.000 46.96353 115 LEU H N 1
ATOM 17149 C CA . LEU H 1 135 ? 5.43269 -162.19688 63.27954 1.000 39.41525 115 LEU H CA 1
ATOM 17150 C C . LEU H 1 135 ? 5.65758 -163.55393 63.93526 1.000 38.12826 115 LEU H C 1
ATOM 17151 O O . LEU H 1 135 ? 4.76395 -164.03423 64.63693 1.000 44.80800 115 LEU H O 1
ATOM 17156 N N . PHE H 1 136 ? 6.81800 -164.18791 63.74576 1.000 37.16761 116 PHE H N 1
ATOM 17157 C CA . PHE H 1 136 ? 7.00605 -165.48734 64.37834 1.000 37.05971 116 PHE H CA 1
ATOM 17158 C C . PHE H 1 136 ? 7.38900 -165.28726 65.84414 1.000 41.89450 116 PHE H C 1
ATOM 17159 O O . PHE H 1 136 ? 7.87838 -164.22615 66.24727 1.000 42.14979 116 PHE H O 1
ATOM 17167 N N . GLU H 1 137 ? 7.10501 -166.29963 66.65773 1.000 38.09930 117 GLU H N 1
ATOM 17168 C CA . GLU H 1 137 ? 7.40510 -166.25525 68.08324 1.000 41.22073 117 GLU H CA 1
ATOM 17169 C C . GLU H 1 137 ? 8.30113 -167.42731 68.43030 1.000 45.89498 117 GLU H C 1
ATOM 17170 O O . GLU H 1 137 ? 7.92629 -168.58594 68.21552 1.000 47.08722 117 GLU H O 1
ATOM 17176 N N . PHE H 1 138 ? 9.47241 -167.12964 68.97614 1.000 41.85765 118 PHE H N 1
ATOM 17177 C CA . PHE H 1 138 ? 10.42514 -168.18172 69.28177 1.000 43.20518 118 PHE H CA 1
ATOM 17178 C C . PHE H 1 138 ? 9.92417 -168.96543 70.49442 1.000 44.59745 118 PHE H C 1
ATOM 17179 O O . PHE H 1 138 ? 9.28993 -168.39844 71.39116 1.000 42.97357 118 PHE H O 1
ATOM 17187 N N . ASP H 1 139 ? 10.13628 -170.28505 70.47297 1.000 51.44827 119 ASP H N 1
ATOM 17188 C CA . ASP H 1 139 ? 9.84477 -171.17799 71.60166 1.000 58.78600 119 ASP H CA 1
ATOM 17189 C C . ASP H 1 139 ? 8.39697 -171.04137 72.10216 1.000 51.08244 119 ASP H C 1
ATOM 17190 O O . ASP H 1 139 ? 8.12965 -171.02600 73.30668 1.000 51.47722 119 ASP H O 1
ATOM 17195 N N . LYS H 1 140 ? 7.45119 -170.91487 71.17429 1.000 42.45509 120 LYS H N 1
ATOM 17196 C CA . LYS H 1 140 ? 6.03173 -171.04195 71.47580 1.000 35.90957 120 LYS H CA 1
ATOM 17197 C C . LYS H 1 140 ? 5.49397 -172.24675 70.71841 1.000 32.52232 120 LYS H C 1
ATOM 17198 O O . LYS H 1 140 ? 5.79383 -172.42027 69.53753 1.000 35.16211 120 LYS H O 1
ATOM 17204 N N . LYS H 1 141 ? 4.69721 -173.06722 71.39338 1.000 31.79329 121 LYS H N 1
ATOM 17205 C CA . LYS H 1 141 ? 3.99184 -174.14999 70.72711 1.000 32.19597 121 LYS H CA 1
ATOM 17206 C C . LYS H 1 141 ? 2.89653 -173.57050 69.83216 1.000 24.45820 121 LYS H C 1
ATOM 17207 O O . LYS H 1 141 ? 2.52586 -172.39919 69.95227 1.000 29.28246 121 LYS H O 1
ATOM 17213 N N . VAL H 1 142 ? 2.34454 -174.41097 68.94305 1.000 28.34814 122 VAL H N 1
ATOM 17214 C CA . VAL H 1 142 ? 1.39669 -173.87310 67.96170 1.000 26.40843 122 VAL H CA 1
ATOM 17215 C C . VAL H 1 142 ? 0.14360 -173.33426 68.65226 1.000 26.69267 122 VAL H C 1
ATOM 17216 O O . VAL H 1 142 ? -0.48725 -172.38984 68.15617 1.000 27.50593 122 VAL H O 1
ATOM 17220 N N . TRP H 1 143 ? -0.22629 -173.89520 69.80843 1.000 28.26392 123 TRP H N 1
ATOM 17221 C CA . TRP H 1 143 ? -1.38484 -173.39677 70.54630 1.000 29.06401 123 TRP H CA 1
ATOM 17222 C C . TRP H 1 143 ? -1.07379 -172.18085 71.42036 1.000 35.84114 123 TRP H C 1
ATOM 17223 O O . TRP H 1 143 ? -2.00955 -171.51939 71.88935 1.000 32.14070 123 TRP H O 1
ATOM 17234 N N . GLU H 1 144 ? 0.20106 -171.86803 71.64746 1.000 29.74304 124 GLU H N 1
ATOM 17235 C CA . GLU H 1 144 ? 0.58074 -170.65501 72.36790 1.000 29.93254 124 GLU H CA 1
ATOM 17236 C C . GLU H 1 144 ? 0.84111 -169.50156 71.41661 1.000 37.01760 124 GLU H C 1
ATOM 17237 O O . GLU H 1 144 ? 0.59774 -168.33876 71.76577 1.000 32.21965 124 GLU H O 1
ATOM 17243 N N . HIS H 1 145 ? 1.34272 -169.81661 70.22606 1.000 33.52507 125 HIS H N 1
ATOM 17244 C CA . HIS H 1 145 ? 1.61670 -168.81887 69.20147 1.000 35.54110 125 HIS H CA 1
ATOM 17245 C C . HIS H 1 145 ? 0.35223 -168.03816 68.86246 1.000 32.28808 125 HIS H C 1
ATOM 17246 O O . HIS H 1 145 ? -0.73911 -168.60769 68.76608 1.000 34.14883 125 HIS H O 1
ATOM 17253 N N . ASP H 1 146 ? 0.49536 -166.72693 68.66701 1.000 28.85346 126 ASP H N 1
ATOM 17254 C CA . ASP H 1 146 ? -0.62523 -165.95447 68.14706 1.000 28.96137 126 ASP H CA 1
ATOM 17255 C C . ASP H 1 146 ? -1.03703 -166.49962 66.78313 1.000 33.25662 126 ASP H C 1
ATOM 17256 O O . ASP H 1 146 ? -0.21643 -166.60286 65.86021 1.000 28.37972 126 ASP H O 1
ATOM 17261 N N . LEU H 1 147 ? -2.32279 -166.80654 66.63932 1.000 33.29347 127 LEU H N 1
ATOM 17262 C CA . LEU H 1 147 ? -2.77540 -167.49245 65.43366 1.000 33.18819 127 LEU H CA 1
ATOM 17263 C C . LEU H 1 147 ? -2.77656 -166.55453 64.23227 1.000 30.66157 127 LEU H C 1
ATOM 17264 O O . LEU H 1 147 ? -2.30400 -166.91946 63.15239 1.000 33.23030 127 LEU H O 1
ATOM 17269 N N . ASP H 1 148 ? -3.31488 -165.34353 64.39868 1.000 26.86901 128 ASP H N 1
ATOM 17270 C CA . ASP H 1 148 ? -3.39335 -164.41073 63.28167 1.000 30.43260 128 ASP H CA 1
ATOM 17271 C C . ASP H 1 148 ? -2.01752 -164.11047 62.71134 1.000 32.28019 128 ASP H C 1
ATOM 17272 O O . ASP H 1 148 ? -1.84928 -164.06471 61.48870 1.000 29.86148 128 ASP H O 1
ATOM 17277 N N . ALA H 1 149 ? -1.02841 -163.87317 63.58140 1.000 30.98003 129 ALA H N 1
ATOM 17278 C CA . ALA H 1 149 ? 0.33042 -163.62770 63.10747 1.000 31.38008 129 ALA H CA 1
ATOM 17279 C C . ALA H 1 149 ? 0.88562 -164.84945 62.38627 1.000 31.52483 129 ALA H C 1
ATOM 17280 O O . ALA H 1 149 ? 1.58046 -164.72077 61.37041 1.000 36.49385 129 ALA H O 1
ATOM 17282 N N . GLY H 1 150 ? 0.61402 -166.04248 62.92047 1.000 28.57448 130 GLY H N 1
ATOM 17283 C CA . GLY H 1 150 ? 1.09731 -167.25763 62.28808 1.000 30.40891 130 GLY H CA 1
ATOM 17284 C C . GLY H 1 150 ? 0.51269 -167.46024 60.90365 1.000 31.66959 130 GLY H C 1
ATOM 17285 O O . GLY H 1 150 ? 1.23571 -167.79258 59.95863 1.000 28.04547 130 GLY H O 1
ATOM 17286 N N . LEU H 1 151 ? -0.80178 -167.23755 60.75564 1.000 29.74304 131 LEU H N 1
ATOM 17287 C CA . LEU H 1 151 ? -1.41842 -167.36869 59.43324 1.000 30.03518 131 LEU H CA 1
ATOM 17288 C C . LEU H 1 151 ? -0.88624 -166.30806 58.47636 1.000 31.04320 131 LEU H C 1
ATOM 17289 O O . LEU H 1 151 ? -0.62830 -166.59012 57.29829 1.000 27.46645 131 LEU H O 1
ATOM 17294 N N . ARG H 1 152 ? -0.69252 -165.08567 58.97218 1.000 27.34275 132 ARG H N 1
ATOM 17295 C CA . ARG H 1 152 ? -0.19214 -164.01001 58.12423 1.000 29.32983 132 ARG H CA 1
ATOM 17296 C C . ARG H 1 152 ? 1.21636 -164.31232 57.62217 1.000 26.69004 132 ARG H C 1
ATOM 17297 O O . ARG H 1 152 ? 1.53318 -164.09557 56.44950 1.000 27.04798 132 ARG H O 1
ATOM 17305 N N . LEU H 1 153 ? 2.07737 -164.80592 58.50470 1.000 26.15577 133 LEU H N 1
ATOM 17306 C CA . LEU H 1 153 ? 3.45362 -165.08689 58.12696 1.000 29.47985 133 LEU H CA 1
ATOM 17307 C C . LEU H 1 153 ? 3.53270 -166.21082 57.09615 1.000 29.60618 133 LEU H C 1
ATOM 17308 O O . LEU H 1 153 ? 4.39050 -166.18064 56.20347 1.000 27.08219 133 LEU H O 1
ATOM 17313 N N . MET H 1 154 ? 2.64380 -167.20035 57.18349 1.000 24.87667 134 MET H N 1
ATOM 17314 C CA . MET H 1 154 ? 2.63728 -168.23678 56.15660 1.000 29.77462 134 MET H CA 1
ATOM 17315 C C . MET H 1 154 ? 2.12081 -167.68732 54.83370 1.000 31.11689 134 MET H C 1
ATOM 17316 O O . MET H 1 154 ? 2.64086 -168.02259 53.76254 1.000 26.65583 134 MET H O 1
ATOM 17321 N N . ARG H 1 155 ? 1.11276 -166.82600 54.88265 1.000 25.01089 135 ARG H N 1
ATOM 17322 C CA . ARG H 1 155 ? 0.64036 -166.22282 53.64653 1.000 22.98697 135 ARG H CA 1
ATOM 17323 C C . ARG H 1 155 ? 1.73294 -165.37153 53.00665 1.000 26.41369 135 ARG H C 1
ATOM 17324 O O . ARG H 1 155 ? 1.97449 -165.45511 51.79574 1.000 25.60307 135 ARG H O 1
ATOM 17332 N N . LEU H 1 156 ? 2.42280 -164.56215 53.81562 1.000 27.81123 136 LEU H N 1
ATOM 17333 C CA . LEU H 1 156 ? 3.49613 -163.72236 53.29293 1.000 26.33474 136 LEU H CA 1
ATOM 17334 C C . LEU H 1 156 ? 4.67270 -164.54891 52.79125 1.000 28.18233 136 LEU H C 1
ATOM 17335 O O . LEU H 1 156 ? 5.33263 -164.16752 51.81548 1.000 32.04858 136 LEU H O 1
ATOM 17340 N N . GLY H 1 157 ? 4.99339 -165.64694 53.48415 1.000 29.45880 137 GLY H N 1
ATOM 17341 C CA . GLY H 1 157 ? 6.17898 -166.42223 53.16366 1.000 26.81374 137 GLY H CA 1
ATOM 17342 C C . GLY H 1 157 ? 6.01890 -167.42953 52.03754 1.000 30.16941 137 GLY H C 1
ATOM 17343 O O . GLY H 1 157 ? 7.02486 -167.84058 51.45519 1.000 32.93553 137 GLY H O 1
ATOM 17344 N N . VAL H 1 158 ? 4.79164 -167.86061 51.73978 1.000 27.88755 138 VAL H N 1
ATOM 17345 C CA . VAL H 1 158 ? 4.52699 -168.90366 50.75041 1.000 25.62412 138 VAL H CA 1
ATOM 17346 C C . VAL H 1 158 ? 3.77789 -168.35189 49.54133 1.000 26.87164 138 VAL H C 1
ATOM 17347 O O . VAL H 1 158 ? 4.22003 -168.50746 48.40147 1.000 26.68478 138 VAL H O 1
ATOM 17351 N N . ASP H 1 159 ? 2.63387 -167.70521 49.77336 1.000 26.62951 139 ASP H N 1
ATOM 17352 C CA . ASP H 1 159 ? 1.79813 -167.26760 48.65698 1.000 27.42697 139 ASP H CA 1
ATOM 17353 C C . ASP H 1 159 ? 2.51549 -166.26769 47.77226 1.000 28.62448 139 ASP H C 1
ATOM 17354 O O . ASP H 1 159 ? 2.30286 -166.25715 46.55261 1.000 29.22719 139 ASP H O 1
ATOM 17359 N N . THR H 1 160 ? 3.35979 -165.41505 48.35627 1.000 24.81087 140 THR H N 1
ATOM 17360 C CA . THR H 1 160 ? 4.07927 -164.44746 47.53376 1.000 23.74495 140 THR H CA 1
ATOM 17361 C C . THR H 1 160 ? 4.98357 -165.14924 46.52309 1.000 25.45042 140 THR H C 1
ATOM 17362 O O . THR H 1 160 ? 5.11082 -164.69955 45.37717 1.000 26.56108 140 THR H O 1
ATOM 17366 N N . HIS H 1 161 ? 5.60953 -166.25977 46.92255 1.000 26.42948 141 HIS H N 1
ATOM 17367 C CA . HIS H 1 161 ? 6.47585 -166.98949 45.99652 1.000 25.93732 141 HIS H CA 1
ATOM 17368 C C . HIS H 1 161 ? 5.66399 -167.69609 44.91659 1.000 27.22168 141 HIS H C 1
ATOM 17369 O O . HIS H 1 161 ? 6.09505 -167.76713 43.75772 1.000 27.87703 141 HIS H O 1
ATOM 17376 N N . ALA H 1 162 ? 4.50899 -168.25834 45.28491 1.000 26.21367 142 ALA H N 1
ATOM 17377 C CA . ALA H 1 162 ? 3.64566 -168.90993 44.30569 1.000 23.05276 142 ALA H CA 1
ATOM 17378 C C . ALA H 1 162 ? 3.16044 -167.91304 43.25620 1.000 27.91651 142 ALA H C 1
ATOM 17379 O O . ALA H 1 162 ? 3.16251 -168.19802 42.05435 1.000 29.19034 142 ALA H O 1
ATOM 17381 N N . ILE H 1 163 ? 2.70690 -166.74711 43.70515 1.000 25.10827 143 ILE H N 1
ATOM 17382 C CA . ILE H 1 163 ? 2.20402 -165.73382 42.78679 1.000 25.81889 143 ILE H CA 1
ATOM 17383 C C . ILE H 1 163 ? 3.32898 -165.24115 41.87954 1.000 27.01377 143 ILE H C 1
ATOM 17384 O O . ILE H 1 163 ? 3.14388 -165.06974 40.67377 1.000 24.26870 143 ILE H O 1
ATOM 17389 N N . SER H 1 164 ? 4.51166 -165.00998 42.44670 1.000 26.73478 144 SER H N 1
ATOM 17390 C CA . SER H 1 164 ? 5.64869 -164.56045 41.64611 1.000 26.44264 144 SER H CA 1
ATOM 17391 C C . SER H 1 164 ? 6.00865 -165.57720 40.56381 1.000 29.15613 144 SER H C 1
ATOM 17392 O O . SER H 1 164 ? 6.16933 -165.22393 39.38809 1.000 30.28521 144 SER H O 1
ATOM 17395 N N . SER H 1 165 ? 6.15343 -166.84936 40.94335 1.000 24.90825 145 SER H N 1
ATOM 17396 C CA . SER H 1 165 ? 6.49311 -167.87081 39.96319 1.000 29.77725 145 SER H CA 1
ATOM 17397 C C . SER H 1 165 ? 5.39706 -168.00546 38.91352 1.000 31.87487 145 SER H C 1
ATOM 17398 O O . SER H 1 165 ? 5.68585 -168.16314 37.72036 1.000 28.99821 145 SER H O 1
ATOM 17401 N N . HIS H 1 166 ? 4.13349 -167.94585 39.34158 1.000 24.75034 146 HIS H N 1
ATOM 17402 C CA . HIS H 1 166 ? 3.01997 -168.07573 38.40121 1.000 26.66372 146 HIS H CA 1
ATOM 17403 C C . HIS H 1 166 ? 3.09156 -167.03770 37.28416 1.000 34.05935 146 HIS H C 1
ATOM 17404 O O . HIS H 1 166 ? 2.80340 -167.35149 36.12172 1.000 28.16127 146 HIS H O 1
ATOM 17411 N N . PHE H 1 167 ? 3.44004 -165.78922 37.61717 1.000 30.64578 147 PHE H N 1
ATOM 17412 C CA . PHE H 1 167 ? 3.37809 -164.70812 36.63742 1.000 32.76182 147 PHE H CA 1
ATOM 17413 C C . PHE H 1 167 ? 4.69904 -164.43065 35.94057 1.000 31.51957 147 PHE H C 1
ATOM 17414 O O . PHE H 1 167 ? 4.69113 -163.93173 34.81177 1.000 26.87164 147 PHE H O 1
ATOM 17422 N N . LEU H 1 168 ? 5.83152 -164.72019 36.57827 1.000 31.56957 148 LEU H N 1
ATOM 17423 C CA . LEU H 1 168 ? 7.11870 -164.34826 36.01185 1.000 29.27456 148 LEU H CA 1
ATOM 17424 C C . LEU H 1 168 ? 7.83648 -165.49924 35.31548 1.000 31.18269 148 LEU H C 1
ATOM 17425 O O . LEU H 1 168 ? 8.72212 -165.24575 34.49262 1.000 31.05372 148 LEU H O 1
ATOM 17430 N N . LEU H 1 169 ? 7.50264 -166.74653 35.62480 1.000 26.11103 149 LEU H N 1
ATOM 17431 C CA . LEU H 1 169 ? 8.21648 -167.83712 34.96352 1.000 29.30878 149 LEU H CA 1
ATOM 17432 C C . LEU H 1 169 ? 7.94672 -167.95077 33.45411 1.000 29.70356 149 LEU H C 1
ATOM 17433 O O . LEU H 1 169 ? 8.84960 -168.38954 32.72630 1.000 29.73514 149 LEU H O 1
ATOM 17438 N N . PRO H 1 170 ? 6.76306 -167.59150 32.92330 1.000 30.88791 150 PRO H N 1
ATOM 17439 C CA . PRO H 1 170 ? 6.59931 -167.67517 31.45459 1.000 31.76697 150 PRO H CA 1
ATOM 17440 C C . PRO H 1 170 ? 7.69609 -166.94370 30.70123 1.000 33.16450 150 PRO H C 1
ATOM 17441 O O . PRO H 1 170 ? 8.28947 -167.50368 29.77176 1.000 35.37266 150 PRO H O 1
ATOM 17445 N N . LEU H 1 171 ? 8.02475 -165.72125 31.11958 1.000 34.19094 151 LEU H N 1
ATOM 17446 C CA . LEU H 1 171 ? 9.12005 -165.00753 30.47825 1.000 35.58848 151 LEU H CA 1
ATOM 17447 C C . LEU H 1 171 ? 10.44678 -165.73507 30.69131 1.000 35.30686 151 LEU H C 1
ATOM 17448 O O . LEU H 1 171 ? 11.27103 -165.82969 29.77577 1.000 33.64614 151 LEU H O 1
ATOM 17453 N N . LEU H 1 172 ? 10.65471 -166.30320 31.87588 1.000 34.08303 152 LEU H N 1
ATOM 17454 C CA . LEU H 1 172 ? 11.94565 -166.91390 32.15591 1.000 29.26667 152 LEU H CA 1
ATOM 17455 C C . LEU H 1 172 ? 12.16526 -168.17913 31.33617 1.000 32.42757 152 LEU H C 1
ATOM 17456 O O . LEU H 1 172 ? 13.31007 -168.49544 30.99403 1.000 37.23868 152 LEU H O 1
ATOM 17461 N N . VAL H 1 173 ? 11.10514 -168.92704 31.02268 1.000 30.46418 153 VAL H N 1
ATOM 17462 C CA . VAL H 1 173 ? 11.27901 -170.16648 30.26927 1.000 33.62772 153 VAL H CA 1
ATOM 17463 C C . VAL H 1 173 ? 11.18055 -169.90818 28.76878 1.000 35.64375 153 VAL H C 1
ATOM 17464 O O . VAL H 1 173 ? 11.18371 -170.85279 27.97272 1.000 35.89641 153 VAL H O 1
ATOM 17468 N N . ARG H 1 174 ? 11.07411 -168.63807 28.37116 1.000 38.75465 154 ARG H N 1
ATOM 17469 C CA . ARG H 1 174 ? 10.96846 -168.32860 26.94637 1.000 43.94737 154 ARG H CA 1
ATOM 17470 C C . ARG H 1 174 ? 12.20834 -168.79558 26.18051 1.000 42.68670 154 ARG H C 1
ATOM 17471 O O . ARG H 1 174 ? 12.10167 -169.18466 25.01463 1.000 40.70488 154 ARG H O 1
ATOM 17479 N N . ARG H 1 175 ? 13.36240 -168.83488 26.83631 1.000 36.90706 155 ARG H N 1
ATOM 17480 C CA . ARG H 1 175 ? 14.60669 -169.35029 26.28699 1.000 43.81315 155 ARG H CA 1
ATOM 17481 C C . ARG H 1 175 ? 15.31356 -170.17471 27.37059 1.000 44.01580 155 ARG H C 1
ATOM 17482 O O . ARG H 1 175 ? 15.10335 -169.94614 28.55292 1.000 47.09775 155 ARG H O 1
ATOM 17490 N N . PRO H 1 176 ? 16.14992 -171.11747 26.95536 1.000 37.92034 156 PRO H N 1
ATOM 17491 C CA . PRO H 1 176 ? 16.87935 -171.91757 27.95111 1.000 36.60176 156 PRO H CA 1
ATOM 17492 C C . PRO H 1 176 ? 17.89881 -171.07813 28.70413 1.000 33.70930 156 PRO H C 1
ATOM 17493 O O . PRO H 1 176 ? 18.31193 -169.99886 28.26843 1.000 36.48595 156 PRO H O 1
ATOM 17497 N N . GLY H 1 177 ? 18.28916 -171.58066 29.87418 1.000 34.39886 157 GLY H N 1
ATOM 17498 C CA . GLY H 1 177 ? 19.29114 -170.91938 30.68493 1.000 33.74089 157 GLY H CA 1
ATOM 17499 C C . GLY H 1 177 ? 18.76455 -170.06347 31.82005 1.000 37.92034 157 GLY H C 1
ATOM 17500 O O . GLY H 1 177 ? 19.56707 -169.40371 32.49308 1.000 36.96496 157 GLY H O 1
ATOM 17501 N N . GLY H 1 178 ? 17.45043 -170.01758 32.03766 1.000 37.60451 158 GLY H N 1
ATOM 17502 C CA . GLY H 1 178 ? 16.92429 -169.23741 33.13999 1.000 35.09105 158 GLY H CA 1
ATOM 17503 C C . GLY H 1 178 ? 17.26603 -169.84731 34.48657 1.000 30.19573 158 GLY H C 1
ATOM 17504 O O . GLY H 1 178 ? 17.52495 -171.04960 34.60860 1.000 27.73754 158 GLY H O 1
ATOM 17505 N N . LEU H 1 179 ? 17.26521 -168.99624 35.51751 1.000 35.23317 159 LEU H N 1
ATOM 17506 C CA . LEU H 1 179 ? 17.59471 -169.42775 36.87573 1.000 31.95909 159 LEU H CA 1
ATOM 17507 C C . LEU H 1 179 ? 16.59401 -168.83569 37.86216 1.000 31.79065 159 LEU H C 1
ATOM 17508 O O . LEU H 1 179 ? 16.35997 -167.62211 37.85981 1.000 30.63525 159 LEU H O 1
ATOM 17513 N N . VAL H 1 180 ? 16.01723 -169.68904 38.70793 1.000 28.87188 160 VAL H N 1
ATOM 17514 C CA . VAL H 1 180 ? 15.16236 -169.26036 39.81065 1.000 28.83504 160 VAL H CA 1
ATOM 17515 C C . VAL H 1 180 ? 15.85922 -169.61588 41.11666 1.000 24.28186 160 VAL H C 1
ATOM 17516 O O . VAL H 1 180 ? 16.29396 -170.76109 41.30531 1.000 27.72438 160 VAL H O 1
ATOM 17520 N N . VAL H 1 181 ? 15.95180 -168.65036 42.02371 1.000 25.35567 161 VAL H N 1
ATOM 17521 C CA . VAL H 1 181 ? 16.51302 -168.89179 43.35079 1.000 28.96400 161 VAL H CA 1
ATOM 17522 C C . VAL H 1 181 ? 15.42142 -168.66076 44.38840 1.000 26.95060 161 VAL H C 1
ATOM 17523 O O . VAL H 1 181 ? 14.97436 -167.52671 44.57853 1.000 25.87152 161 VAL H O 1
ATOM 17527 N N . GLU H 1 182 ? 15.04070 -169.71900 45.09614 1.000 27.48224 162 GLU H N 1
ATOM 17528 C CA . GLU H 1 182 ? 14.10031 -169.61198 46.20341 1.000 27.72964 162 GLU H CA 1
ATOM 17529 C C . GLU H 1 182 ? 14.87110 -169.38024 47.50509 1.000 24.44504 162 GLU H C 1
ATOM 17530 O O . GLU H 1 182 ? 15.78437 -170.14346 47.82505 1.000 27.06377 162 GLU H O 1
ATOM 17536 N N . MET H 1 183 ? 14.53836 -168.31289 48.23222 1.000 27.32170 163 MET H N 1
ATOM 17537 C CA . MET H 1 183 ? 15.27523 -167.95025 49.44653 1.000 26.38474 163 MET H CA 1
ATOM 17538 C C . MET H 1 183 ? 14.56968 -168.50880 50.68176 1.000 25.33725 163 MET H C 1
ATOM 17539 O O . MET H 1 183 ? 13.38905 -168.23036 50.91322 1.000 27.76386 163 MET H O 1
ATOM 17544 N N . THR H 1 184 ? 15.30076 -169.26362 51.49610 1.000 29.70356 164 THR H N 1
ATOM 17545 C CA . THR H 1 184 ? 14.72349 -169.83208 52.70799 1.000 28.03231 164 THR H CA 1
ATOM 17546 C C . THR H 1 184 ? 15.72211 -169.67074 53.85282 1.000 28.69291 164 THR H C 1
ATOM 17547 O O . THR H 1 184 ? 16.75268 -169.00377 53.71896 1.000 27.62173 164 THR H O 1
ATOM 17551 N N . ASP H 1 185 ? 15.40841 -170.29327 54.98678 1.000 25.22408 165 ASP H N 1
ATOM 17552 C CA . ASP H 1 185 ? 16.29156 -170.33341 56.15403 1.000 23.86602 165 ASP H CA 1
ATOM 17553 C C . ASP H 1 185 ? 16.57948 -171.80086 56.43934 1.000 24.85561 165 ASP H C 1
ATOM 17554 O O . ASP H 1 185 ? 15.67047 -172.55577 56.80040 1.000 31.20111 165 ASP H O 1
ATOM 17559 N N . GLY H 1 186 ? 17.83664 -172.20566 56.27225 1.000 30.35364 166 GLY H N 1
ATOM 17560 C CA . GLY H 1 186 ? 18.26258 -173.56771 56.51435 1.000 28.77977 166 GLY H CA 1
ATOM 17561 C C . GLY H 1 186 ? 18.45349 -174.35857 55.22379 1.000 28.73239 166 GLY H C 1
ATOM 17562 O O . GLY H 1 186 ? 17.96570 -173.99733 54.15691 1.000 27.30064 166 GLY H O 1
ATOM 17563 N N . THR H 1 187 ? 19.23986 -175.42575 55.31674 1.000 29.47195 167 THR H N 1
ATOM 17564 C CA . THR H 1 187 ? 19.36176 -176.37343 54.22269 1.000 27.55330 167 THR H CA 1
ATOM 17565 C C . THR H 1 187 ? 18.38372 -177.52844 54.44275 1.000 31.81434 167 THR H C 1
ATOM 17566 O O . THR H 1 187 ? 17.84993 -177.71864 55.53865 1.000 29.80094 167 THR H O 1
ATOM 17570 N N . ALA H 1 188 ? 18.14661 -178.30789 53.38673 1.000 30.74053 168 ALA H N 1
ATOM 17571 C CA . ALA H 1 188 ? 17.31939 -179.49787 53.56208 1.000 34.46992 168 ALA H CA 1
ATOM 17572 C C . ALA H 1 188 ? 17.92740 -180.44837 54.59165 1.000 33.00659 168 ALA H C 1
ATOM 17573 O O . ALA H 1 188 ? 17.20132 -181.07935 55.36947 1.000 33.55665 168 ALA H O 1
ATOM 17575 N N . ALA H 1 189 ? 19.25777 -180.57708 54.60336 1.000 34.61468 169 ALA H N 1
ATOM 17576 C CA . ALA H 1 189 ? 19.90657 -181.46865 55.56369 1.000 36.16486 169 ALA H CA 1
ATOM 17577 C C . ALA H 1 189 ? 19.70474 -180.97823 56.99193 1.000 32.58285 169 ALA H C 1
ATOM 17578 O O . ALA H 1 189 ? 19.34113 -181.75618 57.88038 1.000 30.27731 169 ALA H O 1
ATOM 17580 N N . TYR H 1 190 ? 19.94012 -179.68984 57.23516 1.000 32.88289 170 TYR H N 1
ATOM 17581 C CA . TYR H 1 190 ? 19.75122 -179.16228 58.58052 1.000 27.80333 170 TYR H CA 1
ATOM 17582 C C . TYR H 1 190 ? 18.27313 -179.19111 58.96697 1.000 30.10624 170 TYR H C 1
ATOM 17583 O O . TYR H 1 190 ? 17.90876 -179.70387 60.02980 1.000 28.63501 170 TYR H O 1
ATOM 17592 N N . ASN H 1 191 ? 17.39756 -178.64949 58.11153 1.000 29.37721 171 ASN H N 1
ATOM 17593 C CA . ASN H 1 191 ? 15.98727 -178.58288 58.49723 1.000 29.32720 171 ASN H CA 1
ATOM 17594 C C . ASN H 1 191 ? 15.37933 -179.96762 58.61923 1.000 27.40065 171 ASN H C 1
ATOM 17595 O O . ASN H 1 191 ? 14.46334 -180.16700 59.42502 1.000 32.53811 171 ASN H O 1
ATOM 17600 N N . GLY H 1 192 ? 15.87938 -180.94014 57.85408 1.000 29.54038 172 GLY H N 1
ATOM 17601 C CA . GLY H 1 192 ? 15.35987 -182.29451 57.97523 1.000 29.68251 172 GLY H CA 1
ATOM 17602 C C . GLY H 1 192 ? 15.52483 -182.89653 59.35797 1.000 34.15146 172 GLY H C 1
ATOM 17603 O O . GLY H 1 192 ? 14.79541 -183.82847 59.71602 1.000 31.07215 172 GLY H O 1
ATOM 17604 N N . SER H 1 193 ? 16.46903 -182.39133 60.15198 1.000 31.88277 173 SER H N 1
ATOM 17605 C CA . SER H 1 193 ? 16.70020 -182.93975 61.47986 1.000 31.46693 173 SER H CA 1
ATOM 17606 C C . SER H 1 193 ? 16.54478 -181.90214 62.58640 1.000 30.73526 173 SER H C 1
ATOM 17607 O O . SER H 1 193 ? 16.89928 -182.19370 63.73158 1.000 32.17754 173 SER H O 1
ATOM 17610 N N . HIS H 1 194 ? 16.03044 -180.70468 62.28642 1.000 30.67999 174 HIS H N 1
ATOM 17611 C CA . HIS H 1 194 ? 15.86858 -179.65556 63.29071 1.000 31.58010 174 HIS H CA 1
ATOM 17612 C C . HIS H 1 194 ? 14.50133 -179.00683 63.15769 1.000 32.17228 174 HIS H C 1
ATOM 17613 O O . HIS H 1 194 ? 14.14298 -178.53146 62.08039 1.000 30.77211 174 HIS H O 1
ATOM 17620 N N . TYR H 1 195 ? 13.75944 -178.96745 64.25835 1.000 33.86195 175 TYR H N 1
ATOM 17621 C CA . TYR H 1 195 ? 12.61325 -178.07253 64.38915 1.000 30.90897 175 TYR H CA 1
ATOM 17622 C C . TYR H 1 195 ? 13.08802 -176.61853 64.33965 1.000 34.04882 175 TYR H C 1
ATOM 17623 O O . TYR H 1 195 ? 14.01386 -176.23915 65.06188 1.000 36.30435 175 TYR H O 1
ATOM 17632 N N . ARG H 1 196 ? 12.46949 -175.79325 63.48213 1.000 25.56359 176 ARG H N 1
ATOM 17633 C CA . ARG H 1 196 ? 12.96776 -174.43536 63.22638 1.000 30.11940 176 ARG H CA 1
ATOM 17634 C C . ARG H 1 196 ? 12.06802 -173.37453 63.87319 1.000 33.53297 176 ARG H C 1
ATOM 17635 O O . ARG H 1 196 ? 11.06468 -172.95475 63.28280 1.000 28.74292 176 ARG H O 1
ATOM 17643 N N . ASN H 1 197 ? 12.46060 -172.92123 65.07319 1.000 28.97189 177 ASN H N 1
ATOM 17644 C CA . ASN H 1 197 ? 11.86970 -171.78048 65.78133 1.000 33.38295 177 ASN H CA 1
ATOM 17645 C C . ASN H 1 197 ? 10.46735 -172.03460 66.32499 1.000 33.64088 177 ASN H C 1
ATOM 17646 O O . ASN H 1 197 ? 10.24406 -171.95003 67.53217 1.000 29.32457 177 ASN H O 1
ATOM 17651 N N . SER H 1 198 ? 9.50222 -172.27258 65.44999 1.000 31.31428 178 SER H N 1
ATOM 17652 C CA . SER H 1 198 ? 8.12437 -172.48504 65.87667 1.000 31.34850 178 SER H CA 1
ATOM 17653 C C . SER H 1 198 ? 7.34577 -172.95695 64.65517 1.000 29.80357 178 SER H C 1
ATOM 17654 O O . SER H 1 198 ? 7.85953 -172.95205 63.53379 1.000 26.57161 178 SER H O 1
ATOM 17657 N N . TYR H 1 199 ? 6.09152 -173.34510 64.89341 1.000 26.56108 179 TYR H N 1
ATOM 17658 C CA . TYR H 1 199 ? 5.31704 -174.10244 63.91261 1.000 27.06904 179 TYR H CA 1
ATOM 17659 C C . TYR H 1 199 ? 5.22063 -173.37818 62.57292 1.000 28.82188 179 TYR H C 1
ATOM 17660 O O . TYR H 1 199 ? 5.51266 -173.95829 61.51938 1.000 29.46406 179 TYR H O 1
ATOM 17669 N N . PHE H 1 200 ? 4.78711 -172.11641 62.58730 1.000 25.11091 180 PHE H N 1
ATOM 17670 C CA . PHE H 1 200 ? 4.50593 -171.41979 61.33352 1.000 26.60582 180 PHE H CA 1
ATOM 17671 C C . PHE H 1 200 ? 5.78885 -171.09481 60.57880 1.000 33.43032 180 PHE H C 1
ATOM 17672 O O . PHE H 1 200 ? 5.88370 -171.30766 59.36389 1.000 29.25088 180 PHE H O 1
ATOM 17680 N N . TYR H 1 201 ? 6.77458 -170.55485 61.28673 1.000 31.16163 181 TYR H N 1
ATOM 17681 C CA . TYR H 1 201 ? 8.08698 -170.30360 60.70557 1.000 27.33222 181 TYR H CA 1
ATOM 17682 C C . TYR H 1 201 ? 8.63204 -171.55820 60.03684 1.000 26.59003 181 TYR H C 1
ATOM 17683 O O . TYR H 1 201 ? 9.12703 -171.51351 58.90207 1.000 26.20314 181 TYR H O 1
ATOM 17692 N N . ASP H 1 202 ? 8.56732 -172.68485 60.75394 1.000 26.16366 182 ASP H N 1
ATOM 17693 C CA . ASP H 1 202 ? 9.11584 -173.93647 60.24951 1.000 30.23257 182 ASP H CA 1
ATOM 17694 C C . ASP H 1 202 ? 8.40992 -174.36696 58.96847 1.000 31.79329 182 ASP H C 1
ATOM 17695 O O . ASP H 1 202 ? 9.06444 -174.77794 57.99837 1.000 28.31655 182 ASP H O 1
ATOM 17700 N N . LEU H 1 203 ? 7.07980 -174.25397 58.92741 1.000 25.13196 183 LEU H N 1
ATOM 17701 C CA . LEU H 1 203 ? 6.37068 -174.67210 57.72023 1.000 26.84532 183 LEU H CA 1
ATOM 17702 C C . LEU H 1 203 ? 6.78773 -173.83376 56.51599 1.000 28.77713 183 LEU H C 1
ATOM 17703 O O . LEU H 1 203 ? 6.94986 -174.36777 55.41212 1.000 26.81637 183 LEU H O 1
ATOM 17708 N N . VAL H 1 204 ? 6.96439 -172.51949 56.70063 1.000 26.70057 184 VAL H N 1
ATOM 17709 C CA . VAL H 1 204 ? 7.36932 -171.67424 55.57595 1.000 25.40568 184 VAL H CA 1
ATOM 17710 C C . VAL H 1 204 ? 8.72984 -172.10492 55.05051 1.000 27.56120 184 VAL H C 1
ATOM 17711 O O . VAL H 1 204 ? 8.91312 -172.31460 53.84463 1.000 26.39264 184 VAL H O 1
ATOM 17715 N N . LYS H 1 205 ? 9.71680 -172.21486 55.94087 1.000 23.59230 185 LYS H N 1
ATOM 17716 C CA . LYS H 1 205 ? 11.06820 -172.48363 55.46403 1.000 29.56670 185 LYS H CA 1
ATOM 17717 C C . LYS H 1 205 ? 11.13848 -173.81957 54.75873 1.000 29.79305 185 LYS H C 1
ATOM 17718 O O . LYS H 1 205 ? 11.87441 -173.97058 53.77722 1.000 29.30615 185 LYS H O 1
ATOM 17724 N N . ASN H 1 206 ? 10.35174 -174.78641 55.21159 1.000 24.80561 186 ASN H N 1
ATOM 17725 C CA . ASN H 1 206 ? 10.38814 -176.08454 54.57312 1.000 25.10038 186 ASN H CA 1
ATOM 17726 C C . ASN H 1 206 ? 9.53613 -176.14039 53.30706 1.000 27.46645 186 ASN H C 1
ATOM 17727 O O . ASN H 1 206 ? 9.86692 -176.90543 52.39231 1.000 28.13232 186 ASN H O 1
ATOM 17732 N N . SER H 1 207 ? 8.47239 -175.32849 53.20630 1.000 25.85573 187 SER H N 1
ATOM 17733 C CA . SER H 1 207 ? 7.78073 -175.20959 51.92276 1.000 27.83755 187 SER H CA 1
ATOM 17734 C C . SER H 1 207 ? 8.67261 -174.57723 50.86162 1.000 29.66671 187 SER H C 1
ATOM 17735 O O . SER H 1 207 ? 8.62473 -174.97359 49.69169 1.000 26.05839 187 SER H O 1
ATOM 17738 N N . VAL H 1 208 ? 9.47236 -173.57586 51.23578 1.000 23.37912 188 VAL H N 1
ATOM 17739 C CA . VAL H 1 208 ? 10.32450 -172.93873 50.23837 1.000 24.17921 188 VAL H CA 1
ATOM 17740 C C . VAL H 1 208 ? 11.40353 -173.91610 49.75738 1.000 26.27947 188 VAL H C 1
ATOM 17741 O O . VAL H 1 208 ? 11.78081 -173.91135 48.57621 1.000 31.14847 188 VAL H O 1
ATOM 17745 N N . LEU H 1 209 ? 11.91693 -174.76557 50.65563 1.000 24.69243 189 LEU H N 1
ATOM 17746 C CA . LEU H 1 209 ? 12.78954 -175.85797 50.22558 1.000 28.83240 189 LEU H CA 1
ATOM 17747 C C . LEU H 1 209 ? 12.09611 -176.74247 49.18907 1.000 31.22216 189 LEU H C 1
ATOM 17748 O O . LEU H 1 209 ? 12.69080 -177.11032 48.16808 1.000 32.39073 189 LEU H O 1
ATOM 17753 N N . ARG H 1 210 ? 10.83375 -177.10378 49.43975 1.000 27.11378 190 ARG H N 1
ATOM 17754 C CA . ARG H 1 210 ? 10.10690 -177.94728 48.48377 1.000 24.78718 190 ARG H CA 1
ATOM 17755 C C . ARG H 1 210 ? 9.85491 -177.22423 47.16487 1.000 25.91363 190 ARG H C 1
ATOM 17756 O O . ARG H 1 210 ? 9.86790 -177.85696 46.09876 1.000 30.27468 190 ARG H O 1
ATOM 17764 N N . MET H 1 211 ? 9.63003 -175.90651 47.21171 1.000 22.87906 191 MET H N 1
ATOM 17765 C CA . MET H 1 211 ? 9.43403 -175.14378 45.97556 1.000 25.27671 191 MET H CA 1
ATOM 17766 C C . MET H 1 211 ? 10.61999 -175.28867 45.02161 1.000 30.76685 191 MET H C 1
ATOM 17767 O O . MET H 1 211 ? 10.43851 -175.38887 43.80269 1.000 27.40065 191 MET H O 1
ATOM 17772 N N . GLY H 1 212 ? 11.84260 -175.28069 45.54769 1.000 29.85358 192 GLY H N 1
ATOM 17773 C CA . GLY H 1 212 ? 12.99963 -175.46414 44.67705 1.000 29.02716 192 GLY H CA 1
ATOM 17774 C C . GLY H 1 212 ? 12.96512 -176.79950 43.95711 1.000 29.65356 192 GLY H C 1
ATOM 17775 O O . GLY H 1 212 ? 13.27515 -176.88854 42.76222 1.000 32.15649 192 GLY H O 1
ATOM 17776 N N . TYR H 1 213 ? 12.57710 -177.85669 44.67346 1.000 27.00850 193 TYR H N 1
ATOM 17777 C CA . TYR H 1 213 ? 12.45695 -179.18025 44.06993 1.000 28.97716 193 TYR H CA 1
ATOM 17778 C C . TYR H 1 213 ? 11.34020 -179.22161 43.03286 1.000 30.17993 193 TYR H C 1
ATOM 17779 O O . TYR H 1 213 ? 11.51601 -179.78372 41.94550 1.000 28.77713 193 TYR H O 1
ATOM 17788 N N . VAL H 1 214 ? 10.18853 -178.62574 43.35501 1.000 26.02680 194 VAL H N 1
ATOM 17789 C CA . VAL H 1 214 ? 9.03556 -178.66951 42.46716 1.000 26.18735 194 VAL H CA 1
ATOM 17790 C C . VAL H 1 214 ? 9.31834 -177.88371 41.19443 1.000 32.27229 194 VAL H C 1
ATOM 17791 O O . VAL H 1 214 ? 9.04487 -178.35269 40.07977 1.000 28.88767 194 VAL H O 1
ATOM 17795 N N . LEU H 1 215 ? 9.87032 -176.67246 41.34428 1.000 24.60295 195 LEU H N 1
ATOM 17796 C CA . LEU H 1 215 ? 10.14486 -175.83551 40.17933 1.000 30.29837 195 LEU H CA 1
ATOM 17797 C C . LEU H 1 215 ? 11.26038 -176.42001 39.32498 1.000 29.19824 195 LEU H C 1
ATOM 17798 O O . LEU H 1 215 ? 11.25342 -176.25506 38.10034 1.000 29.17192 195 LEU H O 1
ATOM 17803 N N . ALA H 1 216 ? 12.21261 -177.11749 39.94577 1.000 25.65571 196 ALA H N 1
ATOM 17804 C CA . ALA H 1 216 ? 13.25211 -177.77305 39.16343 1.000 30.35101 196 ALA H CA 1
ATOM 17805 C C . ALA H 1 216 ? 12.65136 -178.76407 38.18111 1.000 31.49851 196 ALA H C 1
ATOM 17806 O O . ALA H 1 216 ? 13.09694 -178.85949 37.02984 1.000 33.63824 196 ALA H O 1
ATOM 17808 N N . HIS H 1 217 ? 11.64005 -179.51236 38.62299 1.000 32.48547 197 HIS H N 1
ATOM 17809 C CA . HIS H 1 217 ? 10.94778 -180.44229 37.73718 1.000 35.10421 197 HIS H CA 1
ATOM 17810 C C . HIS H 1 217 ? 10.23840 -179.70171 36.60629 1.000 33.26978 197 HIS H C 1
ATOM 17811 O O . HIS H 1 217 ? 10.28795 -180.12824 35.44705 1.000 33.33558 197 HIS H O 1
ATOM 17818 N N . GLU H 1 218 ? 9.58989 -178.57603 36.92040 1.000 27.11641 198 GLU H N 1
ATOM 17819 C CA . GLU H 1 218 ? 8.80129 -177.86924 35.91398 1.000 28.06652 198 GLU H CA 1
ATOM 17820 C C . GLU H 1 218 ? 9.67306 -177.11913 34.91692 1.000 33.14082 198 GLU H C 1
ATOM 17821 O O . GLU H 1 218 ? 9.25270 -176.90016 33.77478 1.000 33.61456 198 GLU H O 1
ATOM 17827 N N . LEU H 1 219 ? 10.85604 -176.68056 35.33734 1.000 28.89820 199 LEU H N 1
ATOM 17828 C CA . LEU H 1 219 ? 11.71106 -175.84697 34.50126 1.000 28.50342 199 LEU H CA 1
ATOM 17829 C C . LEU H 1 219 ? 12.68133 -176.64636 33.64710 1.000 30.29047 199 LEU H C 1
ATOM 17830 O O . LEU H 1 219 ? 13.13772 -176.13625 32.61899 1.000 31.53010 199 LEU H O 1
ATOM 17835 N N . GLU H 1 220 ? 13.04455 -177.85979 34.07495 1.000 31.72486 200 GLU H N 1
ATOM 17836 C CA . GLU H 1 220 ? 14.04713 -178.62697 33.33680 1.000 36.24119 200 GLU H CA 1
ATOM 17837 C C . GLU H 1 220 ? 13.69656 -178.83675 31.86735 1.000 35.08315 200 GLU H C 1
ATOM 17838 O O . GLU H 1 220 ? 14.61086 -178.73700 31.03198 1.000 34.63573 200 GLU H O 1
ATOM 17844 N N . PRO H 1 221 ? 12.45041 -179.13522 31.48059 1.000 37.98613 201 PRO H N 1
ATOM 17845 C CA . PRO H 1 221 ? 12.15245 -179.25448 30.04103 1.000 34.28306 201 PRO H CA 1
ATOM 17846 C C . PRO H 1 221 ? 12.39784 -177.97325 29.25408 1.000 39.78898 201 PRO H C 1
ATOM 17847 O O . PRO H 1 221 ? 12.54946 -178.04622 28.03018 1.000 39.00731 201 PRO H O 1
ATOM 17851 N N . TYR H 1 222 ? 12.45664 -176.80984 29.90612 1.000 35.43846 202 TYR H N 1
ATOM 17852 C CA . TYR H 1 222 ? 12.69483 -175.53514 29.23621 1.000 30.59314 202 TYR H CA 1
ATOM 17853 C C . TYR H 1 222 ? 14.14636 -175.08692 29.32791 1.000 32.79341 202 TYR H C 1
ATOM 17854 O O . TYR H 1 222 ? 14.46559 -173.96208 28.92592 1.000 36.25435 202 TYR H O 1
ATOM 17863 N N . GLY H 1 223 ? 15.02446 -175.92753 29.86412 1.000 36.99128 203 GLY H N 1
ATOM 17864 C CA . GLY H 1 223 ? 16.38270 -175.50489 30.12030 1.000 39.14943 203 GLY H CA 1
ATOM 17865 C C . GLY H 1 223 ? 16.52379 -174.54560 31.27867 1.000 37.79927 203 GLY H C 1
ATOM 17866 O O . GLY H 1 223 ? 17.52183 -173.81841 31.35691 1.000 36.84915 203 GLY H O 1
ATOM 17867 N N . GLY H 1 224 ? 15.54021 -174.49687 32.17150 1.000 31.32744 204 GLY H N 1
ATOM 17868 C CA . GLY H 1 224 ? 15.61871 -173.65740 33.34576 1.000 28.27707 204 GLY H CA 1
ATOM 17869 C C . GLY H 1 224 ? 16.11332 -174.42873 34.55353 1.000 31.33270 204 GLY H C 1
ATOM 17870 O O . GLY H 1 224 ? 16.00440 -175.65081 34.62192 1.000 33.90143 204 GLY H O 1
ATOM 17871 N N . THR H 1 225 ? 16.63854 -173.68762 35.52684 1.000 31.76170 205 THR H N 1
ATOM 17872 C CA . THR H 1 225 ? 17.19210 -174.26651 36.73947 1.000 31.50904 205 THR H CA 1
ATOM 17873 C C . THR H 1 225 ? 16.54785 -173.60203 37.94546 1.000 32.58812 205 THR H C 1
ATOM 17874 O O . THR H 1 225 ? 16.31738 -172.38987 37.94378 1.000 31.64327 205 THR H O 1
ATOM 17878 N N . ALA H 1 226 ? 16.23365 -174.39951 38.96319 1.000 32.67234 206 ALA H N 1
ATOM 17879 C CA . ALA H 1 226 ? 15.79267 -173.85644 40.23964 1.000 30.52471 206 ALA H CA 1
ATOM 17880 C C . ALA H 1 226 ? 16.64390 -174.43430 41.36462 1.000 27.27432 206 ALA H C 1
ATOM 17881 O O . ALA H 1 226 ? 16.92337 -175.63683 41.39351 1.000 28.05863 206 ALA H O 1
ATOM 17883 N N . VAL H 1 227 ? 17.01295 -173.57249 42.30939 1.000 25.87152 207 VAL H N 1
ATOM 17884 C CA . VAL H 1 227 ? 17.68411 -173.96290 43.53774 1.000 28.33761 207 VAL H CA 1
ATOM 17885 C C . VAL H 1 227 ? 16.96550 -173.26560 44.69055 1.000 30.62209 207 VAL H C 1
ATOM 17886 O O . VAL H 1 227 ? 16.32360 -172.22487 44.52280 1.000 28.86136 207 VAL H O 1
ATOM 17890 N N . THR H 1 228 ? 17.06966 -173.85763 45.87046 1.000 25.97943 208 THR H N 1
ATOM 17891 C CA . THR H 1 228 ? 16.69064 -173.18430 47.10004 1.000 27.39013 208 THR H CA 1
ATOM 17892 C C . THR H 1 228 ? 17.96196 -172.83214 47.86521 1.000 26.51897 208 THR H C 1
ATOM 17893 O O . THR H 1 228 ? 18.81728 -173.69593 48.09647 1.000 29.61934 208 THR H O 1
ATOM 17897 N N . LEU H 1 229 ? 18.07881 -171.57008 48.26721 1.000 25.66360 209 LEU H N 1
ATOM 17898 C CA . LEU H 1 229 ? 19.30388 -171.04263 48.85842 1.000 26.79005 209 LEU H CA 1
ATOM 17899 C C . LEU H 1 229 ? 19.01956 -170.45293 50.23484 1.000 26.62161 209 LEU H C 1
ATOM 17900 O O . LEU H 1 229 ? 18.03831 -169.73277 50.41366 1.000 24.96352 209 LEU H O 1
ATOM 17905 N N . THR H 1 230 ? 19.88189 -170.75636 51.20910 1.000 27.94809 210 THR H N 1
ATOM 17906 C CA . THR H 1 230 ? 19.78817 -170.07984 52.48957 1.000 24.69243 210 THR H CA 1
ATOM 17907 C C . THR H 1 230 ? 21.05672 -169.28011 52.76842 1.000 30.50629 210 THR H C 1
ATOM 17908 O O . THR H 1 230 ? 22.16085 -169.72006 52.41745 1.000 30.24573 210 THR H O 1
ATOM 17912 N N . PRO H 1 231 ? 20.93745 -168.11273 53.38415 1.000 28.95347 211 PRO H N 1
ATOM 17913 C CA . PRO H 1 231 ? 22.11166 -167.45952 53.97022 1.000 27.85071 211 PRO H CA 1
ATOM 17914 C C . PRO H 1 231 ? 22.48103 -168.17130 55.26926 1.000 26.98745 211 PRO H C 1
ATOM 17915 O O . PRO H 1 231 ? 21.85220 -169.15610 55.67107 1.000 26.80585 211 PRO H O 1
ATOM 17919 N N . GLY H 1 232 ? 23.55755 -167.69781 55.88490 1.000 29.04032 212 GLY H N 1
ATOM 17920 C CA . GLY H 1 232 ? 23.90151 -168.11135 57.23108 1.000 34.08830 212 GLY H CA 1
ATOM 17921 C C . GLY H 1 232 ? 23.31362 -167.14187 58.23792 1.000 34.89103 212 GLY H C 1
ATOM 17922 O O . GLY H 1 232 ? 22.19077 -166.67194 58.06564 1.000 33.53823 212 GLY H O 1
ATOM 17923 N N . TRP H 1 233 ? 24.06020 -166.80207 59.28001 1.000 34.86471 213 TRP H N 1
ATOM 17924 C CA . TRP H 1 233 ? 23.59150 -165.82804 60.26699 1.000 30.08255 213 TRP H CA 1
ATOM 17925 C C . TRP H 1 233 ? 23.95376 -164.43827 59.76428 1.000 27.95072 213 TRP H C 1
ATOM 17926 O O . TRP H 1 233 ? 25.10282 -164.00126 59.89111 1.000 32.11174 213 TRP H O 1
ATOM 17937 N N . MET H 1 234 ? 22.96340 -163.72603 59.21834 1.000 28.87451 214 MET H N 1
ATOM 17938 C CA . MET H 1 234 ? 23.19846 -162.50040 58.45984 1.000 33.24872 214 MET H CA 1
ATOM 17939 C C . MET H 1 234 ? 23.25050 -161.27859 59.35948 1.000 31.12478 214 MET H C 1
ATOM 17940 O O . MET H 1 234 ? 22.38226 -161.09118 60.21604 1.000 36.08064 214 MET H O 1
ATOM 17945 N N . ARG H 1 235 ? 24.24295 -160.41924 59.12549 1.000 27.41381 215 ARG H N 1
ATOM 17946 C CA . ARG H 1 235 ? 24.30048 -159.12438 59.79689 1.000 31.84066 215 ARG H CA 1
ATOM 17947 C C . ARG H 1 235 ? 23.40412 -158.14615 59.02858 1.000 34.51203 215 ARG H C 1
ATOM 17948 O O . ARG H 1 235 ? 23.84150 -157.15493 58.44383 1.000 31.58537 215 ARG H O 1
ATOM 17956 N N . SER H 1 236 ? 22.11262 -158.45394 59.04060 1.000 37.30447 216 SER H N 1
ATOM 17957 C CA . SER H 1 236 ? 21.12613 -157.58314 58.42096 1.000 44.35795 216 SER H CA 1
ATOM 17958 C C . SER H 1 236 ? 20.98526 -156.29410 59.21978 1.000 46.51347 216 SER H C 1
ATOM 17959 O O . SER H 1 236 ? 21.49409 -156.15333 60.33852 1.000 41.16809 216 SER H O 1
ATOM 17962 N N . GLU H 1 237 ? 20.30335 -155.33009 58.60414 1.000 43.00516 217 GLU H N 1
ATOM 17963 C CA . GLU H 1 237 ? 20.00434 -154.07258 59.27892 1.000 40.94965 217 GLU H CA 1
ATOM 17964 C C . GLU H 1 237 ? 19.23895 -154.31730 60.57915 1.000 38.19668 217 GLU H C 1
ATOM 17965 O O . GLU H 1 237 ? 19.61049 -153.79438 61.63624 1.000 38.75991 217 GLU H O 1
ATOM 17971 N N . MET H 1 238 ? 18.19225 -155.15372 60.53094 1.000 36.60439 218 MET H N 1
ATOM 17972 C CA . MET H 1 238 ? 17.43622 -155.46235 61.74318 1.000 41.47866 218 MET H CA 1
ATOM 17973 C C . MET H 1 238 ? 18.30812 -156.15033 62.78350 1.000 47.98733 218 MET H C 1
ATOM 17974 O O . MET H 1 238 ? 18.18829 -155.86817 63.98047 1.000 39.11785 218 MET H O 1
ATOM 17979 N N . MET H 1 239 ? 19.16836 -157.07768 62.34864 1.000 45.42913 219 MET H N 1
ATOM 17980 C CA . MET H 1 239 ? 19.99745 -157.82600 63.28749 1.000 45.42650 219 MET H CA 1
ATOM 17981 C C . MET H 1 239 ? 21.00362 -156.91335 63.98252 1.000 43.22097 219 MET H C 1
ATOM 17982 O O . MET H 1 239 ? 21.10957 -156.92046 65.21444 1.000 47.87416 219 MET H O 1
ATOM 17987 N N . LEU H 1 240 ? 21.72773 -156.09522 63.21015 1.000 39.96795 220 LEU H N 1
ATOM 17988 C CA . LEU H 1 240 ? 22.68986 -155.17385 63.80848 1.000 44.95276 220 LEU H CA 1
ATOM 17989 C C . LEU H 1 240 ? 22.01007 -154.19919 64.76338 1.000 53.66170 220 LEU H C 1
ATOM 17990 O O . LEU H 1 240 ? 22.58259 -153.83818 65.80042 1.000 51.84832 220 LEU H O 1
ATOM 17995 N N . GLU H 1 241 ? 20.79610 -153.75502 64.43256 1.000 47.64782 221 GLU H N 1
ATOM 17996 C CA . GLU H 1 241 ? 20.07824 -152.85156 65.33137 1.000 50.41394 221 GLU H CA 1
ATOM 17997 C C . GLU H 1 241 ? 19.68382 -153.54764 66.62174 1.000 47.07670 221 GLU H C 1
ATOM 17998 O O . GLU H 1 241 ? 19.77204 -152.95668 67.70103 1.000 46.15290 221 GLU H O 1
ATOM 18004 N N . THR H 1 242 ? 19.19111 -154.78386 66.52459 1.000 40.19429 222 THR H N 1
ATOM 18005 C CA . THR H 1 242 ? 18.85298 -155.55124 67.71815 1.000 42.83671 222 THR H CA 1
ATOM 18006 C C . THR H 1 242 ? 20.03700 -155.68613 68.67555 1.000 55.00396 222 THR H C 1
ATOM 18007 O O . THR H 1 242 ? 19.86137 -155.65515 69.89849 1.000 58.24646 222 THR H O 1
ATOM 18011 N N . LEU H 1 243 ? 21.24757 -155.84329 68.14002 1.000 57.46215 223 LEU H N 1
ATOM 18012 C CA . LEU H 1 243 ? 22.45555 -156.02643 68.93867 1.000 55.52245 223 LEU H CA 1
ATOM 18013 C C . LEU H 1 243 ? 23.13718 -154.71708 69.31488 1.000 55.31979 223 LEU H C 1
ATOM 18014 O O . LEU H 1 243 ? 24.14478 -154.74519 70.02595 1.000 58.13592 223 LEU H O 1
ATOM 18019 N N . GLY H 1 244 ? 22.63193 -153.58221 68.84258 1.000 53.62748 224 GLY H N 1
ATOM 18020 C CA . GLY H 1 244 ? 23.19723 -152.29559 69.20019 1.000 47.48201 224 GLY H CA 1
ATOM 18021 C C . GLY H 1 244 ? 24.56145 -152.00310 68.62422 1.000 49.73491 224 GLY H C 1
ATOM 18022 O O . GLY H 1 244 ? 25.33885 -151.26290 69.23277 1.000 49.93230 224 GLY H O 1
ATOM 18023 N N . VAL H 1 245 ? 24.88610 -152.56363 67.46312 1.000 44.15529 225 VAL H N 1
ATOM 18024 C CA . VAL H 1 245 ? 26.17113 -152.30293 66.83555 1.000 42.08926 225 VAL H CA 1
ATOM 18025 C C . VAL H 1 245 ? 25.94302 -151.99276 65.36477 1.000 47.19513 225 VAL H C 1
ATOM 18026 O O . VAL H 1 245 ? 24.88329 -152.26883 64.80256 1.000 45.68442 225 VAL H O 1
ATOM 18030 N N . THR H 1 246 ? 26.94641 -151.38074 64.75341 1.000 48.45581 226 THR H N 1
ATOM 18031 C CA . THR H 1 246 ? 26.99977 -151.19554 63.31177 1.000 49.38224 226 THR H CA 1
ATOM 18032 C C . THR H 1 246 ? 27.88532 -152.26215 62.67824 1.000 50.33761 226 THR H C 1
ATOM 18033 O O . THR H 1 246 ? 28.56320 -153.02991 63.36422 1.000 44.95276 226 THR H O 1
ATOM 18037 N N . GLU H 1 247 ? 27.87054 -152.30727 61.34419 1.000 47.52412 227 GLU H N 1
ATOM 18038 C CA . GLU H 1 247 ? 28.73857 -153.24796 60.64612 1.000 46.64243 227 GLU H CA 1
ATOM 18039 C C . GLU H 1 247 ? 30.22184 -152.99247 60.94538 1.000 46.72666 227 GLU H C 1
ATOM 18040 O O . GLU H 1 247 ? 31.00667 -153.94306 60.98482 1.000 47.18724 227 GLU H O 1
ATOM 18046 N N . GLU H 1 248 ? 30.64507 -151.73244 61.13027 1.000 44.91328 228 GLU H N 1
ATOM 18047 C CA . GLU H 1 248 ? 32.08091 -151.50941 61.31322 1.000 50.67186 228 GLU H CA 1
ATOM 18048 C C . GLU H 1 248 ? 32.58341 -152.08152 62.62594 1.000 47.01090 228 GLU H C 1
ATOM 18049 O O . GLU H 1 248 ? 33.78241 -152.34779 62.76041 1.000 50.84031 228 GLU H O 1
ATOM 18055 N N . ASN H 1 249 ? 31.71960 -152.20995 63.61479 1.000 43.44205 229 ASN H N 1
ATOM 18056 C CA . ASN H 1 249 ? 32.12358 -152.67002 64.93598 1.000 48.42423 229 ASN H CA 1
ATOM 18057 C C . ASN H 1 249 ? 31.27477 -153.86016 65.38147 1.000 49.12168 229 ASN H C 1
ATOM 18058 O O . ASN H 1 249 ? 30.91708 -153.98960 66.55691 1.000 47.50306 229 ASN H O 1
ATOM 18063 N N . TRP H 1 250 ? 30.93271 -154.75517 64.44562 1.000 44.77905 230 TRP H N 1
ATOM 18064 C CA . TRP H 1 250 ? 29.97274 -155.79887 64.78939 1.000 38.41776 230 TRP H CA 1
ATOM 18065 C C . TRP H 1 250 ? 30.51268 -156.75568 65.84609 1.000 30.95634 230 TRP H C 1
ATOM 18066 O O . TRP H 1 250 ? 29.73684 -157.26201 66.66233 1.000 31.83803 230 TRP H O 1
ATOM 18077 N N . ARG H 1 251 ? 31.82504 -156.99045 65.88456 1.000 31.63011 231 ARG H N 1
ATOM 18078 C CA . ARG H 1 251 ? 32.32828 -157.92014 66.89923 1.000 35.43056 231 ARG H CA 1
ATOM 18079 C C . ARG H 1 251 ? 32.21113 -157.36566 68.31604 1.000 35.34898 231 ARG H C 1
ATOM 18080 O O . ARG H 1 251 ? 32.41106 -158.11963 69.27513 1.000 37.80716 231 ARG H O 1
ATOM 18088 N N . ASP H 1 252 ? 31.82739 -156.09474 68.47613 1.000 35.66743 232 ASP H N 1
ATOM 18089 C CA . ASP H 1 252 ? 31.48909 -155.59033 69.80485 1.000 36.68335 232 ASP H CA 1
ATOM 18090 C C . ASP H 1 252 ? 30.32531 -156.34772 70.42101 1.000 38.79149 232 ASP H C 1
ATOM 18091 O O . ASP H 1 252 ? 30.17511 -156.33731 71.64460 1.000 39.28366 232 ASP H O 1
ATOM 18096 N N . ALA H 1 253 ? 29.48495 -156.98880 69.60619 1.000 41.25758 233 ALA H N 1
ATOM 18097 C CA . ALA H 1 253 ? 28.34752 -157.72667 70.14117 1.000 37.65188 233 ALA H CA 1
ATOM 18098 C C . ALA H 1 253 ? 28.71146 -159.11840 70.64072 1.000 31.16426 233 ALA H C 1
ATOM 18099 O O . ALA H 1 253 ? 27.85766 -159.78462 71.24150 1.000 35.97800 233 ALA H O 1
ATOM 18101 N N . LEU H 1 254 ? 29.93850 -159.58468 70.41173 1.000 33.72246 234 LEU H N 1
ATOM 18102 C CA . LEU H 1 254 ? 30.25303 -160.97056 70.74466 1.000 32.85131 234 LEU H CA 1
ATOM 18103 C C . LEU H 1 254 ? 30.18411 -161.22718 72.23714 1.000 37.28079 234 LEU H C 1
ATOM 18104 O O . LEU H 1 254 ? 29.92725 -162.36325 72.64159 1.000 36.83336 234 LEU H O 1
ATOM 18109 N N . THR H 1 255 ? 30.36981 -160.19845 73.06811 1.000 38.87571 235 THR H N 1
ATOM 18110 C CA . THR H 1 255 ? 30.24704 -160.41653 74.50373 1.000 43.26308 235 THR H CA 1
ATOM 18111 C C . THR H 1 255 ? 28.83522 -160.84561 74.86715 1.000 42.16032 235 THR H C 1
ATOM 18112 O O . THR H 1 255 ? 28.64616 -161.73633 75.69925 1.000 42.00767 235 THR H O 1
ATOM 18116 N N . GLU H 1 256 ? 27.83354 -160.26609 74.20395 1.000 43.31309 236 GLU H N 1
ATOM 18117 C CA . GLU H 1 256 ? 26.44259 -160.60050 74.48559 1.000 45.03435 236 GLU H CA 1
ATOM 18118 C C . GLU H 1 256 ? 26.02021 -161.87843 73.77540 1.000 41.76290 236 GLU H C 1
ATOM 18119 O O . GLU H 1 256 ? 25.31086 -162.70969 74.35501 1.000 42.36034 236 GLU H O 1
ATOM 18125 N N . VAL H 1 257 ? 26.46968 -162.06505 72.53766 1.000 37.72558 237 VAL H N 1
ATOM 18126 C CA . VAL H 1 257 ? 26.07721 -163.20496 71.71180 1.000 37.74926 237 VAL H CA 1
ATOM 18127 C C . VAL H 1 257 ? 27.35551 -163.84095 71.17846 1.000 35.85693 237 VAL H C 1
ATOM 18128 O O . VAL H 1 257 ? 27.81471 -163.47625 70.08783 1.000 38.22827 237 VAL H O 1
ATOM 18132 N N . PRO H 1 258 ? 27.99724 -164.73938 71.93069 1.000 35.51215 238 PRO H N 1
ATOM 18133 C CA . PRO H 1 258 ? 29.30908 -165.24195 71.48514 1.000 35.95431 238 PRO H CA 1
ATOM 18134 C C . PRO H 1 258 ? 29.26187 -165.99942 70.16533 1.000 34.55941 238 PRO H C 1
ATOM 18135 O O . PRO H 1 258 ? 30.17526 -165.85406 69.33871 1.000 30.53787 238 PRO H O 1
ATOM 18139 N N . HIS H 1 259 ? 28.21755 -166.78998 69.93100 1.000 30.61157 239 HIS H N 1
ATOM 18140 C CA . HIS H 1 259 ? 28.15558 -167.56265 68.69557 1.000 34.69890 239 HIS H CA 1
ATOM 18141 C C . HIS H 1 259 ? 27.88157 -166.70639 67.47592 1.000 36.23856 239 HIS H C 1
ATOM 18142 O O . HIS H 1 259 ? 27.93856 -167.22934 66.35574 1.000 37.94139 239 HIS H O 1
ATOM 18149 N N . PHE H 1 260 ? 27.63633 -165.40563 67.65717 1.000 33.22767 240 PHE H N 1
ATOM 18150 C CA . PHE H 1 260 ? 27.57631 -164.47996 66.52985 1.000 33.54350 240 PHE H CA 1
ATOM 18151 C C . PHE H 1 260 ? 28.91321 -164.39849 65.80049 1.000 33.23820 240 PHE H C 1
ATOM 18152 O O . PHE H 1 260 ? 28.98256 -163.79643 64.72736 1.000 29.50354 240 PHE H O 1
ATOM 18160 N N . CYS H 1 261 ? 29.97161 -165.02618 66.33747 1.000 32.01700 241 CYS H N 1
ATOM 18161 C CA . CYS H 1 261 ? 31.26265 -165.05855 65.65174 1.000 28.98242 241 CYS H CA 1
ATOM 18162 C C . CYS H 1 261 ? 31.21271 -165.80873 64.31760 1.000 29.18245 241 CYS H C 1
ATOM 18163 O O . CYS H 1 261 ? 32.17060 -165.71086 63.54110 1.000 31.13794 241 CYS H O 1
ATOM 18166 N N . ILE H 1 262 ? 30.13053 -166.54932 64.03065 1.000 31.75381 242 ILE H N 1
ATOM 18167 C CA . ILE H 1 262 ? 29.96767 -167.22531 62.74143 1.000 26.05576 242 ILE H CA 1
ATOM 18168 C C . ILE H 1 262 ? 29.24119 -166.36351 61.70506 1.000 31.73802 242 ILE H C 1
ATOM 18169 O O . ILE H 1 262 ? 29.09447 -166.78975 60.54897 1.000 30.69315 242 ILE H O 1
ATOM 18174 N N . SER H 1 263 ? 28.83064 -165.14587 62.06367 1.000 28.79029 243 SER H N 1
ATOM 18175 C CA . SER H 1 263 ? 27.92899 -164.36675 61.22740 1.000 28.02178 243 SER H CA 1
ATOM 18176 C C . SER H 1 263 ? 28.60283 -163.89980 59.93171 1.000 37.89402 243 SER H C 1
ATOM 18177 O O . SER H 1 263 ? 29.83319 -163.89944 59.79254 1.000 34.35675 243 SER H O 1
ATOM 18180 N N . GLU H 1 264 ? 27.76245 -163.49595 58.97038 1.000 33.39611 244 GLU H N 1
ATOM 18181 C CA . GLU H 1 264 ? 28.19832 -163.05365 57.65000 1.000 30.80369 244 GLU H CA 1
ATOM 18182 C C . GLU H 1 264 ? 27.43509 -161.78221 57.28489 1.000 31.35113 244 GLU H C 1
ATOM 18183 O O . GLU H 1 264 ? 26.35085 -161.51685 57.80925 1.000 31.74854 244 GLU H O 1
ATOM 18189 N N . SER H 1 265 ? 28.00548 -160.97894 56.39942 1.000 28.18233 245 SER H N 1
ATOM 18190 C CA . SER H 1 265 ? 27.23142 -159.83423 55.93613 1.000 29.15350 245 SER H CA 1
ATOM 18191 C C . SER H 1 265 ? 26.20328 -160.30360 54.91374 1.000 29.54038 245 SER H C 1
ATOM 18192 O O . SER H 1 265 ? 26.35833 -161.36663 54.30938 1.000 29.84568 245 SER H O 1
ATOM 18195 N N . PRO H 1 266 ? 25.12954 -159.53659 54.71357 1.000 33.48559 246 PRO H N 1
ATOM 18196 C CA . PRO H 1 266 ? 24.15824 -159.90328 53.66745 1.000 33.96197 246 PRO H CA 1
ATOM 18197 C C . PRO H 1 266 ? 24.76868 -160.00818 52.27857 1.000 31.29849 246 PRO H C 1
ATOM 18198 O O . PRO H 1 266 ? 24.23877 -160.75095 51.43959 1.000 34.70153 246 PRO H O 1
ATOM 18202 N N . SER H 1 267 ? 25.88000 -159.31946 52.01349 1.000 29.98517 247 SER H N 1
ATOM 18203 C CA . SER H 1 267 ? 26.50700 -159.40656 50.70121 1.000 24.44767 247 SER H CA 1
ATOM 18204 C C . SER H 1 267 ? 27.04616 -160.79733 50.39274 1.000 27.84808 247 SER H C 1
ATOM 18205 O O . SER H 1 267 ? 27.21920 -161.13590 49.21350 1.000 27.89282 247 SER H O 1
ATOM 18208 N N . TYR H 1 268 ? 27.29513 -161.61523 51.41596 1.000 28.05600 248 TYR H N 1
ATOM 18209 C CA . TYR H 1 268 ? 27.79850 -162.96769 51.18841 1.000 26.92165 248 TYR H CA 1
ATOM 18210 C C . TYR H 1 268 ? 26.78470 -163.80791 50.41617 1.000 31.03793 248 TYR H C 1
ATOM 18211 O O . TYR H 1 268 ? 27.12711 -164.47284 49.43037 1.000 29.68514 248 TYR H O 1
ATOM 18220 N N . VAL H 1 269 ? 25.53213 -163.83322 50.88389 1.000 31.24322 249 VAL H N 1
ATOM 18221 C CA . VAL H 1 269 ? 24.52894 -164.59140 50.14153 1.000 28.38235 249 VAL H CA 1
ATOM 18222 C C . VAL H 1 269 ? 24.24950 -163.93626 48.79411 1.000 27.59015 249 VAL H C 1
ATOM 18223 O O . VAL H 1 269 ? 23.93698 -164.62931 47.81818 1.000 28.13495 249 VAL H O 1
ATOM 18227 N N . GLY H 1 270 ? 24.39963 -162.61259 48.69815 1.000 29.25614 250 GLY H N 1
ATOM 18228 C CA . GLY H 1 270 ? 24.29297 -161.96542 47.39677 1.000 28.86925 250 GLY H CA 1
ATOM 18229 C C . GLY H 1 270 ? 25.33728 -162.47450 46.42131 1.000 32.68813 250 GLY H C 1
ATOM 18230 O O . GLY H 1 270 ? 25.03325 -162.76649 45.26114 1.000 32.09859 250 GLY H O 1
ATOM 18231 N N . ARG H 1 271 ? 26.57925 -162.62382 46.88820 1.000 32.76972 251 ARG H N 1
ATOM 18232 C CA . ARG H 1 271 ? 27.61093 -163.17025 46.01602 1.000 35.29897 251 ARG H CA 1
ATOM 18233 C C . ARG H 1 271 ? 27.33554 -164.61987 45.65312 1.000 33.44875 251 ARG H C 1
ATOM 18234 O O . ARG H 1 271 ? 27.68324 -165.05046 44.54580 1.000 30.20889 251 ARG H O 1
ATOM 18242 N N . ALA H 1 272 ? 26.68717 -165.37921 46.54389 1.000 27.00324 252 ALA H N 1
ATOM 18243 C CA . ALA H 1 272 ? 26.29696 -166.74106 46.18563 1.000 25.28461 252 ALA H CA 1
ATOM 18244 C C . ALA H 1 272 ? 25.31943 -166.74278 45.00986 1.000 29.19824 252 ALA H C 1
ATOM 18245 O O . ALA H 1 272 ? 25.45315 -167.54764 44.07668 1.000 28.34814 252 ALA H O 1
ATOM 18247 N N . VAL H 1 273 ? 24.33571 -165.84448 45.02796 1.000 26.97692 253 VAL H N 1
ATOM 18248 C CA . VAL H 1 273 ? 23.39579 -165.76060 43.90698 1.000 24.51610 253 VAL H CA 1
ATOM 18249 C C . VAL H 1 273 ? 24.12517 -165.35026 42.62942 1.000 29.29299 253 VAL H C 1
ATOM 18250 O O . VAL H 1 273 ? 23.93049 -165.94491 41.56280 1.000 31.70907 253 VAL H O 1
ATOM 18254 N N . ALA H 1 274 ? 24.98188 -164.32965 42.72218 1.000 30.13519 254 ALA H N 1
ATOM 18255 C CA . ALA H 1 274 ? 25.73767 -163.89932 41.54813 1.000 30.78527 254 ALA H CA 1
ATOM 18256 C C . ALA H 1 274 ? 26.58754 -165.04076 40.99557 1.000 36.38068 254 ALA H C 1
ATOM 18257 O O . ALA H 1 274 ? 26.74646 -165.17104 39.77688 1.000 33.52244 254 ALA H O 1
ATOM 18259 N N . ALA H 1 275 ? 27.13178 -165.88859 41.87437 1.000 32.05911 255 ALA H N 1
ATOM 18260 C CA . ALA H 1 275 ? 27.94167 -167.01387 41.41085 1.000 34.38570 255 ALA H CA 1
ATOM 18261 C C . ALA H 1 275 ? 27.10140 -168.04097 40.66852 1.000 34.33833 255 ALA H C 1
ATOM 18262 O O . ALA H 1 275 ? 27.54938 -168.60876 39.66451 1.000 29.88779 255 ALA H O 1
ATOM 18264 N N . LEU H 1 276 ? 25.89894 -168.33160 41.16912 1.000 31.08267 256 LEU H N 1
ATOM 18265 C CA . LEU H 1 276 ? 24.99808 -169.20865 40.43145 1.000 33.03554 256 LEU H CA 1
ATOM 18266 C C . LEU H 1 276 ? 24.63479 -168.59917 39.07879 1.000 30.96687 256 LEU H C 1
ATOM 18267 O O . LEU H 1 276 ? 24.69842 -169.27146 38.04209 1.000 34.25937 256 LEU H O 1
ATOM 18272 N N . ALA H 1 277 ? 24.26795 -167.31712 39.07343 1.000 29.88779 257 ALA H N 1
ATOM 18273 C CA . ALA H 1 277 ? 23.85283 -166.66112 37.83587 1.000 30.10624 257 ALA H CA 1
ATOM 18274 C C . ALA H 1 277 ? 24.97119 -166.63375 36.79956 1.000 37.20183 257 ALA H C 1
ATOM 18275 O O . ALA H 1 277 ? 24.69436 -166.57640 35.59797 1.000 35.76218 257 ALA H O 1
ATOM 18277 N N . GLY H 1 278 ? 26.22954 -166.64923 37.23568 1.000 38.57041 258 GLY H N 1
ATOM 18278 C CA . GLY H 1 278 ? 27.35595 -166.63050 36.32491 1.000 34.71995 258 GLY H CA 1
ATOM 18279 C C . GLY H 1 278 ? 27.87492 -167.98363 35.91161 1.000 39.38367 258 GLY H C 1
ATOM 18280 O O . GLY H 1 278 ? 28.80613 -168.07003 35.10786 1.000 35.93062 258 GLY H O 1
ATOM 18281 N N . ASP H 1 279 ? 27.30044 -169.05505 36.44226 1.000 39.40209 259 ASP H N 1
ATOM 18282 C CA . ASP H 1 279 ? 27.77974 -170.41089 36.20288 1.000 36.19645 259 ASP H CA 1
ATOM 18283 C C . ASP H 1 279 ? 27.10613 -170.94471 34.93910 1.000 40.91806 259 ASP H C 1
ATOM 18284 O O . ASP H 1 279 ? 25.89089 -171.16487 34.91955 1.000 41.63394 259 ASP H O 1
ATOM 18289 N N . ALA H 1 280 ? 27.89374 -171.13699 33.87637 1.000 41.34180 260 ALA H N 1
ATOM 18290 C CA . ALA H 1 280 ? 27.34320 -171.67420 32.63541 1.000 40.21535 260 ALA H CA 1
ATOM 18291 C C . ALA H 1 280 ? 26.72033 -173.04509 32.84740 1.000 37.47291 260 ALA H C 1
ATOM 18292 O O . ALA H 1 280 ? 25.78612 -173.41880 32.13524 1.000 39.44947 260 ALA H O 1
ATOM 18294 N N . ASP H 1 281 ? 27.20979 -173.80439 33.82115 1.000 35.85167 261 ASP H N 1
ATOM 18295 C CA . ASP H 1 281 ? 26.68621 -175.13018 34.11323 1.000 39.13890 261 ASP H CA 1
ATOM 18296 C C . ASP H 1 281 ? 25.84624 -175.13109 35.39420 1.000 37.57819 261 ASP H C 1
ATOM 18297 O O . ASP H 1 281 ? 25.85798 -176.09873 36.15605 1.000 39.34419 261 ASP H O 1
ATOM 18302 N N . VAL H 1 282 ? 25.08260 -174.05647 35.63220 1.000 35.26212 262 VAL H N 1
ATOM 18303 C CA . VAL H 1 282 ? 24.30695 -173.96138 36.86427 1.000 35.30423 262 VAL H CA 1
ATOM 18304 C C . VAL H 1 282 ? 23.28000 -175.08344 36.96860 1.000 39.67318 262 VAL H C 1
ATOM 18305 O O . VAL H 1 282 ? 22.88590 -175.45476 38.07973 1.000 37.74400 262 VAL H O 1
ATOM 18309 N N . ALA H 1 283 ? 22.89633 -175.69315 35.84024 1.000 35.71744 263 ALA H N 1
ATOM 18310 C CA . ALA H 1 283 ? 21.93224 -176.78703 35.87635 1.000 36.91495 263 ALA H CA 1
ATOM 18311 C C . ALA H 1 283 ? 22.40372 -177.95656 36.73225 1.000 34.92261 263 ALA H C 1
ATOM 18312 O O . ALA H 1 283 ? 21.57064 -178.76527 37.15550 1.000 35.15421 263 ALA H O 1
ATOM 18314 N N . ARG H 1 284 ? 23.70861 -178.05522 37.02207 1.000 32.77761 264 ARG H N 1
ATOM 18315 C CA . ARG H 1 284 ? 24.19491 -179.10375 37.91835 1.000 35.67007 264 ARG H CA 1
ATOM 18316 C C . ARG H 1 284 ? 23.58516 -179.00995 39.31174 1.000 37.52818 264 ARG H C 1
ATOM 18317 O O . ARG H 1 284 ? 23.63006 -179.99620 40.05847 1.000 41.93398 264 ARG H O 1
ATOM 18325 N N . TRP H 1 285 ? 23.03290 -177.85384 39.68611 1.000 30.79053 265 TRP H N 1
ATOM 18326 C CA . TRP H 1 285 ? 22.41861 -177.68226 40.99901 1.000 31.59326 265 TRP H CA 1
ATOM 18327 C C . TRP H 1 285 ? 20.90826 -177.89777 41.00004 1.000 32.87236 265 TRP H C 1
ATOM 18328 O O . TRP H 1 285 ? 20.28882 -177.76692 42.06421 1.000 33.63561 265 TRP H O 1
ATOM 18339 N N . ASN H 1 286 ? 20.30460 -178.21448 39.85047 1.000 28.37182 266 ASN H N 1
ATOM 18340 C CA . ASN H 1 286 ? 18.85479 -178.12900 39.70202 1.000 29.31667 266 ASN H CA 1
ATOM 18341 C C . ASN H 1 286 ? 18.13016 -178.90266 40.80093 1.000 32.62496 266 ASN H C 1
ATOM 18342 O O . ASN H 1 286 ? 18.40460 -180.08285 41.03366 1.000 29.89043 266 ASN H O 1
ATOM 18347 N N . GLY H 1 287 ? 17.20519 -178.22607 41.48762 1.000 29.19034 267 GLY H N 1
ATOM 18348 C CA . GLY H 1 287 ? 16.41390 -178.88103 42.50912 1.000 24.95299 267 GLY H CA 1
ATOM 18349 C C . GLY H 1 287 ? 17.06370 -178.97550 43.86444 1.000 36.17802 267 GLY H C 1
ATOM 18350 O O . GLY H 1 287 ? 16.40570 -179.40685 44.82032 1.000 36.90442 267 GLY H O 1
ATOM 18351 N N . GLN H 1 288 ? 18.31764 -178.57795 43.99513 1.000 32.48284 268 GLN H N 1
ATOM 18352 C CA . GLN H 1 288 ? 19.00354 -178.79457 45.25403 1.000 34.03040 268 GLN H CA 1
ATOM 18353 C C . GLN H 1 288 ? 18.77870 -177.63715 46.21774 1.000 29.47722 268 GLN H C 1
ATOM 18354 O O . GLN H 1 288 ? 18.45171 -176.50742 45.83178 1.000 28.72976 268 GLN H O 1
ATOM 18360 N N . SER H 1 289 ? 18.98524 -177.95415 47.48968 1.000 29.64829 269 SER H N 1
ATOM 18361 C CA . SER H 1 289 ? 19.10002 -176.99173 48.56717 1.000 32.35125 269 SER H CA 1
ATOM 18362 C C . SER H 1 289 ? 20.57965 -176.67412 48.78093 1.000 30.47997 269 SER H C 1
ATOM 18363 O O . SER H 1 289 ? 21.40688 -177.58666 48.90027 1.000 32.11964 269 SER H O 1
ATOM 18366 N N . VAL H 1 290 ? 20.91477 -175.38590 48.80043 1.000 30.20362 270 VAL H N 1
ATOM 18367 C CA . VAL H 1 290 ? 22.28981 -174.93292 48.95552 1.000 32.10648 270 VAL H CA 1
ATOM 18368 C C . VAL H 1 290 ? 22.33474 -173.81177 49.98845 1.000 35.48583 270 VAL H C 1
ATOM 18369 O O . VAL H 1 290 ? 21.32013 -173.18797 50.31209 1.000 29.62724 270 VAL H O 1
ATOM 18373 N N . SER H 1 291 ? 23.54323 -173.54697 50.49332 1.000 31.87224 271 SER H N 1
ATOM 18374 C CA . SER H 1 291 ? 23.77425 -172.47290 51.44501 1.000 26.85848 271 SER H CA 1
ATOM 18375 C C . SER H 1 291 ? 24.87302 -171.54772 50.93418 1.000 29.04032 271 SER H C 1
ATOM 18376 O O . SER H 1 291 ? 25.70645 -171.93570 50.11266 1.000 30.47997 271 SER H O 1
ATOM 18379 N N . SER H 1 292 ? 24.87917 -170.31888 51.45703 1.000 24.94246 272 SER H N 1
ATOM 18380 C CA . SER H 1 292 ? 25.90782 -169.35612 51.06977 1.000 32.49863 272 SER H CA 1
ATOM 18381 C C . SER H 1 292 ? 27.30483 -169.87812 51.40034 1.000 34.67784 272 SER H C 1
ATOM 18382 O O . SER H 1 292 ? 28.23861 -169.72107 50.60526 1.000 29.94833 272 SER H O 1
ATOM 18385 N N . GLY H 1 293 ? 27.45663 -170.54332 52.54580 1.000 34.62257 273 GLY H N 1
ATOM 18386 C CA . GLY H 1 293 ? 28.76670 -171.05345 52.92462 1.000 35.32266 273 GLY H CA 1
ATOM 18387 C C . GLY H 1 293 ? 29.22175 -172.20531 52.04781 1.000 38.25722 273 GLY H C 1
ATOM 18388 O O . GLY H 1 293 ? 30.40726 -172.31493 51.71374 1.000 37.98350 273 GLY H O 1
ATOM 18389 N N . GLN H 1 294 ? 28.28979 -173.08627 51.67356 1.000 31.64590 274 GLN H N 1
ATOM 18390 C CA . GLN H 1 294 ? 28.61327 -174.15535 50.73798 1.000 31.79329 274 GLN H CA 1
ATOM 18391 C C . GLN H 1 294 ? 29.04335 -173.59474 49.38670 1.000 33.96460 274 GLN H C 1
ATOM 18392 O O . GLN H 1 294 ? 30.01518 -174.06724 48.78526 1.000 29.02190 274 GLN H O 1
ATOM 18398 N N . LEU H 1 295 ? 28.33658 -172.57820 48.89404 1.000 29.55881 275 LEU H N 1
ATOM 18399 C CA . LEU H 1 295 ? 28.65057 -172.05285 47.57063 1.000 29.10875 275 LEU H CA 1
ATOM 18400 C C . LEU H 1 295 ? 29.94680 -171.25154 47.58023 1.000 36.06222 275 LEU H C 1
ATOM 18401 O O . LEU H 1 295 ? 30.64030 -171.19503 46.55829 1.000 36.40700 275 LEU H O 1
ATOM 18406 N N . ALA H 1 296 ? 30.29018 -170.62573 48.71139 1.000 30.81948 276 ALA H N 1
ATOM 18407 C CA . ALA H 1 296 ? 31.57683 -169.94145 48.80283 1.000 35.33582 276 ALA H CA 1
ATOM 18408 C C . ALA H 1 296 ? 32.73688 -170.92555 48.66125 1.000 34.86471 276 ALA H C 1
ATOM 18409 O O . ALA H 1 296 ? 33.73580 -170.62658 47.99824 1.000 37.10182 276 ALA H O 1
ATOM 18411 N N . GLN H 1 297 ? 32.62783 -172.09907 49.28025 1.000 31.40903 277 GLN H N 1
ATOM 18412 C CA . GLN H 1 297 ? 33.65544 -173.12110 49.09238 1.000 36.74125 277 GLN H CA 1
ATOM 18413 C C . GLN H 1 297 ? 33.66241 -173.61255 47.65429 1.000 42.72091 277 GLN H C 1
ATOM 18414 O O . GLN H 1 297 ? 34.72183 -173.92698 47.10362 1.000 39.29155 277 GLN H O 1
ATOM 18420 N N . GLU H 1 298 ? 32.47932 -173.69508 47.03622 1.000 41.23916 278 GLU H N 1
ATOM 18421 C CA . GLU H 1 298 ? 32.37093 -174.23450 45.68639 1.000 37.67031 278 GLU H CA 1
ATOM 18422 C C . GLU H 1 298 ? 32.93326 -173.27572 44.64383 1.000 39.24944 278 GLU H C 1
ATOM 18423 O O . GLU H 1 298 ? 33.65253 -173.69544 43.73204 1.000 45.15805 278 GLU H O 1
ATOM 18429 N N . TYR H 1 299 ? 32.60847 -171.99226 44.74732 1.000 39.56790 279 TYR H N 1
ATOM 18430 C CA . TYR H 1 299 ? 32.95334 -171.02624 43.71382 1.000 35.23317 279 TYR H CA 1
ATOM 18431 C C . TYR H 1 299 ? 34.16139 -170.17247 44.05956 1.000 39.74687 279 TYR H C 1
ATOM 18432 O O . TYR H 1 299 ? 34.78170 -169.60844 43.15337 1.000 42.79197 279 TYR H O 1
ATOM 18441 N N . GLY H 1 300 ? 34.49557 -170.04664 45.33503 1.000 40.36800 280 GLY H N 1
ATOM 18442 C CA . GLY H 1 300 ? 35.66926 -169.30852 45.74635 1.000 42.44719 280 GLY H CA 1
ATOM 18443 C C . GLY H 1 300 ? 35.44647 -167.86214 46.13014 1.000 38.99678 280 GLY H C 1
ATOM 18444 O O . GLY H 1 300 ? 36.41156 -167.19917 46.52469 1.000 38.46514 280 GLY H O 1
ATOM 18445 N N . PHE H 1 301 ? 34.21987 -167.34614 46.04860 1.000 32.91974 281 PHE H N 1
ATOM 18446 C CA . PHE H 1 301 ? 34.01331 -165.98861 46.52885 1.000 31.77223 281 PHE H CA 1
ATOM 18447 C C . PHE H 1 301 ? 34.16468 -165.94704 48.05150 1.000 33.02501 281 PHE H C 1
ATOM 18448 O O . PHE H 1 301 ? 34.21606 -166.97799 48.73360 1.000 35.05420 281 PHE H O 1
ATOM 18456 N N . THR H 1 302 ? 34.26003 -164.73181 48.58365 1.000 31.80118 282 THR H N 1
ATOM 18457 C CA . THR H 1 302 ? 34.34601 -164.51622 50.02029 1.000 34.46992 282 THR H CA 1
ATOM 18458 C C . THR H 1 302 ? 33.29710 -163.50009 50.43001 1.000 32.46442 282 THR H C 1
ATOM 18459 O O . THR H 1 302 ? 32.69018 -162.82442 49.59133 1.000 32.31177 282 THR H O 1
ATOM 18463 N N . ASP H 1 303 ? 33.11376 -163.35999 51.74005 1.000 29.37984 283 ASP H N 1
ATOM 18464 C CA . ASP H 1 303 ? 32.39191 -162.19629 52.21829 1.000 30.07729 283 ASP H CA 1
ATOM 18465 C C . ASP H 1 303 ? 33.24447 -160.94021 51.97119 1.000 34.49098 283 ASP H C 1
ATOM 18466 O O . ASP H 1 303 ? 34.38503 -161.01299 51.49851 1.000 34.38307 283 ASP H O 1
ATOM 18471 N N . LEU H 1 304 ? 32.66274 -159.77144 52.26139 1.000 32.83288 284 LEU H N 1
ATOM 18472 C CA . LEU H 1 304 ? 33.37105 -158.51530 52.04071 1.000 41.16020 284 LEU H CA 1
ATOM 18473 C C . LEU H 1 304 ? 34.67708 -158.44757 52.82686 1.000 40.41274 284 LEU H C 1
ATOM 18474 O O . LEU H 1 304 ? 35.63432 -157.81467 52.37291 1.000 39.81004 284 LEU H O 1
ATOM 18479 N N . ASP H 1 305 ? 34.73812 -159.07569 54.00016 1.000 38.91519 285 ASP H N 1
ATOM 18480 C CA . ASP H 1 305 ? 35.93813 -159.05126 54.83096 1.000 34.37254 285 ASP H CA 1
ATOM 18481 C C . ASP H 1 305 ? 36.92976 -160.13633 54.46527 1.000 38.53357 285 ASP H C 1
ATOM 18482 O O . ASP H 1 305 ? 37.88148 -160.36153 55.21567 1.000 42.19980 285 ASP H O 1
ATOM 18487 N N . GLY H 1 306 ? 36.71939 -160.83382 53.35558 1.000 34.22516 286 GLY H N 1
ATOM 18488 C CA . GLY H 1 306 ? 37.63801 -161.86985 52.94755 1.000 31.45377 286 GLY H CA 1
ATOM 18489 C C . GLY H 1 306 ? 37.41655 -163.23364 53.57065 1.000 34.12514 286 GLY H C 1
ATOM 18490 O O . GLY H 1 306 ? 38.13179 -164.17551 53.21141 1.000 34.49624 286 GLY H O 1
ATOM 18491 N N . SER H 1 307 ? 36.44818 -163.38363 54.47141 1.000 36.24645 287 SER H N 1
ATOM 18492 C CA . SER H 1 307 ? 36.22070 -164.66696 55.12443 1.000 36.64913 287 SER H CA 1
ATOM 18493 C C . SER H 1 307 ? 35.16019 -165.48505 54.37600 1.000 35.63059 287 SER H C 1
ATOM 18494 O O . SER H 1 307 ? 34.52654 -165.01582 53.42982 1.000 33.30662 287 SER H O 1
ATOM 18497 N N . ARG H 1 308 ? 34.98577 -166.73841 54.79435 1.000 31.10636 288 ARG H N 1
ATOM 18498 C CA . ARG H 1 308 ? 33.98156 -167.62784 54.20654 1.000 30.55630 288 ARG H CA 1
ATOM 18499 C C . ARG H 1 308 ? 33.23849 -168.36545 55.31282 1.000 25.97153 288 ARG H C 1
ATOM 18500 O O . ARG H 1 308 ? 33.38995 -169.57923 55.47390 1.000 32.05911 288 ARG H O 1
ATOM 18508 N N . PRO H 1 309 ? 32.37246 -167.67503 56.05526 1.000 27.17694 289 PRO H N 1
ATOM 18509 C CA . PRO H 1 309 ? 31.62130 -168.34397 57.12672 1.000 29.16402 289 PRO H CA 1
ATOM 18510 C C . PRO H 1 309 ? 30.84991 -169.55100 56.61310 1.000 32.56706 289 PRO H C 1
ATOM 18511 O O . PRO H 1 309 ? 30.31340 -169.54185 55.50385 1.000 32.91447 289 PRO H O 1
ATOM 18515 N N . ASP H 1 310 ? 30.79411 -170.59363 57.44253 1.000 30.76421 290 ASP H N 1
ATOM 18516 C CA . ASP H 1 310 ? 30.09419 -171.84696 57.15407 1.000 32.64865 290 ASP H CA 1
ATOM 18517 C C . ASP H 1 310 ? 29.10506 -172.07596 58.29809 1.000 32.35651 290 ASP H C 1
ATOM 18518 O O . ASP H 1 310 ? 29.33674 -172.88658 59.19425 1.000 30.04308 290 ASP H O 1
ATOM 18523 N N . CYS H 1 311 ? 27.99292 -171.34430 58.25639 1.000 36.11749 291 CYS H N 1
ATOM 18524 C CA . CYS H 1 311 ? 27.08967 -171.26362 59.40125 1.000 31.25112 291 CYS H CA 1
ATOM 18525 C C . CYS H 1 311 ? 26.50950 -172.62568 59.78504 1.000 31.29849 291 CYS H C 1
ATOM 18526 O O . CYS H 1 311 ? 26.48028 -172.98688 60.96888 1.000 30.75106 291 CYS H O 1
ATOM 18529 N N . TRP H 1 312 ? 26.02208 -173.39375 58.80291 1.000 32.06700 292 TRP H N 1
ATOM 18530 C CA . TRP H 1 312 ? 25.22258 -174.58009 59.12569 1.000 28.05336 292 TRP H CA 1
ATOM 18531 C C . TRP H 1 312 ? 26.08073 -175.73968 59.62150 1.000 34.68574 292 TRP H C 1
ATOM 18532 O O . TRP H 1 312 ? 25.62483 -176.53940 60.44552 1.000 32.11701 292 TRP H O 1
ATOM 18543 N N . ARG H 1 313 ? 27.32349 -175.83569 59.15899 1.000 31.37481 293 ARG H N 1
ATOM 18544 C CA . ARG H 1 313 ? 28.24429 -176.79719 59.74722 1.000 34.61468 293 ARG H CA 1
ATOM 18545 C C . ARG H 1 313 ? 28.66105 -176.35485 61.14850 1.000 31.72486 293 ARG H C 1
ATOM 18546 O O . ARG H 1 313 ? 28.75947 -177.17873 62.06430 1.000 36.92285 293 ARG H O 1
ATOM 18554 N N . TYR H 1 314 ? 28.89647 -175.05028 61.33311 1.000 30.35890 294 TYR H N 1
ATOM 18555 C CA . TYR H 1 314 ? 29.23681 -174.52644 62.65535 1.000 32.14333 294 TYR H CA 1
ATOM 18556 C C . TYR H 1 314 ? 28.13211 -174.80404 63.66589 1.000 35.82272 294 TYR H C 1
ATOM 18557 O O . TYR H 1 314 ? 28.41032 -175.17110 64.81760 1.000 33.59613 294 TYR H O 1
ATOM 18566 N N . LEU H 1 315 ? 26.87113 -174.60024 63.26794 1.000 30.95108 295 LEU H N 1
ATOM 18567 C CA . LEU H 1 315 ? 25.76890 -174.76909 64.21486 1.000 32.80657 295 LEU H CA 1
ATOM 18568 C C . LEU H 1 315 ? 25.72613 -176.18531 64.76398 1.000 31.00109 295 LEU H C 1
ATOM 18569 O O . LEU H 1 315 ? 25.46080 -176.38756 65.95467 1.000 37.08339 295 LEU H O 1
ATOM 18574 N N . VAL H 1 316 ? 25.99186 -177.17585 63.91127 1.000 31.73538 296 VAL H N 1
ATOM 18575 C CA . VAL H 1 316 ? 25.91410 -178.57342 64.32061 1.000 35.71218 296 VAL H CA 1
ATOM 18576 C C . VAL H 1 316 ? 27.16768 -178.98227 65.09142 1.000 40.07059 296 VAL H C 1
ATOM 18577 O O . VAL H 1 316 ? 27.08910 -179.65207 66.12627 1.000 40.46275 296 VAL H O 1
ATOM 18581 N N . GLU H 1 317 ? 28.34420 -178.61437 64.58559 1.000 31.58010 297 GLU H N 1
ATOM 18582 C CA . GLU H 1 317 ? 29.59770 -179.13122 65.12720 1.000 37.04918 297 GLU H CA 1
ATOM 18583 C C . GLU H 1 317 ? 30.12106 -178.34532 66.32118 1.000 36.89916 297 GLU H C 1
ATOM 18584 O O . GLU H 1 317 ? 30.90140 -178.89435 67.10421 1.000 44.26057 297 GLU H O 1
ATOM 18590 N N . VAL H 1 318 ? 29.70606 -177.09228 66.49537 1.000 39.33893 298 VAL H N 1
ATOM 18591 C CA . VAL H 1 318 ? 30.19574 -176.28334 67.60504 1.000 33.77510 298 VAL H CA 1
ATOM 18592 C C . VAL H 1 318 ? 29.05504 -175.98907 68.56983 1.000 38.99152 298 VAL H C 1
ATOM 18593 O O . VAL H 1 318 ? 29.03931 -176.49713 69.69808 1.000 42.68670 298 VAL H O 1
ATOM 18597 N N . GLN H 1 319 ? 28.08421 -175.18412 68.13742 1.000 39.43631 299 GLN H N 1
ATOM 18598 C CA . GLN H 1 319 ? 27.10177 -174.66698 69.08754 1.000 41.24179 299 GLN H CA 1
ATOM 18599 C C . GLN H 1 319 ? 26.20487 -175.77332 69.62568 1.000 41.47603 299 GLN H C 1
ATOM 18600 O O . GLN H 1 319 ? 26.07374 -175.94511 70.84363 1.000 42.46299 299 GLN H O 1
ATOM 18606 N N . GLU H 1 320 ? 25.60279 -176.56043 68.73937 1.000 35.35687 300 GLU H N 1
ATOM 18607 C CA . GLU H 1 320 ? 24.70055 -177.59328 69.22436 1.000 38.17300 300 GLU H CA 1
ATOM 18608 C C . GLU H 1 320 ? 25.45649 -178.73300 69.89186 1.000 44.57903 300 GLU H C 1
ATOM 18609 O O . GLU H 1 320 ? 24.85871 -179.50519 70.64855 1.000 36.70966 300 GLU H O 1
ATOM 18615 N N . ALA H 1 321 ? 26.74974 -178.86288 69.61760 1.000 45.86866 301 ALA H N 1
ATOM 18616 C CA . ALA H 1 321 ? 27.56668 -179.81864 70.33925 1.000 45.02119 301 ALA H CA 1
ATOM 18617 C C . ALA H 1 321 ? 27.92648 -179.33406 71.73798 1.000 40.60224 301 ALA H C 1
ATOM 18618 O O . ALA H 1 321 ? 28.55994 -180.07664 72.48944 1.000 44.39216 301 ALA H O 1
ATOM 18620 N N . GLY H 1 322 ? 27.51820 -178.12992 72.11708 1.000 42.63932 302 GLY H N 1
ATOM 18621 C CA . GLY H 1 322 ? 27.83997 -177.61693 73.42999 1.000 45.39492 302 GLY H CA 1
ATOM 18622 C C . GLY H 1 322 ? 29.24085 -177.07138 73.58954 1.000 48.48739 302 GLY H C 1
ATOM 18623 O O . GLY H 1 322 ? 29.63925 -176.75991 74.71726 1.000 49.35329 302 GLY H O 1
ATOM 18624 N N . LYS H 1 323 ? 29.99849 -176.93859 72.50638 1.000 39.72055 303 LYS H N 1
ATOM 18625 C CA . LYS H 1 323 ? 31.34151 -176.39331 72.58554 1.000 37.10971 303 LYS H CA 1
ATOM 18626 C C . LYS H 1 323 ? 31.29894 -174.86863 72.72034 1.000 45.48177 303 LYS H C 1
ATOM 18627 O O . LYS H 1 323 ? 30.32385 -174.22833 72.31322 1.000 44.87643 303 LYS H O 1
ATOM 18633 N N . PRO H 1 324 ? 32.33057 -174.26296 73.31101 1.000 44.39480 304 PRO H N 1
ATOM 18634 C CA . PRO H 1 324 ? 32.34606 -172.80089 73.41759 1.000 37.96245 304 PRO H CA 1
ATOM 18635 C C . PRO H 1 324 ? 32.44243 -172.18353 72.03645 1.000 32.21702 304 PRO H C 1
ATOM 18636 O O . PRO H 1 324 ? 32.97796 -172.78080 71.09707 1.000 33.98039 304 PRO H O 1
ATOM 18640 N N . ALA H 1 325 ? 31.87548 -170.99199 71.90826 1.000 29.22192 305 ALA H N 1
ATOM 18641 C CA . ALA H 1 325 ? 31.92336 -170.29297 70.63287 1.000 30.73263 305 ALA H CA 1
ATOM 18642 C C . ALA H 1 325 ? 33.36909 -170.07857 70.21008 1.000 38.66253 305 ALA H C 1
ATOM 18643 O O . ALA H 1 325 ? 34.18849 -169.56659 70.98021 1.000 43.37362 305 ALA H O 1
ATOM 18645 N N . ASP H 1 326 ? 33.67357 -170.47269 68.98428 1.000 34.03566 306 ASP H N 1
ATOM 18646 C CA . ASP H 1 326 ? 35.01701 -170.43134 68.42635 1.000 34.95156 306 ASP H CA 1
ATOM 18647 C C . ASP H 1 326 ? 34.88002 -170.61641 66.92190 1.000 34.62784 306 ASP H C 1
ATOM 18648 O O . ASP H 1 326 ? 34.50217 -171.70134 66.46531 1.000 32.28808 306 ASP H O 1
ATOM 18653 N N . PRO H 1 327 ? 35.16460 -169.58451 66.12566 1.000 33.89617 307 PRO H N 1
ATOM 18654 C CA . PRO H 1 327 ? 34.94828 -169.67509 64.67985 1.000 30.38259 307 PRO H CA 1
ATOM 18655 C C . PRO H 1 327 ? 36.06686 -170.37147 63.92851 1.000 38.65200 307 PRO H C 1
ATOM 18656 O O . PRO H 1 327 ? 35.95143 -170.53008 62.70579 1.000 39.07047 307 PRO H O 1
ATOM 18660 N N . SER H 1 328 ? 37.11761 -170.81339 64.62742 1.000 30.54050 308 SER H N 1
ATOM 18661 C CA . SER H 1 328 ? 38.27451 -171.41709 63.96733 1.000 35.88851 308 SER H CA 1
ATOM 18662 C C . SER H 1 328 ? 37.85071 -172.60149 63.11999 1.000 31.80381 308 SER H C 1
ATOM 18663 O O . SER H 1 328 ? 37.20198 -173.52597 63.61614 1.000 32.49600 308 SER H O 1
ATOM 18666 N N . GLY H 1 329 ? 38.24149 -172.58311 61.84457 1.000 32.79077 309 GLY H N 1
ATOM 18667 C CA . GLY H 1 329 ? 37.87560 -173.63871 60.92142 1.000 37.56240 309 GLY H CA 1
ATOM 18668 C C . GLY H 1 329 ? 36.51285 -173.49844 60.27217 1.000 38.51778 309 GLY H C 1
ATOM 18669 O O . GLY H 1 329 ? 36.14451 -174.35130 59.45314 1.000 41.68658 309 GLY H O 1
ATOM 18670 N N . TYR H 1 330 ? 35.74536 -172.46587 60.60788 1.000 38.86255 310 TYR H N 1
ATOM 18671 C CA . TYR H 1 330 ? 34.40259 -172.30953 60.06825 1.000 33.24346 310 TYR H CA 1
ATOM 18672 C C . TYR H 1 330 ? 34.21029 -170.99432 59.33183 1.000 36.24119 310 TYR H C 1
ATOM 18673 O O . TYR H 1 330 ? 33.08723 -170.70214 58.89844 1.000 36.61228 310 TYR H O 1
ATOM 18682 N N . ARG H 1 331 ? 35.26349 -170.19773 59.16840 1.000 36.32014 311 ARG H N 1
ATOM 18683 C CA . ARG H 1 331 ? 35.16972 -168.96593 58.39411 1.000 33.11976 311 ARG H CA 1
ATOM 18684 C C . ARG H 1 331 ? 36.54650 -168.53631 57.90178 1.000 34.75680 311 ARG H C 1
ATOM 18685 O O . ARG H 1 331 ? 36.66045 -167.71969 56.99171 1.000 35.53321 311 ARG H O 1
#

Organism: NCBI:txid68232

B-factor: mean 35.82, std 10.77, range [16.77, 97.36]

Nearest PDB structures (foldseek):
  7bsx-assembly3_C  TM=1.003E+00  e=3.216E-66  Streptomyces lusitanus
  7btm-assembly3_H-2  TM=9.973E-01  e=2.055E-59  Streptomyces lusitanus
  7btm-assembly1_D  TM=9.980E-01  e=3.154E-59  Streptomyces lusitanus
  7btm-assembly4_F  TM=9.984E-01  e=5.146E-59  Streptomyces lusitanus
  7btm-assembly2_C  TM=1.001E+00  e=1.549E-58  Streptomyces lusitanus

Secondary structure (DSSP, 8-state):
-PPP--TT-EEEEES-SSHHHHHHHHHHHHTT-EEEEEES--SS---TT--S--HHHHHHHHHHTTSEEEEEE--TT-HHHHHHHHHHHHHHHS---EEEE-----TTT--TT--TTTS-HHHHHHHHIIIIIHHHHHHHHHHHHHTTSTT-EEEEE-SS-HHHHHTS--SSHHHHHHHHHHHHHHHHHHHHHGGGT-EEEEEE--SB--HHHHHHTT--GGGGGGGGGT-GGGGG-B-HHHHHHHHHHHHT-TTGGGGTT-EEEHHHHHHHH----TTS----HHHHIIIIITTTPPP--TT--/----TT-EEEEES-SSHHHHHHHHHHHHTT-EEEEEES--SS---TT--S--HHHHHHHHHHTTSEEEEEE--TT-HHHHHHHHHHHHHHHS---EEEE-----TTT--TT--TTTS-HHHHHHHHIIIIIHHHHHHHHHHHHHTTSTT-EEEEE-SS-HHHHHHS--SSHHHHHHHHHHHHHHHHHHHHHGGGT-EEEEEE--SB--HHHHHHHT--GGGGGGGGGT-GGGGG-B-HHHHHHHHHHHHH-TTGGGGTT-EEEHHHHHHHH----TTS----HHHHIIIIITTTPPP--TT--/----TT-EEEEES-SSHHHHHHHHHHHHTT-EEEEEES--SS---TT--S--HHHHHHHHHHTTSEEEEEE--TT-HHHHHHHHHHHHHHHS---EEEE-----TTT--TT--TTTS-HHHHHHHHIIIIIHHHHHHHHHHHHHTTSTT-EEEEE-SS-HHHHHHS--SSHHHHHHHHHHHHHHHHHHHHHGGGT-EEEEEE-SSB--HHHHHHTT--GGGGGGGGGT-GGGGG-B-HHHHHHHHHHHHT-TTGGGGTT-EEEHHHHHHHH----TTS----HHHHIIIIITTTPPP--TT--/----TT-EEEEES-SSHHHHHHHHHHHHTT-EEEEEES--SS---TT--S--HHHHHHHHHHTTSEEEEEE--TT-HHHHHHHHHHHHHHHS---EEEE-----TTT--TT--TTTS-HHHHHHHHIIIIIHHHHHHHHHHHHHTTSTT-EEEEE-SS-HHHHHHS--SSHHHHHHHHHHHHHHHHHHHHHGGGT-EEEEEE--SB--HHHHHHHT--GGGGGGGGGT-GGGGG-B-HHHHHHHHHHHHT-TTGGGGTT-EEEHHHHHHHH----TTS----HHHHIIIIITTTPPP--TT--/----TT-EEEEES-SSHHHHHHHHHHHHTT-EEEEEES--SS---TT--S--HHHHHHHHHHTTSEEEEEE--TT-HHHHHHHHHHHHHHHS---EEEE-----TTT--TT--TTTS-HHHHHHHHIIIIIHHHHHHHHHHHHHHTSTT-EEEEE-SS-HHHHHHS--SSHHHHHHHHHHHHHHHHHHHHHGGGT-EEEEEE--SB--HHHHHHHT--GGGGGGGGGT-GGGGG-B-HHHHHHHHHHHHT-TTGGGGTT-EEEHHHHHHHH----TTS----HHHHIIIIITTTPPP--TT--/-----TT-EEEEES-SSHHHHHHHHHHHHTT-EEEEEES--SS---TT--S--HHHHHHHHHHTTSEEEEEE--TT-HHHHHHHHHHHHHHHS---EEEE-----TTT--TT--TTTS-HHHHHHHHIIIIIHHHHHHHHHHHHHTTSTT-EEEEE-SS-HHHHHTS--SSHHHHHHHHHHHHHHHHHHHHHGGGT-EEEEEE--SB--HHHHHHHT--GGGGGGGGGT-GGGGG-B-HHHHHHHHHHHHH-TTGGGGTT-EEEHHHHHHHH----TTS----HHHHIIIIITTTPPP--TTT-/----TT-EEEEES-SSHHHHHHHHHHHHTT-EEEEEES--SS---TT--S--HHHHHHHHHHTTSEEEEEE--TT-HHHHHHHHHHHHHHHS---EEEE-----TTT--TT--TTTS-HHHHHHHHIIIIIHHHHHHHHHHHHHTTSTT-EEEEE-SS-HHHHHHS--SSHHHHHHHHHHHHHHHHHHHHHGGGT-EEEEEE--SB--HHHHHHTT--GGGGGGGGGT-GGGGG-B-HHHHHHHHHHHHT-TTGGGGTT-EEEHHHHHHHH----TTS----HHHHIIIIITTTPPP--TT--/----TT-EEEEES-SSHHHHHHHHHHHHTT-EEEEEES--SS---TT-----HHHHHHHHHHTTSEEEEEE--TT-HHHHHHHHHHHHHHHS---EEEE-----TTT--TT--TTTS-HHHHHHHHIIIIIHHHHHHHHHHHHHTTSTT-EEEEE-SS-HHHHHHS--SSHHHHHHHHHHHHHHHHHHHHHGGGT-EEEEEE--SB--HHHHHHTT--GGGGGGGGGT-GGGGG-B-HHHHHHHHHHHHT-TTGGGGTT-EEEHHHHHHHH----TTS----HHHHIIIIITTTPPP--TT--

Solvent-accessible surface area: 94384 Å² total; per-residue (Å²): 109,75,78,40,4,1,97,62,56,11,1,0,0,0,16,0,10,22,12,12,0,24,10,0,0,28,23,0,0,55,13,21,0,28,0,0,0,0,8,67,2,28,128,171,190,126,15,80,20,93,31,74,16,15,0,24,58,0,0,60,59,0,39,140,38,52,11,27,0,1,17,18,69,4,43,8,17,49,40,130,76,0,128,34,2,11,67,10,0,55,44,18,49,28,65,6,13,5,0,0,0,19,22,41,14,0,72,148,38,45,50,147,111,91,53,0,37,84,1,74,11,103,18,0,30,74,0,12,121,5,1,19,26,2,2,0,2,1,0,23,24,0,0,54,9,2,17,136,105,106,52,3,4,0,0,0,14,7,30,0,22,54,89,25,0,48,74,41,42,24,31,0,0,0,10,0,5,2,13,22,10,2,23,26,0,0,69,0,0,6,101,1,0,116,99,75,37,6,4,0,0,1,0,1,16,13,62,35,7,15,50,40,57,20,110,110,22,68,25,82,76,170,64,15,36,33,4,8,20,124,35,70,37,0,0,0,0,0,5,21,16,0,0,0,72,0,0,4,8,0,12,8,25,98,84,15,64,99,19,36,21,80,29,0,6,1,4,72,0,0,119,83,41,17,20,33,1,105,82,48,15,80,0,28,6,28,100,0,28,70,70,8,74,86,64,68,120,111,16,33,0,25,61,29,39,146,49,85,1,181,57,72,4,1,0,0,0,16,0,10,21,10,11,0,26,11,0,0,28,21,0,0,55,16,18,0,28,0,0,0,0,7,45,1,20,144,170,139,92,14,84,21,72,38,43,15,14,0,39,60,0,8,79,62,0,71,139,39,52,12,64,15,35,28,20,70,4,43,8,17,49,70,134,74,0,134,58,2,12,81,96,0,53,116,82,44,27,81,5,31,5,0,0,1,19,23,42,13,0,72,161,39,44,48,150,113,90,108,61,194,88,7,75,104,110,17,0,91,72,0,45,121,5,1,38,61,2,4,56,31,1,12,126,24,0,18,82,8,2,32,126,114,108,52,4,4,0,0,0,15,8,30,0,21,54,87,25,10,71,85,49,146,25,32,0,93,5,12,24,78,2,13,47,46,2,22,144,32,0,128,62,16,7,148,100,4,109,101,118,37,6,3,0,0,1,0,0,16,12,60,34,7,13,51,36,58,19,62,107,22,66,19,78,63,158,54,16,36,25,3,8,20,110,35,69,36,0,0,0,0,0,6,19,16,0,0,0,73,0,0,4,8,0,10,40,26,118,85,16,62,100,20,44,19,76,28,1,6,1,4,72,0,0,121,86,64,36,32,34,1,106,81,48,15,84,0,27,5,27,100,0,27,70,71,8,71,86,62,67,120,113,18,32,0,25,58,29,39,145,48,87,1,179,54,72,3,1,0,0,0,17,0,10,27,13,12,0,25,10,0,0,28,22,0,0,55,16,19,0,28,0,0,0,0,7,48,2,21,129,170,125,64,12,91,24,56,1,17,0,14,0,24,46,0,0,56,63,0,38,136,39,53,13,27,0,0,18,17,69,5,43,7,17,49,40,136,76,0,132,34,3,11,65,10,0,52,39,17,35,26,80,5,30,5,0,0,1,18,23,41,13,0,73,90,39,46,49,146,110,93,48,0,35,82,1,76,14,102,17,0,31,71,0,11,122,5,1,18,26,3,2,0,2,1,0,23,22,0,0,57,9,3,17,128,115,108,52,3,3,0,0,0,17,7,29,0,20,56,86,24,0,48,75,42,42,25,33,0,0,0,13,0,4,2,12,22,8,2,22,27,0,0,68,0,0,6,103,1,0,117,101,75,38,5,3,0,0,1,0,1,17,11,62,32,7,17,42,24,56,17,85,111,20,66,22,70,62,150,61,16,38,30,4,8,16,112,36,68,38,0,0,0,0,0,6,20,16,0,0,0,74,0,0,4,8,0,11,39,26,118,88,14,61,103,19,34,21,78,30,0,5,0,3,70,0,0,118,85,64,37,32,33,2,110,80,50,19,85,0,25,5,26,102,0,28,70,74,9,73,87,60,69,118,113,16,32,0,25,58,30,40,134,48,71,1,143,54,72,3,0,0,0,0,17,0,10,23,12,10,0,24,10,0,0,28,23,0,0,55,14,16,0,28,0,0,0,0,7,68,2,21,130,139,170,108,15,87,20,104,41,74,20,16,0,16,65,0,0,60,57,0,38,141,40,52,13,24,1,1,19,18,72,5,42,7,16,54,68,132,78,0,128,34,3,11,67,10,0,52,38,16,36,35,87,5,27,5,0,0,0,18,22,40,14,0,72,181,40,45,46,143,109,86,106,58,193,87,8,76,108,110,17,0,88,70,0,46,124,5,2,38,60,3,3,57,29,1,12,126,27,0,18,83,9,2,31,145,162,100,53,3,3,0,0,1,15,8,30,0,21,54,87,22,10,71,88,47,148,24,32,0,95,4,11,25,77,2,12,47,45,2,22,144,31,0,125,59,17,6,149,99,4,109,99,117,38,5,3,0,0,1,0,1,15,12,62,35,7,16,52,36,57,21,114,110,22,68,23,73,63,147,78,16,125,95,5,41,132,123,33,71,37,0,9,0,0,0,6,18,16,0,0,0,74,0,0,4,7,0,12,24,26,90,86,15,62,101,20,45,21,79,31,1,5,0,4,75,0,0,117,84,65,36,32,33,1,108,79,50,21,85,0,21,5,26,100,0,27,69,77,8,74,86,59,68,119,113,34,70,45,83,63,30,63,145,49,85,1,177,59,63,10,1,0,0,0,16,0,9,22,12,10,0,24,10,0,0,28,22,0,0,55,15,18,1,27,0,0,0,0,7,64,3,26,142,167,178,118,16,80,21,92,31,72,17,15,0,40,61,0,8,92,53,0,71,142,38,54,14,64,15,34,28,20,71,5,42,7,17,50,42,135,75,0,134,59,2,11,80,95,0,52,117,82,61,28,70,5,20,4,0,0,1,20,22,44,14,0,74,159,39,42,48,140,110,89,43,0,36,84,0,73,11,101,17,0,30,73,0,12,119,4,1,19,26,3,3,0,2,1,0,22,21,0,0,55,8,2,18,130,102,108,55,4,4,0,0,0,14,8,30,0,20,54,87,21,0,46,75,41,43,24,32,0,0,0,13,0,4,2,12,23,10,2,23,27,0,0,67,0,0,7,103,0,0,108,93,75,38,5,3,0,0,2,0,0,15,12,63,37,7,15,50,36,54,19,112,110,21,66,23,78,67,158,68,16,126,91,4,41,131,117,35,74,39,0,9,0,0,1,5,20,16,0,0,0,73,0,0,4,9,0,11,38,26,119,85,16,63,102,20,44,20,78,28,1,6,1,4,74,0,0,119,86,64,37,33,34,1,111,81,50,18,83,0,24,5,26,100,0,25,70,75,8,68,77,61,68,119,112,34,71,44,84,63,29,65,112,64,44,56,1,177,62,66,9,1,0,0,0,16,0,10,25,13,10,0,25,10,0,0,29,23,0,0,56,16,20,1,28,0,0,0,0,8,63,3,18,144,155,181,128,15,82,21,91,33,80,19,17,0,35,61,0,8,90,46,0,72,146,37,53,13,65,15,32,28,19,72,5,42,7,15,51,65,133,76,0,131,56,3,11,82,96,0,52,117,81,60,37,58,6,15,4,0,0,0,21,21,43,13,0,75,155,37,45,48,128,108,91,116,62,194,90,8,76,106,110,18,0,87,73,0,48,118,5,1,39,60,2,3,58,31,0,12,129,24,0,20,80,8,2,31,147,142,104,56,4,4,0,0,1,15,9,29,0,20,55,88,21,10,71,86,46,150,25,32,0,95,5,11,25,78,2,11,47,44,3,23,144,32,0,126,61,16,6,146,98,4,109,100,118,36,5,3,0,0,2,0,0,16,12,60,36,7,14,53,40,57,19,89,106,20,63,19,84,64,156,57,16,38,24,3,7,19,115,34,68,36,0,0,0,0,0,6,19,18,0,0,0,73,0,0,5,9,0,10,24,26,82,86,15,62,105,17,45,22,76,30,0,6,1,4,74,0,0,119,88,48,36,32,32,1,108,80,51,19,82,0,27,5,28,100,0,29,71,72,8,74,86,62,67,119,112,17,33,0,25,57,30,41,146,48,94,1,181,54,72,2,1,0,0,0,17,0,10,30,14,10,0,25,10,0,0,29,22,0,0,55,15,14,0,28,0,0,0,0,8,66,2,25,142,151,183,139,15,81,21,93,30,76,19,17,0,41,63,0,8,80,54,0,73,136,38,54,12,65,16,33,28,20,70,5,43,7,16,55,44,138,76,0,135,55,3,11,82,93,0,52,118,82,47,26,75,6,26,5,0,0,0,20,24,42,15,0,69,150,38,44,44,134,99,85,44,0,36,85,0,76,12,101,18,0,32,72,0,11,119,5,1,18,26,2,2,0,2,0,0,22,22,0,0,56,9,2,17,133,117,106,49,4,3,0,0,0,15,8,30,0,20,55,87,24,0,49,75,42,37,26,31,0,0,0,11,0,4,2,11,22,8,3,24,27,0,0,68,0,0,7,104,1,0,118,102,76,38,5,3,0,0,1,0,1,16,12,60,36,7,17,51,43,58,19,113,111,22,65,25,76,66,149,72,14,126,96,4,43,133,121,34,68,38,0,8,0,0,1,6,20,17,0,0,0,73,0,0,5,9,0,10,41,25,116,87,16,62,100,19,40,20,77,30,0,5,1,3,72,0,0,120,84,64,37,32,34,1,108,81,48,20,85,0,27,6,26,100,0,25,71,73,9,71,81,60,68,120,114,37,70,42,82,62,30,65,146,50,90,1,147,55,71,2,1,0,0,0,17,0,10,25,13,11,0,27,9,0,0,28,23,0,0,54,17,17,0,27,0,0,0,0,7,68,4,24,127,128,180,122,15,80,19,80,36,44,20,16,0,18,67,0,0,55,57,0,40,136,38,53,12,29,0,0,16,18,68,5,43,7,14,45,67,128,71,0,133,35,2,12,64,10,0,52,44,19,37,28,84,6,34,4,0,0,1,19,23,41,14,0,75,144,37,45,49,150,118,88,115,62,194,93,8,76,106,112,18,0,90,74,0,45,118,5,1,40,59,2,3,58,30,1,11,125,25,0,18,81,9,3,30,125,113,110,50,4,4,0,0,1,14,8,31,0,20,54,87,23,10,70,87,46,148,25,32,0,93,5,10,24,77,2,12,46,44,2,22,146,32,0,126,61,16,6,145,98,3,117,110,118,36,5,2,0,0,2,0,1,15,13,61,36,7,17,49,43,59,21,104,109,23,65,19,75,70,160,61,16,127,95,4,43,132,121,34,70,35,0,8,0,0,1,7,20,17,0,0,0,72,0,0,5,7,0,11,39,26,116,86,15,62,102,20,41,20,77,31,0,5,1,3,74,0,0,119,84,64,38,33,32,2,107,81,48,19,83,0,26,6,25,100,0,24,69,73,8,65,83,60,68,120,116,34,70,43,84,63,30,65

Foldseek 3Di:
DDAFAQAPAEEEQEAQQWFLNLLLLQSLLLNAYEYEYEEAAAPVDGDPLPDDRHQVVSQVSSVVSHYGYDYDYADLLDLVRLLVVQVVCCVPRVAHAEYEHAFQPLPPLAAFPAEPVRRDPVSLVVRLCRLPVSSVSNCVRNVVRHLPAARHEYEQEAADFCVLLVPDDDGYDSNSVSRVVSLVVQQVVLVVRVVSNYAGEYEYEAAEPIPVNCVVQVHDPVPSCVSCVVPVLCVLYAYSNLVSSLSSQLSRDPVNNVCGSGYYYSLRSCVVRVDAGPVRHRAARSVCCVPDVVVPHGRDCVPGD/DFAQAPAEEEQEAQQWFLNLLLLQLLLLNAYEYEYEEAAAPVDHDPVRDDRHQVVSQVSSVVSHYGYDYQYADLLDLVRLLVVQVVCCVPRVAHAEYEHAFQPLPPLAAFPAEPVRRDPVSLVVRLCRLPVSSVSNCVRNVVRHLVAARHEYEQEAADFCVLLVPDDDGYDSNSVSRVVSLVVQQVVLVVRVVSNYAGEYEYEAAEPIPVNCVVQVHDPVPSCVSCVVPVLCVLYAYSNLVSVLSSQLSRDPVNNVCGSGYYYSLRSCVVRVDAGPVRHRAQRSVCCVVDVVVPHGRDCVPGD/DFAQAPAEEEQEAQQWFLNLLLLQLLLLNAEEYEYEEAAAPVDGDPVPDDRHQVVSQVSSVVSHYGYDYDYADLLDLVRLLVVQVVCCVVRVAHAEYEHAFQPLPPLAAFPAECVRRDPVSLVVRLCRLPVSVVSNCVRNVVRHLPAANHEYEQEAADFCVLLVVDDDGYDSNSVSRVVSLVVQQVVLVVRVVSNYAGEYEYEAAEPIPVNCVVQVHDPVPSCVSCVVVVLCVLYAYSNLVSVLSSQLSRDPVNNVCGSGYYYSLRSCVVRVDAGPVRHRAQRSVCCVPDVVVPHGRDCVPGD/DFAQAVAEEEQEAQQWFLNLLLLQLLLLNAEEYEYEEAAAPVDGDPLPDDRHQVVSQVSSVVSHYGYDYDYADLLPLVRLLVVQVVCCVPRVAHAEYEHAFQPLPPLAAFPAECVRRDPVSLVVRLCRLPVSVVSNCVRNVVRHLPAANHEYEQEAADFCVLLVPDDDGYDSNSVSRVVSLVVQQVVLVVRVVSNYAGEYEYEAAEPIPVNCVVQVHDPVPSCVSCVVPVLCVLYAYSNLVSVLSSQLSRDPVNNVCGSGYYYSLRSCVVRVDAGPVRHRADRSCCCVVDVVVPHGRDCVPGD/DFAQAPAEEEQEAQQWFLNLLLLQLLLLNAYEYEYEEAAAPVDHDPLRDDRHQVVSQVSSVVSHYGYDYQYADLLDLVRLLVVQVVCCVPRVAHAEYEHAFQSLPPLAAFPAECVRRDPVSLVVRLCRLPVSVVSNCVRNVVRHLPAARHEYEQEAADFCVLLVPDDDGYDSNSVSRVVSLVVQQVVLVVRVVSNYAGEYEYEAAEPIPVNCVVQVHDPVPSCVSCVVPVLCVLYAYSNLVSVLSSQLSRDPVNNVRGSGYYYSLRSCVVRVDAGPVRHRAQRSVCCPPDVVVPHGRDCVPGD/DAFAQALAEEEQEAQQWFLNLLLLQLLLLNAYEYEYEEAAAPVDHDPLRDDRHQVVSQVSSVVSHYGYDYQYADLLDLVRLLVVQVVCCVPRVAHAEYEHAFQSLPPLAAQPDECVRRDPVSLVVRLCRLPVSVVSNCVRNVVRHLPAARHEYEQEAADFCVLLVPDDGRYDSNSVSRVVSLVVQQVVLVVRVVSNYAYEYEYEAAEPIPVNCVVQVHDPVPSCVSCVVPVLCVLYAYSNLVSSLSSQLSRDPVNNVCGSGYYYSLRSCVVRVDAGPVRHRAQRSVCCPPDVVVPHGRDCVPGD/DFQQAVAEEEQEAQQWFLNLLLLQLLLLNAYEYEYEEAAAPVDHDPLRDDRHQVVSQVSSVVSHYGYDYDYADLLPLVRLLVVQVVCCVPRVAHAEYEHAFQSLPPQAAFPDECVRRDPVSLVVRLCRLPVSVVSNCVRNVVRHLPAARHEYEQEAADFCVLLVPDDDGYDSNSVSRVVSLVVQQVVLVVRVVSNYAGEYEYEAAEPIPVNCVVQPHDPVPSCVSCVVPVLCVLYAYSNLVSVLSSQLSRDPVNNVCGSGYYYSLRSCVVRVDAGPVRHRAQRSVCCPPDVVVPHGRDCVPGD/DFAQALAEEEQEAQQWFLNLLLLQLLLLSAYEYEYEEAAACVDGDPLPDNRHQVVSQVSSVVSHYGYDYQYADLLDLVRLLVVQVVCCVPRVAHAEYEHAFQSLPPLAAFPAEPVRRDPVSLVVRLCRLPVSVVSNCVRNVVRHLPAARHEYEQEAADFCVLLVPDDDGYDSNSVSRVVSLVVQQVVLVVRVVSNYAGEYEYEAAEPIPVNCVVQVHDPVPSCVSCVVVVLCVLYAYSNLVSVLSSQLSRDPVNNVCGSGYYYSLRSCVVRVDAGPVRHRAQRSVCCVPDVVVPHGRDCVPGD

Radius of gyration: 46.39 Å; Cα contacts (8 Å, |Δi|>4): 5545; chains: 8; bounding box: 123×105×144 Å

Sequence (2427 aa):
TPAPDLRGKIALVAGATRGAGRAIAVQLGAAGATVYVTGRTTRERRSEYNRSETIEETAELVTEAGGTGIAVPTDHLVPEQVRALADRVDTEQGRLDVLVNDVWGGERLFEFDKKVWEHDLDAGLRLMRLGVDTHAISSHFLLPLLVRRPGGLVVEMTDGTAAYNGSHYRNSYFYDLVKNSVLRMGYVLAHELEPYGGTAVTLTPGWMRSEMMLETLGVTEENWRDALTEVPHFCISESPSYVGRAVAALAGDADVARWNGQSVSSGQLAQEYGFTDLDGSRPDCWRYLVEVQEAGKPADPSGYRAPDLRGKIALVAGATRGAGRAIAVQLGAAGATVYVTGRTTRERRSEYNRSETIEETAELVTEAGGTGIAVPTDHLVPEQVRALADRVDTEQGRLDVLVNDVWGGERLFEFDKKVWEHDLDAGLRLMRLGVDTHAISSHFLLPLLVRRPGGLVVEMTDGTAAYNGSHYRNSYFYDLVKNSVLRMGYVLAHELEPYGGTAVTLTPGWMRSEMMLETLGVTEENNWRDALTEVPHFCISESPSYVGRAVAALAGDADVARWNGQSVSSGQLAQEYGFTDLDGSRPDCWRYLVEVQEAGKPADPSGYRAPDLRGKIALVAGATRGAGRAIAVQLGAAGATVYVTGRTTRERRSEYNRSETIEETAELVTEAGGTGIAVPTDHLVPEQVRALADRVDTEQGRLDVLVNDVWGGERLFEFDKKVWEHDLDAGLRLMRLGVDTHAISSHFLLPLLVRRPGGLVVEMTDGTAAYNGSHYRNSYFYDLVKNSVLRMGYVLAHELEPYGGTAVTLTPGWMRSEMMLETLGVTEENWRDALTEVPHFCISESPSYVGRAVAALAGDADVARWNGQSVSSGQLAQEYGFTDLDGSRPDCWRYLVEVQEAGKPADPSGYRAPDLRGKIALVAGATRGAGRAIAVQLGAAGATVYVTGRTTRERRSEYNRSETIEETAELVTEAGGTGIAVPTDHLVPEQVRALADRVDTEQGRLDVLVNDVWGGERLFEFDKKVWEHDLDAGLRLMRLGVDTHAISSHFLLPLLVRRPGGLVVEMTDGTAAYNGSHYRNSYFYDLVKNSVLRMGYVLAHELEPYGGTAVTLTPGWMRSEMMLETLGVTEENWRDALTEVPHFCISESPSYVGRAVAALAGDADVARWNGQSVSSGQLAQEYGFTDLDGSRPDCWRYLVEVQEAGKPADPSGYRAPDLRGKIALVAGATRGAGRAIAVQLGAAGATVYVTGRTTRERRSEYNRSETIEETAELVTEAGGTGIAVPTDHLVPEQVRALADRVDTEQGRLDVLVNDVWGGERLFEFDKKVWEHDLDAGLRLMRLGVDTHAISSHFLLPLLVRRPGGLVVEMTDGTAAYNGSHYRNSYFYDLVKNSVLRMGYVLAHELEPYGGTAVTLTPGWMRSEMMLETLGVTEENWRDALTEVPHFCISESPSYVGRAVAALAGDADVARWNGQSVSSGQLAQEYGFTDLDGSRPDCWRYLVEVQEAGKPADPSGYRPAPDLRGKIALVAGATRGAGRAIAVQLGAAGATVYVTGRTTRERRSEYNRSETIEETAELVTEAGGTGIAVPTDHLVPEQVRALADRVDTEQGRLDVLVNDVWGGERLFEFDKKVWEHDLDAGLRLMRLGVDTHAISSHFLLPLLVRRPGGLVVEMTDGTAAYNGSHYRNSYFYDLVKNSVLRMGYVLAHELEPYGGTAVTLTPGWMRSEMMLETLGVTEENWRDALTEVPHFCISESPSYVGRAVAALAGDADVARWNGQSVSSGQLAQEYGFTDLDGSRPDCWRYLVEVQEAGKPADPSGYRAPDLRGKIALVAGATRGAGRAIAVQLGAAGATVYVTGRTTRERRSEYNRSETIEETAELVTEAGGTGIAVPTDHLVPEQVRALADRVDTEQGRLDVLVNDVWGGERLFEFDKKVWEHDLDAGLRLMRLGVDTHAISSHFLLPLLVRRPGGLVVEMTDGTAAYNGSHYRNSYFYDLVKNSVLRMGYVLAHELEPYGGTAVTLTPGWMRSEMMLETLGVTEENWRDALTEVPHFCISESPSYVGRAVAALAGDADVARWNGQSVSSGQLAQEYGFTDLDGSRPDCWRYLVEVQEAGKPADPSGYRAPDLRGKIALVAGATRGAGRAIAVQLGAAGATVYVTGRTTRERRSEYNRSETIEETAELVTEAGGTGIAVPTDHLVPEQVRALADRVDTEQGRLDVLVNDVWGGERLFEFDKKVWEHDLDAGLRLMRLGVDTHAISSHFLLPLLVRRPGGLVVEMTDGTAAYNGSHYRNSYFYDLVKNSVLRMGYVLAHELEPYGGTAVTLTPGWMRSEMMLETLGVTEENWRDALTEVPHFCISESPSYVGRAVAALAGDADVARWNGQSVSSGQLAQEYGFTDLDGSRPDCWRYLVEVQEAGKPADPSGYR